Protein AF-0000000084752404 (afdb_homodimer)

pLDDT: mean 90.31, std 14.04, range [14.03, 98.56]

Solvent-accessible surface area (backbone atoms only — not comparable to full-atom values): 98018 Å² total; per-residue (Å²): 140,88,63,94,70,71,94,86,72,74,92,72,80,76,85,68,70,86,61,63,63,73,60,60,65,72,62,61,77,67,71,73,74,76,59,61,62,48,61,32,33,32,39,31,20,32,83,82,65,45,50,42,51,62,29,36,40,28,36,64,98,55,90,52,63,39,52,20,37,78,73,4,38,36,69,45,70,39,77,48,71,79,33,30,37,33,39,39,39,95,60,33,45,66,46,78,44,69,41,79,83,48,51,65,57,72,44,69,38,45,69,32,68,64,41,48,78,38,74,35,77,51,78,94,43,70,41,38,44,70,70,55,37,56,55,67,46,76,46,45,52,91,70,39,58,76,66,91,64,76,33,48,60,53,30,48,51,55,69,44,55,47,47,45,60,42,62,54,51,40,47,61,80,56,65,70,48,66,41,43,72,62,84,67,52,78,58,36,80,56,58,49,33,30,24,50,72,84,37,83,54,53,56,68,72,57,59,60,89,45,43,41,33,40,32,39,33,65,37,33,35,48,19,4,66,53,22,44,51,16,56,36,13,32,38,38,36,35,58,63,72,39,41,66,57,27,68,74,35,39,38,37,42,36,36,40,34,44,30,34,76,60,50,75,80,63,51,49,46,33,67,52,48,52,48,40,46,72,72,64,58,80,56,41,64,51,44,54,61,83,63,80,36,78,34,62,47,56,64,70,42,41,48,79,12,56,29,42,39,42,34,41,38,39,29,23,28,38,87,45,36,23,28,26,41,36,44,36,42,36,42,36,42,21,39,41,68,75,33,36,31,34,37,42,38,38,38,39,38,38,39,39,40,37,83,92,64,29,38,36,39,39,43,36,40,38,40,34,41,36,40,30,28,21,62,33,85,93,34,46,75,43,44,66,41,56,40,29,24,63,34,43,39,18,20,40,53,75,50,37,95,86,68,46,74,41,72,57,98,44,87,96,48,57,47,34,58,51,56,56,73,30,36,46,34,39,37,38,39,38,41,40,38,41,38,43,35,44,32,38,44,58,71,91,37,33,37,41,37,39,38,42,34,44,37,39,37,41,40,47,35,38,21,21,35,33,55,85,21,65,52,23,80,76,66,63,34,36,19,40,25,32,40,38,37,44,40,38,44,35,45,39,36,38,40,37,41,36,35,47,51,72,55,93,53,39,35,42,38,39,37,42,36,40,40,42,38,40,40,39,43,35,38,40,39,42,35,27,22,42,37,91,61,64,88,55,54,45,33,40,45,53,65,18,49,17,41,67,70,33,66,36,46,51,39,30,37,67,54,68,53,43,41,38,34,40,33,36,37,38,37,41,32,44,67,77,29,42,34,38,38,39,33,37,16,39,37,34,40,65,39,33,5,87,88,34,25,63,48,78,12,42,15,34,26,35,25,38,31,54,52,67,34,82,87,34,65,80,42,78,56,53,64,38,36,32,44,24,34,31,34,12,27,19,29,38,58,74,70,53,77,56,54,23,39,66,34,75,41,74,59,60,71,42,78,51,96,88,37,78,39,65,38,78,38,63,68,32,31,55,24,58,78,25,53,64,21,38,34,41,25,40,38,42,36,40,38,41,19,30,67,70,23,34,37,27,38,38,40,36,38,41,44,34,38,23,38,34,24,46,43,78,41,74,43,58,67,70,91,41,74,24,58,43,36,65,41,62,42,21,26,36,34,34,34,36,42,29,33,37,40,36,39,41,88,42,80,53,95,50,38,36,35,41,35,40,36,25,33,21,39,51,46,53,31,27,68,33,68,46,49,95,85,50,62,56,98,47,73,48,52,73,29,53,65,68,42,86,87,64,60,43,53,42,16,41,42,33,55,76,31,38,69,16,22,30,38,32,35,38,48,80,46,56,37,87,80,8,36,44,24,28,42,32,88,85,66,51,76,41,49,49,89,75,57,55,81,84,32,40,40,78,71,46,33,18,50,57,36,30,41,37,20,45,34,39,39,36,34,48,71,53,34,36,40,36,41,34,31,34,35,38,36,74,25,26,26,40,38,38,49,55,45,68,26,44,39,61,73,45,50,42,36,33,33,60,68,14,71,41,57,45,88,76,68,21,46,54,60,51,77,70,58,74,40,36,78,39,51,33,56,32,37,36,41,29,42,38,34,42,34,44,35,39,43,53,59,58,78,74,42,84,76,34,65,39,44,32,42,36,39,25,35,36,51,69,45,74,51,58,80,43,85,66,66,60,69,63,44,48,72,61,81,65,42,19,13,50,35,62,66,41,58,52,57,43,51,22,36,42,27,47,36,40,41,41,31,61,139,81,75,97,81,76,81,82,72,82,72,88,75,81,85,74,72,78,63,62,62,66,60,58,62,70,61,58,77,64,67,73,74,73,56,59,60,48,61,31,32,32,40,31,20,32,84,81,64,46,49,40,51,62,28,36,40,29,37,65,97,53,91,51,64,40,54,19,37,77,74,3,38,37,68,46,69,38,76,48,71,79,34,30,36,32,39,39,39,95,60,32,47,66,45,78,44,68,41,79,82,47,50,63,59,71,43,69,37,45,69,33,68,64,40,47,78,38,75,36,76,51,78,95,45,73,40,39,46,71,70,55,35,55,54,66,44,78,46,46,53,92,70,38,58,77,64,91,64,77,31,46,60,53,28,48,52,58,70,43,57,46,46,45,62,42,61,57,51,39,47,60,78,56,66,70,48,64,40,44,72,62,84,68,50,77,59,37,78,54,58,49,32,32,24,50,73,85,37,83,53,56,55,69,71,56,59,61,88,46,42,40,35,39,32,39,33,64,36,31,36,48,18,4,67,52,21,44,50,16,56,36,14,34,38,38,36,34,59,63,73,39,42,66,58,28,68,72,34,39,39,36,42,38,38,41,35,45,30,34,78,59,49,75,81,63,51,49,46,33,67,56,47,51,48,40,48,71,72,65,60,79,57,42,65,50,46,54,62,86,64,80,36,79,35,61,46,56,63,70,41,42,47,80,12,56,28,44,38,42,35,42,37,40,29,22,29,38,88,44,35,24,29,26,39,36,43,36,42,37,42,35,42,20,40,41,67,76,33,34,31,35,38,40,39,40,38,40,38,38,39,40,42,37,82,92,63,28,38,36,38,40,44,36,40,38,40,36,44,36,40,31,28,21,62,32,85,91,34,49,75,42,44,66,40,55,42,29,23,62,34,43,40,17,20,41,52,74,49,38,96,88,67,46,73,40,72,58,99,43,88,97,47,56,47,35,56,50,56,54,73,29,36,46,34,39,37,38,39,37,41,40,39,41,39,43,35,43,32,39,45,58,72,92,37,34,37,41,37,41,37,41,35,44,36,40,38,40,42,49,35,38,20,20,35,33,56,84,20,66,54,22,81,75,69,64,34,36,19,41,26,33,39,37,36,44,39,39,45,34,43,38,37,38,40,37,41,37,37,47,51,73,56,93,51,38,36,42,38,37,35,43,36,38,41,42,36,40,40,39,41,35,38,42,38,41,36,27,22,42,38,89,62,64,88,54,56,45,34,39,45,53,64,19,48,18,39,67,71,32,66,36,46,52,40,30,38,67,53,69,53,42,42,38,34,41,33,37,38,39,37,40,33,44,67,78,29,42,33,40,39,38,32,38,16,41,37,34,40,67,42,34,5,87,87,34,25,63,49,81,11,42,13,34,25,35,25,38,32,53,52,66,35,81,86,34,66,79,42,77,57,53,65,38,36,32,44,24,34,30,34,11,28,19,29,38,58,73,71,54,77,56,54,24,38,64,33,75,39,75,58,61,71,41,78,50,96,89,36,79,40,65,36,79,40,63,68,32,32,55,24,58,77,25,50,65,20,38,33,41,25,43,38,42,36,40,38,41,18,29,66,69,23,34,38,27,38,36,41,37,39,41,43,35,38,23,38,32,25,46,43,75,40,73,45,58,68,71,90,41,75,25,57,41,36,66,40,60,41,21,26,36,36,33,34,35,42,30,33,37,39,36,38,40,87,41,80,53,94,49,38,37,35,41,36,41,37,26,34,22,38,50,47,54,32,26,68,33,70,46,49,96,86,50,61,55,97,46,74,47,50,71,30,53,65,70,44,85,88,62,60,44,54,43,17,42,42,33,56,73,32,38,69,16,24,30,37,33,35,38,50,80,46,54,36,86,82,8,36,45,24,27,44,32,88,85,66,51,74,40,49,50,89,74,59,53,83,84,34,40,40,79,69,47,33,18,49,58,35,31,41,40,20,45,35,38,39,37,34,47,71,51,33,36,39,37,40,35,32,36,34,39,35,73,24,24,28,41,39,39,48,52,45,68,24,44,39,62,73,46,49,42,37,32,32,58,68,13,71,41,56,44,87,77,68,22,45,54,62,50,77,73,57,74,38,36,77,38,52,33,55,32,36,36,42,29,42,38,35,41,36,44,34,40,41,54,58,60,78,73,43,84,77,34,65,39,45,32,42,34,39,26,35,35,50,70,45,73,51,56,81,43,84,66,68,63,68,64,42,48,70,61,81,65,43,19,13,48,36,64,65,41,58,53,58,43,51,23,36,40,28,46,35,41,40,39,30,60

Structure (mmCIF, N/CA/C/O backbone):
data_AF-0000000084752404-model_v1
#
loop_
_entity.id
_entity.type
_entity.pdbx_description
1 polymer 'TonB-dependent receptor plug'
#
loop_
_atom_site.group_PDB
_atom_site.id
_atom_site.type_symbol
_atom_site.label_atom_id
_atom_site.label_alt_id
_atom_site.label_comp_id
_atom_site.label_asym_id
_atom_site.label_entity_id
_atom_site.label_seq_id
_atom_site.pdbx_PDB_ins_code
_atom_site.Cartn_x
_atom_site.Cartn_y
_atom_site.Cartn_z
_atom_site.occupancy
_atom_site.B_iso_or_equiv
_atom_site.auth_seq_id
_atom_site.auth_comp_id
_atom_site.auth_asym_id
_atom_site.auth_atom_id
_atom_site.pdbx_PDB_model_num
ATOM 1 N N . MET A 1 1 ? -19.438 -38 54.25 1 17.17 1 MET A N 1
ATOM 2 C CA . MET A 1 1 ? -19.406 -38.188 52.812 1 17.17 1 MET A CA 1
ATOM 3 C C . MET A 1 1 ? -20.812 -38.188 52.219 1 17.17 1 MET A C 1
ATOM 5 O O . MET A 1 1 ? -21.078 -37.531 51.219 1 17.17 1 MET A O 1
ATOM 9 N N . LYS A 1 2 ? -21.5 -39.406 52.344 1 16.88 2 LYS A N 1
ATOM 10 C CA . LYS A 1 2 ? -22.672 -40.094 51.812 1 16.88 2 LYS A CA 1
ATOM 11 C C . LYS A 1 2 ? -23.953 -39.344 52.094 1 16.88 2 LYS A C 1
ATOM 13 O O . LYS A 1 2 ? -24.906 -39.406 51.312 1 16.88 2 LYS A O 1
ATOM 18 N N . LEU A 1 3 ? -24.172 -38.719 53.219 1 14.03 3 LEU A N 1
ATOM 19 C CA . LEU A 1 3 ? -25.312 -38.875 54.156 1 14.03 3 LEU A CA 1
ATOM 20 C C . LEU A 1 3 ? -26.422 -37.875 53.781 1 14.03 3 LEU A C 1
ATOM 22 O O . LEU A 1 3 ? -27.594 -38.188 53.969 1 14.03 3 LEU A O 1
ATOM 26 N N . ALA A 1 4 ? -26.203 -36.656 53.531 1 18.47 4 ALA A N 1
ATOM 27 C CA . ALA A 1 4 ? -27.141 -35.75 54.188 1 18.47 4 ALA A CA 1
ATOM 28 C C . ALA A 1 4 ? -28.453 -35.656 53.438 1 18.47 4 ALA A C 1
ATOM 30 O O . ALA A 1 4 ? -28.641 -34.719 52.656 1 18.47 4 ALA A O 1
ATOM 31 N N . SER A 1 5 ? -29.062 -36.781 52.656 1 18.41 5 SER A N 1
ATOM 32 C CA . SER A 1 5 ? -30.375 -37.125 52.156 1 18.41 5 SER A CA 1
ATOM 33 C C . SER A 1 5 ? -31.422 -37.188 53.25 1 18.41 5 SER A C 1
ATOM 35 O O . SER A 1 5 ? -32.594 -37.531 53 1 18.41 5 SER A O 1
ATOM 37 N N . PHE A 1 6 ? -31.281 -37.094 54.438 1 16.55 6 PHE A N 1
ATOM 38 C CA . PHE A 1 6 ? -32.375 -37.844 55.094 1 16.55 6 PHE A CA 1
ATOM 39 C C . PHE A 1 6 ? -33.688 -37.125 54.875 1 16.55 6 PHE A C 1
ATOM 41 O O . PHE A 1 6 ? -34.719 -37.781 54.562 1 16.55 6 PHE A O 1
ATOM 48 N N . LEU A 1 7 ? -34.062 -35.875 55.219 1 17.47 7 LEU A N 1
ATOM 49 C CA . LEU A 1 7 ? -35.125 -35.781 56.25 1 17.47 7 LEU A CA 1
ATOM 50 C C . LEU A 1 7 ? -36.469 -35.469 55.594 1 17.47 7 LEU A C 1
ATOM 52 O O . LEU A 1 7 ? -37.375 -34.938 56.25 1 17.47 7 LEU A O 1
ATOM 56 N N . PHE A 1 8 ? -36.719 -35.531 54.062 1 18.8 8 PHE A N 1
ATOM 57 C CA . PHE A 1 8 ? -37.531 -34.938 53 1 18.8 8 PHE A CA 1
ATOM 58 C C . PHE A 1 8 ? -38.875 -35.625 52.906 1 18.8 8 PHE A C 1
ATOM 60 O O . PHE A 1 8 ? -39.5 -35.625 51.844 1 18.8 8 PHE A O 1
ATOM 67 N N . LYS A 1 9 ? -39.25 -36.5 53.844 1 19.27 9 LYS A N 1
ATOM 68 C CA . LYS A 1 9 ? -40.281 -37.531 53.75 1 19.27 9 LYS A CA 1
ATOM 69 C C . LYS A 1 9 ? -41.688 -36.906 53.719 1 19.27 9 LYS A C 1
ATOM 71 O O . LYS A 1 9 ? -42.5 -37.281 52.875 1 19.27 9 LYS A O 1
ATOM 76 N N . GLU A 1 10 ? -42.25 -36.406 54.812 1 17.89 10 GLU A N 1
ATOM 77 C CA . GLU A 1 10 ? -43.594 -36.906 55.156 1 17.89 10 GLU A CA 1
ATOM 78 C C . GLU A 1 10 ? -44.688 -36.094 54.469 1 17.89 10 GLU A C 1
ATOM 80 O O . GLU A 1 10 ? -45.688 -36.656 54 1 17.89 10 GLU A O 1
ATOM 85 N N . CYS A 1 11 ? -44.812 -34.781 54.656 1 19.19 11 CYS A N 1
ATOM 86 C CA . CYS A 1 11 ? -46.094 -34.219 55.125 1 19.19 11 CYS A CA 1
ATOM 87 C C . CYS A 1 11 ? -47.031 -33.969 53.969 1 19.19 11 CYS A C 1
ATOM 89 O O . CYS A 1 11 ? -46.906 -32.969 53.281 1 19.19 11 CYS A O 1
ATOM 91 N N . LEU A 1 12 ? -47.625 -35 53.219 1 20.86 12 LEU A N 1
ATOM 92 C CA . LEU A 1 12 ? -48.344 -35.062 51.938 1 20.86 12 LEU A CA 1
ATOM 93 C C . LEU A 1 12 ? -49.781 -34.562 52.094 1 20.86 12 LEU A C 1
ATOM 95 O O . LEU A 1 12 ? -50.562 -34.656 51.188 1 20.86 12 LEU A O 1
ATOM 99 N N . GLY A 1 13 ? -50.25 -34.094 53.375 1 21.38 13 GLY A N 1
ATOM 100 C CA . GLY A 1 13 ? -51.656 -34.438 53.5 1 21.38 13 GLY A CA 1
ATOM 101 C C . GLY A 1 13 ? -52.531 -33.656 52.562 1 21.38 13 GLY A C 1
ATOM 102 O O . GLY A 1 13 ? -52.125 -32.625 52 1 21.38 13 GLY A O 1
ATOM 103 N N . THR A 1 14 ? -53.844 -34.156 52.188 1 22.2 14 THR A N 1
ATOM 104 C CA . THR A 1 14 ? -54.875 -34.156 51.188 1 22.2 14 THR A CA 1
ATOM 105 C C . THR A 1 14 ? -55.719 -32.875 51.25 1 22.2 14 THR A C 1
ATOM 107 O O . THR A 1 14 ? -56.688 -32.719 50.5 1 22.2 14 THR A O 1
ATOM 110 N N . ASN A 1 15 ? -55.469 -31.953 52.188 1 21.36 15 ASN A N 1
ATOM 111 C CA . ASN A 1 15 ? -56.719 -31.281 52.531 1 21.36 15 ASN A CA 1
ATOM 112 C C . ASN A 1 15 ? -57.219 -30.391 51.375 1 21.36 15 ASN A C 1
ATOM 114 O O . ASN A 1 15 ? -56.5 -29.516 50.906 1 21.36 15 ASN A O 1
ATOM 118 N N . ARG A 1 16 ? -58.25 -30.812 50.594 1 22.48 16 ARG A N 1
ATOM 119 C CA . ARG A 1 16 ? -58.938 -30.484 49.344 1 22.48 16 ARG A CA 1
ATOM 120 C C . ARG A 1 16 ? -59.5 -29.078 49.375 1 22.48 16 ARG A C 1
ATOM 122 O O . ARG A 1 16 ? -59.531 -28.391 48.344 1 22.48 16 ARG A O 1
ATOM 129 N N . LEU A 1 17 ? -60.219 -28.875 50.562 1 25.25 17 LEU A N 1
ATOM 130 C CA . LEU A 1 17 ? -61.406 -28.031 50.531 1 25.25 17 LEU A CA 1
ATOM 131 C C . LEU A 1 17 ? -61.062 -26.594 50.156 1 25.25 17 LEU A C 1
ATOM 133 O O . LEU A 1 17 ? -61.812 -25.922 49.469 1 25.25 17 LEU A O 1
ATOM 137 N N . LYS A 1 18 ? -60 -26.078 50.906 1 26.14 18 LYS A N 1
ATOM 138 C CA . LYS A 1 18 ? -59.938 -24.641 51.125 1 26.14 18 LYS A CA 1
ATOM 139 C C . LYS A 1 18 ? -59.625 -23.875 49.844 1 26.14 18 LYS A C 1
ATOM 141 O O . LYS A 1 18 ? -58.5 -23.344 49.688 1 26.14 18 LYS A O 1
ATOM 146 N N . LYS A 1 19 ? -59.719 -24.641 48.688 1 27 19 LYS A N 1
ATOM 147 C CA . LYS A 1 19 ? -59.438 -24.188 47.312 1 27 19 LYS A CA 1
ATOM 148 C C . LYS A 1 19 ? -60.312 -23 46.938 1 27 19 LYS A C 1
ATOM 150 O O . LYS A 1 19 ? -59.875 -22.141 46.156 1 27 19 LYS A O 1
ATOM 155 N N . GLN A 1 20 ? -61.594 -23.234 47.469 1 27.11 20 GLN A N 1
ATOM 156 C CA . GLN A 1 20 ? -62.625 -22.531 46.688 1 27.11 20 GLN A CA 1
ATOM 157 C C . GLN A 1 20 ? -62.562 -21.016 46.938 1 27.11 20 GLN A C 1
ATOM 159 O O . GLN A 1 20 ? -62.781 -20.219 46.031 1 27.11 20 GLN A O 1
ATOM 164 N N . ILE A 1 21 ? -62.5 -20.766 48.281 1 28.75 21 ILE A N 1
ATOM 165 C CA . ILE A 1 21 ? -62.969 -19.453 48.688 1 28.75 21 ILE A CA 1
ATOM 166 C C . ILE A 1 21 ? -62 -18.375 48.188 1 28.75 21 ILE A C 1
ATOM 168 O O . ILE A 1 21 ? -62.469 -17.312 47.719 1 28.75 21 ILE A O 1
ATOM 172 N N . VAL A 1 22 ? -60.688 -18.688 48.344 1 27.5 22 VAL A N 1
ATOM 173 C CA . VAL A 1 22 ? -59.812 -17.531 48.312 1 27.5 22 VAL A CA 1
ATOM 174 C C . VAL A 1 22 ? -59.75 -16.969 46.875 1 27.5 22 VAL A C 1
ATOM 176 O O . VAL A 1 22 ? -59.125 -15.945 46.625 1 27.5 22 VAL A O 1
ATOM 179 N N . LEU A 1 23 ? -60.312 -17.781 45.938 1 28.56 23 LEU A N 1
ATOM 180 C CA . LEU A 1 23 ? -60.281 -17.344 44.531 1 28.56 23 LEU A CA 1
ATOM 181 C C . LEU A 1 23 ? -61.094 -16.047 44.375 1 28.56 23 LEU A C 1
ATOM 183 O O . LEU A 1 23 ? -60.781 -15.219 43.5 1 28.56 23 LEU A O 1
ATOM 187 N N . SER A 1 24 ? -62.219 -16.047 45.188 1 30.08 24 SER A N 1
ATOM 188 C CA . SER A 1 24 ? -63.219 -15.039 44.844 1 30.08 24 SER A CA 1
ATOM 189 C C . SER A 1 24 ? -62.688 -13.625 45.062 1 30.08 24 SER A C 1
ATOM 191 O O . SER A 1 24 ? -63.094 -12.68 44.375 1 30.08 24 SER A O 1
ATOM 193 N N . LEU A 1 25 ? -62.062 -13.523 46.25 1 27.53 25 LEU A N 1
ATOM 194 C CA . LEU A 1 25 ? -61.938 -12.141 46.719 1 27.53 25 LEU A CA 1
ATOM 195 C C . LEU A 1 25 ? -61 -11.359 45.781 1 27.53 25 LEU A C 1
ATOM 197 O O . LEU A 1 25 ? -61 -10.125 45.844 1 27.53 25 LEU A O 1
ATOM 201 N N . LEU A 1 26 ? -60 -12.062 45.25 1 26.83 26 LEU A N 1
ATOM 202 C CA . LEU A 1 26 ? -59 -11.195 44.656 1 26.83 26 LEU A CA 1
ATOM 203 C C . LEU A 1 26 ? -59.531 -10.531 43.406 1 26.83 26 LEU A C 1
ATOM 205 O O . LEU A 1 26 ? -58.812 -9.781 42.75 1 26.83 26 LEU A O 1
ATOM 209 N N . CYS A 1 27 ? -60.688 -11.008 42.938 1 29.86 27 CYS A N 1
ATOM 210 C CA . CYS A 1 27 ? -61.156 -10.461 41.656 1 29.86 27 CYS A CA 1
ATOM 211 C C . CYS A 1 27 ? -61.594 -9.016 41.812 1 29.86 27 CYS A C 1
ATOM 213 O O . CYS A 1 27 ? -62 -8.375 40.844 1 29.86 27 CYS A O 1
ATOM 215 N N . VAL A 1 28 ? -62.062 -8.664 43.031 1 31.11 28 VAL A N 1
ATOM 216 C CA . VAL A 1 28 ? -62.875 -7.457 43.031 1 31.11 28 VAL A CA 1
ATOM 217 C C . VAL A 1 28 ? -62.031 -6.266 42.594 1 31.11 28 VAL A C 1
ATOM 219 O O . VAL A 1 28 ? -62.531 -5.285 42.062 1 31.11 28 VAL A O 1
ATOM 222 N N . PHE A 1 29 ? -60.875 -6.117 43.188 1 29.05 29 PHE A N 1
ATOM 223 C CA . PHE A 1 29 ? -60.438 -4.727 43.219 1 29.05 29 PHE A CA 1
ATOM 224 C C . PHE A 1 29 ? -59.969 -4.27 41.844 1 29.05 29 PHE A C 1
ATOM 226 O O . PHE A 1 29 ? -58.875 -3.713 41.688 1 29.05 29 PHE A O 1
ATOM 233 N N . MET A 1 30 ? -60.188 -5.02 40.781 1 28.44 30 MET A N 1
ATOM 234 C CA . MET A 1 30 ? -59.75 -4.41 39.531 1 28.44 30 MET A CA 1
ATOM 235 C C . MET A 1 30 ? -60.594 -3.199 39.156 1 28.44 30 MET A C 1
ATOM 237 O O . MET A 1 30 ? -61.625 -3.338 38.531 1 28.44 30 MET A O 1
ATOM 241 N N . ALA A 1 31 ? -60.906 -2.301 40.125 1 29.84 31 ALA A N 1
ATOM 242 C CA . ALA A 1 31 ? -61.531 -1.075 39.656 1 29.84 31 ALA A CA 1
ATOM 243 C C . ALA A 1 31 ? -60.719 -0.464 38.5 1 29.84 31 ALA A C 1
ATOM 245 O O . ALA A 1 31 ? -59.531 -0.208 38.625 1 29.84 31 ALA A O 1
ATOM 246 N N . GLN A 1 32 ? -61.188 -0.738 37.281 1 30.66 32 GLN A N 1
ATOM 247 C CA . GLN A 1 32 ? -60.75 -0.097 36.031 1 30.66 32 GLN A CA 1
ATOM 248 C C . GLN A 1 32 ? -60.812 1.423 36.156 1 30.66 32 GLN A C 1
ATOM 250 O O . GLN A 1 32 ? -61.875 1.983 36.375 1 30.66 32 GLN A O 1
ATOM 255 N N . ALA A 1 33 ? -60.062 2.104 36.969 1 34.78 33 ALA A N 1
ATOM 256 C CA . ALA A 1 33 ? -59.938 3.541 36.719 1 34.78 33 ALA A CA 1
ATOM 257 C C . ALA A 1 33 ? -59.812 3.842 35.219 1 34.78 33 ALA A C 1
ATOM 259 O O . ALA A 1 33 ? -58.906 3.371 34.562 1 34.78 33 ALA A O 1
ATOM 260 N N . GLY A 1 34 ? -60.969 3.854 34.594 1 36.47 34 GLY A N 1
ATOM 261 C CA . GLY A 1 34 ? -61.031 4.414 33.25 1 36.47 34 GLY A CA 1
ATOM 262 C C . GLY A 1 34 ? -60.219 5.691 33.094 1 36.47 34 GLY A C 1
ATOM 263 O O . GLY A 1 34 ? -60.562 6.727 33.656 1 36.47 34 GLY A O 1
ATOM 264 N N . PHE A 1 35 ? -59 5.605 33.219 1 41.56 35 PHE A N 1
ATOM 265 C CA . PHE A 1 35 ? -58.156 6.723 32.781 1 41.56 35 PHE A CA 1
ATOM 266 C C . PHE A 1 35 ? -58.625 7.238 31.406 1 41.56 35 PHE A C 1
ATOM 268 O O . PHE A 1 35 ? -58.875 6.453 30.5 1 41.56 35 PHE A O 1
ATOM 275 N N . SER A 1 36 ? -59.438 8.242 31.359 1 52.06 36 SER A N 1
ATOM 276 C CA . SER A 1 36 ? -59.844 8.945 30.156 1 52.06 36 SER A CA 1
ATOM 277 C C . SER A 1 36 ? -58.656 9.227 29.25 1 52.06 36 SER A C 1
ATOM 279 O O . SER A 1 36 ? -57.75 9.977 29.625 1 52.06 36 SER A O 1
ATOM 281 N N . GLN A 1 37 ? -58.281 8.43 28.438 1 65.31 37 GLN A N 1
ATOM 282 C CA . GLN A 1 37 ? -57.312 8.586 27.344 1 65.31 37 GLN A CA 1
ATOM 283 C C . GLN A 1 37 ? -57.781 9.625 26.344 1 65.31 37 GLN A C 1
ATOM 285 O O . GLN A 1 37 ? -58.969 9.617 25.922 1 65.31 37 GLN A O 1
ATOM 290 N N . GLN A 1 38 ? -57.188 10.773 26.328 1 78.94 38 GLN A N 1
ATOM 291 C CA . GLN A 1 38 ? -57.5 11.797 25.328 1 78.94 38 GLN A CA 1
ATOM 292 C C . GLN A 1 38 ? -56.469 11.797 24.203 1 78.94 38 GLN A C 1
ATOM 294 O O . GLN A 1 38 ? -55.25 11.68 24.469 1 78.94 38 GLN A O 1
ATOM 299 N N . THR A 1 39 ? -56.938 11.852 23 1 84.56 39 THR A N 1
ATOM 300 C CA . THR A 1 39 ? -56.094 11.977 21.812 1 84.56 39 THR A CA 1
ATOM 301 C C . THR A 1 39 ? -55.781 13.445 21.531 1 84.56 39 THR A C 1
ATOM 303 O O . THR A 1 39 ? -56.688 14.273 21.438 1 84.56 39 THR A O 1
ATOM 306 N N . VAL A 1 40 ? -54.562 13.805 21.562 1 87.31 40 VAL A N 1
ATOM 307 C CA . VAL A 1 40 ? -54.094 15.141 21.234 1 87.31 40 VAL A CA 1
ATOM 308 C C . VAL A 1 40 ? -53.406 15.133 19.859 1 87.31 40 VAL A C 1
ATOM 310 O O . VAL A 1 40 ? -52.594 14.258 19.562 1 87.31 40 VAL A O 1
ATOM 313 N N . THR A 1 41 ? -53.875 16.047 18.984 1 87.81 41 THR A N 1
ATOM 314 C CA . THR A 1 41 ? -53.281 16.25 17.688 1 87.81 41 THR A CA 1
ATOM 315 C C . THR A 1 41 ? -52.719 17.672 17.562 1 87.81 41 THR A C 1
ATOM 317 O O . THR A 1 41 ? -53.062 18.547 18.359 1 87.81 41 THR A O 1
ATOM 320 N N . GLY A 1 42 ? -51.719 17.875 16.719 1 87.88 42 GLY A N 1
ATOM 321 C CA . GLY A 1 42 ? -51.156 19.203 16.469 1 87.88 42 GLY A CA 1
ATOM 322 C C . GLY A 1 42 ? -50.031 19.203 15.453 1 87.88 42 GLY A C 1
ATOM 323 O O . GLY A 1 42 ? -49.75 18.172 14.852 1 87.88 42 GLY A O 1
ATOM 324 N N . SER A 1 43 ? -49.625 20.438 15.164 1 87.81 43 SER A N 1
ATOM 325 C CA . SER A 1 43 ? -48.5 20.656 14.266 1 87.81 43 SER A CA 1
ATOM 326 C C . SER A 1 43 ? -47.344 21.312 14.992 1 87.81 43 SER A C 1
ATOM 328 O O . SER A 1 43 ? -47.531 22.109 15.906 1 87.81 43 SER A O 1
ATOM 330 N N . ILE A 1 44 ? -46.219 20.844 14.672 1 87.5 44 ILE A N 1
ATOM 331 C CA . ILE A 1 44 ? -45 21.406 15.219 1 87.5 44 ILE A CA 1
ATOM 332 C C . ILE A 1 44 ? -44.219 22.156 14.125 1 87.5 44 ILE A C 1
ATOM 334 O O . ILE A 1 44 ? -43.875 21.562 13.086 1 87.5 44 ILE A O 1
ATOM 338 N N . THR A 1 45 ? -44 23.391 14.359 1 81.56 45 THR A N 1
ATOM 339 C CA . THR A 1 45 ? -43.281 24.219 13.414 1 81.56 45 THR A CA 1
ATOM 340 C C . THR A 1 45 ? -42.125 24.953 14.109 1 81.56 45 THR A C 1
ATOM 342 O O . THR A 1 45 ? -42.062 24.984 15.344 1 81.56 45 THR A O 1
ATOM 345 N N . ASP A 1 46 ? -41.219 25.438 13.289 1 75.5 46 ASP A N 1
ATOM 346 C CA . ASP A 1 46 ? -40.219 26.359 13.828 1 75.5 46 ASP A CA 1
ATOM 347 C C . ASP A 1 46 ? -40.75 27.797 13.844 1 75.5 46 ASP A C 1
ATOM 349 O O . ASP A 1 46 ? -41.906 28.031 13.531 1 75.5 46 ASP A O 1
ATOM 353 N N . GLU A 1 47 ? -39.938 28.656 14.391 1 69 47 GLU A N 1
ATOM 354 C CA . GLU A 1 47 ? -40.375 30.047 14.531 1 69 47 GLU A CA 1
ATOM 355 C C . GLU A 1 47 ? -40.719 30.656 13.18 1 69 47 GLU A C 1
ATOM 357 O O . GLU A 1 47 ? -41.438 31.656 13.117 1 69 47 GLU A O 1
ATOM 362 N N . GLN A 1 48 ? -40.25 29.969 12.156 1 60.72 48 GLN A N 1
ATOM 363 C CA . GLN A 1 48 ? -40.531 30.469 10.812 1 60.72 48 GLN A CA 1
ATOM 364 C C . GLN A 1 48 ? -41.781 29.797 10.234 1 60.72 48 GLN A C 1
ATOM 366 O O . GLN A 1 48 ? -42.125 29.984 9.062 1 60.72 48 GLN A O 1
ATOM 371 N N . GLY A 1 49 ? -42.375 28.969 10.898 1 68.12 49 GLY A N 1
ATOM 372 C CA . GLY A 1 49 ? -43.594 28.297 10.461 1 68.12 49 GLY A CA 1
ATOM 373 C C . GLY A 1 49 ? -43.312 27.031 9.648 1 68.12 49 GLY A C 1
ATOM 374 O O . GLY A 1 49 ? -44.219 26.469 9.055 1 68.12 49 GLY A O 1
ATOM 375 N N . ILE A 1 50 ? -42.094 26.734 9.602 1 71.88 50 ILE A N 1
ATOM 376 C CA . ILE A 1 50 ? -41.719 25.531 8.859 1 71.88 50 ILE A CA 1
ATOM 377 C C . ILE A 1 50 ? -41.969 24.297 9.719 1 71.88 50 ILE A C 1
ATOM 379 O O . ILE A 1 50 ? -41.469 24.188 10.836 1 71.88 50 ILE A O 1
ATOM 383 N N . PRO A 1 51 ? -42.719 23.328 9.078 1 79 51 PRO A N 1
ATOM 384 C CA . PRO A 1 51 ? -42.969 22.109 9.852 1 79 51 PRO A CA 1
ATOM 385 C C . PRO A 1 51 ? -41.688 21.359 10.18 1 79 51 PRO A C 1
ATOM 387 O O . PRO A 1 51 ? -40.781 21.281 9.352 1 79 51 PRO A O 1
ATOM 390 N N . ILE A 1 52 ? -41.5 20.953 11.414 1 78.31 52 ILE A N 1
ATOM 391 C CA . ILE A 1 52 ? -40.344 20.156 11.859 1 78.31 52 ILE A CA 1
ATOM 392 C C . ILE A 1 52 ? -40.75 18.688 11.938 1 78.31 52 ILE A C 1
ATOM 394 O O . ILE A 1 52 ? -41.562 18.297 12.766 1 78.31 52 ILE A O 1
ATOM 398 N N . ALA A 1 53 ? -40.125 17.906 11.062 1 73.94 53 ALA A N 1
ATOM 399 C CA . ALA A 1 53 ? -40.344 16.469 11.07 1 73.94 53 ALA A CA 1
ATOM 400 C C . ALA A 1 53 ? -39.438 15.781 12.102 1 73.94 53 ALA A C 1
ATOM 402 O O . ALA A 1 53 ? -38.281 16.172 12.289 1 73.94 53 ALA A O 1
ATOM 403 N N . GLY A 1 54 ? -39.938 14.719 12.844 1 73.81 54 GLY A N 1
ATOM 404 C CA . GLY A 1 54 ? -39.156 13.859 13.719 1 73.81 54 GLY A CA 1
ATOM 405 C C . GLY A 1 54 ? -39.031 14.391 15.133 1 73.81 54 GLY A C 1
ATOM 406 O O . GLY A 1 54 ? -38.188 13.945 15.906 1 73.81 54 GLY A O 1
ATOM 407 N N . VAL A 1 55 ? -39.875 15.43 15.477 1 79.5 55 VAL A N 1
ATOM 408 C CA . VAL A 1 55 ? -39.906 15.938 16.844 1 79.5 55 VAL A CA 1
ATOM 409 C C . VAL A 1 55 ? -40.438 14.859 17.781 1 79.5 55 VAL A C 1
ATOM 411 O O . VAL A 1 55 ? -41.5 14.289 17.547 1 79.5 55 VAL A O 1
ATOM 414 N N . SER A 1 56 ? -39.688 14.578 18.75 1 83.06 56 SER A N 1
ATOM 415 C CA . SER A 1 56 ? -40.156 13.664 19.781 1 83.06 56 SER A CA 1
ATOM 416 C C . SER A 1 56 ? -41.25 14.312 20.641 1 83.06 56 SER A C 1
ATOM 418 O O . SER A 1 56 ? -41.031 15.367 21.234 1 83.06 56 SER A O 1
ATOM 420 N N . VAL A 1 57 ? -42.438 13.797 20.672 1 86.75 57 VAL A N 1
ATOM 421 C CA . VAL A 1 57 ? -43.531 14.203 21.531 1 86.75 57 VAL A CA 1
ATOM 422 C C . VAL A 1 57 ? -43.75 13.148 22.625 1 86.75 57 VAL A C 1
ATOM 424 O O . VAL A 1 57 ? -44.312 12.086 22.344 1 86.75 57 VAL A O 1
ATOM 427 N N . LEU A 1 58 ? -43.281 13.445 23.766 1 83.06 58 LEU A N 1
ATOM 428 C CA . LEU A 1 58 ? -43.344 12.5 24.875 1 83.06 58 LEU A CA 1
ATOM 429 C C . LEU A 1 58 ? -44.25 13 25.969 1 83.06 58 LEU A C 1
ATOM 431 O O . LEU A 1 58 ? -44.281 14.195 26.266 1 83.06 58 LEU A O 1
ATOM 435 N N . GLU A 1 59 ? -45.188 12.109 26.594 1 81 59 GLU A N 1
ATOM 436 C CA . GLU A 1 59 ? -45.906 12.406 27.828 1 81 59 GLU A CA 1
ATOM 437 C C . GLU A 1 59 ? -45 12.391 29.031 1 81 59 GLU A C 1
ATOM 439 O O . GLU A 1 59 ? -44.344 11.375 29.328 1 81 59 GLU A O 1
ATOM 444 N N . LYS A 1 60 ? -44.844 13.555 29.578 1 78.62 60 LYS A N 1
ATOM 445 C CA . LYS A 1 60 ? -43.906 13.742 30.688 1 78.62 60 LYS A CA 1
ATOM 446 C C . LYS A 1 60 ? -44.125 12.664 31.75 1 78.62 60 LYS A C 1
ATOM 448 O O . LYS A 1 60 ? -45.25 12.359 32.125 1 78.62 60 LYS A O 1
ATOM 453 N N . ASN A 1 61 ? -43.031 11.977 32.188 1 64.69 61 ASN A N 1
ATOM 454 C CA . ASN A 1 61 ? -42.969 10.984 33.281 1 64.69 61 ASN A CA 1
ATOM 455 C C . ASN A 1 61 ? -43.5 9.633 32.812 1 64.69 61 ASN A C 1
ATOM 457 O O . ASN A 1 61 ? -43.938 8.828 33.656 1 64.69 61 ASN A O 1
ATOM 461 N N . THR A 1 62 ? -43.844 9.445 31.531 1 70.38 62 THR A N 1
ATOM 462 C CA . THR A 1 62 ? -44.25 8.156 30.984 1 70.38 62 THR A CA 1
ATOM 463 C C . THR A 1 62 ? -43.375 7.773 29.797 1 70.38 62 THR A C 1
ATOM 465 O O . THR A 1 62 ? -42.5 8.547 29.391 1 70.38 62 THR A O 1
ATOM 468 N N . THR A 1 63 ? -43.469 6.523 29.391 1 69.25 63 THR A N 1
ATOM 469 C CA . THR A 1 63 ? -42.75 6.066 28.203 1 69.25 63 THR A CA 1
ATOM 470 C C . THR A 1 63 ? -43.656 6.227 26.969 1 69.25 63 THR A C 1
ATOM 472 O O . THR A 1 63 ? -43.281 5.773 25.875 1 69.25 63 THR A O 1
ATOM 475 N N . ASN A 1 64 ? -44.75 6.898 27.125 1 77.06 64 ASN A N 1
ATOM 476 C CA . ASN A 1 64 ? -45.656 7.141 26.031 1 77.06 64 ASN A CA 1
ATOM 477 C C . ASN A 1 64 ? -45.188 8.297 25.156 1 77.06 64 ASN A C 1
ATOM 479 O O . ASN A 1 64 ? -45 9.414 25.625 1 77.06 64 ASN A O 1
ATOM 483 N N . GLY A 1 65 ? -44.844 7.988 23.938 1 79.44 65 GLY A N 1
ATOM 484 C CA . GLY A 1 65 ? -44.344 9.031 23.062 1 79.44 65 GLY A CA 1
ATOM 485 C C . GLY A 1 65 ? -44.562 8.734 21.594 1 79.44 65 GLY A C 1
ATOM 486 O O . GLY A 1 65 ? -44.938 7.609 21.234 1 79.44 65 GLY A O 1
ATOM 487 N N . THR A 1 66 ? -44.625 9.805 20.766 1 81.44 66 THR A N 1
ATOM 488 C CA . THR A 1 66 ? -44.688 9.758 19.312 1 81.44 66 THR A CA 1
ATOM 489 C C . THR A 1 66 ? -43.688 10.75 18.703 1 81.44 66 THR A C 1
ATOM 491 O O . THR A 1 66 ? -43 11.477 19.422 1 81.44 66 THR A O 1
ATOM 494 N N . ALA A 1 67 ? -43.5 10.688 17.406 1 80.62 67 ALA A N 1
ATOM 495 C CA . ALA A 1 67 ? -42.719 11.656 16.656 1 80.62 67 ALA A CA 1
ATOM 496 C C . ALA A 1 67 ? -43.562 12.336 15.578 1 80.62 67 ALA A C 1
ATOM 498 O O . ALA A 1 67 ? -44.469 11.734 15.031 1 80.62 67 ALA A O 1
ATOM 499 N N . SER A 1 68 ? -43.25 13.594 15.359 1 81.62 68 SER A N 1
ATOM 500 C CA . SER A 1 68 ? -43.969 14.312 14.305 1 81.62 68 SER A CA 1
ATOM 501 C C . SER A 1 68 ? -43.625 13.758 12.93 1 81.62 68 SER A C 1
ATOM 503 O O . SER A 1 68 ? -42.531 13.203 12.734 1 81.62 68 SER A O 1
ATOM 505 N N . ASP A 1 69 ? -44.594 13.852 12.047 1 76.25 69 ASP A N 1
ATOM 506 C CA . ASP A 1 69 ? -44.375 13.391 10.68 1 76.25 69 ASP A CA 1
ATOM 507 C C . ASP A 1 69 ? -43.688 14.469 9.844 1 76.25 69 ASP A C 1
ATOM 509 O O . ASP A 1 69 ? -43.25 15.492 10.375 1 76.25 69 ASP A O 1
ATOM 513 N N . PHE A 1 70 ? -43.562 14.266 8.562 1 71.94 70 PHE A N 1
ATOM 514 C CA . PHE A 1 70 ? -42.812 15.133 7.656 1 71.94 70 PHE A CA 1
ATOM 515 C C . PHE A 1 70 ? -43.406 16.516 7.598 1 71.94 70 PHE A C 1
ATOM 517 O O . PHE A 1 70 ? -42.719 17.5 7.348 1 71.94 70 PHE A O 1
ATOM 524 N N . ASP A 1 71 ? -44.688 16.578 7.77 1 74.19 71 ASP A N 1
ATOM 525 C CA . ASP A 1 71 ? -45.406 17.859 7.73 1 74.19 71 ASP A CA 1
ATOM 526 C C . ASP A 1 71 ? -45.469 18.469 9.125 1 74.19 71 ASP A C 1
ATOM 528 O O . ASP A 1 71 ? -46.219 19.438 9.328 1 74.19 71 ASP A O 1
ATOM 532 N N . GLY A 1 72 ? -44.812 17.891 10.07 1 80.31 72 GLY A N 1
ATOM 533 C CA . GLY A 1 72 ? -44.781 18.391 11.43 1 80.31 72 GLY A CA 1
ATOM 534 C C . GLY A 1 72 ? -45.969 17.984 12.25 1 80.31 72 GLY A C 1
ATOM 535 O O . GLY A 1 72 ? -46.156 18.453 13.375 1 80.31 72 GLY A O 1
ATOM 536 N N . ASN A 1 73 ? -46.875 17.219 11.672 1 81.62 73 ASN A N 1
ATOM 537 C CA . ASN A 1 73 ? -48.062 16.812 12.406 1 81.62 73 ASN A CA 1
ATOM 538 C C . ASN A 1 73 ? -47.75 15.672 13.383 1 81.62 73 ASN A C 1
ATOM 540 O O . ASN A 1 73 ? -46.906 14.828 13.102 1 81.62 73 ASN A O 1
ATOM 544 N N . TYR A 1 74 ? -48.375 15.695 14.539 1 86.31 74 TYR A N 1
ATOM 545 C CA . TYR A 1 74 ? -48.25 14.602 15.5 1 86.31 74 TYR A CA 1
ATOM 546 C C . TYR A 1 74 ? -49.625 14.234 16.078 1 86.31 74 TYR A C 1
ATOM 548 O O . TYR A 1 74 ? -50.562 15.031 16.031 1 86.31 74 TYR A O 1
ATOM 556 N N . GLU A 1 75 ? -49.781 12.922 16.438 1 84.62 75 GLU A N 1
ATOM 557 C CA . GLU A 1 75 ? -50.938 12.398 17.188 1 84.62 75 GLU A CA 1
ATOM 558 C C . GLU A 1 75 ? -50.469 11.531 18.359 1 84.62 75 GLU A C 1
ATOM 560 O O . GLU A 1 75 ? -49.625 10.641 18.188 1 84.62 75 GLU A O 1
ATOM 565 N N . ILE A 1 76 ? -50.906 11.867 19.562 1 85.31 76 ILE A N 1
ATOM 566 C CA . ILE A 1 76 ? -50.562 11.086 20.734 1 85.31 76 ILE A CA 1
ATOM 567 C C . ILE A 1 76 ? -51.812 10.898 21.609 1 85.31 76 ILE A C 1
ATOM 569 O O . ILE A 1 76 ? -52.594 11.828 21.766 1 85.31 76 ILE A O 1
ATOM 573 N N . THR A 1 77 ? -52 9.672 22.078 1 82.88 77 THR A N 1
ATOM 574 C CA . THR A 1 77 ? -53.031 9.391 23.062 1 82.88 77 THR A CA 1
ATOM 575 C C . THR A 1 77 ? -52.469 9.359 24.469 1 82.88 77 THR A C 1
ATOM 577 O O . THR A 1 77 ? -51.625 8.492 24.781 1 82.88 77 THR A O 1
ATOM 580 N N . THR A 1 78 ? -52.781 10.305 25.297 1 81.69 78 THR A N 1
ATOM 581 C CA . THR A 1 78 ? -52.188 10.461 26.625 1 81.69 78 THR A CA 1
ATOM 582 C C . THR A 1 78 ? -52.719 9.391 27.578 1 81.69 78 THR A C 1
ATOM 584 O O . THR A 1 78 ? -53.875 8.938 27.438 1 81.69 78 THR A O 1
ATOM 587 N N . SER A 1 79 ? -51.906 8.984 28.484 1 78.81 79 SER A N 1
ATOM 588 C CA . SER A 1 79 ? -52.281 7.969 29.469 1 78.81 79 SER A CA 1
ATOM 589 C C . SER A 1 79 ? -52.875 8.594 30.719 1 78.81 79 SER A C 1
ATOM 591 O O . SER A 1 79 ? -53.594 7.922 31.469 1 78.81 79 SER A O 1
ATOM 593 N N . GLN A 1 80 ? -52.656 9.914 31.031 1 76.56 80 GLN A N 1
ATOM 594 C CA . GLN A 1 80 ? -53.125 10.602 32.25 1 76.56 80 GLN A CA 1
ATOM 595 C C . GLN A 1 80 ? -53.969 11.828 31.875 1 76.56 80 GLN A C 1
ATOM 597 O O . GLN A 1 80 ? -53.781 12.406 30.797 1 76.56 80 GLN A O 1
ATOM 602 N N . SER A 1 81 ? -54.938 12.156 32.625 1 73.38 81 SER A N 1
ATOM 603 C CA . SER A 1 81 ? -55.812 13.305 32.406 1 73.38 81 SER A CA 1
ATOM 604 C C . SER A 1 81 ? -55.062 14.617 32.5 1 73.38 81 SER A C 1
ATOM 606 O O . SER A 1 81 ? -55.344 15.586 31.812 1 73.38 81 SER A O 1
ATOM 608 N N . ASP A 1 82 ? -54.062 14.672 33.281 1 76.81 82 ASP A N 1
ATOM 609 C CA . ASP A 1 82 ? -53.25 15.867 33.469 1 76.81 82 ASP A CA 1
ATOM 610 C C . ASP A 1 82 ? -51.906 15.734 32.75 1 76.81 82 ASP A C 1
ATOM 612 O O . ASP A 1 82 ? -50.875 16.219 33.25 1 76.81 82 ASP A O 1
ATOM 616 N N . ALA A 1 83 ? -51.969 15.297 31.594 1 81.38 83 ALA A N 1
ATOM 617 C CA . ALA A 1 83 ? -50.719 14.977 30.875 1 81.38 83 ALA A CA 1
ATOM 618 C C . ALA A 1 83 ? -50 16.234 30.438 1 81.38 83 ALA A C 1
ATOM 620 O O . ALA A 1 83 ? -50.625 17.25 30.109 1 81.38 83 ALA A O 1
ATOM 621 N N . VAL A 1 84 ? -48.688 16.281 30.547 1 84.19 84 VAL A N 1
ATOM 622 C CA . VAL A 1 84 ? -47.781 17.281 29.969 1 84.19 84 VAL A CA 1
ATOM 623 C C . VAL A 1 84 ? -46.969 16.656 28.828 1 84.19 84 VAL A C 1
ATOM 625 O O . VAL A 1 84 ? -46.375 15.609 29 1 84.19 84 VAL A O 1
ATOM 628 N N . LEU A 1 85 ? -47.125 17.312 27.688 1 86.62 85 LEU A N 1
ATOM 629 C CA . LEU A 1 85 ? -46.344 16.859 26.531 1 86.62 85 LEU A CA 1
ATOM 630 C C . LEU A 1 85 ? -45 17.578 26.438 1 86.62 85 LEU A C 1
ATOM 632 O O . LEU A 1 85 ? -44.938 18.797 26.609 1 86.62 85 LEU A O 1
ATOM 636 N N . VAL A 1 86 ? -44 16.781 26.203 1 84.75 86 VAL A N 1
ATOM 637 C CA . VAL A 1 86 ? -42.656 17.312 25.984 1 84.75 86 VAL A CA 1
ATOM 638 C C . VAL A 1 86 ? -42.281 17.188 24.516 1 84.75 86 VAL A C 1
ATOM 640 O O . VAL A 1 86 ? -42.25 16.078 23.969 1 84.75 86 VAL A O 1
ATOM 643 N N . PHE A 1 87 ? -42 18.297 23.891 1 84.81 87 PHE A N 1
ATOM 644 C CA . PHE A 1 87 ? -41.562 18.375 22.5 1 84.81 87 PHE A CA 1
ATOM 645 C C . PHE A 1 87 ? -40.062 18.609 22.438 1 84.81 87 PHE A C 1
ATOM 647 O O . PHE A 1 87 ? -39.562 19.625 22.906 1 84.81 87 PHE A O 1
ATOM 654 N N . SER A 1 88 ? -39.344 17.672 21.875 1 80.56 88 SER A N 1
ATOM 655 C CA . SER A 1 88 ? -37.906 17.781 21.828 1 80.56 88 SER A CA 1
ATOM 656 C C . SER A 1 88 ? -37.344 17.422 20.438 1 80.56 88 SER A C 1
ATOM 658 O O . SER A 1 88 ? -37.875 16.5 19.797 1 80.56 88 SER A O 1
ATOM 660 N N . TYR A 1 89 ? -36.562 18.312 19.938 1 75.38 89 TYR A N 1
ATOM 661 C CA . TYR A 1 89 ? -35.906 18.094 18.672 1 75.38 89 TYR A CA 1
ATOM 662 C C . TYR A 1 89 ? -34.5 18.672 18.688 1 75.38 89 TYR A C 1
ATOM 664 O O . TYR A 1 89 ? -34.25 19.75 19.25 1 75.38 89 TYR A O 1
ATOM 672 N N . LEU A 1 90 ? -33.562 17.844 18.219 1 66.06 90 LEU A N 1
ATOM 673 C CA . LEU A 1 90 ? -32.188 18.297 18.172 1 66.06 90 LEU A CA 1
ATOM 674 C C . LEU A 1 90 ? -32.062 19.672 17.531 1 66.06 90 LEU A C 1
ATOM 676 O O . LEU A 1 90 ? -32.625 19.891 16.438 1 66.06 90 LEU A O 1
ATOM 680 N N . GLY A 1 91 ? -31.484 20.641 18.141 1 65.62 91 GLY A N 1
ATOM 681 C CA . GLY A 1 91 ? -31.297 22 17.641 1 65.62 91 GLY A CA 1
ATOM 682 C C . GLY A 1 91 ? -32.344 22.969 18.109 1 65.62 91 GLY A C 1
ATOM 683 O O . GLY A 1 91 ? -32.281 24.172 17.828 1 65.62 91 GLY A O 1
ATOM 684 N N . PHE A 1 92 ? -33.406 22.391 18.781 1 74.44 92 PHE A N 1
ATOM 685 C CA . PHE A 1 92 ? -34.5 23.25 19.266 1 74.44 92 PHE A CA 1
ATOM 686 C C . PHE A 1 92 ? -34.625 23.125 20.781 1 74.44 92 PHE A C 1
ATOM 688 O O . PHE A 1 92 ? -34.25 22.109 21.359 1 74.44 92 PHE A O 1
ATOM 695 N N . LEU A 1 93 ? -35.031 24.188 21.328 1 71.44 93 LEU A N 1
ATOM 696 C CA . LEU A 1 93 ? -35.344 24.172 22.75 1 71.44 93 LEU A CA 1
ATOM 697 C C . LEU A 1 93 ? -36.594 23.328 23.031 1 71.44 93 LEU A C 1
ATOM 699 O O . LEU A 1 93 ? -37.625 23.484 22.359 1 71.44 93 LEU A O 1
ATOM 703 N N . SER A 1 94 ? -36.375 22.312 23.922 1 76.88 94 SER A N 1
ATOM 704 C CA . SER A 1 94 ? -37.531 21.5 24.281 1 76.88 94 SER A CA 1
ATOM 705 C C . SER A 1 94 ? -38.625 22.328 24.922 1 76.88 94 SER A C 1
ATOM 707 O O . SER A 1 94 ? -38.344 23.312 25.625 1 76.88 94 SER A O 1
ATOM 709 N N . GLN A 1 95 ? -39.906 22.047 24.594 1 81.44 95 GLN A N 1
ATOM 710 C CA . GLN A 1 95 ? -41.062 22.719 25.172 1 81.44 95 GLN A CA 1
ATOM 711 C C . GLN A 1 95 ? -41.969 21.734 25.875 1 81.44 95 GLN A C 1
ATOM 713 O O . GLN A 1 95 ? -42.219 20.641 25.359 1 81.44 95 GLN A O 1
ATOM 718 N N . GLU A 1 96 ? -42.312 22.031 27.141 1 80.88 96 GLU A N 1
ATOM 719 C CA . GLU A 1 96 ? -43.312 21.266 27.875 1 80.88 96 GLU A CA 1
ATOM 720 C C . GLU A 1 96 ? -44.656 21.969 27.844 1 80.88 96 GLU A C 1
ATOM 722 O O . GLU A 1 96 ? -44.781 23.125 28.281 1 80.88 96 GLU A O 1
ATOM 727 N N . ILE A 1 97 ? -45.656 21.328 27.312 1 86.12 97 ILE A N 1
ATOM 728 C CA . ILE A 1 97 ? -46.969 21.922 27.203 1 86.12 97 ILE A CA 1
ATOM 729 C C . ILE A 1 97 ? -48 21.031 27.906 1 86.12 97 ILE A C 1
ATOM 731 O O . ILE A 1 97 ? -48.188 19.875 27.547 1 86.12 97 ILE A O 1
ATOM 735 N N . PRO A 1 98 ? -48.656 21.484 28.969 1 81.81 98 PRO A N 1
ATOM 736 C CA . PRO A 1 98 ? -49.75 20.719 29.562 1 81.81 98 PRO A CA 1
ATOM 737 C C . PRO A 1 98 ? -50.938 20.516 28.625 1 81.81 98 PRO A C 1
ATOM 739 O O . PRO A 1 98 ? -51.312 21.453 27.922 1 81.81 98 PRO A O 1
ATOM 742 N N . VAL A 1 99 ? -51.5 19.391 28.5 1 85.44 99 VAL A N 1
ATOM 743 C CA . VAL A 1 99 ? -52.594 19.062 27.609 1 85.44 99 VAL A CA 1
ATOM 744 C C . VAL A 1 99 ? -53.875 19.719 28.109 1 85.44 99 VAL A C 1
ATOM 746 O O . VAL A 1 99 ? -54.656 20.266 27.312 1 85.44 99 VAL A O 1
ATOM 749 N N . GLN A 1 100 ? -54.062 19.969 29.406 1 78.62 100 GLN A N 1
ATOM 750 C CA . GLN A 1 100 ? -55.188 20.625 30.078 1 78.62 100 GLN A CA 1
ATOM 751 C C . GLN A 1 100 ? -56.469 20.5 29.266 1 78.62 100 GLN A C 1
ATOM 753 O O . GLN A 1 100 ? -57.188 21.484 29.047 1 78.62 100 GLN A O 1
ATOM 758 N N . GLY A 1 101 ? -56.906 19.25 28.734 1 76.62 101 GLY A N 1
ATOM 759 C CA . GLY A 1 101 ? -58.156 18.969 28.047 1 76.62 101 GLY A CA 1
ATOM 760 C C . GLY A 1 101 ? -58.156 19.422 26.594 1 76.62 101 GLY A C 1
ATOM 761 O O . GLY A 1 101 ? -59.188 19.328 25.922 1 76.62 101 GLY A O 1
ATOM 762 N N . LYS A 1 102 ? -57.062 19.891 26.062 1 81.44 102 LYS A N 1
ATOM 763 C CA . LYS A 1 102 ? -57 20.328 24.672 1 81.44 102 LYS A CA 1
ATOM 764 C C . LYS A 1 102 ? -56.844 19.141 23.734 1 81.44 102 LYS A C 1
ATOM 766 O O . LYS A 1 102 ? -56.031 18.234 23.984 1 81.44 102 LYS A O 1
ATOM 771 N N . SER A 1 103 ? -57.625 19.219 22.719 1 83.19 103 SER A N 1
ATOM 772 C CA . SER A 1 103 ? -57.562 18.156 21.734 1 83.19 103 SER A CA 1
ATOM 773 C C . SER A 1 103 ? -56.562 18.5 20.641 1 83.19 103 SER A C 1
ATOM 775 O O . SER A 1 103 ? -56.094 17.625 19.891 1 83.19 103 SER A O 1
ATOM 777 N N . THR A 1 104 ? -56.188 19.781 20.484 1 84.06 104 THR A N 1
ATOM 778 C CA . THR A 1 104 ? -55.219 20.219 19.516 1 84.06 104 THR A CA 1
ATOM 779 C C . THR A 1 104 ? -54.188 21.141 20.156 1 84.06 104 THR A C 1
ATOM 781 O O . THR A 1 104 ? -54.562 22.141 20.797 1 84.06 104 THR A O 1
ATOM 784 N N . ILE A 1 105 ? -52.906 20.797 20.094 1 87.44 105 ILE A N 1
ATOM 785 C CA . ILE A 1 105 ? -51.812 21.625 20.594 1 87.44 105 ILE A CA 1
ATOM 786 C C . ILE A 1 105 ? -50.812 21.859 19.469 1 87.44 105 ILE A C 1
ATOM 788 O O . ILE A 1 105 ? -50.094 20.938 19.078 1 87.44 105 ILE A O 1
ATOM 792 N N . ASN A 1 106 ? -50.781 23.094 18.906 1 85.44 106 ASN A N 1
ATOM 793 C CA . ASN A 1 106 ? -49.75 23.5 17.969 1 85.44 106 ASN A CA 1
ATOM 794 C C . ASN A 1 106 ? -48.531 24.109 18.703 1 85.44 106 ASN A C 1
ATOM 796 O O . ASN A 1 106 ? -48.719 24.906 19.625 1 85.44 106 ASN A O 1
ATOM 800 N N . VAL A 1 107 ? -47.375 23.609 18.328 1 86.19 107 VAL A N 1
ATOM 801 C CA . VAL A 1 107 ? -46.156 24.031 19.047 1 86.19 107 VAL A CA 1
ATOM 802 C C . VAL A 1 107 ? -45.188 24.688 18.062 1 86.19 107 VAL A C 1
ATOM 804 O O . VAL A 1 107 ? -45 24.188 16.953 1 86.19 107 VAL A O 1
ATOM 807 N N . VAL A 1 108 ? -44.688 25.812 18.406 1 82.81 108 VAL A N 1
ATOM 808 C CA . VAL A 1 108 ? -43.562 26.453 17.719 1 82.81 108 VAL A CA 1
ATOM 809 C C . VAL A 1 108 ? -42.281 26.25 18.516 1 82.81 108 VAL A C 1
ATOM 811 O O . VAL A 1 108 ? -42.156 26.719 19.656 1 82.81 108 VAL A O 1
ATOM 814 N N . LEU A 1 109 ? -41.375 25.5 17.953 1 80.12 109 LEU A N 1
ATOM 815 C CA . LEU A 1 109 ? -40.094 25.266 18.641 1 80.12 109 LEU A CA 1
ATOM 816 C C . LEU A 1 109 ? -39.094 26.344 18.281 1 80.12 109 LEU A C 1
ATOM 818 O O . LEU A 1 109 ? -39 26.75 17.125 1 80.12 109 LEU A O 1
ATOM 822 N N . LYS A 1 110 ? -38.5 26.812 19.328 1 73.75 110 LYS A N 1
ATOM 823 C CA . LYS A 1 110 ? -37.438 27.812 19.141 1 73.75 110 LYS A CA 1
ATOM 824 C C . LYS A 1 110 ? -36.094 27.141 18.969 1 73.75 110 LYS A C 1
ATOM 826 O O . LYS A 1 110 ? -35.781 26.156 19.641 1 73.75 110 LYS A O 1
ATOM 831 N N . GLU A 1 111 ? -35.25 27.656 18.078 1 69.44 111 GLU A N 1
ATOM 832 C CA . GLU A 1 111 ? -33.906 27.125 17.844 1 69.44 111 GLU A CA 1
ATOM 833 C C . GLU A 1 111 ? -33.031 27.328 19.078 1 69.44 111 GLU A C 1
ATOM 835 O O . GLU A 1 111 ? -33.062 28.359 19.734 1 69.44 111 GLU A O 1
ATOM 840 N N . ASP A 1 112 ? -32.406 26.266 19.5 1 66.94 112 ASP A N 1
ATOM 841 C CA . ASP A 1 112 ? -31.406 26.359 20.547 1 66.94 112 ASP A CA 1
ATOM 842 C C . ASP A 1 112 ? -30.094 26.938 20.016 1 66.94 112 ASP A C 1
ATOM 844 O O . ASP A 1 112 ? -29.234 26.203 19.531 1 66.94 112 ASP A O 1
ATOM 848 N N . LEU A 1 113 ? -29.938 28.172 20.156 1 60.06 113 LEU A N 1
ATOM 849 C CA . LEU A 1 113 ? -28.781 28.875 19.594 1 60.06 113 LEU A CA 1
ATOM 850 C C . LEU A 1 113 ? -27.516 28.5 20.359 1 60.06 113 LEU A C 1
ATOM 852 O O . LEU A 1 113 ? -26.406 28.688 19.859 1 60.06 113 LEU A O 1
ATOM 856 N N . GLN A 1 114 ? -27.719 28 21.547 1 61.81 114 GLN A N 1
ATOM 857 C CA . GLN A 1 114 ? -26.547 27.625 22.344 1 61.81 114 GLN A CA 1
ATOM 858 C C . GLN A 1 114 ? -26.219 26.141 22.172 1 61.81 114 GLN A C 1
ATOM 860 O O . GLN A 1 114 ? -25.172 25.672 22.594 1 61.81 114 GLN A O 1
ATOM 865 N N . GLN A 1 115 ? -26.906 25.547 21.5 1 67.12 115 GLN A N 1
ATOM 866 C CA . GLN A 1 115 ? -26.766 24.125 21.188 1 67.12 115 GLN A CA 1
ATOM 867 C C . GLN A 1 115 ? -26.422 23.312 22.438 1 67.12 115 GLN A C 1
ATOM 869 O O . GLN A 1 115 ? -25.5 22.484 22.406 1 67.12 115 GLN A O 1
ATOM 874 N N . LEU A 1 116 ? -26.984 23.562 23.562 1 69.88 116 LEU A N 1
ATOM 875 C CA . LEU A 1 116 ? -26.672 22.953 24.844 1 69.88 116 LEU A CA 1
ATOM 876 C C . LEU A 1 116 ? -27 21.453 24.812 1 69.88 116 LEU A C 1
ATOM 878 O O . LEU A 1 116 ? -26.438 20.672 25.594 1 69.88 116 LEU A O 1
ATOM 882 N N . SER A 1 117 ? -27.812 21.062 23.922 1 71.75 117 SER A N 1
ATOM 883 C CA . SER A 1 117 ? -28.203 19.656 23.828 1 71.75 117 SER A CA 1
ATOM 884 C C . SER A 1 117 ? -27.375 18.906 22.797 1 71.75 117 SER A C 1
ATOM 886 O O . SER A 1 117 ? -27.5 17.688 22.656 1 71.75 117 SER A O 1
ATOM 888 N N . GLU A 1 118 ? -26.547 19.656 22.266 1 78.12 118 GLU A N 1
ATOM 889 C CA . GLU A 1 118 ? -25.703 19.016 21.25 1 78.12 118 GLU A CA 1
ATOM 890 C C . GLU A 1 118 ? -24.703 18.062 21.906 1 78.12 118 GLU A C 1
ATOM 892 O O . GLU A 1 118 ? -24.234 18.312 23.016 1 78.12 118 GLU A O 1
ATOM 897 N N . VAL A 1 119 ? -24.484 17.078 21.188 1 80 119 VAL A N 1
ATOM 898 C CA . VAL A 1 119 ? -23.547 16.062 21.688 1 80 119 VAL A CA 1
ATOM 899 C C . VAL A 1 119 ? -22.125 16.422 21.281 1 80 119 VAL A C 1
ATOM 901 O O . VAL A 1 119 ? -21.859 16.734 20.109 1 80 119 VAL A O 1
ATOM 904 N N . VAL A 1 120 ? -21.344 16.453 22.219 1 86.69 120 VAL A N 1
ATOM 905 C CA . VAL A 1 120 ? -19.922 16.719 22.016 1 86.69 120 VAL A CA 1
ATOM 906 C C . VAL A 1 120 ? -19.109 15.445 22.234 1 86.69 120 VAL A C 1
ATOM 908 O O . VAL A 1 120 ? -19.422 14.641 23.109 1 86.69 120 VAL A O 1
ATOM 911 N N . VAL A 1 121 ? -18.141 15.336 21.391 1 85.06 121 VAL A N 1
ATOM 912 C CA . VAL A 1 121 ? -17.281 14.164 21.531 1 85.06 121 VAL A CA 1
ATOM 913 C C . VAL A 1 121 ? -16.188 14.445 22.562 1 85.06 121 VAL A C 1
ATOM 915 O O . VAL A 1 121 ? -15.508 15.477 22.484 1 85.06 121 VAL A O 1
ATOM 918 N N . ILE A 1 122 ? -16.031 13.594 23.484 1 86.38 122 ILE A N 1
ATOM 919 C CA . ILE A 1 122 ? -14.977 13.664 24.484 1 86.38 122 ILE A CA 1
ATOM 920 C C . ILE A 1 122 ? -14.125 12.398 24.438 1 86.38 122 ILE A C 1
ATOM 922 O O . ILE A 1 122 ? -14.18 11.648 23.453 1 86.38 122 ILE A O 1
ATOM 926 N N . GLY A 1 123 ? -13.289 12.258 25.359 1 85.44 123 GLY A N 1
ATOM 927 C CA . GLY A 1 123 ? -12.43 11.078 25.344 1 85.44 123 GLY A CA 1
ATOM 928 C C . GLY A 1 123 ? -13.195 9.781 25.453 1 85.44 123 GLY A C 1
ATOM 929 O O . GLY A 1 123 ? -13.758 9.477 26.516 1 85.44 123 GLY A O 1
ATOM 930 N N . TYR A 1 124 ? -13.164 9.062 24.453 1 88.31 124 TYR A N 1
ATOM 931 C CA . TYR A 1 124 ? -13.742 7.727 24.375 1 88.31 124 TYR A CA 1
ATOM 932 C C . TYR A 1 124 ? -15.234 7.758 24.656 1 88.31 124 TYR A C 1
ATOM 934 O O . TYR A 1 124 ? -15.766 6.852 25.312 1 88.31 124 TYR A O 1
ATOM 942 N N . GLY A 1 125 ? -15.805 8.906 24.312 1 85.56 125 GLY A N 1
ATOM 943 C CA . GLY A 1 125 ? -17.25 8.992 24.5 1 85.56 125 GLY A CA 1
ATOM 944 C C . GLY A 1 125 ? -17.828 10.312 24.047 1 85.56 125 GLY A C 1
ATOM 945 O O . GLY A 1 125 ? -17.172 11.086 23.344 1 85.56 125 GLY A O 1
ATOM 946 N N . THR A 1 126 ? -19.125 10.43 24.359 1 86.88 126 THR A N 1
ATOM 947 C CA . THR A 1 126 ? -19.844 11.664 24.047 1 86.88 126 THR A CA 1
ATOM 948 C C . THR A 1 126 ? -20.594 12.188 25.266 1 86.88 126 THR A C 1
ATOM 950 O O . THR A 1 126 ? -20.859 11.43 26.203 1 86.88 126 THR A O 1
ATOM 953 N N . GLN A 1 127 ? -20.812 13.461 25.25 1 88.5 127 GLN A N 1
ATOM 954 C CA . GLN A 1 127 ? -21.594 14.133 26.297 1 88.5 127 GLN A CA 1
ATOM 955 C C . GLN A 1 127 ? -22.391 15.297 25.703 1 88.5 127 GLN A C 1
ATOM 957 O O . GLN A 1 127 ? -22.016 15.859 24.672 1 88.5 127 GLN A O 1
ATOM 962 N N . LYS A 1 128 ? -23.422 15.531 26.406 1 88.25 128 LYS A N 1
ATOM 963 C CA . LYS A 1 128 ? -24.125 16.781 26.078 1 88.25 128 LYS A CA 1
ATOM 964 C C . LYS A 1 128 ? -23.266 17.984 26.422 1 88.25 128 LYS A C 1
ATOM 966 O O . LYS A 1 128 ? -22.594 18 27.453 1 88.25 128 LYS A O 1
ATOM 971 N N . ARG A 1 129 ? -23.375 18.906 25.656 1 88.88 129 ARG A N 1
ATOM 972 C CA . ARG A 1 129 ? -22.578 20.125 25.844 1 88.88 129 ARG A CA 1
ATOM 973 C C . ARG A 1 129 ? -22.828 20.719 27.219 1 88.88 129 ARG A C 1
ATOM 975 O O . ARG A 1 129 ? -21.891 21.188 27.875 1 88.88 129 ARG A O 1
ATOM 982 N N . ALA A 1 130 ? -24.047 20.75 27.625 1 88.56 130 ALA A N 1
ATOM 983 C CA . ALA A 1 130 ? -24.406 21.328 28.922 1 88.56 130 ALA A CA 1
ATOM 984 C C . ALA A 1 130 ? -23.703 20.578 30.062 1 88.56 130 ALA A C 1
ATOM 986 O O . ALA A 1 130 ? -23.438 21.156 31.125 1 88.56 130 ALA A O 1
ATOM 987 N N . ASP A 1 131 ? -23.344 19.391 29.859 1 91 131 ASP A N 1
ATOM 988 C CA . ASP A 1 131 ? -22.812 18.547 30.922 1 91 131 ASP A CA 1
ATOM 989 C C . ASP A 1 131 ? -21.281 18.531 30.906 1 91 131 ASP A C 1
ATOM 991 O O . ASP A 1 131 ? -20.656 17.953 31.781 1 91 131 ASP A O 1
ATOM 995 N N . VAL A 1 132 ? -20.75 19.109 29.922 1 92.19 132 VAL A N 1
ATOM 996 C CA . VAL A 1 132 ? -19.297 19.094 29.797 1 92.19 132 VAL A CA 1
ATOM 997 C C . VAL A 1 132 ? -18.672 20.031 30.828 1 92.19 132 VAL A C 1
ATOM 999 O O . VAL A 1 132 ? -19.047 21.203 30.906 1 92.19 132 VAL A O 1
ATOM 1002 N N . THR A 1 133 ? -17.688 19.547 31.531 1 93.31 133 THR A N 1
ATOM 1003 C CA . THR A 1 133 ? -17.078 20.359 32.594 1 93.31 133 THR A CA 1
ATOM 1004 C C . THR A 1 133 ? -15.672 20.797 32.188 1 93.31 133 THR A C 1
ATOM 1006 O O . THR A 1 133 ? -15.055 21.609 32.844 1 93.31 133 THR A O 1
ATOM 1009 N N . SER A 1 134 ? -15.156 20.266 31.109 1 91.44 134 SER A N 1
ATOM 1010 C CA . SER A 1 134 ? -13.836 20.625 30.609 1 91.44 134 SER A CA 1
ATOM 1011 C C . SER A 1 134 ? -13.938 21.641 29.484 1 91.44 134 SER A C 1
ATOM 1013 O O . SER A 1 134 ? -15.039 21.984 29.047 1 91.44 134 SER A O 1
ATOM 1015 N N . SER A 1 135 ? -12.797 22.125 29.109 1 91.31 135 SER A N 1
ATOM 1016 C CA . SER A 1 135 ? -12.758 23.078 28 1 91.31 135 SER A CA 1
ATOM 1017 C C . SER A 1 135 ? -12.711 22.359 26.656 1 91.31 135 SER A C 1
ATOM 1019 O O . SER A 1 135 ? -11.664 21.828 26.266 1 91.31 135 SER A O 1
ATOM 1021 N N . VAL A 1 136 ? -13.789 22.422 25.953 1 90.12 136 VAL A N 1
ATOM 1022 C CA . VAL A 1 136 ? -13.914 21.766 24.656 1 90.12 136 VAL A CA 1
ATOM 1023 C C . VAL A 1 136 ? -14.555 22.734 23.656 1 90.12 136 VAL A C 1
ATOM 1025 O O . VAL A 1 136 ? -15.531 23.406 23.984 1 90.12 136 VAL A O 1
ATOM 1028 N N . ALA A 1 137 ? -13.93 22.844 22.516 1 92.56 137 ALA A N 1
ATOM 1029 C CA . ALA A 1 137 ? -14.508 23.641 21.438 1 92.56 137 ALA A CA 1
ATOM 1030 C C . ALA A 1 137 ? -14.961 22.734 20.281 1 92.56 137 ALA A C 1
ATOM 1032 O O . ALA A 1 137 ? -14.281 21.766 19.953 1 92.56 137 ALA A O 1
ATOM 1033 N N . THR A 1 138 ? -16.078 23.031 19.734 1 92.56 138 THR A N 1
ATOM 1034 C CA . THR A 1 138 ? -16.625 22.281 18.594 1 92.56 138 THR A CA 1
ATOM 1035 C C . THR A 1 138 ? -16.859 23.203 17.406 1 92.56 138 THR A C 1
ATOM 1037 O O . THR A 1 138 ? -17.453 24.266 17.562 1 92.56 138 THR A O 1
ATOM 1040 N N . VAL A 1 139 ? -16.391 22.812 16.266 1 94.75 139 VAL A N 1
ATOM 1041 C CA . VAL A 1 139 ? -16.672 23.516 15.016 1 94.75 139 VAL A CA 1
ATOM 1042 C C . VAL A 1 139 ? -17.328 22.562 14.023 1 94.75 139 VAL A C 1
ATOM 1044 O O . VAL A 1 139 ? -16.797 21.484 13.727 1 94.75 139 VAL A O 1
ATOM 1047 N N . LYS A 1 140 ? -18.438 23.031 13.484 1 93.56 140 LYS A N 1
ATOM 1048 C CA . LYS A 1 140 ? -19.172 22.234 12.523 1 93.56 140 LYS A CA 1
ATOM 1049 C C . LYS A 1 140 ? -18.859 22.656 11.094 1 93.56 140 LYS A C 1
ATOM 1051 O O . LYS A 1 140 ? -18.328 23.75 10.867 1 93.56 140 LYS A O 1
ATOM 1056 N N . SER A 1 141 ? -19.234 21.828 10.203 1 93.12 141 SER A N 1
ATOM 1057 C CA . SER A 1 141 ? -18.875 22 8.797 1 93.12 141 SER A CA 1
ATOM 1058 C C . SER A 1 141 ? -19.453 23.297 8.242 1 93.12 141 SER A C 1
ATOM 1060 O O . SER A 1 141 ? -18.844 23.922 7.375 1 93.12 141 SER A O 1
ATOM 1062 N N . GLU A 1 142 ? -20.594 23.734 8.734 1 88.06 142 GLU A N 1
ATOM 1063 C CA . GLU A 1 142 ? -21.203 24.969 8.25 1 88.06 142 GLU A CA 1
ATOM 1064 C C . GLU A 1 142 ? -20.344 26.172 8.578 1 88.06 142 GLU A C 1
ATOM 1066 O O . GLU A 1 142 ? -20.422 27.203 7.902 1 88.06 142 GLU A O 1
ATOM 1071 N N . ASP A 1 143 ? -19.5 26 9.547 1 91.75 143 ASP A N 1
ATOM 1072 C CA . ASP A 1 143 ? -18.672 27.125 9.992 1 91.75 143 ASP A CA 1
ATOM 1073 C C . ASP A 1 143 ? -17.234 26.984 9.5 1 91.75 143 ASP A C 1
ATOM 1075 O O . ASP A 1 143 ? -16.391 27.812 9.82 1 91.75 143 ASP A O 1
ATOM 1079 N N . PHE A 1 144 ? -16.953 26.016 8.703 1 94.88 144 PHE A N 1
ATOM 1080 C CA . PHE A 1 144 ? -15.602 25.781 8.219 1 94.88 144 PHE A CA 1
ATOM 1081 C C . PHE A 1 144 ? -15.172 26.875 7.254 1 94.88 144 PHE A C 1
ATOM 1083 O O . PHE A 1 144 ? -16 27.438 6.527 1 94.88 144 PHE A O 1
ATOM 1090 N N . VAL A 1 145 ? -13.875 27.109 7.262 1 92.69 145 VAL A N 1
ATOM 1091 C CA . VAL A 1 145 ? -13.281 27.922 6.203 1 92.69 145 VAL A CA 1
ATOM 1092 C C . VAL A 1 145 ? -13.453 27.219 4.859 1 92.69 145 VAL A C 1
ATOM 1094 O O . VAL A 1 145 ? -13.227 26.016 4.754 1 92.69 145 VAL A O 1
ATOM 1097 N N . GLN A 1 146 ? -13.82 28.016 3.879 1 90.75 146 GLN A N 1
ATOM 1098 C CA . GLN A 1 146 ? -14.109 27.422 2.58 1 90.75 146 GLN A CA 1
ATOM 1099 C C . GLN A 1 146 ? -12.992 27.719 1.578 1 90.75 146 GLN A C 1
ATOM 1101 O O . GLN A 1 146 ? -12.242 28.688 1.745 1 90.75 146 GLN A O 1
ATOM 1106 N N . GLY A 1 147 ? -12.938 26.828 0.573 1 89.94 147 GLY A N 1
ATOM 1107 C CA . GLY A 1 147 ? -11.945 26.969 -0.483 1 89.94 147 GLY A CA 1
ATOM 1108 C C . GLY A 1 147 ? -10.883 25.891 -0.46 1 89.94 147 GLY A C 1
ATOM 1109 O O . GLY A 1 147 ? -11.133 24.781 -0.007 1 89.94 147 GLY A O 1
ATOM 1110 N N . ASN A 1 148 ? -9.758 26.281 -1.09 1 89.44 148 ASN A N 1
ATOM 1111 C CA . ASN A 1 148 ? -8.664 25.328 -1.213 1 89.44 148 ASN A CA 1
ATOM 1112 C C . ASN A 1 148 ? -7.809 25.281 0.05 1 89.44 148 ASN A C 1
ATOM 1114 O O . ASN A 1 148 ? -6.645 25.688 0.029 1 89.44 148 ASN A O 1
ATOM 1118 N N . VAL A 1 149 ? -8.352 24.656 1.039 1 91.75 149 VAL A N 1
ATOM 1119 C CA . VAL A 1 149 ? -7.648 24.578 2.314 1 91.75 149 VAL A CA 1
ATOM 1120 C C . VAL A 1 149 ? -6.621 23.453 2.273 1 91.75 149 VAL A C 1
ATOM 1122 O O . VAL A 1 149 ? -6.793 22.469 1.54 1 91.75 149 VAL A O 1
ATOM 1125 N N . LYS A 1 150 ? -5.609 23.531 3.102 1 90.94 150 LYS A N 1
ATOM 1126 C CA . LYS A 1 150 ? -4.5 22.578 3.117 1 90.94 150 LYS A CA 1
ATOM 1127 C C . LYS A 1 150 ? -4.898 21.281 3.816 1 90.94 150 LYS A C 1
ATOM 1129 O O . LYS A 1 150 ? -4.5 20.203 3.389 1 90.94 150 LYS A O 1
ATOM 1134 N N . ASP A 1 151 ? -5.488 21.406 4.977 1 94.75 151 ASP A N 1
ATOM 1135 C CA . ASP A 1 151 ? -5.809 20.234 5.793 1 94.75 151 ASP A CA 1
ATOM 1136 C C . ASP A 1 151 ? -6.926 20.562 6.789 1 94.75 151 ASP A C 1
ATOM 1138 O O . ASP A 1 151 ? -7.574 21.609 6.684 1 94.75 151 ASP A O 1
ATOM 1142 N N . ALA A 1 152 ? -7.18 19.703 7.738 1 95.62 152 ALA A N 1
ATOM 1143 C CA . ALA A 1 152 ? -8.297 19.828 8.672 1 95.62 152 ALA A CA 1
ATOM 1144 C C . ALA A 1 152 ? -8.117 21.031 9.586 1 95.62 152 ALA A C 1
ATOM 1146 O O . ALA A 1 152 ? -9.102 21.688 9.961 1 95.62 152 ALA A O 1
ATOM 1147 N N . ALA A 1 153 ? -6.93 21.297 9.883 1 95.31 153 ALA A N 1
ATOM 1148 C CA . ALA A 1 153 ? -6.691 22.406 10.805 1 95.31 153 ALA A CA 1
ATOM 1149 C C . ALA A 1 153 ? -7.07 23.75 10.156 1 95.31 153 ALA A C 1
ATOM 1151 O O . ALA A 1 153 ? -7.598 24.641 10.828 1 95.31 153 ALA A O 1
ATOM 1152 N N . GLN A 1 154 ? -6.832 23.875 8.938 1 95.19 154 GLN A N 1
ATOM 1153 C CA . GLN A 1 154 ? -7.152 25.125 8.266 1 95.19 154 GLN A CA 1
ATOM 1154 C C . GLN A 1 154 ? -8.664 25.344 8.195 1 95.19 154 GLN A C 1
ATOM 1156 O O . GLN A 1 154 ? -9.125 26.469 8.039 1 95.19 154 GLN A O 1
ATOM 1161 N N . LEU A 1 155 ? -9.414 24.344 8.312 1 96.06 155 LEU A N 1
ATOM 1162 C CA . LEU A 1 155 ? -10.875 24.453 8.32 1 96.06 155 LEU A CA 1
ATOM 1163 C C . LEU A 1 155 ? -11.352 25.266 9.523 1 96.06 155 LEU A C 1
ATOM 1165 O O . LEU A 1 155 ? -12.398 25.906 9.461 1 96.06 155 LEU A O 1
ATOM 1169 N N . ILE A 1 156 ? -10.594 25.219 10.57 1 95.75 156 ILE A N 1
ATOM 1170 C CA . ILE A 1 156 ? -11.07 25.859 11.797 1 95.75 156 ILE A CA 1
ATOM 1171 C C . ILE A 1 156 ? -10.133 27 12.172 1 95.75 156 ILE A C 1
ATOM 1173 O O . ILE A 1 156 ? -10.047 27.391 13.344 1 95.75 156 ILE A O 1
ATOM 1177 N N . GLN A 1 157 ? -9.43 27.438 11.273 1 95.12 157 GLN A N 1
ATOM 1178 C CA . GLN A 1 157 ? -8.516 28.547 11.508 1 95.12 157 GLN A CA 1
ATOM 1179 C C . GLN A 1 157 ? -9.266 29.766 12.031 1 95.12 157 GLN A C 1
ATOM 1181 O O . GLN A 1 157 ? -10.172 30.281 11.367 1 95.12 157 GLN A O 1
ATOM 1186 N N . GLY A 1 158 ? -8.961 30.219 13.242 1 94.25 158 GLY A N 1
ATOM 1187 C CA . GLY A 1 158 ? -9.555 31.391 13.844 1 94.25 158 GLY A CA 1
ATOM 1188 C C . GLY A 1 158 ? -10.875 31.109 14.531 1 94.25 158 GLY A C 1
ATOM 1189 O O . GLY A 1 158 ? -11.586 32.031 14.938 1 94.25 158 GLY A O 1
ATOM 1190 N N . LYS A 1 159 ? -11.203 29.875 14.688 1 95.56 159 LYS A N 1
ATOM 1191 C CA . LYS A 1 159 ? -12.523 29.562 15.219 1 95.56 159 LYS A CA 1
ATOM 1192 C C . LYS A 1 159 ? -12.422 29.062 16.656 1 95.56 159 LYS A C 1
ATOM 1194 O O . LYS A 1 159 ? -13.422 29.031 17.375 1 95.56 159 LYS A O 1
ATOM 1199 N N . VAL A 1 160 ? -11.297 28.719 17.094 1 95.38 160 VAL A N 1
ATOM 1200 C CA . VAL A 1 160 ? -11.094 28.156 18.438 1 95.38 160 VAL A CA 1
ATOM 1201 C C . VAL A 1 160 ? -10.141 29.047 19.234 1 95.38 160 VAL A C 1
ATOM 1203 O O . VAL A 1 160 ? -8.992 29.234 18.844 1 95.38 160 VAL A O 1
ATOM 1206 N N . ALA A 1 161 ? -10.609 29.5 20.312 1 95.19 161 ALA A N 1
ATOM 1207 C CA . ALA A 1 161 ? -9.75 30.312 21.172 1 95.19 161 ALA A CA 1
ATOM 1208 C C . ALA A 1 161 ? -8.617 29.484 21.766 1 95.19 161 ALA A C 1
ATOM 1210 O O . ALA A 1 161 ? -8.844 28.391 22.266 1 95.19 161 ALA A O 1
ATOM 1211 N N . GLY A 1 162 ? -7.445 30.016 21.609 1 93.44 162 GLY A N 1
ATOM 1212 C CA . GLY A 1 162 ? -6.293 29.344 22.188 1 93.44 162 GLY A CA 1
ATOM 1213 C C . GLY A 1 162 ? -5.574 28.453 21.203 1 93.44 162 GLY A C 1
ATOM 1214 O O . GLY A 1 162 ? -4.457 27.984 21.469 1 93.44 162 GLY A O 1
ATOM 1215 N N . LEU A 1 163 ? -6.207 28.188 20.125 1 94.12 163 LEU A N 1
ATOM 1216 C CA . LEU A 1 163 ? -5.598 27.375 19.078 1 94.12 163 LEU A CA 1
ATOM 1217 C C . LEU A 1 163 ? -5.078 28.25 17.953 1 94.12 163 LEU A C 1
ATOM 1219 O O . LEU A 1 163 ? -5.859 28.906 17.266 1 94.12 163 LEU A O 1
ATOM 1223 N N . SER A 1 164 ? -3.82 28.156 17.812 1 92.19 164 SER A N 1
ATOM 1224 C CA . SER A 1 164 ? -3.229 28.875 16.688 1 92.19 164 SER A CA 1
ATOM 1225 C C . SER A 1 164 ? -2.965 27.953 15.516 1 92.19 164 SER A C 1
ATOM 1227 O O . SER A 1 164 ? -2.316 26.922 15.664 1 92.19 164 SER A O 1
ATOM 1229 N N . VAL A 1 165 ? -3.523 28.281 14.359 1 93.06 165 VAL A N 1
ATOM 1230 C CA . VAL A 1 165 ? -3.289 27.578 13.109 1 93.06 165 VAL A CA 1
ATOM 1231 C C . VAL A 1 165 ? -2.615 28.5 12.102 1 93.06 165 VAL A C 1
ATOM 1233 O O . VAL A 1 165 ? -3.18 29.531 11.727 1 93.06 165 VAL A O 1
ATOM 1236 N N . SER A 1 166 ? -1.433 28.141 11.719 1 89.81 166 SER A N 1
ATOM 1237 C CA . SER A 1 166 ? -0.698 28.969 10.766 1 89.81 166 SER A CA 1
ATOM 1238 C C . SER A 1 166 ? -0.251 28.156 9.555 1 89.81 166 SER A C 1
ATOM 1240 O O . SER A 1 166 ? -0.11 26.938 9.641 1 89.81 166 SER A O 1
ATOM 1242 N N . ALA A 1 167 ? -0.155 28.797 8.477 1 87.69 167 ALA A N 1
ATOM 1243 C CA . ALA A 1 167 ? 0.385 28.219 7.246 1 87.69 167 ALA A CA 1
ATOM 1244 C C . ALA A 1 167 ? 1.561 29.047 6.73 1 87.69 167 ALA A C 1
ATOM 1246 O O . ALA A 1 167 ? 1.444 29.734 5.715 1 87.69 167 ALA A O 1
ATOM 1247 N N . PRO A 1 168 ? 2.709 28.781 7.254 1 85 168 PRO A N 1
ATOM 1248 C CA . PRO A 1 168 ? 3.83 29.672 6.945 1 85 168 PRO A CA 1
ATOM 1249 C C . PRO A 1 168 ? 4.438 29.406 5.57 1 85 168 PRO A C 1
ATOM 1251 O O . PRO A 1 168 ? 5.285 30.156 5.102 1 85 168 PRO A O 1
ATOM 1254 N N . SER A 1 169 ? 4.035 28.344 4.938 1 88.88 169 SER A N 1
ATOM 1255 C CA . SER A 1 169 ? 4.605 28 3.637 1 88.88 169 SER A CA 1
ATOM 1256 C C . SER A 1 169 ? 3.518 27.859 2.576 1 88.88 169 SER A C 1
ATOM 1258 O O . SER A 1 169 ? 2.438 27.328 2.854 1 88.88 169 SER A O 1
ATOM 1260 N N . GLY A 1 170 ? 3.854 28.297 1.405 1 90.88 170 GLY A N 1
ATOM 1261 C CA . GLY A 1 170 ? 2.947 28.125 0.282 1 90.88 170 GLY A CA 1
ATOM 1262 C C . GLY A 1 170 ? 3.158 26.812 -0.456 1 90.88 170 GLY A C 1
ATOM 1263 O O . GLY A 1 170 ? 2.477 26.531 -1.444 1 90.88 170 GLY A O 1
ATOM 1264 N N . ASP A 1 171 ? 4.082 25.984 -0.027 1 93.5 171 ASP A N 1
ATOM 1265 C CA . ASP A 1 171 ? 4.379 24.688 -0.655 1 93.5 171 ASP A CA 1
ATOM 1266 C C . ASP A 1 171 ? 3.158 23.781 -0.627 1 93.5 171 ASP A C 1
ATOM 1268 O O . ASP A 1 171 ? 2.615 23.484 0.442 1 93.5 171 ASP A O 1
ATOM 1272 N N . PRO A 1 172 ? 2.797 23.281 -1.772 1 94.44 172 PRO A N 1
ATOM 1273 C CA . PRO A 1 172 ? 1.571 22.469 -1.83 1 94.44 172 PRO A CA 1
ATOM 1274 C C . PRO A 1 172 ? 1.687 21.172 -1.054 1 94.44 172 PRO A C 1
ATOM 1276 O O . PRO A 1 172 ? 0.675 20.516 -0.779 1 94.44 172 PRO A O 1
ATOM 1279 N N . THR A 1 173 ? 2.852 20.719 -0.738 1 94.31 173 THR A N 1
ATOM 1280 C CA . THR A 1 173 ? 3.021 19.453 -0.036 1 94.31 173 THR A CA 1
ATOM 1281 C C . THR A 1 173 ? 3.07 19.672 1.473 1 94.31 173 THR A C 1
ATOM 1283 O O . THR A 1 173 ? 3.055 18.719 2.246 1 94.31 173 THR A O 1
ATOM 1286 N N . GLU A 1 174 ? 3.195 20.875 1.929 1 91.19 174 GLU A N 1
ATOM 1287 C CA . GLU A 1 174 ? 3.293 21.172 3.355 1 91.19 174 GLU A CA 1
ATOM 1288 C C . GLU A 1 174 ? 1.915 21.438 3.959 1 91.19 174 GLU A C 1
ATOM 1290 O O . GLU A 1 174 ? 1.037 22 3.299 1 91.19 174 GLU A O 1
ATOM 1295 N N . GLY A 1 175 ? 1.746 21.141 5.215 1 90.44 175 GLY A N 1
ATOM 1296 C CA . GLY A 1 175 ? 0.513 21.391 5.945 1 90.44 175 GLY A CA 1
ATOM 1297 C C . GLY A 1 175 ? 0.592 22.578 6.871 1 90.44 175 GLY A C 1
ATOM 1298 O O . GLY A 1 175 ? 1.5 23.406 6.746 1 90.44 175 GLY A O 1
ATOM 1299 N N . THR A 1 176 ? -0.387 22.641 7.75 1 91.81 176 THR A N 1
ATOM 1300 C CA . THR A 1 176 ? -0.45 23.734 8.711 1 91.81 176 THR A CA 1
ATOM 1301 C C . THR A 1 176 ? 0.359 23.406 9.961 1 91.81 176 THR A C 1
ATOM 1303 O O . THR A 1 176 ? 0.702 22.25 10.195 1 91.81 176 THR A O 1
ATOM 1306 N N . GLN A 1 177 ? 0.737 24.469 10.648 1 90.75 177 GLN A N 1
ATOM 1307 C CA . GLN A 1 177 ? 1.31 24.359 11.992 1 90.75 177 GLN A CA 1
ATOM 1308 C C . GLN A 1 177 ? 0.278 24.719 13.062 1 90.75 177 GLN A C 1
ATOM 1310 O O . GLN A 1 177 ? -0.425 25.719 12.945 1 90.75 177 GLN A O 1
ATOM 1315 N N . ILE A 1 178 ? 0.203 23.859 14.07 1 91.88 178 ILE A N 1
ATOM 1316 C CA . ILE A 1 178 ? -0.793 24.078 15.109 1 91.88 178 ILE A CA 1
ATOM 1317 C C . ILE A 1 178 ? -0.105 24.172 16.469 1 91.88 178 ILE A C 1
ATOM 1319 O O . ILE A 1 178 ? 0.863 23.453 16.734 1 91.88 178 ILE A O 1
ATOM 1323 N N . ASN A 1 179 ? -0.575 25.047 17.266 1 90.44 179 ASN A N 1
ATOM 1324 C CA . ASN A 1 179 ? -0.133 25.219 18.641 1 90.44 179 ASN A CA 1
ATOM 1325 C C . ASN A 1 179 ? -1.301 25.547 19.562 1 90.44 179 ASN A C 1
ATOM 1327 O O . ASN A 1 179 ? -2.043 26.5 19.328 1 90.44 179 ASN A O 1
ATOM 1331 N N . LEU A 1 180 ? -1.412 24.75 20.531 1 93.44 180 LEU A N 1
ATOM 1332 C CA . LEU A 1 180 ? -2.465 24.969 21.516 1 93.44 180 LEU A CA 1
ATOM 1333 C C . LEU A 1 180 ? -1.872 25.359 22.875 1 93.44 180 LEU A C 1
ATOM 1335 O O . LEU A 1 180 ? -1.135 24.578 23.469 1 93.44 180 LEU A O 1
ATOM 1339 N N . ARG A 1 181 ? -2.186 26.547 23.359 1 93.5 181 ARG A N 1
ATOM 1340 C CA . ARG A 1 181 ? -1.847 27.062 24.688 1 93.5 181 ARG A CA 1
ATOM 1341 C C . ARG A 1 181 ? -0.339 27.016 24.922 1 93.5 181 ARG A C 1
ATOM 1343 O O . ARG A 1 181 ? 0.122 26.609 25.984 1 93.5 181 ARG A O 1
ATOM 1350 N N . GLY A 1 182 ? 0.448 27.25 23.859 1 89.62 182 GLY A N 1
ATOM 1351 C CA . GLY A 1 182 ? 1.879 27.484 23.969 1 89.62 182 GLY A CA 1
ATOM 1352 C C . GLY A 1 182 ? 2.705 26.219 23.875 1 89.62 182 GLY A C 1
ATOM 1353 O O . GLY A 1 182 ? 2.158 25.125 23.703 1 89.62 182 GLY A O 1
ATOM 1354 N N . THR A 1 183 ? 4.012 26.359 24.016 1 89.19 183 THR A N 1
ATOM 1355 C CA . THR A 1 183 ? 4.965 25.25 23.922 1 89.19 183 THR A CA 1
ATOM 1356 C C . THR A 1 183 ? 5.117 24.562 25.281 1 89.19 183 THR A C 1
ATOM 1358 O O . THR A 1 183 ? 5.445 25.203 26.281 1 89.19 183 THR A O 1
ATOM 1361 N N . SER A 1 184 ? 5.008 23.266 25.234 1 88.06 184 SER A N 1
ATOM 1362 C CA . SER A 1 184 ? 4.941 22.547 26.516 1 88.06 184 SER A CA 1
ATOM 1363 C C . SER A 1 184 ? 6.242 21.797 26.797 1 88.06 184 SER A C 1
ATOM 1365 O O . SER A 1 184 ? 6.461 21.328 27.922 1 88.06 184 SER A O 1
ATOM 1367 N N . SER A 1 185 ? 7.105 21.703 25.812 1 89.44 185 SER A N 1
ATOM 1368 C CA . SER A 1 185 ? 8.305 20.906 26 1 89.44 185 SER A CA 1
ATOM 1369 C C . SER A 1 185 ? 9.469 21.453 25.172 1 89.44 185 SER A C 1
ATOM 1371 O O . SER A 1 185 ? 9.266 22.219 24.234 1 89.44 185 SER A O 1
ATOM 1373 N N . ILE A 1 186 ? 10.594 20.969 25.562 1 86.69 186 ILE A N 1
ATOM 1374 C CA . ILE A 1 186 ? 11.789 21.406 24.859 1 86.69 186 ILE A CA 1
ATOM 1375 C C . ILE A 1 186 ? 12.133 20.406 23.75 1 86.69 186 ILE A C 1
ATOM 1377 O O . ILE A 1 186 ? 12.32 20.797 22.594 1 86.69 186 ILE A O 1
ATOM 1381 N N . LEU A 1 187 ? 12.234 19.188 24.094 1 80.25 187 LEU A N 1
ATOM 1382 C CA . LEU A 1 187 ? 12.641 18.156 23.141 1 80.25 187 LEU A CA 1
ATOM 1383 C C . LEU A 1 187 ? 11.453 17.297 22.734 1 80.25 187 LEU A C 1
ATOM 1385 O O . LEU A 1 187 ? 11.492 16.609 21.703 1 80.25 187 LEU A O 1
ATOM 1389 N N . GLY A 1 188 ? 10.469 17.391 23.5 1 75.62 188 GLY A N 1
ATOM 1390 C CA . GLY A 1 188 ? 9.328 16.531 23.219 1 75.62 188 GLY A CA 1
ATOM 1391 C C . GLY A 1 188 ? 8.43 17.078 22.125 1 75.62 188 GLY A C 1
ATOM 1392 O O . GLY A 1 188 ? 8.555 18.234 21.734 1 75.62 188 GLY A O 1
ATOM 1393 N N . GLY A 1 189 ? 7.602 16.172 21.688 1 76.31 189 GLY A N 1
ATOM 1394 C CA . GLY A 1 189 ? 6.633 16.609 20.688 1 76.31 189 GLY A CA 1
ATOM 1395 C C . GLY A 1 189 ? 5.613 17.594 21.234 1 76.31 189 GLY A C 1
ATOM 1396 O O . GLY A 1 189 ? 5.18 17.469 22.375 1 76.31 189 GLY A O 1
ATOM 1397 N N . THR A 1 190 ? 5.246 18.547 20.438 1 81.31 190 THR A N 1
ATOM 1398 C CA . THR A 1 190 ? 4.344 19.594 20.906 1 81.31 190 THR A CA 1
ATOM 1399 C C . THR A 1 190 ? 3.061 19.609 20.078 1 81.31 190 THR A C 1
ATOM 1401 O O . THR A 1 190 ? 2.23 20.516 20.219 1 81.31 190 THR A O 1
ATOM 1404 N N . ASN A 1 191 ? 2.906 18.609 19.266 1 87.06 191 ASN A N 1
ATOM 1405 C CA . ASN A 1 191 ? 1.695 18.562 18.453 1 87.06 191 ASN A CA 1
ATOM 1406 C C . ASN A 1 191 ? 0.54 17.906 19.203 1 87.06 191 ASN A C 1
ATOM 1408 O O . ASN A 1 191 ? 0.744 16.938 19.938 1 87.06 191 ASN A O 1
ATOM 1412 N N . PRO A 1 192 ? -0.644 18.375 18.953 1 92.44 192 PRO A N 1
ATOM 1413 C CA . PRO A 1 192 ? -1.806 17.703 19.531 1 92.44 192 PRO A CA 1
ATOM 1414 C C . PRO A 1 192 ? -2.043 16.328 18.922 1 92.44 192 PRO A C 1
ATOM 1416 O O . PRO A 1 192 ? -1.588 16.047 17.812 1 92.44 192 PRO A O 1
ATOM 1419 N N . LEU A 1 193 ? -2.695 15.523 19.734 1 94 193 LEU A N 1
ATOM 1420 C CA . LEU A 1 193 ? -3.162 14.25 19.219 1 94 193 LEU A CA 1
ATOM 1421 C C . LEU A 1 193 ? -4.316 14.453 18.234 1 94 193 LEU A C 1
ATOM 1423 O O . LEU A 1 193 ? -5.262 15.188 18.531 1 94 193 LEU A O 1
ATOM 1427 N N . VAL A 1 194 ? -4.234 13.867 17.109 1 96.38 194 VAL A N 1
ATOM 1428 C CA . VAL A 1 194 ? -5.324 13.922 16.141 1 96.38 194 VAL A CA 1
ATOM 1429 C C . VAL A 1 194 ? -6.02 12.562 16.062 1 96.38 194 VAL A C 1
ATOM 1431 O O . VAL A 1 194 ? -5.371 11.539 15.828 1 96.38 194 VAL A O 1
ATOM 1434 N N . LEU A 1 195 ? -7.227 12.617 16.297 1 96.69 195 LEU A N 1
ATOM 1435 C CA . LEU A 1 195 ? -8.055 11.422 16.156 1 96.69 195 LEU A CA 1
ATOM 1436 C C . LEU A 1 195 ? -9.047 11.578 15.008 1 96.69 195 LEU A C 1
ATOM 1438 O O . LEU A 1 195 ? -9.695 12.609 14.875 1 96.69 195 LEU A O 1
ATOM 1442 N N . VAL A 1 196 ? -9.117 10.656 14.211 1 96.94 196 VAL A N 1
ATOM 1443 C CA . VAL A 1 196 ? -10.125 10.602 13.156 1 96.94 196 VAL A CA 1
ATOM 1444 C C . VAL A 1 196 ? -11.109 9.469 13.438 1 96.94 196 VAL A C 1
ATOM 1446 O O . VAL A 1 196 ? -10.773 8.289 13.273 1 96.94 196 VAL A O 1
ATOM 1449 N N . ASP A 1 197 ? -12.25 9.828 13.812 1 95 197 ASP A N 1
ATOM 1450 C CA . ASP A 1 197 ? -13.289 8.883 14.219 1 95 197 ASP A CA 1
ATOM 1451 C C . ASP A 1 197 ? -12.789 7.961 15.32 1 95 197 ASP A C 1
ATOM 1453 O O . ASP A 1 197 ? -12.961 6.742 15.25 1 95 197 ASP A O 1
ATOM 1457 N N . GLY A 1 198 ? -12.062 8.531 16.219 1 93.25 198 GLY A N 1
ATOM 1458 C CA . GLY A 1 198 ? -11.656 7.82 17.422 1 93.25 198 GLY A CA 1
ATOM 1459 C C . GLY A 1 198 ? -10.328 7.102 17.266 1 93.25 198 GLY A C 1
ATOM 1460 O O . GLY A 1 198 ? -9.805 6.531 18.234 1 93.25 198 GLY A O 1
ATOM 1461 N N . VAL A 1 199 ? -9.734 7.164 16.094 1 95.06 199 VAL A N 1
ATOM 1462 C CA . VAL A 1 199 ? -8.469 6.488 15.82 1 95.06 199 VAL A CA 1
ATOM 1463 C C . VAL A 1 199 ? -7.379 7.523 15.547 1 95.06 199 VAL A C 1
ATOM 1465 O O . VAL A 1 199 ? -7.598 8.484 14.812 1 95.06 199 VAL A O 1
ATOM 1468 N N . PRO A 1 200 ? -6.16 7.301 16.125 1 95.19 200 PRO A N 1
ATOM 1469 C CA . PRO A 1 200 ? -5.082 8.258 15.859 1 95.19 200 PRO A CA 1
ATOM 1470 C C . PRO A 1 200 ? -4.781 8.406 14.375 1 95.19 200 PRO A C 1
ATOM 1472 O O . PRO A 1 200 ? -4.734 7.41 13.648 1 95.19 200 PRO A O 1
ATOM 1475 N N . GLY A 1 201 ? -4.672 9.602 13.953 1 94.94 201 GLY A N 1
ATOM 1476 C CA . GLY A 1 201 ? -4.352 9.953 12.586 1 94.94 201 GLY A CA 1
ATOM 1477 C C . GLY A 1 201 ? -3.639 11.289 12.469 1 94.94 201 GLY A C 1
ATOM 1478 O O . GLY A 1 201 ? -2.846 11.656 13.336 1 94.94 201 GLY A O 1
ATOM 1479 N N . SER A 1 202 ? -3.768 11.891 11.336 1 95.5 202 SER A N 1
ATOM 1480 C CA . SER A 1 202 ? -3.199 13.203 11.062 1 95.5 202 SER A CA 1
ATOM 1481 C C . SER A 1 202 ? -4.25 14.156 10.484 1 95.5 202 SER A C 1
ATOM 1483 O O . SER A 1 202 ? -5.395 13.758 10.258 1 95.5 202 SER A O 1
ATOM 1485 N N . LEU A 1 203 ? -3.836 15.312 10.258 1 95.88 203 LEU A N 1
ATOM 1486 C CA . LEU A 1 203 ? -4.73 16.328 9.727 1 95.88 203 LEU A CA 1
ATOM 1487 C C . LEU A 1 203 ? -5.062 16.062 8.266 1 95.88 203 LEU A C 1
ATOM 1489 O O . LEU A 1 203 ? -6.004 16.641 7.719 1 95.88 203 LEU A O 1
ATOM 1493 N N . ASN A 1 204 ? -4.328 15.141 7.684 1 94.56 204 ASN A N 1
ATOM 1494 C CA . ASN A 1 204 ? -4.516 14.852 6.266 1 94.56 204 ASN A CA 1
ATOM 1495 C C . ASN A 1 204 ? -5.035 13.438 6.047 1 94.56 204 ASN A C 1
ATOM 1497 O O . ASN A 1 204 ? -5.047 12.945 4.918 1 94.56 204 ASN A O 1
ATOM 1501 N N . THR A 1 205 ? -5.473 12.797 7.09 1 94.62 205 THR A N 1
ATOM 1502 C CA . THR A 1 205 ? -5.934 11.422 6.977 1 94.62 205 THR A CA 1
ATOM 1503 C C . THR A 1 205 ? -7.168 11.336 6.086 1 94.62 205 THR A C 1
ATOM 1505 O O . THR A 1 205 ? -7.312 10.391 5.309 1 94.62 205 THR A O 1
ATOM 1508 N N . VAL A 1 206 ? -8.039 12.359 6.23 1 93.44 206 VAL A N 1
ATOM 1509 C CA . VAL A 1 206 ? -9.25 12.398 5.414 1 93.44 206 VAL A CA 1
ATOM 1510 C C . VAL A 1 206 ? -9.32 13.734 4.668 1 93.44 206 VAL A C 1
ATOM 1512 O O . VAL A 1 206 ? -8.656 14.703 5.047 1 93.44 206 VAL A O 1
ATOM 1515 N N . ALA A 1 207 ? -10.102 13.703 3.703 1 96 207 ALA A N 1
ATOM 1516 C CA . ALA A 1 207 ? -10.32 14.938 2.949 1 96 207 ALA A CA 1
ATOM 1517 C C . ALA A 1 207 ? -11.109 15.945 3.771 1 96 207 ALA A C 1
ATOM 1519 O O . ALA A 1 207 ? -12.039 15.578 4.492 1 96 207 ALA A O 1
ATOM 1520 N N . PRO A 1 208 ? -10.727 17.156 3.654 1 96.38 208 PRO A N 1
ATOM 1521 C CA . PRO A 1 208 ? -11.469 18.188 4.379 1 96.38 208 PRO A CA 1
ATOM 1522 C C . PRO A 1 208 ? -12.969 18.156 4.082 1 96.38 208 PRO A C 1
ATOM 1524 O O . PRO A 1 208 ? -13.781 18.391 4.977 1 96.38 208 PRO A O 1
ATOM 1527 N N . GLU A 1 209 ? -13.383 17.812 2.893 1 95.81 209 GLU A N 1
ATOM 1528 C CA . GLU A 1 209 ? -14.781 17.797 2.463 1 95.81 209 GLU A CA 1
ATOM 1529 C C . GLU A 1 209 ? -15.562 16.688 3.15 1 95.81 209 GLU A C 1
ATOM 1531 O O . GLU A 1 209 ? -16.797 16.719 3.209 1 95.81 209 GLU A O 1
ATOM 1536 N N . ASP A 1 210 ? -14.859 15.758 3.725 1 96.44 210 ASP A N 1
ATOM 1537 C CA . ASP A 1 210 ? -15.492 14.617 4.379 1 96.44 210 ASP A CA 1
ATOM 1538 C C . ASP A 1 210 ? -15.766 14.914 5.855 1 96.44 210 ASP A C 1
ATOM 1540 O O . ASP A 1 210 ? -16.422 14.133 6.539 1 96.44 210 ASP A O 1
ATOM 1544 N N . ILE A 1 211 ? -15.328 15.961 6.312 1 97.19 211 ILE A N 1
ATOM 1545 C CA . ILE A 1 211 ? -15.367 16.234 7.746 1 97.19 211 ILE A CA 1
ATOM 1546 C C . ILE A 1 211 ? -16.703 16.859 8.117 1 97.19 211 ILE A C 1
ATOM 1548 O O . ILE A 1 211 ? -17.156 17.797 7.457 1 97.19 211 ILE A O 1
ATOM 1552 N N . GLU A 1 212 ? -17.312 16.344 9.133 1 96.12 212 GLU A N 1
ATOM 1553 C CA . GLU A 1 212 ? -18.562 16.859 9.672 1 96.12 212 GLU A CA 1
ATOM 1554 C C . GLU A 1 212 ? -18.328 17.891 10.766 1 96.12 212 GLU A C 1
ATOM 1556 O O . GLU A 1 212 ? -19.078 18.859 10.883 1 96.12 212 GLU A O 1
ATOM 1561 N N . SER A 1 213 ? -17.438 17.562 11.617 1 95.5 213 SER A N 1
ATOM 1562 C CA . SER A 1 213 ? -17.125 18.453 12.727 1 95.5 213 SER A CA 1
ATOM 1563 C C . SER A 1 213 ? -15.734 18.203 13.281 1 95.5 213 SER A C 1
ATOM 1565 O O . SER A 1 213 ? -15.133 17.156 13.008 1 95.5 213 SER A O 1
ATOM 1567 N N . ILE A 1 214 ? -15.211 19.109 13.93 1 96.38 214 ILE A N 1
ATOM 1568 C CA . ILE A 1 214 ? -13.938 19.016 14.633 1 96.38 214 ILE A CA 1
ATOM 1569 C C . ILE A 1 214 ? -14.102 19.484 16.078 1 96.38 214 ILE A C 1
ATOM 1571 O O . ILE A 1 214 ? -14.625 20.578 16.328 1 96.38 214 ILE A O 1
ATOM 1575 N N . ASP A 1 215 ? -13.719 18.656 17.031 1 95.62 215 ASP A N 1
ATOM 1576 C CA . ASP A 1 215 ? -13.695 19 18.438 1 95.62 215 ASP A CA 1
ATOM 1577 C C . ASP A 1 215 ? -12.266 19.141 18.953 1 95.62 215 ASP A C 1
ATOM 1579 O O . ASP A 1 215 ? -11.414 18.297 18.688 1 95.62 215 ASP A O 1
ATOM 1583 N N . VAL A 1 216 ? -12.055 20.172 19.656 1 95.56 216 VAL A N 1
ATOM 1584 C CA . VAL A 1 216 ? -10.734 20.422 20.219 1 95.56 216 VAL A CA 1
ATOM 1585 C C . VAL A 1 216 ? -10.812 20.375 21.75 1 95.56 216 VAL A C 1
ATOM 1587 O O . VAL A 1 216 ? -11.477 21.203 22.375 1 95.56 216 VAL A O 1
ATOM 1590 N N . LEU A 1 217 ? -10.172 19.406 22.328 1 94.88 217 LEU A N 1
ATOM 1591 C CA . LEU A 1 217 ? -10.023 19.312 23.781 1 94.88 217 LEU A CA 1
ATOM 1592 C C . LEU A 1 217 ? -8.781 20.062 24.25 1 94.88 217 LEU A C 1
ATOM 1594 O O . LEU A 1 217 ? -7.66 19.734 23.859 1 94.88 217 LEU A O 1
ATOM 1598 N N . LYS A 1 218 ? -8.898 21 25.234 1 92.19 218 LYS A N 1
ATOM 1599 C CA . LYS A 1 218 ? -7.816 21.953 25.5 1 92.19 218 LYS A CA 1
ATOM 1600 C C . LYS A 1 218 ? -7.191 21.688 26.859 1 92.19 218 LYS A C 1
ATOM 1602 O O . LYS A 1 218 ? -5.98 21.844 27.031 1 92.19 218 LYS A O 1
ATOM 1607 N N . ASP A 1 219 ? -8.031 21.422 27.781 1 90 219 ASP A N 1
ATOM 1608 C CA . ASP A 1 219 ? -7.449 21.438 29.109 1 90 219 ASP A CA 1
ATOM 1609 C C . ASP A 1 219 ? -7.07 20.031 29.562 1 90 219 ASP A C 1
ATOM 1611 O O . ASP A 1 219 ? -7.496 19.047 28.969 1 90 219 ASP A O 1
ATOM 1615 N N . GLY A 1 220 ? -6.344 19.953 30.641 1 87.56 220 GLY A N 1
ATOM 1616 C CA . GLY A 1 220 ? -5.766 18.719 31.156 1 87.56 220 GLY A CA 1
ATOM 1617 C C . GLY A 1 220 ? -6.805 17.719 31.625 1 87.56 220 GLY A C 1
ATOM 1618 O O . GLY A 1 220 ? -6.625 16.5 31.5 1 87.56 220 GLY A O 1
ATOM 1619 N N . SER A 1 221 ? -7.797 18.219 32.188 1 86.88 221 SER A N 1
ATOM 1620 C CA . SER A 1 221 ? -8.828 17.312 32.656 1 86.88 221 SER A CA 1
ATOM 1621 C C . SER A 1 221 ? -9.5 16.562 31.516 1 86.88 221 SER A C 1
ATOM 1623 O O . SER A 1 221 ? -9.883 15.398 31.656 1 86.88 221 SER A O 1
ATOM 1625 N N . ALA A 1 222 ? -9.602 17.172 30.438 1 82.44 222 ALA A N 1
ATOM 1626 C CA . ALA A 1 222 ? -10.227 16.578 29.25 1 82.44 222 ALA A CA 1
ATOM 1627 C C . ALA A 1 222 ? -9.273 15.594 28.562 1 82.44 222 ALA A C 1
ATOM 1629 O O . ALA A 1 222 ? -9.719 14.633 27.938 1 82.44 222 ALA A O 1
ATOM 1630 N N . THR A 1 223 ? -7.996 15.891 28.594 1 87 223 THR A N 1
ATOM 1631 C CA . THR A 1 223 ? -7.059 15.164 27.75 1 87 223 THR A CA 1
ATOM 1632 C C . THR A 1 223 ? -6.309 14.109 28.547 1 87 223 THR A C 1
ATOM 1634 O O . THR A 1 223 ? -5.664 13.227 27.969 1 87 223 THR A O 1
ATOM 1637 N N . ALA A 1 224 ? -6.426 14.164 29.844 1 86.81 224 ALA A N 1
ATOM 1638 C CA . ALA A 1 224 ? -5.695 13.234 30.703 1 86.81 224 ALA A CA 1
ATOM 1639 C C . ALA A 1 224 ? -6.035 11.781 30.344 1 86.81 224 ALA A C 1
ATOM 1641 O O . ALA A 1 224 ? -5.184 10.898 30.469 1 86.81 224 ALA A O 1
ATOM 1642 N N . ILE A 1 225 ? -7.137 11.641 29.875 1 90.75 225 ILE A N 1
ATOM 1643 C CA . ILE A 1 225 ? -7.59 10.289 29.562 1 90.75 225 ILE A CA 1
ATOM 1644 C C . ILE A 1 225 ? -6.805 9.75 28.375 1 90.75 225 ILE A C 1
ATOM 1646 O O . ILE A 1 225 ? -6.816 8.547 28.094 1 90.75 225 ILE A O 1
ATOM 1650 N N . TYR A 1 226 ? -6.18 10.602 27.734 1 91.62 226 TYR A N 1
ATOM 1651 C CA . TYR A 1 226 ? -5.355 10.188 26.609 1 91.62 226 TYR A CA 1
ATOM 1652 C C . TYR A 1 226 ? -3.887 10.094 27.016 1 91.62 226 TYR A C 1
ATOM 1654 O O . TYR A 1 226 ? -3.031 9.766 26.188 1 91.62 226 TYR A O 1
ATOM 1662 N N . GLY A 1 227 ? -3.631 10.492 28.156 1 91.38 227 GLY A N 1
ATOM 1663 C CA . GLY A 1 227 ? -2.289 10.336 28.688 1 91.38 227 GLY A CA 1
ATOM 1664 C C . GLY A 1 227 ? -1.265 11.219 28.016 1 91.38 227 GLY A C 1
ATOM 1665 O O . GLY A 1 227 ? -1.443 12.438 27.938 1 91.38 227 GLY A O 1
ATOM 1666 N N . THR A 1 228 ? -0.212 10.516 27.516 1 87.19 228 THR A N 1
ATOM 1667 C CA . THR A 1 228 ? 0.928 11.227 26.953 1 87.19 228 THR A CA 1
ATOM 1668 C C . THR A 1 228 ? 0.56 11.859 25.609 1 87.19 228 THR A C 1
ATOM 1670 O O . THR A 1 228 ? 1.117 12.891 25.234 1 87.19 228 THR A O 1
ATOM 1673 N N . ARG A 1 229 ? -0.302 11.336 24.984 1 87 229 ARG A N 1
ATOM 1674 C CA . ARG A 1 229 ? -0.654 11.844 23.672 1 87 229 ARG A CA 1
ATOM 1675 C C . ARG A 1 229 ? -1.567 13.062 23.766 1 87 229 ARG A C 1
ATOM 1677 O O . ARG A 1 229 ? -1.685 13.836 22.828 1 87 229 ARG A O 1
ATOM 1684 N N . GLY A 1 230 ? -2.146 13.234 24.859 1 89.81 230 GLY A N 1
ATOM 1685 C CA . GLY A 1 230 ? -3.088 14.328 25.047 1 89.81 230 GLY A CA 1
ATOM 1686 C C . GLY A 1 230 ? -2.459 15.562 25.672 1 89.81 230 GLY A C 1
ATOM 1687 O O . GLY A 1 230 ? -3.143 16.562 25.906 1 89.81 230 GLY A O 1
ATOM 1688 N N . THR A 1 231 ? -1.246 15.539 25.875 1 89.62 231 THR A N 1
ATOM 1689 C CA . THR A 1 231 ? -0.574 16.594 26.625 1 89.62 231 THR A CA 1
ATOM 1690 C C . THR A 1 231 ? -0.724 17.938 25.906 1 89.62 231 THR A C 1
ATOM 1692 O O . THR A 1 231 ? -0.919 18.969 26.547 1 89.62 231 THR A O 1
ATOM 1695 N N . ASN A 1 232 ? -0.657 17.922 24.656 1 91.31 232 ASN A N 1
ATOM 1696 C CA . ASN A 1 232 ? -0.713 19.141 23.875 1 91.31 232 ASN A CA 1
ATOM 1697 C C . ASN A 1 232 ? -2.107 19.391 23.297 1 91.31 232 ASN A C 1
ATOM 1699 O O . ASN A 1 232 ? -2.27 20.141 22.344 1 91.31 232 ASN A O 1
ATOM 1703 N N . GLY A 1 233 ? -3.076 18.703 23.812 1 93.25 233 GLY A N 1
ATOM 1704 C CA . GLY A 1 233 ? -4.438 18.797 23.312 1 93.25 233 GLY A CA 1
ATOM 1705 C C . GLY A 1 233 ? -4.824 17.672 22.391 1 93.25 233 GLY A C 1
ATOM 1706 O O . GLY A 1 233 ? -3.967 16.891 21.953 1 93.25 233 GLY A O 1
ATOM 1707 N N . VAL A 1 234 ? -6.102 17.562 22.203 1 95.31 234 VAL A N 1
ATOM 1708 C CA . VAL A 1 234 ? -6.613 16.531 21.312 1 95.31 234 VAL A CA 1
ATOM 1709 C C . VAL A 1 234 ? -7.562 17.141 20.281 1 95.31 234 VAL A C 1
ATOM 1711 O O . VAL A 1 234 ? -8.453 17.922 20.641 1 95.31 234 VAL A O 1
ATOM 1714 N N . ILE A 1 235 ? -7.348 16.859 19.062 1 96.62 235 ILE A N 1
ATOM 1715 C CA . ILE A 1 235 ? -8.242 17.234 17.969 1 96.62 235 ILE A CA 1
ATOM 1716 C C . ILE A 1 235 ? -8.984 16.016 17.453 1 96.62 235 ILE A C 1
ATOM 1718 O O . ILE A 1 235 ? -8.375 15.07 16.953 1 96.62 235 ILE A O 1
ATOM 1722 N N . ILE A 1 236 ? -10.211 16.078 17.562 1 96.69 236 ILE A N 1
ATOM 1723 C CA . ILE A 1 236 ? -11.039 14.953 17.125 1 96.69 236 ILE A CA 1
ATOM 1724 C C . ILE A 1 236 ? -11.773 15.328 15.844 1 96.69 236 ILE A C 1
ATOM 1726 O O . ILE A 1 236 ? -12.602 16.25 15.836 1 96.69 236 ILE A O 1
ATOM 1730 N N . ILE A 1 237 ? -11.5 14.656 14.859 1 97.25 237 ILE A N 1
ATOM 1731 C CA . ILE A 1 237 ? -12.164 14.82 13.57 1 97.25 237 ILE A CA 1
ATOM 1732 C C . ILE A 1 237 ? -13.258 13.766 13.406 1 97.25 237 ILE A C 1
ATOM 1734 O O . ILE A 1 237 ? -12.992 12.562 13.492 1 97.25 237 ILE A O 1
ATOM 1738 N N . THR A 1 238 ? -14.398 14.242 13.25 1 95.88 238 THR A N 1
ATOM 1739 C CA . THR A 1 238 ? -15.531 13.375 12.953 1 95.88 238 THR A CA 1
ATOM 1740 C C . THR A 1 238 ? -15.93 13.492 11.484 1 95.88 238 THR A C 1
ATOM 1742 O O . THR A 1 238 ? -16.188 14.594 10.992 1 95.88 238 THR A O 1
ATOM 1745 N N . THR A 1 239 ? -16.031 12.43 10.828 1 96.62 239 THR A N 1
ATOM 1746 C CA . THR A 1 239 ? -16.359 12.453 9.414 1 96.62 239 THR A CA 1
ATOM 1747 C C . THR A 1 239 ? -17.859 12.289 9.211 1 96.62 239 THR A C 1
ATOM 1749 O O . THR A 1 239 ? -18.578 11.844 10.109 1 96.62 239 THR A O 1
ATOM 1752 N N . LYS A 1 240 ? -18.297 12.758 8.086 1 94.94 240 LYS A N 1
ATOM 1753 C CA . LYS A 1 240 ? -19.688 12.578 7.695 1 94.94 240 LYS A CA 1
ATOM 1754 C C . LYS A 1 240 ? -20.047 11.102 7.609 1 94.94 240 LYS A C 1
ATOM 1756 O O . LYS A 1 240 ? -19.281 10.297 7.078 1 94.94 240 LYS A O 1
ATOM 1761 N N . LYS A 1 241 ? -21.266 10.766 8.188 1 91.5 241 LYS A N 1
ATOM 1762 C CA . LYS A 1 241 ? -21.703 9.367 8.219 1 91.5 241 LYS A CA 1
ATOM 1763 C C . LYS A 1 241 ? -23.172 9.234 7.824 1 91.5 241 LYS A C 1
ATOM 1765 O O . LYS A 1 241 ? -23.953 10.18 7.992 1 91.5 241 LYS A O 1
ATOM 1770 N N . GLY A 1 242 ? -23.438 8.086 7.328 1 86.75 242 GLY A N 1
ATOM 1771 C CA . GLY A 1 242 ? -24.844 7.754 7.141 1 86.75 242 GLY A CA 1
ATOM 1772 C C . GLY A 1 242 ? -25.547 7.379 8.43 1 86.75 242 GLY A C 1
ATOM 1773 O O . GLY A 1 242 ? -24.906 6.984 9.406 1 86.75 242 GLY A O 1
ATOM 1774 N N . THR A 1 243 ? -26.891 7.578 8.367 1 82.94 243 THR A N 1
ATOM 1775 C CA . THR A 1 243 ? -27.703 7.191 9.516 1 82.94 243 THR A CA 1
ATOM 1776 C C . THR A 1 243 ? -28.734 6.141 9.109 1 82.94 243 THR A C 1
ATOM 1778 O O . THR A 1 243 ? -28.938 5.895 7.922 1 82.94 243 THR A O 1
ATOM 1781 N N . ASN A 1 244 ? -29.219 5.516 10.117 1 80 244 ASN A N 1
ATOM 1782 C CA . ASN A 1 244 ? -30.266 4.543 9.828 1 80 244 ASN A CA 1
ATOM 1783 C C . ASN A 1 244 ? -31.453 5.184 9.109 1 80 244 ASN A C 1
ATOM 1785 O O . ASN A 1 244 ? -31.844 6.305 9.438 1 80 244 ASN A O 1
ATOM 1789 N N . ASP A 1 245 ? -31.891 4.492 8.141 1 75.69 245 ASP A N 1
ATOM 1790 C CA . ASP A 1 245 ? -33.062 4.852 7.34 1 75.69 245 ASP A CA 1
ATOM 1791 C C . ASP A 1 245 ? -32.812 6.137 6.551 1 75.69 245 ASP A C 1
ATOM 1793 O O . ASP A 1 245 ? -33.75 6.824 6.156 1 75.69 245 ASP A O 1
ATOM 1797 N N . MET A 1 246 ? -31.609 6.457 6.477 1 80.75 246 MET A N 1
ATOM 1798 C CA . MET A 1 246 ? -31.266 7.609 5.648 1 80.75 246 MET A CA 1
ATOM 1799 C C . MET A 1 246 ? -31.469 7.293 4.168 1 80.75 246 MET A C 1
ATOM 1801 O O . MET A 1 246 ? -31.031 6.254 3.682 1 80.75 246 MET A O 1
ATOM 1805 N N . LYS A 1 247 ? -32.125 8.273 3.562 1 77.38 247 LYS A N 1
ATOM 1806 C CA . LYS A 1 247 ? -32.25 8.141 2.113 1 77.38 247 LYS A CA 1
ATOM 1807 C C . LYS A 1 247 ? -30.906 8.273 1.425 1 77.38 247 LYS A C 1
ATOM 1809 O O . LYS A 1 247 ? -30.078 9.094 1.822 1 77.38 247 LYS A O 1
ATOM 1814 N N . SER A 1 248 ? -30.766 7.539 0.421 1 82.62 248 SER A N 1
ATOM 1815 C CA . SER A 1 248 ? -29.531 7.617 -0.329 1 82.62 248 SER A CA 1
ATOM 1816 C C . SER A 1 248 ? -29.281 9.031 -0.85 1 82.62 248 SER A C 1
ATOM 1818 O O . SER A 1 248 ? -30.125 9.602 -1.537 1 82.62 248 SER A O 1
ATOM 1820 N N . THR A 1 249 ? -28.172 9.547 -0.509 1 86.31 249 THR A N 1
ATOM 1821 C CA . THR A 1 249 ? -27.812 10.93 -0.833 1 86.31 249 THR A CA 1
ATOM 1822 C C . THR A 1 249 ? -26.406 11 -1.386 1 86.31 249 THR A C 1
ATOM 1824 O O . THR A 1 249 ? -25.5 10.336 -0.872 1 86.31 249 THR A O 1
ATOM 1827 N N . ILE A 1 250 ? -26.281 11.75 -2.467 1 90.44 250 ILE A N 1
ATOM 1828 C CA . ILE A 1 250 ? -24.953 11.992 -3.035 1 90.44 250 ILE A CA 1
ATOM 1829 C C . ILE A 1 250 ? -24.625 13.484 -2.936 1 90.44 250 ILE A C 1
ATOM 1831 O O . ILE A 1 250 ? -25.422 14.336 -3.338 1 90.44 250 ILE A O 1
ATOM 1835 N N . GLU A 1 251 ? -23.531 13.734 -2.408 1 94.75 251 GLU A N 1
ATOM 1836 C CA . GLU A 1 251 ? -23.016 15.102 -2.297 1 94.75 251 GLU A CA 1
ATOM 1837 C C . GLU A 1 251 ? -21.766 15.289 -3.143 1 94.75 251 GLU A C 1
ATOM 1839 O O . GLU A 1 251 ? -20.797 14.523 -3.018 1 94.75 251 GLU A O 1
ATOM 1844 N N . TYR A 1 252 ? -21.812 16.266 -3.998 1 95.12 252 TYR A N 1
ATOM 1845 C CA . TYR A 1 252 ? -20.656 16.625 -4.809 1 95.12 252 TYR A CA 1
ATOM 1846 C C . TYR A 1 252 ? -20.125 18 -4.41 1 95.12 252 TYR A C 1
ATOM 1848 O O . TYR A 1 252 ? -20.859 18.984 -4.387 1 95.12 252 TYR A O 1
ATOM 1856 N N . ASN A 1 253 ? -18.859 18.047 -4.113 1 97.12 253 ASN A N 1
ATOM 1857 C CA . ASN A 1 253 ? -18.125 19.297 -3.895 1 97.12 253 ASN A CA 1
ATOM 1858 C C . ASN A 1 253 ? -16.969 19.438 -4.883 1 97.12 253 ASN A C 1
ATOM 1860 O O . ASN A 1 253 ? -15.992 18.672 -4.824 1 97.12 253 ASN A O 1
ATOM 1864 N N . GLY A 1 254 ? -17.031 20.344 -5.805 1 97.25 254 GLY A N 1
ATOM 1865 C CA . GLY A 1 254 ? -15.984 20.609 -6.781 1 97.25 254 GLY A CA 1
ATOM 1866 C C . GLY A 1 254 ? -15.578 22.062 -6.859 1 97.25 254 GLY A C 1
ATOM 1867 O O . GLY A 1 254 ? -16.438 22.953 -6.762 1 97.25 254 GLY A O 1
ATOM 1868 N N . TYR A 1 255 ? -14.25 22.281 -6.996 1 97.69 255 TYR A N 1
ATOM 1869 C CA . TYR A 1 255 ? -13.844 23.672 -7.16 1 97.69 255 TYR A CA 1
ATOM 1870 C C . TYR A 1 255 ? -12.508 23.766 -7.895 1 97.69 255 TYR A C 1
ATOM 1872 O O . TYR A 1 255 ? -11.734 22.797 -7.918 1 97.69 255 TYR A O 1
ATOM 1880 N N . ALA A 1 256 ? -12.242 24.891 -8.523 1 98.12 256 ALA A N 1
ATOM 1881 C CA . ALA A 1 256 ? -11 25.281 -9.188 1 98.12 256 ALA A CA 1
ATOM 1882 C C . ALA A 1 256 ? -10.406 26.531 -8.539 1 98.12 256 ALA A C 1
ATOM 1884 O O . ALA A 1 256 ? -11.141 27.422 -8.117 1 98.12 256 ALA A O 1
ATOM 1885 N N . SER A 1 257 ? -9.086 26.516 -8.453 1 98.19 257 SER A N 1
ATOM 1886 C CA . SER A 1 257 ? -8.422 27.625 -7.766 1 98.19 257 SER A CA 1
ATOM 1887 C C . SER A 1 257 ? -7.219 28.125 -8.555 1 98.19 257 SER A C 1
ATOM 1889 O O . SER A 1 257 ? -6.605 27.375 -9.312 1 98.19 257 SER A O 1
ATOM 1891 N N . LEU A 1 258 ? -6.934 29.344 -8.391 1 98.19 258 LEU A N 1
ATOM 1892 C CA . LEU A 1 258 ? -5.734 30 -8.898 1 98.19 258 LEU A CA 1
ATOM 1893 C C . LEU A 1 258 ? -4.934 30.625 -7.77 1 98.19 258 LEU A C 1
ATOM 1895 O O . LEU A 1 258 ? -5.457 31.469 -7.031 1 98.19 258 LEU A O 1
ATOM 1899 N N . SER A 1 259 ? -3.676 30.234 -7.645 1 97.25 259 SER A N 1
ATOM 1900 C CA . SER A 1 259 ? -2.803 30.75 -6.598 1 97.25 259 SER A CA 1
ATOM 1901 C C . SER A 1 259 ? -1.634 31.531 -7.188 1 97.25 259 SER A C 1
ATOM 1903 O O . SER A 1 259 ? -1.061 31.125 -8.203 1 97.25 259 SER A O 1
ATOM 1905 N N . THR A 1 260 ? -1.338 32.594 -6.547 1 96.31 260 THR A N 1
ATOM 1906 C CA . THR A 1 260 ? -0.211 33.438 -6.93 1 96.31 260 THR A CA 1
ATOM 1907 C C . THR A 1 260 ? 0.599 33.875 -5.703 1 96.31 260 THR A C 1
ATOM 1909 O O . THR A 1 260 ? 0.162 33.656 -4.57 1 96.31 260 THR A O 1
ATOM 1912 N N . ILE A 1 261 ? 1.823 34.344 -5.953 1 94.81 261 ILE A N 1
ATOM 1913 C CA . ILE A 1 261 ? 2.615 34.875 -4.848 1 94.81 261 ILE A CA 1
ATOM 1914 C C . ILE A 1 261 ? 1.887 36.031 -4.207 1 94.81 261 ILE A C 1
ATOM 1916 O O . ILE A 1 261 ? 1.489 36.969 -4.898 1 94.81 261 ILE A O 1
ATOM 1920 N N . ALA A 1 262 ? 1.732 36 -2.936 1 93.88 262 ALA A N 1
ATOM 1921 C CA . ALA A 1 262 ? 0.98 37.062 -2.24 1 93.88 262 ALA A CA 1
ATOM 1922 C C . ALA A 1 262 ? 1.771 38.375 -2.189 1 93.88 262 ALA A C 1
ATOM 1924 O O . ALA A 1 262 ? 1.203 39.438 -2.34 1 93.88 262 ALA A O 1
ATOM 1925 N N . ASN A 1 263 ? 3.033 38.188 -1.816 1 92.62 263 ASN A N 1
ATOM 1926 C CA . ASN A 1 263 ? 3.943 39.344 -1.711 1 92.62 263 ASN A CA 1
ATOM 1927 C C . ASN A 1 263 ? 5.379 38.938 -2.047 1 92.62 263 ASN A C 1
ATOM 1929 O O . ASN A 1 263 ? 5.812 37.844 -1.715 1 92.62 263 ASN A O 1
ATOM 1933 N N . ARG A 1 264 ? 6.082 39.906 -2.713 1 92.69 264 ARG A N 1
ATOM 1934 C CA . ARG A 1 264 ? 7.48 39.688 -3.076 1 92.69 264 ARG A CA 1
ATOM 1935 C C . ARG A 1 264 ? 8.375 40.781 -2.467 1 92.69 264 ARG A C 1
ATOM 1937 O O . ARG A 1 264 ? 7.941 41.906 -2.27 1 92.69 264 ARG A O 1
ATOM 1944 N N . MET A 1 265 ? 9.594 40.344 -2.18 1 92.94 265 MET A N 1
ATOM 1945 C CA . MET A 1 265 ? 10.578 41.375 -1.775 1 92.94 265 MET A CA 1
ATOM 1946 C C . MET A 1 265 ? 11.039 42.188 -2.973 1 92.94 265 MET A C 1
ATOM 1948 O O . MET A 1 265 ? 11.109 41.688 -4.094 1 92.94 265 MET A O 1
ATOM 1952 N N . ASN A 1 266 ? 11.414 43.406 -2.715 1 95.31 266 ASN A N 1
ATOM 1953 C CA . ASN A 1 266 ? 11.805 44.312 -3.795 1 95.31 266 ASN A CA 1
ATOM 1954 C C . ASN A 1 266 ? 13.312 44.312 -3.988 1 95.31 266 ASN A C 1
ATOM 1956 O O . ASN A 1 266 ? 13.992 45.219 -3.494 1 95.31 266 ASN A O 1
ATOM 1960 N N . PHE A 1 267 ? 13.789 43.5 -4.77 1 97.62 267 PHE A N 1
ATOM 1961 C CA . PHE A 1 267 ? 15.195 43.5 -5.16 1 97.62 267 PHE A CA 1
ATOM 1962 C C . PHE A 1 267 ? 15.422 44.406 -6.363 1 97.62 267 PHE A C 1
ATOM 1964 O O . PHE A 1 267 ? 14.477 44.75 -7.078 1 97.62 267 PHE A O 1
ATOM 1971 N N . LEU A 1 268 ? 16.703 44.781 -6.574 1 97.75 268 LEU A N 1
ATOM 1972 C CA . LEU A 1 268 ? 17 45.625 -7.723 1 97.75 268 LEU A CA 1
ATOM 1973 C C . LEU A 1 268 ? 16.703 44.875 -9.031 1 97.75 268 LEU A C 1
ATOM 1975 O O . LEU A 1 268 ? 17.125 43.75 -9.211 1 97.75 268 LEU A O 1
ATOM 1979 N N . ASP A 1 269 ? 15.93 45.531 -9.852 1 97.69 269 ASP A N 1
ATOM 1980 C CA . ASP A 1 269 ? 15.82 45.031 -11.211 1 97.69 269 ASP A CA 1
ATOM 1981 C C . ASP A 1 269 ? 16.969 45.531 -12.078 1 97.69 269 ASP A C 1
ATOM 1983 O O . ASP A 1 269 ? 17.875 46.188 -11.586 1 97.69 269 ASP A O 1
ATOM 1987 N N . ALA A 1 270 ? 16.969 45.156 -13.297 1 98.19 270 ALA A N 1
ATOM 1988 C CA . ALA A 1 270 ? 18.062 45.5 -14.18 1 98.19 270 ALA A CA 1
ATOM 1989 C C . ALA A 1 270 ? 18.203 47 -14.305 1 98.19 270 ALA A C 1
ATOM 1991 O O . ALA A 1 270 ? 19.312 47.531 -14.273 1 98.19 270 ALA A O 1
ATOM 1992 N N . GLY A 1 271 ? 17.141 47.688 -14.477 1 98 271 GLY A N 1
ATOM 1993 C CA . GLY A 1 271 ? 17.141 49.125 -14.586 1 98 271 GLY A CA 1
ATOM 1994 C C . GLY A 1 271 ? 17.656 49.812 -13.336 1 98 271 GLY A C 1
ATOM 1995 O O . GLY A 1 271 ? 18.453 50.75 -13.414 1 98 271 GLY A O 1
ATOM 1996 N N . GLU A 1 272 ? 17.234 49.375 -12.25 1 97.81 272 GLU A N 1
ATOM 1997 C CA . GLU A 1 272 ? 17.656 49.969 -10.977 1 97.81 272 GLU A CA 1
ATOM 1998 C C . GLU A 1 272 ? 19.141 49.719 -10.719 1 97.81 272 GLU A C 1
ATOM 2000 O O . GLU A 1 272 ? 19.828 50.594 -10.188 1 97.81 272 GLU A O 1
ATOM 2005 N N . LEU A 1 273 ? 19.578 48.562 -11.031 1 97.75 273 LEU A N 1
ATOM 2006 C CA . LEU A 1 273 ? 21 48.281 -10.867 1 97.75 273 LEU A CA 1
ATOM 2007 C C . LEU A 1 273 ? 21.828 49.188 -11.758 1 97.75 273 LEU A C 1
ATOM 2009 O O . LEU A 1 273 ? 22.859 49.719 -11.32 1 97.75 273 LEU A O 1
ATOM 2013 N N . ARG A 1 274 ? 21.422 49.406 -13.008 1 97.88 274 ARG A N 1
ATOM 2014 C CA . ARG A 1 274 ? 22.094 50.312 -13.93 1 97.88 274 ARG A CA 1
ATOM 2015 C C . ARG A 1 274 ? 22.094 51.75 -13.383 1 97.88 274 ARG A C 1
ATOM 2017 O O . ARG A 1 274 ? 23.094 52.469 -13.516 1 97.88 274 ARG A O 1
ATOM 2024 N N . GLN A 1 275 ? 20.969 52.031 -12.805 1 97.56 275 GLN A N 1
ATOM 2025 C CA . GLN A 1 275 ? 20.891 53.344 -12.195 1 97.56 275 GLN A CA 1
ATOM 2026 C C . GLN A 1 275 ? 21.906 53.5 -11.07 1 97.56 275 GLN A C 1
ATOM 2028 O O . GLN A 1 275 ? 22.516 54.562 -10.914 1 97.56 275 GLN A O 1
ATOM 2033 N N . LYS A 1 276 ? 22.031 52.5 -10.336 1 96.69 276 LYS A N 1
ATOM 2034 C CA . LYS A 1 276 ? 23.016 52.531 -9.258 1 96.69 276 LYS A CA 1
ATOM 2035 C C . LYS A 1 276 ? 24.438 52.656 -9.805 1 96.69 276 LYS A C 1
ATOM 2037 O O . LYS A 1 276 ? 25.281 53.312 -9.227 1 96.69 276 LYS A O 1
ATOM 2042 N N . PHE A 1 277 ? 24.75 52 -10.914 1 95.88 277 PHE A N 1
ATOM 2043 C CA . PHE A 1 277 ? 26.031 52.188 -11.594 1 95.88 277 PHE A CA 1
ATOM 2044 C C . PHE A 1 277 ? 26.25 53.625 -12 1 95.88 277 PHE A C 1
ATOM 2046 O O . PHE A 1 277 ? 27.312 54.188 -11.789 1 95.88 277 PHE A O 1
ATOM 2053 N N . GLU A 1 278 ? 25.25 54.188 -12.453 1 96.25 278 GLU A N 1
ATOM 2054 C CA . GLU A 1 278 ? 25.312 55.562 -12.93 1 96.25 278 GLU A CA 1
ATOM 2055 C C . GLU A 1 278 ? 25.531 56.562 -11.773 1 96.25 278 GLU A C 1
ATOM 2057 O O . GLU A 1 278 ? 26.172 57.594 -11.945 1 96.25 278 GLU A O 1
ATOM 2062 N N . GLU A 1 279 ? 24.984 56.156 -10.68 1 95.31 279 GLU A N 1
ATOM 2063 C CA . GLU A 1 279 ? 25.125 57 -9.492 1 95.31 279 GLU A CA 1
ATOM 2064 C C . GLU A 1 279 ? 26.531 56.875 -8.898 1 95.31 279 GLU A C 1
ATOM 2066 O O . GLU A 1 279 ? 26.891 57.625 -7.992 1 95.31 279 GLU A O 1
ATOM 2071 N N . GLY A 1 280 ? 27.297 55.969 -9.336 1 92.5 280 GLY A N 1
ATOM 2072 C CA . GLY A 1 280 ? 28.688 55.875 -8.922 1 92.5 280 GLY A CA 1
ATOM 2073 C C . GLY A 1 280 ? 28.969 54.75 -7.953 1 92.5 280 GLY A C 1
ATOM 2074 O O . GLY A 1 280 ? 30.094 54.625 -7.465 1 92.5 280 GLY A O 1
ATOM 2075 N N . TYR A 1 281 ? 27.891 53.938 -7.711 1 93.06 281 TYR A N 1
ATOM 2076 C CA . TYR A 1 281 ? 28.125 52.781 -6.824 1 93.06 281 TYR A CA 1
ATOM 2077 C C . TYR A 1 281 ? 29 51.75 -7.496 1 93.06 281 TYR A C 1
ATOM 2079 O O . TYR A 1 281 ? 28.875 51.5 -8.703 1 93.06 281 TYR A O 1
ATOM 2087 N N . THR A 1 282 ? 29.953 51.125 -6.656 1 90.75 282 THR A N 1
ATOM 2088 C CA . THR A 1 282 ? 30.75 50 -7.098 1 90.75 282 THR A CA 1
ATOM 2089 C C . THR A 1 282 ? 30.359 48.719 -6.352 1 90.75 282 THR A C 1
ATOM 2091 O O . THR A 1 282 ? 30.062 48.781 -5.152 1 90.75 282 THR A O 1
ATOM 2094 N N . PHE A 1 283 ? 30.328 47.688 -7.117 1 92.69 283 PHE A N 1
ATOM 2095 C CA . PHE A 1 283 ? 29.875 46.438 -6.543 1 92.69 283 PHE A CA 1
ATOM 2096 C C . PHE A 1 283 ? 30.922 45.344 -6.73 1 92.69 283 PHE A C 1
ATOM 2098 O O . PHE A 1 283 ? 31.859 45.5 -7.52 1 92.69 283 PHE A O 1
ATOM 2105 N N . ASN A 1 284 ? 30.734 44.281 -5.906 1 88.88 284 ASN A N 1
ATOM 2106 C CA . ASN A 1 284 ? 31.547 43.062 -6.035 1 88.88 284 ASN A CA 1
ATOM 2107 C C . ASN A 1 284 ? 30.656 41.844 -6.262 1 88.88 284 ASN A C 1
ATOM 2109 O O . ASN A 1 284 ? 29.438 41.938 -6.188 1 88.88 284 ASN A O 1
ATOM 2113 N N . GLY A 1 285 ? 31.328 40.781 -6.641 1 94.12 285 GLY A N 1
ATOM 2114 C CA . GLY A 1 285 ? 30.625 39.531 -6.746 1 94.12 285 GLY A CA 1
ATOM 2115 C C . GLY A 1 285 ? 29.656 39.469 -7.91 1 94.12 285 GLY A C 1
ATOM 2116 O O . GLY A 1 285 ? 30.031 39.75 -9.055 1 94.12 285 GLY A O 1
ATOM 2117 N N . ALA A 1 286 ? 28.391 39.312 -7.625 1 95.38 286 ALA A N 1
ATOM 2118 C CA . ALA A 1 286 ? 27.359 39.094 -8.633 1 95.38 286 ALA A CA 1
ATOM 2119 C C . ALA A 1 286 ? 27.156 40.344 -9.484 1 95.38 286 ALA A C 1
ATOM 2121 O O . ALA A 1 286 ? 27 40.25 -10.703 1 95.38 286 ALA A O 1
ATOM 2122 N N . ASN A 1 287 ? 27.203 41.5 -8.859 1 95.81 287 ASN A N 1
ATOM 2123 C CA . ASN A 1 287 ? 26.828 42.75 -9.523 1 95.81 287 ASN A CA 1
ATOM 2124 C C . ASN A 1 287 ? 28.062 43.531 -10.016 1 95.81 287 ASN A C 1
ATOM 2126 O O . ASN A 1 287 ? 28.031 44.75 -10.156 1 95.81 287 ASN A O 1
ATOM 2130 N N . LEU A 1 288 ? 29.156 42.844 -10.273 1 94.19 288 LEU A N 1
ATOM 2131 C CA . LEU A 1 288 ? 30.438 43.438 -10.609 1 94.19 288 LEU A CA 1
ATOM 2132 C C . LEU A 1 288 ? 30.328 44.281 -11.859 1 94.19 288 LEU A C 1
ATOM 2134 O O . LEU A 1 288 ? 31.078 45.281 -12.016 1 94.19 288 LEU A O 1
ATOM 2138 N N . GLN A 1 289 ? 29.453 43.969 -12.758 1 94.94 289 GLN A N 1
ATOM 2139 C CA . GLN A 1 289 ? 29.266 44.719 -13.992 1 94.94 289 GLN A CA 1
ATOM 2140 C C . GLN A 1 289 ? 27.875 44.469 -14.57 1 94.94 289 GLN A C 1
ATOM 2142 O O . GLN A 1 289 ? 27.094 43.688 -14.031 1 94.94 289 GLN A O 1
ATOM 2147 N N . ASP A 1 290 ? 27.484 45.375 -15.461 1 96.94 290 ASP A N 1
ATOM 2148 C CA . ASP A 1 290 ? 26.266 45.156 -16.25 1 96.94 290 ASP A CA 1
ATOM 2149 C C . ASP A 1 290 ? 26.484 44.125 -17.328 1 96.94 290 ASP A C 1
ATOM 2151 O O . ASP A 1 290 ? 27.328 44.281 -18.219 1 96.94 290 ASP A O 1
ATOM 2155 N N . PHE A 1 291 ? 25.734 43.094 -17.328 1 97.25 291 PHE A N 1
ATOM 2156 C CA . PHE A 1 291 ? 25.953 42 -18.25 1 97.25 291 PHE A CA 1
ATOM 2157 C C . PHE A 1 291 ? 25.016 42.094 -19.453 1 97.25 291 PHE A C 1
ATOM 2159 O O . PHE A 1 291 ? 24.938 41.156 -20.25 1 97.25 291 PHE A O 1
ATOM 2166 N N . GLY A 1 292 ? 24.203 43.094 -19.484 1 96.94 292 GLY A N 1
ATOM 2167 C CA . GLY A 1 292 ? 23.547 43.5 -20.719 1 96.94 292 GLY A CA 1
ATOM 2168 C C . GLY A 1 292 ? 22.109 43.031 -20.812 1 96.94 292 GLY A C 1
ATOM 2169 O O . GLY A 1 292 ? 21.312 43.562 -21.578 1 96.94 292 GLY A O 1
ATOM 2170 N N . ALA A 1 293 ? 21.688 42.031 -20.062 1 97.94 293 ALA A N 1
ATOM 2171 C CA . ALA A 1 293 ? 20.328 41.5 -20.141 1 97.94 293 ALA A CA 1
ATOM 2172 C C . ALA A 1 293 ? 19.406 42.156 -19.125 1 97.94 293 ALA A C 1
ATOM 2174 O O . ALA A 1 293 ? 19.828 43.062 -18.391 1 97.94 293 ALA A O 1
ATOM 2175 N N . ASN A 1 294 ? 18.125 41.969 -19.203 1 98.25 294 ASN A N 1
ATOM 2176 C CA . ASN A 1 294 ? 17.062 42.312 -18.25 1 98.25 294 ASN A CA 1
ATOM 2177 C C . ASN A 1 294 ? 16.281 41.062 -17.844 1 98.25 294 ASN A C 1
ATOM 2179 O O . ASN A 1 294 ? 15.305 40.688 -18.516 1 98.25 294 ASN A O 1
ATOM 2183 N N . THR A 1 295 ? 16.672 40.562 -16.75 1 98.25 295 THR A N 1
ATOM 2184 C CA . THR A 1 295 ? 16.094 39.281 -16.359 1 98.25 295 THR A CA 1
ATOM 2185 C C . THR A 1 295 ? 15.414 39.406 -14.992 1 98.25 295 THR A C 1
ATOM 2187 O O . THR A 1 295 ? 16.047 39.75 -14.008 1 98.25 295 THR A O 1
ATOM 2190 N N . ASP A 1 296 ? 14.117 39.094 -14.914 1 98 296 ASP A N 1
ATOM 2191 C CA . ASP A 1 296 ? 13.445 38.844 -13.648 1 98 296 ASP A CA 1
ATOM 2192 C C . ASP A 1 296 ? 13.539 37.375 -13.25 1 98 296 ASP A C 1
ATOM 2194 O O . ASP A 1 296 ? 12.656 36.594 -13.602 1 98 296 ASP A O 1
ATOM 2198 N N . TRP A 1 297 ? 14.469 37.125 -12.484 1 97.94 297 TRP A N 1
ATOM 2199 C CA . TRP A 1 297 ? 14.805 35.75 -12.172 1 97.94 297 TRP A CA 1
ATOM 2200 C C . TRP A 1 297 ? 13.664 35.062 -11.422 1 97.94 297 TRP A C 1
ATOM 2202 O O . TRP A 1 297 ? 13.453 33.844 -11.547 1 97.94 297 TRP A O 1
ATOM 2212 N N . VAL A 1 298 ? 12.945 35.75 -10.562 1 97 298 VAL A N 1
ATOM 2213 C CA . VAL A 1 298 ? 11.828 35.188 -9.836 1 97 298 VAL A CA 1
ATOM 2214 C C . VAL A 1 298 ? 10.719 34.781 -10.812 1 97 298 VAL A C 1
ATOM 2216 O O . VAL A 1 298 ? 10.109 33.719 -10.672 1 97 298 VAL A O 1
ATOM 2219 N N . ASP A 1 299 ? 10.492 35.594 -11.711 1 97 299 ASP A N 1
ATOM 2220 C CA . ASP A 1 299 ? 9.484 35.312 -12.719 1 97 299 ASP A CA 1
ATOM 2221 C C . ASP A 1 299 ? 9.875 34.094 -13.547 1 97 299 ASP A C 1
ATOM 2223 O O . ASP A 1 299 ? 9.008 33.344 -14.039 1 97 299 ASP A O 1
ATOM 2227 N N . GLN A 1 300 ? 11.156 33.906 -13.766 1 97.62 300 GLN A N 1
ATOM 2228 C CA . GLN A 1 300 ? 11.641 32.812 -14.586 1 97.62 300 GLN A CA 1
ATOM 2229 C C . GLN A 1 300 ? 11.352 31.469 -13.914 1 97.62 300 GLN A C 1
ATOM 2231 O O . GLN A 1 300 ? 11.297 30.438 -14.578 1 97.62 300 GLN A O 1
ATOM 2236 N N . ILE A 1 301 ? 11.148 31.469 -12.602 1 97.31 301 ILE A N 1
ATOM 2237 C CA . ILE A 1 301 ? 11.016 30.188 -11.914 1 97.31 301 ILE A CA 1
ATOM 2238 C C . ILE A 1 301 ? 9.602 30.047 -11.359 1 97.31 301 ILE A C 1
ATOM 2240 O O . ILE A 1 301 ? 9.297 29.047 -10.695 1 97.31 301 ILE A O 1
ATOM 2244 N N . THR A 1 302 ? 8.742 30.984 -11.539 1 96.75 302 THR A N 1
ATOM 2245 C CA . THR A 1 302 ? 7.41 30.938 -10.945 1 96.75 302 THR A CA 1
ATOM 2246 C C . THR A 1 302 ? 6.34 30.844 -12.031 1 96.75 302 THR A C 1
ATOM 2248 O O . THR A 1 302 ? 6.633 31.016 -13.219 1 96.75 302 THR A O 1
ATOM 2251 N N . ARG A 1 303 ? 5.098 30.516 -11.594 1 96.81 303 ARG A N 1
ATOM 2252 C CA . ARG A 1 303 ? 3.906 30.422 -12.43 1 96.81 303 ARG A CA 1
ATOM 2253 C C . ARG A 1 303 ? 2.65 30.75 -11.633 1 96.81 303 ARG A C 1
ATOM 2255 O O . ARG A 1 303 ? 2.691 30.812 -10.398 1 96.81 303 ARG A O 1
ATOM 2262 N N . ASP A 1 304 ? 1.585 31.078 -12.375 1 96.69 304 ASP A N 1
ATOM 2263 C CA . ASP A 1 304 ? 0.266 31.031 -11.75 1 96.69 304 ASP A CA 1
ATOM 2264 C C . ASP A 1 304 ? -0.221 29.594 -11.586 1 96.69 304 ASP A C 1
ATOM 2266 O O . ASP A 1 304 ? -0.395 28.875 -12.578 1 96.69 304 ASP A O 1
ATOM 2270 N N . ALA A 1 305 ? -0.445 29.25 -10.406 1 97.44 305 ALA A N 1
ATOM 2271 C CA . ALA A 1 305 ? -0.668 27.844 -10.102 1 97.44 305 ALA A CA 1
ATOM 2272 C C . ALA A 1 305 ? -2.148 27.484 -10.195 1 97.44 305 ALA A C 1
ATOM 2274 O O . ALA A 1 305 ? -2.971 28.031 -9.445 1 97.44 305 ALA A O 1
ATOM 2275 N N . PHE A 1 306 ? -2.5 26.625 -11.023 1 97.62 306 PHE A N 1
ATOM 2276 C CA . PHE A 1 306 ? -3.865 26.125 -11.188 1 97.62 306 PHE A CA 1
ATOM 2277 C C . PHE A 1 306 ? -4.07 24.844 -10.406 1 97.62 306 PHE A C 1
ATOM 2279 O O . PHE A 1 306 ? -3.236 23.938 -10.469 1 97.62 306 PHE A O 1
ATOM 2286 N N . SER A 1 307 ? -5.211 24.828 -9.664 1 97.56 307 SER A N 1
ATOM 2287 C CA . SER A 1 307 ? -5.539 23.641 -8.891 1 97.56 307 SER A CA 1
ATOM 2288 C C . SER A 1 307 ? -7.004 23.25 -9.07 1 97.56 307 SER A C 1
ATOM 2290 O O . SER A 1 307 ? -7.848 24.109 -9.359 1 97.56 307 SER A O 1
ATOM 2292 N N . GLN A 1 308 ? -7.277 21.984 -8.906 1 98 308 GLN A N 1
ATOM 2293 C CA . GLN A 1 308 ? -8.648 21.484 -8.945 1 98 308 GLN A CA 1
ATOM 2294 C C . GLN A 1 308 ? -8.859 20.391 -7.891 1 98 308 GLN A C 1
ATOM 2296 O O . GLN A 1 308 ? -7.961 19.594 -7.629 1 98 308 GLN A O 1
ATOM 2301 N N . VAL A 1 309 ? -10.094 20.375 -7.305 1 97.88 309 VAL A N 1
ATOM 2302 C CA . VAL A 1 309 ? -10.477 19.375 -6.309 1 97.88 309 VAL A CA 1
ATOM 2303 C C . VAL A 1 309 ? -11.875 18.859 -6.609 1 97.88 309 VAL A C 1
ATOM 2305 O O . VAL A 1 309 ? -12.773 19.625 -6.965 1 97.88 309 VAL A O 1
ATOM 2308 N N . HIS A 1 310 ? -12.086 17.625 -6.586 1 97.38 310 HIS A N 1
ATOM 2309 C CA . HIS A 1 310 ? -13.367 16.953 -6.738 1 97.38 310 HIS A CA 1
ATOM 2310 C C . HIS A 1 310 ? -13.602 15.953 -5.602 1 97.38 310 HIS A C 1
ATOM 2312 O O . HIS A 1 310 ? -12.758 15.102 -5.332 1 97.38 310 HIS A O 1
ATOM 2318 N N . ASN A 1 311 ? -14.719 16.094 -4.93 1 97.19 311 ASN A N 1
ATOM 2319 C CA . ASN A 1 311 ? -15.102 15.195 -3.842 1 97.19 311 ASN A CA 1
ATOM 2320 C C . ASN A 1 311 ? -16.516 14.656 -4.031 1 97.19 311 ASN A C 1
ATOM 2322 O O . ASN A 1 311 ? -17.453 15.43 -4.25 1 97.19 311 ASN A O 1
ATOM 2326 N N . LEU A 1 312 ? -16.688 13.422 -3.971 1 94.81 312 LEU A N 1
ATOM 2327 C CA . LEU A 1 312 ? -17.984 12.734 -4.055 1 94.81 312 LEU A CA 1
ATOM 2328 C C . LEU A 1 312 ? -18.234 11.898 -2.807 1 94.81 312 LEU A C 1
ATOM 2330 O O . LEU A 1 312 ? -17.406 11.047 -2.447 1 94.81 312 LEU A O 1
ATOM 2334 N N . ILE A 1 313 ? -19.406 12.148 -2.137 1 95.25 313 ILE A N 1
ATOM 2335 C CA . ILE A 1 313 ? -19.766 11.375 -0.951 1 95.25 313 ILE A CA 1
ATOM 2336 C C . ILE A 1 313 ? -21.141 10.742 -1.152 1 95.25 313 ILE A C 1
ATOM 2338 O O . ILE A 1 313 ? -22.094 11.422 -1.507 1 95.25 313 ILE A O 1
ATOM 2342 N N . PHE A 1 314 ? -21.266 9.531 -0.891 1 90.31 314 PHE A N 1
ATOM 2343 C CA . PHE A 1 314 ? -22.516 8.797 -0.848 1 90.31 314 PHE A CA 1
ATOM 2344 C C . PHE A 1 314 ? -22.859 8.383 0.581 1 90.31 314 PHE A C 1
ATOM 2346 O O . PHE A 1 314 ? -22 7.867 1.303 1 90.31 314 PHE A O 1
ATOM 2353 N N . ARG A 1 315 ? -24.109 8.57 1.005 1 90.75 315 ARG A N 1
ATOM 2354 C CA . ARG A 1 315 ? -24.625 8.125 2.293 1 90.75 315 ARG A CA 1
ATOM 2355 C C . ARG A 1 315 ? -26.016 7.523 2.143 1 90.75 315 ARG A C 1
ATOM 2357 O O . ARG A 1 315 ? -26.828 8.016 1.355 1 90.75 315 ARG A O 1
ATOM 2364 N N . GLY A 1 316 ? -26.172 6.449 2.906 1 83.38 316 GLY A N 1
ATOM 2365 C CA . GLY A 1 316 ? -27.469 5.797 2.908 1 83.38 316 GLY A CA 1
ATOM 2366 C C . GLY A 1 316 ? -27.547 4.613 3.854 1 83.38 316 GLY A C 1
ATOM 2367 O O . GLY A 1 316 ? -26.531 4.164 4.375 1 83.38 316 GLY A O 1
ATOM 2368 N N . GLY A 1 317 ? -28.828 4.273 4.172 1 81 317 GLY A N 1
ATOM 2369 C CA . GLY A 1 317 ? -28.969 3.133 5.062 1 81 317 GLY A CA 1
ATOM 2370 C C . GLY A 1 317 ? -30.422 2.711 5.266 1 81 317 GLY A C 1
ATOM 2371 O O . GLY A 1 317 ? -31.344 3.391 4.812 1 81 317 GLY A O 1
ATOM 2372 N N . ASN A 1 318 ? -30.594 1.543 5.863 1 81.31 318 ASN A N 1
ATOM 2373 C CA . ASN A 1 318 ? -31.891 1.062 6.332 1 81.31 318 ASN A CA 1
ATOM 2374 C C . ASN A 1 318 ? -31.953 1.028 7.855 1 81.31 318 ASN A C 1
ATOM 2376 O O . ASN A 1 318 ? -31.234 1.764 8.531 1 81.31 318 ASN A O 1
ATOM 2380 N N . SER A 1 319 ? -32.812 0.205 8.352 1 79.31 319 SER A N 1
ATOM 2381 C CA . SER A 1 319 ? -33.062 0.264 9.789 1 79.31 319 SER A CA 1
ATOM 2382 C C . SER A 1 319 ? -31.922 -0.36 10.578 1 79.31 319 SER A C 1
ATOM 2384 O O . SER A 1 319 ? -31.734 -0.069 11.766 1 79.31 319 SER A O 1
ATOM 2386 N N . THR A 1 320 ? -31.109 -1.189 9.953 1 82.94 320 THR A N 1
ATOM 2387 C CA . THR A 1 320 ? -30.094 -1.893 10.734 1 82.94 320 THR A CA 1
ATOM 2388 C C . THR A 1 320 ? -28.703 -1.608 10.188 1 82.94 320 THR A C 1
ATOM 2390 O O . THR A 1 320 ? -27.703 -1.84 10.867 1 82.94 320 THR A O 1
ATOM 2393 N N . SER A 1 321 ? -28.703 -1.199 8.93 1 85 321 SER A N 1
ATOM 2394 C CA . SER A 1 321 ? -27.391 -0.995 8.305 1 85 321 SER A CA 1
ATOM 2395 C C . SER A 1 321 ? -27.312 0.373 7.637 1 85 321 SER A C 1
ATOM 2397 O O . SER A 1 321 ? -28.297 0.847 7.059 1 85 321 SER A O 1
ATOM 2399 N N . ASN A 1 322 ? -26.219 1.021 7.672 1 87.12 322 ASN A N 1
ATOM 2400 C CA . ASN A 1 322 ? -25.953 2.248 6.934 1 87.12 322 ASN A CA 1
ATOM 2401 C C . ASN A 1 322 ? -24.5 2.318 6.473 1 87.12 322 ASN A C 1
ATOM 2403 O O . ASN A 1 322 ? -23.656 1.565 6.961 1 87.12 322 ASN A O 1
ATOM 2407 N N . MET A 1 323 ? -24.266 3.193 5.484 1 86.5 323 MET A N 1
ATOM 2408 C CA . MET A 1 323 ? -22.922 3.234 4.918 1 86.5 323 MET A CA 1
ATOM 2409 C C . MET A 1 323 ? -22.594 4.637 4.418 1 86.5 323 MET A C 1
ATOM 2411 O O . MET A 1 323 ? -23.484 5.434 4.141 1 86.5 323 MET A O 1
ATOM 2415 N N . THR A 1 324 ? -21.344 4.902 4.316 1 92.75 324 THR A N 1
ATOM 2416 C CA . THR A 1 324 ? -20.75 6.09 3.701 1 92.75 324 THR A CA 1
ATOM 2417 C C . THR A 1 324 ? -19.578 5.707 2.807 1 92.75 324 THR A C 1
ATOM 2419 O O . THR A 1 324 ? -18.766 4.867 3.176 1 92.75 324 THR A O 1
ATOM 2422 N N . ALA A 1 325 ? -19.562 6.211 1.629 1 90.38 325 ALA A N 1
ATOM 2423 C CA . ALA A 1 325 ? -18.438 6.074 0.703 1 90.38 325 ALA A CA 1
ATOM 2424 C C . ALA A 1 325 ? -18.047 7.43 0.128 1 90.38 325 ALA A C 1
ATOM 2426 O O . ALA A 1 325 ? -18.906 8.234 -0.246 1 90.38 325 ALA A O 1
ATOM 2427 N N . SER A 1 326 ? -16.766 7.684 0.081 1 95.06 326 SER A N 1
ATOM 2428 C CA . SER A 1 326 ? -16.297 8.969 -0.418 1 95.06 326 SER A CA 1
ATOM 2429 C C . SER A 1 326 ? -15.07 8.805 -1.311 1 95.06 326 SER A C 1
ATOM 2431 O O . SER A 1 326 ? -14.227 7.949 -1.059 1 95.06 326 SER A O 1
ATOM 2433 N N . LEU A 1 327 ? -15.008 9.609 -2.404 1 93.56 327 LEU A N 1
ATOM 2434 C CA . LEU A 1 327 ? -13.867 9.734 -3.309 1 93.56 327 LEU A CA 1
ATOM 2435 C C . LEU A 1 327 ? -13.414 11.18 -3.426 1 93.56 327 LEU A C 1
ATOM 2437 O O . LEU A 1 327 ? -14.227 12.07 -3.697 1 93.56 327 LEU A O 1
ATOM 2441 N N . ASN A 1 328 ? -12.133 11.359 -3.213 1 97.19 328 ASN A N 1
ATOM 2442 C CA . ASN A 1 328 ? -11.57 12.703 -3.311 1 97.19 328 ASN A CA 1
ATOM 2443 C C . ASN A 1 328 ? -10.359 12.734 -4.238 1 97.19 328 ASN A C 1
ATOM 2445 O O . ASN A 1 328 ? -9.484 11.867 -4.156 1 97.19 328 ASN A O 1
ATOM 2449 N N . TYR A 1 329 ? -10.383 13.633 -5.188 1 96.12 329 TYR A N 1
ATOM 2450 C CA . TYR A 1 329 ? -9.25 13.898 -6.07 1 96.12 329 TYR A CA 1
ATOM 2451 C C . TYR A 1 329 ? -8.766 15.336 -5.93 1 96.12 329 TYR A C 1
ATOM 2453 O O . TYR A 1 329 ? -9.555 16.281 -6.082 1 96.12 329 TYR A O 1
ATOM 2461 N N . ARG A 1 330 ? -7.43 15.477 -5.691 1 97.62 330 ARG A N 1
ATOM 2462 C CA . ARG A 1 330 ? -6.793 16.781 -5.594 1 97.62 330 ARG A CA 1
ATOM 2463 C C . ARG A 1 330 ? -5.594 16.875 -6.531 1 97.62 330 ARG A C 1
ATOM 2465 O O . ARG A 1 330 ? -4.68 16.047 -6.469 1 97.62 330 ARG A O 1
ATOM 2472 N N . ASP A 1 331 ? -5.594 17.828 -7.379 1 97.88 331 ASP A N 1
ATOM 2473 C CA . ASP A 1 331 ? -4.465 18.203 -8.227 1 97.88 331 ASP A CA 1
ATOM 2474 C C . ASP A 1 331 ? -4.062 19.656 -7.984 1 97.88 331 ASP A C 1
ATOM 2476 O O . ASP A 1 331 ? -4.656 20.578 -8.555 1 97.88 331 ASP A O 1
ATOM 2480 N N . ILE A 1 332 ? -2.939 19.797 -7.23 1 97.5 332 ILE A N 1
ATOM 2481 C CA . ILE A 1 332 ? -2.551 21.125 -6.75 1 97.5 332 ILE A CA 1
ATOM 2482 C C . ILE A 1 332 ? -1.192 21.5 -7.332 1 97.5 332 ILE A C 1
ATOM 2484 O O . ILE A 1 332 ? -0.17 20.906 -6.988 1 97.5 332 ILE A O 1
ATOM 2488 N N . GLU A 1 333 ? -1.229 22.547 -8.086 1 96.62 333 GLU A N 1
ATOM 2489 C CA . GLU A 1 333 ? 0.021 23.109 -8.594 1 96.62 333 GLU A CA 1
ATOM 2490 C C . GLU A 1 333 ? 0.618 24.094 -7.602 1 96.62 333 GLU A C 1
ATOM 2492 O O . GLU A 1 333 ? -0.113 24.828 -6.918 1 96.62 333 GLU A O 1
ATOM 2497 N N . GLY A 1 334 ? 1.953 24.062 -7.5 1 96.25 334 GLY A N 1
ATOM 2498 C CA . GLY A 1 334 ? 2.637 25.109 -6.75 1 96.25 334 GLY A CA 1
ATOM 2499 C C . GLY A 1 334 ? 3.025 26.297 -7.602 1 96.25 334 GLY A C 1
ATOM 2500 O O . GLY A 1 334 ? 2.953 26.234 -8.836 1 96.25 334 GLY A O 1
ATOM 2501 N N . ILE A 1 335 ? 3.389 27.359 -7.004 1 96.25 335 ILE A N 1
ATOM 2502 C CA . ILE A 1 335 ? 3.699 28.594 -7.727 1 96.25 335 ILE A CA 1
ATOM 2503 C C . ILE A 1 335 ? 5.07 28.469 -8.383 1 96.25 335 ILE A C 1
ATOM 2505 O O . ILE A 1 335 ? 5.375 29.188 -9.336 1 96.25 335 ILE A O 1
ATOM 2509 N N . PHE A 1 336 ? 5.918 27.656 -7.848 1 96.69 336 PHE A N 1
ATOM 2510 C CA . PHE A 1 336 ? 7.195 27.406 -8.508 1 96.69 336 PHE A CA 1
ATOM 2511 C C . PHE A 1 336 ? 7.039 26.344 -9.594 1 96.69 336 PHE A C 1
ATOM 2513 O O . PHE A 1 336 ? 6.309 25.375 -9.414 1 96.69 336 PHE A O 1
ATOM 2520 N N . GLN A 1 337 ? 7.828 26.531 -10.602 1 96 337 GLN A N 1
ATOM 2521 C CA . GLN A 1 337 ? 7.801 25.562 -11.688 1 96 337 GLN A CA 1
ATOM 2522 C C . GLN A 1 337 ? 8.18 24.172 -11.188 1 96 337 GLN A C 1
ATOM 2524 O O . GLN A 1 337 ? 9.078 24.016 -10.359 1 96 337 GLN A O 1
ATOM 2529 N N . LYS A 1 338 ? 7.422 23.156 -11.602 1 95.25 338 LYS A N 1
ATOM 2530 C CA . LYS A 1 338 ? 7.594 21.734 -11.344 1 95.25 338 LYS A CA 1
ATOM 2531 C C . LYS A 1 338 ? 7.227 21.375 -9.906 1 95.25 338 LYS A C 1
ATOM 2533 O O . LYS A 1 338 ? 7.434 20.25 -9.469 1 95.25 338 LYS A O 1
ATOM 2538 N N . SER A 1 339 ? 6.734 22.344 -9.141 1 94.88 339 SER A N 1
ATOM 2539 C CA . SER A 1 339 ? 6.168 22 -7.844 1 94.88 339 SER A CA 1
ATOM 2540 C C . SER A 1 339 ? 4.699 21.609 -7.969 1 94.88 339 SER A C 1
ATOM 2542 O O . SER A 1 339 ? 3.928 22.266 -8.656 1 94.88 339 SER A O 1
ATOM 2544 N N . ASP A 1 340 ? 4.309 20.5 -7.371 1 96.38 340 ASP A N 1
ATOM 2545 C CA . ASP A 1 340 ? 2.934 20.016 -7.469 1 96.38 340 ASP A CA 1
ATOM 2546 C C . ASP A 1 340 ? 2.621 19.031 -6.355 1 96.38 340 ASP A C 1
ATOM 2548 O O . ASP A 1 340 ? 3.488 18.703 -5.543 1 96.38 340 ASP A O 1
ATOM 2552 N N . ASN A 1 341 ? 1.359 18.625 -6.223 1 97 341 ASN A N 1
ATOM 2553 C CA . ASN A 1 341 ? 0.858 17.625 -5.289 1 97 341 ASN A CA 1
ATOM 2554 C C . ASN A 1 341 ? -0.442 17 -5.781 1 97 341 ASN A C 1
ATOM 2556 O O . ASN A 1 341 ? -1.499 17.625 -5.734 1 97 341 ASN A O 1
ATOM 2560 N N . LYS A 1 342 ? -0.399 15.828 -6.176 1 97.25 342 LYS A N 1
ATOM 2561 C CA . LYS A 1 342 ? -1.582 15.086 -6.598 1 97.25 342 LYS A CA 1
ATOM 2562 C C . LYS A 1 342 ? -1.94 14 -5.582 1 97.25 342 LYS A C 1
ATOM 2564 O O . LYS A 1 342 ? -1.074 13.242 -5.148 1 97.25 342 LYS A O 1
ATOM 2569 N N . LYS A 1 343 ? -3.193 13.953 -5.223 1 96.5 343 LYS A N 1
ATOM 2570 C CA . LYS A 1 343 ? -3.59 12.992 -4.195 1 96.5 343 LYS A CA 1
ATOM 2571 C C . LYS A 1 343 ? -4.965 12.398 -4.5 1 96.5 343 LYS A C 1
ATOM 2573 O O . LYS A 1 343 ? -5.879 13.117 -4.902 1 96.5 343 LYS A O 1
ATOM 2578 N N . HIS A 1 344 ? -5.141 11.156 -4.43 1 94.75 344 HIS A N 1
ATOM 2579 C CA . HIS A 1 344 ? -6.395 10.414 -4.438 1 94.75 344 HIS A CA 1
ATOM 2580 C C . HIS A 1 344 ? -6.695 9.828 -3.061 1 94.75 344 HIS A C 1
ATOM 2582 O O . HIS A 1 344 ? -5.816 9.242 -2.422 1 94.75 344 HIS A O 1
ATOM 2588 N N . THR A 1 345 ? -7.883 10.016 -2.555 1 95.38 345 THR A N 1
ATOM 2589 C CA . THR A 1 345 ? -8.297 9.445 -1.277 1 95.38 345 THR A CA 1
ATOM 2590 C C . THR A 1 345 ? -9.648 8.758 -1.406 1 95.38 345 THR A C 1
ATOM 2592 O O . THR A 1 345 ? -10.586 9.312 -1.988 1 95.38 345 THR A O 1
ATOM 2595 N N . ALA A 1 346 ? -9.789 7.613 -0.922 1 93.12 346 ALA A N 1
ATOM 2596 C CA . ALA A 1 346 ? -11.039 6.855 -0.843 1 93.12 346 ALA A CA 1
ATOM 2597 C C . ALA A 1 346 ? -11.344 6.457 0.597 1 93.12 346 ALA A C 1
ATOM 2599 O O . ALA A 1 346 ? -10.445 6.102 1.356 1 93.12 346 ALA A O 1
ATOM 2600 N N . ARG A 1 347 ? -12.555 6.535 0.969 1 94.25 347 ARG A N 1
ATOM 2601 C CA . ARG A 1 347 ? -13 6.176 2.312 1 94.25 347 ARG A CA 1
ATOM 2602 C C . ARG A 1 347 ? -14.328 5.441 2.273 1 94.25 347 ARG A C 1
ATOM 2604 O O . ARG A 1 347 ? -15.25 5.852 1.567 1 94.25 347 ARG A O 1
ATOM 2611 N N . VAL A 1 348 ? -14.477 4.387 3.029 1 90.56 348 VAL A N 1
ATOM 2612 C CA . VAL A 1 348 ? -15.711 3.629 3.188 1 90.56 348 VAL A CA 1
ATOM 2613 C C . VAL A 1 348 ? -15.945 3.322 4.664 1 90.56 348 VAL A C 1
ATOM 2615 O O . VAL A 1 348 ? -15.008 2.992 5.391 1 90.56 348 VAL A O 1
ATOM 2618 N N . SER A 1 349 ? -17.109 3.479 5.094 1 91.94 349 SER A N 1
ATOM 2619 C CA . SER A 1 349 ? -17.547 3.117 6.438 1 91.94 349 SER A CA 1
ATOM 2620 C C . SER A 1 349 ? -18.906 2.436 6.414 1 91.94 349 SER A C 1
ATOM 2622 O O . SER A 1 349 ? -19.859 2.973 5.855 1 91.94 349 SER A O 1
ATOM 2624 N N . VAL A 1 350 ? -19.016 1.297 7.062 1 87.75 350 VAL A N 1
ATOM 2625 C CA . VAL A 1 350 ? -20.25 0.523 7.109 1 87.75 350 VAL A CA 1
ATOM 2626 C C . VAL A 1 350 ? -20.625 0.216 8.562 1 87.75 350 VAL A C 1
ATOM 2628 O O . VAL A 1 350 ? -19.766 -0.245 9.336 1 87.75 350 VAL A O 1
ATOM 2631 N N . ASN A 1 351 ? -21.875 0.414 8.867 1 90.44 351 ASN A N 1
ATOM 2632 C CA . ASN A 1 351 ? -22.406 0.085 10.18 1 90.44 351 ASN A CA 1
ATOM 2633 C C . ASN A 1 351 ? -23.547 -0.926 10.078 1 90.44 351 ASN A C 1
ATOM 2635 O O . ASN A 1 351 ? -24.375 -0.853 9.164 1 90.44 351 ASN A O 1
ATOM 2639 N N . HIS A 1 352 ? -23.562 -1.839 11.055 1 86.44 352 HIS A N 1
ATOM 2640 C CA . HIS A 1 352 ? -24.625 -2.838 11.094 1 86.44 352 HIS A CA 1
ATOM 2641 C C . HIS A 1 352 ? -25 -3.188 12.523 1 86.44 352 HIS A C 1
ATOM 2643 O O . HIS A 1 352 ? -24.125 -3.303 13.391 1 86.44 352 HIS A O 1
ATOM 2649 N N . ALA A 1 353 ? -26.25 -3.299 12.703 1 89.62 353 ALA A N 1
ATOM 2650 C CA . ALA A 1 353 ? -26.766 -3.691 14.016 1 89.62 353 ALA A CA 1
ATOM 2651 C C . ALA A 1 353 ? -27.562 -4.992 13.922 1 89.62 353 ALA A C 1
ATOM 2653 O O . ALA A 1 353 ? -28.297 -5.215 12.953 1 89.62 353 ALA A O 1
ATOM 2654 N N . MET A 1 354 ? -27.312 -5.816 14.914 1 85.56 354 MET A N 1
ATOM 2655 C CA . MET A 1 354 ? -28.031 -7.09 14.992 1 85.56 354 MET A CA 1
ATOM 2656 C C . MET A 1 354 ? -28.594 -7.316 16.391 1 85.56 354 MET A C 1
ATOM 2658 O O . MET A 1 354 ? -28.25 -6.582 17.328 1 85.56 354 MET A O 1
ATOM 2662 N N . PHE A 1 355 ? -29.469 -8.445 16.547 1 87.25 355 PHE A N 1
ATOM 2663 C CA . PHE A 1 355 ? -30.078 -8.859 17.812 1 87.25 355 PHE A CA 1
ATOM 2664 C C . PHE A 1 355 ? -30.797 -7.688 18.469 1 87.25 355 PHE A C 1
ATOM 2666 O O . PHE A 1 355 ? -30.516 -7.352 19.625 1 87.25 355 PHE A O 1
ATOM 2673 N N . ASP A 1 356 ? -31.734 -7.102 17.719 1 85.38 356 ASP A N 1
ATOM 2674 C CA . ASP A 1 356 ? -32.531 -5.953 18.172 1 85.38 356 ASP A CA 1
ATOM 2675 C C . ASP A 1 356 ? -31.609 -4.777 18.531 1 85.38 356 ASP A C 1
ATOM 2677 O O . ASP A 1 356 ? -31.75 -4.191 19.594 1 85.38 356 ASP A O 1
ATOM 2681 N N . ASN A 1 357 ? -30.516 -4.609 17.719 1 87.56 357 ASN A N 1
ATOM 2682 C CA . ASN A 1 357 ? -29.594 -3.484 17.781 1 87.56 357 ASN A CA 1
ATOM 2683 C C . ASN A 1 357 ? -28.672 -3.582 19 1 87.56 357 ASN A C 1
ATOM 2685 O O . ASN A 1 357 ? -28.141 -2.572 19.453 1 87.56 357 ASN A O 1
ATOM 2689 N N . ARG A 1 358 ? -28.531 -4.758 19.562 1 91.44 358 ARG A N 1
ATOM 2690 C CA . ARG A 1 358 ? -27.672 -4.918 20.734 1 91.44 358 ARG A CA 1
ATOM 2691 C C . ARG A 1 358 ? -26.219 -5.148 20.312 1 91.44 358 ARG A C 1
ATOM 2693 O O . ARG A 1 358 ? -25.297 -4.785 21.031 1 91.44 358 ARG A O 1
ATOM 2700 N N . LEU A 1 359 ? -26.078 -5.82 19.25 1 93.06 359 LEU A N 1
ATOM 2701 C CA . LEU A 1 359 ? -24.734 -6.008 18.703 1 93.06 359 LEU A CA 1
ATOM 2702 C C . LEU A 1 359 ? -24.5 -5.09 17.5 1 93.06 359 LEU A C 1
ATOM 2704 O O . LEU A 1 359 ? -25.219 -5.168 16.5 1 93.06 359 LEU A O 1
ATOM 2708 N N . LYS A 1 360 ? -23.562 -4.219 17.578 1 93.81 360 LYS A N 1
ATOM 2709 C CA . LYS A 1 360 ? -23.234 -3.262 16.531 1 93.81 360 LYS A CA 1
ATOM 2710 C C . LYS A 1 360 ? -21.812 -3.455 16.016 1 93.81 360 LYS A C 1
ATOM 2712 O O . LYS A 1 360 ? -20.875 -3.607 16.812 1 93.81 360 LYS A O 1
ATOM 2717 N N . ALA A 1 361 ? -21.703 -3.498 14.734 1 91.44 361 ALA A N 1
ATOM 2718 C CA . ALA A 1 361 ? -20.391 -3.641 14.094 1 91.44 361 ALA A CA 1
ATOM 2719 C C . ALA A 1 361 ? -20.125 -2.475 13.148 1 91.44 361 ALA A C 1
ATOM 2721 O O . ALA A 1 361 ? -21.031 -1.957 12.5 1 91.44 361 ALA A O 1
ATOM 2722 N N . ASN A 1 362 ? -18.891 -2.008 13.078 1 92.62 362 ASN A N 1
ATOM 2723 C CA . ASN A 1 362 ? -18.438 -0.994 12.141 1 92.62 362 ASN A CA 1
ATOM 2724 C C . ASN A 1 362 ? -17.156 -1.437 11.422 1 92.62 362 ASN A C 1
ATOM 2726 O O . ASN A 1 362 ? -16.234 -1.947 12.047 1 92.62 362 ASN A O 1
ATOM 2730 N N . VAL A 1 363 ? -17.188 -1.326 10.164 1 89.62 363 VAL A N 1
ATOM 2731 C CA . VAL A 1 363 ? -16 -1.563 9.344 1 89.62 363 VAL A CA 1
ATOM 2732 C C . VAL A 1 363 ? -15.656 -0.3 8.562 1 89.62 363 VAL A C 1
ATOM 2734 O O . VAL A 1 363 ? -16.516 0.268 7.875 1 89.62 363 VAL A O 1
ATOM 2737 N N . GLY A 1 364 ? -14.414 0.154 8.68 1 92.19 364 GLY A N 1
ATOM 2738 C CA . GLY A 1 364 ? -13.938 1.33 7.965 1 92.19 364 GLY A CA 1
ATOM 2739 C C . GLY A 1 364 ? -12.641 1.092 7.215 1 92.19 364 GLY A C 1
ATOM 2740 O O . GLY A 1 364 ? -11.766 0.371 7.691 1 92.19 364 GLY A O 1
ATOM 2741 N N . VAL A 1 365 ? -12.547 1.732 6.035 1 92.31 365 VAL A N 1
ATOM 2742 C CA . VAL A 1 365 ? -11.336 1.679 5.223 1 92.31 365 VAL A CA 1
ATOM 2743 C C . VAL A 1 365 ? -11.008 3.074 4.699 1 92.31 365 VAL A C 1
ATOM 2745 O O . VAL A 1 365 ? -11.891 3.795 4.227 1 92.31 365 VAL A O 1
ATOM 2748 N N . ILE A 1 366 ? -9.75 3.439 4.758 1 95.44 366 ILE A N 1
ATOM 2749 C CA . ILE A 1 366 ? -9.242 4.66 4.145 1 95.44 366 ILE A CA 1
ATOM 2750 C C . ILE A 1 366 ? -8.008 4.344 3.301 1 95.44 366 ILE A C 1
ATOM 2752 O O . ILE A 1 366 ? -7.051 3.744 3.793 1 95.44 366 ILE A O 1
ATOM 2756 N N . LEU A 1 367 ? -8.031 4.773 2.066 1 94.12 367 LEU A N 1
ATOM 2757 C CA . LEU A 1 367 ? -6.926 4.617 1.13 1 94.12 367 LEU A CA 1
ATOM 2758 C C . LEU A 1 367 ? -6.512 5.965 0.549 1 94.12 367 LEU A C 1
ATOM 2760 O O . LEU A 1 367 ? -7.363 6.805 0.25 1 94.12 367 LEU A O 1
ATOM 2764 N N . SER A 1 368 ? -5.219 6.098 0.382 1 95.94 368 SER A N 1
ATOM 2765 C CA . SER A 1 368 ? -4.781 7.289 -0.336 1 95.94 368 SER A CA 1
ATOM 2766 C C . SER A 1 368 ? -3.49 7.031 -1.105 1 95.94 368 SER A C 1
ATOM 2768 O O . SER A 1 368 ? -2.688 6.184 -0.71 1 95.94 368 SER A O 1
ATOM 2770 N N . GLU A 1 369 ? -3.318 7.68 -2.172 1 95.75 369 GLU A N 1
ATOM 2771 C CA . GLU A 1 369 ? -2.096 7.738 -2.967 1 95.75 369 GLU A CA 1
ATOM 2772 C C . GLU A 1 369 ? -1.729 9.18 -3.316 1 95.75 369 GLU A C 1
ATOM 2774 O O . GLU A 1 369 ? -2.557 9.922 -3.846 1 95.75 369 GLU A O 1
ATOM 2779 N N . GLN A 1 370 ? -0.54 9.523 -2.988 1 97 370 GLN A N 1
ATOM 2780 C CA . GLN A 1 370 ? -0.023 10.867 -3.227 1 97 370 GLN A CA 1
ATOM 2781 C C . GLN A 1 370 ? 1.23 10.828 -4.098 1 97 370 GLN A C 1
ATOM 2783 O O . GLN A 1 370 ? 2.133 10.023 -3.859 1 97 370 GLN A O 1
ATOM 2788 N N . THR A 1 371 ? 1.274 11.672 -5.094 1 96.81 371 THR A N 1
ATOM 2789 C CA . THR A 1 371 ? 2.451 11.828 -5.941 1 96.81 371 THR A CA 1
ATOM 2790 C C . THR A 1 371 ? 2.826 13.305 -6.082 1 96.81 371 THR A C 1
ATOM 2792 O O . THR A 1 371 ? 1.952 14.156 -6.234 1 96.81 371 THR A O 1
ATOM 2795 N N . TYR A 1 372 ? 4.094 13.609 -6.012 1 97.38 372 TYR A N 1
ATOM 2796 C CA . TYR A 1 372 ? 4.562 14.969 -6.27 1 97.38 372 TYR A CA 1
ATOM 2797 C C . TYR A 1 372 ? 5.98 14.961 -6.824 1 97.38 372 TYR A C 1
ATOM 2799 O O . TYR A 1 372 ? 6.723 13.992 -6.629 1 97.38 372 TYR A O 1
ATOM 2807 N N . ASN A 1 373 ? 6.305 16 -7.508 1 97.06 373 ASN A N 1
ATOM 2808 C CA . ASN A 1 373 ? 7.637 16.156 -8.086 1 97.06 373 ASN A CA 1
ATOM 2809 C C . ASN A 1 373 ? 8.672 16.5 -7.02 1 97.06 373 ASN A C 1
ATOM 2811 O O . ASN A 1 373 ? 8.367 17.172 -6.039 1 97.06 373 ASN A O 1
ATOM 2815 N N . ALA A 1 374 ? 9.914 16 -7.293 1 95 374 ALA A N 1
ATOM 2816 C CA . ALA A 1 374 ? 11.008 16.266 -6.367 1 95 374 ALA A CA 1
ATOM 2817 C C . ALA A 1 374 ? 12.086 17.125 -7.02 1 95 374 ALA A C 1
ATOM 2819 O O . ALA A 1 374 ? 12.711 16.719 -7.996 1 95 374 ALA A O 1
ATOM 2820 N N . LEU A 1 375 ? 12.312 18.266 -6.41 1 94.5 375 LEU A N 1
ATOM 2821 C CA . LEU A 1 375 ? 13.398 19.125 -6.852 1 94.5 375 LEU A CA 1
ATOM 2822 C C . LEU A 1 375 ? 14.586 19.031 -5.898 1 94.5 375 LEU A C 1
ATOM 2824 O O . LEU A 1 375 ? 15.594 19.719 -6.094 1 94.5 375 LEU A O 1
ATOM 2828 N N . GLY A 1 376 ? 14.43 18.234 -4.891 1 91.69 376 GLY A N 1
ATOM 2829 C CA . GLY A 1 376 ? 15.453 17.734 -3.99 1 91.69 376 GLY A CA 1
ATOM 2830 C C . GLY A 1 376 ? 15.297 16.266 -3.662 1 91.69 376 GLY A C 1
ATOM 2831 O O . GLY A 1 376 ? 14.203 15.703 -3.783 1 91.69 376 GLY A O 1
ATOM 2832 N N . ASP A 1 377 ? 16.375 15.656 -3.307 1 90.75 377 ASP A N 1
ATOM 2833 C CA . ASP A 1 377 ? 16.312 14.234 -3.002 1 90.75 377 ASP A CA 1
ATOM 2834 C C . ASP A 1 377 ? 15.336 13.961 -1.852 1 90.75 377 ASP A C 1
ATOM 2836 O O . ASP A 1 377 ? 15.648 14.258 -0.694 1 90.75 377 ASP A O 1
ATOM 2840 N N . GLY A 1 378 ? 14.219 13.445 -2.162 1 87 378 GLY A N 1
ATOM 2841 C CA . GLY A 1 378 ? 13.203 13.078 -1.188 1 87 378 GLY A CA 1
ATOM 2842 C C . GLY A 1 378 ? 12.305 14.234 -0.793 1 87 378 GLY A C 1
ATOM 2843 O O . GLY A 1 378 ? 11.422 14.086 0.051 1 87 378 GLY A O 1
ATOM 2844 N N . VAL A 1 379 ? 12.523 15.406 -1.408 1 87.75 379 VAL A N 1
ATOM 2845 C CA . VAL A 1 379 ? 11.719 16.562 -1.029 1 87.75 379 VAL A CA 1
ATOM 2846 C C . VAL A 1 379 ? 11.109 17.203 -2.275 1 87.75 379 VAL A C 1
ATOM 2848 O O . VAL A 1 379 ? 11.664 17.094 -3.371 1 87.75 379 VAL A O 1
ATOM 2851 N N . SER A 1 380 ? 9.992 17.891 -2.074 1 88.94 380 SER A N 1
ATOM 2852 C CA . SER A 1 380 ? 9.242 18.469 -3.182 1 88.94 380 SER A CA 1
ATOM 2853 C C . SER A 1 380 ? 9.984 19.672 -3.777 1 88.94 380 SER A C 1
ATOM 2855 O O . SER A 1 380 ? 10.398 19.625 -4.938 1 88.94 380 SER A O 1
ATOM 2857 N N . PHE A 1 381 ? 10.195 20.734 -2.926 1 89.94 381 PHE A N 1
ATOM 2858 C CA . PHE A 1 381 ? 10.844 21.953 -3.418 1 89.94 381 PHE A CA 1
ATOM 2859 C C . PHE A 1 381 ? 12.141 22.219 -2.664 1 89.94 381 PHE A C 1
ATOM 2861 O O . PHE A 1 381 ? 12.203 22.047 -1.445 1 89.94 381 PHE A O 1
ATOM 2868 N N . ASN A 1 382 ? 13.133 22.547 -3.408 1 92.12 382 ASN A N 1
ATOM 2869 C CA . ASN A 1 382 ? 14.414 22.969 -2.846 1 92.12 382 ASN A CA 1
ATOM 2870 C C . ASN A 1 382 ? 14.477 24.484 -2.658 1 92.12 382 ASN A C 1
ATOM 2872 O O . ASN A 1 382 ? 14.609 25.219 -3.629 1 92.12 382 ASN A O 1
ATOM 2876 N N . PRO A 1 383 ? 14.508 24.891 -1.455 1 91.69 383 PRO A N 1
ATOM 2877 C CA . PRO A 1 383 ? 14.5 26.328 -1.189 1 91.69 383 PRO A CA 1
ATOM 2878 C C . PRO A 1 383 ? 15.734 27.047 -1.731 1 91.69 383 PRO A C 1
ATOM 2880 O O . PRO A 1 383 ? 15.711 28.266 -1.941 1 91.69 383 PRO A O 1
ATOM 2883 N N . TYR A 1 384 ? 16.734 26.344 -1.984 1 94.19 384 TYR A N 1
ATOM 2884 C CA . TYR A 1 384 ? 17.953 26.906 -2.562 1 94.19 384 TYR A CA 1
ATOM 2885 C C . TYR A 1 384 ? 17.672 27.531 -3.922 1 94.19 384 TYR A C 1
ATOM 2887 O O . TYR A 1 384 ? 18.297 28.531 -4.301 1 94.19 384 TYR A O 1
ATOM 2895 N N . ILE A 1 385 ? 16.703 27.078 -4.594 1 96.25 385 ILE A N 1
ATOM 2896 C CA . ILE A 1 385 ? 16.328 27.594 -5.91 1 96.25 385 ILE A CA 1
ATOM 2897 C C . ILE A 1 385 ? 15.797 29.016 -5.785 1 96.25 385 ILE A C 1
ATOM 2899 O O . ILE A 1 385 ? 16.172 29.891 -6.562 1 96.25 385 ILE A O 1
ATOM 2903 N N . TYR A 1 386 ? 14.969 29.297 -4.918 1 95.69 386 TYR A N 1
ATOM 2904 C CA . TYR A 1 386 ? 14.43 30.625 -4.684 1 95.69 386 TYR A CA 1
ATOM 2905 C C . TYR A 1 386 ? 15.531 31.609 -4.301 1 95.69 386 TYR A C 1
ATOM 2907 O O . TYR A 1 386 ? 15.57 32.719 -4.801 1 95.69 386 TYR A O 1
ATOM 2915 N N . ARG A 1 387 ? 16.375 31.141 -3.447 1 96.31 387 ARG A N 1
ATOM 2916 C CA . ARG A 1 387 ? 17.516 31.984 -3.059 1 96.31 387 ARG A CA 1
ATOM 2917 C C . ARG A 1 387 ? 18.312 32.406 -4.277 1 96.31 387 ARG A C 1
ATOM 2919 O O . ARG A 1 387 ? 18.672 33.594 -4.402 1 96.31 387 ARG A O 1
ATOM 2926 N N . GLN A 1 388 ? 18.594 31.453 -5.078 1 97.12 388 GLN A N 1
ATOM 2927 C CA . GLN A 1 388 ? 19.391 31.75 -6.273 1 97.12 388 GLN A CA 1
ATOM 2928 C C . GLN A 1 388 ? 18.688 32.781 -7.148 1 97.12 388 GLN A C 1
ATOM 2930 O O . GLN A 1 388 ? 19.344 33.625 -7.777 1 97.12 388 GLN A O 1
ATOM 2935 N N . ALA A 1 389 ? 17.422 32.75 -7.172 1 97.62 389 ALA A N 1
ATOM 2936 C CA . ALA A 1 389 ? 16.672 33.688 -8.008 1 97.62 389 ALA A CA 1
ATOM 2937 C C . ALA A 1 389 ? 16.75 35.125 -7.449 1 97.62 389 ALA A C 1
ATOM 2939 O O . ALA A 1 389 ? 16.906 36.062 -8.203 1 97.62 389 ALA A O 1
ATOM 2940 N N . ILE A 1 390 ? 16.719 35.281 -6.207 1 96.31 390 ILE A N 1
ATOM 2941 C CA . ILE A 1 390 ? 16.625 36.625 -5.633 1 96.31 390 ILE A CA 1
ATOM 2942 C C . ILE A 1 390 ? 18 37.281 -5.578 1 96.31 390 ILE A C 1
ATOM 2944 O O . ILE A 1 390 ? 18.125 38.5 -5.68 1 96.31 390 ILE A O 1
ATOM 2948 N N . ILE A 1 391 ? 19.031 36.469 -5.469 1 96.94 391 ILE A N 1
ATOM 2949 C CA . ILE A 1 391 ? 20.359 37.062 -5.254 1 96.94 391 ILE A CA 1
ATOM 2950 C C . ILE A 1 391 ? 21.047 37.281 -6.598 1 96.94 391 ILE A C 1
ATOM 2952 O O . ILE A 1 391 ? 22.094 37.906 -6.668 1 96.94 391 ILE A O 1
ATOM 2956 N N . ARG A 1 392 ? 20.484 36.812 -7.609 1 97.75 392 ARG A N 1
ATOM 2957 C CA . ARG A 1 392 ? 21.188 36.812 -8.883 1 97.75 392 ARG A CA 1
ATOM 2958 C C . ARG A 1 392 ? 21.109 38.156 -9.555 1 97.75 392 ARG A C 1
ATOM 2960 O O . ARG A 1 392 ? 20.094 38.844 -9.477 1 97.75 392 ARG A O 1
ATOM 2967 N N . ASN A 1 393 ? 22.203 38.5 -10.297 1 98.19 393 ASN A N 1
ATOM 2968 C CA . ASN A 1 393 ? 22.281 39.75 -11.047 1 98.19 393 ASN A CA 1
ATOM 2969 C C . ASN A 1 393 ? 21.219 39.844 -12.133 1 98.19 393 ASN A C 1
ATOM 2971 O O . ASN A 1 393 ? 21.188 39 -13.039 1 98.19 393 ASN A O 1
ATOM 2975 N N . PRO A 1 394 ? 20.344 40.844 -12.078 1 98.31 394 PRO A N 1
ATOM 2976 C CA . PRO A 1 394 ? 19.203 40.906 -13.008 1 98.31 394 PRO A CA 1
ATOM 2977 C C . PRO A 1 394 ? 19.625 41.312 -14.414 1 98.31 394 PRO A C 1
ATOM 2979 O O . PRO A 1 394 ? 18.797 41.312 -15.336 1 98.31 394 PRO A O 1
ATOM 2982 N N . THR A 1 395 ? 20.938 41.625 -14.594 1 98.31 395 THR A N 1
ATOM 2983 C CA . THR A 1 395 ? 21.406 42 -15.93 1 98.31 395 THR A CA 1
ATOM 2984 C C . THR A 1 395 ? 22.062 40.781 -16.609 1 98.31 395 THR A C 1
ATOM 2986 O O . THR A 1 395 ? 22.594 40.906 -17.719 1 98.31 395 THR A O 1
ATOM 2989 N N . GLU A 1 396 ? 22.016 39.656 -15.945 1 98.19 396 GLU A N 1
ATOM 2990 C CA . GLU A 1 396 ? 22.531 38.438 -16.547 1 98.19 396 GLU A CA 1
ATOM 2991 C C . GLU A 1 396 ? 21.453 37.719 -17.359 1 98.19 396 GLU A C 1
ATOM 2993 O O . GLU A 1 396 ? 20.281 37.719 -16.969 1 98.19 396 GLU A O 1
ATOM 2998 N N . PRO A 1 397 ? 21.844 37.094 -18.469 1 98 397 PRO A N 1
ATOM 2999 C CA . PRO A 1 397 ? 20.875 36.281 -19.203 1 98 397 PRO A CA 1
ATOM 3000 C C . PRO A 1 397 ? 20.672 34.906 -18.609 1 98 397 PRO A C 1
ATOM 3002 O O . PRO A 1 397 ? 21.5 34.438 -17.812 1 98 397 PRO A O 1
ATOM 3005 N N . VAL A 1 398 ? 19.609 34.281 -19 1 98.19 398 VAL A N 1
ATOM 3006 C CA . VAL A 1 398 ? 19.328 32.938 -18.5 1 98.19 398 VAL A CA 1
ATOM 3007 C C . VAL A 1 398 ? 20.25 31.938 -19.188 1 98.19 398 VAL A C 1
ATOM 3009 O O . VAL A 1 398 ? 20.734 31 -18.562 1 98.19 398 VAL A O 1
ATOM 3012 N N . TYR A 1 399 ? 20.516 32.219 -20.484 1 97.69 399 TYR A N 1
ATOM 3013 C CA . TYR A 1 399 ? 21.328 31.328 -21.312 1 97.69 399 TYR A CA 1
ATOM 3014 C C . TYR A 1 399 ? 22.516 32.062 -21.922 1 97.69 399 TYR A C 1
ATOM 3016 O O . TYR A 1 399 ? 22.453 33.281 -22.125 1 97.69 399 TYR A O 1
ATOM 3024 N N . ASN A 1 400 ? 23.531 31.188 -22.156 1 97.19 400 ASN A N 1
ATOM 3025 C CA . ASN A 1 400 ? 24.578 31.656 -23.062 1 97.19 400 ASN A CA 1
ATOM 3026 C C . ASN A 1 400 ? 24.094 31.672 -24.516 1 97.19 400 ASN A C 1
ATOM 3028 O O . ASN A 1 400 ? 23.031 31.156 -24.828 1 97.19 400 ASN A O 1
ATOM 3032 N N . GLU A 1 401 ? 24.906 32.344 -25.312 1 95.69 401 GLU A N 1
ATOM 3033 C CA . GLU A 1 401 ? 24.547 32.438 -26.734 1 95.69 401 GLU A CA 1
ATOM 3034 C C . GLU A 1 401 ? 24.469 31.031 -27.359 1 95.69 401 GLU A C 1
ATOM 3036 O O . GLU A 1 401 ? 23.656 30.812 -28.266 1 95.69 401 GLU A O 1
ATOM 3041 N N . ASP A 1 402 ? 25.203 30.094 -26.844 1 95.56 402 ASP A N 1
ATOM 3042 C CA . ASP A 1 402 ? 25.25 28.75 -27.406 1 95.56 402 ASP A CA 1
ATOM 3043 C C . ASP A 1 402 ? 24.125 27.875 -26.859 1 95.56 402 ASP A C 1
ATOM 3045 O O . ASP A 1 402 ? 24.031 26.688 -27.188 1 95.56 402 ASP A O 1
ATOM 3049 N N . GLY A 1 403 ? 23.328 28.391 -25.984 1 94.88 403 GLY A N 1
ATOM 3050 C CA . GLY A 1 403 ? 22.172 27.672 -25.469 1 94.88 403 GLY A CA 1
ATOM 3051 C C . GLY A 1 403 ? 22.422 27.016 -24.125 1 94.88 403 GLY A C 1
ATOM 3052 O O . GLY A 1 403 ? 21.516 26.469 -23.5 1 94.88 403 GLY A O 1
ATOM 3053 N N . SER A 1 404 ? 23.672 26.969 -23.719 1 95.88 404 SER A N 1
ATOM 3054 C CA . SER A 1 404 ? 23.984 26.438 -22.406 1 95.88 404 SER A CA 1
ATOM 3055 C C . SER A 1 404 ? 23.578 27.422 -21.297 1 95.88 404 SER A C 1
ATOM 3057 O O . SER A 1 404 ? 23.281 28.578 -21.578 1 95.88 404 SER A O 1
ATOM 3059 N N . TRP A 1 405 ? 23.609 26.984 -20.172 1 97.38 405 TRP A N 1
ATOM 3060 C CA . TRP A 1 405 ? 23.188 27.812 -19.047 1 97.38 405 TRP A CA 1
ATOM 3061 C C . TRP A 1 405 ? 24.234 28.859 -18.719 1 97.38 405 TRP A C 1
ATOM 3063 O O . TRP A 1 405 ? 25.438 28.594 -18.766 1 97.38 405 TRP A O 1
ATOM 3073 N N . TYR A 1 406 ? 23.797 30.062 -18.453 1 97.25 406 TYR A N 1
ATOM 3074 C CA . TYR A 1 406 ? 24.703 31.125 -18.031 1 97.25 406 TYR A CA 1
ATOM 3075 C C . TYR A 1 406 ? 25.109 30.922 -16.562 1 97.25 406 TYR A C 1
ATOM 3077 O O . TYR A 1 406 ? 24.281 31.125 -15.664 1 97.25 406 TYR A O 1
ATOM 3085 N N . GLU A 1 407 ? 26.328 30.531 -16.312 1 96 407 GLU A N 1
ATOM 3086 C CA . GLU A 1 407 ? 26.859 30.312 -14.977 1 96 407 GLU A CA 1
ATOM 3087 C C . GLU A 1 407 ? 28.141 31.125 -14.758 1 96 407 GLU A C 1
ATOM 3089 O O . GLU A 1 407 ? 28.922 31.328 -15.68 1 96 407 GLU A O 1
ATOM 3094 N N . ARG A 1 408 ? 28.203 31.609 -13.562 1 94.12 408 ARG A N 1
ATOM 3095 C CA . ARG A 1 408 ? 29.422 32.312 -13.18 1 94.12 408 ARG A CA 1
ATOM 3096 C C . ARG A 1 408 ? 30.016 31.734 -11.898 1 94.12 408 ARG A C 1
ATOM 3098 O O . ARG A 1 408 ? 29.297 31.172 -11.078 1 94.12 408 ARG A O 1
ATOM 3105 N N . ASP A 1 409 ? 31.312 31.875 -11.781 1 91.12 409 ASP A N 1
ATOM 3106 C CA . ASP A 1 409 ? 32.031 31.359 -10.617 1 91.12 409 ASP A CA 1
ATOM 3107 C C . ASP A 1 409 ? 31.984 32.344 -9.469 1 91.12 409 ASP A C 1
ATOM 3109 O O . ASP A 1 409 ? 33 33 -9.164 1 91.12 409 ASP A O 1
ATOM 3113 N N . VAL A 1 410 ? 30.906 32.562 -8.969 1 92.75 410 VAL A N 1
ATOM 3114 C CA . VAL A 1 410 ? 30.672 33.344 -7.762 1 92.75 410 VAL A CA 1
ATOM 3115 C C . VAL A 1 410 ? 30.266 32.406 -6.617 1 92.75 410 VAL A C 1
ATOM 3117 O O . VAL A 1 410 ? 29.672 31.359 -6.848 1 92.75 410 VAL A O 1
ATOM 3120 N N . TYR A 1 411 ? 30.672 32.719 -5.473 1 90.69 411 TYR A N 1
ATOM 3121 C CA . TYR A 1 411 ? 30.406 31.891 -4.301 1 90.69 411 TYR A CA 1
ATOM 3122 C C . TYR A 1 411 ? 28.906 31.656 -4.117 1 90.69 411 TYR A C 1
ATOM 3124 O O . TYR A 1 411 ? 28.141 32.625 -4.047 1 90.69 411 TYR A O 1
ATOM 3132 N N . PHE A 1 412 ? 28.469 30.344 -4.035 1 91.31 412 PHE A N 1
ATOM 3133 C CA . PHE A 1 412 ? 27.078 29.953 -3.848 1 91.31 412 PHE A CA 1
ATOM 3134 C C . PHE A 1 412 ? 26.172 30.703 -4.82 1 91.31 412 PHE A C 1
ATOM 3136 O O . PHE A 1 412 ? 25.203 31.328 -4.406 1 91.31 412 PHE A O 1
ATOM 3143 N N . TYR A 1 413 ? 26.484 30.594 -6.016 1 95.5 413 TYR A N 1
ATOM 3144 C CA . TYR A 1 413 ? 25.844 31.344 -7.09 1 95.5 413 TYR A CA 1
ATOM 3145 C C . TYR A 1 413 ? 25.594 30.469 -8.305 1 95.5 413 TYR A C 1
ATOM 3147 O O . TYR A 1 413 ? 26.516 30.188 -9.078 1 95.5 413 TYR A O 1
ATOM 3155 N N . ASP A 1 414 ? 24.312 30.016 -8.383 1 96.5 414 ASP A N 1
ATOM 3156 C CA . ASP A 1 414 ? 23.938 29.078 -9.438 1 96.5 414 ASP A CA 1
ATOM 3157 C C . ASP A 1 414 ? 22.719 29.562 -10.203 1 96.5 414 ASP A C 1
ATOM 3159 O O . ASP A 1 414 ? 21.906 30.344 -9.672 1 96.5 414 ASP A O 1
ATOM 3163 N N . ASN A 1 415 ? 22.594 29.172 -11.484 1 97.94 415 ASN A N 1
ATOM 3164 C CA . ASN A 1 415 ? 21.422 29.484 -12.289 1 97.94 415 ASN A CA 1
ATOM 3165 C C . ASN A 1 415 ? 20.172 28.781 -11.773 1 97.94 415 ASN A C 1
ATOM 3167 O O . ASN A 1 415 ? 20.078 27.547 -11.867 1 97.94 415 ASN A O 1
ATOM 3171 N N . PRO A 1 416 ? 19.188 29.531 -11.281 1 97.44 416 PRO A N 1
ATOM 3172 C CA . PRO A 1 416 ? 18.016 28.875 -10.68 1 97.44 416 PRO A CA 1
ATOM 3173 C C . PRO A 1 416 ? 17.172 28.125 -11.695 1 97.44 416 PRO A C 1
ATOM 3175 O O . PRO A 1 416 ? 16.562 27.109 -11.367 1 97.44 416 PRO A O 1
ATOM 3178 N N . VAL A 1 417 ? 17.062 28.594 -12.875 1 98.19 417 VAL A N 1
ATOM 3179 C CA . VAL A 1 417 ? 16.297 27.938 -13.922 1 98.19 417 VAL A CA 1
ATOM 3180 C C . VAL A 1 417 ? 16.953 26.594 -14.266 1 98.19 417 VAL A C 1
ATOM 3182 O O . VAL A 1 417 ? 16.266 25.578 -14.445 1 98.19 417 VAL A O 1
ATOM 3185 N N . ALA A 1 418 ? 18.266 26.609 -14.328 1 97.44 418 ALA A N 1
ATOM 3186 C CA . ALA A 1 418 ? 19 25.375 -14.594 1 97.44 418 ALA A CA 1
ATOM 3187 C C . ALA A 1 418 ? 18.734 24.344 -13.5 1 97.44 418 ALA A C 1
ATOM 3189 O O . ALA A 1 418 ? 18.625 23.141 -13.781 1 97.44 418 ALA A O 1
ATOM 3190 N N . TYR A 1 419 ? 18.719 24.812 -12.336 1 95.25 419 TYR A N 1
ATOM 3191 C CA . TYR A 1 419 ? 18.453 23.906 -11.227 1 95.25 419 TYR A CA 1
ATOM 3192 C C . TYR A 1 419 ? 17.141 23.172 -11.414 1 95.25 419 TYR A C 1
ATOM 3194 O O . TYR A 1 419 ? 17.047 21.984 -11.125 1 95.25 419 TYR A O 1
ATOM 3202 N N . ILE A 1 420 ? 16.125 23.859 -11.836 1 96.81 420 ILE A N 1
ATOM 3203 C CA . ILE A 1 420 ? 14.789 23.281 -12.008 1 96.81 420 ILE A CA 1
ATOM 3204 C C . ILE A 1 420 ? 14.789 22.344 -13.211 1 96.81 420 ILE A C 1
ATOM 3206 O O . ILE A 1 420 ? 14.344 21.203 -13.109 1 96.81 420 ILE A O 1
ATOM 3210 N N . GLU A 1 421 ? 15.336 22.797 -14.289 1 97.12 421 GLU A N 1
ATOM 3211 C CA . GLU A 1 421 ? 15.227 22.078 -15.547 1 97.12 421 GLU A CA 1
ATOM 3212 C C . GLU A 1 421 ? 16.141 20.859 -15.57 1 97.12 421 GLU A C 1
ATOM 3214 O O . GLU A 1 421 ? 15.844 19.859 -16.25 1 97.12 421 GLU A O 1
ATOM 3219 N N . GLU A 1 422 ? 17.281 20.875 -14.797 1 97.62 422 GLU A N 1
ATOM 3220 C CA . GLU A 1 422 ? 18.25 19.797 -14.82 1 97.62 422 GLU A CA 1
ATOM 3221 C C . GLU A 1 422 ? 18.047 18.844 -13.656 1 97.62 422 GLU A C 1
ATOM 3223 O O . GLU A 1 422 ? 18.969 18.109 -13.273 1 97.62 422 GLU A O 1
ATOM 3228 N N . THR A 1 423 ? 16.906 18.922 -13.039 1 96.94 423 THR A N 1
ATOM 3229 C CA . THR A 1 423 ? 16.516 18 -11.969 1 96.94 423 THR A CA 1
ATOM 3230 C C . THR A 1 423 ? 15.25 17.234 -12.336 1 96.94 423 THR A C 1
ATOM 3232 O O . THR A 1 423 ? 14.266 17.844 -12.766 1 96.94 423 THR A O 1
ATOM 3235 N N . ILE A 1 424 ? 15.297 15.977 -12.211 1 97.06 424 ILE A N 1
ATOM 3236 C CA . ILE A 1 424 ? 14.164 15.094 -12.453 1 97.06 424 ILE A CA 1
ATOM 3237 C C . ILE A 1 424 ? 13.898 14.242 -11.219 1 97.06 424 ILE A C 1
ATOM 3239 O O . ILE A 1 424 ? 14.828 13.664 -10.648 1 97.06 424 ILE A O 1
ATOM 3243 N N . GLY A 1 425 ? 12.664 14.227 -10.773 1 96.62 425 GLY A N 1
ATOM 3244 C CA . GLY A 1 425 ? 12.367 13.391 -9.617 1 96.62 425 GLY A CA 1
ATOM 3245 C C . GLY A 1 425 ? 10.875 13.227 -9.375 1 96.62 425 GLY A C 1
ATOM 3246 O O . GLY A 1 425 ? 10.07 14.039 -9.852 1 96.62 425 GLY A O 1
ATOM 3247 N N . GLN A 1 426 ? 10.539 12.172 -8.617 1 96.88 426 GLN A N 1
ATOM 3248 C CA . GLN A 1 426 ? 9.156 11.914 -8.219 1 96.88 426 GLN A CA 1
ATOM 3249 C C . GLN A 1 426 ? 9.102 11.102 -6.93 1 96.88 426 GLN A C 1
ATOM 3251 O O . GLN A 1 426 ? 9.891 10.172 -6.738 1 96.88 426 GLN A O 1
ATOM 3256 N N . ASN A 1 427 ? 8.18 11.5 -6.09 1 97.56 427 ASN A N 1
ATOM 3257 C CA . ASN A 1 427 ? 7.848 10.742 -4.891 1 97.56 427 ASN A CA 1
ATOM 3258 C C . ASN A 1 427 ? 6.406 10.242 -4.926 1 97.56 427 ASN A C 1
ATOM 3260 O O . ASN A 1 427 ? 5.492 10.984 -5.293 1 97.56 427 ASN A O 1
ATOM 3264 N N . ARG A 1 428 ? 6.184 9 -4.57 1 96.75 428 ARG A N 1
ATOM 3265 C CA . ARG A 1 428 ? 4.852 8.422 -4.441 1 96.75 428 ARG A CA 1
ATOM 3266 C C . ARG A 1 428 ? 4.645 7.828 -3.053 1 96.75 428 ARG A C 1
ATOM 3268 O O . ARG A 1 428 ? 5.484 7.074 -2.561 1 96.75 428 ARG A O 1
ATOM 3275 N N . TYR A 1 429 ? 3.52 8.156 -2.453 1 96.5 429 TYR A N 1
ATOM 3276 C CA . TYR A 1 429 ? 3.143 7.645 -1.142 1 96.5 429 TYR A CA 1
ATOM 3277 C C . TYR A 1 429 ? 1.796 6.938 -1.201 1 96.5 429 TYR A C 1
ATOM 3279 O O . TYR A 1 429 ? 0.875 7.395 -1.881 1 96.5 429 TYR A O 1
ATOM 3287 N N . ARG A 1 430 ? 1.678 5.797 -0.51 1 96.06 430 ARG A N 1
ATOM 3288 C CA . ARG A 1 430 ? 0.418 5.074 -0.355 1 96.06 430 ARG A CA 1
ATOM 3289 C C . ARG A 1 430 ? 0.115 4.812 1.116 1 96.06 430 ARG A C 1
ATOM 3291 O O . ARG A 1 430 ? 0.986 4.363 1.863 1 96.06 430 ARG A O 1
ATOM 3298 N N . ASN A 1 431 ? -1.098 5.125 1.456 1 96.12 431 ASN A N 1
ATOM 3299 C CA . ASN A 1 431 ? -1.554 4.891 2.822 1 96.12 431 ASN A CA 1
ATOM 3300 C C . ASN A 1 431 ? -2.801 4.012 2.854 1 96.12 431 ASN A C 1
ATOM 3302 O O . ASN A 1 431 ? -3.693 4.16 2.018 1 96.12 431 ASN A O 1
ATOM 3306 N N . THR A 1 432 ? -2.807 3.088 3.775 1 93.69 432 THR A N 1
ATOM 3307 C CA . THR A 1 432 ? -3.951 2.217 4.02 1 93.69 432 THR A CA 1
ATOM 3308 C C . THR A 1 432 ? -4.301 2.188 5.508 1 93.69 432 THR A C 1
ATOM 3310 O O . THR A 1 432 ? -3.41 2.09 6.355 1 93.69 432 THR A O 1
ATOM 3313 N N . ARG A 1 433 ? -5.512 2.289 5.797 1 94.81 433 ARG A N 1
ATOM 3314 C CA . ARG A 1 433 ? -6.02 2.121 7.156 1 94.81 433 ARG A CA 1
ATOM 3315 C C . ARG A 1 433 ? -7.258 1.232 7.172 1 94.81 433 ARG A C 1
ATOM 3317 O O . ARG A 1 433 ? -8.18 1.435 6.383 1 94.81 433 ARG A O 1
ATOM 3324 N N . PHE A 1 434 ? -7.289 0.251 8.023 1 92.25 434 PHE A N 1
ATOM 3325 C CA . PHE A 1 434 ? -8.422 -0.634 8.258 1 92.25 434 PHE A CA 1
ATOM 3326 C C . PHE A 1 434 ? -8.891 -0.55 9.703 1 92.25 434 PHE A C 1
ATOM 3328 O O . PHE A 1 434 ? -8.086 -0.727 10.625 1 92.25 434 PHE A O 1
ATOM 3335 N N . ASP A 1 435 ? -10.148 -0.274 9.844 1 94.62 435 ASP A N 1
ATOM 3336 C CA . ASP A 1 435 ? -10.758 -0.221 11.164 1 94.62 435 ASP A CA 1
ATOM 3337 C C . ASP A 1 435 ? -11.852 -1.278 11.305 1 94.62 435 ASP A C 1
ATOM 3339 O O . ASP A 1 435 ? -12.664 -1.465 10.398 1 94.62 435 ASP A O 1
ATOM 3343 N N . PHE A 1 436 ? -11.93 -1.968 12.484 1 92.38 436 PHE A N 1
ATOM 3344 C CA . PHE A 1 436 ? -13 -2.889 12.844 1 92.38 436 PHE A CA 1
ATOM 3345 C C . PHE A 1 436 ? -13.406 -2.701 14.297 1 92.38 436 PHE A C 1
ATOM 3347 O O . PHE A 1 436 ? -12.562 -2.725 15.195 1 92.38 436 PHE A O 1
ATOM 3354 N N . SER A 1 437 ? -14.664 -2.488 14.508 1 95.12 437 SER A N 1
ATOM 3355 C CA . SER A 1 437 ? -15.148 -2.375 15.883 1 95.12 437 SER A CA 1
ATOM 3356 C C . SER A 1 437 ? -16.406 -3.209 16.094 1 95.12 437 SER A C 1
ATOM 3358 O O . SER A 1 437 ? -17.219 -3.355 15.172 1 95.12 437 SER A O 1
ATOM 3360 N N . LEU A 1 438 ? -16.578 -3.797 17.281 1 94 438 LEU A N 1
ATOM 3361 C CA . LEU A 1 438 ? -17.734 -4.559 17.75 1 94 438 LEU A CA 1
ATOM 3362 C C . LEU A 1 438 ? -18.188 -4.07 19.125 1 94 438 LEU A C 1
ATOM 3364 O O . LEU A 1 438 ? -17.359 -3.926 20.031 1 94 438 LEU A O 1
ATOM 3368 N N . SER A 1 439 ? -19.422 -3.803 19.219 1 96 439 SER A N 1
ATOM 3369 C CA . SER A 1 439 ? -20 -3.391 20.5 1 96 439 SER A CA 1
ATOM 3370 C C . SER A 1 439 ? -21.234 -4.223 20.844 1 96 439 SER A C 1
ATOM 3372 O O . SER A 1 439 ? -22.031 -4.555 19.969 1 96 439 SER A O 1
ATOM 3374 N N . TYR A 1 440 ? -21.391 -4.543 22.078 1 96.12 440 TYR A N 1
ATOM 3375 C CA . TYR A 1 440 ? -22.531 -5.312 22.547 1 96.12 440 TYR A CA 1
ATOM 3376 C C . TYR A 1 440 ? -23.156 -4.664 23.781 1 96.12 440 TYR A C 1
ATOM 3378 O O . TYR A 1 440 ? -22.453 -4.367 24.75 1 96.12 440 TYR A O 1
ATOM 3386 N N . ASP A 1 441 ? -24.406 -4.473 23.734 1 95.75 441 ASP A N 1
ATOM 3387 C CA . ASP A 1 441 ? -25.156 -3.926 24.859 1 95.75 441 ASP A CA 1
ATOM 3388 C C . ASP A 1 441 ? -25.672 -5.039 25.766 1 95.75 441 ASP A C 1
ATOM 3390 O O . ASP A 1 441 ? -26.562 -5.805 25.359 1 95.75 441 ASP A O 1
ATOM 3394 N N . PHE A 1 442 ? -25.125 -5.105 26.922 1 95.12 442 PHE A N 1
ATOM 3395 C CA . PHE A 1 442 ? -25.641 -6.012 27.938 1 95.12 442 PHE A CA 1
ATOM 3396 C C . PHE A 1 442 ? -26.75 -5.344 28.75 1 95.12 442 PHE A C 1
ATOM 3398 O O . PHE A 1 442 ? -26.469 -4.602 29.703 1 95.12 442 PHE A O 1
ATOM 3405 N N . GLY A 1 443 ? -27.906 -5.676 28.391 1 92.56 443 GLY A N 1
ATOM 3406 C CA . GLY A 1 443 ? -29 -4.941 29 1 92.56 443 GLY A CA 1
ATOM 3407 C C . GLY A 1 443 ? -29.062 -3.49 28.562 1 92.56 443 GLY A C 1
ATOM 3408 O O . GLY A 1 443 ? -28.719 -3.166 27.422 1 92.56 443 GLY A O 1
ATOM 3409 N N . ASP A 1 444 ? -29.562 -2.633 29.359 1 90.62 444 ASP A N 1
ATOM 3410 C CA . ASP A 1 444 ? -29.797 -1.25 28.938 1 90.62 444 ASP A CA 1
ATOM 3411 C C . ASP A 1 444 ? -28.688 -0.334 29.469 1 90.62 444 ASP A C 1
ATOM 3413 O O . ASP A 1 444 ? -28.578 0.824 29.062 1 90.62 444 ASP A O 1
ATOM 3417 N N . HIS A 1 445 ? -27.781 -0.876 30.266 1 94.94 445 HIS A N 1
ATOM 3418 C CA . HIS A 1 445 ? -26.922 0.057 30.969 1 94.94 445 HIS A CA 1
ATOM 3419 C C . HIS A 1 445 ? -25.438 -0.229 30.688 1 94.94 445 HIS A C 1
ATOM 3421 O O . HIS A 1 445 ? -24.578 0.588 31.016 1 94.94 445 HIS A O 1
ATOM 3427 N N . VAL A 1 446 ? -25.094 -1.35 30.203 1 97.19 446 VAL A N 1
ATOM 3428 C CA . VAL A 1 446 ? -23.703 -1.72 30.047 1 97.19 446 VAL A CA 1
ATOM 3429 C C . VAL A 1 446 ? -23.391 -1.994 28.562 1 97.19 446 VAL A C 1
ATOM 3431 O O . VAL A 1 446 ? -24.094 -2.775 27.922 1 97.19 446 VAL A O 1
ATOM 3434 N N . THR A 1 447 ? -22.375 -1.374 28.062 1 96.94 447 THR A N 1
ATOM 3435 C CA . THR A 1 447 ? -21.922 -1.6 26.688 1 96.94 447 THR A CA 1
ATOM 3436 C C . THR A 1 447 ? -20.453 -2.004 26.672 1 96.94 447 THR A C 1
ATOM 3438 O O . THR A 1 447 ? -19.609 -1.327 27.266 1 96.94 447 THR A O 1
ATOM 3441 N N . VAL A 1 448 ? -20.125 -3.09 26.062 1 97.56 448 VAL A N 1
ATOM 3442 C CA . VAL A 1 448 ? -18.75 -3.527 25.844 1 97.56 448 VAL A CA 1
ATOM 3443 C C . VAL A 1 448 ? -18.359 -3.295 24.391 1 97.56 448 VAL A C 1
ATOM 3445 O O . VAL A 1 448 ? -19.109 -3.639 23.469 1 97.56 448 VAL A O 1
ATOM 3448 N N . LYS A 1 449 ? -17.188 -2.701 24.141 1 96.94 449 LYS A N 1
ATOM 3449 C CA . LYS A 1 449 ? -16.766 -2.377 22.781 1 96.94 449 LYS A CA 1
ATOM 3450 C C . LYS A 1 449 ? -15.312 -2.746 22.547 1 96.94 449 LYS A C 1
ATOM 3452 O O . LYS A 1 449 ? -14.461 -2.521 23.422 1 96.94 449 LYS A O 1
ATOM 3457 N N . GLY A 1 450 ? -15.031 -3.391 21.484 1 96.81 450 GLY A N 1
ATOM 3458 C CA . GLY A 1 450 ? -13.688 -3.633 20.984 1 96.81 450 GLY A CA 1
ATOM 3459 C C . GLY A 1 450 ? -13.414 -2.951 19.656 1 96.81 450 GLY A C 1
ATOM 3460 O O . GLY A 1 450 ? -14.289 -2.895 18.781 1 96.81 450 GLY A O 1
ATOM 3461 N N . LEU A 1 451 ? -12.195 -2.338 19.5 1 96.94 451 LEU A N 1
ATOM 3462 C CA . LEU A 1 451 ? -11.773 -1.672 18.281 1 96.94 451 LEU A CA 1
ATOM 3463 C C . LEU A 1 451 ? -10.352 -2.09 17.906 1 96.94 451 LEU A C 1
ATOM 3465 O O . LEU A 1 451 ? -9.461 -2.129 18.75 1 96.94 451 LEU A O 1
ATOM 3469 N N . TYR A 1 452 ? -10.148 -2.453 16.703 1 95.94 452 TYR A N 1
ATOM 3470 C CA . TYR A 1 452 ? -8.836 -2.76 16.156 1 95.94 452 TYR A CA 1
ATOM 3471 C C . TYR A 1 452 ? -8.594 -1.991 14.859 1 95.94 452 TYR A C 1
ATOM 3473 O O . TYR A 1 452 ? -9.469 -1.918 14 1 95.94 452 TYR A O 1
ATOM 3481 N N . THR A 1 453 ? -7.406 -1.344 14.766 1 97.06 453 THR A N 1
ATOM 3482 C CA . THR A 1 453 ? -7 -0.615 13.57 1 97.06 453 THR A CA 1
ATOM 3483 C C . THR A 1 453 ? -5.613 -1.057 13.109 1 97.06 453 THR A C 1
ATOM 3485 O O . THR A 1 453 ? -4.688 -1.143 13.922 1 97.06 453 THR A O 1
ATOM 3488 N N . ARG A 1 454 ? -5.414 -1.291 11.852 1 95.06 454 ARG A N 1
ATOM 3489 C CA . ARG A 1 454 ? -4.113 -1.514 11.234 1 95.06 454 ARG A CA 1
ATOM 3490 C C . ARG A 1 454 ? -3.82 -0.453 10.172 1 95.06 454 ARG A C 1
ATOM 3492 O O . ARG A 1 454 ? -4.656 -0.186 9.312 1 95.06 454 ARG A O 1
ATOM 3499 N N . LYS A 1 455 ? -2.641 0.065 10.258 1 95.94 455 LYS A N 1
ATOM 3500 C CA . LYS A 1 455 ? -2.188 1.083 9.312 1 95.94 455 LYS A CA 1
ATOM 3501 C C . LYS A 1 455 ? -0.964 0.607 8.539 1 95.94 455 LYS A C 1
ATOM 3503 O O . LYS A 1 455 ? -0.079 -0.042 9.094 1 95.94 455 LYS A O 1
ATOM 3508 N N . GLY A 1 456 ? -0.95 0.917 7.246 1 95.06 456 GLY A N 1
ATOM 3509 C CA . GLY A 1 456 ? 0.191 0.66 6.383 1 95.06 456 GLY A CA 1
ATOM 3510 C C . GLY A 1 456 ? 0.55 1.842 5.5 1 95.06 456 GLY A C 1
ATOM 3511 O O . GLY A 1 456 ? -0.322 2.434 4.863 1 95.06 456 GLY A O 1
ATOM 3512 N N . ASN A 1 457 ? 1.82 2.225 5.527 1 95.81 457 ASN A N 1
ATOM 3513 C CA . ASN A 1 457 ? 2.332 3.268 4.645 1 95.81 457 ASN A CA 1
ATOM 3514 C C . ASN A 1 457 ? 3.541 2.785 3.848 1 95.81 457 ASN A C 1
ATOM 3516 O O . ASN A 1 457 ? 4.43 2.133 4.398 1 95.81 457 ASN A O 1
ATOM 3520 N N . SER A 1 458 ? 3.492 3.006 2.57 1 96.81 458 SER A N 1
ATOM 3521 C CA . SER A 1 458 ? 4.621 2.715 1.692 1 96.81 458 SER A CA 1
ATOM 3522 C C . SER A 1 458 ? 4.949 3.906 0.8 1 96.81 458 SER A C 1
ATOM 3524 O O . SER A 1 458 ? 4.086 4.742 0.529 1 96.81 458 SER A O 1
ATOM 3526 N N . ASN A 1 459 ? 6.195 3.957 0.403 1 96.88 459 ASN A N 1
ATOM 3527 C CA . ASN A 1 459 ? 6.57 4.973 -0.575 1 96.88 459 ASN A CA 1
ATOM 3528 C C . ASN A 1 459 ? 7.707 4.496 -1.475 1 96.88 459 ASN A C 1
ATOM 3530 O O . ASN A 1 459 ? 8.344 3.482 -1.188 1 96.88 459 ASN A O 1
ATOM 3534 N N . ILE A 1 460 ? 7.855 5.137 -2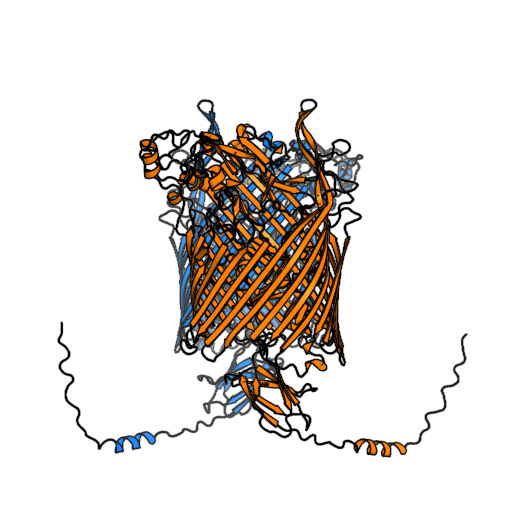.582 1 97.75 460 ILE A N 1
ATOM 3535 C CA . ILE A 1 460 ? 8.992 4.973 -3.482 1 97.75 460 ILE A CA 1
ATOM 3536 C C . ILE A 1 460 ? 9.406 6.332 -4.043 1 97.75 460 ILE A C 1
ATOM 3538 O O . ILE A 1 460 ? 8.555 7.113 -4.48 1 97.75 460 ILE A O 1
ATOM 3542 N N . ARG A 1 461 ? 10.727 6.559 -3.969 1 98.06 461 ARG A N 1
ATOM 3543 C CA . ARG A 1 461 ? 11.242 7.867 -4.352 1 98.06 461 ARG A CA 1
ATOM 3544 C C . ARG A 1 461 ? 12.352 7.738 -5.391 1 98.06 461 ARG A C 1
ATOM 3546 O O . ARG A 1 461 ? 13.133 6.785 -5.355 1 98.06 461 ARG A O 1
ATOM 3553 N N . GLY A 1 462 ? 12.398 8.766 -6.297 1 98.25 462 GLY A N 1
ATOM 3554 C CA . GLY A 1 462 ? 13.445 8.883 -7.301 1 98.25 462 GLY A CA 1
ATOM 3555 C C . GLY A 1 462 ? 13.891 10.312 -7.535 1 98.25 462 GLY A C 1
ATOM 3556 O O . GLY A 1 462 ? 13.078 11.242 -7.492 1 98.25 462 GLY A O 1
ATOM 3557 N N . PHE A 1 463 ? 15.227 10.469 -7.766 1 97.81 463 PHE A N 1
ATOM 3558 C CA . PHE A 1 463 ? 15.844 11.781 -7.945 1 97.81 463 PHE A CA 1
ATOM 3559 C C . PHE A 1 463 ? 17.062 11.688 -8.844 1 97.81 463 PHE A C 1
ATOM 3561 O O . PHE A 1 463 ? 17.859 10.75 -8.719 1 97.81 463 PHE A O 1
ATOM 3568 N N . TYR A 1 464 ? 17.109 12.641 -9.789 1 98.25 464 TYR A N 1
ATOM 3569 C CA . TYR A 1 464 ? 18.234 12.633 -10.727 1 98.25 464 TYR A CA 1
ATOM 3570 C C . TYR A 1 464 ? 18.656 14.055 -11.07 1 98.25 464 TYR A C 1
ATOM 3572 O O . TYR A 1 464 ? 17.828 14.922 -11.336 1 98.25 464 TYR A O 1
ATOM 3580 N N . GLN A 1 465 ? 19.891 14.328 -11 1 98.12 465 GLN A N 1
ATOM 3581 C CA . GLN A 1 465 ? 20.531 15.531 -11.539 1 98.12 465 GLN A CA 1
ATOM 3582 C C . GLN A 1 465 ? 21.312 15.211 -12.805 1 98.12 465 GLN A C 1
ATOM 3584 O O . GLN A 1 465 ? 22.234 14.391 -12.781 1 98.12 465 GLN A O 1
ATOM 3589 N N . THR A 1 466 ? 20.984 15.953 -13.867 1 98.06 466 THR A N 1
ATOM 3590 C CA . THR A 1 466 ? 21.578 15.625 -15.156 1 98.06 466 THR A CA 1
ATOM 3591 C C . THR A 1 466 ? 23.047 16.016 -15.195 1 98.06 466 THR A C 1
ATOM 3593 O O . THR A 1 466 ? 23.562 16.641 -14.258 1 98.06 466 THR A O 1
ATOM 3596 N N . LYS A 1 467 ? 23.703 15.664 -16.219 1 97.06 467 LYS A N 1
ATOM 3597 C CA . LYS A 1 467 ? 25.125 15.984 -16.406 1 97.06 467 LYS A CA 1
ATOM 3598 C C . LYS A 1 467 ? 25.328 17.484 -16.625 1 97.06 467 LYS A C 1
ATOM 3600 O O . LYS A 1 467 ? 26.406 18 -16.375 1 97.06 467 LYS A O 1
ATOM 3605 N N . ASP A 1 468 ? 24.25 18.188 -17.016 1 96.94 468 ASP A N 1
ATOM 3606 C CA . ASP A 1 468 ? 24.312 19.625 -17.25 1 96.94 468 ASP A CA 1
ATOM 3607 C C . ASP A 1 468 ? 24.016 20.391 -15.969 1 96.94 468 ASP A C 1
ATOM 3609 O O . ASP A 1 468 ? 24.109 21.625 -15.938 1 96.94 468 ASP A O 1
ATOM 3613 N N . HIS A 1 469 ? 23.703 19.656 -14.953 1 96.62 469 HIS A N 1
ATOM 3614 C CA . HIS A 1 469 ? 23.5 20.297 -13.656 1 96.62 469 HIS A CA 1
ATOM 3615 C C . HIS A 1 469 ? 24.812 20.875 -13.125 1 96.62 469 HIS A C 1
ATOM 3617 O O . HIS A 1 469 ? 25.875 20.328 -13.359 1 96.62 469 HIS A O 1
ATOM 3623 N N . VAL A 1 470 ? 24.703 21.906 -12.359 1 95.44 470 VAL A N 1
ATOM 3624 C CA . VAL A 1 470 ? 25.875 22.625 -11.867 1 95.44 470 VAL A CA 1
ATOM 3625 C C . VAL A 1 470 ? 26.688 21.734 -10.945 1 95.44 470 VAL A C 1
ATOM 3627 O O . VAL A 1 470 ? 27.891 21.938 -10.773 1 95.44 470 VAL A O 1
ATOM 3630 N N . SER A 1 471 ? 26.094 20.688 -10.391 1 94.31 471 SER A N 1
ATOM 3631 C CA . SER A 1 471 ? 26.828 19.75 -9.531 1 94.31 471 SER A CA 1
ATOM 3632 C C . SER A 1 471 ? 27.953 19.062 -10.289 1 94.31 471 SER A C 1
ATOM 3634 O O . SER A 1 471 ? 28.922 18.609 -9.688 1 94.31 471 SER A O 1
ATOM 3636 N N . THR A 1 472 ? 27.812 18.938 -11.57 1 95.12 472 THR A N 1
ATOM 3637 C CA . THR A 1 472 ? 28.859 18.344 -12.398 1 95.12 472 THR A CA 1
ATOM 3638 C C . THR A 1 472 ? 30.109 19.234 -12.422 1 95.12 472 THR A C 1
ATOM 3640 O O . THR A 1 472 ? 31.219 18.766 -12.203 1 95.12 472 THR A O 1
ATOM 3643 N N . THR A 1 473 ? 29.922 20.5 -12.641 1 91.94 473 THR A N 1
ATOM 3644 C CA . THR A 1 473 ? 31.047 21.422 -12.742 1 91.94 473 THR A CA 1
ATOM 3645 C C . THR A 1 473 ? 31.609 21.734 -11.359 1 91.94 473 THR A C 1
ATOM 3647 O O . THR A 1 473 ? 32.844 21.875 -11.203 1 91.94 473 THR A O 1
ATOM 3650 N N . LYS A 1 474 ? 30.844 21.781 -10.398 1 92.38 474 LYS A N 1
ATOM 3651 C CA . LYS A 1 474 ? 31.281 22.219 -9.086 1 92.38 474 LYS A CA 1
ATOM 3652 C C . LYS A 1 474 ? 31.75 21.031 -8.242 1 92.38 474 LYS A C 1
ATOM 3654 O O . LYS A 1 474 ? 32.688 21.156 -7.441 1 92.38 474 LYS A O 1
ATOM 3659 N N . ASN A 1 475 ? 31.062 19.906 -8.367 1 91.38 475 ASN A N 1
ATOM 3660 C CA . ASN A 1 475 ? 31.359 18.781 -7.48 1 91.38 475 ASN A CA 1
ATOM 3661 C C . ASN A 1 475 ? 31.797 17.547 -8.266 1 91.38 475 ASN A C 1
ATOM 3663 O O . ASN A 1 475 ? 32.031 16.484 -7.68 1 91.38 475 ASN A O 1
ATOM 3667 N N . GLY A 1 476 ? 31.844 17.609 -9.539 1 93.56 476 GLY A N 1
ATOM 3668 C CA . GLY A 1 476 ? 32.281 16.484 -10.359 1 93.56 476 GLY A CA 1
ATOM 3669 C C . GLY A 1 476 ? 31.297 15.328 -10.352 1 93.56 476 GLY A C 1
ATOM 3670 O O . GLY A 1 476 ? 31.688 14.164 -10.469 1 93.56 476 GLY A O 1
ATOM 3671 N N . GLN A 1 477 ? 30.078 15.594 -10.203 1 95.31 477 GLN A N 1
ATOM 3672 C CA . GLN A 1 477 ? 29.094 14.523 -10.062 1 95.31 477 GLN A CA 1
ATOM 3673 C C . GLN A 1 477 ? 28.906 13.781 -11.375 1 95.31 477 GLN A C 1
ATOM 3675 O O . GLN A 1 477 ? 28.719 12.562 -11.391 1 95.31 477 GLN A O 1
ATOM 3680 N N . GLU A 1 478 ? 28.797 14.516 -12.586 1 95.69 478 GLU A N 1
ATOM 3681 C CA . GLU A 1 478 ? 28.578 13.938 -13.906 1 95.69 478 GLU A CA 1
ATOM 3682 C C . GLU A 1 478 ? 27.328 13.062 -13.922 1 95.69 478 GLU A C 1
ATOM 3684 O O . GLU A 1 478 ? 27.375 11.914 -14.367 1 95.69 478 GLU A O 1
ATOM 3689 N N . GLY A 1 479 ? 26.297 13.578 -13.375 1 97.19 479 GLY A N 1
ATOM 3690 C CA . GLY A 1 479 ? 25.062 12.852 -13.148 1 97.19 479 GLY A CA 1
ATOM 3691 C C . GLY A 1 479 ? 24.953 12.273 -11.742 1 97.19 479 GLY A C 1
ATOM 3692 O O . GLY A 1 479 ? 25.938 11.773 -11.195 1 97.19 479 GLY A O 1
ATOM 3693 N N . PHE A 1 480 ? 23.844 12.492 -11.102 1 97.81 480 PHE A N 1
ATOM 3694 C CA . PHE A 1 480 ? 23.609 11.969 -9.758 1 97.81 480 PHE A CA 1
ATOM 3695 C C . PHE A 1 480 ? 22.219 11.367 -9.648 1 97.81 480 PHE A C 1
ATOM 3697 O O . PHE A 1 480 ? 21.219 12.023 -9.984 1 97.81 480 PHE A O 1
ATOM 3704 N N . ALA A 1 481 ? 22.125 10.125 -9.172 1 98.44 481 ALA A N 1
ATOM 3705 C CA . ALA A 1 481 ? 20.844 9.453 -9.023 1 98.44 481 ALA A CA 1
ATOM 3706 C C . ALA A 1 481 ? 20.641 8.961 -7.594 1 98.44 481 ALA A C 1
ATOM 3708 O O . ALA A 1 481 ? 21.594 8.555 -6.93 1 98.44 481 ALA A O 1
ATOM 3709 N N . SER A 1 482 ? 19.438 9.047 -7.156 1 98.5 482 SER A N 1
ATOM 3710 C CA . SER A 1 482 ? 19.031 8.555 -5.84 1 98.5 482 SER A CA 1
ATOM 3711 C C . SER A 1 482 ? 17.703 7.82 -5.906 1 98.5 482 SER A C 1
ATOM 3713 O O . SER A 1 482 ? 16.797 8.242 -6.621 1 98.5 482 SER A O 1
ATOM 3715 N N . ARG A 1 483 ? 17.609 6.672 -5.262 1 98.44 483 ARG A N 1
ATOM 3716 C CA . ARG A 1 483 ? 16.375 5.949 -5.004 1 98.44 483 ARG A CA 1
ATOM 3717 C C . ARG A 1 483 ? 16.188 5.676 -3.514 1 98.44 483 ARG A C 1
ATOM 3719 O O . ARG A 1 483 ? 17.172 5.43 -2.805 1 98.44 483 ARG A O 1
ATOM 3726 N N . GLY A 1 484 ? 14.953 5.699 -3.062 1 98.25 484 GLY A N 1
ATOM 3727 C CA . GLY A 1 484 ? 14.664 5.422 -1.664 1 98.25 484 GLY A CA 1
ATOM 3728 C C . GLY A 1 484 ? 13.258 4.902 -1.435 1 98.25 484 GLY A C 1
ATOM 3729 O O . GLY A 1 484 ? 12.375 5.094 -2.273 1 98.25 484 GLY A O 1
ATOM 3730 N N . THR A 1 485 ? 13.117 4.23 -0.286 1 98.25 485 THR A N 1
ATOM 3731 C CA . THR A 1 485 ? 11.805 3.723 0.108 1 98.25 485 THR A CA 1
ATOM 3732 C C . THR A 1 485 ? 11.703 3.605 1.626 1 98.25 485 THR A C 1
ATOM 3734 O O . THR A 1 485 ? 12.711 3.371 2.303 1 98.25 485 THR A O 1
ATOM 3737 N N . ASP A 1 486 ? 10.539 3.812 2.109 1 97.44 486 ASP A N 1
ATOM 3738 C CA . ASP A 1 486 ? 10.18 3.615 3.512 1 97.44 486 ASP A CA 1
ATOM 3739 C C . ASP A 1 486 ? 8.883 2.818 3.639 1 97.44 486 ASP A C 1
ATOM 3741 O O . ASP A 1 486 ? 8.047 2.838 2.734 1 97.44 486 ASP A O 1
ATOM 3745 N N . ASP A 1 487 ? 8.797 2.094 4.77 1 97.75 487 ASP A N 1
ATOM 3746 C CA . ASP A 1 487 ? 7.598 1.324 5.078 1 97.75 487 ASP A CA 1
ATOM 3747 C C . ASP A 1 487 ? 7.211 1.47 6.551 1 97.75 487 ASP A C 1
ATOM 3749 O O . ASP A 1 487 ? 8.086 1.542 7.422 1 97.75 487 ASP A O 1
ATOM 3753 N N . TYR A 1 488 ? 5.965 1.55 6.781 1 97.38 488 TYR A N 1
ATOM 3754 C CA . TYR A 1 488 ? 5.426 1.68 8.133 1 97.38 488 TYR A CA 1
ATOM 3755 C C . TYR A 1 488 ? 4.27 0.711 8.352 1 97.38 488 TYR A C 1
ATOM 3757 O O . TYR A 1 488 ? 3.434 0.52 7.465 1 97.38 488 TYR A O 1
ATOM 3765 N N . VAL A 1 489 ? 4.27 0.061 9.508 1 96.62 489 VAL A N 1
ATOM 3766 C CA . VAL A 1 489 ? 3.137 -0.727 9.984 1 96.62 489 VAL A CA 1
ATOM 3767 C C . VAL A 1 489 ? 2.752 -0.281 11.391 1 96.62 489 VAL A C 1
ATOM 3769 O O . VAL A 1 489 ? 3.598 -0.237 12.289 1 96.62 489 VAL A O 1
ATOM 3772 N N . GLY A 1 490 ? 1.503 0.019 11.602 1 97.31 490 GLY A N 1
ATOM 3773 C CA . GLY A 1 490 ? 0.976 0.384 12.906 1 97.31 490 GLY A CA 1
ATOM 3774 C C . GLY A 1 490 ? -0.245 -0.425 13.305 1 97.31 490 GLY A C 1
ATOM 3775 O O . GLY A 1 490 ? -1.15 -0.63 12.492 1 97.31 490 GLY A O 1
ATOM 3776 N N . ASN A 1 491 ? -0.258 -0.908 14.523 1 96.75 491 ASN A N 1
ATOM 3777 C CA . ASN A 1 491 ? -1.401 -1.598 15.117 1 96.75 491 ASN A CA 1
ATOM 3778 C C . ASN A 1 491 ? -1.972 -0.824 16.297 1 96.75 491 ASN A C 1
ATOM 3780 O O . ASN A 1 491 ? -1.222 -0.325 17.141 1 96.75 491 ASN A O 1
ATOM 3784 N N . TYR A 1 492 ? -3.209 -0.691 16.281 1 97.06 492 TYR A N 1
ATOM 3785 C CA . TYR A 1 492 ? -3.92 -0.002 17.344 1 97.06 492 TYR A CA 1
ATOM 3786 C C . TYR A 1 492 ? -5.109 -0.823 17.828 1 97.06 492 TYR A C 1
ATOM 3788 O O . TYR A 1 492 ? -5.957 -1.231 17.031 1 97.06 492 TYR A O 1
ATOM 3796 N N . GLY A 1 493 ? -5.227 -1.105 19.156 1 97.12 493 GLY A N 1
ATOM 3797 C CA . GLY A 1 493 ? -6.32 -1.837 19.766 1 97.12 493 GLY A CA 1
ATOM 3798 C C . GLY A 1 493 ? -6.902 -1.134 20.984 1 97.12 493 GLY A C 1
ATOM 3799 O O . GLY A 1 493 ? -6.164 -0.527 21.766 1 97.12 493 GLY A O 1
ATOM 3800 N N . GLN A 1 494 ? -8.227 -1.222 21.109 1 97.38 494 GLN A N 1
ATOM 3801 C CA . GLN A 1 494 ? -8.938 -0.621 22.234 1 97.38 494 GLN A CA 1
ATOM 3802 C C . GLN A 1 494 ? -10.055 -1.53 22.734 1 97.38 494 GLN A C 1
ATOM 3804 O O . GLN A 1 494 ? -10.781 -2.117 21.922 1 97.38 494 GLN A O 1
ATOM 3809 N N . PHE A 1 495 ? -10.164 -1.716 24 1 97.62 495 PHE A N 1
ATOM 3810 C CA . PHE A 1 495 ? -11.25 -2.434 24.656 1 97.62 495 PHE A CA 1
ATOM 3811 C C . PHE A 1 495 ? -11.867 -1.586 25.766 1 97.62 495 PHE A C 1
ATOM 3813 O O . PHE A 1 495 ? -11.164 -1.115 26.656 1 97.62 495 PHE A O 1
ATOM 3820 N N . THR A 1 496 ? -13.172 -1.42 25.719 1 97.56 496 THR A N 1
ATOM 3821 C CA . THR A 1 496 ? -13.805 -0.576 26.719 1 97.56 496 THR A CA 1
ATOM 3822 C C . THR A 1 496 ? -15.078 -1.232 27.25 1 97.56 496 THR A C 1
ATOM 3824 O O . THR A 1 496 ? -15.734 -1.992 26.547 1 97.56 496 THR A O 1
ATOM 3827 N N . VAL A 1 497 ? -15.414 -0.923 28.453 1 97.81 497 VAL A N 1
ATOM 3828 C CA . VAL A 1 497 ? -16.672 -1.234 29.125 1 97.81 497 VAL A CA 1
ATOM 3829 C C . VAL A 1 497 ? -17.297 0.048 29.656 1 97.81 497 VAL A C 1
ATOM 3831 O O . VAL A 1 497 ? -16.703 0.747 30.484 1 97.81 497 VAL A O 1
ATOM 3834 N N . ASP A 1 498 ? -18.484 0.293 29.203 1 96.56 498 ASP A N 1
ATOM 3835 C CA . ASP A 1 498 ? -19.188 1.517 29.578 1 96.56 498 ASP A CA 1
ATOM 3836 C C . ASP A 1 498 ? -20.438 1.204 30.391 1 96.56 498 ASP A C 1
ATOM 3838 O O . ASP A 1 498 ? -21.188 0.287 30.062 1 96.56 498 ASP A O 1
ATOM 3842 N N . TYR A 1 499 ? -20.594 1.939 31.406 1 96.75 499 TYR A N 1
ATOM 3843 C CA . TYR A 1 499 ? -21.797 1.899 32.219 1 96.75 499 TYR A CA 1
ATOM 3844 C C . TYR A 1 499 ? -22.516 3.244 32.219 1 96.75 499 TYR A C 1
ATOM 3846 O O . TYR A 1 499 ? -21.891 4.289 32.438 1 96.75 499 TYR A O 1
ATOM 3854 N N . ASP A 1 500 ? -23.797 3.275 31.953 1 95 500 ASP A N 1
ATOM 3855 C CA . ASP A 1 500 ? -24.625 4.473 31.938 1 95 500 ASP A CA 1
ATOM 3856 C C . ASP A 1 500 ? -25.969 4.211 32.625 1 95 500 ASP A C 1
ATOM 3858 O O . ASP A 1 500 ? -26.703 3.311 32.219 1 95 500 ASP A O 1
ATOM 3862 N N . ASN A 1 501 ? -26.281 5.008 33.562 1 94.19 501 ASN A N 1
ATOM 3863 C CA . ASN A 1 501 ? -27.531 4.828 34.281 1 94.19 501 ASN A CA 1
ATOM 3864 C C . ASN A 1 501 ? -28.031 6.145 34.875 1 94.19 501 ASN A C 1
ATOM 3866 O O . ASN A 1 501 ? -27.234 7.023 35.219 1 94.19 501 ASN A O 1
ATOM 3870 N N . SER A 1 502 ? -29.297 6.305 34.906 1 92.75 502 SER A N 1
ATOM 3871 C CA . SER A 1 502 ? -29.953 7.438 35.531 1 92.75 502 SER A CA 1
ATOM 3872 C C . SER A 1 502 ? -31.016 6.969 36.531 1 92.75 502 SER A C 1
ATOM 3874 O O . SER A 1 502 ? -31.859 6.125 36.188 1 92.75 502 SER A O 1
ATOM 3876 N N . PHE A 1 503 ? -31.016 7.492 37.75 1 92.56 503 PHE A N 1
ATOM 3877 C CA . PHE A 1 503 ? -32 7.156 38.781 1 92.56 503 PHE A CA 1
ATOM 3878 C C . PHE A 1 503 ? -32.312 8.359 39.656 1 92.56 503 PHE A C 1
ATOM 3880 O O . PHE A 1 503 ? -31.391 8.93 40.25 1 92.56 503 PHE A O 1
ATOM 3887 N N . GLY A 1 504 ? -33.531 8.711 39.781 1 92.69 504 GLY A N 1
ATOM 3888 C CA . GLY A 1 504 ? -33.906 9.938 40.469 1 92.69 504 GLY A CA 1
ATOM 3889 C C . GLY A 1 504 ? -33.281 11.172 39.844 1 92.69 504 GLY A C 1
ATOM 3890 O O . GLY A 1 504 ? -33.438 11.438 38.656 1 92.69 504 GLY A O 1
ATOM 3891 N N . LYS A 1 505 ? -32.5 11.82 40.719 1 94.19 505 LYS A N 1
ATOM 3892 C CA . LYS A 1 505 ? -31.844 13.039 40.281 1 94.19 505 LYS A CA 1
ATOM 3893 C C . LYS A 1 505 ? -30.391 12.75 39.875 1 94.19 505 LYS A C 1
ATOM 3895 O O . LYS A 1 505 ? -29.641 13.672 39.531 1 94.19 505 LYS A O 1
ATOM 3900 N N . HIS A 1 506 ? -30.062 11.461 39.938 1 95.94 506 HIS A N 1
ATOM 3901 C CA . HIS A 1 506 ? -28.672 11.078 39.719 1 95.94 506 HIS A CA 1
ATOM 3902 C C . HIS A 1 506 ? -28.469 10.508 38.312 1 95.94 506 HIS A C 1
ATOM 3904 O O . HIS A 1 506 ? -29.266 9.68 37.875 1 95.94 506 HIS A O 1
ATOM 3910 N N . LYS A 1 507 ? -27.516 10.969 37.594 1 95.38 507 LYS A N 1
ATOM 3911 C CA . LYS A 1 507 ? -27.031 10.359 36.375 1 95.38 507 LYS A CA 1
ATOM 3912 C C . LYS A 1 507 ? -25.547 10.008 36.469 1 95.38 507 LYS A C 1
ATOM 3914 O O . LYS A 1 507 ? -24.719 10.859 36.812 1 95.38 507 LYS A O 1
ATOM 3919 N N . VAL A 1 508 ? -25.203 8.773 36.219 1 96.25 508 VAL A N 1
ATOM 3920 C CA . VAL A 1 508 ? -23.844 8.305 36.406 1 96.25 508 VAL A CA 1
ATOM 3921 C C . VAL A 1 508 ? -23.391 7.547 35.156 1 96.25 508 VAL A C 1
ATOM 3923 O O . VAL A 1 508 ? -24.156 6.754 34.594 1 96.25 508 VAL A O 1
ATOM 3926 N N . THR A 1 509 ? -22.234 7.898 34.719 1 95.62 509 THR A N 1
ATOM 3927 C CA . THR A 1 509 ? -21.578 7.094 33.688 1 95.62 509 THR A CA 1
ATOM 3928 C C . THR A 1 509 ? -20.203 6.633 34.156 1 95.62 509 THR A C 1
ATOM 3930 O O . THR A 1 509 ? -19.516 7.344 34.875 1 95.62 509 THR A O 1
ATOM 3933 N N . GLY A 1 510 ? -19.797 5.402 33.781 1 96.38 510 GLY A N 1
ATOM 3934 C CA . GLY A 1 510 ? -18.484 4.828 34.062 1 96.38 510 GLY A CA 1
ATOM 3935 C C . GLY A 1 510 ? -17.875 4.129 32.875 1 96.38 510 GLY A C 1
ATOM 3936 O O . GLY A 1 510 ? -18.578 3.461 32.094 1 96.38 510 GLY A O 1
ATOM 3937 N N . LEU A 1 511 ? -16.562 4.383 32.719 1 97 511 LEU A N 1
ATOM 3938 C CA . LEU A 1 511 ? -15.836 3.76 31.625 1 97 511 LEU A CA 1
ATOM 3939 C C . LEU A 1 511 ? -14.523 3.15 32.125 1 97 511 LEU A C 1
ATOM 3941 O O . LEU A 1 511 ? -13.797 3.773 32.875 1 97 511 LEU A O 1
ATOM 3945 N N . VAL A 1 512 ? -14.266 1.917 31.797 1 97.69 512 VAL A N 1
ATOM 3946 C CA . VAL A 1 512 ? -12.969 1.276 31.938 1 97.69 512 VAL A CA 1
ATOM 3947 C C . VAL A 1 512 ? -12.461 0.8 30.578 1 97.69 512 VAL A C 1
ATOM 3949 O O . VAL A 1 512 ? -13.242 0.294 29.766 1 97.69 512 VAL A O 1
ATOM 3952 N N . GLY A 1 513 ? -11.141 1.058 30.344 1 97.56 513 GLY A N 1
ATOM 3953 C CA . GLY A 1 513 ? -10.664 0.689 29.016 1 97.56 513 GLY A CA 1
ATOM 3954 C C . GLY A 1 513 ? -9.203 0.282 29.016 1 97.56 513 GLY A C 1
ATOM 3955 O O . GLY A 1 513 ? -8.484 0.491 30 1 97.56 513 GLY A O 1
ATOM 3956 N N . TYR A 1 514 ? -8.812 -0.38 27.984 1 97.69 514 TYR A N 1
ATOM 3957 C CA . TYR A 1 514 ? -7.457 -0.815 27.641 1 97.69 514 TYR A CA 1
ATOM 3958 C C . TYR A 1 514 ? -7.074 -0.362 26.25 1 97.69 514 TYR A C 1
ATOM 3960 O O . TYR A 1 514 ? -7.883 -0.434 25.312 1 97.69 514 TYR A O 1
ATOM 3968 N N . ASN A 1 515 ? -5.828 0.193 26.156 1 96.94 515 ASN A N 1
ATOM 3969 C CA . ASN A 1 515 ? -5.305 0.63 24.859 1 96.94 515 ASN A CA 1
ATOM 3970 C C . ASN A 1 515 ? -3.971 -0.04 24.547 1 96.94 515 ASN A C 1
ATOM 3972 O O . ASN A 1 515 ? -3.123 -0.198 25.422 1 96.94 515 ASN A O 1
ATOM 3976 N N . TYR A 1 516 ? -3.816 -0.53 23.328 1 97.5 516 TYR A N 1
ATOM 3977 C CA . TYR A 1 516 ? -2.574 -1.097 22.812 1 97.5 516 TYR A CA 1
ATOM 3978 C C . TYR A 1 516 ? -2.172 -0.426 21.5 1 97.5 516 TYR A C 1
ATOM 3980 O O . TYR A 1 516 ? -2.979 -0.322 20.578 1 97.5 516 TYR A O 1
ATOM 3988 N N . GLU A 1 517 ? -0.87 -0.031 21.375 1 96.62 517 GLU A N 1
ATOM 3989 C CA . GLU A 1 517 ? -0.361 0.559 20.141 1 96.62 517 GLU A CA 1
ATOM 3990 C C . GLU A 1 517 ? 1.096 0.171 19.906 1 96.62 517 GLU A C 1
ATOM 3992 O O . GLU A 1 517 ? 1.916 0.228 20.828 1 96.62 517 GLU A O 1
ATOM 3997 N N . ASP A 1 518 ? 1.439 -0.26 18.766 1 97.25 518 ASP A N 1
ATOM 3998 C CA . ASP A 1 518 ? 2.83 -0.45 18.359 1 97.25 518 ASP A CA 1
ATOM 3999 C C . ASP A 1 518 ? 3.064 0.069 16.938 1 97.25 518 ASP A C 1
ATOM 4001 O O . ASP A 1 518 ? 2.145 0.097 16.125 1 97.25 518 ASP A O 1
ATOM 4005 N N . ASN A 1 519 ? 4.234 0.535 16.688 1 96.56 519 ASN A N 1
ATOM 4006 C CA . ASN A 1 519 ? 4.664 1.113 15.414 1 96.56 519 ASN A CA 1
ATOM 4007 C C . ASN A 1 519 ? 6.004 0.542 14.961 1 96.56 519 ASN A C 1
ATOM 4009 O O . ASN A 1 519 ? 6.922 0.383 15.766 1 96.56 519 ASN A O 1
ATOM 4013 N N . THR A 1 520 ? 6.086 0.192 13.68 1 97.5 520 THR A N 1
ATOM 4014 C CA . THR A 1 520 ? 7.34 -0.274 13.102 1 97.5 520 THR A CA 1
ATOM 4015 C C . THR A 1 520 ? 7.66 0.492 11.82 1 97.5 520 THR A C 1
ATOM 4017 O O . THR A 1 520 ? 6.828 0.579 10.922 1 97.5 520 THR A O 1
ATOM 4020 N N . ASN A 1 521 ? 8.883 1.013 11.789 1 97.5 521 ASN A N 1
ATOM 4021 C CA . ASN A 1 521 ? 9.398 1.706 10.617 1 97.5 521 ASN A CA 1
ATOM 4022 C C . ASN A 1 521 ? 10.625 1.001 10.047 1 97.5 521 ASN A C 1
ATOM 4024 O O . ASN A 1 521 ? 11.469 0.509 10.797 1 97.5 521 ASN A O 1
ATOM 4028 N N . GLU A 1 522 ? 10.695 0.923 8.758 1 97.94 522 GLU A N 1
ATOM 4029 C CA . GLU A 1 522 ? 11.891 0.427 8.086 1 97.94 522 GLU A CA 1
ATOM 4030 C C . GLU A 1 522 ? 12.062 1.073 6.715 1 97.94 522 GLU A C 1
ATOM 4032 O O . GLU A 1 522 ? 11.133 1.686 6.191 1 97.94 522 GLU A O 1
ATOM 4037 N N . GLY A 1 523 ? 13.242 1.051 6.199 1 98 523 GLY A N 1
ATOM 4038 C CA . GLY A 1 523 ? 13.5 1.62 4.887 1 98 523 GLY A CA 1
ATOM 4039 C C . GLY A 1 523 ? 14.945 1.445 4.438 1 98 523 GLY A C 1
ATOM 4040 O O . GLY A 1 523 ? 15.773 0.921 5.184 1 98 523 GLY A O 1
ATOM 4041 N N . PHE A 1 524 ? 15.211 1.748 3.174 1 98.44 524 PHE A N 1
ATOM 4042 C CA . PHE A 1 524 ? 16.562 1.757 2.639 1 98.44 524 PHE A CA 1
ATOM 4043 C C . PHE A 1 524 ? 16.672 2.686 1.435 1 98.44 524 PHE A C 1
ATOM 4045 O O . PHE A 1 524 ? 15.648 3.15 0.915 1 98.44 524 PHE A O 1
ATOM 4052 N N . TRP A 1 525 ? 17.812 3.076 1.081 1 98.25 525 TRP A N 1
ATOM 4053 C CA . TRP A 1 525 ? 18.109 3.957 -0.046 1 98.25 525 TRP A CA 1
ATOM 4054 C C . TRP A 1 525 ? 19.453 3.615 -0.677 1 98.25 525 TRP A C 1
ATOM 4056 O O . TRP A 1 525 ? 20.266 2.91 -0.076 1 98.25 525 TRP A O 1
ATOM 4066 N N . ALA A 1 526 ? 19.641 4.066 -1.898 1 98.44 526 ALA A N 1
ATOM 4067 C CA . ALA A 1 526 ? 20.906 3.928 -2.629 1 98.44 526 ALA A CA 1
ATOM 4068 C C . ALA A 1 526 ? 21.141 5.121 -3.551 1 98.44 526 ALA A C 1
ATOM 4070 O O . ALA A 1 526 ? 20.188 5.672 -4.117 1 98.44 526 ALA A O 1
ATOM 4071 N N . THR A 1 527 ? 22.375 5.574 -3.68 1 98.19 527 THR A N 1
ATOM 4072 C CA . THR A 1 527 ? 22.781 6.656 -4.574 1 98.19 527 THR A CA 1
ATOM 4073 C C . THR A 1 527 ? 23.984 6.238 -5.414 1 98.19 527 THR A C 1
ATOM 4075 O O . THR A 1 527 ? 24.766 5.379 -5 1 98.19 527 THR A O 1
ATOM 4078 N N . ASN A 1 528 ? 24.047 6.777 -6.59 1 97.75 528 ASN A N 1
ATOM 4079 C CA . ASN A 1 528 ? 25.203 6.598 -7.477 1 97.75 528 ASN A CA 1
ATOM 4080 C C . ASN A 1 528 ? 25.453 7.84 -8.32 1 97.75 528 ASN A C 1
ATOM 4082 O O . ASN A 1 528 ? 24.672 8.797 -8.281 1 97.75 528 ASN A O 1
ATOM 4086 N N . ARG A 1 529 ? 26.641 7.922 -9.008 1 97.38 529 ARG A N 1
ATOM 4087 C CA . ARG A 1 529 ? 27.031 9.078 -9.805 1 97.38 529 ARG A CA 1
ATOM 4088 C C . ARG A 1 529 ? 27.906 8.664 -10.984 1 97.38 529 ARG A C 1
ATOM 4090 O O . ARG A 1 529 ? 28.156 7.473 -11.188 1 97.38 529 ARG A O 1
ATOM 4097 N N . ARG A 1 530 ? 28.266 9.688 -11.82 1 94.69 530 ARG A N 1
ATOM 4098 C CA . ARG A 1 530 ? 29.109 9.484 -12.992 1 94.69 530 ARG A CA 1
ATOM 4099 C C . ARG A 1 530 ? 28.453 8.531 -13.984 1 94.69 530 ARG A C 1
ATOM 4101 O O . ARG A 1 530 ? 29.062 7.527 -14.375 1 94.69 530 ARG A O 1
ATOM 4108 N N . PHE A 1 531 ? 27.391 8.906 -14.438 1 94.69 531 PHE A N 1
ATOM 4109 C CA . P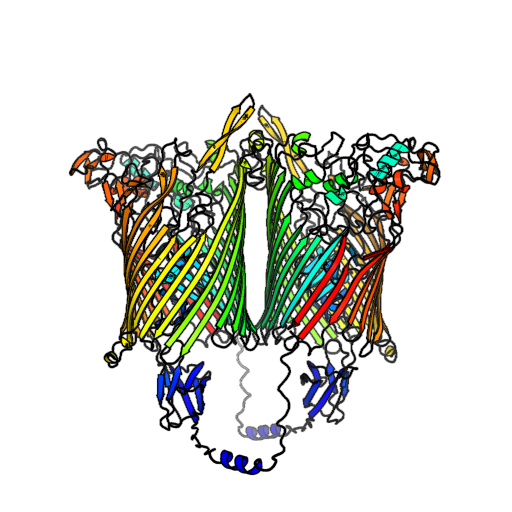HE A 1 531 ? 26.641 8.102 -15.391 1 94.69 531 PHE A CA 1
ATOM 4110 C C . PHE A 1 531 ? 27.125 8.352 -16.812 1 94.69 531 PHE A C 1
ATOM 4112 O O . PHE A 1 531 ? 27.5 9.469 -17.156 1 94.69 531 PHE A O 1
ATOM 4119 N N . PRO A 1 532 ? 27.016 7.371 -17.578 1 92.12 532 PRO A N 1
ATOM 4120 C CA . PRO A 1 532 ? 27.453 7.57 -18.953 1 92.12 532 PRO A CA 1
ATOM 4121 C C . PRO A 1 532 ? 26.453 8.375 -19.781 1 92.12 532 PRO A C 1
ATOM 4123 O O . PRO A 1 532 ? 26.828 8.953 -20.812 1 92.12 532 PRO A O 1
ATOM 4126 N N . THR A 1 533 ? 25.172 8.406 -19.406 1 93.81 533 THR A N 1
ATOM 4127 C CA . THR A 1 533 ? 24.109 9.125 -20.094 1 93.81 533 THR A CA 1
ATOM 4128 C C . THR A 1 533 ? 23.031 9.594 -19.125 1 93.81 533 THR A C 1
ATOM 4130 O O . THR A 1 533 ? 22.906 9.047 -18.031 1 93.81 533 THR A O 1
ATOM 4133 N N . ASP A 1 534 ? 22.312 10.625 -19.547 1 96.5 534 ASP A N 1
ATOM 4134 C CA . ASP A 1 534 ? 21.172 11.078 -18.766 1 96.5 534 ASP A CA 1
ATOM 4135 C C . ASP A 1 534 ? 19.922 10.289 -19.125 1 96.5 534 ASP A C 1
ATOM 4137 O O . ASP A 1 534 ? 18.875 10.43 -18.469 1 96.5 534 ASP A O 1
ATOM 4141 N N . GLY A 1 535 ? 19.984 9.484 -20.078 1 94.81 535 GLY A N 1
ATOM 4142 C CA . GLY A 1 535 ? 18.812 8.875 -20.688 1 94.81 535 GLY A CA 1
ATOM 4143 C C . GLY A 1 535 ? 18.031 7.992 -19.734 1 94.81 535 GLY A C 1
ATOM 4144 O O . GLY A 1 535 ? 16.812 7.871 -19.844 1 94.81 535 GLY A O 1
ATOM 4145 N N . PHE A 1 536 ? 18.719 7.41 -18.703 1 94.81 536 PHE A N 1
ATOM 4146 C CA . PHE A 1 536 ? 18.047 6.484 -17.797 1 94.81 536 PHE A CA 1
ATOM 4147 C C . PHE A 1 536 ? 17.594 7.207 -16.531 1 94.81 536 PHE A C 1
ATOM 4149 O O . PHE A 1 536 ? 16.828 6.648 -15.734 1 94.81 536 PHE A O 1
ATOM 4156 N N . THR A 1 537 ? 18.094 8.359 -16.312 1 96.94 537 THR A N 1
ATOM 4157 C CA . THR A 1 537 ? 17.797 9.102 -15.086 1 96.94 537 THR A CA 1
ATOM 4158 C C . THR A 1 537 ? 18.109 8.258 -13.852 1 96.94 537 THR A C 1
ATOM 4160 O O . THR A 1 537 ? 19.25 7.824 -13.656 1 96.94 537 THR A O 1
ATOM 4163 N N . TYR A 1 538 ? 17.125 8.07 -12.984 1 98.19 538 TYR A N 1
ATOM 4164 C CA . TYR A 1 538 ? 17.375 7.285 -11.781 1 98.19 538 TYR A CA 1
ATOM 4165 C C . TYR A 1 538 ? 16.891 5.852 -11.953 1 98.19 538 TYR A C 1
ATOM 4167 O O . TYR A 1 538 ? 16.766 5.109 -10.977 1 98.19 538 TYR A O 1
ATOM 4175 N N . ASN A 1 539 ? 16.656 5.375 -13.133 1 97.75 539 ASN A N 1
ATOM 4176 C CA . ASN A 1 539 ? 16.047 4.07 -13.383 1 97.75 539 ASN A CA 1
ATOM 4177 C C . ASN A 1 539 ? 17.094 3.053 -13.852 1 97.75 539 ASN A C 1
ATOM 4179 O O . ASN A 1 539 ? 16.734 2.018 -14.414 1 97.75 539 ASN A O 1
ATOM 4183 N N . ASN A 1 540 ? 18.328 3.273 -13.688 1 96.62 540 ASN A N 1
ATOM 4184 C CA . ASN A 1 540 ? 19.453 2.363 -13.891 1 96.62 540 ASN A CA 1
ATOM 4185 C C . ASN A 1 540 ? 20.641 2.74 -13.016 1 96.62 540 ASN A C 1
ATOM 4187 O O . ASN A 1 540 ? 21.734 3.012 -13.523 1 96.62 540 ASN A O 1
ATOM 4191 N N . LEU A 1 541 ? 20.516 2.596 -11.805 1 96.56 541 LEU A N 1
ATOM 4192 C CA . LEU A 1 541 ? 21.469 3.033 -10.797 1 96.56 541 LEU A CA 1
ATOM 4193 C C . LEU A 1 541 ? 22.812 2.338 -10.977 1 96.56 541 LEU A C 1
ATOM 4195 O O . LEU A 1 541 ? 23.859 2.934 -10.734 1 96.56 541 LEU A O 1
ATOM 4199 N N . GLY A 1 542 ? 22.766 1.104 -11.375 1 93.81 542 GLY A N 1
ATOM 4200 C CA . GLY A 1 542 ? 23.969 0.292 -11.469 1 93.81 542 GLY A CA 1
ATOM 4201 C C . GLY A 1 542 ? 24.906 0.737 -12.57 1 93.81 542 GLY A C 1
ATOM 4202 O O . GLY A 1 542 ? 26.078 0.345 -12.594 1 93.81 542 GLY A O 1
ATOM 4203 N N . SER A 1 543 ? 24.422 1.588 -13.422 1 92.69 543 SER A N 1
ATOM 4204 C CA . SER A 1 543 ? 25.234 2.006 -14.555 1 92.69 543 SER A CA 1
ATOM 4205 C C . SER A 1 543 ? 26.219 3.102 -14.148 1 92.69 543 SER A C 1
ATOM 4207 O O . SER A 1 543 ? 27.156 3.406 -14.891 1 92.69 543 SER A O 1
ATOM 4209 N N . GLY A 1 544 ? 26.016 3.713 -12.992 1 94.06 544 GLY A N 1
ATOM 4210 C CA . GLY A 1 544 ? 26.938 4.73 -12.523 1 94.06 544 GLY A CA 1
ATOM 4211 C C . GLY A 1 544 ? 28.281 4.172 -12.109 1 94.06 544 GLY A C 1
ATOM 4212 O O . GLY A 1 544 ? 28.359 3.109 -11.492 1 94.06 544 GLY A O 1
ATOM 4213 N N . GLN A 1 545 ? 29.297 4.879 -12.383 1 92.5 545 GLN A N 1
ATOM 4214 C CA . GLN A 1 545 ? 30.656 4.43 -12.109 1 92.5 545 GLN A CA 1
ATOM 4215 C C . GLN A 1 545 ? 31.016 4.629 -10.633 1 92.5 545 GLN A C 1
ATOM 4217 O O . GLN A 1 545 ? 32 4.066 -10.148 1 92.5 545 GLN A O 1
ATOM 4222 N N . GLY A 1 546 ? 30.203 5.422 -9.922 1 93.5 546 GLY A N 1
ATOM 4223 C CA . GLY A 1 546 ? 30.453 5.672 -8.516 1 93.5 546 GLY A CA 1
ATOM 4224 C C . GLY A 1 546 ? 30.516 4.406 -7.68 1 93.5 546 GLY A C 1
ATOM 4225 O O . GLY A 1 546 ? 31.25 4.34 -6.691 1 93.5 546 GLY A O 1
ATOM 4226 N N . LEU A 1 547 ? 29.781 3.436 -8.031 1 91 547 LEU A N 1
ATOM 4227 C CA . LEU A 1 547 ? 29.75 2.174 -7.301 1 91 547 LEU A CA 1
ATOM 4228 C C . LEU A 1 547 ? 31.109 1.483 -7.352 1 91 547 LEU A C 1
ATOM 4230 O O . LEU A 1 547 ? 31.656 1.086 -6.316 1 91 547 LEU A O 1
ATOM 4234 N N . GLN A 1 548 ? 31.641 1.381 -8.508 1 87.31 548 GLN A N 1
ATOM 4235 C CA . GLN A 1 548 ? 32.938 0.704 -8.695 1 87.31 548 GLN A CA 1
ATOM 4236 C C . GLN A 1 548 ? 34.062 1.479 -8.031 1 87.31 548 GLN A C 1
ATOM 4238 O O . GLN A 1 548 ? 35.031 0.887 -7.578 1 87.31 548 GLN A O 1
ATOM 4243 N N . LEU A 1 549 ? 33.875 2.803 -7.988 1 89.81 549 LEU A N 1
ATOM 4244 C CA . LEU A 1 549 ? 34.906 3.66 -7.453 1 89.81 549 LEU A CA 1
ATOM 4245 C C . LEU A 1 549 ? 34.75 3.838 -5.945 1 89.81 549 LEU A C 1
ATOM 4247 O O . LEU A 1 549 ? 35.562 4.52 -5.309 1 89.81 549 LEU A O 1
ATOM 4251 N N . GLY A 1 550 ? 33.719 3.229 -5.359 1 89.44 550 GLY A N 1
ATOM 4252 C CA . GLY A 1 550 ? 33.469 3.383 -3.938 1 89.44 550 GLY A CA 1
ATOM 4253 C C . GLY A 1 550 ? 32.875 4.73 -3.58 1 89.44 550 GLY A C 1
ATOM 4254 O O . GLY A 1 550 ? 33 5.199 -2.449 1 89.44 550 GLY A O 1
ATOM 4255 N N . GLU A 1 551 ? 32.25 5.445 -4.535 1 93.12 551 GLU A N 1
ATOM 4256 C CA . GLU A 1 551 ? 31.703 6.781 -4.324 1 93.12 551 GLU A CA 1
ATOM 4257 C C . GLU A 1 551 ? 30.172 6.75 -4.203 1 93.12 551 GLU A C 1
ATOM 4259 O O . GLU A 1 551 ? 29.547 7.785 -3.994 1 93.12 551 GLU A O 1
ATOM 4264 N N . ALA A 1 552 ? 29.625 5.547 -4.363 1 95.69 552 ALA A N 1
ATOM 4265 C CA . ALA A 1 552 ? 28.188 5.406 -4.223 1 95.69 552 ALA A CA 1
ATOM 4266 C C . ALA A 1 552 ? 27.766 5.395 -2.756 1 95.69 552 ALA A C 1
ATOM 4268 O O . ALA A 1 552 ? 28.625 5.395 -1.864 1 95.69 552 ALA A O 1
ATOM 4269 N N . GLY A 1 553 ? 26.5 5.512 -2.508 1 95.88 553 GLY A N 1
ATOM 4270 C CA . GLY A 1 553 ? 25.953 5.473 -1.157 1 95.88 553 GLY A CA 1
ATOM 4271 C C . GLY A 1 553 ? 24.797 4.504 -1.002 1 95.88 553 GLY A C 1
ATOM 4272 O O . GLY A 1 553 ? 24.094 4.211 -1.97 1 95.88 553 GLY A O 1
ATOM 4273 N N . MET A 1 554 ? 24.719 3.988 0.213 1 97.12 554 MET A N 1
ATOM 4274 C CA . MET A 1 554 ? 23.547 3.178 0.551 1 97.12 554 MET A CA 1
ATOM 4275 C C . MET A 1 554 ? 23.312 3.16 2.059 1 97.12 554 MET A C 1
ATOM 4277 O O . MET A 1 554 ? 24.25 3.379 2.838 1 97.12 554 MET A O 1
ATOM 4281 N N . GLY A 1 555 ? 22.078 2.906 2.426 1 97 555 GLY A N 1
ATOM 4282 C CA . GLY A 1 555 ? 21.688 2.801 3.826 1 97 555 GLY A CA 1
ATOM 4283 C C . GLY A 1 555 ? 20.375 2.094 4.035 1 97 555 GLY A C 1
ATOM 4284 O O . GLY A 1 555 ? 19.594 1.934 3.092 1 97 555 GLY A O 1
ATOM 4285 N N . SER A 1 556 ? 20.203 1.514 5.25 1 98.06 556 SER A N 1
ATOM 4286 C CA . SER A 1 556 ? 18.938 0.93 5.672 1 98.06 556 SER A CA 1
ATOM 4287 C C . SER A 1 556 ? 18.734 1.079 7.172 1 98.06 556 SER A C 1
ATOM 4289 O O . SER A 1 556 ? 19.656 1.429 7.902 1 98.06 556 SER A O 1
ATOM 4291 N N . TYR A 1 557 ? 17.516 0.893 7.605 1 97.44 557 TYR A N 1
ATOM 4292 C CA . TYR A 1 557 ? 17.203 1.045 9.023 1 97.44 557 TYR A CA 1
ATOM 4293 C C . TYR A 1 557 ? 15.922 0.291 9.383 1 97.44 557 TYR A C 1
ATOM 4295 O O . TYR A 1 557 ? 15.125 -0.043 8.5 1 97.44 557 TYR A O 1
ATOM 4303 N N . LYS A 1 558 ? 15.781 -0.029 10.672 1 96.94 558 LYS A N 1
ATOM 4304 C CA . LYS A 1 558 ? 14.539 -0.53 11.25 1 96.94 558 LYS A CA 1
ATOM 4305 C C . LYS A 1 558 ? 14.43 -0.14 12.727 1 96.94 558 LYS A C 1
ATOM 4307 O O . LYS A 1 558 ? 15.414 -0.189 13.461 1 96.94 558 LYS A O 1
ATOM 4312 N N . ASN A 1 559 ? 13.281 0.295 13.18 1 96.38 559 ASN A N 1
ATOM 4313 C CA . ASN A 1 559 ? 13.016 0.615 14.578 1 96.38 559 ASN A CA 1
ATOM 4314 C C . ASN A 1 559 ? 11.547 0.429 14.922 1 96.38 559 ASN A C 1
ATOM 4316 O O . ASN A 1 559 ? 10.695 0.344 14.031 1 96.38 559 ASN A O 1
ATOM 4320 N N . SER A 1 560 ? 11.258 0.278 16.156 1 96.25 560 SER A N 1
ATOM 4321 C CA . SER A 1 560 ? 9.891 0.054 16.609 1 96.25 560 SER A CA 1
ATOM 4322 C C . SER A 1 560 ? 9.68 0.64 18.016 1 96.25 560 SER A C 1
ATOM 4324 O O . SER A 1 560 ? 10.641 0.884 18.734 1 96.25 560 SER A O 1
ATOM 4326 N N . ASP A 1 561 ? 8.461 1.007 18.344 1 95.88 561 ASP A N 1
ATOM 4327 C CA . ASP A 1 561 ? 8.062 1.445 19.672 1 95.88 561 ASP A CA 1
ATOM 4328 C C . ASP A 1 561 ? 6.676 0.915 20.031 1 95.88 561 ASP A C 1
ATOM 4330 O O . ASP A 1 561 ? 5.922 0.487 19.156 1 95.88 561 ASP A O 1
ATOM 4334 N N . LYS A 1 562 ? 6.348 0.895 21.375 1 96.12 562 LYS A N 1
ATOM 4335 C CA . LYS A 1 562 ? 5.098 0.345 21.891 1 96.12 562 LYS A CA 1
ATOM 4336 C C . LYS A 1 562 ? 4.547 1.202 23.016 1 96.12 562 LYS A C 1
ATOM 4338 O O . LYS A 1 562 ? 5.305 1.695 23.859 1 96.12 562 LYS A O 1
ATOM 4343 N N . LEU A 1 563 ? 3.279 1.429 23.016 1 96.25 563 LEU A N 1
ATOM 4344 C CA . LEU A 1 563 ? 2.537 2.148 24.031 1 96.25 563 LEU A CA 1
ATOM 4345 C C . LEU A 1 563 ? 1.309 1.358 24.469 1 96.25 563 LEU A C 1
ATOM 4347 O O . LEU A 1 563 ? 0.473 0.994 23.641 1 96.25 563 LEU A O 1
ATOM 4351 N N . ILE A 1 564 ? 1.176 1.105 25.812 1 96.94 564 ILE A N 1
ATOM 4352 C CA . ILE A 1 564 ? 0.047 0.377 26.375 1 96.94 564 ILE A CA 1
ATOM 4353 C C . ILE A 1 564 ? -0.565 1.184 27.516 1 96.94 564 ILE A C 1
ATOM 4355 O O . ILE A 1 564 ? 0.14 1.913 28.219 1 96.94 564 ILE A O 1
ATOM 4359 N N . ALA A 1 565 ? -1.921 1.058 27.703 1 97.62 565 ALA A N 1
ATOM 4360 C CA . ALA A 1 565 ? -2.521 1.871 28.75 1 97.62 565 ALA A CA 1
ATOM 4361 C C . ALA A 1 565 ? -3.789 1.218 29.297 1 97.62 565 ALA A C 1
ATOM 4363 O O . ALA A 1 565 ? -4.48 0.494 28.578 1 97.62 565 ALA A O 1
ATOM 4364 N N . PHE A 1 566 ? -4.016 1.444 30.516 1 98 566 PHE A N 1
ATOM 4365 C CA . PHE A 1 566 ? -5.289 1.229 31.203 1 98 566 PHE A CA 1
ATOM 4366 C C . PHE A 1 566 ? -5.902 2.555 31.625 1 98 566 PHE A C 1
ATOM 4368 O O . PHE A 1 566 ? -5.195 3.453 32.094 1 98 566 PHE A O 1
ATOM 4375 N N . PHE A 1 567 ? -7.172 2.711 31.406 1 97.31 567 PHE A N 1
ATOM 4376 C CA . PHE A 1 567 ? -7.754 3.996 31.766 1 97.31 567 PHE A CA 1
ATOM 4377 C C . PHE A 1 567 ? -9.188 3.818 32.25 1 97.31 567 PHE A C 1
ATOM 4379 O O . PHE A 1 567 ? -9.812 2.789 32 1 97.31 567 PHE A O 1
ATOM 4386 N N . SER A 1 568 ? -9.68 4.809 32.938 1 97.5 568 SER A N 1
ATOM 4387 C CA . SER A 1 568 ? -11.031 4.848 33.5 1 97.5 568 SER A CA 1
ATOM 4388 C C . SER A 1 568 ? -11.539 6.277 33.625 1 97.5 568 SER A C 1
ATOM 4390 O O . SER A 1 568 ? -10.75 7.219 33.719 1 97.5 568 SER A O 1
ATOM 4392 N N . ARG A 1 569 ? -12.867 6.441 33.531 1 97.06 569 ARG A N 1
ATOM 4393 C CA . ARG A 1 569 ? -13.531 7.734 33.688 1 97.06 569 ARG A CA 1
ATOM 4394 C C . ARG A 1 569 ? -14.875 7.582 34.375 1 97.06 569 ARG A C 1
ATOM 4396 O O . ARG A 1 569 ? -15.625 6.641 34.094 1 97.06 569 ARG A O 1
ATOM 4403 N N . VAL A 1 570 ? -15.188 8.477 35.188 1 96.94 570 VAL A N 1
ATOM 4404 C CA . VAL A 1 570 ? -16.484 8.547 35.844 1 96.94 570 VAL A CA 1
ATOM 4405 C C . VAL A 1 570 ? -17.078 9.953 35.688 1 96.94 570 VAL A C 1
ATOM 4407 O O . VAL A 1 570 ? -16.359 10.945 35.875 1 96.94 570 VAL A O 1
ATOM 4410 N N . THR A 1 571 ? -18.266 10 35.281 1 96.06 571 THR A N 1
ATOM 4411 C CA . THR A 1 571 ? -19 11.266 35.281 1 96.06 571 THR A CA 1
ATOM 4412 C C . THR A 1 571 ? -20.234 11.18 36.188 1 96.06 571 THR A C 1
ATOM 4414 O O . THR A 1 571 ? -20.859 10.125 36.281 1 96.06 571 THR A O 1
ATOM 4417 N N . TYR A 1 572 ? -20.547 12.234 36.812 1 96.69 572 TYR A N 1
ATOM 4418 C CA . TYR A 1 572 ? -21.672 12.328 37.75 1 96.69 572 TYR A CA 1
ATOM 4419 C C . TYR A 1 572 ? -22.422 13.641 37.562 1 96.69 572 TYR A C 1
ATOM 4421 O O . TYR A 1 572 ? -21.812 14.711 37.531 1 96.69 572 TYR A O 1
ATOM 4429 N N . ASN A 1 573 ? -23.719 13.555 37.406 1 96.94 573 ASN A N 1
ATOM 4430 C CA . ASN A 1 573 ? -24.625 14.695 37.281 1 96.94 573 ASN A CA 1
ATOM 4431 C C . ASN A 1 573 ? -25.734 14.617 38.312 1 96.94 573 ASN A C 1
ATOM 4433 O O . ASN A 1 573 ? -26.547 13.68 38.312 1 96.94 573 ASN A O 1
ATOM 4437 N N . TYR A 1 574 ? -25.797 15.57 39.156 1 97.12 574 TYR A N 1
ATOM 4438 C CA . TYR A 1 574 ? -26.875 15.633 40.125 1 97.12 574 TYR A CA 1
ATOM 4439 C C . TYR A 1 574 ? -27.859 16.734 39.781 1 97.12 574 TYR A C 1
ATOM 4441 O O . TYR A 1 574 ? -27.531 17.922 39.906 1 97.12 574 TYR A O 1
ATOM 4449 N N . ASP A 1 575 ? -29.031 16.391 39.375 1 95 575 ASP A N 1
ATOM 4450 C CA . ASP A 1 575 ? -30.188 17.266 39.156 1 95 575 ASP A CA 1
ATOM 4451 C C . ASP A 1 575 ? -29.906 18.281 38.062 1 95 575 ASP A C 1
ATOM 4453 O O . ASP A 1 575 ? -30.359 19.422 38.156 1 95 575 ASP A O 1
ATOM 4457 N N . ASP A 1 576 ? -28.984 17.984 37.188 1 91.69 576 ASP A N 1
ATOM 4458 C CA . ASP A 1 576 ? -28.578 18.875 36.094 1 91.69 576 ASP A CA 1
ATOM 4459 C C . ASP A 1 576 ? -28 20.188 36.656 1 91.69 576 ASP A C 1
ATOM 4461 O O . ASP A 1 576 ? -28.172 21.234 36.031 1 91.69 576 ASP A O 1
ATOM 4465 N N . ARG A 1 577 ? -27.422 20.188 37.844 1 94.62 577 ARG A N 1
ATOM 4466 C CA . ARG A 1 577 ? -26.891 21.359 38.5 1 94.62 577 ARG A CA 1
ATOM 4467 C C . ARG A 1 577 ? -25.422 21.188 38.844 1 94.62 577 ARG A C 1
ATOM 4469 O O . ARG A 1 577 ? -24.594 22.062 38.562 1 94.62 577 ARG A O 1
ATOM 4476 N N . TYR A 1 578 ? -25.109 20.047 39.438 1 97.44 578 TYR A N 1
ATOM 4477 C CA . TYR A 1 578 ? -23.75 19.75 39.875 1 97.44 578 TYR A CA 1
ATOM 4478 C C . TYR A 1 578 ? -23.141 18.625 39.031 1 97.44 578 TYR A C 1
ATOM 4480 O O . TYR A 1 578 ? -23.688 17.516 39 1 97.44 578 TYR A O 1
ATOM 4488 N N . LEU A 1 579 ? -22.109 18.984 38.5 1 97.62 579 LEU A N 1
ATOM 4489 C CA . LEU A 1 579 ? -21.484 18.078 37.562 1 97.62 579 LEU A CA 1
ATOM 4490 C C . LEU A 1 579 ? -20.078 17.703 38.031 1 97.62 579 LEU A C 1
ATOM 4492 O O . LEU A 1 579 ? -19.344 18.547 38.562 1 97.62 579 LEU A O 1
ATOM 4496 N N . LEU A 1 580 ? -19.641 16.438 37.75 1 97.31 580 LEU A N 1
ATOM 4497 C CA . LEU A 1 580 ? -18.312 15.945 38.094 1 97.31 580 LEU A CA 1
ATOM 4498 C C . LEU A 1 580 ? -17.812 14.992 37 1 97.31 580 LEU A C 1
ATOM 4500 O O . LEU A 1 580 ? -18.562 14.156 36.5 1 97.31 580 LEU A O 1
ATOM 4504 N N . MET A 1 581 ? -16.578 15.133 36.625 1 96.62 581 MET A N 1
ATOM 4505 C CA . MET A 1 581 ? -15.875 14.172 35.781 1 96.62 581 MET A CA 1
ATOM 4506 C C . MET A 1 581 ? -14.508 13.836 36.375 1 96.62 581 MET A C 1
ATOM 4508 O O . MET A 1 581 ? -13.758 14.734 36.781 1 96.62 581 MET A O 1
ATOM 4512 N N . ALA A 1 582 ? -14.172 12.594 36.531 1 97.06 582 ALA A N 1
ATOM 4513 C CA . ALA A 1 582 ? -12.875 12.125 36.969 1 97.06 582 ALA A CA 1
ATOM 4514 C C . ALA A 1 582 ? -12.344 11.008 36.094 1 97.06 582 ALA A C 1
ATOM 4516 O O . ALA A 1 582 ? -13.109 10.164 35.625 1 97.06 582 ALA A O 1
ATOM 4517 N N . SER A 1 583 ? -11.055 11.094 35.812 1 96.62 583 SER A N 1
ATOM 4518 C CA . SER A 1 583 ? -10.438 10.062 35 1 96.62 583 SER A CA 1
ATOM 4519 C C . SER A 1 583 ? -9.031 9.727 35.469 1 96.62 583 SER A C 1
ATOM 4521 O O . SER A 1 583 ? -8.406 10.523 36.188 1 96.62 583 SER A O 1
ATOM 4523 N N . LEU A 1 584 ? -8.586 8.562 35.156 1 97.62 584 LEU A N 1
ATOM 4524 C CA . LEU A 1 584 ? -7.234 8.086 35.438 1 97.62 584 LEU A CA 1
ATOM 4525 C C . LEU A 1 584 ? -6.719 7.199 34.312 1 97.62 584 LEU A C 1
ATOM 4527 O O . LEU A 1 584 ? -7.426 6.297 33.844 1 97.62 584 LEU A O 1
ATOM 4531 N N . ARG A 1 585 ? -5.531 7.496 33.812 1 97.5 585 ARG A N 1
ATOM 4532 C CA . ARG A 1 585 ? -4.867 6.66 32.812 1 97.5 585 ARG A CA 1
ATOM 4533 C C . ARG A 1 585 ? -3.492 6.219 33.312 1 97.5 585 ARG A C 1
ATOM 4535 O O . ARG A 1 585 ? -2.688 7.043 33.75 1 97.5 585 ARG A O 1
ATOM 4542 N N . ARG A 1 586 ? -3.242 4.957 33.312 1 97.5 586 ARG A N 1
ATOM 4543 C CA . ARG A 1 586 ? -1.919 4.371 33.5 1 97.5 586 ARG A CA 1
ATOM 4544 C C . ARG A 1 586 ? -1.334 3.898 32.188 1 97.5 586 ARG A C 1
ATOM 4546 O O . ARG A 1 586 ? -1.909 3.033 31.516 1 97.5 586 ARG A O 1
ATOM 4553 N N . GLU A 1 587 ? -0.194 4.453 31.859 1 96.81 587 GLU A N 1
ATOM 4554 C CA . GLU A 1 587 ? 0.35 4.219 30.531 1 96.81 587 GLU A CA 1
ATOM 4555 C C . GLU A 1 587 ? 1.802 3.752 30.594 1 96.81 587 GLU A C 1
ATOM 4557 O O . GLU A 1 587 ? 2.576 4.242 31.422 1 96.81 587 GLU A O 1
ATOM 4562 N N . GLY A 1 588 ? 2.096 2.768 29.734 1 96.62 588 GLY A N 1
ATOM 4563 C CA . GLY A 1 588 ? 3.451 2.254 29.625 1 96.62 588 GLY A CA 1
ATOM 4564 C C . GLY A 1 588 ? 4.059 2.469 28.25 1 96.62 588 GLY A C 1
ATOM 4565 O O . GLY A 1 588 ? 3.391 2.268 27.234 1 96.62 588 GLY A O 1
ATOM 4566 N N . SER A 1 589 ? 5.363 2.926 28.234 1 95.69 589 SER A N 1
ATOM 4567 C CA . SER A 1 589 ? 6.098 3.16 27 1 95.69 589 SER A CA 1
ATOM 4568 C C . SER A 1 589 ? 7.398 2.361 26.969 1 95.69 589 SER A C 1
ATOM 4570 O O . SER A 1 589 ? 8.07 2.225 27.984 1 95.69 589 SER A O 1
ATOM 4572 N N . SER A 1 590 ? 7.758 1.88 25.766 1 95.12 590 SER A N 1
ATOM 4573 C CA . SER A 1 590 ? 9 1.139 25.594 1 95.12 590 SER A CA 1
ATOM 4574 C C . SER A 1 590 ? 10.203 2.076 25.562 1 95.12 590 SER A C 1
ATOM 4576 O O . SER A 1 590 ? 11.352 1.625 25.594 1 95.12 590 SER A O 1
ATOM 4578 N N . ARG A 1 591 ? 10.094 3.348 25.531 1 92.5 591 ARG A N 1
ATOM 4579 C CA . ARG A 1 591 ? 11.172 4.301 25.281 1 92.5 591 ARG A CA 1
ATOM 4580 C C . ARG A 1 591 ? 11.898 4.66 26.578 1 92.5 591 ARG A C 1
ATOM 4582 O O . ARG A 1 591 ? 12.992 5.223 26.547 1 92.5 591 ARG A O 1
ATOM 4589 N N . PHE A 1 592 ? 11.297 4.309 27.672 1 94.31 592 PHE A N 1
ATOM 4590 C CA . PHE A 1 592 ? 11.828 4.77 28.938 1 94.31 592 PHE A CA 1
ATOM 4591 C C . PHE A 1 592 ? 12.617 3.662 29.625 1 94.31 592 PHE A C 1
ATOM 4593 O O . PHE A 1 592 ? 12.641 2.523 29.156 1 94.31 592 PHE A O 1
ATOM 4600 N N . GLY A 1 593 ? 13.312 4.125 30.703 1 93.56 593 GLY A N 1
ATOM 4601 C CA . GLY A 1 593 ? 14.094 3.178 31.484 1 93.56 593 GLY A CA 1
ATOM 4602 C C . GLY A 1 593 ? 13.25 2.084 32.125 1 93.56 593 GLY A C 1
ATOM 4603 O O . GLY A 1 593 ? 12.055 2.27 32.344 1 93.56 593 GLY A O 1
ATOM 4604 N N . GLU A 1 594 ? 13.828 1.005 32.375 1 90.81 594 GLU A N 1
ATOM 4605 C CA . GLU A 1 594 ? 13.164 -0.217 32.812 1 90.81 594 GLU A CA 1
ATOM 4606 C C . GLU A 1 594 ? 12.273 0.045 34.031 1 90.81 594 GLU A C 1
ATOM 4608 O O . GLU A 1 594 ? 11.172 -0.502 34.125 1 90.81 594 GLU A O 1
ATOM 4613 N N . ASP A 1 595 ? 12.688 0.933 34.906 1 91.88 595 ASP A N 1
ATOM 4614 C CA . ASP A 1 595 ? 11.938 1.156 36.156 1 91.88 595 ASP A CA 1
ATOM 4615 C C . ASP A 1 595 ? 10.945 2.309 35.969 1 91.88 595 ASP A C 1
ATOM 4617 O O . ASP A 1 595 ? 10.18 2.609 36.906 1 91.88 595 ASP A O 1
ATOM 4621 N N . TYR A 1 596 ? 10.945 2.982 34.906 1 93.94 596 TYR A N 1
ATOM 4622 C CA . TYR A 1 596 ? 10.133 4.18 34.719 1 93.94 596 TYR A CA 1
ATOM 4623 C C . TYR A 1 596 ? 9.266 4.074 33.5 1 93.94 596 TYR A C 1
ATOM 4625 O O . TYR A 1 596 ? 8.883 5.09 32.906 1 93.94 596 TYR A O 1
ATOM 4633 N N . LYS A 1 597 ? 8.984 2.916 33.094 1 95 597 LYS A N 1
ATOM 4634 C CA . LYS A 1 597 ? 8.227 2.715 31.859 1 95 597 LYS A CA 1
ATOM 4635 C C . LYS A 1 597 ? 6.754 3.078 32.062 1 95 597 LYS A C 1
ATOM 4637 O O . LYS A 1 597 ? 6.055 3.391 31.094 1 95 597 LYS A O 1
ATOM 4642 N N . TRP A 1 598 ? 6.27 3.041 33.281 1 96 598 TRP A N 1
ATOM 4643 C CA . TRP A 1 598 ? 4.848 3.254 33.531 1 96 598 TRP A CA 1
ATOM 4644 C C . TRP A 1 598 ? 4.605 4.594 34.219 1 96 598 TRP A C 1
ATOM 4646 O O . TRP A 1 598 ? 5.383 5.004 35.094 1 96 598 TRP A O 1
ATOM 4656 N N . GLY A 1 599 ? 3.586 5.363 33.812 1 94.94 599 GLY A N 1
ATOM 4657 C CA . GLY A 1 599 ? 3.154 6.609 34.406 1 94.94 599 GLY A CA 1
ATOM 4658 C C . GLY A 1 599 ? 1.662 6.656 34.688 1 94.94 599 GLY A C 1
ATOM 4659 O O . GLY A 1 599 ? 0.889 5.934 34.062 1 94.94 599 GLY A O 1
ATOM 4660 N N . ASN A 1 600 ? 1.27 7.465 35.656 1 96.19 600 ASN A N 1
ATOM 4661 C CA . ASN A 1 600 ? -0.128 7.707 36 1 96.19 600 ASN A CA 1
ATOM 4662 C C . ASN A 1 600 ? -0.544 9.141 35.656 1 96.19 600 ASN A C 1
ATOM 4664 O O . ASN A 1 600 ? 0.177 10.086 36 1 96.19 600 ASN A O 1
ATOM 4668 N N . PHE A 1 601 ? -1.671 9.281 35.156 1 96.75 601 PHE A N 1
ATOM 4669 C CA . PHE A 1 601 ? -2.135 10.578 34.656 1 96.75 601 PHE A CA 1
ATOM 4670 C C . PHE A 1 601 ? -3.588 10.812 35.062 1 96.75 601 PHE A C 1
ATOM 4672 O O . PHE A 1 601 ? -4.504 10.531 34.281 1 96.75 601 PHE A O 1
ATOM 4679 N N . PRO A 1 602 ? -3.84 11.414 36.125 1 97.12 602 PRO A N 1
ATOM 4680 C CA . PRO A 1 602 ? -5.195 11.688 36.625 1 97.12 602 PRO A CA 1
ATOM 4681 C C . PRO A 1 602 ? -5.758 13 36.094 1 97.12 602 PRO A C 1
ATOM 4683 O O . PRO A 1 602 ? -4.992 13.898 35.719 1 97.12 602 PRO A O 1
ATOM 4686 N N . GLY A 1 603 ? -7.02 13.133 36.031 1 96.88 603 GLY A N 1
ATOM 4687 C CA . GLY A 1 603 ? -7.762 14.344 35.719 1 96.88 603 GLY A CA 1
ATOM 4688 C C . GLY A 1 603 ? -9.086 14.438 36.438 1 96.88 603 GLY A C 1
ATOM 4689 O O . GLY A 1 603 ? -9.766 13.43 36.625 1 96.88 603 GLY A O 1
ATOM 4690 N N . VAL A 1 604 ? -9.453 15.633 36.875 1 97.5 604 VAL A N 1
ATOM 4691 C CA . VAL A 1 604 ? -10.734 15.867 37.562 1 97.5 604 VAL A CA 1
ATOM 4692 C C . VAL A 1 604 ? -11.281 17.234 37.156 1 97.5 604 VAL A C 1
ATOM 4694 O O . VAL A 1 604 ? -10.523 18.188 36.969 1 97.5 604 VAL A O 1
ATOM 4697 N N . SER A 1 605 ? -12.531 17.328 36.969 1 97.25 605 SER A N 1
ATOM 4698 C CA . SER A 1 605 ? -13.203 18.609 36.719 1 97.25 605 SER A CA 1
ATOM 4699 C C . SER A 1 605 ? -14.586 18.641 37.344 1 97.25 605 SER A C 1
ATOM 4701 O O . SER A 1 605 ? -15.266 17.625 37.438 1 97.25 605 SER A O 1
ATOM 4703 N N . VAL A 1 606 ? -15.039 19.797 37.781 1 97.69 606 VAL A N 1
ATOM 4704 C CA . VAL A 1 606 ? -16.344 20.016 38.406 1 97.69 606 VAL A CA 1
ATOM 4705 C C . VAL A 1 606 ? -17.047 21.188 37.719 1 97.69 606 VAL A C 1
ATOM 4707 O O . VAL A 1 606 ? -16.391 22.094 37.219 1 97.69 606 VAL A O 1
ATOM 4710 N N . GLY A 1 607 ? -18.297 21.062 37.625 1 97.38 607 GLY A N 1
ATOM 4711 C CA . GLY A 1 607 ? -19.125 22.109 37.062 1 97.38 607 GLY A CA 1
ATOM 4712 C C . GLY A 1 607 ? -20.375 22.406 37.875 1 97.38 607 GLY A C 1
ATOM 4713 O O . GLY A 1 607 ? -20.938 21.516 38.5 1 97.38 607 GLY A O 1
ATOM 4714 N N . TRP A 1 608 ? -20.766 23.688 37.875 1 97.94 608 TRP A N 1
ATOM 4715 C CA . TRP A 1 608 ? -21.953 24.188 38.562 1 97.94 608 TRP A CA 1
ATOM 4716 C C . TRP A 1 608 ? -22.812 25.016 37.594 1 97.94 608 TRP A C 1
ATOM 4718 O O . TRP A 1 608 ? -22.406 26.094 37.188 1 97.94 608 TRP A O 1
ATOM 4728 N N . ARG A 1 609 ? -23.938 24.453 37.312 1 96.38 609 ARG A N 1
ATOM 4729 C CA . ARG A 1 609 ? -24.891 25.203 36.5 1 96.38 609 ARG A CA 1
ATOM 4730 C C . ARG A 1 609 ? -25.766 26.109 37.375 1 96.38 609 ARG A C 1
ATOM 4732 O O . ARG A 1 609 ? -26.859 25.719 37.781 1 96.38 609 ARG A O 1
ATOM 4739 N N . VAL A 1 610 ? -25.438 27.281 37.438 1 95.88 610 VAL A N 1
ATOM 4740 C CA . VAL A 1 610 ? -26.031 28.25 38.344 1 95.88 610 VAL A CA 1
ATOM 4741 C C . VAL A 1 610 ? -27.453 28.594 37.875 1 95.88 610 VAL A C 1
ATOM 4743 O O . VAL A 1 610 ? -28.344 28.812 38.719 1 95.88 610 VAL A O 1
ATOM 4746 N N . ASN A 1 611 ? -27.641 28.641 36.656 1 91.06 611 ASN A N 1
ATOM 4747 C CA . ASN A 1 611 ? -28.938 29.031 36.094 1 91.06 611 ASN A CA 1
ATOM 4748 C C . ASN A 1 611 ? -30.016 28 36.406 1 91.06 611 ASN A C 1
ATOM 4750 O O . ASN A 1 611 ? -31.203 28.266 36.25 1 91.06 611 ASN A O 1
ATOM 4754 N N . GLN A 1 612 ? -29.625 26.844 36.812 1 90.25 612 GLN A N 1
ATOM 4755 C CA . GLN A 1 612 ? -30.578 25.781 37.156 1 90.25 612 GLN A CA 1
ATOM 4756 C C . GLN A 1 612 ? -30.984 25.828 38.625 1 90.25 612 GLN A C 1
ATOM 4758 O O . GLN A 1 612 ? -31.859 25.078 39.031 1 90.25 612 GLN A O 1
ATOM 4763 N N . GLU A 1 613 ? -30.438 26.719 39.344 1 94.12 613 GLU A N 1
ATOM 4764 C CA . GLU A 1 613 ? -30.797 26.875 40.75 1 94.12 613 GLU A CA 1
ATOM 4765 C C . GLU A 1 613 ? -32.156 27.531 40.906 1 94.12 613 GLU A C 1
ATOM 4767 O O . GLU A 1 613 ? -32.594 28.312 40.062 1 94.12 613 GLU A O 1
ATOM 4772 N N . SER A 1 614 ? -32.688 27.328 42.125 1 91.31 614 SER A N 1
ATOM 4773 C CA . SER A 1 614 ? -34.031 27.859 42.406 1 91.31 614 SER A CA 1
ATOM 4774 C C . SER A 1 614 ? -34 29.391 42.469 1 91.31 614 SER A C 1
ATOM 4776 O O . SER A 1 614 ? -34.938 30.047 42.031 1 91.31 614 SER A O 1
ATOM 4778 N N . PHE A 1 615 ? -33 29.906 42.844 1 92.81 615 PHE A N 1
ATOM 4779 C CA . PHE A 1 615 ? -32.938 31.344 43 1 92.81 615 PHE A CA 1
ATOM 4780 C C . PHE A 1 615 ? -32.75 32.031 41.656 1 92.81 615 PHE A C 1
ATOM 4782 O O . PHE A 1 615 ? -32.938 33.25 41.562 1 92.81 615 PHE A O 1
ATOM 4789 N N . ALA A 1 616 ? -32.375 31.297 40.688 1 91.31 616 ALA A N 1
ATOM 4790 C CA . ALA A 1 616 ? -32.125 31.875 39.375 1 91.31 616 ALA A CA 1
ATOM 4791 C C . ALA A 1 616 ? -33.312 31.625 38.438 1 91.31 616 ALA A C 1
ATOM 4793 O O . ALA A 1 616 ? -33.25 32 37.25 1 91.31 616 ALA A O 1
ATOM 4794 N N . GLU A 1 617 ? -34.281 31.078 38.906 1 84.69 617 GLU A N 1
ATOM 4795 C CA . GLU A 1 617 ? -35.406 30.672 38.094 1 84.69 617 GLU A CA 1
ATOM 4796 C C . GLU A 1 617 ? -36.062 31.891 37.438 1 84.69 617 GLU A C 1
ATOM 4798 O O . GLU A 1 617 ? -36.625 31.781 36.312 1 84.69 617 GLU A O 1
ATOM 4803 N N . ASN A 1 618 ? -35.938 33.062 38.031 1 85.69 618 ASN A N 1
ATOM 4804 C CA . ASN A 1 618 ? -36.625 34.219 37.469 1 85.69 618 ASN A CA 1
ATOM 4805 C C . ASN A 1 618 ? -35.688 35.094 36.656 1 85.69 618 ASN A C 1
ATOM 4807 O O . ASN A 1 618 ? -36.031 36.188 36.219 1 85.69 618 ASN A O 1
ATOM 4811 N N . TRP A 1 619 ? -34.469 34.594 36.469 1 90.44 619 TRP A N 1
ATOM 4812 C CA . TRP A 1 619 ? -33.531 35.344 35.625 1 90.44 619 TRP A CA 1
ATOM 4813 C C . TRP A 1 619 ? -33.781 35.062 34.156 1 90.44 619 TRP A C 1
ATOM 4815 O O . TRP A 1 619 ? -32.969 34.438 33.469 1 90.44 619 TRP A O 1
ATOM 4825 N N . ASP A 1 620 ? -34.812 35.594 33.562 1 82.5 620 ASP A N 1
ATOM 4826 C CA . ASP A 1 620 ? -35.281 35.281 32.219 1 82.5 620 ASP A CA 1
ATOM 4827 C C . ASP A 1 620 ? -34.25 35.75 31.172 1 82.5 620 ASP A C 1
ATOM 4829 O O . ASP A 1 620 ? -34.219 35.219 30.062 1 82.5 620 ASP A O 1
ATOM 4833 N N . TRP A 1 621 ? -33.375 36.656 31.531 1 85.31 621 TRP A N 1
ATOM 4834 C CA . TRP A 1 621 ? -32.406 37.188 30.594 1 85.31 621 TRP A CA 1
ATOM 4835 C C . TRP A 1 621 ? -31.203 36.25 30.5 1 85.31 621 TRP A C 1
ATOM 4837 O O . TRP A 1 621 ? -30.406 36.344 29.547 1 85.31 621 TRP A O 1
ATOM 4847 N N . LEU A 1 622 ? -31.156 35.344 31.422 1 88.5 622 LEU A N 1
ATOM 4848 C CA . LEU A 1 622 ? -30.016 34.406 31.516 1 88.5 622 LEU A CA 1
ATOM 4849 C C . LEU A 1 622 ? -30.391 33.031 31.031 1 88.5 622 LEU A C 1
ATOM 4851 O O . LEU A 1 622 ? -31.281 32.375 31.625 1 88.5 622 LEU A O 1
ATOM 4855 N N . SER A 1 623 ? -29.797 32.625 29.938 1 86.25 623 SER A N 1
ATOM 4856 C CA . SER A 1 623 ? -30.125 31.312 29.391 1 86.25 623 SER A CA 1
ATOM 4857 C C . SER A 1 623 ? -29.172 30.25 29.891 1 86.25 623 SER A C 1
ATOM 4859 O O . SER A 1 623 ? -29.516 29.062 29.922 1 86.25 623 SER A O 1
ATOM 4861 N N . ASN A 1 624 ? -27.969 30.641 30.172 1 91.06 624 ASN A N 1
ATOM 4862 C CA . ASN A 1 624 ? -26.984 29.703 30.672 1 91.06 624 ASN A CA 1
ATOM 4863 C C . ASN A 1 624 ? -25.938 30.406 31.531 1 91.06 624 ASN A C 1
ATOM 4865 O O . ASN A 1 624 ? -25.516 31.516 31.234 1 91.06 624 ASN A O 1
ATOM 4869 N N . LEU A 1 625 ? -25.578 29.844 32.562 1 95.19 625 LEU A N 1
ATOM 4870 C CA . LEU A 1 625 ? -24.453 30.266 33.406 1 95.19 625 LEU A CA 1
ATOM 4871 C C . LEU A 1 625 ? -23.844 29.062 34.125 1 95.19 625 LEU A C 1
ATOM 4873 O O . LEU A 1 625 ? -24.422 28.531 35.062 1 95.19 625 LEU A O 1
ATOM 4877 N N . LYS A 1 626 ? -22.719 28.688 33.688 1 96.5 626 LYS A N 1
ATOM 4878 C CA . LYS A 1 626 ? -22.047 27.516 34.219 1 96.5 626 LYS A CA 1
ATOM 4879 C C . LYS A 1 626 ? -20.609 27.859 34.625 1 96.5 626 LYS A C 1
ATOM 4881 O O . LYS A 1 626 ? -19.844 28.375 33.844 1 96.5 626 LYS A O 1
ATOM 4886 N N . LEU A 1 627 ? -20.297 27.594 35.844 1 97.5 627 LEU A N 1
ATOM 4887 C CA . LEU A 1 627 ? -18.938 27.688 36.344 1 97.5 627 LEU A CA 1
ATOM 4888 C C . LEU A 1 627 ? -18.266 26.312 36.344 1 97.5 627 LEU A C 1
ATOM 4890 O O . LEU A 1 627 ? -18.875 25.328 36.75 1 97.5 627 LEU A O 1
ATOM 4894 N N . ARG A 1 628 ? -17.094 26.281 35.781 1 96.62 628 ARG A N 1
ATOM 4895 C CA . ARG A 1 628 ? -16.375 25.016 35.781 1 96.62 628 ARG A CA 1
ATOM 4896 C C . ARG A 1 628 ? -14.922 25.188 36.156 1 96.62 628 ARG A C 1
ATOM 4898 O O . ARG A 1 628 ? -14.32 26.234 35.906 1 96.62 628 ARG A O 1
ATOM 4905 N N . THR A 1 629 ? -14.32 24.25 36.75 1 97 629 THR A N 1
ATOM 4906 C CA . THR A 1 629 ? -12.898 24.188 37.062 1 97 629 THR A CA 1
ATOM 4907 C C . THR A 1 629 ? -12.367 22.766 36.938 1 97 629 THR A C 1
ATOM 4909 O O . THR A 1 629 ? -13.117 21.797 37.062 1 97 629 THR A O 1
ATOM 4912 N N . GLY A 1 630 ? -11.102 22.703 36.562 1 96.25 630 GLY A N 1
ATOM 4913 C CA . GLY A 1 630 ? -10.508 21.375 36.344 1 96.25 630 GLY A CA 1
ATOM 4914 C C . GLY A 1 630 ? -9.016 21.344 36.594 1 96.25 630 GLY A C 1
ATOM 4915 O O . GLY A 1 630 ? -8.352 22.391 36.562 1 96.25 630 GLY A O 1
ATOM 4916 N N . PHE A 1 631 ? -8.562 20.156 36.844 1 97.06 631 PHE A N 1
ATOM 4917 C CA . PHE A 1 631 ? -7.148 19.875 37.031 1 97.06 631 PHE A CA 1
ATOM 4918 C C . PHE A 1 631 ? -6.781 18.531 36.438 1 97.06 631 PHE A C 1
ATOM 4920 O O . PHE A 1 631 ? -7.551 17.562 36.5 1 97.06 631 PHE A O 1
ATOM 4927 N N . GLY A 1 632 ? -5.645 18.516 35.781 1 96.38 632 GLY A N 1
ATOM 4928 C CA . GLY A 1 632 ? -5.199 17.266 35.188 1 96.38 632 GLY A CA 1
ATOM 4929 C C . GLY A 1 632 ? -3.691 17.172 35.031 1 96.38 632 GLY A C 1
ATOM 4930 O O . GLY A 1 632 ? -3.016 18.203 34.906 1 96.38 632 GLY A O 1
ATOM 4931 N N . VAL A 1 633 ? -3.195 15.938 35.062 1 96.44 633 VAL A N 1
ATOM 4932 C CA . VAL A 1 633 ? -1.791 15.633 34.812 1 96.44 633 VAL A CA 1
ATOM 4933 C C . VAL A 1 633 ? -1.664 14.773 33.562 1 96.44 633 VAL A C 1
ATOM 4935 O O . VAL A 1 633 ? -2.371 13.773 33.406 1 96.44 633 VAL A O 1
ATOM 4938 N N . THR A 1 634 ? -0.841 15.195 32.688 1 94.06 634 THR A N 1
ATOM 4939 C CA . THR A 1 634 ? -0.539 14.414 31.469 1 94.06 634 THR A CA 1
ATOM 4940 C C . THR A 1 634 ? 0.966 14.211 31.328 1 94.06 634 THR A C 1
ATOM 4942 O O . THR A 1 634 ? 1.755 14.828 32.031 1 94.06 634 THR A O 1
ATOM 4945 N N . GLY A 1 635 ? 1.296 13.258 30.484 1 90.94 635 GLY A N 1
ATOM 4946 C CA . GLY A 1 635 ? 2.701 12.969 30.25 1 90.94 635 GLY A CA 1
ATOM 4947 C C . GLY A 1 635 ? 3.143 13.273 28.828 1 90.94 635 GLY A C 1
ATOM 4948 O O . GLY A 1 635 ? 2.307 13.469 27.938 1 90.94 635 GLY A O 1
ATOM 4949 N N . ILE A 1 636 ? 4.441 13.383 28.672 1 89 636 ILE A N 1
ATOM 4950 C CA . ILE A 1 636 ? 5.035 13.469 27.344 1 89 636 ILE A CA 1
ATOM 4951 C C . ILE A 1 636 ? 6.059 12.352 27.172 1 89 636 ILE A C 1
ATOM 4953 O O . ILE A 1 636 ? 6.914 12.133 28.031 1 89 636 ILE A O 1
ATOM 4957 N N . ASN A 1 637 ? 5.934 11.688 26.078 1 88.69 637 ASN A N 1
ATOM 4958 C CA . ASN A 1 637 ? 6.836 10.586 25.75 1 88.69 637 ASN A CA 1
ATOM 4959 C C . ASN A 1 637 ? 8.195 11.094 25.266 1 88.69 637 ASN A C 1
ATOM 4961 O O . ASN A 1 637 ? 8.32 12.25 24.875 1 88.69 637 ASN A O 1
ATOM 4965 N N . ALA A 1 638 ? 9.125 10.188 25.344 1 84.12 638 ALA A N 1
ATOM 4966 C CA . ALA A 1 638 ? 10.438 10.555 24.812 1 84.12 638 ALA A CA 1
ATOM 4967 C C . ALA A 1 638 ? 10.391 10.734 23.297 1 84.12 638 ALA A C 1
ATOM 4969 O O . ALA A 1 638 ? 9.688 10 22.609 1 84.12 638 ALA A O 1
ATOM 4970 N N . GLY A 1 639 ? 11.133 11.625 22.812 1 79.5 639 GLY A N 1
ATOM 4971 C CA . GLY A 1 639 ? 11.086 11.984 21.406 1 79.5 639 GLY A CA 1
ATOM 4972 C C . GLY A 1 639 ? 11.719 10.938 20.516 1 79.5 639 GLY A C 1
ATOM 4973 O O . GLY A 1 639 ? 11.398 10.867 19.312 1 79.5 639 GLY A O 1
ATOM 4974 N N . SER A 1 640 ? 12.594 10.164 21.031 1 86.75 640 SER A N 1
ATOM 4975 C CA . SER A 1 640 ? 13.281 9.172 20.203 1 86.75 640 SER A CA 1
ATOM 4976 C C . SER A 1 640 ? 13.312 7.812 20.891 1 86.75 640 SER A C 1
ATOM 4978 O O . SER A 1 640 ? 13.211 7.727 22.109 1 86.75 640 SER A O 1
ATOM 4980 N N . ASN A 1 641 ? 13.523 6.832 20.062 1 90.69 641 ASN A N 1
ATOM 4981 C CA . ASN A 1 641 ? 13.602 5.465 20.578 1 90.69 641 ASN A CA 1
ATOM 4982 C C . ASN A 1 641 ? 14.961 5.18 21.203 1 90.69 641 ASN A C 1
ATOM 4984 O O . ASN A 1 641 ? 15.969 5.766 20.812 1 90.69 641 ASN A O 1
ATOM 4988 N N . TYR A 1 642 ? 14.984 4.379 22.297 1 92.12 642 TYR A N 1
ATOM 4989 C CA . TYR A 1 642 ? 16.156 3.682 22.828 1 92.12 642 TYR A CA 1
ATOM 4990 C C . TYR A 1 642 ? 17.047 4.633 23.609 1 92.12 642 TYR A C 1
ATOM 4992 O O . TYR A 1 642 ? 18.203 4.332 23.875 1 92.12 642 TYR A O 1
ATOM 5000 N N . GLN A 1 643 ? 16.594 5.77 23.953 1 89.62 643 GLN A N 1
ATOM 5001 C CA . GLN A 1 643 ? 17.375 6.773 24.656 1 89.62 643 GLN A CA 1
ATOM 5002 C C . GLN A 1 643 ? 17.797 6.277 26.047 1 89.62 643 GLN A C 1
ATOM 5004 O O . GLN A 1 643 ? 18.75 6.777 26.625 1 89.62 643 GLN A O 1
ATOM 5009 N N . SER A 1 644 ? 17.078 5.332 26.625 1 92.88 644 SER A N 1
ATOM 5010 C CA . SER A 1 644 ? 17.391 4.816 27.953 1 92.88 644 SER A CA 1
ATOM 5011 C C . SER A 1 644 ? 18.547 3.822 27.906 1 92.88 644 SER A C 1
ATOM 5013 O O . SER A 1 644 ? 19.109 3.467 28.938 1 92.88 644 SER A O 1
ATOM 5015 N N . LEU A 1 645 ? 18.922 3.447 26.75 1 93.19 645 LEU A N 1
ATOM 5016 C CA . LEU A 1 645 ? 19.938 2.416 26.578 1 93.19 645 LEU A CA 1
ATOM 5017 C C . LEU A 1 645 ? 21.25 3.02 26.062 1 93.19 645 LEU A C 1
ATOM 5019 O O . LEU A 1 645 ? 21.234 4.066 25.422 1 93.19 645 LEU A O 1
ATOM 5023 N N . SER A 1 646 ? 22.328 2.355 26.422 1 93.19 646 SER A N 1
ATOM 5024 C CA . SER A 1 646 ? 23.594 2.727 25.812 1 93.19 646 SER A CA 1
ATOM 5025 C C . SER A 1 646 ? 23.641 2.326 24.344 1 93.19 646 SER A C 1
ATOM 5027 O O . SER A 1 646 ? 23.016 1.334 23.953 1 93.19 646 SER A O 1
ATOM 5029 N N . GLY A 1 647 ? 24.25 3.211 23.656 1 92.5 647 GLY A N 1
ATOM 5030 C CA . GLY A 1 647 ? 24.344 2.928 22.234 1 92.5 647 GLY A CA 1
ATOM 5031 C C . GLY A 1 647 ? 25.766 2.871 21.719 1 92.5 647 GLY A C 1
ATOM 5032 O O . GLY A 1 647 ? 26.625 3.639 22.172 1 92.5 647 GLY A O 1
ATOM 5033 N N . LEU A 1 648 ? 26.031 1.901 20.844 1 92.44 648 LEU A N 1
ATOM 5034 C CA . LEU A 1 648 ? 27.281 1.818 20.078 1 92.44 648 LEU A CA 1
ATOM 5035 C C . LEU A 1 648 ? 27 1.88 18.578 1 92.44 648 LEU A C 1
ATOM 5037 O O . LEU A 1 648 ? 25.938 1.454 18.125 1 92.44 648 LEU A O 1
ATOM 5041 N N . THR A 1 649 ? 27.938 2.527 17.859 1 89.56 649 THR A N 1
ATOM 5042 C CA . THR A 1 649 ? 27.828 2.566 16.406 1 89.56 649 THR A CA 1
ATOM 5043 C C . THR A 1 649 ? 29.188 2.396 15.742 1 89.56 649 THR A C 1
ATOM 5045 O O . THR A 1 649 ? 30.219 2.482 16.422 1 89.56 649 THR A O 1
ATOM 5048 N N . TYR A 1 650 ? 29.141 2.006 14.547 1 87.5 650 TYR A N 1
ATOM 5049 C CA . TYR A 1 650 ? 30.391 1.881 13.812 1 87.5 650 TYR A CA 1
ATOM 5050 C C . TYR A 1 650 ? 30.734 3.188 13.109 1 87.5 650 TYR A C 1
ATOM 5052 O O . TYR A 1 650 ? 29.922 3.75 12.383 1 87.5 650 TYR A O 1
ATOM 5060 N N . GLY A 1 651 ? 31.906 3.629 13.375 1 83.31 651 GLY A N 1
ATOM 5061 C CA . GLY A 1 651 ? 32.406 4.863 12.797 1 83.31 651 GLY A CA 1
ATOM 5062 C C . GLY A 1 651 ? 33.406 4.637 11.656 1 83.31 651 GLY A C 1
ATOM 5063 O O . GLY A 1 651 ? 33.156 3.777 10.805 1 83.31 651 GLY A O 1
ATOM 5064 N N . ASP A 1 652 ? 34.531 5.328 11.609 1 82.56 652 ASP A N 1
ATOM 5065 C CA . ASP A 1 652 ? 35.5 5.332 10.523 1 82.56 652 ASP A CA 1
ATOM 5066 C C . ASP A 1 652 ? 36.406 4.094 10.586 1 82.56 652 ASP A C 1
ATOM 5068 O O . ASP A 1 652 ? 36.469 3.41 11.609 1 82.56 652 ASP A O 1
ATOM 5072 N N . TYR A 1 653 ? 37 3.846 9.445 1 84.19 653 TYR A N 1
ATOM 5073 C CA . TYR A 1 653 ? 37.938 2.742 9.367 1 84.19 653 TYR A CA 1
ATOM 5074 C C . TYR A 1 653 ? 39.281 3.137 9.961 1 84.19 653 TYR A C 1
ATOM 5076 O O . TYR A 1 653 ? 39.688 4.297 9.883 1 84.19 653 TYR A O 1
ATOM 5084 N N . PHE A 1 654 ? 39.938 2.205 10.664 1 85.62 654 PHE A N 1
ATOM 5085 C CA . PHE A 1 654 ? 41.312 2.357 11.133 1 85.62 654 PHE A CA 1
ATOM 5086 C C . PHE A 1 654 ? 42.125 1.109 10.828 1 85.62 654 PHE A C 1
ATOM 5088 O O . PHE A 1 654 ? 41.562 0.026 10.633 1 85.62 654 PHE A O 1
ATOM 5095 N N . LEU A 1 655 ? 43.312 1.29 10.633 1 88.25 655 LEU A N 1
ATOM 5096 C CA . LEU A 1 655 ? 44.188 0.188 10.305 1 88.25 655 LEU A CA 1
ATOM 5097 C C . LEU A 1 655 ? 44.562 -0.609 11.555 1 88.25 655 LEU A C 1
ATOM 5099 O O . LEU A 1 655 ? 45.031 -0.044 12.539 1 88.25 655 LEU A O 1
ATOM 5103 N N . ASN A 1 656 ? 44.094 -1.821 11.633 1 87.25 656 ASN A N 1
ATOM 5104 C CA . ASN A 1 656 ? 44.469 -2.744 12.703 1 87.25 656 ASN A CA 1
ATOM 5105 C C . ASN A 1 656 ? 45.156 -3.988 12.156 1 87.25 656 ASN A C 1
ATOM 5107 O O . ASN A 1 656 ? 44.531 -4.789 11.453 1 87.25 656 ASN A O 1
ATOM 5111 N N . ASN A 1 657 ? 46.312 -4.191 12.562 1 89.44 657 ASN A N 1
ATOM 5112 C CA . ASN A 1 657 ? 47.094 -5.328 12.094 1 89.44 657 ASN A CA 1
ATOM 5113 C C . ASN A 1 657 ? 47.031 -5.477 10.578 1 89.44 657 ASN A C 1
ATOM 5115 O O . ASN A 1 657 ? 46.781 -6.57 10.07 1 89.44 657 ASN A O 1
ATOM 5119 N N . GLY A 1 658 ? 47.094 -4.359 9.867 1 83.25 658 GLY A N 1
ATOM 5120 C CA . GLY A 1 658 ? 47.156 -4.359 8.414 1 83.25 658 GLY A CA 1
ATOM 5121 C C . GLY A 1 658 ? 45.781 -4.449 7.762 1 83.25 658 GLY A C 1
ATOM 5122 O O . GLY A 1 658 ? 45.688 -4.484 6.535 1 83.25 658 GLY A O 1
ATOM 5123 N N . GLN A 1 659 ? 44.812 -4.57 8.594 1 80.94 659 GLN A N 1
ATOM 5124 C CA . GLN A 1 659 ? 43.438 -4.633 8.047 1 80.94 659 GLN A CA 1
ATOM 5125 C C . GLN A 1 659 ? 42.625 -3.412 8.453 1 80.94 659 GLN A C 1
ATOM 5127 O O . GLN A 1 659 ? 42.75 -2.934 9.586 1 80.94 659 GLN A O 1
ATOM 5132 N N . TRP A 1 660 ? 41.969 -2.816 7.492 1 81.56 660 TRP A N 1
ATOM 5133 C CA . TRP A 1 660 ? 41.062 -1.726 7.801 1 81.56 660 TRP A CA 1
ATOM 5134 C C . TRP A 1 660 ? 39.812 -2.25 8.484 1 81.56 660 TRP A C 1
ATOM 5136 O O . TRP A 1 660 ? 39.062 -3.074 7.926 1 81.56 660 TRP A O 1
ATOM 5146 N N . VAL A 1 661 ? 39.719 -1.888 9.695 1 84.5 661 VAL A N 1
ATOM 5147 C CA . VAL A 1 661 ? 38.531 -2.311 10.453 1 84.5 661 VAL A CA 1
ATOM 5148 C C . VAL A 1 661 ? 37.75 -1.085 10.922 1 84.5 661 VAL A C 1
ATOM 5150 O O . VAL A 1 661 ? 38.344 -0.008 11.102 1 84.5 661 VAL A O 1
ATOM 5153 N N . ARG A 1 662 ? 36.469 -1.177 10.969 1 85.12 662 ARG A N 1
ATOM 5154 C CA . ARG A 1 662 ? 35.625 -0.071 11.438 1 85.12 662 ARG A CA 1
ATOM 5155 C C . ARG A 1 662 ? 35.719 0.066 12.953 1 85.12 662 ARG A C 1
ATOM 5157 O O . ARG A 1 662 ? 35.719 -0.935 13.672 1 85.12 662 ARG A O 1
ATOM 5164 N N . GLN A 1 663 ? 35.812 1.248 13.352 1 88.19 663 GLN A N 1
ATOM 5165 C CA . GLN A 1 663 ? 35.844 1.513 14.789 1 88.19 663 GLN A CA 1
ATOM 5166 C C . GLN A 1 663 ? 34.438 1.442 15.391 1 88.19 663 GLN A C 1
ATOM 5168 O O . GLN A 1 663 ? 33.469 1.901 14.781 1 88.19 663 GLN A O 1
ATOM 5173 N N . LEU A 1 664 ? 34.312 0.689 16.453 1 90 664 LEU A N 1
ATOM 5174 C CA . LEU A 1 664 ? 33.094 0.72 17.266 1 90 664 LEU A CA 1
ATOM 5175 C C . LEU A 1 664 ? 33.156 1.825 18.312 1 90 664 LEU A C 1
ATOM 5177 O O . LEU A 1 664 ? 34.062 1.818 19.172 1 90 664 LEU A O 1
ATOM 5181 N N . ILE A 1 665 ? 32.281 2.82 18.188 1 91.69 665 ILE A N 1
ATOM 5182 C CA . ILE A 1 665 ? 32.344 3.986 19.062 1 91.69 665 ILE A CA 1
ATOM 5183 C C . ILE A 1 665 ? 31.016 4.176 19.781 1 91.69 665 ILE A C 1
ATOM 5185 O O . ILE A 1 665 ? 29.969 3.762 19.281 1 91.69 665 ILE A O 1
ATOM 5189 N N . PRO A 1 666 ? 31.094 4.766 21.031 1 93.12 666 PRO A N 1
ATOM 5190 C CA . PRO A 1 666 ? 29.828 5.098 21.703 1 93.12 666 PRO A CA 1
ATOM 5191 C C . PRO A 1 666 ? 29.016 6.133 20.938 1 93.12 666 PRO A C 1
ATOM 5193 O O . PRO A 1 666 ? 29.578 7.07 20.375 1 93.12 666 PRO A O 1
ATOM 5196 N N . SER A 1 667 ? 27.766 5.941 20.938 1 92 667 SER A N 1
ATOM 5197 C CA . SER A 1 667 ? 26.891 6.875 20.234 1 92 667 SER A CA 1
ATOM 5198 C C . SER A 1 667 ? 25.812 7.43 21.156 1 92 667 SER A C 1
ATOM 5200 O O . SER A 1 667 ? 25.156 8.414 20.828 1 92 667 SER A O 1
ATOM 5202 N N . ARG A 1 668 ? 25.625 6.855 22.328 1 93.06 668 ARG A N 1
ATOM 5203 C CA . ARG A 1 668 ? 24.594 7.312 23.25 1 93.06 668 ARG A CA 1
ATOM 5204 C C . ARG A 1 668 ? 24.875 6.832 24.672 1 93.06 668 ARG A C 1
ATOM 5206 O O . ARG A 1 668 ? 25.281 5.68 24.875 1 93.06 668 ARG A O 1
ATOM 5213 N N . ASN A 1 669 ? 24.672 7.715 25.656 1 94.06 669 ASN A N 1
ATOM 5214 C CA . ASN A 1 669 ? 24.766 7.32 27.062 1 94.06 669 ASN A CA 1
ATOM 5215 C C . ASN A 1 669 ? 23.469 6.703 27.562 1 94.06 669 ASN A C 1
ATOM 5217 O O . ASN A 1 669 ? 22.375 7.168 27.203 1 94.06 669 ASN A O 1
ATOM 5221 N N . ALA A 1 670 ? 23.609 5.645 28.281 1 93.12 670 ALA A N 1
ATOM 5222 C CA . ALA A 1 670 ? 22.438 5.07 28.922 1 93.12 670 ALA A CA 1
ATOM 5223 C C . ALA A 1 670 ? 21.922 5.965 30.047 1 93.12 670 ALA A C 1
ATOM 5225 O O . ALA A 1 670 ? 22.719 6.551 30.781 1 93.12 670 ALA A O 1
ATOM 5226 N N . ASN A 1 671 ? 20.703 6.148 30.141 1 92.88 671 ASN A N 1
ATOM 5227 C CA . ASN A 1 671 ? 20.031 6.777 31.266 1 92.88 671 ASN A CA 1
ATOM 5228 C C . ASN A 1 671 ? 18.859 5.93 31.766 1 92.88 671 ASN A C 1
ATOM 5230 O O . ASN A 1 671 ? 17.719 6.105 31.328 1 92.88 671 ASN A O 1
ATOM 5234 N N . THR A 1 672 ? 19.094 5.133 32.656 1 92.38 672 THR A N 1
ATOM 5235 C CA . THR A 1 672 ? 18.094 4.207 33.188 1 92.38 672 THR A CA 1
ATOM 5236 C C . THR A 1 672 ? 17 4.957 33.938 1 92.38 672 THR A C 1
ATOM 5238 O O . THR A 1 672 ? 15.938 4.402 34.219 1 92.38 672 THR A O 1
ATOM 5241 N N . ASN A 1 673 ? 17.266 6.211 34.25 1 91.88 673 ASN A N 1
ATOM 5242 C CA . ASN A 1 673 ? 16.297 7.004 35 1 91.88 673 ASN A CA 1
ATOM 5243 C C . ASN A 1 673 ? 15.414 7.84 34.062 1 91.88 673 ASN A C 1
ATOM 5245 O O . ASN A 1 673 ? 14.641 8.68 34.531 1 91.88 673 ASN A O 1
ATOM 5249 N N . LEU A 1 674 ? 15.625 7.613 32.844 1 92.81 674 LEU A N 1
ATOM 5250 C CA . LEU A 1 674 ? 14.797 8.344 31.875 1 92.81 674 LEU A CA 1
ATOM 5251 C C . LEU A 1 674 ? 13.312 8.07 32.125 1 92.81 674 LEU A C 1
ATOM 5253 O O . LEU A 1 674 ? 12.898 6.91 32.188 1 92.81 674 LEU A O 1
ATOM 5257 N N . ARG A 1 675 ? 12.578 9.109 32.25 1 92.75 675 ARG A N 1
ATOM 5258 C CA . ARG A 1 675 ? 11.172 8.953 32.594 1 92.75 675 ARG A CA 1
ATOM 5259 C C . ARG A 1 675 ? 10.312 10.008 31.891 1 92.75 675 ARG A C 1
ATOM 5261 O O . ARG A 1 675 ? 10.82 10.781 31.078 1 92.75 675 ARG A O 1
ATOM 5268 N N . TRP A 1 676 ? 9.023 9.992 32.188 1 92.12 676 TRP A N 1
ATOM 5269 C CA . TRP A 1 676 ? 8.039 10.859 31.562 1 92.12 676 TRP A CA 1
ATOM 5270 C C . TRP A 1 676 ? 8.242 12.312 31.969 1 92.12 676 TRP A C 1
ATOM 5272 O O . TRP A 1 676 ? 8.562 12.594 33.125 1 92.12 676 TRP A O 1
ATOM 5282 N N . GLU A 1 677 ? 8.031 13.234 30.906 1 93.25 677 GLU A N 1
ATOM 5283 C CA . GLU A 1 677 ? 7.688 14.594 31.312 1 93.25 677 GLU A CA 1
ATOM 5284 C C . GLU A 1 677 ? 6.273 14.664 31.891 1 93.25 677 GLU A C 1
ATOM 5286 O O . GLU A 1 677 ? 5.371 13.977 31.406 1 93.25 677 GLU A O 1
ATOM 5291 N N . LYS A 1 678 ? 6.098 15.461 32.844 1 93.94 678 LYS A N 1
ATOM 5292 C CA . LYS A 1 678 ? 4.781 15.578 33.469 1 93.94 678 LYS A CA 1
ATOM 5293 C C . LYS A 1 678 ? 4.258 17.016 33.375 1 93.94 678 LYS A C 1
ATOM 5295 O O . LYS A 1 678 ? 4.906 17.953 33.844 1 93.94 678 LYS A O 1
ATOM 5300 N N . LYS A 1 679 ? 3.117 17.156 32.844 1 95 679 LYS A N 1
ATOM 5301 C CA . LYS A 1 679 ? 2.479 18.469 32.75 1 95 679 LYS A CA 1
ATOM 5302 C C . LYS A 1 679 ? 1.268 18.547 33.688 1 95 679 LYS A C 1
ATOM 5304 O O . LYS A 1 679 ? 0.334 17.75 33.562 1 95 679 LYS A O 1
ATOM 5309 N N . GLU A 1 680 ? 1.27 19.453 34.562 1 96.44 680 GLU A N 1
ATOM 5310 C CA . GLU A 1 680 ? 0.147 19.781 35.438 1 96.44 680 GLU A CA 1
ATOM 5311 C C . GLU A 1 680 ? -0.599 21.016 34.938 1 96.44 680 GLU A C 1
ATOM 5313 O O . GLU A 1 680 ? 0.009 22.062 34.688 1 96.44 680 GLU A O 1
ATOM 5318 N N . GLU A 1 681 ? -1.899 20.859 34.844 1 96.81 681 GLU A N 1
ATOM 5319 C CA . GLU A 1 681 ? -2.668 21.969 34.281 1 96.81 681 GLU A CA 1
ATOM 5320 C C . GLU A 1 681 ? -3.914 22.25 35.125 1 96.81 681 GLU A C 1
ATOM 5322 O O . GLU A 1 681 ? -4.688 21.328 35.406 1 96.81 681 GLU A O 1
ATOM 5327 N N . PHE A 1 682 ? -4.043 23.469 35.531 1 97.12 682 PHE A N 1
ATOM 5328 C CA . PHE A 1 682 ? -5.238 24 36.188 1 97.12 682 PHE A CA 1
ATOM 5329 C C . PHE A 1 682 ? -6.031 24.875 35.219 1 97.12 682 PHE A C 1
ATOM 5331 O O . PHE A 1 682 ? -5.453 25.656 34.438 1 97.12 682 PHE A O 1
ATOM 5338 N N . ASN A 1 683 ? -7.367 24.703 35.25 1 97.69 683 ASN A N 1
ATOM 5339 C CA . ASN A 1 683 ? -8.234 25.5 34.375 1 97.69 683 ASN A CA 1
ATOM 5340 C C . ASN A 1 683 ? -9.469 26 35.125 1 97.69 683 ASN A C 1
ATOM 5342 O O . ASN A 1 683 ? -10.078 25.25 35.906 1 97.69 683 ASN A O 1
ATOM 5346 N N . LEU A 1 684 ? -9.812 27.266 34.969 1 97.75 684 LEU A N 1
ATOM 5347 C CA . LEU A 1 684 ? -11.047 27.891 35.438 1 97.75 684 LEU A CA 1
ATOM 5348 C C . LEU A 1 684 ? -11.828 28.484 34.25 1 97.75 684 LEU A C 1
ATOM 5350 O O . LEU A 1 684 ? -11.289 29.266 33.469 1 97.75 684 LEU A O 1
ATOM 5354 N N . GLY A 1 685 ? -13.094 28.078 34.219 1 97.19 685 GLY A N 1
ATOM 5355 C CA . GLY A 1 685 ? -13.883 28.516 33.062 1 97.19 685 GLY A CA 1
ATOM 5356 C C . GLY A 1 685 ? -15.266 29 33.469 1 97.19 685 GLY A C 1
ATOM 5357 O O . GLY A 1 685 ? -15.828 28.562 34.469 1 97.19 685 GLY A O 1
ATOM 5358 N N . LEU A 1 686 ? -15.805 29.859 32.656 1 97.31 686 LEU A N 1
ATOM 5359 C CA . LEU A 1 686 ? -17.156 30.391 32.75 1 97.31 686 LEU A CA 1
ATOM 5360 C C . LEU A 1 686 ? -17.859 30.328 31.391 1 97.31 686 LEU A C 1
ATOM 5362 O O . LEU A 1 686 ? -17.375 30.875 30.406 1 97.31 686 LEU A O 1
ATOM 5366 N N . ASP A 1 687 ? -18.953 29.625 31.422 1 96.19 687 ASP A N 1
ATOM 5367 C CA . ASP A 1 687 ? -19.828 29.609 30.25 1 96.19 687 ASP A CA 1
ATOM 5368 C C . ASP A 1 687 ? -21.094 30.422 30.5 1 96.19 687 ASP A C 1
ATOM 5370 O O . ASP A 1 687 ? -21.703 30.328 31.562 1 96.19 687 ASP A O 1
ATOM 5374 N N . PHE A 1 688 ? -21.469 31.203 29.469 1 95.19 688 PHE A N 1
ATOM 5375 C CA . PHE A 1 688 ? -22.641 32.031 29.688 1 95.19 688 PHE A CA 1
ATOM 5376 C C . PHE A 1 688 ? -23.453 32.156 28.406 1 95.19 688 PHE A C 1
ATOM 5378 O O . PHE A 1 688 ? -22.953 31.906 27.312 1 95.19 688 PHE A O 1
ATOM 5385 N N . GLY A 1 689 ? -24.656 32.469 28.547 1 94.19 689 GLY A N 1
ATOM 5386 C CA . GLY A 1 689 ? -25.609 32.781 27.5 1 94.19 689 GLY A CA 1
ATOM 5387 C C . GLY A 1 689 ? -26.688 33.75 27.953 1 94.19 689 GLY A C 1
ATOM 5388 O O . GLY A 1 689 ? -27.266 33.594 29.031 1 94.19 689 GLY A O 1
ATOM 5389 N N . VAL A 1 690 ? -26.891 34.812 27.125 1 92.75 690 VAL A N 1
ATOM 5390 C CA . VAL A 1 690 ? -27.891 35.812 27.484 1 92.75 690 VAL A CA 1
ATOM 5391 C C . VAL A 1 690 ? -28.797 36.094 26.297 1 92.75 690 VAL A C 1
ATOM 5393 O O . VAL A 1 690 ? -28.469 35.75 25.156 1 92.75 690 VAL A O 1
ATOM 5396 N N . LEU A 1 691 ? -29.969 36.594 26.516 1 89.62 691 LEU A N 1
ATOM 5397 C CA . LEU A 1 691 ? -30.953 36.938 25.516 1 89.62 691 LEU A CA 1
ATOM 5398 C C . LEU A 1 691 ? -31.297 35.75 24.625 1 89.62 691 LEU A C 1
ATOM 5400 O O . LEU A 1 691 ? -31.172 35.844 23.406 1 89.62 691 LEU A O 1
ATOM 5404 N N . ASP A 1 692 ? -31.594 34.688 25.281 1 83 692 ASP A N 1
ATOM 5405 C CA . ASP A 1 692 ? -31.984 33.438 24.641 1 83 692 ASP A CA 1
ATOM 5406 C C . ASP A 1 692 ? -30.859 32.844 23.781 1 83 692 ASP A C 1
ATOM 5408 O O . ASP A 1 692 ? -31.109 32.375 22.688 1 83 692 ASP A O 1
ATOM 5412 N N . GLY A 1 693 ? -29.625 33.156 24.266 1 86.44 693 GLY A N 1
ATOM 5413 C CA . GLY A 1 693 ? -28.469 32.562 23.609 1 86.44 693 GLY A CA 1
ATOM 5414 C C . GLY A 1 693 ? -27.969 33.375 22.438 1 86.44 693 GLY A C 1
ATOM 5415 O O . GLY A 1 693 ? -27.016 33 21.766 1 86.44 693 GLY A O 1
ATOM 5416 N N . ARG A 1 694 ? -28.516 34.5 22.062 1 90.06 694 ARG A N 1
ATOM 5417 C CA . ARG A 1 694 ? -28.047 35.375 20.969 1 90.06 694 ARG A CA 1
ATOM 5418 C C . ARG A 1 694 ? -26.641 35.875 21.25 1 90.06 694 ARG A C 1
ATOM 5420 O O . ARG A 1 694 ? -25.891 36.188 20.312 1 90.06 694 ARG A O 1
ATOM 5427 N N . ILE A 1 695 ? -26.422 36 22.5 1 94.31 695 ILE A N 1
ATOM 5428 C CA . ILE A 1 695 ? -25.062 36.25 22.953 1 94.31 695 ILE A CA 1
ATOM 5429 C C . ILE A 1 695 ? -24.594 35.156 23.875 1 94.31 695 ILE A C 1
ATOM 5431 O O . ILE A 1 695 ? -25.203 34.906 24.922 1 94.31 695 ILE A O 1
ATOM 5435 N N . ASN A 1 696 ? -23.656 34.438 23.516 1 93.88 696 ASN A N 1
ATOM 5436 C CA . ASN A 1 696 ? -23.109 33.406 24.359 1 93.88 696 ASN A CA 1
ATOM 5437 C C . ASN A 1 696 ? -21.594 33.281 24.188 1 93.88 696 ASN A C 1
ATOM 5439 O O . ASN A 1 696 ? -21.016 33.844 23.25 1 93.88 696 ASN A O 1
ATOM 5443 N N . GLY A 1 697 ? -20.969 32.688 25.125 1 94.25 697 GLY A N 1
ATOM 5444 C CA . GLY A 1 697 ? -19.516 32.594 25.062 1 94.25 697 GLY A CA 1
ATOM 5445 C C . GLY A 1 697 ? -18.922 31.875 26.266 1 94.25 697 GLY A C 1
ATOM 5446 O O . GLY A 1 697 ? -19.641 31.25 27.047 1 94.25 697 GLY A O 1
ATOM 5447 N N . SER A 1 698 ? -17.625 31.859 26.188 1 95.5 698 SER A N 1
ATOM 5448 C CA . SER A 1 698 ? -16.859 31.25 27.266 1 95.5 698 SER A CA 1
ATOM 5449 C C . SER A 1 698 ? -15.594 32.031 27.578 1 95.5 698 SER A C 1
ATOM 5451 O O . SER A 1 698 ? -15 32.656 26.672 1 95.5 698 SER A O 1
ATOM 5453 N N . VAL A 1 699 ? -15.242 32.031 28.812 1 97.25 699 VAL A N 1
ATOM 5454 C CA . VAL A 1 699 ? -13.984 32.625 29.281 1 97.25 699 VAL A CA 1
ATOM 5455 C C . VAL A 1 699 ? -13.211 31.578 30.094 1 97.25 699 VAL A C 1
ATOM 5457 O O . VAL A 1 699 ? -13.758 30.953 31.016 1 97.25 699 VAL A O 1
ATOM 5460 N N . ASP A 1 700 ? -11.969 31.375 29.734 1 97.75 700 ASP A N 1
ATOM 5461 C CA . ASP A 1 700 ? -11.141 30.406 30.438 1 97.75 700 ASP A CA 1
ATOM 5462 C C . ASP A 1 700 ? -9.82 31.016 30.875 1 97.75 700 ASP A C 1
ATOM 5464 O O . ASP A 1 700 ? -9.227 31.828 30.156 1 97.75 700 ASP A O 1
ATOM 5468 N N . TYR A 1 701 ? -9.438 30.688 32.031 1 97.75 701 TYR A N 1
ATOM 5469 C CA . TYR A 1 701 ? -8.086 30.922 32.531 1 97.75 701 TYR A CA 1
ATOM 5470 C C . TYR A 1 701 ? -7.355 29.609 32.781 1 97.75 701 TYR A C 1
ATOM 5472 O O . TYR A 1 701 ? -7.934 28.656 33.312 1 97.75 701 TYR A O 1
ATOM 5480 N N . TYR A 1 702 ? -6.117 29.531 32.344 1 97.12 702 TYR A N 1
ATOM 5481 C CA . TYR A 1 702 ? -5.371 28.297 32.594 1 97.12 702 TYR A CA 1
ATOM 5482 C C . TYR A 1 702 ? -3.971 28.594 33.094 1 97.12 702 TYR A C 1
ATOM 5484 O O . TYR A 1 702 ? -3.426 29.672 32.844 1 97.12 702 TYR A O 1
ATOM 5492 N N . ASN A 1 703 ? -3.422 27.625 33.812 1 97.12 703 ASN A N 1
ATOM 5493 C CA . ASN A 1 703 ? -2.049 27.562 34.281 1 97.12 703 ASN A CA 1
ATOM 5494 C C . ASN A 1 703 ? -1.466 26.156 34.125 1 97.12 703 ASN A C 1
ATOM 5496 O O . ASN A 1 703 ? -1.925 25.219 34.781 1 97.12 703 ASN A O 1
ATOM 5500 N N . ARG A 1 704 ? -0.465 26.125 33.312 1 95.38 704 ARG A N 1
ATOM 5501 C CA . ARG A 1 704 ? 0.149 24.828 33.031 1 95.38 704 ARG A CA 1
ATOM 5502 C C . ARG A 1 704 ? 1.635 24.844 33.375 1 95.38 704 ARG A C 1
ATOM 5504 O O . ARG A 1 704 ? 2.346 25.797 33.062 1 95.38 704 ARG A O 1
ATOM 5511 N N . THR A 1 705 ? 2.098 23.75 33.969 1 96.12 705 THR A N 1
ATOM 5512 C CA . THR A 1 705 ? 3.51 23.594 34.281 1 96.12 705 THR A CA 1
ATOM 5513 C C . THR A 1 705 ? 3.998 22.203 33.906 1 96.12 705 THR A C 1
ATOM 5515 O O . THR A 1 705 ? 3.475 21.203 34.375 1 96.12 705 THR A O 1
ATOM 5518 N N . THR A 1 706 ? 4.961 22.172 33.031 1 95.12 706 THR A N 1
ATOM 5519 C CA . THR A 1 706 ? 5.617 20.906 32.688 1 95.12 706 THR A CA 1
ATOM 5520 C C . THR A 1 706 ? 6.859 20.688 33.562 1 95.12 706 THR A C 1
ATOM 5522 O O . THR A 1 706 ? 7.789 21.5 33.531 1 95.12 706 THR A O 1
ATOM 5525 N N . LYS A 1 707 ? 6.816 19.594 34.188 1 94.75 707 LYS A N 1
ATOM 5526 C CA . LYS A 1 707 ? 7.949 19.219 35.031 1 94.75 707 LYS A CA 1
ATOM 5527 C C . LYS A 1 707 ? 8.742 18.078 34.406 1 94.75 707 LYS A C 1
ATOM 5529 O O . LYS A 1 707 ? 8.195 17.281 33.625 1 94.75 707 LYS A O 1
ATOM 5534 N N . ASP A 1 708 ? 10.047 18 34.688 1 92.62 708 ASP A N 1
ATOM 5535 C CA . ASP A 1 708 ? 10.953 16.938 34.219 1 92.62 708 ASP A CA 1
ATOM 5536 C C . ASP A 1 708 ? 11.047 16.922 32.688 1 92.62 708 ASP A C 1
ATOM 5538 O O . ASP A 1 708 ? 11.039 15.844 32.094 1 92.62 708 ASP A O 1
ATOM 5542 N N . ALA A 1 709 ? 11.039 18.078 32.156 1 92.25 709 ALA A N 1
ATOM 5543 C CA . ALA A 1 709 ? 11.18 18.141 30.703 1 92.25 709 ALA A CA 1
ATOM 5544 C C . ALA A 1 709 ? 12.539 17.594 30.266 1 92.25 709 ALA A C 1
ATOM 5546 O O . ALA A 1 709 ? 13.555 17.828 30.922 1 92.25 709 ALA A O 1
ATOM 5547 N N . LEU A 1 710 ? 12.531 16.891 29.188 1 91.06 710 LEU A N 1
ATOM 5548 C CA . LEU A 1 710 ? 13.742 16.25 28.688 1 91.06 710 LEU A CA 1
ATOM 5549 C C . LEU A 1 710 ? 14.594 17.234 27.906 1 91.06 710 LEU A C 1
ATOM 5551 O O . LEU A 1 710 ? 14.055 18.078 27.172 1 91.06 710 LEU A O 1
ATOM 5555 N N . PHE A 1 711 ? 15.836 17.047 28.047 1 88.88 711 PHE A N 1
ATOM 5556 C CA . PHE A 1 711 ? 16.828 17.781 27.266 1 88.88 711 PHE A CA 1
ATOM 5557 C C . PHE A 1 711 ? 18.125 17 27.156 1 88.88 711 PHE A C 1
ATOM 5559 O O . PHE A 1 711 ? 18.359 16.062 27.922 1 88.88 711 PHE A O 1
ATOM 5566 N N . ASN A 1 712 ? 18.875 17.312 26.125 1 89.56 712 ASN A N 1
ATOM 5567 C CA . ASN A 1 712 ? 20.203 16.734 26 1 89.56 712 ASN A CA 1
ATOM 5568 C C . ASN A 1 712 ? 21.25 17.594 26.703 1 89.56 712 ASN A C 1
ATOM 5570 O O . ASN A 1 712 ? 21.531 18.719 26.281 1 89.56 712 ASN A O 1
ATOM 5574 N N . TYR A 1 713 ? 21.875 17.062 27.656 1 89.38 713 TYR A N 1
ATOM 5575 C CA . TYR A 1 713 ? 22.859 17.781 28.453 1 89.38 713 TYR A CA 1
ATOM 5576 C C . TYR A 1 713 ? 24.281 17.359 28.094 1 89.38 713 TYR A C 1
ATOM 5578 O O . TYR A 1 713 ? 24.531 16.172 27.859 1 89.38 713 TYR A O 1
ATOM 5586 N N . SER A 1 714 ? 25.125 18.344 27.922 1 88.94 714 SER A N 1
ATOM 5587 C CA . SER A 1 714 ? 26.547 18.031 27.734 1 88.94 714 SER A CA 1
ATOM 5588 C C . SER A 1 714 ? 27.141 17.469 29.016 1 88.94 714 SER A C 1
ATOM 5590 O O . SER A 1 714 ? 26.938 18.016 30.109 1 88.94 714 SER A O 1
ATOM 5592 N N . VAL A 1 715 ? 27.859 16.391 28.922 1 89.44 715 VAL A N 1
ATOM 5593 C CA . VAL A 1 715 ? 28.5 15.75 30.062 1 89.44 715 VAL A CA 1
ATOM 5594 C C . VAL A 1 715 ? 29.953 15.453 29.734 1 89.44 715 VAL A C 1
ATOM 5596 O O . VAL A 1 715 ? 30.328 15.297 28.578 1 89.44 715 VAL A O 1
ATOM 5599 N N . PRO A 1 716 ? 30.719 15.453 30.719 1 88.75 716 PRO A N 1
ATOM 5600 C CA . PRO A 1 716 ? 32.156 15.18 30.469 1 88.75 716 PRO A CA 1
ATOM 5601 C C . PRO A 1 716 ? 32.406 13.734 30.062 1 88.75 716 PRO A C 1
ATOM 5603 O O . PRO A 1 716 ? 31.703 12.82 30.531 1 88.75 716 PRO A O 1
ATOM 5606 N N . THR A 1 717 ? 33.188 13.469 29.25 1 91.31 717 THR A N 1
ATOM 5607 C CA . THR A 1 717 ? 33.719 12.164 28.859 1 91.31 717 THR A CA 1
ATOM 5608 C C . THR A 1 717 ? 35.188 12.047 29.219 1 91.31 717 THR A C 1
ATOM 5610 O O . THR A 1 717 ? 36.031 12.664 28.578 1 91.31 717 THR A O 1
ATOM 5613 N N . PRO A 1 718 ? 35.625 11.148 30.266 1 87.38 718 PRO A N 1
ATOM 5614 C CA . PRO A 1 718 ? 34.844 10.312 31.172 1 87.38 718 PRO A CA 1
ATOM 5615 C C . PRO A 1 718 ? 34.125 11.125 32.25 1 87.38 718 PRO A C 1
ATOM 5617 O O . PRO A 1 718 ? 34.375 12.328 32.406 1 87.38 718 PRO A O 1
ATOM 5620 N N . PRO A 1 719 ? 33.25 10.547 33.062 1 89.75 719 PRO A N 1
ATOM 5621 C CA . PRO A 1 719 ? 32.938 9.117 33.125 1 89.75 719 PRO A CA 1
ATOM 5622 C C . PRO A 1 719 ? 31.906 8.695 32.094 1 89.75 719 PRO A C 1
ATOM 5624 O O . PRO A 1 719 ? 31.656 7.5 31.906 1 89.75 719 PRO A O 1
ATOM 5627 N N . TYR A 1 720 ? 31.234 9.594 31.438 1 92.38 720 TYR A N 1
ATOM 5628 C CA . TYR A 1 720 ? 30.281 9.219 30.406 1 92.38 720 TYR A CA 1
ATOM 5629 C C . TYR A 1 720 ? 31.016 8.789 29.141 1 92.38 720 TYR A C 1
ATOM 5631 O O . TYR A 1 720 ? 32.188 9.125 28.938 1 92.38 720 TYR A O 1
ATOM 5639 N N . PHE A 1 721 ? 30.344 8.055 28.375 1 93.12 721 PHE A N 1
ATOM 5640 C CA . PHE A 1 721 ? 30.969 7.504 27.172 1 93.12 721 PHE A CA 1
ATOM 5641 C C . PHE A 1 721 ? 30.688 8.383 25.953 1 93.12 721 PHE A C 1
ATOM 5643 O O . PHE A 1 721 ? 31.359 8.273 24.938 1 93.12 721 PHE A O 1
ATOM 5650 N N . PHE A 1 722 ? 29.75 9.156 26.047 1 92.81 722 PHE A N 1
ATOM 5651 C CA . PHE A 1 722 ? 29.312 10.062 25 1 92.81 722 PHE A CA 1
ATOM 5652 C C . PHE A 1 722 ? 29.094 11.469 25.547 1 92.81 722 PHE A C 1
ATOM 5654 O O . PHE A 1 722 ? 28.75 11.633 26.719 1 92.81 722 PHE A O 1
ATOM 5661 N N . GLY A 1 723 ? 29.25 12.469 24.734 1 91.19 723 GLY A N 1
ATOM 5662 C CA . GLY A 1 723 ? 29.344 13.844 25.188 1 91.19 723 GLY A CA 1
ATOM 5663 C C . GLY A 1 723 ? 28 14.438 25.562 1 91.19 723 GLY A C 1
ATOM 5664 O O . GLY A 1 723 ? 27.922 15.57 26.047 1 91.19 723 GLY A O 1
ATOM 5665 N N . THR A 1 724 ? 26.922 13.727 25.297 1 91.94 724 THR A N 1
ATOM 5666 C CA . THR A 1 724 ? 25.594 14.219 25.688 1 91.94 724 THR A CA 1
ATOM 5667 C C . THR A 1 724 ? 24.781 13.102 26.328 1 91.94 724 THR A C 1
ATOM 5669 O O . THR A 1 724 ? 25.062 11.922 26.141 1 91.94 724 THR A O 1
ATOM 5672 N N . ILE A 1 725 ? 23.828 13.445 27.125 1 91.19 725 ILE A N 1
ATOM 5673 C CA . ILE A 1 725 ? 22.906 12.492 27.734 1 91.19 725 ILE A CA 1
ATOM 5674 C C . ILE A 1 725 ? 21.5 13.109 27.828 1 91.19 725 ILE A C 1
ATOM 5676 O O . ILE A 1 725 ? 21.359 14.297 28.125 1 91.19 725 ILE A O 1
ATOM 5680 N N . ALA A 1 726 ? 20.531 12.375 27.453 1 90.5 726 ALA A N 1
ATOM 5681 C CA . ALA A 1 726 ? 19.156 12.812 27.641 1 90.5 726 ALA A CA 1
ATOM 5682 C C . ALA A 1 726 ? 18.734 12.68 29.094 1 90.5 726 ALA A C 1
ATOM 5684 O O . ALA A 1 726 ? 18.859 11.602 29.688 1 90.5 726 ALA A O 1
ATOM 5685 N N . ALA A 1 727 ? 18.203 13.734 29.688 1 91.25 727 ALA A N 1
ATOM 5686 C CA . ALA A 1 727 ? 17.844 13.688 31.094 1 91.25 727 ALA A CA 1
ATOM 5687 C C . ALA A 1 727 ? 16.641 14.562 31.391 1 91.25 727 ALA A C 1
ATOM 5689 O O . ALA A 1 727 ? 16.375 15.531 30.672 1 91.25 727 ALA A O 1
ATOM 5690 N N . ASN A 1 728 ? 15.898 14.133 32.438 1 91.94 728 ASN A N 1
ATOM 5691 C CA . ASN A 1 728 ? 14.727 14.867 32.906 1 91.94 728 ASN A CA 1
ATOM 5692 C C . ASN A 1 728 ? 15.125 15.977 33.875 1 91.94 728 ASN A C 1
ATOM 5694 O O . ASN A 1 728 ? 15.367 15.727 35.062 1 91.94 728 ASN A O 1
ATOM 5698 N N . VAL A 1 729 ? 15.07 17.266 33.438 1 89.69 729 VAL A N 1
ATOM 5699 C CA . VAL A 1 729 ? 15.594 18.281 34.344 1 89.69 729 VAL A CA 1
ATOM 5700 C C . VAL A 1 729 ? 14.742 19.547 34.25 1 89.69 729 VAL A C 1
ATOM 5702 O O . VAL A 1 729 ? 14.328 20.094 35.25 1 89.69 729 VAL A O 1
ATOM 5705 N N . ALA A 1 730 ? 14.297 19.953 33.094 1 91.56 730 ALA A N 1
ATOM 5706 C CA . ALA A 1 730 ? 13.781 21.297 32.844 1 91.56 730 ALA A CA 1
ATOM 5707 C C . ALA A 1 730 ? 12.328 21.422 33.281 1 91.56 730 ALA A C 1
ATOM 5709 O O . ALA A 1 730 ? 11.625 20.422 33.406 1 91.56 730 ALA A O 1
ATOM 5710 N N . GLN A 1 731 ? 12.008 22.625 33.562 1 94.88 731 GLN A N 1
ATOM 5711 C CA . GLN A 1 731 ? 10.633 22.953 33.906 1 94.88 731 GLN A CA 1
ATOM 5712 C C . GLN A 1 731 ? 10.148 24.156 33.094 1 94.88 731 GLN A C 1
ATOM 5714 O O . GLN A 1 731 ? 10.867 25.141 32.938 1 94.88 731 GLN A O 1
ATOM 5719 N N . ILE A 1 732 ? 8.922 24.078 32.562 1 95.38 732 ILE A N 1
ATOM 5720 C CA . ILE A 1 732 ? 8.344 25.094 31.719 1 95.38 732 ILE A CA 1
ATOM 5721 C C . ILE A 1 732 ? 6.934 25.438 32.188 1 95.38 732 ILE A C 1
ATOM 5723 O O . ILE A 1 732 ? 6.168 24.547 32.562 1 95.38 732 ILE A O 1
ATOM 5727 N N . LYS A 1 733 ? 6.625 26.688 32.094 1 96.69 733 LYS A N 1
ATOM 5728 C CA . LYS A 1 733 ? 5.316 27.141 32.562 1 96.69 733 LYS A CA 1
ATOM 5729 C C . LYS A 1 733 ? 4.613 27.953 31.469 1 96.69 733 LYS A C 1
ATOM 5731 O O . LYS A 1 733 ? 5.25 28.75 30.766 1 96.69 733 LYS A O 1
ATOM 5736 N N . ASN A 1 734 ? 3.316 27.766 31.219 1 96.25 734 ASN A N 1
ATOM 5737 C CA . ASN A 1 734 ? 2.43 28.547 30.359 1 96.25 734 ASN A CA 1
ATOM 5738 C C . ASN A 1 734 ? 1.174 29 31.109 1 96.25 734 ASN A C 1
ATOM 5740 O O . ASN A 1 734 ? 0.533 28.188 31.781 1 96.25 734 ASN A O 1
ATOM 5744 N N . THR A 1 735 ? 0.813 30.219 30.984 1 97.25 735 THR A N 1
ATOM 5745 C CA . THR A 1 735 ? -0.407 30.781 31.562 1 97.25 735 THR A CA 1
ATOM 5746 C C . THR A 1 735 ? -1.114 31.688 30.562 1 97.25 735 THR A C 1
ATOM 5748 O O . THR A 1 735 ? -0.466 32.312 29.734 1 97.25 735 THR A O 1
ATOM 5751 N N . GLY A 1 736 ? -2.443 31.688 30.625 1 97.44 736 GLY A N 1
ATOM 5752 C CA . GLY A 1 736 ? -3.143 32.562 29.688 1 97.44 736 GLY A CA 1
ATOM 5753 C C . GLY A 1 736 ? -4.641 32.594 29.938 1 97.44 736 GLY A C 1
ATOM 5754 O O . GLY A 1 736 ? -5.148 31.969 30.859 1 97.44 736 GLY A O 1
ATOM 5755 N N . VAL A 1 737 ? -5.301 33.469 29.188 1 98.06 737 VAL A N 1
ATOM 5756 C CA . VAL A 1 737 ? -6.746 33.656 29.188 1 98.06 737 VAL A CA 1
ATOM 5757 C C . VAL A 1 737 ? -7.301 33.469 27.781 1 98.06 737 VAL A C 1
ATOM 5759 O O . VAL A 1 737 ? -6.645 33.844 26.797 1 98.06 737 VAL A O 1
ATOM 5762 N N . GLU A 1 738 ? -8.492 32.938 27.75 1 98.12 738 GLU A N 1
ATOM 5763 C CA . GLU A 1 738 ? -9.18 32.719 26.484 1 98.12 738 GLU A CA 1
ATOM 5764 C C . GLU A 1 738 ? -10.609 33.25 26.531 1 98.12 738 GLU A C 1
ATOM 5766 O O . GLU A 1 738 ? -11.336 33.031 27.5 1 98.12 738 GLU A O 1
ATOM 5771 N N . PHE A 1 739 ? -10.938 33.938 25.469 1 97.44 739 PHE A N 1
ATOM 5772 C CA . PHE A 1 739 ? -12.281 34.5 25.312 1 97.44 739 PHE A CA 1
ATOM 5773 C C . PHE A 1 739 ? -12.914 34.031 24.016 1 97.44 739 PHE A C 1
ATOM 5775 O O . PHE A 1 739 ? -12.305 34.125 22.953 1 97.44 739 PHE A O 1
ATOM 5782 N N . LEU A 1 740 ? -14.039 33.469 24.109 1 96.81 740 LEU A N 1
ATOM 5783 C CA . LEU A 1 740 ? -14.875 33.156 22.969 1 96.81 740 LEU A CA 1
ATOM 5784 C C . LEU A 1 740 ? -16.234 33.812 23.078 1 96.81 740 LEU A C 1
ATOM 5786 O O . LEU A 1 740 ? -16.906 33.719 24.109 1 96.81 740 LEU A O 1
ATOM 5790 N N . LEU A 1 741 ? -16.672 34.531 22.031 1 96.12 741 LEU A N 1
ATOM 5791 C CA . LEU A 1 741 ? -17.953 35.219 22.031 1 96.12 741 LEU A CA 1
ATOM 5792 C C . LEU A 1 741 ? -18.703 35 20.719 1 96.12 741 LEU A C 1
ATOM 5794 O O . LEU A 1 741 ? -18.141 35.188 19.641 1 96.12 741 LEU A O 1
ATOM 5798 N N . ASN A 1 742 ? -19.828 34.531 20.859 1 94.88 742 ASN A N 1
ATOM 5799 C CA . ASN A 1 742 ? -20.734 34.406 19.734 1 94.88 742 ASN A CA 1
ATOM 5800 C C . ASN A 1 742 ? -21.906 35.375 19.828 1 94.88 742 ASN A C 1
ATOM 5802 O O . ASN A 1 742 ? -22.531 35.469 20.891 1 94.88 742 ASN A O 1
ATOM 5806 N N . VAL A 1 743 ? -22.188 36.031 18.766 1 95.56 743 VAL A N 1
ATOM 5807 C CA . VAL A 1 743 ? -23.266 37.031 18.766 1 95.56 743 VAL A CA 1
ATOM 5808 C C . VAL A 1 743 ? -24.125 36.844 17.516 1 95.56 743 VAL A C 1
ATOM 5810 O O . VAL A 1 743 ? -23.609 36.656 16.422 1 95.56 743 VAL A O 1
ATOM 5813 N N . THR A 1 744 ? -25.375 36.844 17.75 1 93.81 744 THR A N 1
ATOM 5814 C CA . THR A 1 744 ? -26.328 36.906 16.656 1 93.81 744 THR A CA 1
ATOM 5815 C C . THR A 1 744 ? -27.156 38.188 16.719 1 93.81 744 THR A C 1
ATOM 5817 O O . THR A 1 744 ? -28.281 38.188 17.234 1 93.81 744 THR A O 1
ATOM 5820 N N . PRO A 1 745 ? -26.672 39.188 16.125 1 92.12 745 PRO A N 1
ATOM 5821 C CA . PRO A 1 745 ? -27.344 40.5 16.219 1 92.12 745 PRO A CA 1
ATOM 5822 C C . PRO A 1 745 ? -28.703 40.5 15.508 1 92.12 745 PRO A C 1
ATOM 5824 O O . PRO A 1 745 ? -29.641 41.125 15.977 1 92.12 745 PRO A O 1
ATOM 5827 N N . PHE A 1 746 ? -28.766 39.844 14.359 1 91.44 746 PHE A N 1
ATOM 5828 C CA . PHE A 1 746 ? -29.984 39.812 13.57 1 91.44 746 PHE A CA 1
ATOM 5829 C C . PHE A 1 746 ? -30.375 38.375 13.219 1 91.44 746 PHE A C 1
ATOM 5831 O O . PHE A 1 746 ? -29.516 37.594 12.797 1 91.44 746 PHE A O 1
ATOM 5838 N N . GLN A 1 747 ? -31.609 38.031 13.414 1 89.62 747 GLN A N 1
ATOM 5839 C CA . GLN A 1 747 ? -32.188 36.75 13.016 1 89.62 747 GLN A CA 1
ATOM 5840 C C . GLN A 1 747 ? -33.656 36.906 12.578 1 89.62 747 GLN A C 1
ATOM 5842 O O . GLN A 1 747 ? -34.562 36.906 13.414 1 89.62 747 GLN A O 1
ATOM 5847 N N . THR A 1 748 ? -33.75 37.062 11.336 1 89.06 748 THR A N 1
ATOM 5848 C CA . THR A 1 748 ? -35.094 37.125 10.75 1 89.06 748 THR A CA 1
ATOM 5849 C C . THR A 1 748 ? -35.312 36.031 9.703 1 89.06 748 THR A C 1
ATOM 5851 O O . THR A 1 748 ? -34.406 35.219 9.477 1 89.06 748 THR A O 1
ATOM 5854 N N . ASP A 1 749 ? -36.438 36.062 9.109 1 82.38 749 ASP A N 1
ATOM 5855 C CA . ASP A 1 749 ? -36.781 35.031 8.125 1 82.38 749 ASP A CA 1
ATOM 5856 C C . ASP A 1 749 ? -35.875 35.156 6.895 1 82.38 749 ASP A C 1
ATOM 5858 O O . ASP A 1 749 ? -35.469 34.125 6.301 1 82.38 749 ASP A O 1
ATOM 5862 N N . ASN A 1 750 ? -35.531 36.281 6.578 1 90 750 ASN A N 1
ATOM 5863 C CA . ASN A 1 750 ? -34.812 36.469 5.324 1 90 750 ASN A CA 1
ATOM 5864 C C . ASN A 1 750 ? -33.375 36.938 5.57 1 90 750 ASN A C 1
ATOM 5866 O O . ASN A 1 750 ? -32.594 37.031 4.637 1 90 750 ASN A O 1
ATOM 5870 N N . PHE A 1 751 ? -33.094 37.312 6.781 1 93.44 751 PHE A N 1
ATOM 5871 C CA . PHE A 1 751 ? -31.766 37.875 7.062 1 93.44 751 PHE A CA 1
ATOM 5872 C C . PHE A 1 751 ? -31.234 37.344 8.383 1 93.44 751 PHE A C 1
ATOM 5874 O O . PHE A 1 751 ? -31.906 37.406 9.414 1 93.44 751 PHE A O 1
ATOM 5881 N N . GLU A 1 752 ? -30.047 36.781 8.344 1 93.56 752 GLU A N 1
ATOM 5882 C CA . GLU A 1 752 ? -29.359 36.281 9.531 1 93.56 752 GLU A CA 1
ATOM 5883 C C . GLU A 1 752 ? -27.891 36.719 9.547 1 93.56 752 GLU A C 1
ATOM 5885 O O . GLU A 1 752 ? -27.203 36.656 8.516 1 93.56 752 GLU A O 1
ATOM 5890 N N . TRP A 1 753 ? -27.469 37.281 10.641 1 96 753 TRP A N 1
ATOM 5891 C CA . TRP A 1 753 ? -26.062 37.656 10.852 1 96 753 TRP A CA 1
ATOM 5892 C C . TRP A 1 753 ? -25.531 37 12.133 1 96 753 TRP A C 1
ATOM 5894 O O . TRP A 1 753 ? -26.047 37.25 13.219 1 96 753 TRP A O 1
ATOM 5904 N N . THR A 1 754 ? -24.547 36.156 11.961 1 94.5 754 THR A N 1
ATOM 5905 C CA . THR A 1 754 ? -23.859 35.562 13.102 1 94.5 754 THR A CA 1
ATOM 5906 C C . THR A 1 754 ? -22.391 36 13.133 1 94.5 754 THR A C 1
ATOM 5908 O O . THR A 1 754 ? -21.75 36.062 12.086 1 94.5 754 THR A O 1
ATOM 5911 N N . ALA A 1 755 ? -21.891 36.25 14.297 1 95.56 755 ALA A N 1
ATOM 5912 C CA . ALA A 1 755 ? -20.5 36.688 14.484 1 95.56 755 ALA A CA 1
ATOM 5913 C C . ALA A 1 755 ? -19.828 35.875 15.586 1 95.56 755 ALA A C 1
ATOM 5915 O O . ALA A 1 755 ? -20.438 35.562 16.609 1 95.56 755 ALA A O 1
ATOM 5916 N N . ASN A 1 756 ? -18.641 35.469 15.312 1 95.62 756 ASN A N 1
ATOM 5917 C CA . ASN A 1 756 ? -17.797 34.75 16.25 1 95.62 756 ASN A CA 1
ATOM 5918 C C . ASN A 1 756 ? -16.484 35.5 16.5 1 95.62 756 ASN A C 1
ATOM 5920 O O . ASN A 1 756 ? -15.75 35.812 15.562 1 95.62 756 ASN A O 1
ATOM 5924 N N . LEU A 1 757 ? -16.203 35.75 17.75 1 97.06 757 LEU A N 1
ATOM 5925 C CA . LEU A 1 757 ? -14.992 36.469 18.141 1 97.06 757 LEU A CA 1
ATOM 5926 C C . LEU A 1 757 ? -14.164 35.625 19.109 1 97.06 757 LEU A C 1
ATOM 5928 O O . LEU A 1 757 ? -14.703 35.094 20.078 1 97.06 757 LEU A O 1
ATOM 5932 N N . THR A 1 758 ? -12.898 35.531 18.844 1 97.5 758 THR A N 1
ATOM 5933 C CA . THR A 1 758 ? -11.992 34.875 19.766 1 97.5 758 THR A CA 1
ATOM 5934 C C . THR A 1 758 ? -10.844 35.812 20.156 1 97.5 758 THR A C 1
ATOM 5936 O O . THR A 1 758 ? -10.414 36.625 19.344 1 97.5 758 THR A O 1
ATOM 5939 N N . TYR A 1 759 ? -10.414 35.688 21.328 1 97.88 759 TYR A N 1
ATOM 5940 C CA . TYR A 1 759 ? -9.242 36.375 21.875 1 97.88 759 TYR A CA 1
ATOM 5941 C C . TYR A 1 759 ? -8.516 35.469 22.875 1 97.88 759 TYR A C 1
ATOM 5943 O O . TYR A 1 759 ? -9.141 34.875 23.75 1 97.88 759 TYR A O 1
ATOM 5951 N N . SER A 1 760 ? -7.234 35.375 22.75 1 97.81 760 SER A N 1
ATOM 5952 C CA . SER A 1 760 ? -6.473 34.531 23.672 1 97.81 760 SER A CA 1
ATOM 5953 C C . SER A 1 760 ? -5.094 35.125 23.938 1 97.81 760 SER A C 1
ATOM 5955 O O . SER A 1 760 ? -4.504 35.781 23.062 1 97.81 760 SER A O 1
ATOM 5957 N N . THR A 1 761 ? -4.586 34.844 25.109 1 97.56 761 THR A N 1
ATOM 5958 C CA . THR A 1 761 ? -3.238 35.219 25.516 1 97.56 761 THR A CA 1
ATOM 5959 C C . THR A 1 761 ? -2.471 34.031 26.078 1 97.56 761 THR A C 1
ATOM 5961 O O . THR A 1 761 ? -3.072 33.062 26.547 1 97.56 761 THR A O 1
ATOM 5964 N N . ASN A 1 762 ? -1.179 34.094 25.953 1 96.25 762 ASN A N 1
ATOM 5965 C CA . ASN A 1 762 ? -0.308 33.094 26.578 1 96.25 762 ASN A CA 1
ATOM 5966 C C . ASN A 1 762 ? 1.02 33.719 27.016 1 96.25 762 ASN A C 1
ATOM 5968 O O . ASN A 1 762 ? 1.634 34.469 26.266 1 96.25 762 ASN A O 1
ATOM 5972 N N . THR A 1 763 ? 1.389 33.406 28.188 1 95.75 763 THR A N 1
ATOM 5973 C CA . THR A 1 763 ? 2.705 33.75 28.719 1 95.75 763 THR A CA 1
ATOM 5974 C C . THR A 1 763 ? 3.504 32.5 29.047 1 95.75 763 THR A C 1
ATOM 5976 O O . THR A 1 763 ? 3.037 31.625 29.797 1 95.75 763 THR A O 1
ATOM 5979 N N . ASN A 1 764 ? 4.633 32.5 28.516 1 94.56 764 ASN A N 1
ATOM 5980 C CA . ASN A 1 764 ? 5.527 31.344 28.672 1 94.56 764 ASN A CA 1
ATOM 5981 C C . ASN A 1 764 ? 6.738 31.703 29.531 1 94.56 764 ASN A C 1
ATOM 5983 O O . ASN A 1 764 ? 7.207 32.844 29.5 1 94.56 764 ASN A O 1
ATOM 5987 N N . GLU A 1 765 ? 7.227 30.672 30.297 1 96.06 765 GLU A N 1
ATOM 5988 C CA . GLU A 1 765 ? 8.414 30.891 31.125 1 96.06 765 GLU A CA 1
ATOM 5989 C C . GLU A 1 765 ? 9.188 29.594 31.328 1 96.06 765 GLU A C 1
ATOM 5991 O O . GLU A 1 765 ? 8.609 28.562 31.688 1 96.06 765 GLU A O 1
ATOM 5996 N N . ILE A 1 766 ? 10.516 29.734 31.188 1 96 766 ILE A N 1
ATOM 5997 C CA . ILE A 1 766 ? 11.406 28.656 31.609 1 96 766 ILE A CA 1
ATOM 5998 C C . ILE A 1 766 ? 11.695 28.781 33.094 1 96 766 ILE A C 1
ATOM 6000 O O . ILE A 1 766 ? 12.438 29.672 33.531 1 96 766 ILE A O 1
ATOM 6004 N N . MET A 1 767 ? 11.242 27.828 33.844 1 95.75 767 MET A N 1
ATOM 6005 C CA . MET A 1 767 ? 11.398 27.906 35.281 1 95.75 767 MET A CA 1
ATOM 6006 C C . MET A 1 767 ? 12.773 27.406 35.719 1 95.75 767 MET A C 1
ATOM 6008 O O . MET A 1 767 ? 13.398 27.984 36.594 1 95.75 767 MET A O 1
ATOM 6012 N N . SER A 1 768 ? 13.211 26.344 35.094 1 94.31 768 SER A N 1
ATOM 6013 C CA . SER A 1 768 ? 14.523 25.781 35.438 1 94.31 768 SER A CA 1
ATOM 6014 C C . SER A 1 768 ? 15.07 24.953 34.281 1 94.31 768 SER A C 1
ATOM 6016 O O . SER A 1 768 ? 14.312 24.359 33.5 1 94.31 768 SER A O 1
ATOM 6018 N N . LEU A 1 769 ? 16.438 24.953 34.188 1 94 769 LEU A N 1
ATOM 6019 C CA . LEU A 1 769 ? 17.141 24.172 33.188 1 94 769 LEU A CA 1
ATOM 6020 C C . LEU A 1 769 ? 18.141 23.203 33.844 1 94 769 LEU A C 1
ATOM 6022 O O . LEU A 1 769 ? 18.812 22.453 33.125 1 94 769 LEU A O 1
ATOM 6026 N N . SER A 1 770 ? 18.234 23.297 35.125 1 91.12 770 SER A N 1
ATOM 6027 C CA . SER A 1 770 ? 19.203 22.484 35.844 1 91.12 770 SER A CA 1
ATOM 6028 C C . SER A 1 770 ? 18.594 21.875 37.094 1 91.12 770 SER A C 1
ATOM 6030 O O . SER A 1 770 ? 17.578 22.359 37.594 1 91.12 770 SER A O 1
ATOM 6032 N N . ASN A 1 771 ? 19.141 20.75 37.469 1 87 771 ASN A N 1
ATOM 6033 C CA . ASN A 1 771 ? 18.844 20.156 38.75 1 87 771 ASN A CA 1
ATOM 6034 C C . ASN A 1 771 ? 20.109 19.656 39.438 1 87 771 ASN A C 1
ATOM 6036 O O . ASN A 1 771 ? 21.219 20.047 39.094 1 87 771 ASN A O 1
ATOM 6040 N N . ASP A 1 772 ? 19.938 18.906 40.5 1 83.38 772 ASP A N 1
ATOM 6041 C CA . ASP A 1 772 ? 21.062 18.484 41.312 1 83.38 772 ASP A CA 1
ATOM 6042 C C . ASP A 1 772 ? 21.984 17.547 40.531 1 83.38 772 ASP A C 1
ATOM 6044 O O . ASP A 1 772 ? 23.188 17.516 40.781 1 83.38 772 ASP A O 1
ATOM 6048 N N . GLU A 1 773 ? 21.484 16.891 39.625 1 82.69 773 GLU A N 1
ATOM 6049 C CA . GLU A 1 773 ? 22.234 15.859 38.906 1 82.69 773 GLU A CA 1
ATOM 6050 C C . GLU A 1 773 ? 22.828 16.406 37.625 1 82.69 773 GLU A C 1
ATOM 6052 O O . GLU A 1 773 ? 23.922 16.016 37.219 1 82.69 773 GLU A O 1
ATOM 6057 N N . PHE A 1 774 ? 22.156 17.203 36.906 1 86 774 PHE A N 1
ATOM 6058 C CA . PHE A 1 774 ? 22.578 17.734 35.625 1 86 774 PHE A CA 1
ATOM 6059 C C . PHE A 1 774 ? 22.453 19.25 35.594 1 86 774 PHE A C 1
ATOM 6061 O O . PHE A 1 774 ? 21.391 19.797 35.844 1 86 774 PHE A O 1
ATOM 6068 N N . GLN A 1 775 ? 23.609 19.844 35.281 1 82.38 775 GLN A N 1
ATOM 6069 C CA . GLN A 1 775 ? 23.656 21.297 35.281 1 82.38 775 GLN A CA 1
ATOM 6070 C C . GLN A 1 775 ? 24.234 21.797 33.969 1 82.38 775 GLN A C 1
ATOM 6072 O O . GLN A 1 775 ? 25.156 21.203 33.406 1 82.38 775 GLN A O 1
ATOM 6077 N N . LEU A 1 776 ? 23.594 22.781 33.5 1 81.06 776 LEU A N 1
ATOM 6078 C CA . LEU A 1 776 ? 24.203 23.516 32.406 1 81.06 776 LEU A CA 1
ATOM 6079 C C . LEU A 1 776 ? 25.312 24.422 32.906 1 81.06 776 LEU A C 1
ATOM 6081 O O . LEU A 1 776 ? 25.297 24.859 34.062 1 81.06 776 LEU A O 1
ATOM 6085 N N . THR A 1 777 ? 26.266 24.641 32.094 1 78.94 777 THR A N 1
ATOM 6086 C CA . THR A 1 777 ? 27.328 25.562 32.438 1 78.94 777 THR A CA 1
ATOM 6087 C C . THR A 1 777 ? 26.766 26.953 32.75 1 78.94 777 THR A C 1
ATOM 6089 O O . THR A 1 777 ? 27.266 27.656 33.625 1 78.94 777 THR A O 1
ATOM 6092 N N . ASN A 1 778 ? 25.781 27.234 31.953 1 85.56 778 ASN A N 1
ATOM 6093 C CA . ASN A 1 778 ? 25.078 28.5 32.094 1 85.56 778 ASN A CA 1
ATOM 6094 C C . ASN A 1 778 ? 23.594 28.297 32.344 1 85.56 778 ASN A C 1
ATOM 6096 O O . ASN A 1 778 ? 23.078 27.188 32.188 1 85.56 778 ASN A O 1
ATOM 6100 N N . ASP A 1 779 ? 23.031 29.359 32.812 1 90.31 779 ASP A N 1
ATOM 6101 C CA . ASP A 1 779 ? 21.594 29.281 33.031 1 90.31 779 ASP A CA 1
ATOM 6102 C C . ASP A 1 779 ? 20.828 29.484 31.734 1 90.31 779 ASP A C 1
ATOM 6104 O O . ASP A 1 779 ? 19.656 29.859 31.75 1 90.31 779 ASP A O 1
ATOM 6108 N N . PHE A 1 780 ? 21.562 29.391 30.688 1 93.81 780 PHE A N 1
ATOM 6109 C CA . PHE A 1 780 ? 20.953 29.562 29.375 1 93.81 780 PHE A CA 1
ATOM 6110 C C . PHE A 1 780 ? 21.656 28.703 28.344 1 93.81 780 PHE A C 1
ATOM 6112 O O . PHE A 1 780 ? 22.734 28.156 28.594 1 93.81 780 PHE A O 1
ATOM 6119 N N . PHE A 1 781 ? 21 28.391 27.281 1 92.25 781 PHE A N 1
ATOM 6120 C CA . PHE A 1 781 ? 21.609 27.891 26.062 1 92.25 781 PHE A CA 1
ATOM 6121 C C . PHE A 1 781 ? 21.062 28.625 24.844 1 92.25 781 PHE A C 1
ATOM 6123 O O . PHE A 1 781 ? 19.984 29.219 24.906 1 92.25 781 PHE A O 1
ATOM 6130 N N . ASP A 1 782 ? 21.781 28.672 23.766 1 94.62 782 ASP A N 1
ATOM 6131 C CA . ASP A 1 782 ? 21.406 29.406 22.562 1 94.62 782 ASP A CA 1
ATOM 6132 C C . ASP A 1 782 ? 20.75 28.469 21.531 1 94.62 782 ASP A C 1
ATOM 6134 O O . ASP A 1 782 ? 21.016 27.266 21.531 1 94.62 782 ASP A O 1
ATOM 6138 N N . GLU A 1 783 ? 19.859 29 20.844 1 94.5 783 GLU A N 1
ATOM 6139 C CA . GLU A 1 783 ? 19.141 28.281 19.797 1 94.5 783 GLU A CA 1
ATOM 6140 C C . GLU A 1 783 ? 19 29.156 18.547 1 94.5 783 GLU A C 1
ATOM 6142 O O . GLU A 1 783 ? 19.234 30.359 18.594 1 94.5 783 GLU A O 1
ATOM 6147 N N . GLY A 1 784 ? 18.578 28.5 17.516 1 95.44 784 GLY A N 1
ATOM 6148 C CA . GLY A 1 784 ? 18.484 29.234 16.25 1 95.44 784 GLY A CA 1
ATOM 6149 C C . GLY A 1 784 ? 19.844 29.547 15.633 1 95.44 784 GLY A C 1
ATOM 6150 O O . GLY A 1 784 ? 20.859 29.531 16.328 1 95.44 784 GLY A O 1
ATOM 6151 N N . TYR A 1 785 ? 19.781 29.859 14.367 1 96.38 785 TYR A N 1
ATOM 6152 C CA . TYR A 1 785 ? 21.016 30.109 13.648 1 96.38 785 TYR A CA 1
ATOM 6153 C C . TYR A 1 785 ? 20.781 30.969 12.414 1 96.38 785 TYR A C 1
ATOM 6155 O O . TYR A 1 785 ? 19.812 30.75 11.68 1 96.38 785 TYR A O 1
ATOM 6163 N N . THR A 1 786 ? 21.594 31.906 12.219 1 96.06 786 THR A N 1
ATOM 6164 C CA . THR A 1 786 ? 21.406 32.812 11.109 1 96.06 786 THR A CA 1
ATOM 6165 C C . THR A 1 786 ? 21.875 32.188 9.797 1 96.06 786 THR A C 1
ATOM 6167 O O . THR A 1 786 ? 21.391 32.562 8.719 1 96.06 786 THR A O 1
ATOM 6170 N N . GLY A 1 787 ? 22.797 31.266 9.938 1 92.94 787 GLY A N 1
ATOM 6171 C CA . GLY A 1 787 ? 23.453 30.766 8.742 1 92.94 787 GLY A CA 1
ATOM 6172 C C . GLY A 1 787 ? 24.609 31.625 8.273 1 92.94 787 GLY A C 1
ATOM 6173 O O . GLY A 1 787 ? 24.906 32.656 8.891 1 92.94 787 GLY A O 1
ATOM 6174 N N . GLU A 1 788 ? 25.266 31.297 7.199 1 90.94 788 GLU A N 1
ATOM 6175 C CA . GLU A 1 788 ? 26.375 32.031 6.629 1 90.94 788 GLU A CA 1
ATOM 6176 C C . GLU A 1 788 ? 25.891 33.281 5.895 1 90.94 788 GLU A C 1
ATOM 6178 O O . GLU A 1 788 ? 24.875 33.25 5.203 1 90.94 788 GLU A O 1
ATOM 6183 N N . PRO A 1 789 ? 26.734 34.312 6.039 1 92.69 789 PRO A N 1
ATOM 6184 C CA . PRO A 1 789 ? 28.062 34.469 6.621 1 92.69 789 PRO A CA 1
ATOM 6185 C C . PRO A 1 789 ? 28.016 34.969 8.062 1 92.69 789 PRO A C 1
ATOM 6187 O O . PRO A 1 789 ? 29.062 35.094 8.711 1 92.69 789 PRO A O 1
ATOM 6190 N N . ILE A 1 790 ? 26.922 35.344 8.578 1 94.06 790 ILE A N 1
ATOM 6191 C CA . ILE A 1 790 ? 26.812 35.938 9.914 1 94.06 790 ILE A CA 1
ATOM 6192 C C . ILE A 1 790 ? 27.172 34.875 10.961 1 94.06 790 ILE A C 1
ATOM 6194 O O . ILE A 1 790 ? 28 35.094 11.836 1 94.06 790 ILE A O 1
ATOM 6198 N N . GLN A 1 791 ? 26.578 33.625 10.867 1 93.62 791 GLN A N 1
ATOM 6199 C CA . GLN A 1 791 ? 26.891 32.406 11.609 1 93.62 791 GLN A CA 1
ATOM 6200 C C . GLN A 1 791 ? 26.828 32.656 13.117 1 93.62 791 GLN A C 1
ATOM 6202 O O . GLN A 1 791 ? 27.812 32.438 13.828 1 93.62 791 GLN A O 1
ATOM 6207 N N . ILE A 1 792 ? 25.75 32.938 13.586 1 95.81 792 ILE A N 1
ATOM 6208 C CA . ILE A 1 792 ? 25.547 33.156 15.008 1 95.81 792 ILE A CA 1
ATOM 6209 C C . ILE A 1 792 ? 24.156 32.656 15.414 1 95.81 792 ILE A C 1
ATOM 6211 O O . ILE A 1 792 ? 23.266 32.562 14.57 1 95.81 792 ILE A O 1
ATOM 6215 N N . SER A 1 793 ? 23.969 32.312 16.703 1 97.5 793 SER A N 1
ATOM 6216 C CA . SER A 1 793 ? 22.656 31.953 17.219 1 97.5 793 SER A CA 1
ATOM 6217 C C . SER A 1 793 ? 21.734 33.156 17.312 1 97.5 793 SER A C 1
ATOM 6219 O O . SER A 1 793 ? 22.188 34.281 17.609 1 97.5 793 SER A O 1
ATOM 6221 N N . THR A 1 794 ? 20.469 32.938 17.125 1 98.19 794 THR A N 1
ATOM 6222 C CA . THR A 1 794 ? 19.516 34.062 17.094 1 98.19 794 THR A CA 1
ATOM 6223 C C . THR A 1 794 ? 18.766 34.156 18.406 1 98.19 794 THR A C 1
ATOM 6225 O O . THR A 1 794 ? 18.25 35.25 18.75 1 98.19 794 THR A O 1
ATOM 6228 N N . HIS A 1 795 ? 18.703 33.062 19.094 1 98.19 795 HIS A N 1
ATOM 6229 C CA . HIS A 1 795 ? 17.859 33.031 20.297 1 98.19 795 HIS A CA 1
ATOM 6230 C C . HIS A 1 795 ? 18.656 32.562 21.5 1 98.19 795 HIS A C 1
ATOM 6232 O O . HIS A 1 795 ? 19.688 31.906 21.359 1 98.19 795 HIS A O 1
ATOM 6238 N N . ARG A 1 796 ? 18.188 32.969 22.688 1 96.75 796 ARG A N 1
ATOM 6239 C CA . ARG A 1 796 ? 18.672 32.438 23.969 1 96.75 796 ARG A CA 1
ATOM 6240 C C . ARG A 1 796 ? 17.516 31.938 24.828 1 96.75 796 ARG A C 1
ATOM 6242 O O . ARG A 1 796 ? 16.531 32.656 25.047 1 96.75 796 ARG A O 1
ATOM 6249 N N . VAL A 1 797 ? 17.609 30.75 25.188 1 95.56 797 VAL A N 1
ATOM 6250 C CA . VAL A 1 797 ? 16.703 30.156 26.156 1 95.56 797 VAL A CA 1
ATOM 6251 C C . VAL A 1 797 ? 17.297 30.234 27.547 1 95.56 797 VAL A C 1
ATOM 6253 O O . VAL A 1 797 ? 18.359 29.641 27.812 1 95.56 797 VAL A O 1
ATOM 6256 N N . GLN A 1 798 ? 16.562 30.953 28.453 1 95.88 798 GLN A N 1
ATOM 6257 C CA . GLN A 1 798 ? 17.156 31.266 29.75 1 95.88 798 GLN A CA 1
ATOM 6258 C C . GLN A 1 798 ? 16.141 31.078 30.875 1 95.88 798 GLN A C 1
ATOM 6260 O O . GLN A 1 798 ? 14.953 31.359 30.688 1 95.88 798 GLN A O 1
ATOM 6265 N N . GLU A 1 799 ? 16.672 30.594 32.031 1 95.25 799 GLU A N 1
ATOM 6266 C CA . GLU A 1 799 ? 15.812 30.469 33.219 1 95.25 799 GLU A CA 1
ATOM 6267 C C . GLU A 1 799 ? 15.203 31.812 33.594 1 95.25 799 GLU A C 1
ATOM 6269 O O . GLU A 1 799 ? 15.891 32.812 33.625 1 95.25 799 GLU A O 1
ATOM 6274 N N . GLY A 1 800 ? 13.938 31.719 33.812 1 96 800 GLY A N 1
ATOM 6275 C CA . GLY A 1 800 ? 13.219 32.906 34.219 1 96 800 GLY A CA 1
ATOM 6276 C C . GLY A 1 800 ? 12.695 33.719 33.031 1 96 800 GLY A C 1
ATOM 6277 O O . GLY A 1 800 ? 12.023 34.75 33.25 1 96 800 GLY A O 1
ATOM 6278 N N . GLN A 1 801 ? 12.961 33.344 31.875 1 96.44 801 GLN A N 1
ATOM 6279 C CA . GLN A 1 801 ? 12.562 34.094 30.672 1 96.44 801 GLN A CA 1
ATOM 6280 C C . GLN A 1 801 ? 11.664 33.25 29.781 1 96.44 801 GLN A C 1
ATOM 6282 O O . GLN A 1 801 ? 11.656 32 29.891 1 96.44 801 GLN A O 1
ATOM 6287 N N . PRO A 1 802 ? 10.945 33.938 28.938 1 95.94 802 PRO A N 1
ATOM 6288 C CA . PRO A 1 802 ? 10.117 33.156 28.016 1 95.94 802 PRO A CA 1
ATOM 6289 C C . PRO A 1 802 ? 10.922 32.562 26.859 1 95.94 802 PRO A C 1
ATOM 6291 O O . PRO A 1 802 ? 11.977 33.094 26.5 1 95.94 802 PRO A O 1
ATOM 6294 N N . ILE A 1 803 ? 10.422 31.5 26.297 1 94.75 803 ILE A N 1
ATOM 6295 C CA . ILE A 1 803 ? 10.945 30.953 25.047 1 94.75 803 ILE A CA 1
ATOM 6296 C C . ILE A 1 803 ? 10.719 31.953 23.906 1 94.75 803 ILE A C 1
ATOM 6298 O O . ILE A 1 803 ? 9.672 32.594 23.844 1 94.75 803 ILE A O 1
ATOM 6302 N N . GLY A 1 804 ? 11.727 32.031 23.016 1 96.19 804 GLY A N 1
ATOM 6303 C CA . GLY A 1 804 ? 11.539 32.812 21.812 1 96.19 804 GLY A CA 1
ATOM 6304 C C . GLY A 1 804 ? 12.258 34.156 21.875 1 96.19 804 GLY A C 1
ATOM 6305 O O . GLY A 1 804 ? 12.172 34.938 20.938 1 96.19 804 GLY A O 1
ATOM 6306 N N . ASN A 1 805 ? 13.016 34.406 22.938 1 97.81 805 ASN A N 1
ATOM 6307 C CA . ASN A 1 805 ? 13.734 35.688 23.047 1 97.81 805 ASN A CA 1
ATOM 6308 C C . ASN A 1 805 ? 14.852 35.781 22 1 97.81 805 ASN A C 1
ATOM 6310 O O . ASN A 1 805 ? 15.766 34.938 21.984 1 97.81 805 ASN A O 1
ATOM 6314 N N . PHE A 1 806 ? 14.727 36.812 21.219 1 98.5 806 PHE A N 1
ATOM 6315 C CA . PHE A 1 806 ? 15.852 37.156 20.359 1 98.5 806 PHE A CA 1
ATOM 6316 C C . PHE A 1 806 ? 17.016 37.719 21.172 1 98.5 806 PHE A C 1
ATOM 6318 O O . PHE A 1 806 ? 16.812 38.594 22.016 1 98.5 806 PHE A O 1
ATOM 6325 N N . TYR A 1 807 ? 18.156 37.219 20.922 1 98.38 807 TYR A N 1
ATOM 6326 C CA . TYR A 1 807 ? 19.359 37.625 21.656 1 98.38 807 TYR A CA 1
ATOM 6327 C C . TYR A 1 807 ? 20.453 38.094 20.688 1 98.38 807 TYR A C 1
ATOM 6329 O O . TYR A 1 807 ? 21.047 37.25 19.984 1 98.38 807 TYR A O 1
ATOM 6337 N N . GLY A 1 808 ? 20.703 39.375 20.672 1 98.06 808 GLY A N 1
ATOM 6338 C CA . GLY A 1 808 ? 21.641 39.969 19.719 1 98.06 808 GLY A CA 1
ATOM 6339 C C . GLY A 1 808 ? 22.109 41.344 20.109 1 98.06 808 GLY A C 1
ATOM 6340 O O . GLY A 1 808 ? 21.969 41.75 21.266 1 98.06 808 GLY A O 1
ATOM 6341 N N . LEU A 1 809 ? 22.766 42.062 19.141 1 98.25 809 LEU A N 1
ATOM 6342 C CA . LEU A 1 809 ? 23.297 43.375 19.391 1 98.25 809 LEU A CA 1
ATOM 6343 C C . LEU A 1 809 ? 22.203 44.438 19.188 1 98.25 809 LEU A C 1
ATOM 6345 O O . LEU A 1 809 ? 21.469 44.406 18.188 1 98.25 809 LEU A O 1
ATOM 6349 N N . LYS A 1 810 ? 22.109 45.312 20.125 1 98.5 810 LYS A N 1
ATOM 6350 C CA . LYS A 1 810 ? 21.125 46.375 20.016 1 98.5 810 LYS A CA 1
ATOM 6351 C C . LYS A 1 810 ? 21.719 47.594 19.281 1 98.5 810 LYS A C 1
ATOM 6353 O O . LYS A 1 810 ? 22.594 48.281 19.812 1 98.5 810 LYS A O 1
ATOM 6358 N N . SER A 1 811 ? 21.234 47.812 18.109 1 98.38 811 SER A N 1
ATOM 6359 C CA . SER A 1 811 ? 21.656 48.969 17.328 1 98.38 811 SER A CA 1
ATOM 6360 C C . SER A 1 811 ? 20.734 50.156 17.562 1 98.38 811 SER A C 1
ATOM 6362 O O . SER A 1 811 ? 19.5 50.031 17.516 1 98.38 811 SER A O 1
ATOM 6364 N N . VAL A 1 812 ? 21.312 51.375 17.828 1 97.69 812 VAL A N 1
ATOM 6365 C CA . VAL A 1 812 ? 20.484 52.531 18.109 1 97.69 812 VAL A CA 1
ATOM 6366 C C . VAL A 1 812 ? 20.812 53.656 17.125 1 97.69 812 VAL A C 1
ATOM 6368 O O . VAL A 1 812 ? 20.094 54.656 17.031 1 97.69 812 VAL A O 1
ATOM 6371 N N . ASP A 1 813 ? 21.891 53.531 16.406 1 97.56 813 ASP A N 1
ATOM 6372 C CA . ASP A 1 813 ? 22.344 54.531 15.477 1 97.56 813 ASP A CA 1
ATOM 6373 C C . ASP A 1 813 ? 23.359 53.969 14.492 1 97.56 813 ASP A C 1
ATOM 6375 O O . ASP A 1 813 ? 23.594 52.75 14.477 1 97.56 813 ASP A O 1
ATOM 6379 N N . ILE A 1 814 ? 23.828 54.781 13.617 1 98 814 ILE A N 1
ATOM 6380 C CA . ILE A 1 814 ? 24.875 54.469 12.656 1 98 814 ILE A CA 1
ATOM 6381 C C . ILE A 1 814 ? 25.891 55.594 12.594 1 98 814 ILE A C 1
ATOM 6383 O O . ILE A 1 814 ? 25.531 56.781 12.766 1 98 814 ILE A O 1
ATOM 6387 N N . THR A 1 815 ? 27.156 55.281 12.383 1 97.44 815 THR A N 1
ATOM 6388 C CA . THR A 1 815 ? 28.172 56.344 12.234 1 97.44 815 THR A CA 1
ATOM 6389 C C . THR A 1 815 ? 28.062 57 10.867 1 97.44 815 THR A C 1
ATOM 6391 O O . THR A 1 815 ? 27.359 56.5 9.977 1 97.44 815 THR A O 1
ATOM 6394 N N . ASP A 1 816 ? 28.797 58.062 10.781 1 95.62 816 ASP A N 1
ATOM 6395 C CA . ASP A 1 816 ? 28.766 58.812 9.523 1 95.62 816 ASP A CA 1
ATOM 6396 C C . ASP A 1 816 ? 29.359 58 8.391 1 95.62 816 ASP A C 1
ATOM 6398 O O . ASP A 1 816 ? 29.016 58.188 7.223 1 95.62 816 ASP A O 1
ATOM 6402 N N . ASP A 1 817 ? 30.234 57.062 8.766 1 94.94 817 ASP A N 1
ATOM 6403 C CA . ASP A 1 817 ? 30.875 56.219 7.746 1 94.94 817 ASP A CA 1
ATOM 6404 C C . ASP A 1 817 ? 30.109 54.938 7.531 1 94.94 817 ASP A C 1
ATOM 6406 O O . ASP A 1 817 ? 30.578 54.031 6.836 1 94.94 817 ASP A O 1
ATOM 6410 N N . GLY A 1 818 ? 28.969 54.75 8.172 1 97 818 GLY A N 1
ATOM 6411 C CA . GLY A 1 818 ? 28.047 53.688 7.848 1 97 818 GLY A CA 1
ATOM 6412 C C . GLY A 1 818 ? 28.234 52.469 8.727 1 97 818 GLY A C 1
ATOM 6413 O O . GLY A 1 818 ? 27.969 51.344 8.297 1 97 818 GLY A O 1
ATOM 6414 N N . ILE A 1 819 ? 28.797 52.562 9.93 1 98 819 ILE A N 1
ATOM 6415 C CA . ILE A 1 819 ? 28.984 51.469 10.867 1 98 819 ILE A CA 1
ATOM 6416 C C . ILE A 1 819 ? 27.906 51.531 11.953 1 98 819 ILE A C 1
ATOM 6418 O O . ILE A 1 819 ? 27.641 52.594 12.516 1 98 819 ILE A O 1
ATOM 6422 N N . TRP A 1 820 ? 27.328 50.375 12.258 1 98.25 820 TRP A N 1
ATOM 6423 C CA . TRP A 1 820 ? 26.312 50.344 13.297 1 98.25 820 TRP A CA 1
ATOM 6424 C C . TRP A 1 820 ? 26.859 50.875 14.625 1 98.25 820 TRP A C 1
ATOM 6426 O O . TRP A 1 820 ? 28 50.594 14.977 1 98.25 820 TRP A O 1
ATOM 6436 N N . VAL A 1 821 ? 26.016 51.594 15.328 1 98.38 821 VAL A N 1
ATOM 6437 C CA . VAL A 1 821 ? 26.328 51.969 16.703 1 98.38 821 VAL A CA 1
ATOM 6438 C C . VAL A 1 821 ? 25.531 51.062 17.672 1 98.38 821 VAL A C 1
ATOM 6440 O O . VAL A 1 821 ? 24.312 51.031 17.609 1 98.38 821 VAL A O 1
ATOM 6443 N N . ILE A 1 822 ? 26.297 50.375 18.531 1 98.44 822 ILE A N 1
ATOM 6444 C CA . ILE A 1 822 ? 25.719 49.375 19.406 1 98.44 822 ILE A CA 1
ATOM 6445 C C . ILE A 1 822 ? 25.578 49.969 20.828 1 98.44 822 ILE A C 1
ATOM 6447 O O . ILE A 1 822 ? 26.516 50.562 21.344 1 98.44 822 ILE A O 1
ATOM 6451 N N . GLU A 1 823 ? 24.375 49.812 21.359 1 98.25 823 GLU A N 1
ATOM 6452 C CA . GLU A 1 823 ? 24.172 50.094 22.781 1 98.25 823 GLU A CA 1
ATOM 6453 C C . GLU A 1 823 ? 24.453 48.875 23.641 1 98.25 823 GLU A C 1
ATOM 6455 O O . GLU A 1 823 ? 23.734 47.875 23.562 1 98.25 823 GLU A O 1
ATOM 6460 N N . ARG A 1 824 ? 25.422 48.906 24.422 1 96.88 824 ARG A N 1
ATOM 6461 C CA . ARG A 1 824 ? 25.781 47.812 25.328 1 96.88 824 ARG A CA 1
ATOM 6462 C C . ARG A 1 824 ? 24.797 47.719 26.484 1 96.88 824 ARG A C 1
ATOM 6464 O O . ARG A 1 824 ? 24.016 48.656 26.719 1 96.88 824 ARG A O 1
ATOM 6471 N N . PRO A 1 825 ? 24.844 46.656 27.188 1 95.25 825 PRO A N 1
ATOM 6472 C CA . PRO A 1 825 ? 23.938 46.531 28.328 1 95.25 825 PRO A CA 1
ATOM 6473 C C . PRO A 1 825 ? 24.141 47.594 29.391 1 95.25 825 PRO A C 1
ATOM 6475 O O . PRO A 1 825 ? 23.188 47.969 30.094 1 95.25 825 PRO A O 1
ATOM 6478 N N . ASP A 1 826 ? 25.281 48.219 29.422 1 94.62 826 ASP A N 1
ATOM 6479 C CA . ASP A 1 826 ? 25.562 49.25 30.406 1 94.62 826 ASP A CA 1
ATOM 6480 C C . ASP A 1 826 ? 25.172 50.656 29.906 1 94.62 826 ASP A C 1
ATOM 6482 O O . ASP A 1 826 ? 25.328 51.625 30.609 1 94.62 826 ASP A O 1
ATOM 6486 N N . GLY A 1 827 ? 24.719 50.75 28.703 1 95.06 827 GLY A N 1
ATOM 6487 C CA . GLY A 1 827 ? 24.219 52 28.172 1 95.06 827 GLY A CA 1
ATOM 6488 C C . GLY A 1 827 ? 25.234 52.719 27.297 1 95.06 827 GLY A C 1
ATOM 6489 O O . GLY A 1 827 ? 24.906 53.688 26.609 1 95.06 827 GLY A O 1
ATOM 6490 N N . SER A 1 828 ? 26.484 52.25 27.312 1 96.94 828 SER A N 1
ATOM 6491 C CA . SER A 1 828 ? 27.516 52.875 26.5 1 96.94 828 SER A CA 1
ATOM 6492 C C . SER A 1 828 ? 27.328 52.562 25.016 1 96.94 828 SER A C 1
ATOM 6494 O O . SER A 1 828 ? 26.781 51.531 24.656 1 96.94 828 SER A O 1
ATOM 6496 N N . LEU A 1 829 ? 27.719 53.5 24.219 1 97.81 829 LEU A N 1
ATOM 6497 C CA . LEU A 1 829 ? 27.609 53.344 22.766 1 97.81 829 LEU A CA 1
ATOM 6498 C C . LEU A 1 829 ? 28.969 53.094 22.141 1 97.81 829 LEU A C 1
ATOM 6500 O O . LEU A 1 829 ? 29.938 53.781 22.438 1 97.81 829 LEU A O 1
ATOM 6504 N N . VAL A 1 830 ? 29.078 52.031 21.375 1 97.56 830 VAL A N 1
ATOM 6505 C CA . VAL A 1 830 ? 30.297 51.719 20.656 1 97.56 830 VAL A CA 1
ATOM 6506 C C . VAL A 1 830 ? 29.984 51.375 19.219 1 97.56 830 VAL A C 1
ATOM 6508 O O . VAL A 1 830 ? 28.875 50.906 18.906 1 97.56 830 VAL A O 1
ATOM 6511 N N . PRO A 1 831 ? 30.922 51.656 18.297 1 97.44 831 PRO A N 1
ATOM 6512 C CA . PRO A 1 831 ? 30.719 51.094 16.953 1 97.44 831 PRO A CA 1
ATOM 6513 C C . PRO A 1 831 ? 30.688 49.562 16.953 1 97.44 831 PRO A C 1
ATOM 6515 O O . PRO A 1 831 ? 31.312 48.938 17.781 1 97.44 831 PRO A O 1
ATOM 6518 N N . ALA A 1 832 ? 29.969 49.031 16.062 1 97.69 832 ALA A N 1
ATOM 6519 C CA . ALA A 1 832 ? 29.797 47.562 15.984 1 97.69 832 ALA A CA 1
ATOM 6520 C C . ALA A 1 832 ? 31.141 46.875 15.859 1 97.69 832 ALA A C 1
ATOM 6522 O O . ALA A 1 832 ? 31.297 45.719 16.297 1 97.69 832 ALA A O 1
ATOM 6523 N N . THR A 1 833 ? 32.156 47.5 15.375 1 96.38 833 THR A N 1
ATOM 6524 C CA . THR A 1 833 ? 33.469 46.906 15.188 1 96.38 833 THR A CA 1
ATOM 6525 C C . THR A 1 833 ? 34.125 46.625 16.531 1 96.38 833 THR A C 1
ATOM 6527 O O . THR A 1 833 ? 35.062 45.844 16.625 1 96.38 833 THR A O 1
ATOM 6530 N N . GLU A 1 834 ? 33.656 47.281 17.531 1 95.88 834 GLU A N 1
ATOM 6531 C CA . GLU A 1 834 ? 34.219 47.125 18.859 1 95.88 834 GLU A CA 1
ATOM 6532 C C . GLU A 1 834 ? 33.281 46.312 19.75 1 95.88 834 GLU A C 1
ATOM 6534 O O . GLU A 1 834 ? 33.625 46 20.891 1 95.88 834 GLU A O 1
ATOM 6539 N N . ALA A 1 835 ? 32.188 45.969 19.234 1 95.69 835 ALA A N 1
ATOM 6540 C CA . ALA A 1 835 ? 31.25 45.188 20 1 95.69 835 ALA A CA 1
ATOM 6541 C C . ALA A 1 835 ? 31.656 43.719 20.047 1 95.69 835 ALA A C 1
ATOM 6543 O O . ALA A 1 835 ? 32.281 43.219 19.094 1 95.69 835 ALA A O 1
ATOM 6544 N N . THR A 1 836 ? 31.297 43.031 21.141 1 94.38 836 THR A N 1
ATOM 6545 C CA . THR A 1 836 ? 31.578 41.625 21.312 1 94.38 836 THR A CA 1
ATOM 6546 C C . THR A 1 836 ? 30.312 40.844 21.625 1 94.38 836 THR A C 1
ATOM 6548 O O . THR A 1 836 ? 29.234 41.438 21.766 1 94.38 836 THR A O 1
ATOM 6551 N N . ASN A 1 837 ? 30.453 39.562 21.672 1 92.88 837 ASN A N 1
ATOM 6552 C CA . ASN A 1 837 ? 29.312 38.688 21.969 1 92.88 837 ASN A CA 1
ATOM 6553 C C . ASN A 1 837 ? 28.734 39 23.344 1 92.88 837 ASN A C 1
ATOM 6555 O O . ASN A 1 837 ? 27.562 38.75 23.594 1 92.88 837 ASN A O 1
ATOM 6559 N N . ASP A 1 838 ? 29.547 39.531 24.203 1 93.5 838 ASP A N 1
ATOM 6560 C CA . ASP A 1 838 ? 29.094 39.844 25.562 1 93.5 838 ASP A CA 1
ATOM 6561 C C . ASP A 1 838 ? 28.172 41.062 25.562 1 93.5 838 ASP A C 1
ATOM 6563 O O . ASP A 1 838 ? 27.484 41.312 26.562 1 93.5 838 ASP A O 1
ATOM 6567 N N . ASP A 1 839 ? 28.141 41.75 24.422 1 97.12 839 ASP A N 1
ATOM 6568 C CA . ASP A 1 839 ? 27.312 42.969 24.344 1 97.12 839 ASP A CA 1
ATOM 6569 C C . ASP A 1 839 ? 25.906 42.625 23.875 1 97.12 839 ASP A C 1
ATOM 6571 O O . ASP A 1 839 ? 25.031 43.5 23.812 1 97.12 839 ASP A O 1
ATOM 6575 N N . ARG A 1 840 ? 25.641 41.375 23.578 1 97.69 840 ARG A N 1
ATOM 6576 C CA . ARG A 1 840 ? 24.312 40.969 23.141 1 97.69 840 ARG A CA 1
ATOM 6577 C C . ARG A 1 840 ? 23.297 41.062 24.266 1 97.69 840 ARG A C 1
ATOM 6579 O O . ARG A 1 840 ? 23.656 40.938 25.438 1 97.69 840 ARG A O 1
ATOM 6586 N N . GLN A 1 841 ? 22.078 41.281 23.938 1 97.25 841 GLN A N 1
ATOM 6587 C CA . GLN A 1 841 ? 20.984 41.406 24.891 1 97.25 841 GLN A CA 1
ATOM 6588 C C . GLN A 1 841 ? 19.656 41 24.25 1 97.25 841 GLN A C 1
ATOM 6590 O O . GLN A 1 841 ? 19.594 40.719 23.047 1 97.25 841 GLN A O 1
ATOM 6595 N N . VAL A 1 842 ? 18.641 40.906 25.078 1 97.94 842 VAL A N 1
ATOM 6596 C CA . VAL A 1 842 ? 17.328 40.531 24.578 1 97.94 842 VAL A CA 1
ATOM 6597 C C . VAL A 1 842 ? 16.766 41.688 23.719 1 97.94 842 VAL A C 1
ATOM 6599 O O . VAL A 1 842 ? 16.703 42.812 24.172 1 97.94 842 VAL A O 1
ATOM 6602 N N . LEU A 1 843 ? 16.344 41.375 22.516 1 98.25 843 LEU A N 1
ATOM 6603 C CA . LEU A 1 843 ? 15.906 42.375 21.562 1 98.25 843 LEU A CA 1
ATOM 6604 C C . LEU A 1 843 ? 14.391 42.344 21.375 1 98.25 843 LEU A C 1
ATOM 6606 O O . LEU A 1 843 ? 13.797 43.281 20.844 1 98.25 843 LEU A O 1
ATOM 6610 N N . GLY A 1 844 ? 13.781 41.344 21.797 1 97.5 844 GLY A N 1
ATOM 6611 C CA . GLY A 1 844 ? 12.359 41.062 21.609 1 97.5 844 GLY A CA 1
ATOM 6612 C C . GLY A 1 844 ? 12.023 39.594 21.734 1 97.5 844 GLY A C 1
ATOM 6613 O O . GLY A 1 844 ? 12.867 38.781 22.141 1 97.5 844 GLY A O 1
ATOM 6614 N N . ASN A 1 845 ? 10.75 39.25 21.406 1 97.88 845 ASN A N 1
ATOM 6615 C CA . ASN A 1 845 ? 10.289 37.844 21.5 1 97.88 845 ASN A CA 1
ATOM 6616 C C . ASN A 1 845 ? 9.508 37.438 20.25 1 97.88 845 ASN A C 1
ATOM 6618 O O . ASN A 1 845 ? 8.68 38.188 19.75 1 97.88 845 ASN A O 1
ATOM 6622 N N . GLY A 1 846 ? 9.805 36.219 19.812 1 97.06 846 GLY A N 1
ATOM 6623 C CA . GLY A 1 846 ? 9.266 35.781 18.531 1 97.06 846 GLY A CA 1
ATOM 6624 C C . GLY A 1 846 ? 7.914 35.094 18.656 1 97.06 846 GLY A C 1
ATOM 6625 O O . GLY A 1 846 ? 7.312 34.719 17.656 1 97.06 846 GLY A O 1
ATOM 6626 N N . LEU A 1 847 ? 7.359 34.969 19.828 1 95.31 847 LEU A N 1
ATOM 6627 C CA . LEU A 1 847 ? 6.059 34.344 20.047 1 95.31 847 LEU A CA 1
ATOM 6628 C C . LEU A 1 847 ? 5.004 35.406 20.375 1 95.31 847 LEU A C 1
ATOM 6630 O O . LEU A 1 847 ? 5.168 36.188 21.312 1 95.31 847 LEU A O 1
ATOM 6634 N N . PRO A 1 848 ? 3.92 35.344 19.641 1 95.75 848 PRO A N 1
ATOM 6635 C CA . PRO A 1 848 ? 2.859 36.312 19.953 1 95.75 848 PRO A CA 1
ATOM 6636 C C . PRO A 1 848 ? 2.299 36.125 21.359 1 95.75 848 PRO A C 1
ATOM 6638 O O . PRO A 1 848 ? 2.131 35 21.828 1 95.75 848 PRO A O 1
ATOM 6641 N N . LYS A 1 849 ? 1.927 37.25 21.953 1 95.81 849 LYS A N 1
ATOM 6642 C CA . LYS A 1 849 ? 1.328 37.188 23.281 1 95.81 849 LYS A CA 1
ATOM 6643 C C . LYS A 1 849 ? -0.187 37.031 23.203 1 95.81 849 LYS A C 1
ATOM 6645 O O . LYS A 1 849 ? -0.819 36.562 24.156 1 95.81 849 LYS A O 1
ATOM 6650 N N . ALA A 1 850 ? -0.646 37.5 22.031 1 96.94 850 ALA A N 1
ATOM 6651 C CA . ALA A 1 850 ? -2.096 37.406 21.906 1 96.94 850 ALA A CA 1
ATOM 6652 C C . ALA A 1 850 ? -2.492 37.062 20.469 1 96.94 850 ALA A C 1
ATOM 6654 O O . ALA A 1 850 ? -1.794 37.438 19.516 1 96.94 850 ALA A O 1
ATOM 6655 N N . TYR A 1 851 ? -3.561 36.375 20.344 1 97.06 851 TYR A N 1
ATOM 6656 C CA . TYR A 1 851 ? -4.23 36.094 19.078 1 97.06 851 TYR A CA 1
ATOM 6657 C C . TYR A 1 851 ? -5.691 36.5 19.125 1 97.06 851 TYR A C 1
ATOM 6659 O O . TYR A 1 851 ? -6.324 36.469 20.188 1 97.06 851 TYR A O 1
ATOM 6667 N N . TYR A 1 852 ? -6.219 36.969 18.031 1 97.5 852 TYR A N 1
ATOM 6668 C CA . TYR A 1 852 ? -7.629 37.344 17.969 1 97.5 852 TYR A CA 1
ATOM 6669 C C . TYR A 1 852 ? -8.211 37.031 16.594 1 97.5 852 TYR A C 1
ATOM 6671 O O . TYR A 1 852 ? -7.469 36.938 15.609 1 97.5 852 TYR A O 1
ATOM 6679 N N . SER A 1 853 ? -9.453 36.844 16.547 1 97.94 853 SER A N 1
ATOM 6680 C CA . SER A 1 853 ? -10.156 36.594 15.289 1 97.94 853 SER A CA 1
ATOM 6681 C C . SER A 1 853 ? -11.578 37.156 15.336 1 97.94 853 SER A C 1
ATOM 6683 O O . SER A 1 853 ? -12.141 37.344 16.422 1 97.94 853 SER A O 1
ATOM 6685 N N . TRP A 1 854 ? -12.094 37.438 14.203 1 97.88 854 TRP A N 1
ATOM 6686 C CA . TRP A 1 854 ? -13.453 37.938 14.008 1 97.88 854 TRP A CA 1
ATOM 6687 C C . TRP A 1 854 ? -14.07 37.312 12.75 1 97.88 854 TRP A C 1
ATOM 6689 O O . TRP A 1 854 ? -13.719 37.719 11.633 1 97.88 854 TRP A O 1
ATOM 6699 N N . ASN A 1 855 ? -15 36.469 12.945 1 97.06 855 ASN A N 1
ATOM 6700 C CA . ASN A 1 855 ? -15.633 35.75 11.844 1 97.06 855 ASN A CA 1
ATOM 6701 C C . ASN A 1 855 ? -17.109 36.125 11.711 1 97.06 855 ASN A C 1
ATOM 6703 O O . ASN A 1 855 ? -17.859 36.094 12.695 1 97.06 855 ASN A O 1
ATOM 6707 N N . ASN A 1 856 ? -17.516 36.5 10.531 1 97.06 856 ASN A N 1
ATOM 6708 C CA . ASN A 1 856 ? -18.891 36.906 10.266 1 97.06 856 ASN A CA 1
ATOM 6709 C C . ASN A 1 856 ? -19.531 36.062 9.172 1 97.06 856 ASN A C 1
ATOM 6711 O O . ASN A 1 856 ? -18.891 35.75 8.164 1 97.06 856 ASN A O 1
ATOM 6715 N N . THR A 1 857 ? -20.688 35.688 9.422 1 96.19 857 THR A N 1
ATOM 6716 C CA . THR A 1 857 ? -21.516 35 8.422 1 96.19 857 THR A CA 1
ATOM 6717 C C . THR A 1 857 ? -22.859 35.75 8.266 1 96.19 857 THR A C 1
ATOM 6719 O O . THR A 1 857 ? -23.594 35.906 9.234 1 96.19 857 THR A O 1
ATOM 6722 N N . VAL A 1 858 ? -23.141 36.156 7.07 1 97.19 858 VAL A N 1
ATOM 6723 C CA . VAL A 1 858 ? -24.391 36.844 6.746 1 97.19 858 VAL A CA 1
ATOM 6724 C C . VAL A 1 858 ? -25.172 36.062 5.699 1 97.19 858 VAL A C 1
ATOM 6726 O O . VAL A 1 858 ? -24.609 35.625 4.684 1 97.19 858 VAL A O 1
ATOM 6729 N N . ARG A 1 859 ? -26.359 35.844 6.031 1 95.81 859 ARG A N 1
ATOM 6730 C CA . ARG A 1 859 ? -27.266 35.156 5.09 1 95.81 859 ARG A CA 1
ATOM 6731 C C . ARG A 1 859 ? -28.453 36.062 4.742 1 95.81 859 ARG A C 1
ATOM 6733 O O . ARG A 1 859 ? -29.109 36.594 5.637 1 95.81 859 ARG A O 1
ATOM 6740 N N . TYR A 1 860 ? -28.688 36.25 3.547 1 96.56 860 TYR A N 1
ATOM 6741 C CA . TYR A 1 860 ? -29.844 36.969 3.039 1 96.56 860 TYR A CA 1
ATOM 6742 C C . TYR A 1 860 ? -30.547 36.188 1.954 1 96.56 860 TYR A C 1
ATOM 6744 O O . TYR A 1 860 ? -30.078 36.094 0.819 1 96.56 860 TYR A O 1
ATOM 6752 N N . LYS A 1 861 ? -31.641 35.562 2.266 1 93.5 861 LYS A N 1
ATOM 6753 C CA . LYS A 1 861 ? -32.375 34.688 1.373 1 93.5 861 LYS A CA 1
ATOM 6754 C C . LYS A 1 861 ? -31.469 33.562 0.852 1 93.5 861 LYS A C 1
ATOM 6756 O O . LYS A 1 861 ? -30.859 32.844 1.637 1 93.5 861 LYS A O 1
ATOM 6761 N N . ASN A 1 862 ? -31.219 33.688 -0.504 1 94 862 ASN A N 1
ATOM 6762 C CA . ASN A 1 862 ? -30.438 32.594 -1.09 1 94 862 ASN A CA 1
ATOM 6763 C C . ASN A 1 862 ? -28.953 32.938 -1.16 1 94 862 ASN A C 1
ATOM 6765 O O . ASN A 1 862 ? -28.141 32.156 -1.64 1 94 862 ASN A O 1
ATOM 6769 N N . TRP A 1 863 ? -28.547 34.094 -0.619 1 97.25 863 TRP A N 1
ATOM 6770 C CA . TRP A 1 863 ? -27.156 34.531 -0.619 1 97.25 863 TRP A CA 1
ATOM 6771 C C . TRP A 1 863 ? -26.531 34.312 0.753 1 97.25 863 TRP A C 1
ATOM 6773 O O . TRP A 1 863 ? -27.188 34.469 1.78 1 97.25 863 TRP A O 1
ATOM 6783 N N . ASP A 1 864 ? -25.328 33.969 0.762 1 96.19 864 ASP A N 1
ATOM 6784 C CA . ASP A 1 864 ? -24.578 33.938 2.01 1 96.19 864 ASP A CA 1
ATOM 6785 C C . ASP A 1 864 ? -23.188 34.531 1.827 1 96.19 864 ASP A C 1
ATOM 6787 O O . ASP A 1 864 ? -22.594 34.406 0.756 1 96.19 864 ASP A O 1
ATOM 6791 N N . LEU A 1 865 ? -22.688 35.219 2.781 1 97.75 865 LEU A N 1
ATOM 6792 C CA . LEU A 1 865 ? -21.359 35.875 2.811 1 97.75 865 LEU A CA 1
ATOM 6793 C C . LEU A 1 865 ? -20.625 35.531 4.105 1 97.75 865 LEU A C 1
ATOM 6795 O O . LEU A 1 865 ? -21.172 35.719 5.195 1 97.75 865 LEU A O 1
ATOM 6799 N N . MET A 1 866 ? -19.484 35 3.949 1 97.56 866 MET A N 1
ATOM 6800 C CA . MET A 1 866 ? -18.625 34.719 5.094 1 97.56 866 MET A CA 1
ATOM 6801 C C . MET A 1 866 ? -17.328 35.5 5.016 1 97.56 866 MET A C 1
ATOM 6803 O O . MET A 1 866 ? -16.672 35.5 3.975 1 97.56 866 MET A O 1
ATOM 6807 N N . VAL A 1 867 ? -16.953 36.156 6.062 1 97.62 867 VAL A N 1
ATOM 6808 C CA . VAL A 1 867 ? -15.719 36.906 6.168 1 97.62 867 VAL A CA 1
ATOM 6809 C C . VAL A 1 867 ? -14.961 36.5 7.434 1 97.62 867 VAL A C 1
ATOM 6811 O O . VAL A 1 867 ? -15.484 36.656 8.539 1 97.62 867 VAL A O 1
ATOM 6814 N N . ASN A 1 868 ? -13.781 36.094 7.297 1 97.19 868 ASN A N 1
ATOM 6815 C CA . ASN A 1 868 ? -12.938 35.656 8.414 1 97.19 868 ASN A CA 1
ATOM 6816 C C . ASN A 1 868 ? -11.711 36.562 8.555 1 97.19 868 ASN A C 1
ATOM 6818 O O . ASN A 1 868 ? -10.898 36.656 7.633 1 97.19 868 ASN A O 1
ATOM 6822 N N . LEU A 1 869 ? -11.594 37.125 9.68 1 97.62 869 LEU A N 1
ATOM 6823 C CA . LEU A 1 869 ? -10.445 37.969 10.031 1 97.62 869 LEU A CA 1
ATOM 6824 C C . LEU A 1 869 ? -9.672 37.344 11.195 1 97.62 869 LEU A C 1
ATOM 6826 O O . LEU A 1 869 ? -10.266 36.812 12.125 1 97.62 869 LEU A O 1
ATOM 6830 N N . ARG A 1 870 ? -8.328 37.5 11.133 1 96.56 870 ARG A N 1
ATOM 6831 C CA . ARG A 1 870 ? -7.492 37 12.227 1 96.56 870 ARG A CA 1
ATOM 6832 C C . ARG A 1 870 ? -6.238 37.875 12.383 1 96.56 870 ARG A C 1
ATOM 6834 O O . ARG A 1 870 ? -5.812 38.531 11.438 1 96.56 870 ARG A O 1
ATOM 6841 N N . GLY A 1 871 ? -5.68 37.781 13.586 1 96.69 871 GLY A N 1
ATOM 6842 C CA . GLY A 1 871 ? -4.457 38.531 13.82 1 96.69 871 GLY A CA 1
ATOM 6843 C C . GLY A 1 871 ? -3.686 38.062 15.039 1 96.69 871 GLY A C 1
ATOM 6844 O O . GLY A 1 871 ? -4.141 37.188 15.758 1 96.69 871 GLY A O 1
ATOM 6845 N N . ALA A 1 872 ? -2.5 38.562 15.203 1 96.88 872 ALA A N 1
ATOM 6846 C CA . ALA A 1 872 ? -1.605 38.344 16.328 1 96.88 872 ALA A CA 1
ATOM 6847 C C . ALA A 1 872 ? -0.965 39.656 16.797 1 96.88 872 ALA A C 1
ATOM 6849 O O . ALA A 1 872 ? -0.722 40.562 15.992 1 96.88 872 ALA A O 1
ATOM 6850 N N . LEU A 1 873 ? -0.722 39.719 18.172 1 97.31 873 LEU A N 1
ATOM 6851 C CA . LEU A 1 873 ? -0.236 40.969 18.734 1 97.31 873 LEU A CA 1
ATOM 6852 C C . LEU A 1 873 ? 0.973 40.719 19.625 1 97.31 873 LEU A C 1
ATOM 6854 O O . LEU A 1 873 ? 1.122 39.656 20.203 1 97.31 873 LEU A O 1
ATOM 6858 N N . ASP A 1 874 ? 1.813 41.75 19.688 1 96.81 874 ASP A N 1
ATOM 6859 C CA . ASP A 1 874 ? 2.859 41.938 20.688 1 96.81 874 ASP A CA 1
ATOM 6860 C C . ASP A 1 874 ? 3.941 40.875 20.547 1 96.81 874 ASP A C 1
ATOM 6862 O O . ASP A 1 874 ? 4.242 40.156 21.516 1 96.81 874 ASP A O 1
ATOM 6866 N N . TYR A 1 875 ? 4.57 40.75 19.453 1 97.06 875 TYR A N 1
ATOM 6867 C CA . TYR A 1 875 ? 5.719 39.875 19.188 1 97.06 875 TYR A CA 1
ATOM 6868 C C . TYR A 1 875 ? 6.613 40.5 18.109 1 97.06 875 TYR A C 1
ATOM 6870 O O . TYR A 1 875 ? 6.277 41.531 17.531 1 97.06 875 TYR A O 1
ATOM 6878 N N . GLN A 1 876 ? 7.734 39.906 17.922 1 98.25 876 GLN A N 1
ATOM 6879 C CA . GLN A 1 876 ? 8.688 40.438 16.938 1 98.25 876 GLN A CA 1
ATOM 6880 C C . GLN A 1 876 ? 9.117 39.344 15.961 1 98.25 876 GLN A C 1
ATOM 6882 O O . GLN A 1 876 ? 8.922 38.156 16.219 1 98.25 876 GLN A O 1
ATOM 6887 N N . ILE A 1 877 ? 9.609 39.781 14.82 1 98.31 877 ILE A N 1
ATOM 6888 C CA . ILE A 1 877 ? 10.102 38.938 13.75 1 98.31 877 ILE A CA 1
ATOM 6889 C C . ILE A 1 877 ? 11.508 39.344 13.352 1 98.31 877 ILE A C 1
ATOM 6891 O O . ILE A 1 877 ? 11.781 40.531 13.195 1 98.31 877 ILE A O 1
ATOM 6895 N N . LEU A 1 878 ? 12.391 38.375 13.344 1 98.44 878 LEU A N 1
ATOM 6896 C CA . LEU A 1 878 ? 13.688 38.656 12.734 1 98.44 878 LEU A CA 1
ATOM 6897 C C . LEU A 1 878 ? 13.609 38.5 11.219 1 98.44 878 LEU A C 1
ATOM 6899 O O . LEU A 1 878 ? 13.445 37.406 10.703 1 98.44 878 LEU A O 1
ATOM 6903 N N . ASN A 1 879 ? 13.727 39.594 10.57 1 98 879 ASN A N 1
ATOM 6904 C CA . ASN A 1 879 ? 13.641 39.625 9.117 1 98 879 ASN A CA 1
ATOM 6905 C C . ASN A 1 879 ? 14.961 39.219 8.461 1 98 879 ASN A C 1
ATOM 6907 O O . ASN A 1 879 ? 15.789 40.094 8.156 1 98 879 ASN A O 1
ATOM 6911 N N . PHE A 1 880 ? 15.062 38.031 8.109 1 97.62 880 PHE A N 1
ATOM 6912 C CA . PHE A 1 880 ? 16.297 37.5 7.535 1 97.62 880 PHE A CA 1
ATOM 6913 C C . PHE A 1 880 ? 16.578 38.125 6.184 1 97.62 880 PHE A C 1
ATOM 6915 O O . PHE A 1 880 ? 17.734 38.375 5.848 1 97.62 880 PHE A O 1
ATOM 6922 N N . SER A 1 881 ? 15.594 38.406 5.438 1 96.31 881 SER A N 1
ATOM 6923 C CA . SER A 1 881 ? 15.797 39 4.117 1 96.31 881 SER A CA 1
ATOM 6924 C C . SER A 1 881 ? 16.469 40.375 4.215 1 96.31 881 SER A C 1
ATOM 6926 O O . SER A 1 881 ? 17.438 40.625 3.492 1 96.31 881 SER A O 1
ATOM 6928 N N . ARG A 1 882 ? 16.016 41.219 5.031 1 97.31 882 ARG A N 1
ATOM 6929 C CA . ARG A 1 882 ? 16.625 42.531 5.211 1 97.31 882 ARG A CA 1
ATOM 6930 C C . ARG A 1 882 ? 18.016 42.406 5.844 1 97.31 882 ARG A C 1
ATOM 6932 O O . ARG A 1 882 ? 18.953 43.094 5.453 1 97.31 882 ARG A O 1
ATOM 6939 N N . MET A 1 883 ? 18.094 41.469 6.777 1 97.75 883 MET A N 1
ATOM 6940 C CA . MET A 1 883 ? 19.375 41.281 7.465 1 97.75 883 MET A CA 1
ATOM 6941 C C . MET A 1 883 ? 20.469 40.875 6.477 1 97.75 883 MET A C 1
ATOM 6943 O O . MET A 1 883 ? 21.609 41.344 6.598 1 97.75 883 MET A O 1
ATOM 6947 N N . PHE A 1 884 ? 20.109 40.156 5.516 1 97.12 884 PHE A N 1
ATOM 6948 C CA . PHE A 1 884 ? 21.109 39.594 4.613 1 97.12 884 PHE A CA 1
ATOM 6949 C C . PHE A 1 884 ? 21.25 40.469 3.359 1 97.12 884 PHE A C 1
ATOM 6951 O O . PHE A 1 884 ? 22.328 40.562 2.781 1 97.12 884 PHE A O 1
ATOM 6958 N N . TYR A 1 885 ? 20.156 41.125 2.912 1 97.25 885 TYR A N 1
ATOM 6959 C CA . TYR A 1 885 ? 20.203 41.656 1.559 1 97.25 885 TYR A CA 1
ATOM 6960 C C . TYR A 1 885 ? 20 43.188 1.569 1 97.25 885 TYR A C 1
ATOM 6962 O O . TYR A 1 885 ? 20.094 43.844 0.526 1 97.25 885 TYR A O 1
ATOM 6970 N N . GLU A 1 886 ? 19.672 43.75 2.717 1 97.25 886 GLU A N 1
ATOM 6971 C CA . GLU A 1 886 ? 19.578 45.188 2.834 1 97.25 886 GLU A CA 1
ATOM 6972 C C . GLU A 1 886 ? 20.922 45.812 3.205 1 97.25 886 GLU A C 1
ATOM 6974 O O . GLU A 1 886 ? 21.016 46.625 4.133 1 97.25 886 GLU A O 1
ATOM 6979 N N . ASN A 1 887 ? 21.922 45.344 2.57 1 96.06 887 ASN A N 1
ATOM 6980 C CA . ASN A 1 887 ? 23.312 45.781 2.715 1 96.06 887 ASN A CA 1
ATOM 6981 C C . ASN A 1 887 ? 24 45.938 1.358 1 96.06 887 ASN A C 1
ATOM 6983 O O . ASN A 1 887 ? 24.219 44.969 0.644 1 96.06 887 ASN A O 1
ATOM 6987 N N . PRO A 1 888 ? 24.375 47.219 1.039 1 94.5 888 PRO A N 1
ATOM 6988 C CA . PRO A 1 888 ? 24.922 47.469 -0.295 1 94.5 888 PRO A CA 1
ATOM 6989 C C . PRO A 1 888 ? 26.297 46.844 -0.496 1 94.5 888 PRO A C 1
ATOM 6991 O O . PRO A 1 888 ? 26.781 46.75 -1.627 1 94.5 888 PRO A O 1
ATOM 6994 N N . THR A 1 889 ? 26.938 46.375 0.553 1 92.81 889 THR A N 1
ATOM 6995 C CA . THR A 1 889 ? 28.312 45.938 0.472 1 92.81 889 THR A CA 1
ATOM 6996 C C . THR A 1 889 ? 28.406 44.438 0.133 1 92.81 889 THR A C 1
ATOM 6998 O O . THR A 1 889 ? 29.484 43.906 -0.065 1 92.81 889 THR A O 1
ATOM 7001 N N . ILE A 1 890 ? 27.312 43.719 0.04 1 95.06 890 ILE A N 1
ATOM 7002 C CA . ILE A 1 890 ? 27.359 42.281 -0.153 1 95.06 890 ILE A CA 1
ATOM 7003 C C . ILE A 1 890 ? 27.688 41.969 -1.611 1 95.06 890 ILE A C 1
ATOM 7005 O O . ILE A 1 890 ? 27.656 42.844 -2.467 1 95.06 890 ILE A O 1
ATOM 7009 N N . SER A 1 891 ? 27.953 40.688 -1.85 1 94.69 891 SER A N 1
ATOM 7010 C CA . SER A 1 891 ? 28.469 40.281 -3.154 1 94.69 891 SER A CA 1
ATOM 7011 C C . SER A 1 891 ? 27.344 39.781 -4.062 1 94.69 891 SER A C 1
ATOM 7013 O O . SER A 1 891 ? 27.594 39.062 -5.039 1 94.69 891 SER A O 1
ATOM 7015 N N . TYR A 1 892 ? 26.109 40.062 -3.723 1 97.19 892 TYR A N 1
ATOM 7016 C CA . TYR A 1 892 ? 24.938 39.594 -4.461 1 97.19 892 TYR A CA 1
ATOM 7017 C C . TYR A 1 892 ? 24.016 40.75 -4.797 1 97.19 892 TYR A C 1
ATOM 7019 O O . TYR A 1 892 ? 24.328 41.906 -4.504 1 97.19 892 TYR A O 1
ATOM 7027 N N . ASN A 1 893 ? 22.938 40.438 -5.551 1 96.69 893 ASN A N 1
ATOM 7028 C CA . ASN A 1 893 ? 21.906 41.438 -5.691 1 96.69 893 ASN A CA 1
ATOM 7029 C C . ASN A 1 893 ? 21.312 41.844 -4.34 1 96.69 893 ASN A C 1
ATOM 7031 O O . ASN A 1 893 ? 21.438 41.094 -3.365 1 96.69 893 ASN A O 1
ATOM 7035 N N . THR A 1 894 ? 20.797 43.062 -4.312 1 97.19 894 THR A N 1
ATOM 7036 C CA . THR A 1 894 ? 20.359 43.594 -3.025 1 97.19 894 THR A CA 1
ATOM 7037 C C . THR A 1 894 ? 18.922 44.094 -3.113 1 97.19 894 THR A C 1
ATOM 7039 O O . THR A 1 894 ? 18.391 44.281 -4.211 1 97.19 894 THR A O 1
ATOM 7042 N N . LEU A 1 895 ? 18.344 44.25 -1.981 1 97.69 895 LEU A N 1
ATOM 7043 C CA . LEU A 1 895 ? 17.078 44.969 -1.892 1 97.69 895 LEU A CA 1
ATOM 7044 C C . LEU A 1 895 ? 17.266 46.438 -2.307 1 97.69 895 LEU A C 1
ATOM 7046 O O . LEU A 1 895 ? 18.344 47 -2.115 1 97.69 895 LEU A O 1
ATOM 7050 N N . ASP A 1 896 ? 16.25 47 -2.875 1 96.56 896 ASP A N 1
ATOM 7051 C CA . ASP A 1 896 ? 16.344 48.406 -3.244 1 96.56 896 ASP A CA 1
ATOM 7052 C C . ASP A 1 896 ? 16.5 49.312 -2.008 1 96.56 896 ASP A C 1
ATOM 7054 O O . ASP A 1 896 ? 17.109 50.375 -2.07 1 96.56 896 ASP A O 1
ATOM 7058 N N . SER A 1 897 ? 16.062 48.812 -0.872 1 97 897 SER A N 1
ATOM 7059 C CA . SER A 1 897 ? 16.109 49.562 0.381 1 97 897 SER A CA 1
ATOM 7060 C C . SER A 1 897 ? 17.516 49.562 0.962 1 97 897 SER A C 1
ATOM 7062 O O . SER A 1 897 ? 17.797 50.25 1.945 1 97 897 SER A O 1
ATOM 7064 N N . ALA A 1 898 ? 18.391 48.812 0.357 1 97.44 898 ALA A N 1
ATOM 7065 C CA . ALA A 1 898 ? 19.766 48.75 0.838 1 97.44 898 ALA A CA 1
ATOM 7066 C C . ALA A 1 898 ? 20.469 50.094 0.732 1 97.44 898 ALA A C 1
ATOM 7068 O O . ALA A 1 898 ? 21.469 50.344 1.405 1 97.44 898 ALA A O 1
ATOM 7069 N N . TYR A 1 899 ? 20 51 -0.056 1 96.81 899 TYR A N 1
ATOM 7070 C CA . TYR A 1 899 ? 20.656 52.281 -0.351 1 96.81 899 TYR A CA 1
ATOM 7071 C C . TYR A 1 899 ? 19.969 53.438 0.371 1 96.81 899 TYR A C 1
ATOM 7073 O O . TYR A 1 899 ? 20.344 54.594 0.192 1 96.81 899 TYR A O 1
ATOM 7081 N N . ASP A 1 900 ? 19.031 53.062 1.171 1 96.5 900 ASP A N 1
ATOM 7082 C CA . ASP A 1 900 ? 18.359 54.062 2 1 96.5 900 ASP A CA 1
ATOM 7083 C C . ASP A 1 900 ? 19.234 54.469 3.191 1 96.5 900 ASP A C 1
ATOM 7085 O O . ASP A 1 900 ? 20.078 53.688 3.633 1 96.5 900 ASP A O 1
ATOM 7089 N N . MET A 1 901 ? 18.984 55.656 3.691 1 96.44 901 MET A N 1
ATOM 7090 C CA . MET A 1 901 ? 19.688 56.094 4.891 1 96.44 901 MET A CA 1
ATOM 7091 C C . MET A 1 901 ? 19.172 55.344 6.125 1 96.44 901 MET A C 1
ATOM 7093 O O . MET A 1 901 ? 17.969 55.281 6.359 1 96.44 901 MET A O 1
ATOM 7097 N N . VAL A 1 902 ? 20.078 54.812 6.805 1 97.56 902 VAL A N 1
ATOM 7098 C CA . VAL A 1 902 ? 19.766 54.156 8.07 1 97.56 902 VAL A CA 1
ATOM 7099 C C . VAL A 1 902 ? 19.734 55.188 9.195 1 97.56 902 VAL A C 1
ATOM 7101 O O . VAL A 1 902 ? 20.625 56.031 9.305 1 97.56 902 VAL A O 1
ATOM 7104 N N . TYR A 1 903 ? 18.734 55.188 9.961 1 96.62 903 TYR A N 1
ATOM 7105 C CA . TYR A 1 903 ? 18.516 56.188 11.016 1 96.62 903 TYR A CA 1
ATOM 7106 C C . TYR A 1 903 ? 18.562 57.594 10.453 1 96.62 903 TYR A C 1
ATOM 7108 O O . TYR A 1 903 ? 18.953 58.531 11.156 1 96.62 903 TYR A O 1
ATOM 7116 N N . GLY A 1 904 ? 18.359 57.719 9.219 1 95.44 904 GLY A N 1
ATOM 7117 C CA . GLY A 1 904 ? 18.359 59 8.57 1 95.44 904 GLY A CA 1
ATOM 7118 C C . GLY A 1 904 ? 19.75 59.625 8.492 1 95.44 904 GLY A C 1
ATOM 7119 O O . GLY A 1 904 ? 19.875 60.844 8.266 1 95.44 904 GLY A O 1
ATOM 7120 N N . LYS A 1 905 ? 20.75 58.844 8.539 1 96.75 905 LYS A N 1
ATOM 7121 C CA . LYS A 1 905 ? 22.078 59.438 8.68 1 96.75 905 LYS A CA 1
ATOM 7122 C C . LYS A 1 905 ? 23 58.969 7.543 1 96.75 905 LYS A C 1
ATOM 7124 O O . LYS A 1 905 ? 23.516 59.812 6.793 1 96.75 905 LYS A O 1
ATOM 7129 N N . ALA A 1 906 ? 23.172 57.656 7.457 1 96.81 906 ALA A N 1
ATOM 7130 C CA . ALA A 1 906 ? 24.125 57.188 6.465 1 96.81 906 ALA A CA 1
ATOM 7131 C C . ALA A 1 906 ? 23.625 55.875 5.828 1 96.81 906 ALA A C 1
ATOM 7133 O O . ALA A 1 906 ? 22.766 55.188 6.379 1 96.81 906 ALA A O 1
ATOM 7134 N N . VAL A 1 907 ? 24.172 55.656 4.66 1 96.5 907 VAL A N 1
ATOM 7135 C CA . VAL A 1 907 ? 23.984 54.344 4.039 1 96.5 907 VAL A CA 1
ATOM 7136 C C . VAL A 1 907 ? 24.891 53.312 4.711 1 96.5 907 VAL A C 1
ATOM 7138 O O . VAL A 1 907 ? 26.047 53.625 5.027 1 96.5 907 VAL A O 1
ATOM 7141 N N . LEU A 1 908 ? 24.344 52.188 4.922 1 97.25 908 LEU A N 1
ATOM 7142 C CA . LEU A 1 908 ? 25.062 51.125 5.645 1 97.25 908 LEU A CA 1
ATOM 7143 C C . LEU A 1 908 ? 26.312 50.719 4.891 1 97.25 908 LEU A C 1
ATOM 7145 O O . LEU A 1 908 ? 26.266 50.469 3.688 1 97.25 908 LEU A O 1
ATOM 7149 N N . GLN A 1 909 ? 27.5 50.625 5.574 1 95.5 909 GLN A N 1
ATOM 7150 C CA . GLN A 1 909 ? 28.766 50.188 5 1 95.5 909 GLN A CA 1
ATOM 7151 C C . GLN A 1 909 ? 29.438 49.125 5.879 1 95.5 909 GLN A C 1
ATOM 7153 O O . GLN A 1 909 ? 30.578 48.719 5.621 1 95.5 909 GLN A O 1
ATOM 7158 N N . ASP A 1 910 ? 28.719 48.625 6.832 1 96 910 ASP A N 1
ATOM 7159 C CA . ASP A 1 910 ? 29.203 47.625 7.758 1 96 910 ASP A CA 1
ATOM 7160 C C . ASP A 1 910 ? 29.031 46.219 7.176 1 96 910 ASP A C 1
ATOM 7162 O O . ASP A 1 910 ? 28.359 46.031 6.16 1 96 910 ASP A O 1
ATOM 7166 N N . VAL A 1 911 ? 29.719 45.219 7.789 1 95.19 911 VAL A N 1
ATOM 7167 C CA . VAL A 1 911 ? 29.5 43.844 7.406 1 95.19 911 VAL A CA 1
ATOM 7168 C C . VAL A 1 911 ? 28.094 43.406 7.824 1 95.19 911 VAL A C 1
ATOM 7170 O O . VAL A 1 911 ? 27.438 44.094 8.609 1 95.19 911 VAL A O 1
ATOM 7173 N N . GLN A 1 912 ? 27.656 42.344 7.258 1 96.25 912 GLN A N 1
ATOM 7174 C CA . GLN A 1 912 ? 26.359 41.812 7.672 1 96.25 912 GLN A CA 1
ATOM 7175 C C . GLN A 1 912 ? 26.375 41.406 9.141 1 96.25 912 GLN A C 1
ATOM 7177 O O . GLN A 1 912 ? 27.25 40.625 9.562 1 96.25 912 GLN A O 1
ATOM 7182 N N . ARG A 1 913 ? 25.406 41.875 9.906 1 96.5 913 ARG A N 1
ATOM 7183 C CA . ARG A 1 913 ? 25.344 41.594 11.336 1 96.5 913 ARG A CA 1
ATOM 7184 C C . ARG A 1 913 ? 23.906 41.375 11.781 1 96.5 913 ARG A C 1
ATOM 7186 O O . ARG A 1 913 ? 22.969 41.938 11.219 1 96.5 913 ARG A O 1
ATOM 7193 N N . PHE A 1 914 ? 23.859 40.562 12.703 1 97.81 914 PHE A N 1
ATOM 7194 C CA . PHE A 1 914 ? 22.594 40.438 13.414 1 97.81 914 PHE A CA 1
ATOM 7195 C C . PHE A 1 914 ? 22.453 41.531 14.477 1 97.81 914 PHE A C 1
ATOM 7197 O O . PHE A 1 914 ? 23.125 41.469 15.508 1 97.81 914 PHE A O 1
ATOM 7204 N N . VAL A 1 915 ? 21.625 42.531 14.195 1 98.12 915 VAL A N 1
ATOM 7205 C CA . VAL A 1 915 ? 21.375 43.625 15.117 1 98.12 915 VAL A CA 1
ATOM 7206 C C . VAL A 1 915 ? 19.875 43.844 15.273 1 98.12 915 VAL A C 1
ATOM 7208 O O . VAL A 1 915 ? 19.078 43.344 14.477 1 98.12 915 VAL A O 1
ATOM 7211 N N . SER A 1 916 ? 19.453 44.625 16.25 1 98.31 916 SER A N 1
ATOM 7212 C CA . SER A 1 916 ? 18.047 44.844 16.594 1 98.31 916 SER A CA 1
ATOM 7213 C C . SER A 1 916 ? 17.297 45.562 15.484 1 98.31 916 SER A C 1
ATOM 7215 O O . SER A 1 916 ? 16.062 45.531 15.438 1 98.31 916 SER A O 1
ATOM 7217 N N . TYR A 1 917 ? 18.031 46.25 14.594 1 98 917 TYR A N 1
ATOM 7218 C CA . TYR A 1 917 ? 17.438 46.969 13.477 1 98 917 TYR A CA 1
ATOM 7219 C C . TYR A 1 917 ? 16.562 46.031 12.633 1 98 917 TYR A C 1
ATOM 7221 O O . TYR A 1 917 ? 15.547 46.469 12.07 1 98 917 TYR A O 1
ATOM 7229 N N . TYR A 1 918 ? 16.891 44.844 12.594 1 98.25 918 TYR A N 1
ATOM 7230 C CA . TYR A 1 918 ? 16.203 43.875 11.734 1 98.25 918 TYR A CA 1
ATOM 7231 C C . TYR A 1 918 ? 15.164 43.094 12.516 1 98.25 918 TYR A C 1
ATOM 7233 O O . TYR A 1 918 ? 14.5 42.219 11.969 1 98.25 918 TYR A O 1
ATOM 7241 N N . VAL A 1 919 ? 15.07 43.219 13.812 1 98.56 919 VAL A N 1
ATOM 7242 C CA . VAL A 1 919 ? 13.992 42.688 14.633 1 98.56 919 VAL A CA 1
ATOM 7243 C C . VAL A 1 919 ? 12.805 43.625 14.617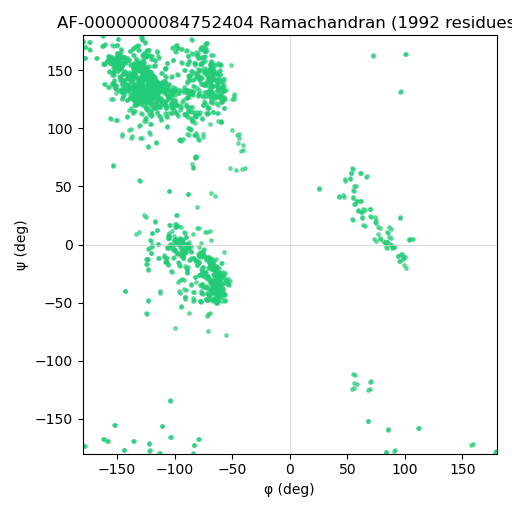 1 98.56 919 VAL A C 1
ATOM 7245 O O . VAL A 1 919 ? 12.867 44.719 15.203 1 98.56 919 VAL A O 1
ATOM 7248 N N . GLU A 1 920 ? 11.742 43.156 13.961 1 98.38 920 GLU A N 1
ATOM 7249 C CA . GLU A 1 920 ? 10.633 44.062 13.672 1 98.38 920 GLU A CA 1
ATOM 7250 C C . GLU A 1 920 ? 9.359 43.594 14.375 1 98.38 920 GLU A C 1
ATOM 7252 O O . GLU A 1 920 ? 9.219 42.438 14.719 1 98.38 920 GLU A O 1
ATOM 7257 N N . ASP A 1 921 ? 8.477 44.562 14.555 1 97.81 921 ASP A N 1
ATOM 7258 C CA . ASP A 1 921 ? 7.176 44.188 15.109 1 97.81 921 ASP A CA 1
ATOM 7259 C C . ASP A 1 921 ? 6.395 43.312 14.148 1 97.81 921 ASP A C 1
ATOM 7261 O O . ASP A 1 921 ? 6.332 43.562 12.945 1 97.81 921 ASP A O 1
ATOM 7265 N N . GLY A 1 922 ? 5.797 42.281 14.75 1 97.81 922 GLY A N 1
ATOM 7266 C CA . GLY A 1 922 ? 5.121 41.312 13.914 1 97.81 922 GLY A CA 1
ATOM 7267 C C . GLY A 1 922 ? 3.611 41.438 13.961 1 97.81 922 GLY A C 1
ATOM 7268 O O . GLY A 1 922 ? 2.904 40.625 13.352 1 97.81 922 GLY A O 1
ATOM 7269 N N . ASP A 1 923 ? 2.994 42.406 14.562 1 98.06 923 ASP A N 1
ATOM 7270 C CA . ASP A 1 923 ? 1.547 42.562 14.688 1 98.06 923 ASP A CA 1
ATOM 7271 C C . ASP A 1 923 ? 0.882 42.625 13.312 1 98.06 923 ASP A C 1
ATOM 7273 O O . ASP A 1 923 ? 1.407 43.219 12.383 1 98.06 923 ASP A O 1
ATOM 7277 N N . PHE A 1 924 ? -0.285 41.938 13.227 1 97.12 924 PHE A N 1
ATOM 7278 C CA . PHE A 1 924 ? -0.968 42 11.938 1 97.12 924 PHE A CA 1
ATOM 7279 C C . PHE A 1 924 ? -2.453 41.719 12.102 1 97.12 924 PHE A C 1
ATOM 7281 O O . PHE A 1 924 ? -2.881 41.188 13.141 1 97.12 924 PHE A O 1
ATOM 7288 N N . LEU A 1 925 ? -3.227 42.125 11.141 1 97.69 925 LEU A N 1
ATOM 7289 C CA . LEU A 1 925 ? -4.598 41.719 10.852 1 97.69 925 LEU A CA 1
ATOM 7290 C C . LEU A 1 925 ? -4.727 41.188 9.422 1 97.69 925 LEU A C 1
ATOM 7292 O O . LEU A 1 925 ? -4.367 41.906 8.477 1 97.69 925 LEU A O 1
ATOM 7296 N N . LYS A 1 926 ? -5.188 40 9.312 1 96.44 926 LYS A N 1
ATOM 7297 C CA . LYS A 1 926 ? -5.344 39.375 8 1 96.44 926 LYS A CA 1
ATOM 7298 C C . LYS A 1 926 ? -6.82 39.219 7.645 1 96.44 926 LYS A C 1
ATOM 7300 O O . LYS A 1 926 ? -7.637 38.844 8.5 1 96.44 926 LYS A O 1
ATOM 7305 N N . ILE A 1 927 ? -7.137 39.594 6.406 1 96.94 927 ILE A N 1
ATOM 7306 C CA . ILE A 1 927 ? -8.367 39.094 5.809 1 96.94 927 ILE A CA 1
ATOM 7307 C C . ILE A 1 927 ? -8.133 37.719 5.215 1 96.94 927 ILE A C 1
ATOM 7309 O O . ILE A 1 927 ? -7.777 37.594 4.039 1 96.94 927 ILE A O 1
ATOM 7313 N N . ASP A 1 928 ? -8.406 36.812 5.953 1 94.12 928 ASP A N 1
ATOM 7314 C CA . ASP A 1 928 ? -7.977 35.469 5.691 1 94.12 928 ASP A CA 1
ATOM 7315 C C . ASP A 1 928 ? -8.852 34.812 4.629 1 94.12 928 ASP A C 1
ATOM 7317 O O . ASP A 1 928 ? -8.352 34.094 3.75 1 94.12 928 ASP A O 1
ATOM 7321 N N . ASN A 1 929 ? -10.148 34.906 4.781 1 96.44 929 ASN A N 1
ATOM 7322 C CA . ASN A 1 929 ? -11.062 34.25 3.869 1 96.44 929 ASN A CA 1
ATOM 7323 C C . ASN A 1 929 ? -12.344 35.031 3.658 1 96.44 929 ASN A C 1
ATOM 7325 O O . ASN A 1 929 ? -12.906 35.594 4.613 1 96.44 929 ASN A O 1
ATOM 7329 N N . VAL A 1 930 ? -12.719 35.188 2.465 1 98.06 930 VAL A N 1
ATOM 7330 C CA . VAL A 1 930 ? -14.008 35.75 2.076 1 98.06 930 VAL A CA 1
ATOM 7331 C C . VAL A 1 930 ? -14.695 34.812 1.086 1 98.06 930 VAL A C 1
ATOM 7333 O O . VAL A 1 930 ? -14.117 34.438 0.063 1 98.06 930 VAL A O 1
ATOM 7336 N N . THR A 1 931 ? -15.867 34.438 1.405 1 98.06 931 THR A N 1
ATOM 7337 C CA . THR A 1 931 ? -16.609 33.531 0.54 1 98.06 931 THR A CA 1
ATOM 7338 C C . THR A 1 931 ? -18.016 34.062 0.27 1 98.06 931 THR A C 1
ATOM 7340 O O . THR A 1 931 ? -18.75 34.375 1.204 1 98.06 931 THR A O 1
ATOM 7343 N N . LEU A 1 932 ? -18.359 34.188 -0.941 1 98.25 932 LEU A N 1
ATOM 7344 C CA . LEU A 1 932 ? -19.703 34.562 -1.387 1 98.25 932 LEU A CA 1
ATOM 7345 C C . LEU A 1 932 ? -20.391 33.406 -2.076 1 98.25 932 LEU A C 1
ATOM 7347 O O . LEU A 1 932 ? -19.844 32.812 -3.02 1 98.25 932 LEU A O 1
ATOM 7351 N N . GLY A 1 933 ? -21.578 33.094 -1.539 1 97.69 933 GLY A N 1
ATOM 7352 C CA . GLY A 1 933 ? -22.281 31.953 -2.107 1 97.69 933 GLY A CA 1
ATOM 7353 C C . GLY A 1 933 ? -23.734 32.281 -2.457 1 97.69 933 GLY A C 1
ATOM 7354 O O . GLY A 1 933 ? -24.312 33.188 -1.899 1 97.69 933 GLY A O 1
ATOM 7355 N N . TYR A 1 934 ? -24.234 31.5 -3.369 1 97.5 934 TYR A N 1
ATOM 7356 C CA . TYR A 1 934 ? -25.641 31.531 -3.777 1 97.5 934 TYR A CA 1
ATOM 7357 C C . TYR A 1 934 ? -26.203 30.125 -3.883 1 97.5 934 TYR A C 1
ATOM 7359 O O . TYR A 1 934 ? -25.688 29.297 -4.621 1 97.5 934 TYR A O 1
ATOM 7367 N N . THR A 1 935 ? -27.25 29.922 -3.16 1 95.94 935 THR A N 1
ATOM 7368 C CA . THR A 1 935 ? -27.922 28.641 -3.209 1 95.94 935 THR A CA 1
ATOM 7369 C C . THR A 1 935 ? -29.188 28.719 -4.062 1 95.94 935 THR A C 1
ATOM 7371 O O . THR A 1 935 ? -30.109 29.484 -3.752 1 95.94 935 THR A O 1
ATOM 7374 N N . LEU A 1 936 ? -29.312 27.906 -4.992 1 94.56 936 LEU A N 1
ATOM 7375 C CA . LEU A 1 936 ? -30.5 27.891 -5.844 1 94.56 936 LEU A CA 1
ATOM 7376 C C . LEU A 1 936 ? -31.734 27.453 -5.055 1 94.56 936 LEU A C 1
ATOM 7378 O O . LEU A 1 936 ? -31.641 26.594 -4.176 1 94.56 936 LEU A O 1
ATOM 7382 N N . PRO A 1 937 ? -32.875 27.984 -5.418 1 91.56 937 PRO A N 1
ATOM 7383 C CA . PRO A 1 937 ? -34.094 27.516 -4.754 1 91.56 937 PRO A CA 1
ATOM 7384 C C . PRO A 1 937 ? -34.344 26.031 -4.961 1 91.56 937 PRO A C 1
ATOM 7386 O O . PRO A 1 937 ? -33.969 25.469 -5.992 1 91.56 937 PRO A O 1
ATOM 7389 N N . LYS A 1 938 ? -34.906 25.422 -3.996 1 83.19 938 LYS A N 1
ATOM 7390 C CA . LYS A 1 938 ? -35.094 23.984 -3.967 1 83.19 938 LYS A CA 1
ATOM 7391 C C . LYS A 1 938 ? -35.812 23.5 -5.234 1 83.19 938 LYS A C 1
ATOM 7393 O O . LYS A 1 938 ? -35.594 22.375 -5.688 1 83.19 938 LYS A O 1
ATOM 7398 N N . ASP A 1 939 ? -36.688 24.312 -5.871 1 83.75 939 ASP A N 1
ATOM 7399 C CA . ASP A 1 939 ? -37.5 23.859 -7.008 1 83.75 939 ASP A CA 1
ATOM 7400 C C . ASP A 1 939 ? -36.781 24.188 -8.328 1 83.75 939 ASP A C 1
ATOM 7402 O O . ASP A 1 939 ? -37.312 23.844 -9.398 1 83.75 939 ASP A O 1
ATOM 7406 N N . ALA A 1 940 ? -35.656 24.703 -8.195 1 86.38 940 ALA A N 1
ATOM 7407 C CA . ALA A 1 940 ? -34.969 25.094 -9.422 1 86.38 940 ALA A CA 1
ATOM 7408 C C . ALA A 1 940 ? -34.5 23.875 -10.219 1 86.38 940 ALA A C 1
ATOM 7410 O O . ALA A 1 940 ? -34.562 23.875 -11.445 1 86.38 940 ALA A O 1
ATOM 7411 N N . ILE A 1 941 ? -34 22.984 -9.484 1 87.94 941 ILE A N 1
ATOM 7412 C CA . ILE A 1 941 ? -33.562 21.719 -10.094 1 87.94 941 ILE A CA 1
ATOM 7413 C C . ILE A 1 941 ? -34.344 20.562 -9.445 1 87.94 941 ILE A C 1
ATOM 7415 O O . ILE A 1 941 ? -34.094 20.25 -8.273 1 87.94 941 ILE A O 1
ATOM 7419 N N . LYS A 1 942 ? -35.188 19.875 -10.086 1 81.94 942 LYS A N 1
ATOM 7420 C CA . LYS A 1 942 ? -36.156 18.922 -9.547 1 81.94 942 LYS A CA 1
ATOM 7421 C C . LYS A 1 942 ? -35.438 17.766 -8.836 1 81.94 942 LYS A C 1
ATOM 7423 O O . LYS A 1 942 ? -35.938 17.266 -7.82 1 81.94 942 LYS A O 1
ATOM 7428 N N . PHE A 1 943 ? -34.375 17.297 -9.32 1 79.5 943 PHE A N 1
ATOM 7429 C CA . PHE A 1 943 ? -33.75 16.125 -8.719 1 79.5 943 PHE A CA 1
ATOM 7430 C C . PHE A 1 943 ? -32.719 16.516 -7.688 1 79.5 943 PHE A C 1
ATOM 7432 O O . PHE A 1 943 ? -32.156 15.664 -7.004 1 79.5 943 PHE A O 1
ATOM 7439 N N . ALA A 1 944 ? -32.625 17.828 -7.539 1 85.56 944 ALA A N 1
ATOM 7440 C CA . ALA A 1 944 ? -31.578 18.312 -6.637 1 85.56 944 ALA A CA 1
ATOM 7441 C C . ALA A 1 944 ? -32.156 18.688 -5.277 1 85.56 944 ALA A C 1
ATOM 7443 O O . ALA A 1 944 ? -33.25 19.25 -5.195 1 85.56 944 ALA A O 1
ATOM 7444 N N . GLN A 1 945 ? -31.5 18.203 -4.285 1 84.62 945 GLN A N 1
ATOM 7445 C CA . GLN A 1 945 ? -31.859 18.672 -2.951 1 84.62 945 GLN A CA 1
ATOM 7446 C C . GLN A 1 945 ? -31.297 20.062 -2.693 1 84.62 945 GLN A C 1
ATOM 7448 O O . GLN A 1 945 ? -31.938 20.891 -2.045 1 84.62 945 GLN A O 1
ATOM 7453 N N . SER A 1 946 ? -30.109 20.234 -3.107 1 91.56 946 SER A N 1
ATOM 7454 C CA . SER A 1 946 ? -29.469 21.547 -2.941 1 91.56 946 SER A CA 1
ATOM 7455 C C . SER A 1 946 ? -28.406 21.781 -4.016 1 91.56 946 SER A C 1
ATOM 7457 O O . SER A 1 946 ? -27.75 20.844 -4.461 1 91.56 946 SER A O 1
ATOM 7459 N N . PHE A 1 947 ? -28.328 22.969 -4.492 1 94.81 947 PHE A N 1
ATOM 7460 C CA . PHE A 1 947 ? -27.312 23.406 -5.43 1 94.81 947 PHE A CA 1
ATOM 7461 C C . PHE A 1 947 ? -26.766 24.781 -5.043 1 94.81 947 PHE A C 1
ATOM 7463 O O . PHE A 1 947 ? -27.5 25.781 -5.105 1 94.81 947 PHE A O 1
ATOM 7470 N N . ARG A 1 948 ? -25.531 24.859 -4.664 1 96.44 948 ARG A N 1
ATOM 7471 C CA . ARG A 1 948 ? -24.891 26.094 -4.23 1 96.44 948 ARG A CA 1
ATOM 7472 C C . ARG A 1 948 ? -23.656 26.391 -5.07 1 96.44 948 ARG A C 1
ATOM 7474 O O . ARG A 1 948 ? -22.828 25.5 -5.32 1 96.44 948 ARG A O 1
ATOM 7481 N N . ILE A 1 949 ? -23.516 27.594 -5.598 1 97.12 949 ILE A N 1
ATOM 7482 C CA . ILE A 1 949 ? -22.328 28.094 -6.266 1 97.12 949 ILE A CA 1
ATOM 7483 C C . ILE A 1 949 ? -21.656 29.156 -5.395 1 97.12 949 ILE A C 1
ATOM 7485 O O . ILE A 1 949 ? -22.344 29.969 -4.766 1 97.12 949 ILE A O 1
ATOM 7489 N N . TYR A 1 950 ? -20.312 29.109 -5.391 1 97.69 950 TYR A N 1
ATOM 7490 C CA . TYR A 1 950 ? -19.688 30.109 -4.527 1 97.69 950 TYR A CA 1
ATOM 7491 C C . TYR A 1 950 ? -18.328 30.516 -5.07 1 97.69 950 TYR A C 1
ATOM 7493 O O . TYR A 1 950 ? -17.734 29.812 -5.879 1 97.69 950 TYR A O 1
ATOM 7501 N N . ALA A 1 951 ? -17.844 31.656 -4.66 1 98.25 951 ALA A N 1
ATOM 7502 C CA . ALA A 1 951 ? -16.5 32.188 -4.867 1 98.25 951 ALA A CA 1
ATOM 7503 C C . ALA A 1 951 ? -15.82 32.5 -3.535 1 98.25 951 ALA A C 1
ATOM 7505 O O . ALA A 1 951 ? -16.453 32.969 -2.6 1 98.25 951 ALA A O 1
ATOM 7506 N N . SER A 1 952 ? -14.562 32.094 -3.467 1 97.81 952 SER A N 1
ATOM 7507 C CA . SER A 1 952 ? -13.844 32.281 -2.211 1 97.81 952 SER A CA 1
ATOM 7508 C C . SER A 1 952 ? -12.43 32.812 -2.449 1 97.81 952 SER A C 1
ATOM 7510 O O . SER A 1 952 ? -11.805 32.469 -3.459 1 97.81 952 SER A O 1
ATOM 7512 N N . GLY A 1 953 ? -11.945 33.625 -1.554 1 97.25 953 GLY A N 1
ATOM 7513 C CA . GLY A 1 953 ? -10.57 34.125 -1.51 1 97.25 953 GLY A CA 1
ATOM 7514 C C . GLY A 1 953 ? -9.859 33.781 -0.211 1 97.25 953 GLY A C 1
ATOM 7515 O O . GLY A 1 953 ? -10.445 33.906 0.869 1 97.25 953 GLY A O 1
ATOM 7516 N N . LEU A 1 954 ? -8.664 33.25 -0.375 1 95.81 954 LEU A N 1
ATOM 7517 C CA . LEU A 1 954 ? -7.848 32.906 0.782 1 95.81 954 LEU A CA 1
ATOM 7518 C C . LEU A 1 954 ? -6.586 33.75 0.827 1 95.81 954 LEU A C 1
ATOM 7520 O O . LEU A 1 954 ? -5.895 33.906 -0.184 1 95.81 954 LEU A O 1
ATOM 7524 N N . ASN A 1 955 ? -6.242 34.219 2.053 1 94.69 955 ASN A N 1
ATOM 7525 C CA . ASN A 1 955 ? -5.086 35.094 2.26 1 94.69 955 ASN A CA 1
ATOM 7526 C C . ASN A 1 955 ? -5.133 36.312 1.353 1 94.69 955 ASN A C 1
ATOM 7528 O O . ASN A 1 955 ? -4.191 36.594 0.604 1 94.69 955 ASN A O 1
ATOM 7532 N N . LEU A 1 956 ? -6.16 37.125 1.519 1 95.75 956 LEU A N 1
ATOM 7533 C CA . LEU A 1 956 ? -6.492 38.156 0.566 1 95.75 956 LEU A CA 1
ATOM 7534 C C . LEU A 1 956 ? -5.656 39.406 0.827 1 95.75 956 LEU A C 1
ATOM 7536 O O . LEU A 1 956 ? -5.152 40.031 -0.111 1 95.75 956 LEU A O 1
ATOM 7540 N N . ALA A 1 957 ? -5.66 39.781 2.145 1 95.56 957 ALA A N 1
ATOM 7541 C CA . ALA A 1 957 ? -4.918 40.969 2.498 1 95.56 957 ALA A CA 1
ATOM 7542 C C . ALA A 1 957 ? -4.395 40.906 3.93 1 95.56 957 ALA A C 1
ATOM 7544 O O . ALA A 1 957 ? -4.996 40.25 4.781 1 95.56 957 ALA A O 1
ATOM 7545 N N . THR A 1 958 ? -3.311 41.594 4.145 1 96.5 958 THR A N 1
ATOM 7546 C CA . THR A 1 958 ? -2.697 41.656 5.469 1 96.5 958 THR A CA 1
ATOM 7547 C C . THR A 1 958 ? -2.359 43.094 5.844 1 96.5 958 THR A C 1
ATOM 7549 O O . THR A 1 958 ? -1.654 43.781 5.105 1 96.5 958 THR A O 1
ATOM 7552 N N . ILE A 1 959 ? -2.885 43.531 6.906 1 97.81 959 ILE A N 1
ATOM 7553 C CA . ILE A 1 959 ? -2.521 44.844 7.477 1 97.81 959 ILE A CA 1
ATOM 7554 C C . ILE A 1 959 ? -1.442 44.656 8.539 1 97.81 959 ILE A C 1
ATOM 7556 O O . ILE A 1 959 ? -1.688 44.031 9.578 1 97.81 959 ILE A O 1
ATOM 7560 N N . THR A 1 960 ? -0.302 45.156 8.359 1 97.75 960 THR A N 1
ATOM 7561 C CA . THR A 1 960 ? 0.826 44.938 9.258 1 97.75 960 THR A CA 1
ATOM 7562 C C . THR A 1 960 ? 1.89 46.031 9.055 1 97.75 960 THR A C 1
ATOM 7564 O O . THR A 1 960 ? 1.903 46.688 8.031 1 97.75 960 THR A O 1
ATOM 7567 N N . GLY A 1 961 ? 2.689 46.281 10.055 1 96.62 961 GLY A N 1
ATOM 7568 C CA . GLY A 1 961 ? 3.859 47.156 9.945 1 96.62 961 GLY A CA 1
ATOM 7569 C C . GLY A 1 961 ? 5.125 46.375 9.602 1 96.62 961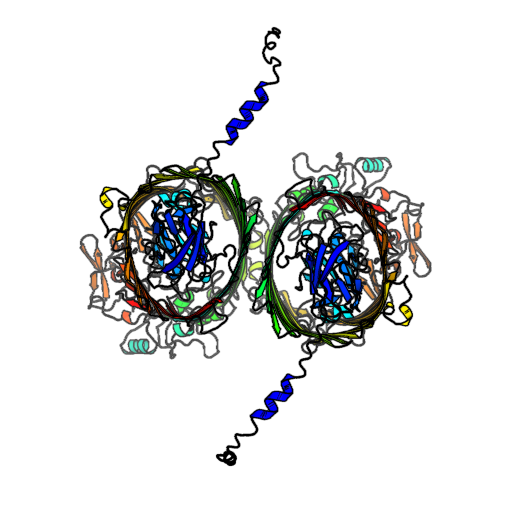 GLY A C 1
ATOM 7570 O O . GLY A 1 961 ? 6.195 46.969 9.445 1 96.62 961 GLY A O 1
ATOM 7571 N N . TYR A 1 962 ? 5.086 45.094 9.531 1 97.38 962 TYR A N 1
ATOM 7572 C CA . TYR A 1 962 ? 6.23 44.25 9.195 1 97.38 962 TYR A CA 1
ATOM 7573 C C . TYR A 1 962 ? 6.672 44.469 7.754 1 97.38 962 TYR A C 1
ATOM 7575 O O . TYR A 1 962 ? 5.84 44.531 6.848 1 97.38 962 TYR A O 1
ATOM 7583 N N . LYS A 1 963 ? 7.918 44.562 7.543 1 96.31 963 LYS A N 1
ATOM 7584 C CA . LYS A 1 963 ? 8.438 44.969 6.238 1 96.31 963 LYS A CA 1
ATOM 7585 C C . LYS A 1 963 ? 8.734 43.75 5.363 1 96.31 963 LYS A C 1
ATOM 7587 O O . LYS A 1 963 ? 9.016 43.875 4.172 1 96.31 963 LYS A O 1
ATOM 7592 N N . GLY A 1 964 ? 8.672 42.594 5.941 1 94.44 964 GLY A N 1
ATOM 7593 C CA . GLY A 1 964 ? 8.875 41.375 5.148 1 94.44 964 GLY A CA 1
ATOM 7594 C C . GLY A 1 964 ? 7.641 40.969 4.359 1 94.44 964 GLY A C 1
ATOM 7595 O O . GLY A 1 964 ? 6.73 41.781 4.16 1 94.44 964 GLY A O 1
ATOM 7596 N N . ILE A 1 965 ? 7.684 39.75 3.84 1 91.75 965 ILE A N 1
ATOM 7597 C CA . ILE A 1 965 ? 6.641 39.344 2.908 1 91.75 965 ILE A CA 1
ATOM 7598 C C . ILE A 1 965 ? 5.371 39 3.678 1 91.75 965 ILE A C 1
ATOM 7600 O O . ILE A 1 965 ? 4.262 39.219 3.184 1 91.75 965 ILE A O 1
ATOM 7604 N N . ASP A 1 966 ? 5.484 38.344 4.82 1 94.75 966 ASP A N 1
ATOM 7605 C CA . ASP A 1 966 ? 4.34 37.875 5.602 1 94.75 966 ASP A CA 1
ATOM 7606 C C . ASP A 1 966 ? 4.695 37.75 7.078 1 94.75 966 ASP A C 1
ATOM 7608 O O . ASP A 1 966 ? 5.645 37.031 7.43 1 94.75 966 ASP A O 1
ATOM 7612 N N . PRO A 1 967 ? 3.965 38.375 7.887 1 95.69 967 PRO A N 1
ATOM 7613 C CA . PRO A 1 967 ? 4.277 38.281 9.32 1 95.69 967 PRO A CA 1
ATOM 7614 C C . PRO A 1 967 ? 3.91 36.938 9.922 1 95.69 967 PRO A C 1
ATOM 7616 O O . PRO A 1 967 ? 4.285 36.625 11.062 1 95.69 967 PRO A O 1
ATOM 7619 N N . GLU A 1 968 ? 3.219 36.125 9.219 1 93.12 968 GLU A N 1
ATOM 7620 C CA . GLU A 1 968 ? 2.943 34.781 9.68 1 93.12 968 GLU A CA 1
ATOM 7621 C C . GLU A 1 968 ? 4.141 33.875 9.438 1 93.12 968 GLU A C 1
ATOM 7623 O O . GLU A 1 968 ? 4.199 33.156 8.422 1 93.12 968 GLU A O 1
ATOM 7628 N N . VAL A 1 969 ? 5 33.812 10.43 1 93.69 969 VAL A N 1
ATOM 7629 C CA . VAL A 1 969 ? 6.254 33.062 10.328 1 93.69 969 VAL A CA 1
ATOM 7630 C C . VAL A 1 969 ? 6.223 31.875 11.273 1 93.69 969 VAL A C 1
ATOM 7632 O O . VAL A 1 969 ? 5.188 31.562 11.875 1 93.69 969 VAL A O 1
ATOM 7635 N N . ASN A 1 970 ? 7.297 31.125 11.281 1 91.25 970 ASN A N 1
ATOM 7636 C CA . ASN A 1 970 ? 7.383 29.938 12.133 1 91.25 970 ASN A CA 1
ATOM 7637 C C . ASN A 1 970 ? 7.129 30.281 13.594 1 91.25 970 ASN A C 1
ATOM 7639 O O . ASN A 1 970 ? 7.703 31.234 14.125 1 91.25 970 ASN A O 1
ATOM 7643 N N . ARG A 1 971 ? 6.305 29.484 14.188 1 89.12 971 ARG A N 1
ATOM 7644 C CA . ARG A 1 971 ? 5.961 29.734 15.586 1 89.12 971 ARG A CA 1
ATOM 7645 C C . ARG A 1 971 ? 6.32 28.531 16.453 1 89.12 971 ARG A C 1
ATOM 7647 O O . ARG A 1 971 ? 6.082 28.547 17.672 1 89.12 971 ARG A O 1
ATOM 7654 N N . ASN A 1 972 ? 6.902 27.578 15.883 1 86.44 972 ASN A N 1
ATOM 7655 C CA . ASN A 1 972 ? 7.203 26.344 16.609 1 86.44 972 ASN A CA 1
ATOM 7656 C C . ASN A 1 972 ? 8.664 26.281 17.031 1 86.44 972 ASN A C 1
ATOM 7658 O O . ASN A 1 972 ? 9.5 27.016 16.484 1 86.44 972 ASN A O 1
ATOM 7662 N N . GLY A 1 973 ? 8.906 25.5 17.984 1 87.69 973 GLY A N 1
ATOM 7663 C CA . GLY A 1 973 ? 10.266 25.234 18.406 1 87.69 973 GLY A CA 1
ATOM 7664 C C . GLY A 1 973 ? 10.805 26.25 19.391 1 87.69 973 GLY A C 1
ATOM 7665 O O . GLY A 1 973 ? 10.031 26.922 20.078 1 87.69 973 GLY A O 1
ATOM 7666 N N . LEU A 1 974 ? 12.148 26.281 19.438 1 92.88 974 LEU A N 1
ATOM 7667 C CA . LEU A 1 974 ? 12.82 27.125 20.422 1 92.88 974 LEU A CA 1
ATOM 7668 C C . LEU A 1 974 ? 13.352 28.406 19.781 1 92.88 974 LEU A C 1
ATOM 7670 O O . LEU A 1 974 ? 13.914 29.25 20.469 1 92.88 974 LEU A O 1
ATOM 7674 N N . SER A 1 975 ? 13.133 28.484 18.531 1 95.38 975 SER A N 1
ATOM 7675 C CA . SER A 1 975 ? 13.562 29.688 17.828 1 95.38 975 SER A CA 1
ATOM 7676 C C . SER A 1 975 ? 12.445 30.266 16.969 1 95.38 975 SER A C 1
ATOM 7678 O O . SER A 1 975 ? 12.633 30.516 15.773 1 95.38 975 SER A O 1
ATOM 7680 N N . PRO A 1 976 ? 11.375 30.516 17.516 1 94.38 976 PRO A N 1
ATOM 7681 C CA . PRO A 1 976 ? 10.266 31.094 16.75 1 94.38 976 PRO A CA 1
ATOM 7682 C C . PRO A 1 976 ? 10.539 32.531 16.297 1 94.38 976 PRO A C 1
ATOM 7684 O O . PRO A 1 976 ? 11.383 33.219 16.875 1 94.38 976 PRO A O 1
ATOM 7687 N N . GLY A 1 977 ? 9.836 32.906 15.227 1 95.88 977 GLY A N 1
ATOM 7688 C CA . GLY A 1 977 ? 9.898 34.281 14.781 1 95.88 977 GLY A CA 1
ATOM 7689 C C . GLY A 1 977 ? 10.938 34.531 13.695 1 95.88 977 GLY A C 1
ATOM 7690 O O . GLY A 1 977 ? 10.992 35.594 13.102 1 95.88 977 GLY A O 1
ATOM 7691 N N . ASN A 1 978 ? 11.758 33.531 13.461 1 96.81 978 ASN A N 1
ATOM 7692 C CA . ASN A 1 978 ? 12.688 33.656 12.344 1 96.81 978 ASN A CA 1
ATOM 7693 C C . ASN A 1 978 ? 11.961 33.562 11 1 96.81 978 ASN A C 1
ATOM 7695 O O . ASN A 1 978 ? 11.305 32.594 10.703 1 96.81 978 ASN A O 1
ATOM 7699 N N . ASP A 1 979 ? 12.055 34.625 10.305 1 95.88 979 ASP A N 1
ATOM 7700 C CA . ASP A 1 979 ? 11.539 34.594 8.938 1 95.88 979 ASP A CA 1
ATOM 7701 C C . ASP A 1 979 ? 12.641 34.281 7.938 1 95.88 979 ASP A C 1
ATOM 7703 O O . ASP A 1 979 ? 13.195 35.156 7.297 1 95.88 979 ASP A O 1
ATOM 7707 N N . GLU A 1 980 ? 12.773 33.062 7.695 1 93.56 980 GLU A N 1
ATOM 7708 C CA . GLU A 1 980 ? 13.891 32.562 6.891 1 93.56 980 GLU A CA 1
ATOM 7709 C C . GLU A 1 980 ? 13.844 33.125 5.477 1 93.56 980 GLU A C 1
ATOM 7711 O O . GLU A 1 980 ? 12.773 33.25 4.883 1 93.56 980 GLU A O 1
ATOM 7716 N N . ARG A 1 981 ? 15 33.406 4.973 1 92.62 981 ARG A N 1
ATOM 7717 C CA . ARG A 1 981 ? 15.109 34.125 3.715 1 92.62 981 ARG A CA 1
ATOM 7718 C C . ARG A 1 981 ? 14.805 33.219 2.525 1 92.62 981 ARG A C 1
ATOM 7720 O O . ARG A 1 981 ? 14.5 33.719 1.434 1 92.62 981 ARG A O 1
ATOM 7727 N N . ASP A 1 982 ? 14.883 31.891 2.633 1 92.19 982 ASP A N 1
ATOM 7728 C CA . ASP A 1 982 ? 14.719 30.984 1.496 1 92.19 982 ASP A CA 1
ATOM 7729 C C . ASP A 1 982 ? 13.352 30.297 1.538 1 92.19 982 ASP A C 1
ATOM 7731 O O . ASP A 1 982 ? 13.094 29.375 0.755 1 92.19 982 ASP A O 1
ATOM 7735 N N . LYS A 1 983 ? 12.578 30.672 2.361 1 89.81 983 LYS A N 1
ATOM 7736 C CA . LYS A 1 983 ? 11.312 29.984 2.562 1 89.81 983 LYS A CA 1
ATOM 7737 C C . LYS A 1 983 ? 10.406 30.109 1.336 1 89.81 983 LYS A C 1
ATOM 7739 O O . LYS A 1 983 ? 10.438 31.125 0.642 1 89.81 983 LYS A O 1
ATOM 7744 N N . TYR A 1 984 ? 9.602 29.109 1.054 1 92.94 984 TYR A N 1
ATOM 7745 C CA . TYR A 1 984 ? 8.562 29.188 0.031 1 92.94 984 TYR A CA 1
ATOM 7746 C C . TYR A 1 984 ? 7.574 30.297 0.338 1 92.94 984 TYR A C 1
ATOM 7748 O O . TYR A 1 984 ? 6.957 30.312 1.405 1 92.94 984 TYR A O 1
ATOM 7756 N N . PRO A 1 985 ? 7.387 31.219 -0.516 1 93.44 985 PRO A N 1
ATOM 7757 C CA . PRO A 1 985 ? 6.543 32.375 -0.204 1 93.44 985 PRO A CA 1
ATOM 7758 C C . PRO A 1 985 ? 5.082 32 0.009 1 93.44 985 PRO A C 1
ATOM 7760 O O . PRO A 1 985 ? 4.613 30.984 -0.53 1 93.44 985 PRO A O 1
ATOM 7763 N N . SER A 1 986 ? 4.445 32.844 0.775 1 93.19 986 SER A N 1
ATOM 7764 C CA . SER A 1 986 ? 3.014 32.656 0.974 1 93.19 986 SER A CA 1
ATOM 7765 C C . SER A 1 986 ? 2.236 32.938 -0.309 1 93.19 986 SER A C 1
ATOM 7767 O O . SER A 1 986 ? 2.688 33.719 -1.157 1 93.19 986 SER A O 1
ATOM 7769 N N . THR A 1 987 ? 1.09 32.344 -0.385 1 95.38 987 THR A N 1
ATOM 7770 C CA . THR A 1 987 ? 0.314 32.469 -1.614 1 95.38 987 THR A CA 1
ATOM 7771 C C . THR A 1 987 ? -1.058 33.062 -1.329 1 95.38 987 THR A C 1
ATOM 7773 O O . THR A 1 987 ? -1.528 33.031 -0.19 1 95.38 987 THR A O 1
ATOM 7776 N N . ARG A 1 988 ? -1.604 33.688 -2.305 1 96.38 988 ARG A N 1
ATOM 7777 C CA . ARG A 1 988 ? -3 34.125 -2.369 1 96.38 988 ARG A CA 1
ATOM 7778 C C . ARG A 1 988 ? -3.781 33.281 -3.365 1 96.38 988 ARG A C 1
ATOM 7780 O O . ARG A 1 988 ? -3.316 33.031 -4.48 1 96.38 988 ARG A O 1
ATOM 7787 N N . THR A 1 989 ? -4.953 32.844 -2.912 1 97.25 989 THR A N 1
ATOM 7788 C CA . THR A 1 989 ? -5.676 31.891 -3.74 1 97.25 989 THR A CA 1
ATOM 7789 C C . THR A 1 989 ? -7.109 32.344 -3.977 1 97.25 989 THR A C 1
ATOM 7791 O O . THR A 1 989 ? -7.789 32.781 -3.045 1 97.25 989 THR A O 1
ATOM 7794 N N . PHE A 1 990 ? -7.59 32.281 -5.184 1 98.25 990 PHE A N 1
ATOM 7795 C CA . PHE A 1 990 ? -8.977 32.5 -5.566 1 98.25 990 PHE A CA 1
ATOM 7796 C C . PHE A 1 990 ? -9.625 31.203 -6.051 1 98.25 990 PHE A C 1
ATOM 7798 O O . PHE A 1 990 ? -9.023 30.453 -6.836 1 98.25 990 PHE A O 1
ATOM 7805 N N . THR A 1 991 ? -10.852 30.984 -5.551 1 98.31 991 THR A N 1
ATOM 7806 C CA . THR A 1 991 ? -11.5 29.703 -5.824 1 98.31 991 THR A CA 1
ATOM 7807 C C . THR A 1 991 ? -12.922 29.922 -6.336 1 98.31 991 THR A C 1
ATOM 7809 O O . THR A 1 991 ? -13.641 30.797 -5.852 1 98.31 991 THR A O 1
ATOM 7812 N N . LEU A 1 992 ? -13.32 29.156 -7.32 1 98.31 992 LEU A N 1
ATOM 7813 C CA . LEU A 1 992 ? -14.695 28.984 -7.762 1 98.31 992 LEU A CA 1
ATOM 7814 C C . LEU A 1 992 ? -15.172 27.547 -7.535 1 98.31 992 LEU A C 1
ATOM 7816 O O . LEU A 1 992 ? -14.516 26.594 -7.977 1 98.31 992 LEU A O 1
ATOM 7820 N N . GLY A 1 993 ? -16.344 27.484 -6.758 1 97.75 993 GLY A N 1
ATOM 7821 C CA . GLY A 1 993 ? -16.734 26.125 -6.398 1 97.75 993 GLY A CA 1
ATOM 7822 C C . GLY A 1 993 ? -18.234 25.891 -6.504 1 97.75 993 GLY A C 1
ATOM 7823 O O . GLY A 1 993 ? -19 26.844 -6.637 1 97.75 993 GLY A O 1
ATOM 7824 N N . ILE A 1 994 ? -18.594 24.578 -6.465 1 96.88 994 ILE A N 1
ATOM 7825 C CA . ILE A 1 994 ? -19.969 24.094 -6.523 1 96.88 994 ILE A CA 1
ATOM 7826 C C . ILE A 1 994 ? -20.203 23.047 -5.438 1 96.88 994 ILE A C 1
ATOM 7828 O O . ILE A 1 994 ? -19.344 22.172 -5.211 1 96.88 994 ILE A O 1
ATOM 7832 N N . ASN A 1 995 ? -21.328 23.188 -4.73 1 95.88 995 ASN A N 1
ATOM 7833 C CA . ASN A 1 995 ? -21.875 22.141 -3.863 1 95.88 995 ASN A CA 1
ATOM 7834 C C . ASN A 1 995 ? -23.219 21.625 -4.383 1 95.88 995 ASN A C 1
ATOM 7836 O O . ASN A 1 995 ? -24.188 22.375 -4.438 1 95.88 995 ASN A O 1
ATOM 7840 N N . PHE A 1 996 ? -23.203 20.391 -4.672 1 95 996 PHE A N 1
ATOM 7841 C CA . PHE A 1 996 ? -24.375 19.797 -5.277 1 95 996 PHE A CA 1
ATOM 7842 C C . PHE A 1 996 ? -24.797 18.547 -4.523 1 95 996 PHE A C 1
ATOM 7844 O O . PHE A 1 996 ? -24.016 17.609 -4.371 1 95 996 PHE A O 1
ATOM 7851 N N . THR A 1 997 ? -26.016 18.531 -3.992 1 91.88 997 THR A N 1
ATOM 7852 C CA . THR A 1 997 ? -26.562 17.375 -3.299 1 91.88 997 THR A CA 1
ATOM 7853 C C . THR A 1 997 ? -27.812 16.859 -4.004 1 91.88 997 THR A C 1
ATOM 7855 O O . THR A 1 997 ? -28.703 17.641 -4.359 1 91.88 997 THR A O 1
ATOM 7858 N N . PHE A 1 998 ? -28.047 15.688 -4.07 1 87.69 998 PHE A N 1
ATOM 7859 C CA . PHE A 1 998 ? -29.203 15.125 -4.738 1 87.69 998 PHE A CA 1
ATOM 7860 C C . PHE A 1 998 ? -29.469 13.695 -4.273 1 87.69 998 PHE A C 1
ATOM 7862 O O . PHE A 1 998 ? -28.547 13.023 -3.787 1 87.69 998 PHE A O 1
ATOM 7869 N N . MET B 1 1 ? -38.125 36.219 -56.625 1 15.57 1 MET B N 1
ATOM 7870 C CA . MET B 1 1 ? -38.125 35.094 -55.719 1 15.57 1 MET B CA 1
ATOM 7871 C C . MET B 1 1 ? -39.094 35.344 -54.562 1 15.57 1 MET B C 1
ATOM 7873 O O . MET B 1 1 ? -39.188 34.531 -53.625 1 15.57 1 MET B O 1
ATOM 7877 N N . LYS B 1 2 ? -39.469 36.5 -54.406 1 16.7 2 LYS B N 1
ATOM 7878 C CA . LYS B 1 2 ? -40.094 37.25 -53.312 1 16.7 2 LYS B CA 1
ATOM 7879 C C . LYS B 1 2 ? -41.375 36.594 -52.844 1 16.7 2 LYS B C 1
ATOM 7881 O O . LYS B 1 2 ? -41.594 36.406 -51.656 1 16.7 2 LYS B O 1
ATOM 7886 N N . LEU B 1 3 ? -42.594 36.719 -53.562 1 15 3 LEU B N 1
ATOM 7887 C CA . LEU B 1 3 ? -43.781 37.438 -53.156 1 15 3 LEU B CA 1
ATOM 7888 C C . LEU B 1 3 ? -44.812 36.469 -52.594 1 15 3 LEU B C 1
ATOM 7890 O O . LEU B 1 3 ? -45.406 36.719 -51.531 1 15 3 LEU B O 1
ATOM 7894 N N . ALA B 1 4 ? -45.562 35.531 -53.375 1 20.22 4 ALA B N 1
ATOM 7895 C CA . ALA B 1 4 ? -46.969 35.781 -53.688 1 20.22 4 ALA B CA 1
ATOM 7896 C C . ALA B 1 4 ? -47.875 35.125 -52.656 1 20.22 4 ALA B C 1
ATOM 7898 O O . ALA B 1 4 ? -47.844 33.906 -52.5 1 20.22 4 ALA B O 1
ATOM 7899 N N . SER B 1 5 ? -48.375 35.75 -51.406 1 18.95 5 SER B N 1
ATOM 7900 C CA . SER B 1 5 ? -48.906 35.812 -50.031 1 18.95 5 SER B CA 1
ATOM 7901 C C . SER B 1 5 ? -50.281 35.188 -49.938 1 18.95 5 SER B C 1
ATOM 7903 O O . SER B 1 5 ? -50.906 35.219 -48.875 1 18.95 5 SER B O 1
ATOM 7905 N N . PHE B 1 6 ? -51 34.875 -51.031 1 17.25 6 PHE B N 1
ATOM 7906 C CA . PHE B 1 6 ? -52.406 35.25 -51.188 1 17.25 6 PHE B CA 1
ATOM 7907 C C . PHE B 1 6 ? -53.312 34.281 -50.469 1 17.25 6 PHE B C 1
ATOM 7909 O O . PHE B 1 6 ? -54.406 34.625 -50.031 1 17.25 6 PHE B O 1
ATOM 7916 N N . LEU B 1 7 ? -53.062 32.875 -50.281 1 16.34 7 LEU B N 1
ATOM 7917 C CA . LEU B 1 7 ? -54.156 31.953 -50.562 1 16.34 7 LEU B CA 1
ATOM 7918 C C . LEU B 1 7 ? -54.969 31.656 -49.344 1 16.34 7 LEU B C 1
ATOM 7920 O O . LEU B 1 7 ? -55.938 30.875 -49.406 1 16.34 7 LEU B O 1
ATOM 7924 N N . PHE B 1 8 ? -54.688 32.031 -48 1 19 8 PHE B N 1
ATOM 7925 C CA . PHE B 1 8 ? -54.969 31.156 -46.906 1 19 8 PHE B CA 1
ATOM 7926 C C . PHE B 1 8 ? -56.406 31.344 -46.406 1 19 8 PHE B C 1
ATOM 7928 O O . PHE B 1 8 ? -56.75 30.922 -45.312 1 19 8 PHE B O 1
ATOM 7935 N N . LYS B 1 9 ? -57.188 32.219 -47.062 1 19.84 9 LYS B N 1
ATOM 7936 C CA . LYS B 1 9 ? -58.188 32.938 -46.312 1 19.84 9 LYS B CA 1
ATOM 7937 C C . LYS B 1 9 ? -59.312 31.984 -45.875 1 19.84 9 LYS B C 1
ATOM 7939 O O . LYS B 1 9 ? -59.875 32.156 -44.781 1 19.84 9 LYS B O 1
ATOM 7944 N N . GLU B 1 10 ? -59.906 31.141 -46.625 1 19.55 10 GLU B N 1
ATOM 7945 C CA . GLU B 1 10 ? -61.375 31.266 -46.656 1 19.55 10 GLU B CA 1
ATOM 7946 C C . GLU B 1 10 ? -62.031 30.438 -45.562 1 19.55 10 GLU B C 1
ATOM 7948 O O . GLU B 1 10 ? -63.219 30.547 -45.344 1 19.55 10 GLU B O 1
ATOM 7953 N N . CYS B 1 11 ? -61.531 29.375 -44.938 1 18.83 11 CYS B N 1
ATOM 7954 C CA . CYS B 1 11 ? -62.312 28.188 -44.594 1 18.83 11 CYS B CA 1
ATOM 7955 C C . CYS B 1 11 ? -63.031 28.406 -43.281 1 18.83 11 CYS B C 1
ATOM 7957 O O . CYS B 1 11 ? -63.938 27.641 -42.938 1 18.83 11 CYS B O 1
ATOM 7959 N N . LEU B 1 12 ? -62.594 28.891 -42.156 1 23.12 12 LEU B N 1
ATOM 7960 C CA . LEU B 1 12 ? -63.281 28.469 -40.938 1 23.12 12 LEU B CA 1
ATOM 7961 C C . LEU B 1 12 ? -64.562 29.281 -40.719 1 23.12 12 LEU B C 1
ATOM 7963 O O . LEU B 1 12 ? -64.438 30.484 -40.438 1 23.12 12 LEU B O 1
ATOM 7967 N N . GLY B 1 13 ? -65.625 29.062 -41.406 1 21.42 13 GLY B N 1
ATOM 7968 C CA . GLY B 1 13 ? -67 29.484 -41.188 1 21.42 13 GLY B CA 1
ATOM 7969 C C . GLY B 1 13 ? -67.5 29.172 -39.812 1 21.42 13 GLY B C 1
ATOM 7970 O O . GLY B 1 13 ? -66.938 28.359 -39.094 1 21.42 13 GLY B O 1
ATOM 7971 N N . THR B 1 14 ? -68.562 29.906 -39.156 1 23.08 14 THR B N 1
ATOM 7972 C CA . THR B 1 14 ? -69.125 30.375 -37.906 1 23.08 14 THR B CA 1
ATOM 7973 C C . THR B 1 14 ? -69.812 29.234 -37.156 1 23.08 14 THR B C 1
ATOM 7975 O O . THR B 1 14 ? -70 29.297 -35.938 1 23.08 14 THR B O 1
ATOM 7978 N N . ASN B 1 15 ? -70.5 28.25 -37.812 1 22.95 15 ASN B N 1
ATOM 7979 C CA . ASN B 1 15 ? -71.812 27.891 -37.312 1 22.95 15 ASN B CA 1
ATOM 7980 C C . ASN B 1 15 ? -71.688 27.094 -36 1 22.95 15 ASN B C 1
ATOM 7982 O O . ASN B 1 15 ? -70.812 26.203 -35.875 1 22.95 15 ASN B O 1
ATOM 7986 N N . ARG B 1 16 ? -72.25 27.516 -34.812 1 24.08 16 ARG B N 1
ATOM 7987 C CA . ARG B 1 16 ? -72.25 27.328 -33.375 1 24.08 16 ARG B CA 1
ATOM 7988 C C . ARG B 1 16 ? -72.688 25.922 -33 1 24.08 16 ARG B C 1
ATOM 7990 O O . ARG B 1 16 ? -72.25 25.375 -31.969 1 24.08 16 ARG B O 1
ATOM 7997 N N . LEU B 1 17 ? -73.812 25.547 -33.688 1 26.06 17 LEU B N 1
ATOM 7998 C CA . LEU B 1 17 ? -74.75 24.594 -33.125 1 26.06 17 LEU B CA 1
ATOM 7999 C C . LEU B 1 17 ? -74.062 23.234 -32.906 1 26.06 17 LEU B C 1
ATOM 8001 O O . LEU B 1 17 ? -74.438 22.516 -31.969 1 26.06 17 LEU B O 1
ATOM 8005 N N . LYS B 1 18 ? -73.375 22.781 -33.938 1 26.73 18 LYS B N 1
ATOM 8006 C CA . LYS B 1 18 ? -73.125 21.375 -34.219 1 26.73 18 LYS B CA 1
ATOM 8007 C C . LYS B 1 18 ? -72.188 20.75 -33.188 1 26.73 18 LYS B C 1
ATOM 8009 O O . LYS B 1 18 ? -71.625 19.703 -33.406 1 26.73 18 LYS B O 1
ATOM 8014 N N . LYS B 1 19 ? -71.812 21.594 -32.125 1 27.12 19 LYS B N 1
ATOM 8015 C CA . LYS B 1 19 ? -70.938 21.328 -31.031 1 27.12 19 LYS B CA 1
ATOM 8016 C C . LYS B 1 19 ? -71.438 20.172 -30.172 1 27.12 19 LYS B C 1
ATOM 8018 O O . LYS B 1 19 ? -70.625 19.438 -29.594 1 27.12 19 LYS B O 1
ATOM 8023 N N . GLN B 1 20 ? -72.75 20.297 -30.062 1 27.78 20 GLN B N 1
ATOM 8024 C CA . GLN B 1 20 ? -73.312 19.578 -28.922 1 27.78 20 GLN B CA 1
ATOM 8025 C C . GLN B 1 20 ? -73.25 18.078 -29.125 1 27.78 20 GLN B C 1
ATOM 8027 O O . GLN B 1 20 ? -73.062 17.312 -28.172 1 27.78 20 GLN B O 1
ATOM 8032 N N . ILE B 1 21 ? -73.625 17.766 -30.391 1 28.48 21 ILE B N 1
ATOM 8033 C CA . ILE B 1 21 ? -74 16.375 -30.625 1 28.48 21 ILE B CA 1
ATOM 8034 C C . ILE B 1 21 ? -72.812 15.461 -30.469 1 28.48 21 ILE B C 1
ATOM 8036 O O . ILE B 1 21 ? -72.938 14.352 -29.953 1 28.48 21 ILE B O 1
ATOM 8040 N N . VAL B 1 22 ? -71.688 15.977 -31.031 1 28.12 22 VAL B N 1
ATOM 8041 C CA . VAL B 1 22 ? -70.625 14.977 -31.266 1 28.12 22 VAL B CA 1
ATOM 8042 C C . VAL B 1 22 ? -70.062 14.539 -29.922 1 28.12 22 VAL B C 1
ATOM 8044 O O . VAL B 1 22 ? -69.188 13.617 -29.875 1 28.12 22 VAL B O 1
ATOM 8047 N N . LEU B 1 23 ? -70.312 15.391 -28.875 1 28.94 23 LEU B N 1
ATOM 8048 C CA . LEU B 1 23 ? -69.75 15.039 -27.547 1 28.94 23 LEU B CA 1
ATOM 8049 C C . LEU B 1 23 ? -70.375 13.711 -27.078 1 28.94 23 LEU B C 1
ATOM 8051 O O . LEU B 1 23 ? -69.688 12.938 -26.406 1 28.94 23 LEU B O 1
ATOM 8055 N N . SER B 1 24 ? -71.688 13.617 -27.391 1 29.88 24 SER B N 1
ATOM 8056 C CA . SER B 1 24 ? -72.438 12.547 -26.75 1 29.88 24 SER B CA 1
ATOM 8057 C C . SER B 1 24 ? -71.938 11.172 -27.172 1 29.88 24 SER B C 1
ATOM 8059 O O . SER B 1 24 ? -72.062 10.195 -26.438 1 29.88 24 SER B O 1
ATOM 8061 N N . LEU B 1 25 ? -71.75 11.156 -28.516 1 27.72 25 LEU B N 1
ATOM 8062 C CA . LEU B 1 25 ? -71.625 9.789 -29 1 27.72 25 LEU B CA 1
ATOM 8063 C C . LEU B 1 25 ? -70.375 9.109 -28.453 1 27.72 25 LEU B C 1
ATOM 8065 O O . LEU B 1 25 ? -70.188 7.895 -28.609 1 27.72 25 LEU B O 1
ATOM 8069 N N . LEU B 1 26 ? -69.375 9.945 -28.25 1 27.36 26 LEU B N 1
ATOM 8070 C CA . LEU B 1 26 ? -68.125 9.203 -27.953 1 27.36 26 LEU B CA 1
ATOM 8071 C C . LEU B 1 26 ? -68.25 8.484 -26.609 1 27.36 26 LEU B C 1
ATOM 8073 O O . LEU B 1 26 ? -67.312 7.789 -26.203 1 27.36 26 LEU B O 1
ATOM 8077 N N . CYS B 1 27 ? -69.25 8.945 -25.797 1 29.86 27 CYS B N 1
ATOM 8078 C CA . CYS B 1 27 ? -69.25 8.344 -24.469 1 29.86 27 CYS B CA 1
ATOM 8079 C C . CYS B 1 27 ? -69.688 6.879 -24.531 1 29.86 27 CYS B C 1
ATOM 8081 O O . CYS B 1 27 ? -69.75 6.195 -23.516 1 29.86 27 CYS B O 1
ATOM 8083 N N . VAL B 1 28 ? -70.5 6.574 -25.578 1 30.95 28 VAL B N 1
ATOM 8084 C CA . VAL B 1 28 ? -71.188 5.328 -25.344 1 30.95 28 VAL B CA 1
ATOM 8085 C C . VAL B 1 28 ? -70.25 4.164 -25.266 1 30.95 28 VAL B C 1
ATOM 8087 O O . VAL B 1 28 ? -70.5 3.135 -24.656 1 30.95 28 VAL B O 1
ATOM 8090 N N . PHE B 1 29 ? -69.312 4.117 -26.266 1 29.03 29 PHE B N 1
ATOM 8091 C CA . PHE B 1 29 ? -68.875 2.744 -26.422 1 29.03 29 PHE B CA 1
ATOM 8092 C C . PHE B 1 29 ? -68 2.32 -25.25 1 29.03 29 PHE B C 1
ATOM 8094 O O . PHE B 1 29 ? -66.812 2.096 -25.422 1 29.03 29 PHE B O 1
ATOM 8101 N N . MET B 1 30 ? -67.938 3.1 -24.203 1 28.98 30 MET B N 1
ATOM 8102 C CA . MET B 1 30 ? -67.125 2.502 -23.141 1 28.98 30 MET B CA 1
ATOM 8103 C C . MET B 1 30 ? -67.812 1.226 -22.625 1 28.98 30 MET B C 1
ATOM 8105 O O . MET B 1 30 ? -68.625 1.275 -21.719 1 28.98 30 MET B O 1
ATOM 8109 N N . ALA B 1 31 ? -68.375 0.394 -23.516 1 29.92 31 ALA B N 1
ATOM 8110 C CA . ALA B 1 31 ? -68.75 -0.874 -22.938 1 29.92 31 ALA B CA 1
ATOM 8111 C C . ALA B 1 31 ? -67.688 -1.474 -22.062 1 29.92 31 ALA B C 1
ATOM 8113 O O . ALA B 1 31 ? -66.562 -1.656 -22.516 1 29.92 31 ALA B O 1
ATOM 8114 N N . GLN B 1 32 ? -67.812 -1.198 -20.766 1 30.48 32 GLN B N 1
ATOM 8115 C CA . GLN B 1 32 ? -67.062 -1.862 -19.719 1 30.48 32 GLN B CA 1
ATOM 8116 C C . GLN B 1 32 ? -67.062 -3.377 -19.891 1 30.48 32 GLN B C 1
ATOM 8118 O O . GLN B 1 32 ? -68.125 -3.998 -19.859 1 30.48 32 GLN B O 1
ATOM 8123 N N . ALA B 1 33 ? -66.5 -3.957 -20.922 1 34.56 33 ALA B N 1
ATOM 8124 C CA . ALA B 1 33 ? -66.312 -5.391 -20.781 1 34.56 33 ALA B CA 1
ATOM 8125 C C . ALA B 1 33 ? -65.812 -5.727 -19.375 1 34.56 33 ALA B C 1
ATOM 8127 O O . ALA B 1 33 ? -64.75 -5.227 -18.938 1 34.56 33 ALA B O 1
ATOM 8128 N N . GLY B 1 34 ? -66.75 -5.758 -18.484 1 36.28 34 GLY B N 1
ATOM 8129 C CA . GLY B 1 34 ? -66.438 -6.371 -17.203 1 36.28 34 GLY B CA 1
ATOM 8130 C C . GLY B 1 34 ? -65.562 -7.605 -17.328 1 36.28 34 GLY B C 1
ATOM 8131 O O . GLY B 1 34 ? -66 -8.641 -17.828 1 36.28 34 GLY B O 1
ATOM 8132 N N . PHE B 1 35 ? -64.438 -7.41 -17.734 1 41.19 35 PHE B N 1
ATOM 8133 C CA . PHE B 1 35 ? -63.469 -8.5 -17.562 1 41.19 35 PHE B CA 1
ATOM 8134 C C . PHE B 1 35 ? -63.594 -9.102 -16.172 1 41.19 35 PHE B C 1
ATOM 8136 O O . PHE B 1 35 ? -63.625 -8.367 -15.172 1 41.19 35 PHE B O 1
ATOM 8143 N N . SER B 1 36 ? -64.375 -10.094 -15.984 1 51.66 36 SER B N 1
ATOM 8144 C CA . SER B 1 36 ? -64.438 -10.875 -14.758 1 51.66 36 SER B CA 1
ATOM 8145 C C . SER B 1 36 ? -63.062 -11.141 -14.18 1 51.66 36 SER B C 1
ATOM 8147 O O . SER B 1 36 ? -62.281 -11.852 -14.789 1 51.66 36 SER B O 1
ATOM 8149 N N . GLN B 1 37 ? -62.562 -10.328 -13.469 1 65 37 GLN B N 1
ATOM 8150 C CA . GLN B 1 37 ? -61.375 -10.508 -12.641 1 65 37 GLN B CA 1
ATOM 8151 C C . GLN B 1 37 ? -61.562 -11.625 -11.617 1 65 37 GLN B C 1
ATOM 8153 O O . GLN B 1 37 ? -62.594 -11.68 -10.945 1 65 37 GLN B O 1
ATOM 8158 N N . GLN B 1 38 ? -60.969 -12.727 -11.82 1 78.62 38 GLN B N 1
ATOM 8159 C CA . GLN B 1 38 ? -61 -13.812 -10.852 1 78.62 38 GLN B CA 1
ATOM 8160 C C . GLN B 1 38 ? -59.719 -13.844 -10.008 1 78.62 38 GLN B C 1
ATOM 8162 O O . GLN B 1 38 ? -58.625 -13.672 -10.531 1 78.62 38 GLN B O 1
ATOM 8167 N N . THR B 1 39 ? -59.906 -13.961 -8.734 1 84.44 39 THR B N 1
ATOM 8168 C CA . THR B 1 39 ? -58.781 -14.133 -7.809 1 84.44 39 THR B CA 1
ATOM 8169 C C . THR B 1 39 ? -58.375 -15.602 -7.703 1 84.44 39 THR B C 1
ATOM 8171 O O . THR B 1 39 ? -59.25 -16.469 -7.453 1 84.44 39 THR B O 1
ATOM 8174 N N . VAL B 1 40 ? -57.219 -15.914 -8.055 1 87.31 40 VAL B N 1
ATOM 8175 C CA . VAL B 1 40 ? -56.656 -17.266 -7.938 1 87.31 40 VAL B CA 1
ATOM 8176 C C . VAL B 1 40 ? -55.688 -17.312 -6.754 1 87.31 40 VAL B C 1
ATOM 8178 O O . VAL B 1 40 ? -54.844 -16.438 -6.602 1 87.31 40 VAL B O 1
ATOM 8181 N N . THR B 1 41 ? -55.938 -18.297 -5.871 1 87.75 41 THR B N 1
ATOM 8182 C CA . THR B 1 41 ? -55.031 -18.562 -4.758 1 87.75 41 THR B CA 1
ATOM 8183 C C . THR B 1 41 ? -54.438 -19.969 -4.883 1 87.75 41 THR B C 1
ATOM 8185 O O . THR B 1 41 ? -54.938 -20.797 -5.633 1 87.75 41 THR B O 1
ATOM 8188 N N . GLY B 1 42 ? -53.281 -20.172 -4.309 1 87.88 42 GLY B N 1
ATOM 8189 C CA . GLY B 1 42 ? -52.656 -21.5 -4.285 1 87.88 42 GLY B CA 1
ATOM 8190 C C . GLY B 1 42 ? -51.312 -21.531 -3.557 1 87.88 42 GLY B C 1
ATOM 8191 O O . GLY B 1 42 ? -50.906 -20.516 -2.982 1 87.88 42 GLY B O 1
ATOM 8192 N N . SER B 1 43 ? -50.844 -22.75 -3.465 1 87.81 43 SER B N 1
ATOM 8193 C CA . SER B 1 43 ? -49.531 -22.984 -2.869 1 87.81 43 SER B CA 1
ATOM 8194 C C . SER B 1 43 ? -48.531 -23.562 -3.891 1 87.81 43 SER B C 1
ATOM 8196 O O . SER B 1 43 ? -48.938 -24.297 -4.789 1 87.81 43 SER B O 1
ATOM 8198 N N . ILE B 1 44 ? -47.406 -23.078 -3.799 1 87.38 44 ILE B N 1
ATOM 8199 C CA . ILE B 1 44 ? -46.312 -23.562 -4.652 1 87.38 44 ILE B CA 1
ATOM 8200 C C . ILE B 1 44 ? -45.312 -24.344 -3.816 1 87.38 44 ILE B C 1
ATOM 8202 O O . ILE B 1 44 ? -44.75 -23.828 -2.85 1 87.38 44 ILE B O 1
ATOM 8206 N N . THR B 1 45 ? -45.156 -25.562 -4.184 1 81.56 45 THR B N 1
ATOM 8207 C CA . THR B 1 45 ? -44.188 -26.422 -3.488 1 81.56 45 THR B CA 1
ATOM 8208 C C . THR B 1 45 ? -43.219 -27.062 -4.477 1 81.56 45 THR B C 1
ATOM 8210 O O . THR B 1 45 ? -43.438 -27.016 -5.688 1 81.56 45 THR B O 1
ATOM 8213 N N . ASP B 1 46 ? -42.156 -27.578 -3.91 1 75.62 46 ASP B N 1
ATOM 8214 C CA . ASP B 1 46 ? -41.281 -28.422 -4.727 1 75.62 46 ASP B CA 1
ATOM 8215 C C . ASP B 1 46 ? -41.781 -29.859 -4.727 1 75.62 46 ASP B C 1
ATOM 8217 O O . ASP B 1 46 ? -42.844 -30.172 -4.168 1 75.62 46 ASP B O 1
ATOM 8221 N N . GLU B 1 47 ? -41.094 -30.688 -5.5 1 69.12 47 GLU B N 1
ATOM 8222 C CA . GLU B 1 47 ? -41.531 -32.062 -5.645 1 69.12 47 GLU B CA 1
ATOM 8223 C C . GLU B 1 47 ? -41.562 -32.781 -4.297 1 69.12 47 GLU B C 1
ATOM 8225 O O . GLU B 1 47 ? -42.219 -33.812 -4.141 1 69.12 47 GLU B O 1
ATOM 8230 N N . GLN B 1 48 ? -40.875 -32.125 -3.359 1 61.28 48 GLN B N 1
ATOM 8231 C CA . GLN B 1 48 ? -40.844 -32.719 -2.027 1 61.28 48 GLN B CA 1
ATOM 8232 C C . GLN B 1 48 ? -41.938 -32.125 -1.135 1 61.28 48 GLN B C 1
ATOM 8234 O O . GLN B 1 48 ? -42 -32.406 0.064 1 61.28 48 GLN B O 1
ATOM 8239 N N . GLY B 1 49 ? -42.688 -31.297 -1.585 1 68.88 49 GLY B N 1
ATOM 8240 C CA . GLY B 1 49 ? -43.781 -30.688 -0.839 1 68.88 49 GLY B CA 1
ATOM 8241 C C . GLY B 1 49 ? -43.344 -29.484 -0.028 1 68.88 49 GLY B C 1
ATOM 8242 O O . GLY B 1 49 ? -44.094 -28.969 0.798 1 68.88 49 GLY B O 1
ATOM 8243 N N . ILE B 1 50 ? -42.156 -29.141 -0.231 1 72 50 ILE B N 1
ATOM 8244 C CA . ILE B 1 50 ? -41.625 -27.969 0.49 1 72 50 ILE B CA 1
ATOM 8245 C C . ILE B 1 50 ? -42.094 -26.688 -0.201 1 72 50 ILE B C 1
ATOM 8247 O O . ILE B 1 50 ? -41.875 -26.516 -1.398 1 72 50 ILE B O 1
ATOM 8251 N N . PRO B 1 51 ? -42.688 -25.797 0.646 1 79.12 51 PRO B N 1
ATOM 8252 C CA . PRO B 1 51 ? -43.125 -24.547 0.035 1 79.12 51 PRO B CA 1
ATOM 8253 C C . PRO B 1 51 ? -41.969 -23.719 -0.524 1 79.12 51 PRO B C 1
ATOM 8255 O O . PRO B 1 51 ? -40.875 -23.656 0.084 1 79.12 51 PRO B O 1
ATOM 8258 N N . ILE B 1 52 ? -42.062 -23.219 -1.731 1 78.31 52 ILE B N 1
ATOM 8259 C CA . ILE B 1 52 ? -41.062 -22.375 -2.371 1 78.31 52 ILE B CA 1
ATOM 8260 C C . ILE B 1 52 ? -41.469 -20.906 -2.256 1 78.31 52 ILE B C 1
ATOM 8262 O O . ILE B 1 52 ? -42.5 -20.5 -2.844 1 78.31 52 ILE B O 1
ATOM 8266 N N . ALA B 1 53 ? -40.688 -20.172 -1.493 1 73.62 53 ALA B N 1
ATOM 8267 C CA . ALA B 1 53 ? -40.938 -18.734 -1.354 1 73.62 53 ALA B CA 1
ATOM 8268 C C . ALA B 1 53 ? -40.312 -17.953 -2.508 1 73.62 53 ALA B C 1
ATOM 8270 O O . ALA B 1 53 ? -39.219 -18.297 -2.98 1 73.62 53 ALA B O 1
ATOM 8271 N N . GLY B 1 54 ? -40.969 -16.859 -3.045 1 73.69 54 GLY B N 1
ATOM 8272 C CA . GLY B 1 54 ? -40.438 -15.914 -4.016 1 73.69 54 GLY B CA 1
ATOM 8273 C C . GLY B 1 54 ? -40.625 -16.359 -5.449 1 73.69 54 GLY B C 1
ATOM 8274 O O . GLY B 1 54 ? -40 -15.836 -6.363 1 73.69 54 GLY B O 1
ATOM 8275 N N . VAL B 1 55 ? -41.531 -17.406 -5.652 1 79.25 55 VAL B N 1
ATOM 8276 C CA . VAL B 1 55 ? -41.844 -17.812 -7.016 1 79.25 55 VAL B CA 1
ATOM 8277 C C . VAL B 1 55 ? -42.594 -16.703 -7.727 1 79.25 55 VAL B C 1
ATOM 8279 O O . VAL B 1 55 ? -43.594 -16.188 -7.211 1 79.25 55 VAL B O 1
ATOM 8282 N N . SER B 1 56 ? -42.094 -16.359 -8.812 1 82.94 56 SER B N 1
ATOM 8283 C CA . SER B 1 56 ? -42.812 -15.391 -9.641 1 82.94 56 SER B CA 1
ATOM 8284 C C . SER B 1 56 ? -44.062 -16.016 -10.273 1 82.94 56 SER B C 1
ATOM 8286 O O . SER B 1 56 ? -43.969 -17.016 -10.984 1 82.94 56 SER B O 1
ATOM 8288 N N . VAL B 1 57 ? -45.219 -15.539 -9.977 1 86.44 57 VAL B N 1
ATOM 8289 C CA . VAL B 1 57 ? -46.469 -15.922 -10.602 1 86.44 57 VAL B CA 1
ATOM 8290 C C . VAL B 1 57 ? -46.969 -14.805 -11.523 1 86.44 57 VAL B C 1
ATOM 8292 O O . VAL B 1 57 ? -47.469 -13.781 -11.055 1 86.44 57 VAL B O 1
ATOM 8295 N N . LEU B 1 58 ? -46.75 -15.008 -12.766 1 82.44 58 LEU B N 1
ATOM 8296 C CA . LEU B 1 58 ? -47.094 -13.992 -13.758 1 82.44 58 LEU B CA 1
ATOM 8297 C C . LEU B 1 58 ? -48.25 -14.461 -14.641 1 82.44 58 LEU B C 1
ATOM 8299 O O . LEU B 1 58 ? -48.312 -15.633 -15.016 1 82.44 58 LEU B O 1
ATOM 8303 N N . GLU B 1 59 ? -49.312 -13.562 -14.961 1 80.75 59 GLU B N 1
ATOM 8304 C CA . GLU B 1 59 ? -50.312 -13.805 -16 1 80.75 59 GLU B CA 1
ATOM 8305 C C . GLU B 1 59 ? -49.688 -13.68 -17.391 1 80.75 59 GLU B C 1
ATOM 8307 O O . GLU B 1 59 ? -49.156 -12.633 -17.75 1 80.75 59 GLU B O 1
ATOM 8312 N N . LYS B 1 60 ? -49.656 -14.797 -18.031 1 78.12 60 LYS B N 1
ATOM 8313 C CA . LYS B 1 60 ? -49.031 -14.883 -19.328 1 78.12 60 LYS B CA 1
ATOM 8314 C C . LYS B 1 60 ? -49.5 -13.75 -20.25 1 78.12 60 LYS B C 1
ATOM 8316 O O . LYS B 1 60 ? -50.688 -13.453 -20.312 1 78.12 60 LYS B O 1
ATOM 8321 N N . ASN B 1 61 ? -48.531 -12.984 -20.875 1 63.94 61 ASN B N 1
ATOM 8322 C CA . ASN B 1 61 ? -48.719 -11.922 -21.859 1 63.94 61 ASN B CA 1
ATOM 8323 C C . ASN B 1 61 ? -49.188 -10.625 -21.203 1 63.94 61 ASN B C 1
ATOM 8325 O O . ASN B 1 61 ? -49.781 -9.773 -21.844 1 63.94 61 ASN B O 1
ATOM 8329 N N . THR B 1 62 ? -49.188 -10.547 -19.875 1 69.44 62 THR B N 1
ATOM 8330 C CA . THR B 1 62 ? -49.469 -9.312 -19.141 1 69.44 62 THR B CA 1
ATOM 8331 C C . THR B 1 62 ? -48.344 -8.977 -18.172 1 69.44 62 THR B C 1
ATOM 8333 O O . THR B 1 62 ? -47.406 -9.758 -18.016 1 69.44 62 THR B O 1
ATOM 8336 N N . THR B 1 63 ? -48.375 -7.766 -17.672 1 68.5 63 THR B N 1
ATOM 8337 C CA . THR B 1 63 ? -47.406 -7.367 -16.641 1 68.5 63 THR B CA 1
ATOM 8338 C C . THR B 1 63 ? -47.969 -7.633 -15.242 1 68.5 63 THR B C 1
ATOM 8340 O O . THR B 1 63 ? -47.375 -7.242 -14.242 1 68.5 63 THR B O 1
ATOM 8343 N N . ASN B 1 64 ? -49.062 -8.32 -15.203 1 76.81 64 ASN B N 1
ATOM 8344 C CA . ASN B 1 64 ? -49.719 -8.664 -13.938 1 76.81 64 ASN B CA 1
ATOM 8345 C C . ASN B 1 64 ? -49.031 -9.859 -13.273 1 76.81 64 ASN B C 1
ATOM 8347 O O . ASN B 1 64 ? -48.938 -10.938 -13.859 1 76.81 64 ASN B O 1
ATOM 8351 N N . GLY B 1 65 ? -48.406 -9.633 -12.18 1 79.06 65 GLY B N 1
ATOM 8352 C CA . GLY B 1 65 ? -47.719 -10.719 -11.516 1 79.06 65 GLY B CA 1
ATOM 8353 C C . GLY B 1 65 ? -47.594 -10.516 -10.016 1 79.06 65 GLY B C 1
ATOM 8354 O O . GLY B 1 65 ? -47.875 -9.422 -9.508 1 79.06 65 GLY B O 1
ATOM 8355 N N . THR B 1 66 ? -47.438 -11.641 -9.297 1 81.31 66 THR B N 1
ATOM 8356 C CA . THR B 1 66 ? -47.156 -11.688 -7.867 1 81.31 66 THR B CA 1
ATOM 8357 C C . THR B 1 66 ? -46.062 -12.688 -7.57 1 81.31 66 THR B C 1
ATOM 8359 O O . THR B 1 66 ? -45.531 -13.344 -8.477 1 81.31 66 THR B O 1
ATOM 8362 N N . ALA B 1 67 ? -45.562 -12.695 -6.348 1 80.38 67 ALA B N 1
ATOM 8363 C CA . ALA B 1 67 ? -44.594 -13.68 -5.875 1 80.38 67 ALA B CA 1
ATOM 8364 C C . ALA B 1 67 ? -45.156 -14.461 -4.684 1 80.38 67 ALA B C 1
ATOM 8366 O O . ALA B 1 67 ? -45.938 -13.93 -3.896 1 80.38 67 ALA B O 1
ATOM 8367 N N . SER B 1 68 ? -44.812 -15.727 -4.633 1 81.31 68 SER B N 1
ATOM 8368 C CA . SER B 1 68 ? -45.25 -16.531 -3.496 1 81.31 68 SER B CA 1
ATOM 8369 C C . SER B 1 68 ? -44.594 -16.062 -2.201 1 81.31 68 SER B C 1
ATOM 8371 O O . SER B 1 68 ? -43.5 -15.484 -2.221 1 81.31 68 SER B O 1
ATOM 8373 N N . ASP B 1 69 ? -45.344 -16.234 -1.139 1 76 69 ASP B N 1
ATOM 8374 C CA . ASP B 1 69 ? -44.812 -15.852 0.172 1 76 69 ASP B CA 1
ATOM 8375 C C . ASP B 1 69 ? -43.938 -16.953 0.749 1 76 69 ASP B C 1
ATOM 8377 O O . ASP B 1 69 ? -43.625 -17.922 0.064 1 76 69 ASP B O 1
ATOM 8381 N N . PHE B 1 70 ? -43.5 -16.828 1.98 1 71.5 70 PHE B N 1
ATOM 8382 C CA . PHE B 1 70 ? -42.562 -17.719 2.625 1 71.5 70 PHE B CA 1
ATOM 8383 C C . PHE B 1 70 ? -43.125 -19.141 2.736 1 71.5 70 PHE B C 1
ATOM 8385 O O . PHE B 1 70 ? -42.375 -20.109 2.756 1 71.5 70 PHE B O 1
ATOM 8392 N N . ASP B 1 71 ? -44.406 -19.219 2.852 1 74.31 71 ASP B N 1
ATOM 8393 C CA . ASP B 1 71 ? -45.062 -20.516 2.959 1 74.31 71 ASP B CA 1
ATOM 8394 C C . ASP B 1 71 ? -45.438 -21.047 1.584 1 74.31 71 ASP B C 1
ATOM 8396 O O . ASP B 1 71 ? -46.188 -22.031 1.481 1 74.31 71 ASP B O 1
ATOM 8400 N N . GLY B 1 72 ? -45.031 -20.391 0.564 1 80 72 GLY B N 1
ATOM 8401 C CA . GLY B 1 72 ? -45.281 -20.797 -0.804 1 80 72 GLY B CA 1
ATOM 8402 C C . GLY B 1 72 ? -46.656 -20.375 -1.296 1 80 72 GLY B C 1
ATOM 8403 O O . GLY B 1 72 ? -47.094 -20.781 -2.379 1 80 72 GLY B O 1
ATOM 8404 N N . ASN B 1 73 ? -47.406 -19.688 -0.479 1 81.5 73 ASN B N 1
ATOM 8405 C CA . ASN B 1 73 ? -48.719 -19.266 -0.888 1 81.5 73 ASN B CA 1
ATOM 8406 C C . ASN B 1 73 ? -48.688 -18.062 -1.817 1 81.5 73 ASN B C 1
ATOM 8408 O O . ASN B 1 73 ? -47.812 -17.203 -1.678 1 81.5 73 ASN B O 1
ATOM 8412 N N . TYR B 1 74 ? -49.531 -18.031 -2.805 1 86.12 74 TYR B N 1
ATOM 8413 C CA . TYR B 1 74 ? -49.656 -16.875 -3.686 1 86.12 74 TYR B CA 1
ATOM 8414 C C . TYR B 1 74 ? -51.125 -16.516 -3.908 1 86.12 74 TYR B C 1
ATOM 8416 O O . TYR B 1 74 ? -52.031 -17.344 -3.699 1 86.12 74 TYR B O 1
ATOM 8424 N N . GLU B 1 75 ? -51.406 -15.195 -4.117 1 84.62 75 GLU B N 1
ATOM 8425 C CA . GLU B 1 75 ? -52.688 -14.656 -4.547 1 84.62 75 GLU B CA 1
ATOM 8426 C C . GLU B 1 75 ? -52.531 -13.703 -5.727 1 84.62 75 GLU B C 1
ATOM 8428 O O . GLU B 1 75 ? -51.719 -12.797 -5.688 1 84.62 75 GLU B O 1
ATOM 8433 N N . ILE B 1 76 ? -53.219 -13.984 -6.797 1 85.19 76 ILE B N 1
ATOM 8434 C CA . ILE B 1 76 ? -53.188 -13.109 -7.969 1 85.19 76 ILE B CA 1
ATOM 8435 C C . ILE B 1 76 ? -54.594 -12.906 -8.516 1 85.19 76 ILE B C 1
ATOM 8437 O O . ILE B 1 76 ? -55.375 -13.852 -8.555 1 85.19 76 ILE B O 1
ATOM 8441 N N . THR B 1 77 ? -54.906 -11.664 -8.828 1 82.62 77 THR B N 1
ATOM 8442 C CA . THR B 1 77 ? -56.156 -11.359 -9.523 1 82.62 77 THR B CA 1
ATOM 8443 C C . THR B 1 77 ? -55.906 -11.211 -11.023 1 82.62 77 THR B C 1
ATOM 8445 O O . THR B 1 77 ? -55.219 -10.297 -11.453 1 82.62 77 THR B O 1
ATOM 8448 N N . THR B 1 78 ? -56.406 -12.117 -11.812 1 81.62 78 THR B N 1
ATOM 8449 C CA . THR B 1 78 ? -56.156 -12.156 -13.25 1 81.62 78 THR B CA 1
ATOM 8450 C C . THR B 1 78 ? -56.906 -11.047 -13.969 1 81.62 78 THR B C 1
ATOM 8452 O O . THR B 1 78 ? -57.969 -10.648 -13.539 1 81.62 78 THR B O 1
ATOM 8455 N N . SER B 1 79 ? -56.312 -10.562 -14.992 1 78.75 79 SER B N 1
ATOM 8456 C CA . SER B 1 79 ? -56.906 -9.492 -15.789 1 78.75 79 SER B CA 1
ATOM 8457 C C . SER B 1 79 ? -57.781 -10.055 -16.906 1 78.75 79 SER B C 1
ATOM 8459 O O . SER B 1 79 ? -58.656 -9.359 -17.438 1 78.75 79 SER B O 1
ATOM 8461 N N . GLN B 1 80 ? -57.625 -11.359 -17.375 1 76.38 80 GLN B N 1
ATOM 8462 C CA . GLN B 1 80 ? -58.375 -11.977 -18.469 1 76.38 80 GLN B CA 1
ATOM 8463 C C . GLN B 1 80 ? -59.062 -13.242 -18.016 1 76.38 80 GLN B C 1
ATOM 8465 O O . GLN B 1 80 ? -58.656 -13.891 -17.062 1 76.38 80 GLN B O 1
ATOM 8470 N N . SER B 1 81 ? -60.219 -13.562 -18.531 1 73.5 81 SER B N 1
ATOM 8471 C CA . SER B 1 81 ? -60.969 -14.75 -18.188 1 73.5 81 SER B CA 1
ATOM 8472 C C . SER B 1 81 ? -60.25 -16.031 -18.562 1 73.5 81 SER B C 1
ATOM 8474 O O . SER B 1 81 ? -60.344 -17.047 -17.891 1 73.5 81 SER B O 1
ATOM 8476 N N . ASP B 1 82 ? -59.469 -16.016 -19.547 1 76.69 82 ASP B N 1
ATOM 8477 C CA . ASP B 1 82 ? -58.688 -17.172 -20 1 76.69 82 ASP B CA 1
ATOM 8478 C C . ASP B 1 82 ? -57.219 -17.031 -19.625 1 76.69 82 ASP B C 1
ATOM 8480 O O . ASP B 1 82 ? -56.344 -17.438 -20.391 1 76.69 82 ASP B O 1
ATOM 8484 N N . ALA B 1 83 ? -57.031 -16.672 -18.453 1 81.31 83 ALA B N 1
ATOM 8485 C CA . ALA B 1 83 ? -55.656 -16.359 -18.016 1 81.31 83 ALA B CA 1
ATOM 8486 C C . ALA B 1 83 ? -54.812 -17.625 -17.859 1 81.31 83 ALA B C 1
ATOM 8488 O O . ALA B 1 83 ? -55.344 -18.672 -17.453 1 81.31 83 ALA B O 1
ATOM 8489 N N . VAL B 1 84 ? -53.562 -17.609 -18.281 1 84.06 84 VAL B N 1
ATOM 8490 C CA . VAL B 1 84 ? -52.531 -18.609 -18 1 84.06 84 VAL B CA 1
ATOM 8491 C C . VAL B 1 84 ? -51.5 -18.047 -17.031 1 84.06 84 VAL B C 1
ATOM 8493 O O . VAL B 1 84 ? -50.969 -16.953 -17.266 1 84.06 84 VAL B O 1
ATOM 8496 N N . LEU B 1 85 ? -51.375 -18.766 -15.953 1 86.38 85 LEU B N 1
ATOM 8497 C CA . LEU B 1 85 ? -50.344 -18.344 -14.984 1 86.38 85 LEU B CA 1
ATOM 8498 C C . LEU B 1 85 ? -49.031 -19.031 -15.25 1 86.38 85 LEU B C 1
ATOM 8500 O O . LEU B 1 85 ? -48.969 -20.234 -15.508 1 86.38 85 LEU B O 1
ATOM 8504 N N . VAL B 1 86 ? -48 -18.219 -15.195 1 84.38 86 VAL B N 1
ATOM 8505 C CA . VAL B 1 86 ? -46.625 -18.719 -15.328 1 84.38 86 VAL B CA 1
ATOM 8506 C C . VAL B 1 86 ? -45.906 -18.672 -13.977 1 84.38 86 VAL B C 1
ATOM 8508 O O . VAL B 1 86 ? -45.781 -17.594 -13.383 1 84.38 86 VAL B O 1
ATOM 8511 N N . PHE B 1 87 ? -45.5 -19.812 -13.531 1 84.75 87 PHE B N 1
ATOM 8512 C CA . PHE B 1 87 ? -44.75 -19.969 -12.297 1 84.75 87 PHE B CA 1
ATOM 8513 C C . PHE B 1 87 ? -43.25 -20.141 -12.586 1 84.75 87 PHE B C 1
ATOM 8515 O O . PHE B 1 87 ? -42.844 -21.125 -13.227 1 84.75 87 PHE B O 1
ATOM 8522 N N . SER B 1 88 ? -42.438 -19.219 -12.156 1 80.25 88 SER B N 1
ATOM 8523 C CA . SER B 1 88 ? -41.031 -19.281 -12.453 1 80.25 88 SER B CA 1
ATOM 8524 C C . SER B 1 88 ? -40.188 -18.984 -11.211 1 80.25 88 SER B C 1
ATOM 8526 O O . SER B 1 88 ? -40.531 -18.125 -10.406 1 80.25 88 SER B O 1
ATOM 8528 N N . TYR B 1 89 ? -39.281 -19.875 -10.977 1 75 89 TYR B N 1
ATOM 8529 C CA . TYR B 1 89 ? -38.344 -19.703 -9.883 1 75 89 TYR B CA 1
ATOM 8530 C C . TYR B 1 89 ? -36.969 -20.234 -10.273 1 75 89 TYR B C 1
ATOM 8532 O O . TYR B 1 89 ? -36.844 -21.266 -10.93 1 75 89 TYR B O 1
ATOM 8540 N N . LEU B 1 90 ? -35.969 -19.406 -9.977 1 65.88 90 LEU B N 1
ATOM 8541 C CA . LEU B 1 90 ? -34.625 -19.812 -10.289 1 65.88 90 LEU B CA 1
ATOM 8542 C C . LEU B 1 90 ? -34.312 -21.219 -9.766 1 65.88 90 LEU B C 1
ATOM 8544 O O . LEU B 1 90 ? -34.594 -21.516 -8.594 1 65.88 90 LEU B O 1
ATOM 8548 N N . GLY B 1 91 ? -33.875 -22.141 -10.562 1 65.31 91 GLY B N 1
ATOM 8549 C CA . GLY B 1 91 ? -33.531 -23.5 -10.203 1 65.31 91 GLY B CA 1
ATOM 8550 C C . GLY B 1 91 ? -34.656 -24.484 -10.477 1 65.31 91 GLY B C 1
ATOM 8551 O O . GLY B 1 91 ? -34.5 -25.703 -10.297 1 65.31 91 GLY B O 1
ATOM 8552 N N . PHE B 1 92 ? -35.844 -23.922 -10.844 1 74.44 92 PHE B N 1
ATOM 8553 C CA . PHE B 1 92 ? -37 -24.781 -11.117 1 74.44 92 PHE B CA 1
ATOM 8554 C C . PHE B 1 92 ? -37.5 -24.594 -12.539 1 74.44 92 PHE B C 1
ATOM 8556 O O . PHE B 1 92 ? -37.281 -23.531 -13.141 1 74.44 92 PHE B O 1
ATOM 8563 N N . LEU B 1 93 ? -38 -25.641 -13.031 1 71.31 93 LEU B N 1
ATOM 8564 C CA . LEU B 1 93 ? -38.625 -25.562 -14.344 1 71.31 93 LEU B CA 1
ATOM 8565 C C . LEU B 1 93 ? -39.906 -24.734 -14.273 1 71.31 93 LEU B C 1
ATOM 8567 O O . LEU B 1 93 ? -40.75 -24.953 -13.406 1 71.31 93 LEU B O 1
ATOM 8571 N N . SER B 1 94 ? -39.969 -23.672 -15.125 1 76.94 94 SER B N 1
ATOM 8572 C CA . SER B 1 94 ? -41.156 -22.859 -15.164 1 76.94 94 SER B CA 1
ATOM 8573 C C . SER B 1 94 ? -42.375 -23.688 -15.586 1 76.94 94 SER B C 1
ATOM 8575 O O . SER B 1 94 ? -42.25 -24.609 -16.391 1 76.94 94 SER B O 1
ATOM 8577 N N . GLN B 1 95 ? -43.531 -23.453 -14.945 1 81.56 95 GLN B N 1
ATOM 8578 C CA . GLN B 1 95 ? -44.781 -24.125 -15.281 1 81.56 95 GLN B CA 1
ATOM 8579 C C . GLN B 1 95 ? -45.844 -23.125 -15.688 1 81.56 95 GLN B C 1
ATOM 8581 O O . GLN B 1 95 ? -46 -22.078 -15.047 1 81.56 95 GLN B O 1
ATOM 8586 N N . GLU B 1 96 ? -46.469 -23.359 -16.875 1 80.88 96 GLU B N 1
ATOM 8587 C CA . GLU B 1 96 ? -47.625 -22.594 -17.281 1 80.88 96 GLU B CA 1
ATOM 8588 C C . GLU B 1 96 ? -48.938 -23.344 -16.984 1 80.88 96 GLU B C 1
ATOM 8590 O O . GLU B 1 96 ? -49.125 -24.453 -17.469 1 80.88 96 GLU B O 1
ATOM 8595 N N . ILE B 1 97 ? -49.781 -22.75 -16.203 1 85.88 97 ILE B N 1
ATOM 8596 C CA . ILE B 1 97 ? -51.031 -23.406 -15.828 1 85.88 97 ILE B CA 1
ATOM 8597 C C . ILE B 1 97 ? -52.219 -22.5 -16.203 1 85.88 97 ILE B C 1
ATOM 8599 O O . ILE B 1 97 ? -52.312 -21.375 -15.734 1 85.88 97 ILE B O 1
ATOM 8603 N N . PRO B 1 98 ? -53.094 -22.922 -17.125 1 81.31 98 PRO B N 1
ATOM 8604 C CA . PRO B 1 98 ? -54.281 -22.141 -17.391 1 81.31 98 PRO B CA 1
ATOM 8605 C C . PRO B 1 98 ? -55.219 -22.031 -16.188 1 81.31 98 PRO B C 1
ATOM 8607 O O . PRO B 1 98 ? -55.438 -23.031 -15.492 1 81.31 98 PRO B O 1
ATOM 8610 N N . VAL B 1 99 ? -55.781 -20.953 -15.859 1 85.19 99 VAL B N 1
ATOM 8611 C CA . VAL B 1 99 ? -56.656 -20.719 -14.711 1 85.19 99 VAL B CA 1
ATOM 8612 C C . VAL B 1 99 ? -58 -21.391 -14.938 1 85.19 99 VAL B C 1
ATOM 8614 O O . VAL B 1 99 ? -58.562 -22 -14.031 1 85.19 99 VAL B O 1
ATOM 8617 N N . GLN B 1 100 ? -58.469 -21.547 -16.172 1 78.38 100 GLN B N 1
ATOM 8618 C CA . GLN B 1 100 ? -59.719 -22.203 -16.625 1 78.38 100 GLN B CA 1
ATOM 8619 C C . GLN B 1 100 ? -60.781 -22.172 -15.523 1 78.38 100 GLN B C 1
ATOM 8621 O O . GLN B 1 100 ? -61.375 -23.203 -15.219 1 78.38 100 GLN B O 1
ATOM 8626 N N . GLY B 1 101 ? -61.062 -20.984 -14.82 1 76.56 101 GLY B N 1
ATOM 8627 C CA . GLY B 1 101 ? -62.125 -20.781 -13.852 1 76.56 101 GLY B CA 1
ATOM 8628 C C . GLY B 1 101 ? -61.781 -21.312 -12.477 1 76.56 101 GLY B C 1
ATOM 8629 O O . GLY B 1 101 ? -62.625 -21.312 -11.57 1 76.56 101 GLY B O 1
ATOM 8630 N N . LYS B 1 102 ? -60.625 -21.812 -12.25 1 81.44 102 LYS B N 1
ATOM 8631 C CA . LYS B 1 102 ? -60.219 -22.328 -10.945 1 81.44 102 LYS B CA 1
ATOM 8632 C C . LYS B 1 102 ? -59.844 -21.188 -9.992 1 81.44 102 LYS B C 1
ATOM 8634 O O . LYS B 1 102 ? -59.156 -20.25 -10.375 1 81.44 102 LYS B O 1
ATOM 8639 N N . SER B 1 103 ? -60.406 -21.344 -8.844 1 83.25 103 SER B N 1
ATOM 8640 C CA . SER B 1 103 ? -60.094 -20.344 -7.828 1 83.25 103 SER B CA 1
ATOM 8641 C C . SER B 1 103 ? -58.844 -20.719 -7.027 1 83.25 103 SER B C 1
ATOM 8643 O O . SER B 1 103 ? -58.281 -19.875 -6.348 1 83.25 103 SER B O 1
ATOM 8645 N N . THR B 1 104 ? -58.469 -21.984 -7.047 1 84.12 104 THR B N 1
ATOM 8646 C CA . THR B 1 104 ? -57.281 -22.453 -6.363 1 84.12 104 THR B CA 1
ATOM 8647 C C . THR B 1 104 ? -56.406 -23.297 -7.297 1 84.12 104 THR B C 1
ATOM 8649 O O . THR B 1 104 ? -56.906 -24.266 -7.895 1 84.12 104 THR B O 1
ATOM 8652 N N . ILE B 1 105 ? -55.156 -22.922 -7.492 1 87.31 105 ILE B N 1
ATOM 8653 C CA . ILE B 1 105 ? -54.219 -23.672 -8.281 1 87.31 105 ILE B CA 1
ATOM 8654 C C . ILE B 1 105 ? -52.938 -23.938 -7.449 1 87.31 105 ILE B C 1
ATOM 8656 O O . ILE B 1 105 ? -52.188 -23.016 -7.164 1 87.31 105 ILE B O 1
ATOM 8660 N N . ASN B 1 106 ? -52.781 -25.203 -7.008 1 85.38 106 ASN B N 1
ATOM 8661 C CA . ASN B 1 106 ? -51.531 -25.641 -6.371 1 85.38 106 ASN B CA 1
ATOM 8662 C C . ASN B 1 106 ? -50.531 -26.172 -7.395 1 85.38 106 ASN B C 1
ATOM 8664 O O . ASN B 1 106 ? -50.906 -26.906 -8.305 1 85.38 106 ASN B O 1
ATOM 8668 N N . VAL B 1 107 ? -49.312 -25.641 -7.266 1 86.19 107 VAL B N 1
ATOM 8669 C CA . VAL B 1 107 ? -48.281 -25.984 -8.266 1 86.19 107 VAL B CA 1
ATOM 8670 C C . VAL B 1 107 ? -47.094 -26.656 -7.586 1 86.19 107 VAL B C 1
ATOM 8672 O O . VAL B 1 107 ? -46.656 -26.234 -6.512 1 86.19 107 VAL B O 1
ATOM 8675 N N . VAL B 1 108 ? -46.656 -27.734 -8.109 1 82.81 108 VAL B N 1
ATOM 8676 C CA . VAL B 1 108 ? -45.406 -28.375 -7.742 1 82.81 108 VAL B CA 1
ATOM 8677 C C . VAL B 1 108 ? -44.344 -28.094 -8.797 1 82.81 108 VAL B C 1
ATOM 8679 O O . VAL B 1 108 ? -44.5 -28.484 -9.961 1 82.81 108 VAL B O 1
ATOM 8682 N N . LEU B 1 109 ? -43.344 -27.344 -8.406 1 80 109 LEU B N 1
ATOM 8683 C CA . LEU B 1 109 ? -42.281 -27.031 -9.344 1 80 109 LEU B CA 1
ATOM 8684 C C . LEU B 1 109 ? -41.188 -28.078 -9.289 1 80 109 LEU B C 1
ATOM 8686 O O . LEU B 1 109 ? -40.812 -28.547 -8.203 1 80 109 LEU B O 1
ATOM 8690 N N . LYS B 1 110 ? -40.844 -28.469 -10.461 1 73.56 110 LYS B N 1
ATOM 8691 C CA . LYS B 1 110 ? -39.75 -29.438 -10.57 1 73.56 110 LYS B CA 1
ATOM 8692 C C . LYS B 1 110 ? -38.406 -28.734 -10.672 1 73.56 110 LYS B C 1
ATOM 8694 O O . LYS B 1 110 ? -38.281 -27.703 -11.336 1 73.56 110 LYS B O 1
ATOM 8699 N N . GLU B 1 111 ? -37.375 -29.234 -10 1 69.31 111 GLU B N 1
ATOM 8700 C CA . GLU B 1 111 ? -36.031 -28.672 -10.055 1 69.31 111 GLU B CA 1
ATOM 8701 C C . GLU B 1 111 ? -35.438 -28.797 -11.453 1 69.31 111 GLU B C 1
ATOM 8703 O O . GLU B 1 111 ? -35.594 -29.812 -12.125 1 69.31 111 GLU B O 1
ATOM 8708 N N . ASP B 1 112 ? -34.969 -27.719 -11.961 1 66.88 112 ASP B N 1
ATOM 8709 C CA . ASP B 1 112 ? -34.219 -27.734 -13.219 1 66.88 112 ASP B CA 1
ATOM 8710 C C . ASP B 1 112 ? -32.812 -28.266 -13.016 1 66.88 112 ASP B C 1
ATOM 8712 O O . ASP B 1 112 ? -31.891 -27.484 -12.734 1 66.88 112 ASP B O 1
ATOM 8716 N N . LEU B 1 113 ? -32.625 -29.484 -13.195 1 60.25 113 LEU B N 1
ATOM 8717 C CA . LEU B 1 113 ? -31.344 -30.125 -12.945 1 60.25 113 LEU B CA 1
ATOM 8718 C C . LEU B 1 113 ? -30.312 -29.703 -13.984 1 60.25 113 LEU B C 1
ATOM 8720 O O . LEU B 1 113 ? -29.094 -29.828 -13.758 1 60.25 113 LEU B O 1
ATOM 8724 N N . GLN B 1 114 ? -30.797 -29.203 -15.07 1 61.94 114 GLN B N 1
ATOM 8725 C CA . GLN B 1 114 ? -29.875 -28.766 -16.109 1 61.94 114 GLN B CA 1
ATOM 8726 C C . GLN B 1 114 ? -29.578 -27.281 -16.016 1 61.94 114 GLN B C 1
ATOM 8728 O O . GLN B 1 114 ? -28.672 -26.766 -16.672 1 61.94 114 GLN B O 1
ATOM 8733 N N . GLN B 1 115 ? -30.109 -26.703 -15.203 1 67.06 115 GLN B N 1
ATOM 8734 C CA . GLN B 1 115 ? -29.969 -25.281 -14.93 1 67.06 115 GLN B CA 1
ATOM 8735 C C . GLN B 1 115 ? -29.969 -24.469 -16.219 1 67.06 115 GLN B C 1
ATOM 8737 O O . GLN B 1 115 ? -29.109 -23.594 -16.406 1 67.06 115 GLN B O 1
ATOM 8742 N N . LEU B 1 116 ? -30.781 -24.75 -17.172 1 69.88 116 LEU B N 1
ATOM 8743 C CA . LEU B 1 116 ? -30.797 -24.125 -18.484 1 69.88 116 LEU B CA 1
ATOM 8744 C C . LEU B 1 116 ? -31.188 -22.656 -18.391 1 69.88 116 LEU B C 1
ATOM 8746 O O . LEU B 1 116 ? -30.859 -21.859 -19.266 1 69.88 116 LEU B O 1
ATOM 8750 N N . SER B 1 117 ? -31.781 -22.297 -17.328 1 71.62 117 SER B N 1
ATOM 8751 C CA . SER B 1 117 ? -32.219 -20.906 -17.141 1 71.62 117 SER B CA 1
ATOM 8752 C C . SER B 1 117 ? -31.203 -20.109 -16.328 1 71.62 117 SER B C 1
ATOM 8754 O O . SER B 1 117 ? -31.344 -18.906 -16.156 1 71.62 117 SER B O 1
ATOM 8756 N N . GLU B 1 118 ? -30.219 -20.828 -16.016 1 78.44 118 GLU B N 1
ATOM 8757 C CA . GLU B 1 118 ? -29.188 -20.141 -15.234 1 78.44 118 GLU B CA 1
ATOM 8758 C C . GLU B 1 118 ? -28.406 -19.141 -16.109 1 78.44 118 GLU B C 1
ATOM 8760 O O . GLU B 1 118 ? -28.219 -19.375 -17.297 1 78.44 118 GLU B O 1
ATOM 8765 N N . VAL B 1 119 ? -28.078 -18.141 -15.453 1 80.12 119 VAL B N 1
ATOM 8766 C CA . VAL B 1 119 ? -27.344 -17.078 -16.156 1 80.12 119 VAL B CA 1
ATOM 8767 C C . VAL B 1 119 ? -25.844 -17.375 -16.094 1 80.12 119 VAL B C 1
ATOM 8769 O O . VAL B 1 119 ? -25.297 -17.656 -15.023 1 80.12 119 VAL B O 1
ATOM 8772 N N . VAL B 1 120 ? -25.297 -17.375 -17.203 1 86.75 120 VAL B N 1
ATOM 8773 C CA . VAL B 1 120 ? -23.859 -17.594 -17.344 1 86.75 120 VAL B CA 1
ATOM 8774 C C . VAL B 1 120 ? -23.172 -16.281 -17.75 1 86.75 120 VAL B C 1
ATOM 8776 O O . VAL B 1 120 ? -23.734 -15.5 -18.516 1 86.75 120 VAL B O 1
ATOM 8779 N N . VAL B 1 121 ? -22.062 -16.109 -17.156 1 84.81 121 VAL B N 1
ATOM 8780 C CA . VAL B 1 121 ? -21.312 -14.906 -17.484 1 84.81 121 VAL B CA 1
ATOM 8781 C C . VAL B 1 121 ? -20.469 -15.148 -18.75 1 84.81 121 VAL B C 1
ATOM 8783 O O . VAL B 1 121 ? -19.75 -16.141 -18.828 1 84.81 121 VAL B O 1
ATOM 8786 N N . ILE B 1 122 ? -20.578 -14.289 -19.688 1 86.19 122 ILE B N 1
ATOM 8787 C CA . ILE B 1 122 ? -19.781 -14.32 -20.906 1 86.19 122 ILE B CA 1
ATOM 8788 C C . ILE B 1 122 ? -19.016 -13.016 -21.047 1 86.19 122 ILE B C 1
ATOM 8790 O O . ILE B 1 122 ? -18.875 -12.258 -20.094 1 86.19 122 ILE B O 1
ATOM 8794 N N . GLY B 1 123 ? -18.422 -12.844 -22.156 1 85.38 123 GLY B N 1
ATOM 8795 C CA . GLY B 1 123 ? -17.641 -11.633 -22.328 1 85.38 123 GLY B CA 1
ATOM 8796 C C . GLY B 1 123 ? -18.469 -10.367 -22.266 1 85.38 123 GLY B C 1
ATOM 8797 O O . GLY B 1 123 ? -19.281 -10.102 -23.156 1 85.38 123 GLY B O 1
ATOM 8798 N N . TYR B 1 124 ? -18.234 -9.648 -21.297 1 88.06 124 TYR B N 1
ATOM 8799 C CA . TYR B 1 124 ? -18.844 -8.336 -21.078 1 88.06 124 TYR B CA 1
ATOM 8800 C C . TYR B 1 124 ? -20.359 -8.438 -21 1 88.06 124 TYR B C 1
ATOM 8802 O O . TYR B 1 124 ? -21.062 -7.57 -21.516 1 88.06 124 TYR B O 1
ATOM 8810 N N . GLY B 1 125 ? -20.766 -9.609 -20.516 1 85.62 125 GLY B N 1
ATOM 8811 C CA . GLY B 1 125 ? -22.203 -9.766 -20.375 1 85.62 125 GLY B CA 1
ATOM 8812 C C . GLY B 1 125 ? -22.609 -11.109 -19.781 1 85.62 125 GLY B C 1
ATOM 8813 O O . GLY B 1 125 ? -21.766 -11.844 -19.266 1 85.62 125 GLY B O 1
ATOM 8814 N N . THR B 1 126 ? -23.938 -11.281 -19.797 1 86.88 126 THR B N 1
ATOM 8815 C CA . THR B 1 126 ? -24.5 -12.547 -19.328 1 86.88 126 THR B CA 1
ATOM 8816 C C . THR B 1 126 ? -25.484 -13.109 -20.328 1 86.88 126 THR B C 1
ATOM 8818 O O . THR B 1 126 ? -26 -12.383 -21.188 1 86.88 126 THR B O 1
ATOM 8821 N N . GLN B 1 127 ? -25.641 -14.391 -20.266 1 88.5 127 GLN B N 1
ATOM 8822 C CA . GLN B 1 127 ? -26.609 -15.109 -21.094 1 88.5 127 GLN B CA 1
ATOM 8823 C C . GLN B 1 127 ? -27.203 -16.297 -20.328 1 88.5 127 GLN B C 1
ATOM 8825 O O . GLN B 1 127 ? -26.578 -16.828 -19.422 1 88.5 127 GLN B O 1
ATOM 8830 N N . LYS B 1 128 ? -28.359 -16.594 -20.766 1 88.25 128 LYS B N 1
ATOM 8831 C CA . LYS B 1 128 ? -28.891 -17.859 -20.281 1 88.25 128 LYS B CA 1
ATOM 8832 C C . LYS B 1 128 ? -28.094 -19.031 -20.828 1 88.25 128 LYS B C 1
ATOM 8834 O O . LYS B 1 128 ? -27.688 -19.031 -22 1 88.25 128 LYS B O 1
ATOM 8839 N N . ARG B 1 129 ? -27.969 -19.969 -20.062 1 88.88 129 ARG B N 1
ATOM 8840 C CA . ARG B 1 129 ? -27.203 -21.141 -20.438 1 88.88 129 ARG B CA 1
ATOM 8841 C C . ARG B 1 129 ? -27.734 -21.766 -21.719 1 88.88 129 ARG B C 1
ATOM 8843 O O . ARG B 1 129 ? -26.953 -22.203 -22.562 1 88.88 129 ARG B O 1
ATOM 8850 N N . ALA B 1 130 ? -29.016 -21.844 -21.828 1 88.62 130 ALA B N 1
ATOM 8851 C CA . ALA B 1 130 ? -29.641 -22.453 -23 1 88.62 130 ALA B CA 1
ATOM 8852 C C . ALA B 1 130 ? -29.266 -21.688 -24.266 1 88.62 130 ALA B C 1
ATOM 8854 O O . ALA B 1 130 ? -29.234 -22.266 -25.359 1 88.62 130 ALA B O 1
ATOM 8855 N N . ASP B 1 131 ? -28.906 -20.469 -24.141 1 91.06 131 ASP B N 1
ATOM 8856 C CA . ASP B 1 131 ? -28.688 -19.625 -25.312 1 91.06 131 ASP B CA 1
ATOM 8857 C C . ASP B 1 131 ? -27.203 -19.531 -25.641 1 91.06 131 ASP B C 1
ATOM 8859 O O . ASP B 1 131 ? -26.812 -18.922 -26.656 1 91.06 131 ASP B O 1
ATOM 8863 N N . VAL B 1 132 ? -26.422 -20.078 -24.844 1 92.38 132 VAL B N 1
ATOM 8864 C CA . VAL B 1 132 ? -24.984 -20 -25.062 1 92.38 132 VAL B CA 1
ATOM 8865 C C . VAL B 1 132 ? -24.578 -20.922 -26.203 1 92.38 132 VAL B C 1
ATOM 8867 O O . VAL B 1 132 ? -24.922 -22.109 -26.203 1 92.38 132 VAL B O 1
ATOM 8870 N N . THR B 1 133 ? -23.812 -20.391 -27.125 1 93.5 133 THR B N 1
ATOM 8871 C CA . THR B 1 133 ? -23.438 -21.172 -28.297 1 93.5 133 THR B CA 1
ATOM 8872 C C . THR B 1 133 ? -21.953 -21.547 -28.234 1 93.5 133 THR B C 1
ATOM 8874 O O . THR B 1 133 ? -21.469 -22.344 -29.047 1 93.5 133 THR B O 1
ATOM 8877 N N . SER B 1 134 ? -21.219 -20.984 -27.328 1 91.62 134 SER B N 1
ATOM 8878 C CA . SER B 1 134 ? -19.812 -21.281 -27.141 1 91.62 134 SER B CA 1
ATOM 8879 C C . SER B 1 134 ? -19.594 -22.297 -26.016 1 91.62 134 SER B C 1
ATOM 8881 O O . SER B 1 134 ? -20.547 -22.703 -25.344 1 91.62 134 SER B O 1
ATOM 8883 N N . SER B 1 135 ? -18.375 -22.719 -25.922 1 91.25 135 SER B N 1
ATOM 8884 C CA . SER B 1 135 ? -18.031 -23.672 -24.875 1 91.25 135 SER B CA 1
ATOM 8885 C C . SER B 1 135 ? -17.703 -22.938 -23.562 1 91.25 135 SER B C 1
ATOM 8887 O O . SER B 1 135 ? -16.625 -22.359 -23.438 1 91.25 135 SER B O 1
ATOM 8889 N N . VAL B 1 136 ? -18.578 -23.047 -22.641 1 90.19 136 VAL B N 1
ATOM 8890 C CA . VAL B 1 136 ? -18.422 -22.391 -21.344 1 90.19 136 VAL B CA 1
ATOM 8891 C C . VAL B 1 136 ? -18.766 -23.375 -20.219 1 90.19 136 VAL B C 1
ATOM 8893 O O . VAL B 1 136 ? -19.766 -24.094 -20.312 1 90.19 136 VAL B O 1
ATOM 8896 N N . ALA B 1 137 ? -17.891 -23.438 -19.266 1 92.56 137 ALA B N 1
ATOM 8897 C CA . ALA B 1 137 ? -18.156 -24.25 -18.078 1 92.56 137 ALA B CA 1
ATOM 8898 C C . ALA B 1 137 ? -18.359 -23.359 -16.844 1 92.56 137 ALA B C 1
ATOM 8900 O O . ALA B 1 137 ? -17.672 -22.359 -16.672 1 92.56 137 ALA B O 1
ATOM 8901 N N . THR B 1 138 ? -19.312 -23.703 -16.047 1 92.56 138 THR B N 1
ATOM 8902 C CA . THR B 1 138 ? -19.609 -22.969 -14.812 1 92.56 138 THR B CA 1
ATOM 8903 C C . THR B 1 138 ? -19.516 -23.891 -13.602 1 92.56 138 THR B C 1
ATOM 8905 O O . THR B 1 138 ? -20.078 -24.984 -13.602 1 92.56 138 THR B O 1
ATOM 8908 N N . VAL B 1 139 ? -18.797 -23.453 -12.602 1 94.75 139 VAL B N 1
ATOM 8909 C CA . VAL B 1 139 ? -18.734 -24.156 -11.328 1 94.75 139 VAL B CA 1
ATOM 8910 C C . VAL B 1 139 ? -19.188 -23.234 -10.203 1 94.75 139 VAL B C 1
ATOM 8912 O O . VAL B 1 139 ? -18.641 -22.141 -10.039 1 94.75 139 VAL B O 1
ATOM 8915 N N . LYS B 1 140 ? -20.109 -23.75 -9.414 1 93.5 140 LYS B N 1
ATOM 8916 C CA . LYS B 1 140 ? -20.641 -22.969 -8.305 1 93.5 140 LYS B CA 1
ATOM 8917 C C . LYS B 1 140 ? -19.969 -23.375 -6.988 1 93.5 140 LYS B C 1
ATOM 8919 O O . LYS B 1 140 ? -19.359 -24.438 -6.895 1 93.5 140 LYS B O 1
ATOM 8924 N N . SER B 1 141 ? -20.172 -22.562 -6.035 1 93.06 141 SER B N 1
ATOM 8925 C CA . SER B 1 141 ? -19.484 -22.719 -4.762 1 93.06 141 SER B CA 1
ATOM 8926 C C . SER B 1 141 ? -19.844 -24.031 -4.09 1 93.06 141 SER B C 1
ATOM 8928 O O . SER B 1 141 ? -19.016 -24.625 -3.391 1 93.06 141 SER B O 1
ATOM 8930 N N . GLU B 1 142 ? -21.047 -24.516 -4.301 1 87.94 142 GLU B N 1
ATOM 8931 C CA . GLU B 1 142 ? -21.469 -25.766 -3.686 1 87.94 142 GLU B CA 1
ATOM 8932 C C . GLU B 1 142 ? -20.656 -26.938 -4.207 1 87.94 142 GLU B C 1
ATOM 8934 O O . GLU B 1 142 ? -20.547 -27.969 -3.535 1 87.94 142 GLU B O 1
ATOM 8939 N N . ASP B 1 143 ? -20.062 -26.734 -5.348 1 91.69 143 ASP B N 1
ATOM 8940 C CA . ASP B 1 143 ? -19.328 -27.828 -5.977 1 91.69 143 ASP B CA 1
ATOM 8941 C C . ASP B 1 143 ? -17.828 -27.609 -5.836 1 91.69 143 ASP B C 1
ATOM 8943 O O . ASP B 1 143 ? -17.031 -28.406 -6.344 1 91.69 143 ASP B O 1
ATOM 8947 N N . PHE B 1 144 ? -17.406 -26.625 -5.125 1 94.81 144 PHE B N 1
ATOM 8948 C CA . PHE B 1 144 ? -15.984 -26.328 -4.977 1 94.81 144 PHE B CA 1
ATOM 8949 C C . PHE B 1 144 ? -15.289 -27.391 -4.141 1 94.81 144 PHE B C 1
ATOM 8951 O O . PHE B 1 144 ? -15.891 -27.969 -3.234 1 94.81 144 PHE B O 1
ATOM 8958 N N . VAL B 1 145 ? -14.016 -27.562 -4.461 1 92.62 145 VAL B N 1
ATOM 8959 C CA . VAL B 1 145 ? -13.148 -28.328 -3.574 1 92.62 145 VAL B CA 1
ATOM 8960 C C . VAL B 1 145 ? -13.031 -27.625 -2.227 1 92.62 145 VAL B C 1
ATOM 8962 O O . VAL B 1 145 ? -12.828 -26.406 -2.174 1 92.62 145 VAL B O 1
ATOM 8965 N N . GLN B 1 146 ? -13.125 -28.438 -1.187 1 90.81 146 GLN B N 1
ATOM 8966 C CA . GLN B 1 146 ? -13.125 -27.844 0.145 1 90.81 146 GLN B CA 1
ATOM 8967 C C . GLN B 1 146 ? -11.797 -28.094 0.857 1 90.81 146 GLN B C 1
ATOM 8969 O O . GLN B 1 146 ? -11.062 -29.031 0.519 1 90.81 146 GLN B O 1
ATOM 8974 N N . GLY B 1 147 ? -11.539 -27.188 1.812 1 89.81 147 GLY B N 1
ATOM 8975 C CA . GLY B 1 147 ? -10.32 -27.281 2.604 1 89.81 147 GLY B CA 1
ATOM 8976 C C . GLY B 1 147 ? -9.344 -26.156 2.336 1 89.81 147 GLY B C 1
ATOM 8977 O O . GLY B 1 147 ? -9.742 -25.047 1.968 1 89.81 147 GLY B O 1
ATOM 8978 N N . ASN B 1 148 ? -8.086 -26.484 2.68 1 89.75 148 ASN B N 1
ATOM 8979 C CA . ASN B 1 148 ? -7.031 -25.484 2.545 1 89.75 148 ASN B CA 1
ATOM 8980 C C . ASN B 1 148 ? -6.504 -25.422 1.115 1 89.75 148 ASN B C 1
ATOM 8982 O O . ASN B 1 148 ? -5.352 -25.766 0.858 1 89.75 148 ASN B O 1
ATOM 8986 N N . VAL B 1 149 ? -7.305 -24.812 0.283 1 91.81 149 VAL B N 1
ATOM 8987 C CA . VAL B 1 149 ? -6.93 -24.719 -1.123 1 91.81 149 VAL B CA 1
ATOM 8988 C C . VAL B 1 149 ? -5.973 -23.547 -1.321 1 91.81 149 VAL B C 1
ATOM 8990 O O . VAL B 1 149 ? -6.008 -22.578 -0.564 1 91.81 149 VAL B O 1
ATOM 8993 N N . LYS B 1 150 ? -5.18 -23.594 -2.367 1 91.12 150 LYS B N 1
ATOM 8994 C CA . LYS B 1 150 ? -4.148 -22.594 -2.643 1 91.12 150 LYS B CA 1
ATOM 8995 C C . LYS B 1 150 ? -4.758 -21.312 -3.223 1 91.12 150 LYS B C 1
ATOM 8997 O O . LYS B 1 150 ? -4.328 -20.203 -2.887 1 91.12 150 LYS B O 1
ATOM 9002 N N . ASP B 1 151 ? -5.609 -21.484 -4.211 1 94.75 151 ASP B N 1
ATOM 9003 C CA . ASP B 1 151 ? -6.172 -20.328 -4.926 1 94.75 151 ASP B CA 1
ATOM 9004 C C . ASP B 1 151 ? -7.473 -20.719 -5.633 1 94.75 151 ASP B C 1
ATOM 9006 O O . ASP B 1 151 ? -8.031 -21.781 -5.383 1 94.75 151 ASP B O 1
ATOM 9010 N N . ALA B 1 152 ? -7.984 -19.875 -6.484 1 95.62 152 ALA B N 1
ATOM 9011 C CA . ALA B 1 152 ? -9.281 -20.047 -7.129 1 95.62 152 ALA B CA 1
ATOM 9012 C C . ALA B 1 152 ? -9.273 -21.266 -8.055 1 95.62 152 ALA B C 1
ATOM 9014 O O . ALA B 1 152 ? -10.281 -21.953 -8.195 1 95.62 152 ALA B O 1
ATOM 9015 N N . ALA B 1 153 ? -8.172 -21.469 -8.633 1 95.25 153 ALA B N 1
ATOM 9016 C CA . ALA B 1 153 ? -8.109 -22.578 -9.578 1 95.25 153 ALA B CA 1
ATOM 9017 C C . ALA B 1 153 ? -8.266 -23.922 -8.867 1 95.25 153 ALA B C 1
ATOM 9019 O O . ALA B 1 153 ? -8.891 -24.844 -9.391 1 95.25 153 ALA B O 1
ATOM 9020 N N . GLN B 1 154 ? -7.734 -24.031 -7.746 1 95.19 154 GLN B N 1
ATOM 9021 C CA . GLN B 1 154 ? -7.824 -25.281 -7.02 1 95.19 154 GLN B CA 1
ATOM 9022 C C . GLN B 1 154 ? -9.266 -25.578 -6.59 1 95.19 154 GLN B C 1
ATOM 9024 O O . GLN B 1 154 ? -9.617 -26.719 -6.328 1 95.19 154 GLN B O 1
ATOM 9029 N N . LEU B 1 155 ? -10.07 -24.609 -6.527 1 96.06 155 LEU B N 1
ATOM 9030 C CA . LEU B 1 155 ? -11.484 -24.781 -6.191 1 96.06 155 LEU B CA 1
ATOM 9031 C C . LEU B 1 155 ? -12.195 -25.625 -7.242 1 96.06 155 LEU B C 1
ATOM 9033 O O . LEU B 1 155 ? -13.156 -26.328 -6.934 1 96.06 155 LEU B O 1
ATOM 9037 N N . ILE B 1 156 ? -11.703 -25.562 -8.438 1 95.62 156 ILE B N 1
ATOM 9038 C CA . ILE B 1 156 ? -12.43 -26.234 -9.516 1 95.62 156 ILE B CA 1
ATOM 9039 C C . ILE B 1 156 ? -11.555 -27.344 -10.109 1 95.62 156 ILE B C 1
ATOM 9041 O O . ILE B 1 156 ? -11.734 -27.719 -11.266 1 95.62 156 ILE B O 1
ATOM 9045 N N . GLN B 1 157 ? -10.633 -27.734 -9.398 1 95.12 157 GLN B N 1
ATOM 9046 C CA . GLN B 1 157 ? -9.758 -28.797 -9.852 1 95.12 157 GLN B CA 1
ATOM 9047 C C . GLN B 1 157 ? -10.547 -30.062 -10.18 1 95.12 157 GLN B C 1
ATOM 9049 O O . GLN B 1 157 ? -11.242 -30.609 -9.32 1 95.12 157 GLN B O 1
ATOM 9054 N N . GLY B 1 158 ? -10.516 -30.5 -11.438 1 94.38 158 GLY B N 1
ATOM 9055 C CA . GLY B 1 158 ? -11.18 -31.719 -11.891 1 94.38 158 GLY B CA 1
ATOM 9056 C C . GLY B 1 158 ? -12.641 -31.5 -12.25 1 94.38 158 GLY B C 1
ATOM 9057 O O . GLY B 1 158 ? -13.375 -32.469 -12.484 1 94.38 158 GLY B O 1
ATOM 9058 N N . LYS B 1 159 ? -13.047 -30.281 -12.312 1 95.62 159 LYS B N 1
ATOM 9059 C CA . LYS B 1 159 ? -14.469 -30.031 -12.523 1 95.62 159 LYS B CA 1
ATOM 9060 C C . LYS B 1 159 ? -14.742 -29.547 -13.938 1 95.62 159 LYS B C 1
ATOM 9062 O O . LYS B 1 159 ? -15.883 -29.562 -14.406 1 95.62 159 LYS B O 1
ATOM 9067 N N . VAL B 1 160 ? -13.766 -29.156 -14.633 1 95.31 160 VAL B N 1
ATOM 9068 C CA . VAL B 1 160 ? -13.922 -28.594 -15.969 1 95.31 160 VAL B CA 1
ATOM 9069 C C . VAL B 1 160 ? -13.141 -29.438 -16.969 1 95.31 160 VAL B C 1
ATOM 9071 O O . VAL B 1 160 ? -11.922 -29.578 -16.875 1 95.31 160 VAL B O 1
ATOM 9074 N N . ALA B 1 161 ? -13.828 -29.938 -17.922 1 95.25 161 ALA B N 1
ATOM 9075 C CA . ALA B 1 161 ? -13.156 -30.719 -18.953 1 95.25 161 ALA B CA 1
ATOM 9076 C C . ALA B 1 161 ? -12.242 -29.844 -19.797 1 95.25 161 ALA B C 1
ATOM 9078 O O . ALA B 1 161 ? -12.625 -28.75 -20.219 1 95.25 161 ALA B O 1
ATOM 9079 N N . GLY B 1 162 ? -11.047 -30.312 -19.938 1 93.5 162 GLY B N 1
ATOM 9080 C CA . GLY B 1 162 ? -10.102 -29.594 -20.766 1 93.5 162 GLY B CA 1
ATOM 9081 C C . GLY B 1 162 ? -9.203 -28.656 -19.984 1 93.5 162 GLY B C 1
ATOM 9082 O O . GLY B 1 162 ? -8.211 -28.156 -20.5 1 93.5 162 GLY B O 1
ATOM 9083 N N . LEU B 1 163 ? -9.578 -28.422 -18.781 1 94.06 163 LEU B N 1
ATOM 9084 C CA . LEU B 1 163 ? -8.781 -27.578 -17.922 1 94.06 163 LEU B CA 1
ATOM 9085 C C . LEU B 1 163 ? -7.965 -28.406 -16.938 1 94.06 163 LEU B C 1
ATOM 9087 O O . LEU B 1 163 ? -8.531 -29.109 -16.094 1 94.06 163 LEU B O 1
ATOM 9091 N N . SER B 1 164 ? -6.711 -28.25 -17.109 1 92.12 164 SER B N 1
ATOM 9092 C CA . SER B 1 164 ? -5.836 -28.938 -16.156 1 92.12 164 SER B CA 1
ATOM 9093 C C . SER B 1 164 ? -5.348 -27.984 -15.07 1 92.12 164 SER B C 1
ATOM 9095 O O . SER B 1 164 ? -4.805 -26.922 -15.367 1 92.12 164 SER B O 1
ATOM 9097 N N . VAL B 1 165 ? -5.602 -28.344 -13.82 1 93.12 165 VAL B N 1
ATOM 9098 C CA . VAL B 1 165 ? -5.109 -27.609 -12.664 1 93.12 165 VAL B CA 1
ATOM 9099 C C . VAL B 1 165 ? -4.176 -28.5 -11.844 1 93.12 165 VAL B C 1
ATOM 9101 O O . VAL B 1 165 ? -4.59 -29.562 -11.344 1 93.12 165 VAL B O 1
ATOM 9104 N N . SER B 1 166 ? -2.953 -28.078 -11.742 1 89.94 166 SER B N 1
ATOM 9105 C CA . SER B 1 166 ? -1.977 -28.859 -10.992 1 89.94 166 SER B CA 1
ATOM 9106 C C . SER B 1 166 ? -1.297 -28.016 -9.922 1 89.94 166 SER B C 1
ATOM 9108 O O . SER B 1 166 ? -1.245 -26.781 -10.031 1 89.94 166 SER B O 1
ATOM 9110 N N . ALA B 1 167 ? -0.917 -28.656 -8.891 1 87.62 167 ALA B N 1
ATOM 9111 C CA . ALA B 1 167 ? -0.128 -28.047 -7.824 1 87.62 167 ALA B CA 1
ATOM 9112 C C . ALA B 1 167 ? 1.173 -28.812 -7.598 1 87.62 167 ALA B C 1
ATOM 9114 O O . ALA B 1 167 ? 1.333 -29.484 -6.582 1 87.62 167 ALA B O 1
ATOM 9115 N N . PRO B 1 168 ? 2.156 -28.484 -8.383 1 85 168 PRO B N 1
ATOM 9116 C CA . PRO B 1 168 ? 3.355 -29.328 -8.344 1 85 168 PRO B CA 1
ATOM 9117 C C . PRO B 1 168 ? 4.258 -29.016 -7.152 1 85 168 PRO B C 1
ATOM 9119 O O . PRO B 1 168 ? 5.234 -29.734 -6.91 1 85 168 PRO B O 1
ATOM 9122 N N . SER B 1 169 ? 3.967 -27.969 -6.441 1 88.94 169 SER B N 1
ATOM 9123 C CA . SER B 1 169 ? 4.812 -27.594 -5.316 1 88.94 169 SER B CA 1
ATOM 9124 C C . SER B 1 169 ? 4.004 -27.484 -4.027 1 88.94 169 SER B C 1
ATOM 9126 O O . SER B 1 169 ? 2.867 -27.016 -4.035 1 88.94 169 SER B O 1
ATOM 9128 N N . GLY B 1 170 ? 4.625 -27.906 -2.979 1 90.88 170 GLY B N 1
ATOM 9129 C CA . GLY B 1 170 ? 4.004 -27.766 -1.671 1 90.88 170 GLY B CA 1
ATOM 9130 C C . GLY B 1 170 ? 4.324 -26.438 -1.003 1 90.88 170 GLY B C 1
ATOM 9131 O O . GLY B 1 170 ? 3.883 -26.188 0.119 1 90.88 170 GLY B O 1
ATOM 9132 N N . ASP B 1 171 ? 5.082 -25.578 -1.637 1 93.56 171 ASP B N 1
ATOM 9133 C CA . ASP B 1 171 ? 5.461 -24.281 -1.098 1 93.56 171 ASP B CA 1
ATOM 9134 C C . ASP B 1 171 ? 4.23 -23.406 -0.833 1 93.56 171 ASP B C 1
ATOM 9136 O O . ASP B 1 171 ? 3.432 -23.172 -1.74 1 93.56 171 ASP B O 1
ATOM 9140 N N . PRO B 1 172 ? 4.121 -22.922 0.368 1 94.5 172 PRO B N 1
ATOM 9141 C CA . PRO B 1 172 ? 2.912 -22.172 0.716 1 94.5 172 PRO B CA 1
ATOM 9142 C C . PRO B 1 172 ? 2.781 -20.859 -0.063 1 94.5 172 PRO B C 1
ATOM 9144 O O . PRO B 1 172 ? 1.704 -20.266 -0.09 1 94.5 172 PRO B O 1
ATOM 9147 N N . THR B 1 173 ? 3.816 -20.375 -0.639 1 94.38 173 THR B N 1
ATOM 9148 C CA . THR B 1 173 ? 3.76 -19.109 -1.357 1 94.38 173 THR B CA 1
ATOM 9149 C C . THR B 1 173 ? 3.459 -19.344 -2.836 1 94.38 173 THR B C 1
ATOM 9151 O O . THR B 1 173 ? 3.223 -18.391 -3.582 1 94.38 173 THR B O 1
ATOM 9154 N N . GLU B 1 174 ? 3.518 -20.531 -3.307 1 91.25 174 GLU B N 1
ATOM 9155 C CA . GLU B 1 174 ? 3.291 -20.844 -4.715 1 91.25 174 GLU B CA 1
ATOM 9156 C C . GLU B 1 174 ? 1.823 -21.172 -4.98 1 91.25 174 GLU B C 1
ATOM 9158 O O . GLU B 1 174 ? 1.153 -21.766 -4.137 1 91.25 174 GLU B O 1
ATOM 9163 N N . GLY B 1 175 ? 1.341 -20.891 -6.156 1 90.44 175 GLY B N 1
ATOM 9164 C CA . GLY B 1 175 ? -0.018 -21.188 -6.578 1 90.44 175 GLY B CA 1
ATOM 9165 C C . GLY B 1 175 ? -0.107 -22.391 -7.496 1 90.44 175 GLY B C 1
ATOM 9166 O O . GLY B 1 175 ? 0.842 -23.172 -7.598 1 90.44 175 GLY B O 1
ATOM 9167 N N . THR B 1 176 ? -1.258 -22.5 -8.117 1 91.81 176 THR B N 1
ATOM 9168 C CA . THR B 1 176 ? -1.497 -23.609 -9.039 1 91.81 176 THR B CA 1
ATOM 9169 C C . THR B 1 176 ? -1.025 -23.25 -10.445 1 91.81 176 THR B C 1
ATOM 9171 O O . THR B 1 176 ? -0.799 -22.078 -10.75 1 91.81 176 THR B O 1
ATOM 9174 N N . GLN B 1 177 ? -0.77 -24.312 -11.211 1 90.69 177 GLN B N 1
ATOM 9175 C CA . GLN B 1 177 ? -0.536 -24.188 -12.641 1 90.69 177 GLN B CA 1
ATOM 9176 C C . GLN B 1 177 ? -1.774 -24.594 -13.438 1 90.69 177 GLN B C 1
ATOM 9178 O O . GLN B 1 177 ? -2.387 -25.625 -13.156 1 90.69 177 GLN B O 1
ATOM 9183 N N . ILE B 1 178 ? -2.123 -23.75 -14.398 1 91.81 178 ILE B N 1
ATOM 9184 C CA . ILE B 1 178 ? -3.328 -24.016 -15.172 1 91.81 178 ILE B CA 1
ATOM 9185 C C . ILE B 1 178 ? -2.98 -24.094 -16.656 1 91.81 178 ILE B C 1
ATOM 9187 O O . ILE B 1 178 ? -2.139 -23.328 -17.141 1 91.81 178 ILE B O 1
ATOM 9191 N N . ASN B 1 179 ? -3.584 -25 -17.312 1 90.38 179 ASN B N 1
ATOM 9192 C CA . ASN B 1 179 ? -3.477 -25.156 -18.766 1 90.38 179 ASN B CA 1
ATOM 9193 C C . ASN B 1 179 ? -4.812 -25.547 -19.391 1 90.38 179 ASN B C 1
ATOM 9195 O O . ASN B 1 179 ? -5.43 -26.531 -18.984 1 90.38 179 ASN B O 1
ATOM 9199 N N . LEU B 1 180 ? -5.184 -24.766 -20.297 1 93.38 180 LEU B N 1
ATOM 9200 C CA . LEU B 1 180 ? -6.43 -25.047 -21 1 93.38 180 LEU B CA 1
ATOM 9201 C C . LEU B 1 180 ? -6.156 -25.422 -22.453 1 93.38 180 LEU B C 1
ATOM 9203 O O . LEU B 1 180 ? -5.621 -24.625 -23.219 1 93.38 180 LEU B O 1
ATOM 9207 N N . ARG B 1 181 ? -6.523 -26.625 -22.859 1 93.44 181 ARG B N 1
ATOM 9208 C CA . ARG B 1 181 ? -6.484 -27.141 -24.234 1 93.44 181 ARG B CA 1
ATOM 9209 C C . ARG B 1 181 ? -5.078 -27.031 -24.812 1 93.44 181 ARG B C 1
ATOM 9211 O O . ARG B 1 181 ? -4.902 -26.609 -25.953 1 93.44 181 ARG B O 1
ATOM 9218 N N . GLY B 1 182 ? -4.047 -27.219 -23.969 1 89.56 182 GLY B N 1
ATOM 9219 C CA . GLY B 1 182 ? -2.674 -27.391 -24.422 1 89.56 182 GLY B CA 1
ATOM 9220 C C . GLY B 1 182 ? -1.908 -26.078 -24.516 1 89.56 182 GLY B C 1
ATOM 9221 O O . GLY B 1 182 ? -2.449 -25.016 -24.219 1 89.56 182 GLY B O 1
ATOM 9222 N N . THR B 1 183 ? -0.667 -26.156 -24.984 1 89.12 183 THR B N 1
ATOM 9223 C CA . THR B 1 183 ? 0.23 -25.016 -25.109 1 89.12 183 THR B CA 1
ATOM 9224 C C . THR B 1 183 ? 0.031 -24.328 -26.453 1 89.12 183 THR B C 1
ATOM 9226 O O . THR B 1 183 ? 0.153 -24.953 -27.5 1 89.12 183 THR B O 1
ATOM 9229 N N . SER B 1 184 ? -0.138 -23.031 -26.391 1 88.06 184 SER B N 1
ATOM 9230 C CA . SER B 1 184 ? -0.534 -22.328 -27.609 1 88.06 184 SER B CA 1
ATOM 9231 C C . SER B 1 184 ? 0.624 -21.531 -28.188 1 88.06 184 SER B C 1
ATOM 9233 O O . SER B 1 184 ? 0.551 -21.047 -29.328 1 88.06 184 SER B O 1
ATOM 9235 N N . SER B 1 185 ? 1.698 -21.391 -27.438 1 89.56 185 SER B N 1
ATOM 9236 C CA . SER B 1 185 ? 2.785 -20.531 -27.906 1 89.56 185 SER B CA 1
ATOM 9237 C C . SER B 1 185 ? 4.133 -21.016 -27.375 1 89.56 185 SER B C 1
ATOM 9239 O O . SER B 1 185 ? 4.191 -21.797 -26.422 1 89.56 185 SER B O 1
ATOM 9241 N N . ILE B 1 186 ? 5.105 -20.484 -28.016 1 86.75 186 ILE B N 1
ATOM 9242 C CA . ILE B 1 186 ? 6.457 -20.859 -27.609 1 86.75 186 ILE B CA 1
ATOM 9243 C C . ILE B 1 186 ? 7 -19.844 -26.609 1 86.75 186 ILE B C 1
ATOM 9245 O O . ILE B 1 186 ? 7.473 -20.203 -25.531 1 86.75 186 ILE B O 1
ATOM 9249 N N . LEU B 1 187 ? 6.965 -18.609 -26.969 1 80.69 187 LEU B N 1
ATOM 9250 C CA . LEU B 1 187 ? 7.531 -17.562 -26.141 1 80.69 187 LEU B CA 1
ATOM 9251 C C . LEU B 1 187 ? 6.434 -16.75 -25.469 1 80.69 187 LEU B C 1
ATOM 9253 O O . LEU B 1 187 ? 6.684 -16.062 -24.484 1 80.69 187 LEU B O 1
ATOM 9257 N N . GLY B 1 188 ? 5.293 -16.875 -25.984 1 76.06 188 GLY B N 1
ATOM 9258 C CA . GLY B 1 188 ? 4.207 -16.078 -25.438 1 76.06 188 GLY B CA 1
ATOM 9259 C C . GLY B 1 188 ? 3.623 -16.656 -24.172 1 76.06 188 GLY B C 1
ATOM 9260 O O . GLY B 1 188 ? 3.879 -17.812 -23.828 1 76.06 188 GLY B O 1
ATOM 9261 N N . GLY B 1 189 ? 2.893 -15.797 -23.547 1 76.69 189 GLY B N 1
ATOM 9262 C CA . GLY B 1 189 ? 2.209 -16.266 -22.344 1 76.69 189 GLY B CA 1
ATOM 9263 C C . GLY B 1 189 ? 1.139 -17.297 -22.625 1 76.69 189 GLY B C 1
ATOM 9264 O O . GLY B 1 189 ? 0.442 -17.219 -23.641 1 76.69 189 GLY B O 1
ATOM 9265 N N . THR B 1 190 ? 1.015 -18.25 -21.766 1 81.5 190 THR B N 1
ATOM 9266 C CA . THR B 1 190 ? 0.075 -19.344 -22.016 1 81.5 190 THR B CA 1
ATOM 9267 C C . THR B 1 190 ? -0.975 -19.406 -20.906 1 81.5 190 THR B C 1
ATOM 9269 O O . THR B 1 190 ? -1.775 -20.344 -20.859 1 81.5 190 THR B O 1
ATOM 9272 N N . ASN B 1 191 ? -0.975 -18.406 -20.094 1 87.12 191 ASN B N 1
ATOM 9273 C CA . ASN B 1 191 ? -1.958 -18.422 -19.016 1 87.12 191 ASN B CA 1
ATOM 9274 C C . ASN B 1 191 ? -3.287 -17.812 -19.453 1 87.12 191 ASN B C 1
ATOM 9276 O O . ASN B 1 191 ? -3.309 -16.844 -20.219 1 87.12 191 ASN B O 1
ATOM 9280 N N . PRO B 1 192 ? -4.359 -18.344 -18.938 1 92.38 192 PRO B N 1
ATOM 9281 C CA . PRO B 1 192 ? -5.652 -17.719 -19.234 1 92.38 192 PRO B CA 1
ATOM 9282 C C . PRO B 1 192 ? -5.805 -16.344 -18.562 1 92.38 192 PRO B C 1
ATOM 9284 O O . PRO B 1 192 ? -5.113 -16.047 -17.594 1 92.38 192 PRO B O 1
ATOM 9287 N N . LEU B 1 193 ? -6.66 -15.594 -19.203 1 94 193 LEU B N 1
ATOM 9288 C CA . LEU B 1 193 ? -7.051 -14.336 -18.578 1 94 193 LEU B CA 1
ATOM 9289 C C . LEU B 1 193 ? -7.93 -14.586 -17.359 1 94 193 LEU B C 1
ATOM 9291 O O . LEU B 1 193 ? -8.883 -15.359 -17.422 1 94 193 LEU B O 1
ATOM 9295 N N . VAL B 1 194 ? -7.602 -13.984 -16.281 1 96.31 194 VAL B N 1
ATOM 9296 C CA . VAL B 1 194 ? -8.422 -14.078 -15.078 1 96.31 194 VAL B CA 1
ATOM 9297 C C . VAL B 1 194 ? -9.141 -12.75 -14.844 1 96.31 194 VAL B C 1
ATOM 9299 O O . VAL B 1 194 ? -8.508 -11.695 -14.766 1 96.31 194 VAL B O 1
ATOM 9302 N N . LEU B 1 195 ? -10.375 -12.852 -14.773 1 96.62 195 LEU B N 1
ATOM 9303 C CA . LEU B 1 195 ? -11.203 -11.703 -14.438 1 96.62 195 LEU B CA 1
ATOM 9304 C C . LEU B 1 195 ? -11.883 -11.891 -13.086 1 96.62 195 LEU B C 1
ATOM 9306 O O . LEU B 1 195 ? -12.445 -12.953 -12.812 1 96.62 195 LEU B O 1
ATOM 9310 N N . VAL B 1 196 ? -11.805 -10.969 -12.297 1 96.94 196 VAL B N 1
ATOM 9311 C CA . VAL B 1 196 ? -12.531 -10.945 -11.031 1 96.94 196 VAL B CA 1
ATOM 9312 C C . VAL B 1 196 ? -13.602 -9.859 -11.07 1 96.94 196 VAL B C 1
ATOM 9314 O O . VAL B 1 196 ? -13.289 -8.672 -10.992 1 96.94 196 VAL B O 1
ATOM 9317 N N . ASP B 1 197 ? -14.789 -10.281 -11.172 1 95 197 ASP B N 1
ATOM 9318 C CA . ASP B 1 197 ? -15.93 -9.391 -11.312 1 95 197 ASP B CA 1
ATOM 9319 C C . ASP B 1 197 ? -15.742 -8.453 -12.508 1 95 197 ASP B C 1
ATOM 9321 O O . ASP B 1 197 ? -15.953 -7.242 -12.391 1 95 197 ASP B O 1
ATOM 9325 N N . GLY B 1 198 ? -15.234 -9 -13.555 1 93.19 198 GLY B N 1
ATOM 9326 C CA . GLY B 1 198 ? -15.148 -8.281 -14.82 1 93.19 198 GLY B CA 1
ATOM 9327 C C . GLY B 1 198 ? -13.859 -7.504 -14.984 1 93.19 198 GLY B C 1
ATOM 9328 O O . GLY B 1 198 ? -13.609 -6.922 -16.031 1 93.19 198 GLY B O 1
ATOM 9329 N N . VAL B 1 199 ? -13.008 -7.531 -13.977 1 95 199 VAL B N 1
ATOM 9330 C CA . VAL B 1 199 ? -11.75 -6.793 -14 1 95 199 VAL B CA 1
ATOM 9331 C C . VAL B 1 199 ? -10.578 -7.773 -14 1 95 199 VAL B C 1
ATOM 9333 O O . VAL B 1 199 ? -10.578 -8.742 -13.234 1 95 199 VAL B O 1
ATOM 9336 N N . PRO B 1 200 ? -9.539 -7.5 -14.852 1 95.19 200 PRO B N 1
ATOM 9337 C CA . PRO B 1 200 ? -8.383 -8.398 -14.852 1 95.19 200 PRO B CA 1
ATOM 9338 C C . PRO B 1 200 ? -7.734 -8.523 -13.477 1 95.19 200 PRO B C 1
ATOM 9340 O O . PRO B 1 200 ? -7.57 -7.523 -12.781 1 95.19 200 PRO B O 1
ATOM 9343 N N . GLY B 1 201 ? -7.469 -9.719 -13.109 1 94.94 201 GLY B N 1
ATOM 9344 C CA . GLY B 1 201 ? -6.816 -10.047 -11.852 1 94.94 201 GLY B CA 1
ATOM 9345 C C . GLY B 1 201 ? -6.043 -11.352 -11.906 1 94.94 201 GLY B C 1
ATOM 9346 O O . GLY B 1 201 ? -5.465 -11.695 -12.938 1 94.94 201 GLY B O 1
ATOM 9347 N N . SER B 1 202 ? -5.871 -11.938 -10.766 1 95.5 202 SER B N 1
ATOM 9348 C CA . SER B 1 202 ? -5.195 -13.227 -10.641 1 95.5 202 SER B CA 1
ATOM 9349 C C . SER B 1 202 ? -6.035 -14.211 -9.836 1 95.5 202 SER B C 1
ATOM 9351 O O . SER B 1 202 ? -7.113 -13.867 -9.352 1 95.5 202 SER B O 1
ATOM 9353 N N . LEU B 1 203 ? -5.527 -15.352 -9.719 1 95.94 203 LEU B N 1
ATOM 9354 C CA . LEU B 1 203 ? -6.223 -16.406 -8.992 1 95.94 203 LEU B CA 1
ATOM 9355 C C . LEU B 1 203 ? -6.207 -16.141 -7.492 1 95.94 203 LEU B C 1
ATOM 9357 O O . LEU B 1 203 ? -6.961 -16.766 -6.738 1 95.94 203 LEU B O 1
ATOM 9361 N N . ASN B 1 204 ? -5.406 -15.195 -7.098 1 94.62 204 ASN B N 1
ATOM 9362 C CA . ASN B 1 204 ? -5.262 -14.906 -5.676 1 94.62 204 ASN B CA 1
ATOM 9363 C C . ASN B 1 204 ? -5.781 -13.508 -5.332 1 94.62 204 ASN B C 1
ATOM 9365 O O . ASN B 1 204 ? -5.547 -13.008 -4.23 1 94.62 204 ASN B O 1
ATOM 9369 N N . THR B 1 205 ? -6.48 -12.898 -6.246 1 94.62 205 THR B N 1
ATOM 9370 C CA . THR B 1 205 ? -6.961 -11.539 -6.02 1 94.62 205 THR B CA 1
ATOM 9371 C C . THR B 1 205 ? -7.953 -11.508 -4.859 1 94.62 205 THR B C 1
ATOM 9373 O O . THR B 1 205 ? -7.953 -10.562 -4.066 1 94.62 205 THR B O 1
ATOM 9376 N N . VAL B 1 206 ? -8.781 -12.562 -4.797 1 93.44 206 VAL B N 1
ATOM 9377 C CA . VAL B 1 206 ? -9.758 -12.656 -3.721 1 93.44 206 VAL B CA 1
ATOM 9378 C C . VAL B 1 206 ? -9.594 -13.984 -2.982 1 93.44 206 VAL B C 1
ATOM 9380 O O . VAL B 1 206 ? -8.992 -14.922 -3.514 1 93.44 206 VAL B O 1
ATOM 9383 N N . ALA B 1 207 ? -10.125 -13.977 -1.862 1 96 207 ALA B N 1
ATOM 9384 C CA . ALA B 1 207 ? -10.109 -15.211 -1.083 1 96 207 ALA B CA 1
ATOM 9385 C C . ALA B 1 207 ? -11.023 -16.266 -1.697 1 96 207 ALA B C 1
ATOM 9387 O O . ALA B 1 207 ? -12.117 -15.938 -2.174 1 96 207 ALA B O 1
ATOM 9388 N N . PRO B 1 208 ? -10.57 -17.453 -1.675 1 96.31 208 PRO B N 1
ATOM 9389 C CA . PRO B 1 208 ? -11.414 -18.516 -2.209 1 96.31 208 PRO B CA 1
ATOM 9390 C C . PRO B 1 208 ? -12.797 -18.562 -1.564 1 96.31 208 PRO B C 1
ATOM 9392 O O . PRO B 1 208 ? -13.789 -18.844 -2.24 1 96.31 208 PRO B O 1
ATOM 9395 N N . GLU B 1 209 ? -12.945 -18.219 -0.314 1 95.69 209 GLU B N 1
ATOM 9396 C CA . GLU B 1 209 ? -14.195 -18.266 0.434 1 95.69 209 GLU B CA 1
ATOM 9397 C C . GLU B 1 209 ? -15.164 -17.188 -0.046 1 95.69 209 GLU B C 1
ATOM 9399 O O . GLU B 1 209 ? -16.375 -17.297 0.188 1 95.69 209 GLU B O 1
ATOM 9404 N N . ASP B 1 210 ? -14.664 -16.234 -0.767 1 96.38 210 ASP B N 1
ATOM 9405 C CA . ASP B 1 210 ? -15.492 -15.141 -1.249 1 96.38 210 ASP B CA 1
ATOM 9406 C C . ASP B 1 210 ? -16.094 -15.461 -2.619 1 96.38 210 ASP B C 1
ATOM 9408 O O . ASP B 1 210 ? -16.922 -14.711 -3.127 1 96.38 210 ASP B O 1
ATOM 9412 N N . ILE B 1 211 ? -15.719 -16.484 -3.172 1 97.12 211 ILE B N 1
ATOM 9413 C CA . ILE B 1 211 ? -16.078 -16.766 -4.559 1 97.12 211 ILE B CA 1
ATOM 9414 C C . ILE B 1 211 ? -17.438 -17.469 -4.602 1 97.12 211 ILE B C 1
ATOM 9416 O O . ILE B 1 211 ? -17.688 -18.406 -3.855 1 97.12 211 ILE B O 1
ATOM 9420 N N . GLU B 1 212 ? -18.297 -16.984 -5.453 1 96.06 212 GLU B N 1
ATOM 9421 C CA . GLU B 1 212 ? -19.625 -17.547 -5.676 1 96.06 212 GLU B CA 1
ATOM 9422 C C . GLU B 1 212 ? -19.594 -18.578 -6.801 1 96.06 212 GLU B C 1
ATOM 9424 O O . GLU B 1 212 ? -20.312 -19.578 -6.738 1 96.06 212 GLU B O 1
ATOM 9429 N N . SER B 1 213 ? -18.938 -18.219 -7.832 1 95.44 213 SER B N 1
ATOM 9430 C CA . SER B 1 213 ? -18.875 -19.109 -8.984 1 95.44 213 SER B CA 1
ATOM 9431 C C . SER B 1 213 ? -17.656 -18.797 -9.852 1 95.44 213 SER B C 1
ATOM 9433 O O . SER B 1 213 ? -17.062 -17.719 -9.734 1 95.44 213 SER B O 1
ATOM 9435 N N . ILE B 1 214 ? -17.266 -19.688 -10.609 1 96.38 214 ILE B N 1
ATOM 9436 C CA . ILE B 1 214 ? -16.188 -19.562 -11.594 1 96.38 214 ILE B CA 1
ATOM 9437 C C . ILE B 1 214 ? -16.688 -20.031 -12.961 1 96.38 214 ILE B C 1
ATOM 9439 O O . ILE B 1 214 ? -17.203 -21.156 -13.086 1 96.38 214 ILE B O 1
ATOM 9443 N N . ASP B 1 215 ? -16.578 -19.188 -13.969 1 95.62 215 ASP B N 1
ATOM 9444 C CA . ASP B 1 215 ? -16.875 -19.547 -15.352 1 95.62 215 ASP B CA 1
ATOM 9445 C C . ASP B 1 215 ? -15.594 -19.641 -16.188 1 95.62 215 ASP B C 1
ATOM 9447 O O . ASP B 1 215 ? -14.742 -18.75 -16.125 1 95.62 215 ASP B O 1
ATOM 9451 N N . VAL B 1 216 ? -15.508 -20.672 -16.922 1 95.56 216 VAL B N 1
ATOM 9452 C CA . VAL B 1 216 ? -14.352 -20.875 -17.797 1 95.56 216 VAL B CA 1
ATOM 9453 C C . VAL B 1 216 ? -14.789 -20.844 -19.25 1 95.56 216 VAL B C 1
ATOM 9455 O O . VAL B 1 216 ? -15.547 -21.703 -19.703 1 95.56 216 VAL B O 1
ATOM 9458 N N . LEU B 1 217 ? -14.344 -19.828 -19.969 1 94.75 217 LEU B N 1
ATOM 9459 C CA . LEU B 1 217 ? -14.555 -19.75 -21.406 1 94.75 217 LEU B CA 1
ATOM 9460 C C . LEU B 1 217 ? -13.422 -20.438 -22.156 1 94.75 217 LEU B C 1
ATOM 9462 O O . LEU B 1 217 ? -12.258 -20.047 -22.047 1 94.75 217 LEU B O 1
ATOM 9466 N N . LYS B 1 218 ? -13.727 -21.406 -23.094 1 92.19 218 LYS B N 1
ATOM 9467 C CA . LYS B 1 218 ? -12.695 -22.297 -23.609 1 92.19 218 LYS B CA 1
ATOM 9468 C C . LYS B 1 218 ? -12.422 -22.031 -25.078 1 92.19 218 LYS B C 1
ATOM 9470 O O . LYS B 1 218 ? -11.281 -22.125 -25.531 1 92.19 218 LYS B O 1
ATOM 9475 N N . ASP B 1 219 ? -13.469 -21.797 -25.766 1 89.81 219 ASP B N 1
ATOM 9476 C CA . ASP B 1 219 ? -13.219 -21.797 -27.203 1 89.81 219 ASP B CA 1
ATOM 9477 C C . ASP B 1 219 ? -13.031 -20.375 -27.734 1 89.81 219 ASP B C 1
ATOM 9479 O O . ASP B 1 219 ? -13.352 -19.406 -27.031 1 89.81 219 ASP B O 1
ATOM 9483 N N . GLY B 1 220 ? -12.586 -20.266 -28.953 1 87.25 220 GLY B N 1
ATOM 9484 C CA . GLY B 1 220 ? -12.203 -19.016 -29.562 1 87.25 220 GLY B CA 1
ATOM 9485 C C . GLY B 1 220 ? -13.367 -18.078 -29.797 1 87.25 220 GLY B C 1
ATOM 9486 O O . GLY B 1 220 ? -13.219 -16.859 -29.703 1 87.25 220 GLY B O 1
ATOM 9487 N N . SER B 1 221 ? -14.438 -18.625 -30.078 1 86.44 221 SER B N 1
ATOM 9488 C CA . SER B 1 221 ? -15.594 -17.766 -30.312 1 86.44 221 SER B CA 1
ATOM 9489 C C . SER B 1 221 ? -16.016 -17.047 -29.031 1 86.44 221 SER B C 1
ATOM 9491 O O . SER B 1 221 ? -16.469 -15.898 -29.078 1 86.44 221 SER B O 1
ATOM 9493 N N . ALA B 1 222 ? -15.828 -17.656 -27.953 1 82.19 222 ALA B N 1
ATOM 9494 C CA . ALA B 1 222 ? -16.172 -17.078 -26.656 1 82.19 222 ALA B CA 1
ATOM 9495 C C . ALA B 1 222 ? -15.141 -16.047 -26.219 1 82.19 222 ALA B C 1
ATOM 9497 O O . ALA B 1 222 ? -15.469 -15.086 -25.516 1 82.19 222 ALA B O 1
ATOM 9498 N N . THR B 1 223 ? -13.883 -16.281 -26.547 1 86.44 223 THR B N 1
ATOM 9499 C CA . THR B 1 223 ? -12.805 -15.508 -25.953 1 86.44 223 THR B CA 1
ATOM 9500 C C . THR B 1 223 ? -12.312 -14.422 -26.906 1 86.44 223 THR B C 1
ATOM 9502 O O . THR B 1 223 ? -11.594 -13.508 -26.5 1 86.44 223 THR B O 1
ATOM 9505 N N . ALA B 1 224 ? -12.734 -14.484 -28.125 1 86.69 224 ALA B N 1
ATOM 9506 C CA . ALA B 1 224 ? -12.273 -13.531 -29.125 1 86.69 224 ALA B CA 1
ATOM 9507 C C . ALA B 1 224 ? -12.586 -12.094 -28.703 1 86.69 224 ALA B C 1
ATOM 9509 O O . ALA B 1 224 ? -11.828 -11.172 -29.016 1 86.69 224 ALA B O 1
ATOM 9510 N N . ILE B 1 225 ? -13.547 -12 -27.984 1 90.44 225 ILE B N 1
ATOM 9511 C CA . ILE B 1 225 ? -13.969 -10.664 -27.562 1 90.44 225 ILE B CA 1
ATOM 9512 C C . ILE B 1 225 ? -12.953 -10.086 -26.594 1 90.44 225 ILE B C 1
ATOM 9514 O O . ILE B 1 225 ? -12.961 -8.883 -26.312 1 90.44 225 ILE B O 1
ATOM 9518 N N . TYR B 1 226 ? -12.156 -10.914 -26.125 1 91.31 226 TYR B N 1
ATOM 9519 C CA . TYR B 1 226 ? -11.109 -10.445 -25.234 1 91.31 226 TYR B CA 1
ATOM 9520 C C . TYR B 1 226 ? -9.789 -10.297 -25.969 1 91.31 226 TYR B C 1
ATOM 9522 O O . TYR B 1 226 ? -8.773 -9.922 -25.359 1 91.31 226 TYR B O 1
ATOM 9530 N N . GLY B 1 227 ? -9.805 -10.68 -27.141 1 91.12 227 GLY B N 1
ATOM 9531 C CA . GLY B 1 227 ? -8.633 -10.469 -27.984 1 91.12 227 GLY B CA 1
ATOM 9532 C C . GLY B 1 227 ? -7.441 -11.305 -27.562 1 91.12 227 GLY B C 1
ATOM 9533 O O . GLY B 1 227 ? -7.539 -12.523 -27.469 1 91.12 227 GLY B O 1
ATOM 9534 N N . THR B 1 228 ? -6.332 -10.547 -27.328 1 86.94 228 THR B N 1
ATOM 9535 C CA . THR B 1 228 ? -5.059 -11.203 -27.047 1 86.94 228 THR B CA 1
ATOM 9536 C C . THR B 1 228 ? -5.066 -11.836 -25.656 1 86.94 228 THR B C 1
ATOM 9538 O O . THR B 1 228 ? -4.387 -12.836 -25.422 1 86.94 228 THR B O 1
ATOM 9541 N N . ARG B 1 229 ? -5.77 -11.352 -24.844 1 86.81 229 ARG B N 1
ATOM 9542 C CA . ARG B 1 229 ? -5.77 -11.867 -23.484 1 86.81 229 ARG B CA 1
ATOM 9543 C C . ARG B 1 229 ? -6.629 -13.117 -23.375 1 86.81 229 ARG B C 1
ATOM 9545 O O . ARG B 1 229 ? -6.484 -13.898 -22.422 1 86.81 229 ARG B O 1
ATOM 9552 N N . GLY B 1 230 ? -7.445 -13.32 -24.297 1 89.56 230 GLY B N 1
ATOM 9553 C CA . GLY B 1 230 ? -8.352 -14.461 -24.25 1 89.56 230 GLY B CA 1
ATOM 9554 C C . GLY B 1 230 ? -7.836 -15.672 -25.016 1 89.56 230 GLY B C 1
ATOM 9555 O O . GLY B 1 230 ? -8.508 -16.703 -25.094 1 89.56 230 GLY B O 1
ATOM 9556 N N . THR B 1 231 ? -6.719 -15.586 -25.5 1 89.5 231 THR B N 1
ATOM 9557 C CA . THR B 1 231 ? -6.195 -16.625 -26.391 1 89.5 231 THR B CA 1
ATOM 9558 C C . THR B 1 231 ? -6.105 -17.953 -25.672 1 89.5 231 THR B C 1
ATOM 9560 O O . THR B 1 231 ? -6.395 -19 -26.25 1 89.5 231 THR B O 1
ATOM 9563 N N . ASN B 1 232 ? -5.742 -17.938 -24.469 1 91.31 232 ASN B N 1
ATOM 9564 C CA . ASN B 1 232 ? -5.551 -19.156 -23.703 1 91.31 232 ASN B CA 1
ATOM 9565 C C . ASN B 1 232 ? -6.762 -19.469 -22.812 1 91.31 232 ASN B C 1
ATOM 9567 O O . ASN B 1 232 ? -6.656 -20.234 -21.859 1 91.31 232 ASN B O 1
ATOM 9571 N N . GLY B 1 233 ? -7.848 -18.828 -23.078 1 93.25 233 GLY B N 1
ATOM 9572 C CA . GLY B 1 233 ? -9.047 -18.984 -22.266 1 93.25 233 GLY B CA 1
ATOM 9573 C C . GLY B 1 233 ? -9.258 -17.859 -21.281 1 93.25 233 GLY B C 1
ATOM 9574 O O . GLY B 1 233 ? -8.359 -17.047 -21.047 1 93.25 233 GLY B O 1
ATOM 9575 N N . VAL B 1 234 ? -10.453 -17.812 -20.797 1 95.31 234 VAL B N 1
ATOM 9576 C CA . VAL B 1 234 ? -10.781 -16.797 -19.797 1 95.31 234 VAL B CA 1
ATOM 9577 C C . VAL B 1 234 ? -11.438 -17.453 -18.578 1 95.31 234 VAL B C 1
ATOM 9579 O O . VAL B 1 234 ? -12.344 -18.266 -18.719 1 95.31 234 VAL B O 1
ATOM 9582 N N . ILE B 1 235 ? -10.945 -17.125 -17.438 1 96.62 235 ILE B N 1
ATOM 9583 C CA . ILE B 1 235 ? -11.539 -17.531 -16.172 1 96.62 235 ILE B CA 1
ATOM 9584 C C . ILE B 1 235 ? -12.203 -16.344 -15.5 1 96.62 235 ILE B C 1
ATOM 9586 O O . ILE B 1 235 ? -11.523 -15.367 -15.156 1 96.62 235 ILE B O 1
ATOM 9590 N N . ILE B 1 236 ? -13.422 -16.469 -15.312 1 96.62 236 ILE B N 1
ATOM 9591 C CA . ILE B 1 236 ? -14.172 -15.383 -14.688 1 96.62 236 ILE B CA 1
ATOM 9592 C C . ILE B 1 236 ? -14.562 -15.773 -13.266 1 96.62 236 ILE B C 1
ATOM 9594 O O . ILE B 1 236 ? -15.32 -16.719 -13.062 1 96.62 236 ILE B O 1
ATOM 9598 N N . ILE B 1 237 ? -14.094 -15.07 -12.375 1 97.25 237 ILE B N 1
ATOM 9599 C CA . ILE B 1 237 ? -14.422 -15.258 -10.969 1 97.25 237 ILE B CA 1
ATOM 9600 C C . ILE B 1 237 ? -15.492 -14.25 -10.555 1 97.25 237 ILE B C 1
ATOM 9602 O O . ILE B 1 237 ? -15.312 -13.039 -10.688 1 97.25 237 ILE B O 1
ATOM 9606 N N . THR B 1 238 ? -16.547 -14.781 -10.133 1 95.88 238 THR B N 1
ATOM 9607 C CA . THR B 1 238 ? -17.609 -13.961 -9.57 1 95.88 238 THR B CA 1
ATOM 9608 C C . THR B 1 238 ? -17.656 -14.086 -8.047 1 95.88 238 THR B C 1
ATOM 9610 O O . THR B 1 238 ? -17.719 -15.188 -7.512 1 95.88 238 THR B O 1
ATOM 9613 N N . THR B 1 239 ? -17.641 -13.023 -7.383 1 96.62 239 THR B N 1
ATOM 9614 C CA . THR B 1 239 ? -17.625 -13.047 -5.926 1 96.62 239 THR B CA 1
ATOM 9615 C C . THR B 1 239 ? -19.031 -12.961 -5.371 1 96.62 239 THR B C 1
ATOM 9617 O O . THR B 1 239 ? -19.969 -12.547 -6.074 1 96.62 239 THR B O 1
ATOM 9620 N N . LYS B 1 240 ? -19.172 -13.445 -4.18 1 94.81 240 LYS B N 1
ATOM 9621 C CA . LYS B 1 240 ? -20.438 -13.32 -3.471 1 94.81 240 LYS B CA 1
ATOM 9622 C C . LYS B 1 240 ? -20.828 -11.859 -3.295 1 94.81 240 LYS B C 1
ATOM 9624 O O . LYS B 1 240 ? -20 -11.023 -2.959 1 94.81 240 LYS B O 1
ATOM 9629 N N . LYS B 1 241 ? -22.172 -11.586 -3.568 1 91.5 241 LYS B N 1
ATOM 9630 C CA . LYS B 1 241 ? -22.656 -10.211 -3.492 1 91.5 241 LYS B CA 1
ATOM 9631 C C . LYS B 1 241 ? -23.984 -10.141 -2.766 1 91.5 241 LYS B C 1
ATOM 9633 O O . LYS B 1 241 ? -24.75 -11.117 -2.75 1 91.5 241 LYS B O 1
ATOM 9638 N N . GLY B 1 242 ? -24.188 -9.008 -2.209 1 86.62 242 GLY B N 1
ATOM 9639 C CA . GLY B 1 242 ? -25.531 -8.734 -1.693 1 86.62 242 GLY B CA 1
ATOM 9640 C C . GLY B 1 242 ? -26.531 -8.398 -2.779 1 86.62 242 GLY B C 1
ATOM 9641 O O . GLY B 1 242 ? -26.141 -7.98 -3.877 1 86.62 242 GLY B O 1
ATOM 9642 N N . THR B 1 243 ? -27.797 -8.656 -2.404 1 83 243 THR B N 1
ATOM 9643 C CA . THR B 1 243 ? -28.875 -8.312 -3.324 1 83 243 THR B CA 1
ATOM 9644 C C . THR B 1 243 ? -29.828 -7.309 -2.689 1 83 243 THR B C 1
ATOM 9646 O O . THR B 1 243 ? -29.766 -7.062 -1.482 1 83 243 THR B O 1
ATOM 9649 N N . ASN B 1 244 ? -30.562 -6.719 -3.561 1 79.69 244 ASN B N 1
ATOM 9650 C CA . ASN B 1 244 ? -31.562 -5.793 -3.031 1 79.69 244 ASN B CA 1
ATOM 9651 C C . ASN B 1 244 ? -32.5 -6.48 -2.055 1 79.69 244 ASN B C 1
ATOM 9653 O O . ASN B 1 244 ? -32.938 -7.621 -2.285 1 79.69 244 ASN B O 1
ATOM 9657 N N . ASP B 1 245 ? -32.75 -5.801 -0.996 1 75.5 245 ASP B N 1
ATOM 9658 C CA . ASP B 1 245 ? -33.656 -6.207 0.055 1 75.5 245 ASP B CA 1
ATOM 9659 C C . ASP B 1 245 ? -33.188 -7.477 0.753 1 75.5 245 ASP B C 1
ATOM 9661 O O . ASP B 1 245 ? -33.969 -8.203 1.354 1 75.5 245 ASP B O 1
ATOM 9665 N N . MET B 1 246 ? -31.984 -7.746 0.542 1 80.75 246 MET B N 1
ATOM 9666 C CA . MET B 1 246 ? -31.406 -8.875 1.262 1 80.75 246 MET B CA 1
ATOM 9667 C C . MET B 1 246 ? -31.281 -8.562 2.75 1 80.75 246 MET B C 1
ATOM 9669 O O . MET B 1 246 ? -30.781 -7.5 3.125 1 80.75 246 MET B O 1
ATOM 9673 N N . LYS B 1 247 ? -31.719 -9.562 3.486 1 77.19 247 LYS B N 1
ATOM 9674 C CA . LYS B 1 247 ? -31.516 -9.438 4.926 1 77.19 247 LYS B CA 1
ATOM 9675 C C . LYS B 1 247 ? -30.031 -9.492 5.281 1 77.19 247 LYS B C 1
ATOM 9677 O O . LYS B 1 247 ? -29.281 -10.281 4.695 1 77.19 247 LYS B O 1
ATOM 9682 N N . SER B 1 248 ? -29.703 -8.75 6.227 1 82.5 248 SER B N 1
ATOM 9683 C CA . SER B 1 248 ? -28.312 -8.758 6.664 1 82.5 248 SER B CA 1
ATOM 9684 C C . SER B 1 248 ? -27.875 -10.156 7.105 1 82.5 248 SER B C 1
ATOM 9686 O O . SER B 1 248 ? -28.516 -10.766 7.973 1 82.5 248 SER B O 1
ATOM 9688 N N . THR B 1 249 ? -26.875 -10.625 6.516 1 86.31 249 THR B N 1
ATOM 9689 C CA . THR B 1 249 ? -26.391 -11.977 6.738 1 86.31 249 THR B CA 1
ATOM 9690 C C . THR B 1 249 ? -24.875 -11.984 6.938 1 86.31 249 THR B C 1
ATOM 9692 O O . THR B 1 249 ? -24.141 -11.289 6.223 1 86.31 249 THR B O 1
ATOM 9695 N N . ILE B 1 250 ? -24.469 -12.719 7.965 1 90.44 250 ILE B N 1
ATOM 9696 C CA . ILE B 1 250 ? -23.031 -12.898 8.203 1 90.44 250 ILE B CA 1
ATOM 9697 C C . ILE B 1 250 ? -22.672 -14.375 8.023 1 90.44 250 ILE B C 1
ATOM 9699 O O . ILE B 1 250 ? -23.297 -15.25 8.609 1 90.44 250 ILE B O 1
ATOM 9703 N N . GLU B 1 251 ? -21.719 -14.578 7.254 1 94.69 251 GLU B N 1
ATOM 9704 C CA . GLU B 1 251 ? -21.188 -15.922 7.023 1 94.69 251 GLU B CA 1
ATOM 9705 C C . GLU B 1 251 ? -19.766 -16.047 7.547 1 94.69 251 GLU B C 1
ATOM 9707 O O . GLU B 1 251 ? -18.891 -15.234 7.203 1 94.69 251 GLU B O 1
ATOM 9712 N N . TYR B 1 252 ? -19.562 -17.016 8.383 1 95.12 252 TYR B N 1
ATOM 9713 C CA . TYR B 1 252 ? -18.234 -17.328 8.891 1 95.12 252 TYR B CA 1
ATOM 9714 C C . TYR B 1 252 ? -17.734 -18.672 8.375 1 95.12 252 TYR B C 1
ATOM 9716 O O . TYR B 1 252 ? -18.422 -19.688 8.523 1 95.12 252 TYR B O 1
ATOM 9724 N N . ASN B 1 253 ? -16.594 -18.672 7.789 1 97.12 253 ASN B N 1
ATOM 9725 C CA . ASN B 1 253 ? -15.859 -19.875 7.395 1 97.12 253 ASN B CA 1
ATOM 9726 C C . ASN B 1 253 ? -14.5 -19.953 8.086 1 97.12 253 ASN B C 1
ATOM 9728 O O . ASN B 1 253 ? -13.609 -19.156 7.812 1 97.12 253 ASN B O 1
ATOM 9732 N N . GLY B 1 254 ? -14.305 -20.875 8.984 1 97.31 254 GLY B N 1
ATOM 9733 C CA . GLY B 1 254 ? -13.047 -21.062 9.688 1 97.31 254 GLY B CA 1
ATOM 9734 C C . GLY B 1 254 ? -12.57 -22.516 9.664 1 97.31 254 GLY B C 1
ATOM 9735 O O . GLY B 1 254 ? -13.375 -23.438 9.758 1 97.31 254 GLY B O 1
ATOM 9736 N N . TYR B 1 255 ? -11.234 -22.672 9.484 1 97.69 255 TYR B N 1
ATOM 9737 C CA . TYR B 1 255 ? -10.734 -24.031 9.539 1 97.69 255 TYR B CA 1
ATOM 9738 C C . TYR B 1 255 ? -9.258 -24.062 9.938 1 97.69 255 TYR B C 1
ATOM 9740 O O . TYR B 1 255 ? -8.555 -23.062 9.781 1 97.69 255 TYR B O 1
ATOM 9748 N N . ALA B 1 256 ? -8.805 -25.156 10.477 1 98.12 256 ALA B N 1
ATOM 9749 C CA . ALA B 1 256 ? -7.426 -25.5 10.828 1 98.12 256 ALA B CA 1
ATOM 9750 C C . ALA B 1 256 ? -6.945 -26.719 10.047 1 98.12 256 ALA B C 1
ATOM 9752 O O . ALA B 1 256 ? -7.711 -27.656 9.82 1 98.12 256 ALA B O 1
ATOM 9753 N N . SER B 1 257 ? -5.684 -26.641 9.664 1 98.19 257 SER B N 1
ATOM 9754 C CA . SER B 1 257 ? -5.148 -27.719 8.828 1 98.19 257 SER B CA 1
ATOM 9755 C C . SER B 1 257 ? -3.771 -28.156 9.312 1 98.19 257 SER B C 1
ATOM 9757 O O . SER B 1 257 ? -3.035 -27.375 9.906 1 98.19 257 SER B O 1
ATOM 9759 N N . LEU B 1 258 ? -3.477 -29.359 9.086 1 98.19 258 LEU B N 1
ATOM 9760 C CA . LEU B 1 258 ? -2.162 -29.953 9.305 1 98.19 258 LEU B CA 1
ATOM 9761 C C . LEU B 1 258 ? -1.623 -30.562 8.008 1 98.19 258 LEU B C 1
ATOM 9763 O O . LEU B 1 258 ? -2.264 -31.422 7.41 1 98.19 258 LEU B O 1
ATOM 9767 N N . SER B 1 259 ? -0.446 -30.094 7.59 1 97.31 259 SER B N 1
ATOM 9768 C CA . SER B 1 259 ? 0.178 -30.594 6.363 1 97.31 259 SER B CA 1
ATOM 9769 C C . SER B 1 259 ? 1.486 -31.312 6.664 1 97.31 259 SER B C 1
ATOM 9771 O O . SER B 1 259 ? 2.262 -30.875 7.52 1 97.31 259 SER B O 1
ATOM 9773 N N . THR B 1 260 ? 1.67 -32.375 5.973 1 96.31 260 THR B N 1
ATOM 9774 C CA . THR B 1 260 ? 2.891 -33.156 6.074 1 96.31 260 THR B CA 1
ATOM 9775 C C . THR B 1 260 ? 3.406 -33.562 4.691 1 96.31 260 THR B C 1
ATOM 9777 O O . THR B 1 260 ? 2.707 -33.375 3.691 1 96.31 260 THR B O 1
ATOM 9780 N N . ILE B 1 261 ? 4.672 -33.969 4.648 1 94.88 261 ILE B N 1
ATOM 9781 C CA . ILE B 1 261 ? 5.203 -34.469 3.385 1 94.88 261 ILE B CA 1
ATOM 9782 C C . ILE B 1 261 ? 4.402 -35.688 2.934 1 94.88 261 ILE B C 1
ATOM 9784 O O . ILE B 1 261 ? 4.219 -36.625 3.697 1 94.88 261 ILE B O 1
ATOM 9788 N N . ALA B 1 262 ? 3.943 -35.688 1.737 1 93.94 262 ALA B N 1
ATOM 9789 C CA . ALA B 1 262 ? 3.1 -36.75 1.238 1 93.94 262 ALA B CA 1
ATOM 9790 C C . ALA B 1 262 ? 3.916 -38.031 0.998 1 93.94 262 ALA B C 1
ATOM 9792 O O . ALA B 1 262 ? 3.451 -39.125 1.28 1 93.94 262 ALA B O 1
ATOM 9793 N N . ASN B 1 263 ? 5.047 -37.812 0.332 1 92.62 263 ASN B N 1
ATOM 9794 C CA . ASN B 1 263 ? 5.957 -38.906 0.012 1 92.62 263 ASN B CA 1
ATOM 9795 C C . ASN B 1 263 ? 7.41 -38.438 -0 1 92.62 263 ASN B C 1
ATOM 9797 O O . ASN B 1 263 ? 7.699 -37.312 -0.405 1 92.62 263 ASN B O 1
ATOM 9801 N N . ARG B 1 264 ? 8.312 -39.375 0.46 1 92.56 264 ARG B N 1
ATOM 9802 C CA . ARG B 1 264 ? 9.742 -39.094 0.474 1 92.56 264 ARG B CA 1
ATOM 9803 C C . ARG B 1 264 ? 10.508 -40.125 -0.334 1 92.56 264 ARG B C 1
ATOM 9805 O O . ARG B 1 264 ? 10.094 -41.281 -0.42 1 92.56 264 ARG B O 1
ATOM 9812 N N . MET B 1 265 ? 11.602 -39.656 -0.906 1 92.81 265 MET B N 1
ATOM 9813 C CA . MET B 1 265 ? 12.508 -40.625 -1.527 1 92.81 265 MET B CA 1
ATOM 9814 C C . MET B 1 265 ? 13.273 -41.438 -0.469 1 92.81 265 MET B C 1
ATOM 9816 O O . MET B 1 265 ? 13.594 -40.906 0.597 1 92.81 265 MET B O 1
ATOM 9820 N N . ASN B 1 266 ? 13.633 -42.625 -0.8 1 95.31 266 ASN B N 1
ATOM 9821 C CA . ASN B 1 266 ? 14.305 -43.5 0.164 1 95.31 266 ASN B CA 1
ATOM 9822 C C . ASN B 1 266 ? 15.82 -43.438 -0.007 1 95.31 266 ASN B C 1
ATOM 9824 O O . ASN B 1 266 ? 16.406 -44.312 -0.638 1 95.31 266 ASN B O 1
ATOM 9828 N N . PHE B 1 267 ? 16.422 -42.594 0.639 1 97.62 267 PHE B N 1
ATOM 9829 C CA . PHE B 1 267 ? 17.875 -42.531 0.687 1 97.62 267 PHE B CA 1
ATOM 9830 C C . PHE B 1 267 ? 18.422 -43.406 1.8 1 97.62 267 PHE B C 1
ATOM 9832 O O . PHE B 1 267 ? 17.688 -43.781 2.719 1 97.62 267 PHE B O 1
ATOM 9839 N N . LEU B 1 268 ? 19.734 -43.719 1.697 1 97.81 268 LEU B N 1
ATOM 9840 C CA . LEU B 1 268 ? 20.344 -44.531 2.738 1 97.81 268 LEU B CA 1
ATOM 9841 C C . LEU B 1 268 ? 20.328 -43.812 4.078 1 97.81 268 LEU B C 1
ATOM 9843 O O . LEU B 1 268 ? 20.719 -42.656 4.164 1 97.81 268 LEU B O 1
ATOM 9847 N N . ASP B 1 269 ? 19.797 -44.5 5.07 1 97.69 269 ASP B N 1
ATOM 9848 C CA . ASP B 1 269 ? 19.984 -43.969 6.418 1 97.69 269 ASP B CA 1
ATOM 9849 C C . ASP B 1 269 ? 21.328 -44.406 6.992 1 97.69 269 ASP B C 1
ATOM 9851 O O . ASP B 1 269 ? 22.125 -45.062 6.297 1 97.69 269 ASP B O 1
ATOM 9855 N N . ALA B 1 270 ? 21.594 -44 8.164 1 98.25 270 ALA B N 1
ATOM 9856 C CA . ALA B 1 270 ? 22.891 -44.312 8.766 1 98.25 270 ALA B CA 1
ATOM 9857 C C . ALA B 1 270 ? 23.125 -45.812 8.852 1 98.25 270 ALA B C 1
ATOM 9859 O O . ALA B 1 270 ? 24.219 -46.312 8.555 1 98.25 270 ALA B O 1
ATOM 9860 N N . GLY B 1 271 ? 22.156 -46.531 9.281 1 98.06 271 GLY B N 1
ATOM 9861 C CA . GLY B 1 271 ? 22.266 -47.969 9.383 1 98.06 271 GLY B CA 1
ATOM 9862 C C . GLY B 1 271 ? 22.5 -48.656 8.047 1 98.06 271 GLY B C 1
ATOM 9863 O O . GLY B 1 271 ? 23.344 -49.531 7.934 1 98.06 271 GLY B O 1
ATOM 9864 N N . GLU B 1 272 ? 21.812 -48.25 7.09 1 97.88 272 GLU B N 1
ATOM 9865 C CA . GLU B 1 272 ? 21.938 -48.844 5.758 1 97.88 272 GLU B CA 1
ATOM 9866 C C . GLU B 1 272 ? 23.312 -48.531 5.156 1 97.88 272 GLU B C 1
ATOM 9868 O O . GLU B 1 272 ? 23.891 -49.375 4.473 1 97.88 272 GLU B O 1
ATOM 9873 N N . LEU B 1 273 ? 23.75 -47.344 5.359 1 97.75 273 LEU B N 1
ATOM 9874 C CA . LEU B 1 273 ? 25.078 -47 4.863 1 97.75 273 LEU B CA 1
ATOM 9875 C C . LEU B 1 273 ? 26.156 -47.875 5.527 1 97.75 273 LEU B C 1
ATOM 9877 O O . LEU B 1 273 ? 27.062 -48.375 4.859 1 97.75 273 LEU B O 1
ATOM 9881 N N . ARG B 1 274 ? 26.031 -48.062 6.848 1 97.88 274 ARG B N 1
ATOM 9882 C CA . ARG B 1 274 ? 26.953 -48.938 7.57 1 97.88 274 ARG B CA 1
ATOM 9883 C C . ARG B 1 274 ? 26.891 -50.375 7.043 1 97.88 274 ARG B C 1
ATOM 9885 O O . ARG B 1 274 ? 27.922 -51.031 6.934 1 97.88 274 ARG B O 1
ATOM 9892 N N . GLN B 1 275 ? 25.688 -50.719 6.746 1 97.62 275 GLN B N 1
ATOM 9893 C CA . GLN B 1 275 ? 25.516 -52.062 6.172 1 97.62 275 GLN B CA 1
ATOM 9894 C C . GLN B 1 275 ? 26.25 -52.156 4.836 1 97.62 275 GLN B C 1
ATOM 9896 O O . GLN B 1 275 ? 26.844 -53.188 4.543 1 97.62 275 GLN B O 1
ATOM 9901 N N . LYS B 1 276 ? 26.156 -51.156 4.098 1 96.75 276 LYS B N 1
ATOM 9902 C CA . LYS B 1 276 ? 26.859 -51.188 2.818 1 96.75 276 LYS B CA 1
ATOM 9903 C C . LYS B 1 276 ? 28.375 -51.219 3.02 1 96.75 276 LYS B C 1
ATOM 9905 O O . LYS B 1 276 ? 29.094 -51.875 2.26 1 96.75 276 LYS B O 1
ATOM 9910 N N . PHE B 1 277 ? 28.906 -50.562 4.023 1 95.88 277 PHE B N 1
ATOM 9911 C CA . PHE B 1 277 ? 30.328 -50.656 4.379 1 95.88 277 PHE B CA 1
ATOM 9912 C C . PHE B 1 277 ? 30.688 -52.094 4.727 1 95.88 277 PHE B C 1
ATOM 9914 O O . PHE B 1 277 ? 31.703 -52.625 4.27 1 95.88 277 PHE B O 1
ATOM 9921 N N . GLU B 1 278 ? 29.844 -52.719 5.41 1 96.25 278 GLU B N 1
ATOM 9922 C CA . GLU B 1 278 ? 30.078 -54.094 5.855 1 96.25 278 GLU B CA 1
ATOM 9923 C C . GLU B 1 278 ? 30.062 -55.062 4.68 1 96.25 278 GLU B C 1
ATOM 9925 O O . GLU B 1 278 ? 30.766 -56.062 4.691 1 96.25 278 GLU B O 1
ATOM 9930 N N . GLU B 1 279 ? 29.266 -54.688 3.74 1 95.31 279 GLU B N 1
ATOM 9931 C CA . GLU B 1 279 ? 29.156 -55.531 2.557 1 95.31 279 GLU B CA 1
ATOM 9932 C C . GLU B 1 279 ? 30.375 -55.344 1.646 1 95.31 279 GLU B C 1
ATOM 9934 O O . GLU B 1 279 ? 30.531 -56.094 0.677 1 95.31 279 GLU B O 1
ATOM 9939 N N . GLY B 1 280 ? 31.172 -54.406 1.889 1 92.44 280 GLY B N 1
ATOM 9940 C CA . GLY B 1 280 ? 32.406 -54.281 1.161 1 92.44 280 GLY B CA 1
ATOM 9941 C C . GLY B 1 280 ? 32.406 -53.125 0.152 1 92.44 280 GLY B C 1
ATOM 9942 O O . GLY B 1 280 ? 33.375 -52.938 -0.588 1 92.44 280 GLY B O 1
ATOM 9943 N N . TYR B 1 281 ? 31.281 -52.344 0.184 1 93.12 281 TYR B N 1
ATOM 9944 C CA . TYR B 1 281 ? 31.25 -51.219 -0.732 1 93.12 281 TYR B CA 1
ATOM 9945 C C . TYR B 1 281 ? 32.219 -50.125 -0.286 1 93.12 281 TYR B C 1
ATOM 9947 O O . TYR B 1 281 ? 32.375 -49.875 0.912 1 93.12 281 TYR B O 1
ATOM 9955 N N . THR B 1 282 ? 32.906 -49.469 -1.326 1 90.88 282 THR B N 1
ATOM 9956 C CA . THR B 1 282 ? 33.75 -48.312 -1.088 1 90.88 282 THR B CA 1
ATOM 9957 C C . THR B 1 282 ? 33.125 -47.062 -1.724 1 90.88 282 THR B C 1
ATOM 9959 O O . THR B 1 282 ? 32.562 -47.125 -2.818 1 90.88 282 THR B O 1
ATOM 9962 N N . PHE B 1 283 ? 33.219 -46.031 -0.981 1 92.75 283 PHE B N 1
ATOM 9963 C CA . PHE B 1 283 ? 32.594 -44.781 -1.437 1 92.75 283 PHE B CA 1
ATOM 9964 C C . PHE B 1 283 ? 33.594 -43.656 -1.502 1 92.75 283 PHE B C 1
ATOM 9966 O O . PHE B 1 283 ? 34.688 -43.75 -0.95 1 92.75 283 PHE B O 1
ATOM 9973 N N . ASN B 1 284 ? 33.188 -42.594 -2.256 1 89 284 ASN B N 1
ATOM 9974 C CA . ASN B 1 284 ? 33.938 -41.344 -2.318 1 89 284 ASN B CA 1
ATOM 9975 C C . ASN B 1 284 ? 33.094 -40.156 -1.885 1 89 284 ASN B C 1
ATOM 9977 O O . ASN B 1 284 ? 31.875 -40.312 -1.671 1 89 284 ASN B O 1
ATOM 9981 N N . GLY B 1 285 ? 33.781 -39.094 -1.68 1 94.25 285 GLY B N 1
ATOM 9982 C CA . GLY B 1 285 ? 33.062 -37.844 -1.405 1 94.25 285 GLY B CA 1
ATOM 9983 C C . GLY B 1 285 ? 32.375 -37.844 -0.044 1 94.25 285 GLY B C 1
ATOM 9984 O O . GLY B 1 285 ? 33.031 -38.062 0.976 1 94.25 285 GLY B O 1
ATOM 9985 N N . ALA B 1 286 ? 31.078 -37.719 -0.029 1 95.38 286 ALA B N 1
ATOM 9986 C CA . ALA B 1 286 ? 30.297 -37.562 1.193 1 95.38 286 ALA B CA 1
ATOM 9987 C C . ALA B 1 286 ? 30.375 -38.812 2.07 1 95.38 286 ALA B C 1
ATOM 9989 O O . ALA B 1 286 ? 30.516 -38.688 3.291 1 95.38 286 ALA B O 1
ATOM 9990 N N . ASN B 1 287 ? 30.328 -39.969 1.457 1 95.81 287 ASN B N 1
ATOM 9991 C CA . ASN B 1 287 ? 30.188 -41.25 2.188 1 95.81 287 ASN B CA 1
ATOM 9992 C C . ASN B 1 287 ? 31.531 -41.938 2.373 1 95.81 287 ASN B C 1
ATOM 9994 O O . ASN B 1 287 ? 31.594 -43.156 2.514 1 95.81 287 ASN B O 1
ATOM 9998 N N . LEU B 1 288 ? 32.625 -41.219 2.375 1 94.25 288 LEU B N 1
ATOM 9999 C CA . LEU B 1 288 ? 33.969 -41.75 2.393 1 94.25 288 LEU B CA 1
ATOM 10000 C C . LEU B 1 288 ? 34.219 -42.594 3.633 1 94.25 288 LEU B C 1
ATOM 10002 O O . LEU B 1 288 ? 35 -43.531 3.604 1 94.25 288 LEU B O 1
ATOM 10006 N N . GLN B 1 289 ? 33.562 -42.281 4.703 1 95 289 GLN B N 1
ATOM 10007 C CA . GLN B 1 289 ? 33.688 -43.031 5.949 1 95 289 GLN B CA 1
ATOM 10008 C C . GLN B 1 289 ? 32.469 -42.844 6.84 1 95 289 GLN B C 1
ATOM 10010 O O . GLN B 1 289 ? 31.547 -42.094 6.504 1 95 289 GLN B O 1
ATOM 10015 N N . ASP B 1 290 ? 32.344 -43.781 7.801 1 96.94 290 ASP B N 1
ATOM 10016 C CA . ASP B 1 290 ? 31.328 -43.594 8.852 1 96.94 290 ASP B CA 1
ATOM 10017 C C . ASP B 1 290 ? 31.75 -42.531 9.852 1 96.94 290 ASP B C 1
ATOM 10019 O O . ASP B 1 290 ? 32.781 -42.656 10.508 1 96.94 290 ASP B O 1
ATOM 10023 N N . PHE B 1 291 ? 30.984 -41.562 10.031 1 97.25 291 PHE B N 1
ATOM 10024 C CA . PHE B 1 291 ? 31.359 -40.438 10.867 1 97.25 291 PHE B CA 1
ATOM 10025 C C . PHE B 1 291 ? 30.734 -40.531 12.25 1 97.25 291 PHE B C 1
ATOM 10027 O O . PHE B 1 291 ? 30.797 -39.594 13.047 1 97.25 291 PHE B O 1
ATOM 10034 N N . GLY B 1 292 ? 30 -41.594 12.484 1 96.94 292 GLY B N 1
ATOM 10035 C CA . GLY B 1 292 ? 29.672 -42.031 13.836 1 96.94 292 GLY B CA 1
ATOM 10036 C C . GLY B 1 292 ? 28.266 -41.594 14.266 1 96.94 292 GLY B C 1
ATOM 10037 O O . GLY B 1 292 ? 27.703 -42.188 15.203 1 96.94 292 GLY B O 1
ATOM 10038 N N . ALA B 1 293 ? 27.641 -40.656 13.641 1 98 293 ALA B N 1
ATOM 10039 C CA . ALA B 1 293 ? 26.328 -40.156 14.039 1 98 293 ALA B CA 1
ATOM 10040 C C . ALA B 1 293 ? 25.219 -40.875 13.273 1 98 293 ALA B C 1
ATOM 10042 O O . ALA B 1 293 ? 25.484 -41.75 12.453 1 98 293 ALA B O 1
ATOM 10043 N N . ASN B 1 294 ? 23.984 -40.75 13.641 1 98.25 294 ASN B N 1
ATOM 10044 C CA . ASN B 1 294 ? 22.734 -41.125 12.969 1 98.25 294 ASN B CA 1
ATOM 10045 C C . ASN B 1 294 ? 21.828 -39.938 12.758 1 98.25 294 ASN B C 1
ATOM 10047 O O . ASN B 1 294 ? 21.031 -39.594 13.641 1 98.25 294 ASN B O 1
ATOM 10051 N N . THR B 1 295 ? 21.938 -39.406 11.617 1 98.25 295 THR B N 1
ATOM 10052 C CA . THR B 1 295 ? 21.219 -38.156 11.367 1 98.25 295 THR B CA 1
ATOM 10053 C C . THR B 1 295 ? 20.25 -38.312 10.203 1 98.25 295 THR B C 1
ATOM 10055 O O . THR B 1 295 ? 20.641 -38.656 9.094 1 98.25 295 THR B O 1
ATOM 10058 N N . ASP B 1 296 ? 18.953 -38.094 10.43 1 97.94 296 ASP B N 1
ATOM 10059 C CA . ASP B 1 296 ? 17.984 -37.875 9.352 1 97.94 296 ASP B CA 1
ATOM 10060 C C . ASP B 1 296 ? 17.906 -36.406 8.953 1 97.94 296 ASP B C 1
ATOM 10062 O O . ASP B 1 296 ? 17.109 -35.656 9.508 1 97.94 296 ASP B O 1
ATOM 10066 N N . TRP B 1 297 ? 18.641 -36.125 7.988 1 97.94 297 TRP B N 1
ATOM 10067 C CA . TRP B 1 297 ? 18.812 -34.719 7.609 1 97.94 297 TRP B CA 1
ATOM 10068 C C . TRP B 1 297 ? 17.5 -34.125 7.145 1 97.94 297 TRP B C 1
ATOM 10070 O O . TRP B 1 297 ? 17.281 -32.906 7.324 1 97.94 297 TRP B O 1
ATOM 10080 N N . VAL B 1 298 ? 16.641 -34.844 6.488 1 97 298 VAL B N 1
ATOM 10081 C CA . VAL B 1 298 ? 15.352 -34.312 6.043 1 97 298 VAL B CA 1
ATOM 10082 C C . VAL B 1 298 ? 14.484 -33.969 7.254 1 97 298 VAL B C 1
ATOM 10084 O O . VAL B 1 298 ? 13.812 -32.938 7.27 1 97 298 VAL B O 1
ATOM 10087 N N . ASP B 1 299 ? 14.516 -34.781 8.18 1 97 299 ASP B N 1
ATOM 10088 C CA . ASP B 1 299 ? 13.758 -34.531 9.406 1 97 299 ASP B CA 1
ATOM 10089 C C . ASP B 1 299 ? 14.273 -33.281 10.117 1 97 299 ASP B C 1
ATOM 10091 O O . ASP B 1 299 ? 13.508 -32.594 10.789 1 97 299 ASP B O 1
ATOM 10095 N N . GLN B 1 300 ? 15.57 -33.062 10.031 1 97.62 300 GLN B N 1
ATOM 10096 C CA . GLN B 1 300 ? 16.188 -31.938 10.711 1 97.62 300 GLN B CA 1
ATOM 10097 C C . GLN B 1 300 ? 15.68 -30.609 10.133 1 97.62 300 GLN B C 1
ATOM 10099 O O . GLN B 1 300 ? 15.734 -29.578 10.805 1 97.62 300 GLN B O 1
ATOM 10104 N N . ILE B 1 301 ? 15.172 -30.641 8.906 1 97.31 301 ILE B N 1
ATOM 10105 C CA . ILE B 1 301 ? 14.828 -29.375 8.266 1 97.31 301 ILE B CA 1
ATOM 10106 C C . ILE B 1 301 ? 13.312 -29.297 8.062 1 97.31 301 ILE B C 1
ATOM 10108 O O . ILE B 1 301 ? 12.812 -28.328 7.477 1 97.31 301 ILE B O 1
ATOM 10112 N N . THR B 1 302 ? 12.57 -30.266 8.445 1 96.75 302 THR B N 1
ATOM 10113 C CA . THR B 1 302 ? 11.133 -30.297 8.188 1 96.75 302 THR B CA 1
ATOM 10114 C C . THR B 1 302 ? 10.344 -30.234 9.492 1 96.75 302 THR B C 1
ATOM 10116 O O . THR B 1 302 ? 10.914 -30.391 10.57 1 96.75 302 THR B O 1
ATOM 10119 N N . ARG B 1 303 ? 9.023 -29.953 9.359 1 96.88 303 ARG B N 1
ATOM 10120 C CA . ARG B 1 303 ? 8.062 -29.938 10.453 1 96.88 303 ARG B CA 1
ATOM 10121 C C . ARG B 1 303 ? 6.668 -30.312 9.969 1 96.88 303 ARG B C 1
ATOM 10123 O O . ARG B 1 303 ? 6.422 -30.375 8.758 1 96.88 303 ARG B O 1
ATOM 10130 N N . ASP B 1 304 ? 5.816 -30.688 10.938 1 96.69 304 ASP B N 1
ATOM 10131 C CA . ASP B 1 304 ? 4.387 -30.703 10.641 1 96.69 304 ASP B CA 1
ATOM 10132 C C . ASP B 1 304 ? 3.812 -29.297 10.609 1 96.69 304 ASP B C 1
ATOM 10134 O O . ASP B 1 304 ? 3.848 -28.578 11.617 1 96.69 304 ASP B O 1
ATOM 10138 N N . ALA B 1 305 ? 3.299 -28.969 9.5 1 97.5 305 ALA B N 1
ATOM 10139 C CA . ALA B 1 305 ? 2.949 -27.562 9.273 1 97.5 305 ALA B CA 1
ATOM 10140 C C . ALA B 1 305 ? 1.517 -27.281 9.711 1 97.5 305 ALA B C 1
ATOM 10142 O O . ALA B 1 305 ? 0.568 -27.859 9.172 1 97.5 305 ALA B O 1
ATOM 10143 N N . PHE B 1 306 ? 1.325 -26.406 10.602 1 97.75 306 PHE B N 1
ATOM 10144 C CA . PHE B 1 306 ? 0.014 -25.984 11.078 1 97.75 306 PHE B CA 1
ATOM 10145 C C . PHE B 1 306 ? -0.429 -24.703 10.375 1 97.75 306 PHE B C 1
ATOM 10147 O O . PHE B 1 306 ? 0.355 -23.766 10.234 1 97.75 306 PHE B O 1
ATOM 10154 N N . SER B 1 307 ? -1.708 -24.766 9.93 1 97.56 307 SER B N 1
ATOM 10155 C CA . SER B 1 307 ? -2.266 -23.594 9.258 1 97.56 307 SER B CA 1
ATOM 10156 C C . SER B 1 307 ? -3.664 -23.281 9.781 1 97.56 307 SER B C 1
ATOM 10158 O O . SER B 1 307 ? -4.375 -24.172 10.25 1 97.56 307 SER B O 1
ATOM 10160 N N . GLN B 1 308 ? -4.027 -22.031 9.711 1 98 308 GLN B N 1
ATOM 10161 C CA . GLN B 1 308 ? -5.371 -21.578 10.062 1 98 308 GLN B CA 1
ATOM 10162 C C . GLN B 1 308 ? -5.879 -20.516 9.102 1 98 308 GLN B C 1
ATOM 10164 O O . GLN B 1 308 ? -5.105 -19.672 8.633 1 98 308 GLN B O 1
ATOM 10169 N N . VAL B 1 309 ? -7.211 -20.562 8.812 1 97.88 309 VAL B N 1
ATOM 10170 C CA . VAL B 1 309 ? -7.859 -19.609 7.938 1 97.88 309 VAL B CA 1
ATOM 10171 C C . VAL B 1 309 ? -9.172 -19.141 8.562 1 97.88 309 VAL B C 1
ATOM 10173 O O . VAL B 1 309 ? -9.922 -19.953 9.117 1 97.88 309 VAL B O 1
ATOM 10176 N N . HIS B 1 310 ? -9.438 -17.922 8.586 1 97.38 310 HIS B N 1
ATOM 10177 C CA . HIS B 1 310 ? -10.68 -17.297 9.039 1 97.38 310 HIS B CA 1
ATOM 10178 C C . HIS B 1 310 ? -11.227 -16.328 8 1 97.38 310 HIS B C 1
ATOM 10180 O O . HIS B 1 310 ? -10.508 -15.43 7.543 1 97.38 310 HIS B O 1
ATOM 10186 N N . ASN B 1 311 ? -12.469 -16.516 7.602 1 97.19 311 ASN B N 1
ATOM 10187 C CA . ASN B 1 311 ? -13.141 -15.648 6.641 1 97.19 311 ASN B CA 1
ATOM 10188 C C . ASN B 1 311 ? -14.492 -15.18 7.16 1 97.19 311 ASN B C 1
ATOM 10190 O O . ASN B 1 311 ? -15.312 -15.992 7.594 1 97.19 311 ASN B O 1
ATOM 10194 N N . LEU B 1 312 ? -14.727 -13.953 7.152 1 94.81 312 LEU B N 1
ATOM 10195 C CA . LEU B 1 312 ? -15.984 -13.32 7.543 1 94.81 312 LEU B CA 1
ATOM 10196 C C . LEU B 1 312 ? -16.562 -12.508 6.391 1 94.81 312 LEU B C 1
ATOM 10198 O O . LEU B 1 312 ? -15.891 -11.625 5.848 1 94.81 312 LEU B O 1
ATOM 10202 N N . ILE B 1 313 ? -17.859 -12.812 6.016 1 95.19 313 ILE B N 1
ATOM 10203 C CA . ILE B 1 313 ? -18.516 -12.07 4.953 1 95.19 313 ILE B CA 1
ATOM 10204 C C . ILE B 1 313 ? -19.844 -11.492 5.477 1 95.19 313 ILE B C 1
ATOM 10206 O O . ILE B 1 313 ? -20.656 -12.219 6.047 1 95.19 313 ILE B O 1
ATOM 10210 N N . PHE B 1 314 ? -20.078 -10.281 5.258 1 90.38 314 PHE B N 1
ATOM 10211 C CA . PHE B 1 314 ? -21.344 -9.609 5.512 1 90.38 314 PHE B CA 1
ATOM 10212 C C . PHE B 1 314 ? -22.016 -9.219 4.207 1 90.38 314 PHE B C 1
ATOM 10214 O O . PHE B 1 314 ? -21.391 -8.672 3.307 1 90.38 314 PHE B O 1
ATOM 10221 N N . ARG B 1 315 ? -23.328 -9.469 4.086 1 91.25 315 ARG B N 1
ATOM 10222 C CA . ARG B 1 315 ? -24.156 -9.062 2.959 1 91.25 315 ARG B CA 1
ATOM 10223 C C . ARG B 1 315 ? -25.5 -8.516 3.438 1 91.25 315 ARG B C 1
ATOM 10225 O O . ARG B 1 315 ? -26.078 -9.039 4.395 1 91.25 315 ARG B O 1
ATOM 10232 N N . GLY B 1 316 ? -25.875 -7.457 2.727 1 83.44 316 GLY B N 1
ATOM 10233 C CA . GLY B 1 316 ? -27.172 -6.867 3.035 1 83.44 316 GLY B CA 1
ATOM 10234 C C . GLY B 1 316 ? -27.516 -5.699 2.133 1 83.44 316 GLY B C 1
ATOM 10235 O O . GLY B 1 316 ? -26.672 -5.211 1.379 1 83.44 316 GLY B O 1
ATOM 10236 N N . GLY B 1 317 ? -28.859 -5.43 2.123 1 81.19 317 GLY B N 1
ATOM 10237 C CA . GLY B 1 317 ? -29.266 -4.309 1.293 1 81.19 317 GLY B CA 1
ATOM 10238 C C . GLY B 1 317 ? -30.734 -3.949 1.444 1 81.19 317 GLY B C 1
ATOM 10239 O O . GLY B 1 317 ? -31.484 -4.664 2.107 1 81.19 317 GLY B O 1
ATOM 10240 N N . ASN B 1 318 ? -31.094 -2.787 0.911 1 81.19 318 ASN B N 1
ATOM 10241 C CA . ASN B 1 318 ? -32.5 -2.369 0.764 1 81.19 318 ASN B CA 1
ATOM 10242 C C . ASN B 1 318 ? -32.906 -2.344 -0.701 1 81.19 318 ASN B C 1
ATOM 10244 O O . ASN B 1 318 ? -32.344 -3.047 -1.532 1 81.19 318 ASN B O 1
ATOM 10248 N N . SER B 1 319 ? -33.906 -1.568 -0.971 1 79.06 319 SER B N 1
ATOM 10249 C CA . SER B 1 319 ? -34.469 -1.646 -2.307 1 79.06 319 SER B CA 1
ATOM 10250 C C . SER B 1 319 ? -33.594 -0.972 -3.34 1 79.06 319 SER B C 1
ATOM 10252 O O . SER B 1 319 ? -33.688 -1.261 -4.535 1 79.06 319 SER B O 1
ATOM 10254 N N . THR B 1 320 ? -32.688 -0.097 -2.918 1 83.06 320 THR B N 1
ATOM 10255 C CA . THR B 1 320 ? -31.922 0.648 -3.91 1 83.06 320 THR B CA 1
ATOM 10256 C C . THR B 1 320 ? -30.422 0.433 -3.707 1 83.06 320 THR B C 1
ATOM 10258 O O . THR B 1 320 ? -29.625 0.712 -4.605 1 83.06 320 THR B O 1
ATOM 10261 N N . SER B 1 321 ? -30.109 0.02 -2.496 1 85 321 SER B N 1
ATOM 10262 C CA . SER B 1 321 ? -28.688 -0.122 -2.197 1 85 321 SER B CA 1
ATOM 10263 C C . SER B 1 321 ? -28.391 -1.48 -1.571 1 85 321 SER B C 1
ATOM 10265 O O . SER B 1 321 ? -29.188 -1.997 -0.786 1 85 321 SER B O 1
ATOM 10267 N N . ASN B 1 322 ? -27.297 -2.07 -1.875 1 87.12 322 ASN B N 1
ATOM 10268 C CA . ASN B 1 322 ? -26.812 -3.279 -1.225 1 87.12 322 ASN B CA 1
ATOM 10269 C C . ASN B 1 322 ? -25.281 -3.279 -1.119 1 87.12 322 ASN B C 1
ATOM 10271 O O . ASN B 1 322 ? -24.609 -2.486 -1.782 1 87.12 322 ASN B O 1
ATOM 10275 N N . MET B 1 323 ? -24.797 -4.145 -0.205 1 86.44 323 MET B N 1
ATOM 10276 C CA . MET B 1 323 ? -23.359 -4.125 0.025 1 86.44 323 MET B CA 1
ATOM 10277 C C . MET B 1 323 ? -22.844 -5.504 0.424 1 86.44 323 MET B C 1
ATOM 10279 O O . MET B 1 323 ? -23.609 -6.344 0.896 1 86.44 323 MET B O 1
ATOM 10283 N N . THR B 1 324 ? -21.594 -5.703 0.221 1 92.69 324 THR B N 1
ATOM 10284 C CA . THR B 1 324 ? -20.828 -6.855 0.674 1 92.69 324 THR B CA 1
ATOM 10285 C C . THR B 1 324 ? -19.484 -6.414 1.268 1 92.6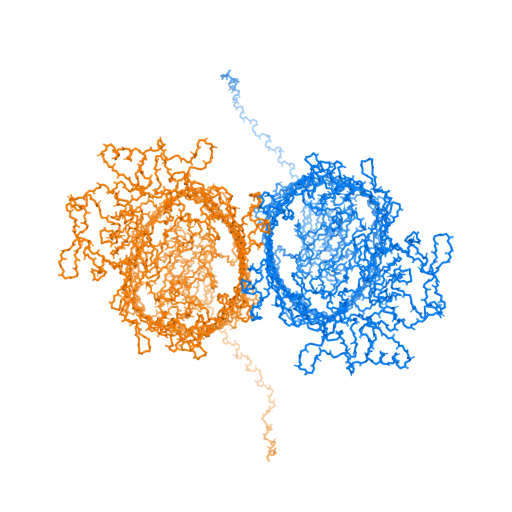9 324 THR B C 1
ATOM 10287 O O . THR B 1 324 ? -18.812 -5.543 0.717 1 92.69 324 THR B O 1
ATOM 10290 N N . ALA B 1 325 ? -19.172 -6.914 2.41 1 90.44 325 ALA B N 1
ATOM 10291 C CA . ALA B 1 325 ? -17.875 -6.723 3.045 1 90.44 325 ALA B CA 1
ATOM 10292 C C . ALA B 1 325 ? -17.281 -8.055 3.504 1 90.44 325 ALA B C 1
ATOM 10294 O O . ALA B 1 325 ? -18 -8.891 4.07 1 90.44 325 ALA B O 1
ATOM 10295 N N . SER B 1 326 ? -16.031 -8.242 3.24 1 95.12 326 SER B N 1
ATOM 10296 C CA . SER B 1 326 ? -15.398 -9.508 3.609 1 95.12 326 SER B CA 1
ATOM 10297 C C . SER B 1 326 ? -14 -9.273 4.188 1 95.12 326 SER B C 1
ATOM 10299 O O . SER B 1 326 ? -13.281 -8.383 3.744 1 95.12 326 SER B O 1
ATOM 10301 N N . LEU B 1 327 ? -13.641 -10.078 5.234 1 93.56 327 LEU B N 1
ATOM 10302 C CA . LEU B 1 327 ? -12.312 -10.133 5.84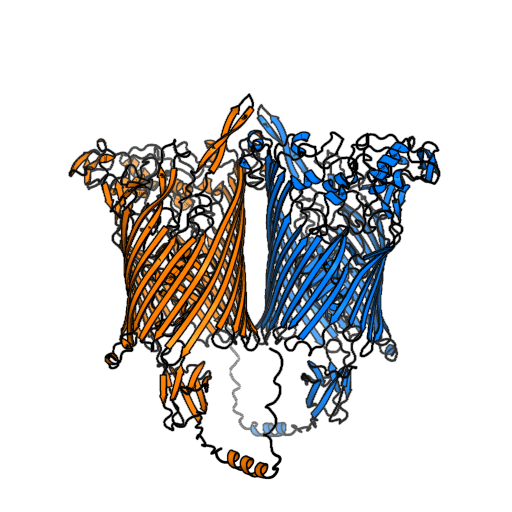4 1 93.56 327 LEU B CA 1
ATOM 10303 C C . LEU B 1 327 ? -11.781 -11.562 5.848 1 93.56 327 LEU B C 1
ATOM 10305 O O . LEU B 1 327 ? -12.469 -12.484 6.297 1 93.56 327 LEU B O 1
ATOM 10309 N N . ASN B 1 328 ? -10.586 -11.688 5.34 1 97.25 328 ASN B N 1
ATOM 10310 C CA . ASN B 1 328 ? -9.953 -13 5.297 1 97.25 328 ASN B CA 1
ATOM 10311 C C . ASN B 1 328 ? -8.555 -12.969 5.918 1 97.25 328 ASN B C 1
ATOM 10313 O O . ASN B 1 328 ? -7.766 -12.062 5.641 1 97.25 328 ASN B O 1
ATOM 10317 N N . TYR B 1 329 ? -8.305 -13.867 6.84 1 96.25 329 TYR B N 1
ATOM 10318 C CA . TYR B 1 329 ? -6.988 -14.07 7.43 1 96.25 329 TYR B CA 1
ATOM 10319 C C . TYR B 1 329 ? -6.488 -15.492 7.172 1 96.25 329 TYR B C 1
ATOM 10321 O O . TYR B 1 329 ? -7.172 -16.469 7.496 1 96.25 329 TYR B O 1
ATOM 10329 N N . ARG B 1 330 ? -5.242 -15.562 6.637 1 97.62 330 ARG B N 1
ATOM 10330 C CA . ARG B 1 330 ? -4.586 -16.844 6.383 1 97.62 330 ARG B CA 1
ATOM 10331 C C . ARG B 1 330 ? -3.195 -16.875 7.008 1 97.62 330 ARG B C 1
ATOM 10333 O O . ARG B 1 330 ? -2.359 -16.016 6.73 1 97.62 330 ARG B O 1
ATOM 10340 N N . ASP B 1 331 ? -2.947 -17.812 7.828 1 97.88 331 ASP B N 1
ATOM 10341 C CA . ASP B 1 331 ? -1.636 -18.141 8.383 1 97.88 331 ASP B CA 1
ATOM 10342 C C . ASP B 1 331 ? -1.235 -19.578 8.039 1 97.88 331 ASP B C 1
ATOM 10344 O O . ASP B 1 331 ? -1.632 -20.516 8.734 1 97.88 331 ASP B O 1
ATOM 10348 N N . ILE B 1 332 ? -0.314 -19.672 7.047 1 97.5 332 ILE B N 1
ATOM 10349 C CA . ILE B 1 332 ? 0.009 -20.969 6.48 1 97.5 332 ILE B CA 1
ATOM 10350 C C . ILE B 1 332 ? 1.482 -21.281 6.727 1 97.5 332 ILE B C 1
ATOM 10352 O O . ILE B 1 332 ? 2.367 -20.656 6.148 1 97.5 332 ILE B O 1
ATOM 10356 N N . GLU B 1 333 ? 1.68 -22.328 7.461 1 96.69 333 GLU B N 1
ATOM 10357 C CA . GLU B 1 333 ? 3.037 -22.828 7.656 1 96.69 333 GLU B CA 1
ATOM 10358 C C . GLU B 1 333 ? 3.43 -23.797 6.555 1 96.69 333 GLU B C 1
ATOM 10360 O O . GLU B 1 333 ? 2.594 -24.562 6.066 1 96.69 333 GLU B O 1
ATOM 10365 N N . GLY B 1 334 ? 4.699 -23.703 6.137 1 96.19 334 GLY B N 1
ATOM 10366 C CA . GLY B 1 334 ? 5.234 -24.719 5.246 1 96.19 334 GLY B CA 1
ATOM 10367 C C . GLY B 1 334 ? 5.867 -25.891 5.98 1 96.19 334 GLY B C 1
ATOM 10368 O O . GLY B 1 334 ? 6.082 -25.812 7.191 1 96.19 334 GLY B O 1
ATOM 10369 N N . ILE B 1 335 ? 6.133 -26.922 5.312 1 96.31 335 ILE B N 1
ATOM 10370 C CA . ILE B 1 335 ? 6.656 -28.125 5.938 1 96.31 335 ILE B CA 1
ATOM 10371 C C . ILE B 1 335 ? 8.141 -27.953 6.254 1 96.31 335 ILE B C 1
ATOM 10373 O O . ILE B 1 335 ? 8.695 -28.641 7.105 1 96.31 335 ILE B O 1
ATOM 10377 N N . PHE B 1 336 ? 8.805 -27.109 5.531 1 96.69 336 PHE B N 1
ATOM 10378 C CA . PHE B 1 336 ? 10.188 -26.781 5.875 1 96.69 336 PHE B CA 1
ATOM 10379 C C . PHE B 1 336 ? 10.242 -25.734 6.973 1 96.69 336 PHE B C 1
ATOM 10381 O O . PHE B 1 336 ? 9.453 -24.781 6.973 1 96.69 336 PHE B O 1
ATOM 10388 N N . GLN B 1 337 ? 11.258 -25.875 7.758 1 96.06 337 GLN B N 1
ATOM 10389 C CA . GLN B 1 337 ? 11.438 -24.891 8.82 1 96.06 337 GLN B CA 1
ATOM 10390 C C . GLN B 1 337 ? 11.617 -23.484 8.258 1 96.06 337 GLN B C 1
ATOM 10392 O O . GLN B 1 337 ? 12.281 -23.312 7.238 1 96.06 337 GLN B O 1
ATOM 10397 N N . LYS B 1 338 ? 10.93 -22.516 8.828 1 95.31 338 LYS B N 1
ATOM 10398 C CA . LYS B 1 338 ? 10.969 -21.094 8.555 1 95.31 338 LYS B CA 1
ATOM 10399 C C . LYS B 1 338 ? 10.242 -20.75 7.254 1 95.31 338 LYS B C 1
ATOM 10401 O O . LYS B 1 338 ? 10.242 -19.609 6.812 1 95.31 338 LYS B O 1
ATOM 10406 N N . SER B 1 339 ? 9.648 -21.75 6.609 1 94.94 339 SER B N 1
ATOM 10407 C CA . SER B 1 339 ? 8.773 -21.453 5.48 1 94.94 339 SER B CA 1
ATOM 10408 C C . SER B 1 339 ? 7.359 -21.125 5.949 1 94.94 339 SER B C 1
ATOM 10410 O O . SER B 1 339 ? 6.809 -21.812 6.805 1 94.94 339 SER B O 1
ATOM 10412 N N . ASP B 1 340 ? 6.793 -20.031 5.461 1 96.44 340 ASP B N 1
ATOM 10413 C CA . ASP B 1 340 ? 5.457 -19.625 5.883 1 96.44 340 ASP B CA 1
ATOM 10414 C C . ASP B 1 340 ? 4.844 -18.641 4.879 1 96.44 340 ASP B C 1
ATOM 10416 O O . ASP B 1 340 ? 5.48 -18.281 3.887 1 96.44 340 ASP B O 1
ATOM 10420 N N . ASN B 1 341 ? 3.574 -18.312 5.047 1 97 341 ASN B N 1
ATOM 10421 C CA . ASN B 1 341 ? 2.82 -17.344 4.258 1 97 341 ASN B CA 1
ATOM 10422 C C . ASN B 1 341 ? 1.646 -16.766 5.051 1 97 341 ASN B C 1
ATOM 10424 O O . ASN B 1 341 ? 0.639 -17.453 5.254 1 97 341 ASN B O 1
ATOM 10428 N N . LYS B 1 342 ? 1.729 -15.602 5.43 1 97.25 342 LYS B N 1
ATOM 10429 C CA . LYS B 1 342 ? 0.646 -14.906 6.121 1 97.25 342 LYS B CA 1
ATOM 10430 C C . LYS B 1 342 ? 0.007 -13.852 5.227 1 97.25 342 LYS B C 1
ATOM 10432 O O . LYS B 1 342 ? 0.708 -13.055 4.598 1 97.25 342 LYS B O 1
ATOM 10437 N N . LYS B 1 343 ? -1.3 -13.859 5.168 1 96.62 343 LYS B N 1
ATOM 10438 C CA . LYS B 1 343 ? -1.973 -12.93 4.27 1 96.62 343 LYS B CA 1
ATOM 10439 C C . LYS B 1 343 ? -3.262 -12.398 4.891 1 96.62 343 LYS B C 1
ATOM 10441 O O . LYS B 1 343 ? -4.02 -13.156 5.5 1 96.62 343 LYS B O 1
ATOM 10446 N N . HIS B 1 344 ? -3.506 -11.156 4.863 1 94.88 344 HIS B N 1
ATOM 10447 C CA . HIS B 1 344 ? -4.754 -10.469 5.172 1 94.88 344 HIS B CA 1
ATOM 10448 C C . HIS B 1 344 ? -5.398 -9.906 3.91 1 94.88 344 HIS B C 1
ATOM 10450 O O . HIS B 1 344 ? -4.727 -9.289 3.086 1 94.88 344 HIS B O 1
ATOM 10456 N N . THR B 1 345 ? -6.676 -10.156 3.701 1 95.5 345 THR B N 1
ATOM 10457 C CA . THR B 1 345 ? -7.402 -9.617 2.559 1 95.5 345 THR B CA 1
ATOM 10458 C C . THR B 1 345 ? -8.719 -8.984 3.006 1 95.5 345 THR B C 1
ATOM 10460 O O . THR B 1 345 ? -9.461 -9.578 3.789 1 95.5 345 THR B O 1
ATOM 10463 N N . ALA B 1 346 ? -9.016 -7.848 2.576 1 93.25 346 ALA B N 1
ATOM 10464 C CA . ALA B 1 346 ? -10.281 -7.148 2.795 1 93.25 346 ALA B CA 1
ATOM 10465 C C . ALA B 1 346 ? -10.938 -6.777 1.47 1 93.25 346 ALA B C 1
ATOM 10467 O O . ALA B 1 346 ? -10.258 -6.395 0.516 1 93.25 346 ALA B O 1
ATOM 10468 N N . ARG B 1 347 ? -12.203 -6.914 1.396 1 94.31 347 ARG B N 1
ATOM 10469 C CA . ARG B 1 347 ? -12.961 -6.586 0.195 1 94.31 347 ARG B CA 1
ATOM 10470 C C . ARG B 1 347 ? -14.281 -5.91 0.551 1 94.31 347 ARG B C 1
ATOM 10472 O O . ARG B 1 347 ? -14.992 -6.359 1.454 1 94.31 347 ARG B O 1
ATOM 10479 N N . VAL B 1 348 ? -14.648 -4.871 -0.143 1 90.56 348 VAL B N 1
ATOM 10480 C CA . VAL B 1 348 ? -15.922 -4.168 -0.002 1 90.56 348 VAL B CA 1
ATOM 10481 C C . VAL B 1 348 ? -16.516 -3.883 -1.382 1 90.56 348 VAL B C 1
ATOM 10483 O O . VAL B 1 348 ? -15.789 -3.518 -2.309 1 90.56 348 VAL B O 1
ATOM 10486 N N . SER B 1 349 ? -17.734 -4.098 -1.525 1 91.94 349 SER B N 1
ATOM 10487 C CA . SER B 1 349 ? -18.484 -3.764 -2.729 1 91.94 349 SER B CA 1
ATOM 10488 C C . SER B 1 349 ? -19.844 -3.143 -2.379 1 91.94 349 SER B C 1
ATOM 10490 O O . SER B 1 349 ? -20.609 -3.717 -1.611 1 91.94 349 SER B O 1
ATOM 10492 N N . VAL B 1 350 ? -20.156 -2.01 -2.971 1 87.69 350 VAL B N 1
ATOM 10493 C CA . VAL B 1 350 ? -21.391 -1.29 -2.721 1 87.69 350 VAL B CA 1
ATOM 10494 C C . VAL B 1 350 ? -22.109 -1.006 -4.043 1 87.69 350 VAL B C 1
ATOM 10496 O O . VAL B 1 350 ? -21.484 -0.512 -4.992 1 87.69 350 VAL B O 1
ATOM 10499 N N . ASN B 1 351 ? -23.375 -1.268 -4.051 1 90.5 351 ASN B N 1
ATOM 10500 C CA . ASN B 1 351 ? -24.234 -0.971 -5.195 1 90.5 351 ASN B CA 1
ATOM 10501 C C . ASN B 1 351 ? -25.359 -0.01 -4.82 1 90.5 351 ASN B C 1
ATOM 10503 O O . ASN B 1 351 ? -25.938 -0.112 -3.736 1 90.5 351 ASN B O 1
ATOM 10507 N N . HIS B 1 352 ? -25.641 0.898 -5.766 1 86.44 352 HIS B N 1
ATOM 10508 C CA . HIS B 1 352 ? -26.719 1.848 -5.547 1 86.44 352 HIS B CA 1
ATOM 10509 C C . HIS B 1 352 ? -27.438 2.168 -6.852 1 86.44 352 HIS B C 1
ATOM 10511 O O . HIS B 1 352 ? -26.812 2.318 -7.895 1 86.44 352 HIS B O 1
ATOM 10517 N N . ALA B 1 353 ? -28.719 2.225 -6.734 1 89.69 353 ALA B N 1
ATOM 10518 C CA . ALA B 1 353 ? -29.547 2.578 -7.883 1 89.69 353 ALA B CA 1
ATOM 10519 C C . ALA B 1 353 ? -30.359 3.84 -7.605 1 89.69 353 ALA B C 1
ATOM 10521 O O . ALA B 1 353 ? -30.844 4.039 -6.488 1 89.69 353 ALA B O 1
ATOM 10522 N N . MET B 1 354 ? -30.391 4.668 -8.625 1 85.5 354 MET B N 1
ATOM 10523 C CA . MET B 1 354 ? -31.156 5.91 -8.531 1 85.5 354 MET B CA 1
ATOM 10524 C C . MET B 1 354 ? -32.031 6.09 -9.75 1 85.5 354 MET B C 1
ATOM 10526 O O . MET B 1 354 ? -31.906 5.363 -10.742 1 85.5 354 MET B O 1
ATOM 10530 N N . PHE B 1 355 ? -33 7.172 -9.695 1 87.12 355 PHE B N 1
ATOM 10531 C CA . PHE B 1 355 ? -33.906 7.543 -10.766 1 87.12 355 PHE B CA 1
ATOM 10532 C C . PHE B 1 355 ? -34.688 6.336 -11.242 1 87.12 355 PHE B C 1
ATOM 10534 O O . PHE B 1 355 ? -34.688 6 -12.43 1 87.12 355 PHE B O 1
ATOM 10541 N N . ASP B 1 356 ? -35.406 5.703 -10.297 1 85.19 356 ASP B N 1
ATOM 10542 C CA . ASP B 1 356 ? -36.188 4.516 -10.555 1 85.19 356 ASP B CA 1
ATOM 10543 C C . ASP B 1 356 ? -35.344 3.385 -11.125 1 85.19 356 ASP B C 1
ATOM 10545 O O . ASP B 1 356 ? -35.719 2.787 -12.141 1 85.19 356 ASP B O 1
ATOM 10549 N N . ASN B 1 357 ? -34.094 3.277 -10.609 1 87.38 357 ASN B N 1
ATOM 10550 C CA . ASN B 1 357 ? -33.156 2.197 -10.898 1 87.38 357 ASN B CA 1
ATOM 10551 C C . ASN B 1 357 ? -32.531 2.334 -12.289 1 87.38 357 ASN B C 1
ATOM 10553 O O . ASN B 1 357 ? -32.062 1.353 -12.867 1 87.38 357 ASN B O 1
ATOM 10557 N N . ARG B 1 358 ? -32.594 3.51 -12.867 1 91.44 358 ARG B N 1
ATOM 10558 C CA . ARG B 1 358 ? -32.062 3.703 -14.203 1 91.44 358 ARG B CA 1
ATOM 10559 C C . ARG B 1 358 ? -30.562 4.012 -14.141 1 91.44 358 ARG B C 1
ATOM 10561 O O . ARG B 1 358 ? -29.812 3.689 -15.062 1 91.44 358 ARG B O 1
ATOM 10568 N N . LEU B 1 359 ? -30.203 4.691 -13.125 1 93.06 359 LEU B N 1
ATOM 10569 C CA . LEU B 1 359 ? -28.781 4.941 -12.898 1 93.06 359 LEU B CA 1
ATOM 10570 C C . LEU B 1 359 ? -28.234 4.043 -11.797 1 93.06 359 LEU B C 1
ATOM 10572 O O . LEU B 1 359 ? -28.703 4.094 -10.664 1 93.06 359 LEU B O 1
ATOM 10576 N N . LYS B 1 360 ? -27.281 3.219 -12.117 1 93.88 360 LYS B N 1
ATOM 10577 C CA . LYS B 1 360 ? -26.688 2.285 -11.164 1 93.88 360 LYS B CA 1
ATOM 10578 C C . LYS B 1 360 ? -25.188 2.545 -11.008 1 93.88 360 LYS B C 1
ATOM 10580 O O . LYS B 1 360 ? -24.484 2.73 -12 1 93.88 360 LYS B O 1
ATOM 10585 N N . ALA B 1 361 ? -24.781 2.609 -9.773 1 91.38 361 ALA B N 1
ATOM 10586 C CA . ALA B 1 361 ? -23.375 2.812 -9.453 1 91.38 361 ALA B CA 1
ATOM 10587 C C . ALA B 1 361 ? -22.828 1.664 -8.609 1 91.38 361 ALA B C 1
ATOM 10589 O O . ALA B 1 361 ? -23.547 1.111 -7.77 1 91.38 361 ALA B O 1
ATOM 10590 N N . ASN B 1 362 ? -21.594 1.26 -8.844 1 92.62 362 ASN B N 1
ATOM 10591 C CA . ASN B 1 362 ? -20.875 0.276 -8.039 1 92.62 362 ASN B CA 1
ATOM 10592 C C . ASN B 1 362 ? -19.5 0.779 -7.641 1 92.62 362 ASN B C 1
ATOM 10594 O O . ASN B 1 362 ? -18.766 1.326 -8.469 1 92.62 362 ASN B O 1
ATOM 10598 N N . VAL B 1 363 ? -19.219 0.672 -6.402 1 89.62 363 VAL B N 1
ATOM 10599 C CA . VAL B 1 363 ? -17.891 0.966 -5.883 1 89.62 363 VAL B CA 1
ATOM 10600 C C . VAL B 1 363 ? -17.312 -0.277 -5.215 1 89.62 363 VAL B C 1
ATOM 10602 O O . VAL B 1 363 ? -17.938 -0.878 -4.348 1 89.62 363 VAL B O 1
ATOM 10605 N N . GLY B 1 364 ? -16.109 -0.674 -5.629 1 92.19 364 GLY B N 1
ATOM 10606 C CA . GLY B 1 364 ? -15.43 -1.823 -5.055 1 92.19 364 GLY B CA 1
ATOM 10607 C C . GLY B 1 364 ? -14 -1.522 -4.629 1 92.19 364 GLY B C 1
ATOM 10608 O O . GLY B 1 364 ? -13.297 -0.768 -5.301 1 92.19 364 GLY B O 1
ATOM 10609 N N . VAL B 1 365 ? -13.609 -2.154 -3.504 1 92.38 365 VAL B N 1
ATOM 10610 C CA . VAL B 1 365 ? -12.242 -2.039 -3.002 1 92.38 365 VAL B CA 1
ATOM 10611 C C . VAL B 1 365 ? -11.734 -3.414 -2.582 1 92.38 365 VAL B C 1
ATOM 10613 O O . VAL B 1 365 ? -12.445 -4.172 -1.914 1 92.38 365 VAL B O 1
ATOM 10616 N N . ILE B 1 366 ? -10.5 -3.717 -2.939 1 95.44 366 ILE B N 1
ATOM 10617 C CA . ILE B 1 366 ? -9.812 -4.91 -2.467 1 95.44 366 ILE B CA 1
ATOM 10618 C C . ILE B 1 366 ? -8.43 -4.531 -1.938 1 95.44 366 ILE B C 1
ATOM 10620 O O . ILE B 1 366 ? -7.645 -3.889 -2.641 1 95.44 366 ILE B O 1
ATOM 10624 N N . LEU B 1 367 ? -8.148 -4.953 -0.729 1 94.19 367 LEU B N 1
ATOM 10625 C CA . LEU B 1 367 ? -6.855 -4.738 -0.081 1 94.19 367 LEU B CA 1
ATOM 10626 C C . LEU B 1 367 ? -6.254 -6.062 0.38 1 94.19 367 LEU B C 1
ATOM 10628 O O . LEU B 1 367 ? -6.973 -6.938 0.87 1 94.19 367 LEU B O 1
ATOM 10632 N N . SER B 1 368 ? -4.953 -6.137 0.227 1 95.94 368 SER B N 1
ATOM 10633 C CA . SER B 1 368 ? -4.305 -7.305 0.816 1 95.94 368 SER B CA 1
ATOM 10634 C C . SER B 1 368 ? -2.881 -6.98 1.258 1 95.94 368 SER B C 1
ATOM 10636 O O . SER B 1 368 ? -2.234 -6.102 0.688 1 95.94 368 SER B O 1
ATOM 10638 N N . GLU B 1 369 ? -2.436 -7.621 2.256 1 95.81 369 GLU B N 1
ATOM 10639 C CA . GLU B 1 369 ? -1.057 -7.617 2.732 1 95.81 369 GLU B CA 1
ATOM 10640 C C . GLU B 1 369 ? -0.554 -9.039 2.979 1 95.81 369 GLU B C 1
ATOM 10642 O O . GLU B 1 369 ? -1.198 -9.812 3.686 1 95.81 369 GLU B O 1
ATOM 10647 N N . GLN B 1 370 ? 0.537 -9.328 2.385 1 97.06 370 GLN B N 1
ATOM 10648 C CA . GLN B 1 370 ? 1.156 -10.648 2.488 1 97.06 370 GLN B CA 1
ATOM 10649 C C . GLN B 1 370 ? 2.578 -10.547 3.035 1 97.06 370 GLN B C 1
ATOM 10651 O O . GLN B 1 370 ? 3.361 -9.703 2.592 1 97.06 370 GLN B O 1
ATOM 10656 N N . THR B 1 371 ? 2.898 -11.383 3.992 1 96.81 371 THR B N 1
ATOM 10657 C CA . THR B 1 371 ? 4.25 -11.477 4.535 1 96.81 371 THR B CA 1
ATOM 10658 C C . THR B 1 371 ? 4.715 -12.93 4.574 1 96.81 371 THR B C 1
ATOM 10660 O O . THR B 1 371 ? 3.943 -13.828 4.922 1 96.81 371 THR B O 1
ATOM 10663 N N . TYR B 1 372 ? 5.934 -13.172 4.207 1 97.38 372 TYR B N 1
ATOM 10664 C CA . TYR B 1 372 ? 6.512 -14.508 4.34 1 97.38 372 TYR B CA 1
ATOM 10665 C C . TYR B 1 372 ? 8.023 -14.43 4.547 1 97.38 372 TYR B C 1
ATOM 10667 O O . TYR B 1 372 ? 8.648 -13.43 4.191 1 97.38 372 TYR B O 1
ATOM 10675 N N . ASN B 1 373 ? 8.547 -15.453 5.121 1 97.12 373 ASN B N 1
ATOM 10676 C CA . ASN B 1 373 ? 9.984 -15.539 5.367 1 97.12 373 ASN B CA 1
ATOM 10677 C C . ASN B 1 373 ? 10.758 -15.836 4.086 1 97.12 373 ASN B C 1
ATOM 10679 O O . ASN B 1 373 ? 10.258 -16.531 3.201 1 97.12 373 ASN B O 1
ATOM 10683 N N . ALA B 1 374 ? 11.992 -15.289 4.062 1 95 374 ALA B N 1
ATOM 10684 C CA . ALA B 1 374 ? 12.859 -15.508 2.902 1 95 374 ALA B CA 1
ATOM 10685 C C . ALA B 1 374 ? 14.086 -16.328 3.279 1 95 374 ALA B C 1
ATOM 10687 O O . ALA B 1 374 ? 14.914 -15.883 4.078 1 95 374 ALA B O 1
ATOM 10688 N N . LEU B 1 375 ? 14.219 -17.453 2.637 1 94.5 375 LEU B N 1
ATOM 10689 C CA . LEU B 1 375 ? 15.414 -18.266 2.803 1 94.5 375 LEU B CA 1
ATOM 10690 C C . LEU B 1 375 ? 16.344 -18.141 1.596 1 94.5 375 LEU B C 1
ATOM 10692 O O . LEU B 1 375 ? 17.375 -18.781 1.534 1 94.5 375 LEU B O 1
ATOM 10696 N N . GLY B 1 376 ? 15.914 -17.344 0.664 1 91.69 376 GLY B N 1
ATOM 10697 C CA . GLY B 1 376 ? 16.672 -16.812 -0.456 1 91.69 376 GLY B CA 1
ATOM 10698 C C . GLY B 1 376 ? 16.375 -15.352 -0.738 1 91.69 376 GLY B C 1
ATOM 10699 O O . GLY B 1 376 ? 15.32 -14.844 -0.369 1 91.69 376 GLY B O 1
ATOM 10700 N N . ASP B 1 377 ? 17.312 -14.703 -1.326 1 90.75 377 ASP B N 1
ATOM 10701 C CA . ASP B 1 377 ? 17.109 -13.289 -1.602 1 90.75 377 ASP B CA 1
ATOM 10702 C C . ASP B 1 377 ? 15.891 -13.07 -2.492 1 90.75 377 ASP B C 1
ATOM 10704 O O . ASP B 1 377 ? 15.93 -13.359 -3.688 1 90.75 377 ASP B O 1
ATOM 10708 N N . GLY B 1 378 ? 14.859 -12.594 -1.936 1 87.06 378 GLY B N 1
ATOM 10709 C CA . GLY B 1 378 ? 13.625 -12.273 -2.641 1 87.06 378 GLY B CA 1
ATOM 10710 C C . GLY B 1 378 ? 12.711 -13.477 -2.814 1 87.06 378 GLY B C 1
ATOM 10711 O O . GLY B 1 378 ? 11.648 -13.367 -3.418 1 87.06 378 GLY B O 1
ATOM 10712 N N . VAL B 1 379 ? 13.125 -14.625 -2.271 1 87.88 379 VAL B N 1
ATOM 10713 C CA . VAL B 1 379 ? 12.312 -15.82 -2.453 1 87.88 379 VAL B CA 1
ATOM 10714 C C . VAL B 1 379 ? 12.039 -16.469 -1.101 1 87.88 379 VAL B C 1
ATOM 10716 O O . VAL B 1 379 ? 12.836 -16.328 -0.168 1 87.88 379 VAL B O 1
ATOM 10719 N N . SER B 1 380 ? 10.93 -17.203 -1.035 1 88.75 380 SER B N 1
ATOM 10720 C CA . SER B 1 380 ? 10.484 -17.812 0.216 1 88.75 380 SER B CA 1
ATOM 10721 C C . SER B 1 380 ? 11.398 -18.969 0.62 1 88.75 380 SER B C 1
ATOM 10723 O O . SER B 1 380 ? 12.016 -18.922 1.684 1 88.75 380 SER B O 1
ATOM 10725 N N . PHE B 1 381 ? 11.484 -20.016 -0.286 1 90.06 381 PHE B N 1
ATOM 10726 C CA . PHE B 1 381 ? 12.273 -21.203 0.036 1 90.06 381 PHE B CA 1
ATOM 10727 C C . PHE B 1 381 ? 13.367 -21.422 -1.001 1 90.06 381 PHE B C 1
ATOM 10729 O O . PHE B 1 381 ? 13.133 -21.25 -2.201 1 90.06 381 PHE B O 1
ATOM 10736 N N . ASN B 1 382 ? 14.516 -21.703 -0.509 1 92.19 382 ASN B N 1
ATOM 10737 C CA . ASN B 1 382 ? 15.648 -22.078 -1.357 1 92.19 382 ASN B CA 1
ATOM 10738 C C . ASN B 1 382 ? 15.727 -23.578 -1.553 1 92.19 382 ASN B C 1
ATOM 10740 O O . ASN B 1 382 ? 16.125 -24.312 -0.64 1 92.19 382 ASN B O 1
ATOM 10744 N N . PRO B 1 383 ? 15.5 -24 -2.729 1 91.75 383 PRO B N 1
ATOM 10745 C CA . PRO B 1 383 ? 15.492 -25.453 -2.982 1 91.75 383 PRO B CA 1
ATOM 10746 C C . PRO B 1 383 ? 16.844 -26.094 -2.748 1 91.75 383 PRO B C 1
ATOM 10748 O O . PRO B 1 383 ? 16.922 -27.312 -2.539 1 91.75 383 PRO B O 1
ATOM 10751 N N . TYR B 1 384 ? 17.859 -25.344 -2.734 1 94.25 384 TYR B N 1
ATOM 10752 C CA . TYR B 1 384 ? 19.188 -25.844 -2.457 1 94.25 384 TYR B CA 1
ATOM 10753 C C . TYR B 1 384 ? 19.266 -26.484 -1.07 1 94.25 384 TYR B C 1
ATOM 10755 O O . TYR B 1 384 ? 20.016 -27.438 -0.851 1 94.25 384 TYR B O 1
ATOM 10763 N N . ILE B 1 385 ? 18.453 -26.078 -0.188 1 96.25 385 ILE B N 1
ATOM 10764 C CA . ILE B 1 385 ? 18.438 -26.578 1.179 1 96.25 385 ILE B CA 1
ATOM 10765 C C . ILE B 1 385 ? 17.953 -28.031 1.178 1 96.25 385 ILE B C 1
ATOM 10767 O O . ILE B 1 385 ? 18.547 -28.891 1.841 1 96.25 385 ILE B O 1
ATOM 10771 N N . TYR B 1 386 ? 16.953 -28.344 0.534 1 95.69 386 TYR B N 1
ATOM 10772 C CA . TYR B 1 386 ? 16.438 -29.703 0.435 1 95.69 386 TYR B CA 1
ATOM 10773 C C . TYR B 1 386 ? 17.453 -30.641 -0.202 1 95.69 386 TYR B C 1
ATOM 10775 O O . TYR B 1 386 ? 17.672 -31.75 0.274 1 95.69 386 TYR B O 1
ATOM 10783 N N . ARG B 1 387 ? 18.062 -30.141 -1.233 1 96.31 387 ARG B N 1
ATOM 10784 C CA . ARG B 1 387 ? 19.109 -30.938 -1.878 1 96.31 387 ARG B CA 1
ATOM 10785 C C . ARG B 1 387 ? 20.188 -31.328 -0.881 1 96.31 387 ARG B C 1
ATOM 10787 O O . ARG B 1 387 ? 20.609 -32.5 -0.847 1 96.31 387 ARG B O 1
ATOM 10794 N N . GLN B 1 388 ? 20.609 -30.359 -0.173 1 97.12 388 GLN B N 1
ATOM 10795 C CA . GLN B 1 388 ? 21.672 -30.609 0.799 1 97.12 388 GLN B CA 1
ATOM 10796 C C . GLN B 1 388 ? 21.25 -31.656 1.813 1 97.12 388 GLN B C 1
ATOM 10798 O O . GLN B 1 388 ? 22.062 -32.469 2.26 1 97.12 388 GLN B O 1
ATOM 10803 N N . ALA B 1 389 ? 20.031 -31.688 2.141 1 97.62 389 ALA B N 1
ATOM 10804 C CA . ALA B 1 389 ? 19.531 -32.656 3.127 1 97.62 389 ALA B CA 1
ATOM 10805 C C . ALA B 1 389 ? 19.547 -34.062 2.564 1 97.62 389 ALA B C 1
ATOM 10807 O O . ALA B 1 389 ? 19.906 -35.031 3.262 1 97.62 389 ALA B O 1
ATOM 10808 N N . ILE B 1 390 ? 19.234 -34.25 1.362 1 96.31 390 ILE B N 1
ATOM 10809 C CA . ILE B 1 390 ? 19.062 -35.594 0.826 1 96.31 390 ILE B CA 1
ATOM 10810 C C . ILE B 1 390 ? 20.422 -36.188 0.445 1 96.31 390 ILE B C 1
ATOM 10812 O O . ILE B 1 390 ? 20.625 -37.406 0.512 1 96.31 390 ILE B O 1
ATOM 10816 N N . ILE B 1 391 ? 21.375 -35.344 0.096 1 96.94 391 ILE B N 1
ATOM 10817 C CA . ILE B 1 391 ? 22.625 -35.875 -0.425 1 96.94 391 ILE B CA 1
ATOM 10818 C C . ILE B 1 391 ? 23.625 -36.031 0.714 1 96.94 391 ILE B C 1
ATOM 10820 O O . ILE B 1 391 ? 24.688 -36.625 0.531 1 96.94 391 ILE B O 1
ATOM 10824 N N . ARG B 1 392 ? 23.297 -35.562 1.83 1 97.75 392 ARG B N 1
ATOM 10825 C CA . ARG B 1 392 ? 24.281 -35.531 2.902 1 97.75 392 ARG B CA 1
ATOM 10826 C C . ARG B 1 392 ? 24.422 -36.906 3.57 1 97.75 392 ARG B C 1
ATOM 10828 O O . ARG B 1 392 ? 23.438 -37.625 3.732 1 97.75 392 ARG B O 1
ATOM 10835 N N . ASN B 1 393 ? 25.672 -37.188 4.027 1 98.19 393 ASN B N 1
ATOM 10836 C CA . ASN B 1 393 ? 25.984 -38.438 4.734 1 98.19 393 ASN B CA 1
ATOM 10837 C C . ASN B 1 393 ? 25.203 -38.531 6.043 1 98.19 393 ASN B C 1
ATOM 10839 O O . ASN B 1 393 ? 25.359 -37.688 6.934 1 98.19 393 ASN B O 1
ATOM 10843 N N . PRO B 1 394 ? 24.391 -39.594 6.199 1 98.38 394 PRO B N 1
ATOM 10844 C CA . PRO B 1 394 ? 23.516 -39.688 7.371 1 98.38 394 PRO B CA 1
ATOM 10845 C C . PRO B 1 394 ? 24.266 -40.062 8.641 1 98.38 394 PRO B C 1
ATOM 10847 O O . PRO B 1 394 ? 23.688 -40.062 9.734 1 98.38 394 PRO B O 1
ATOM 10850 N N . THR B 1 395 ? 25.594 -40.344 8.5 1 98.38 395 THR B N 1
ATOM 10851 C CA . THR B 1 395 ? 26.391 -40.656 9.688 1 98.38 395 THR B CA 1
ATOM 10852 C C . THR B 1 395 ? 27.125 -39.406 10.195 1 98.38 395 THR B C 1
ATOM 10854 O O . THR B 1 395 ? 27.906 -39.5 11.141 1 98.38 395 THR B O 1
ATOM 10857 N N . GLU B 1 396 ? 26.891 -38.281 9.57 1 98.19 396 GLU B N 1
ATOM 10858 C CA . GLU B 1 396 ? 27.469 -37.031 10.031 1 98.19 396 GLU B CA 1
ATOM 10859 C C . GLU B 1 396 ? 26.578 -36.375 11.07 1 98.19 396 GLU B C 1
ATOM 10861 O O . GLU B 1 396 ? 25.344 -36.438 10.977 1 98.19 396 GLU B O 1
ATOM 10866 N N . PRO B 1 397 ? 27.188 -35.719 12.07 1 98 397 PRO B N 1
ATOM 10867 C CA . PRO B 1 397 ? 26.391 -34.938 13.016 1 98 397 PRO B CA 1
ATOM 10868 C C . PRO B 1 397 ? 26 -33.562 12.477 1 98 397 PRO B C 1
ATOM 10870 O O . PRO B 1 397 ? 26.594 -33.094 11.516 1 98 397 PRO B O 1
ATOM 10873 N N . VAL B 1 398 ? 25.016 -33 13.102 1 98.19 398 VAL B N 1
ATOM 10874 C CA . VAL B 1 398 ? 24.562 -31.688 12.688 1 98.19 398 VAL B CA 1
ATOM 10875 C C . VAL B 1 398 ? 25.578 -30.641 13.133 1 98.19 398 VAL B C 1
ATOM 10877 O O . VAL B 1 398 ? 25.844 -29.672 12.406 1 98.19 398 VAL B O 1
ATOM 10880 N N . TYR B 1 399 ? 26.156 -30.891 14.328 1 97.62 399 TYR B N 1
ATOM 10881 C CA . TYR B 1 399 ? 27.094 -29.953 14.945 1 97.62 399 TYR B CA 1
ATOM 10882 C C . TYR B 1 399 ? 28.422 -30.625 15.258 1 97.62 399 TYR B C 1
ATOM 10884 O O . TYR B 1 399 ? 28.469 -31.844 15.461 1 97.62 399 TYR B O 1
ATOM 10892 N N . ASN B 1 400 ? 29.438 -29.719 15.242 1 97.12 400 ASN B N 1
ATOM 10893 C CA . ASN B 1 400 ? 30.688 -30.125 15.867 1 97.12 400 ASN B CA 1
ATOM 10894 C C . ASN B 1 400 ? 30.562 -30.156 17.391 1 97.12 400 ASN B C 1
ATOM 10896 O O . ASN B 1 400 ? 29.562 -29.672 17.953 1 97.12 400 ASN B O 1
ATOM 10900 N N . GLU B 1 401 ? 31.578 -30.781 17.984 1 95.62 401 GLU B N 1
ATOM 10901 C C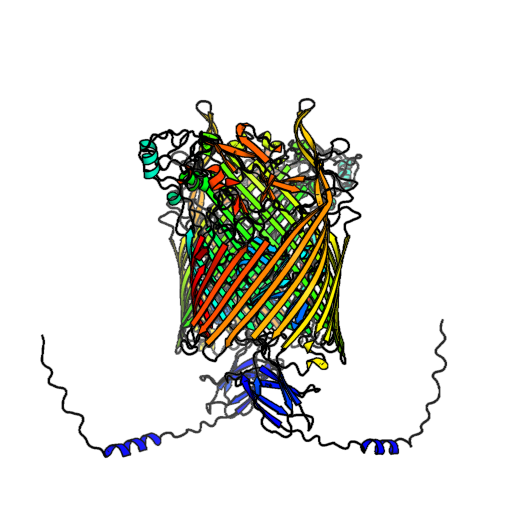A . GLU B 1 401 ? 31.562 -30.875 19.438 1 95.62 401 GLU B CA 1
ATOM 10902 C C . GLU B 1 401 ? 31.578 -29.484 20.078 1 95.62 401 GLU B C 1
ATOM 10904 O O . GLU B 1 401 ? 30.984 -29.281 21.141 1 95.62 401 GLU B O 1
ATOM 10909 N N . ASP B 1 402 ? 32.094 -28.5 19.406 1 95.56 402 ASP B N 1
ATOM 10910 C CA . ASP B 1 402 ? 32.219 -27.156 19.953 1 95.56 402 ASP B CA 1
ATOM 10911 C C . ASP B 1 402 ? 30.969 -26.328 19.672 1 95.56 402 ASP B C 1
ATOM 10913 O O . ASP B 1 402 ? 30.906 -25.156 20.016 1 95.56 402 ASP B O 1
ATOM 10917 N N . GLY B 1 403 ? 30 -26.891 19 1 94.94 403 GLY B N 1
ATOM 10918 C CA . GLY B 1 403 ? 28.719 -26.219 18.781 1 94.94 403 GLY B CA 1
ATOM 10919 C C . GLY B 1 403 ? 28.625 -25.562 17.422 1 94.94 403 GLY B C 1
ATOM 10920 O O . GLY B 1 403 ? 27.562 -25.078 17.047 1 94.94 403 GLY B O 1
ATOM 10921 N N . SER B 1 404 ? 29.75 -25.469 16.75 1 95.88 404 SER B N 1
ATOM 10922 C CA . SER B 1 404 ? 29.719 -24.938 15.383 1 95.88 404 SER B CA 1
ATOM 10923 C C . SER B 1 404 ? 29.109 -25.953 14.414 1 95.88 404 SER B C 1
ATOM 10925 O O . SER B 1 404 ? 28.938 -27.125 14.758 1 95.88 404 SER B O 1
ATOM 10927 N N . TRP B 1 405 ? 28.844 -25.516 13.305 1 97.31 405 TRP B N 1
ATOM 10928 C CA . TRP B 1 405 ? 28.203 -26.375 12.312 1 97.31 405 TRP B CA 1
ATOM 10929 C C . TRP B 1 405 ? 29.203 -27.391 11.75 1 97.31 405 TRP B C 1
ATOM 10931 O O . TRP B 1 405 ? 30.359 -27.047 11.508 1 97.31 405 TRP B O 1
ATOM 10941 N N . TYR B 1 406 ? 28.75 -28.609 11.602 1 97.25 406 TYR B N 1
ATOM 10942 C CA . TYR B 1 406 ? 29.594 -29.625 10.961 1 97.25 406 TYR B CA 1
ATOM 10943 C C . TYR B 1 406 ? 29.625 -29.422 9.445 1 97.25 406 TYR B C 1
ATOM 10945 O O . TYR B 1 406 ? 28.625 -29.641 8.766 1 97.25 406 TYR B O 1
ATOM 10953 N N . GLU B 1 407 ? 30.734 -28.984 8.93 1 96 407 GLU B N 1
ATOM 10954 C CA . GLU B 1 407 ? 30.938 -28.75 7.5 1 96 407 GLU B CA 1
ATOM 10955 C C . GLU B 1 407 ? 32.156 -29.516 6.98 1 96 407 GLU B C 1
ATOM 10957 O O . GLU B 1 407 ? 33.156 -29.672 7.691 1 96 407 GLU B O 1
ATOM 10962 N N . ARG B 1 408 ? 31.953 -29.984 5.801 1 94.19 408 ARG B N 1
ATOM 10963 C CA . ARG B 1 408 ? 33.062 -30.656 5.137 1 94.19 408 ARG B CA 1
ATOM 10964 C C . ARG B 1 408 ? 33.312 -30.062 3.754 1 94.19 408 ARG B C 1
ATOM 10966 O O . ARG B 1 408 ? 32.406 -29.547 3.123 1 94.19 408 ARG B O 1
ATOM 10973 N N . ASP B 1 409 ? 34.562 -30.125 3.342 1 91.06 409 ASP B N 1
ATOM 10974 C CA . ASP B 1 409 ? 34.938 -29.594 2.041 1 91.06 409 ASP B CA 1
ATOM 10975 C C . ASP B 1 409 ? 34.688 -30.594 0.929 1 91.06 409 ASP B C 1
ATOM 10977 O O . ASP B 1 409 ? 35.594 -31.203 0.392 1 91.06 409 ASP B O 1
ATOM 10981 N N . VAL B 1 410 ? 33.531 -30.859 0.705 1 92.75 410 VAL B N 1
ATOM 10982 C CA . VAL B 1 410 ? 33.031 -31.656 -0.416 1 92.75 410 VAL B CA 1
ATOM 10983 C C . VAL B 1 410 ? 32.344 -30.766 -1.43 1 92.75 410 VAL B C 1
ATOM 10985 O O . VAL B 1 410 ? 31.766 -29.734 -1.064 1 92.75 410 VAL B O 1
ATOM 10988 N N . TYR B 1 411 ? 32.469 -31.062 -2.646 1 90.81 411 TYR B N 1
ATOM 10989 C CA . TYR B 1 411 ? 31.906 -30.266 -3.721 1 90.81 411 TYR B CA 1
ATOM 10990 C C . TYR B 1 411 ? 30.406 -30.109 -3.545 1 90.81 411 TYR B C 1
ATOM 10992 O O . TYR B 1 411 ? 29.672 -31.109 -3.432 1 90.81 411 TYR B O 1
ATOM 11000 N N . PHE B 1 412 ? 29.891 -28.812 -3.516 1 91.38 412 PHE B N 1
ATOM 11001 C CA . PHE B 1 412 ? 28.469 -28.484 -3.361 1 91.38 412 PHE B CA 1
ATOM 11002 C C . PHE B 1 412 ? 27.859 -29.281 -2.205 1 91.38 412 PHE B C 1
ATOM 11004 O O . PHE B 1 412 ? 26.844 -29.953 -2.375 1 91.38 412 PHE B O 1
ATOM 11011 N N . TYR B 1 413 ? 28.438 -29.125 -1.113 1 95.56 413 TYR B N 1
ATOM 11012 C CA . TYR B 1 413 ? 28.109 -29.906 0.077 1 95.56 413 TYR B CA 1
ATOM 11013 C C . TYR B 1 413 ? 28.109 -29.031 1.321 1 95.56 413 TYR B C 1
ATOM 11015 O O . TYR B 1 413 ? 29.172 -28.719 1.868 1 95.56 413 TYR B O 1
ATOM 11023 N N . ASP B 1 414 ? 26.875 -28.625 1.69 1 96.44 414 ASP B N 1
ATOM 11024 C CA . ASP B 1 414 ? 26.719 -27.703 2.805 1 96.44 414 ASP B CA 1
ATOM 11025 C C . ASP B 1 414 ? 25.734 -28.234 3.836 1 96.44 414 ASP B C 1
ATOM 11027 O O . ASP B 1 414 ? 24.859 -29.047 3.506 1 96.44 414 ASP B O 1
ATOM 11031 N N . ASN B 1 415 ? 25.906 -27.844 5.113 1 97.94 415 ASN B N 1
ATOM 11032 C CA . ASN B 1 415 ? 24.969 -28.203 6.176 1 97.94 415 ASN B CA 1
ATOM 11033 C C . ASN B 1 415 ? 23.609 -27.547 5.969 1 97.94 415 ASN B C 1
ATOM 11035 O O . ASN B 1 415 ? 23.484 -26.328 6.082 1 97.94 415 ASN B O 1
ATOM 11039 N N . PRO B 1 416 ? 22.562 -28.359 5.719 1 97.44 416 PRO B N 1
ATOM 11040 C CA . PRO B 1 416 ? 21.266 -27.766 5.406 1 97.44 416 PRO B CA 1
ATOM 11041 C C . PRO B 1 416 ? 20.641 -27.047 6.598 1 97.44 416 PRO B C 1
ATOM 11043 O O . PRO B 1 416 ? 19.922 -26.047 6.418 1 97.44 416 PRO B O 1
ATOM 11046 N N . VAL B 1 417 ? 20.828 -27.5 7.77 1 98.19 417 VAL B N 1
ATOM 11047 C CA . VAL B 1 417 ? 20.312 -26.859 8.969 1 98.19 417 VAL B CA 1
ATOM 11048 C C . VAL B 1 417 ? 20.953 -25.484 9.148 1 98.19 417 VAL B C 1
ATOM 11050 O O . VAL B 1 417 ? 20.281 -24.516 9.477 1 98.19 417 VAL B O 1
ATOM 11053 N N . ALA B 1 418 ? 22.25 -25.438 8.898 1 97.44 418 ALA B N 1
ATOM 11054 C CA . ALA B 1 418 ? 22.969 -24.172 8.984 1 97.44 418 ALA B CA 1
ATOM 11055 C C . ALA B 1 418 ? 22.422 -23.156 7.98 1 97.44 418 ALA B C 1
ATOM 11057 O O . ALA B 1 418 ? 22.328 -21.969 8.281 1 97.44 418 ALA B O 1
ATOM 11058 N N . TYR B 1 419 ? 22.141 -23.656 6.855 1 95.25 419 TYR B N 1
ATOM 11059 C CA . TYR B 1 419 ? 21.594 -22.781 5.832 1 95.25 419 TYR B CA 1
ATOM 11060 C C . TYR B 1 419 ? 20.328 -22.109 6.32 1 95.25 419 TYR B C 1
ATOM 11062 O O . TYR B 1 419 ? 20.094 -20.922 6.055 1 95.25 419 TYR B O 1
ATOM 11070 N N . ILE B 1 420 ? 19.469 -22.828 6.973 1 96.81 420 ILE B N 1
ATOM 11071 C CA . ILE B 1 420 ? 18.188 -22.297 7.453 1 96.81 420 ILE B CA 1
ATOM 11072 C C . ILE B 1 420 ? 18.438 -21.344 8.625 1 96.81 420 ILE B C 1
ATOM 11074 O O . ILE B 1 420 ? 17.938 -20.219 8.625 1 96.81 420 ILE B O 1
ATOM 11078 N N . GLU B 1 421 ? 19.234 -21.781 9.555 1 97.12 421 GLU B N 1
ATOM 11079 C CA . GLU B 1 421 ? 19.391 -21.047 10.805 1 97.12 421 GLU B CA 1
ATOM 11080 C C . GLU B 1 421 ? 20.219 -19.781 10.609 1 97.12 421 GLU B C 1
ATOM 11082 O O . GLU B 1 421 ? 20.047 -18.812 11.344 1 97.12 421 GLU B O 1
ATOM 11087 N N . GLU B 1 422 ? 21.141 -19.766 9.594 1 97.62 422 GLU B N 1
ATOM 11088 C CA . GLU B 1 422 ? 22.047 -18.641 9.391 1 97.62 422 GLU B CA 1
ATOM 11089 C C . GLU B 1 422 ? 21.531 -17.703 8.305 1 97.62 422 GLU B C 1
ATOM 11091 O O . GLU B 1 422 ? 22.297 -16.938 7.719 1 97.62 422 GLU B O 1
ATOM 11096 N N . THR B 1 423 ? 20.281 -17.859 7.98 1 97 423 THR B N 1
ATOM 11097 C CA . THR B 1 423 ? 19.609 -16.969 7.035 1 97 423 THR B CA 1
ATOM 11098 C C . THR B 1 423 ? 18.438 -16.25 7.699 1 97 423 THR B C 1
ATOM 11100 O O . THR B 1 423 ? 17.609 -16.891 8.352 1 97 423 THR B O 1
ATOM 11103 N N . ILE B 1 424 ? 18.391 -14.984 7.57 1 97.12 424 ILE B N 1
ATOM 11104 C CA . ILE B 1 424 ? 17.312 -14.148 8.086 1 97.12 424 ILE B CA 1
ATOM 11105 C C . ILE B 1 424 ? 16.734 -13.312 6.949 1 97.12 424 ILE B C 1
ATOM 11107 O O . ILE B 1 424 ? 17.469 -12.688 6.184 1 97.12 424 ILE B O 1
ATOM 11111 N N . GLY B 1 425 ? 15.422 -13.359 6.797 1 96.62 425 GLY B N 1
ATOM 11112 C CA . GLY B 1 425 ? 14.812 -12.547 5.754 1 96.62 425 GLY B CA 1
ATOM 11113 C C . GLY B 1 425 ? 13.305 -12.453 5.867 1 96.62 425 GLY B C 1
ATOM 11114 O O . GLY B 1 425 ? 12.672 -13.297 6.516 1 96.62 425 GLY B O 1
ATOM 11115 N N . GLN B 1 426 ? 12.75 -11.422 5.219 1 96.88 426 GLN B N 1
ATOM 11116 C CA . GLN B 1 426 ? 11.305 -11.227 5.156 1 96.88 426 GLN B CA 1
ATOM 11117 C C . GLN B 1 426 ? 10.906 -10.43 3.92 1 96.88 426 GLN B C 1
ATOM 11119 O O . GLN B 1 426 ? 11.578 -9.469 3.551 1 96.88 426 GLN B O 1
ATOM 11124 N N . ASN B 1 427 ? 9.836 -10.883 3.322 1 97.56 427 ASN B N 1
ATOM 11125 C CA . ASN B 1 427 ? 9.188 -10.148 2.236 1 97.56 427 ASN B CA 1
ATOM 11126 C C . ASN B 1 427 ? 7.777 -9.719 2.613 1 97.56 427 ASN B C 1
ATOM 11128 O O . ASN B 1 427 ? 7.012 -10.5 3.182 1 97.56 427 ASN B O 1
ATOM 11132 N N . ARG B 1 428 ? 7.418 -8.484 2.322 1 96.75 428 ARG B N 1
ATOM 11133 C CA . ARG B 1 428 ? 6.07 -7.969 2.518 1 96.75 428 ARG B CA 1
ATOM 11134 C C . ARG B 1 428 ? 5.512 -7.395 1.219 1 96.75 428 ARG B C 1
ATOM 11136 O O . ARG B 1 428 ? 6.176 -6.605 0.545 1 96.75 428 ARG B O 1
ATOM 11143 N N . TYR B 1 429 ? 4.293 -7.785 0.903 1 96.5 429 TYR B N 1
ATOM 11144 C CA . TYR B 1 429 ? 3.594 -7.301 -0.281 1 96.5 429 TYR B CA 1
ATOM 11145 C C . TYR B 1 429 ? 2.268 -6.652 0.098 1 96.5 429 TYR B C 1
ATOM 11147 O O . TYR B 1 429 ? 1.556 -7.145 0.974 1 96.5 429 TYR B O 1
ATOM 11155 N N . ARG B 1 430 ? 1.938 -5.527 -0.544 1 96.12 430 ARG B N 1
ATOM 11156 C CA . ARG B 1 430 ? 0.647 -4.863 -0.392 1 96.12 430 ARG B CA 1
ATOM 11157 C C . ARG B 1 430 ? -0.008 -4.621 -1.748 1 96.12 430 ARG B C 1
ATOM 11159 O O . ARG B 1 430 ? 0.638 -4.133 -2.678 1 96.12 430 ARG B O 1
ATOM 11166 N N . ASN B 1 431 ? -1.252 -4.992 -1.797 1 96.25 431 ASN B N 1
ATOM 11167 C CA . ASN B 1 431 ? -2.029 -4.785 -3.016 1 96.25 431 ASN B CA 1
ATOM 11168 C C . ASN B 1 431 ? -3.287 -3.965 -2.746 1 96.25 431 ASN B C 1
ATOM 11170 O O . ASN B 1 431 ? -3.949 -4.152 -1.725 1 96.25 431 ASN B O 1
ATOM 11174 N N . THR B 1 432 ? -3.551 -3.045 -3.635 1 93.75 432 THR B N 1
ATOM 11175 C CA . THR B 1 432 ? -4.762 -2.229 -3.598 1 93.75 432 THR B CA 1
ATOM 11176 C C . THR B 1 432 ? -5.453 -2.227 -4.957 1 93.75 432 THR B C 1
ATOM 11178 O O . THR B 1 432 ? -4.797 -2.096 -5.992 1 93.75 432 THR B O 1
ATOM 11181 N N . ARG B 1 433 ? -6.695 -2.387 -4.949 1 94.88 433 ARG B N 1
ATOM 11182 C CA . ARG B 1 433 ? -7.516 -2.252 -6.148 1 94.88 433 ARG B CA 1
ATOM 11183 C C . ARG B 1 433 ? -8.766 -1.421 -5.867 1 94.88 433 ARG B C 1
ATOM 11185 O O . ARG B 1 433 ? -9.469 -1.663 -4.883 1 94.88 433 ARG B O 1
ATOM 11192 N N . PHE B 1 434 ? -9.039 -0.448 -6.68 1 92.31 434 PHE B N 1
ATOM 11193 C CA . PHE B 1 434 ? -10.234 0.383 -6.633 1 92.31 434 PHE B CA 1
ATOM 11194 C C . PHE B 1 434 ? -11.023 0.27 -7.93 1 92.31 434 PHE B C 1
ATOM 11196 O O . PHE B 1 434 ? -10.477 0.478 -9.016 1 92.31 434 PHE B O 1
ATOM 11203 N N . ASP B 1 435 ? -12.258 -0.068 -7.77 1 94.56 435 ASP B N 1
ATOM 11204 C CA . ASP B 1 435 ? -13.172 -0.16 -8.906 1 94.56 435 ASP B CA 1
ATOM 11205 C C . ASP B 1 435 ? -14.312 0.844 -8.781 1 94.56 435 ASP B C 1
ATOM 11207 O O . ASP B 1 435 ? -14.891 0.998 -7.703 1 94.56 435 ASP B O 1
ATOM 11211 N N . PHE B 1 436 ? -14.695 1.523 -9.906 1 92.38 436 PHE B N 1
ATOM 11212 C CA . PHE B 1 436 ? -15.867 2.393 -10 1 92.38 436 PHE B CA 1
ATOM 11213 C C . PHE B 1 436 ? -16.594 2.176 -11.312 1 92.38 436 PHE B C 1
ATOM 11215 O O . PHE B 1 436 ? -15.992 2.225 -12.383 1 92.38 436 PHE B O 1
ATOM 11222 N N . SER B 1 437 ? -17.859 1.906 -11.227 1 95.19 437 SER B N 1
ATOM 11223 C CA . SER B 1 437 ? -18.656 1.765 -12.445 1 95.19 437 SER B CA 1
ATOM 11224 C C . SER B 1 437 ? -19.953 2.541 -12.344 1 95.19 437 SER B C 1
ATOM 11226 O O . SER B 1 437 ? -20.531 2.658 -11.258 1 95.19 437 SER B O 1
ATOM 11228 N N . LEU B 1 438 ? -20.422 3.121 -13.461 1 93.94 438 LEU B N 1
ATOM 11229 C CA . LEU B 1 438 ? -21.688 3.824 -13.641 1 93.94 438 LEU B CA 1
ATOM 11230 C C . LEU B 1 438 ? -22.438 3.307 -14.867 1 93.94 438 LEU B C 1
ATOM 11232 O O . LEU B 1 438 ? -21.844 3.197 -15.953 1 93.94 438 LEU B O 1
ATOM 11236 N N . SER B 1 439 ? -23.656 2.973 -14.68 1 96 439 SER B N 1
ATOM 11237 C CA . SER B 1 439 ? -24.5 2.529 -15.781 1 96 439 SER B CA 1
ATOM 11238 C C . SER B 1 439 ? -25.812 3.305 -15.828 1 96 439 SER B C 1
ATOM 11240 O O . SER B 1 439 ? -26.391 3.607 -14.781 1 96 439 SER B O 1
ATOM 11242 N N . TYR B 1 440 ? -26.266 3.604 -16.984 1 96.12 440 TYR B N 1
ATOM 11243 C CA . TYR B 1 440 ? -27.531 4.316 -17.188 1 96.12 440 TYR B CA 1
ATOM 11244 C C . TYR B 1 440 ? -28.391 3.629 -18.234 1 96.12 440 TYR B C 1
ATOM 11246 O O . TYR B 1 440 ? -27.922 3.355 -19.344 1 96.12 440 TYR B O 1
ATOM 11254 N N . ASP B 1 441 ? -29.594 3.381 -17.891 1 95.75 441 ASP B N 1
ATOM 11255 C CA . ASP B 1 441 ? -30.547 2.793 -18.812 1 95.75 441 ASP B CA 1
ATOM 11256 C C . ASP B 1 441 ? -31.328 3.875 -19.562 1 95.75 441 ASP B C 1
ATOM 11258 O O . ASP B 1 441 ? -32.125 4.605 -18.953 1 95.75 441 ASP B O 1
ATOM 11262 N N . PHE B 1 442 ? -31.078 3.949 -20.828 1 95.12 442 PHE B N 1
ATOM 11263 C CA . PHE B 1 442 ? -31.859 4.828 -21.688 1 95.12 442 PHE B CA 1
ATOM 11264 C C . PHE B 1 442 ? -33.094 4.105 -22.219 1 95.12 442 PHE B C 1
ATOM 11266 O O . PHE B 1 442 ? -33.031 3.363 -23.203 1 95.12 442 PHE B O 1
ATOM 11273 N N . GLY B 1 443 ? -34.156 4.379 -21.609 1 92.5 443 GLY B N 1
ATOM 11274 C CA . GLY B 1 443 ? -35.312 3.588 -21.938 1 92.5 443 GLY B CA 1
ATOM 11275 C C . GLY B 1 443 ? -35.219 2.141 -21.5 1 92.5 443 GLY B C 1
ATOM 11276 O O . GLY B 1 443 ? -34.594 1.842 -20.484 1 92.5 443 GLY B O 1
ATOM 11277 N N . ASP B 1 444 ? -35.844 1.262 -22.156 1 90.56 444 ASP B N 1
ATOM 11278 C CA . ASP B 1 444 ? -35.906 -0.126 -21.703 1 90.56 444 ASP B CA 1
ATOM 11279 C C . ASP B 1 444 ? -34.906 -0.994 -22.484 1 90.56 444 ASP B C 1
ATOM 11281 O O . ASP B 1 444 ? -34.656 -2.143 -22.109 1 90.56 444 ASP B O 1
ATOM 11285 N N . HIS B 1 445 ? -34.219 -0.426 -23.469 1 94.94 445 HIS B N 1
ATOM 11286 C CA . HIS B 1 445 ? -33.531 -1.325 -24.359 1 94.94 445 HIS B CA 1
ATOM 11287 C C . HIS B 1 445 ? -32.031 -0.97 -24.438 1 94.94 445 HIS B C 1
ATOM 11289 O O . HIS B 1 445 ? -31.234 -1.754 -24.938 1 94.94 445 HIS B O 1
ATOM 11295 N N . VAL B 1 446 ? -31.641 0.186 -24.031 1 97.25 446 VAL B N 1
ATOM 11296 C CA . VAL B 1 446 ? -30.266 0.623 -24.203 1 97.25 446 VAL B CA 1
ATOM 11297 C C . VAL B 1 446 ? -29.641 0.923 -22.844 1 97.25 446 VAL B C 1
ATOM 11299 O O . VAL B 1 446 ? -30.203 1.681 -22.047 1 97.25 446 VAL B O 1
ATOM 11302 N N . THR B 1 447 ? -28.5 0.345 -22.594 1 96.94 447 THR B N 1
ATOM 11303 C CA . THR B 1 447 ? -27.734 0.604 -21.375 1 96.94 447 THR B CA 1
ATOM 11304 C C . THR B 1 447 ? -26.328 1.076 -21.703 1 96.94 447 THR B C 1
ATOM 11306 O O . THR B 1 447 ? -25.609 0.435 -22.484 1 96.94 447 THR B O 1
ATOM 11309 N N . VAL B 1 448 ? -25.922 2.189 -21.156 1 97.62 448 VAL B N 1
ATOM 11310 C CA . VAL B 1 448 ? -24.562 2.689 -21.281 1 97.62 448 VAL B CA 1
ATOM 11311 C C . VAL B 1 448 ? -23.812 2.486 -19.953 1 97.62 448 VAL B C 1
ATOM 11313 O O . VAL B 1 448 ? -24.344 2.795 -18.891 1 97.62 448 VAL B O 1
ATOM 11316 N N . LYS B 1 449 ? -22.594 1.938 -20 1 96.94 449 LYS B N 1
ATOM 11317 C CA . LYS B 1 449 ? -21.859 1.646 -18.766 1 96.94 449 LYS B CA 1
ATOM 11318 C C . LYS B 1 449 ? -20.391 2.084 -18.891 1 96.94 449 LYS B C 1
ATOM 11320 O O . LYS B 1 449 ? -19.766 1.896 -19.938 1 96.94 449 LYS B O 1
ATOM 11325 N N . GLY B 1 450 ? -19.906 2.758 -17.906 1 96.88 450 GLY B N 1
ATOM 11326 C CA . GLY B 1 450 ? -18.5 3.062 -17.734 1 96.88 450 GLY B CA 1
ATOM 11327 C C . GLY B 1 450 ? -17.891 2.402 -16.516 1 96.88 450 GLY B C 1
ATOM 11328 O O . GLY B 1 450 ? -18.531 2.312 -15.469 1 96.88 450 GLY B O 1
ATOM 11329 N N . LEU B 1 451 ? -16.641 1.834 -16.672 1 96.94 451 LEU B N 1
ATOM 11330 C CA . LEU B 1 451 ? -15.906 1.195 -15.586 1 96.94 451 LEU B CA 1
ATOM 11331 C C . LEU B 1 451 ? -14.461 1.68 -15.547 1 96.94 451 LEU B C 1
ATOM 11333 O O . LEU B 1 451 ? -13.797 1.755 -16.594 1 96.94 451 LEU B O 1
ATOM 11337 N N . TYR B 1 452 ? -13.992 2.066 -14.422 1 95.94 452 TYR B N 1
ATOM 11338 C CA . TYR B 1 452 ? -12.602 2.438 -14.195 1 95.94 452 TYR B CA 1
ATOM 11339 C C . TYR B 1 452 ? -12.023 1.687 -13 1 95.94 452 TYR B C 1
ATOM 11341 O O . TYR B 1 452 ? -12.664 1.576 -11.961 1 95.94 452 TYR B O 1
ATOM 11349 N N . THR B 1 453 ? -10.82 1.09 -13.195 1 97.06 453 THR B N 1
ATOM 11350 C CA . THR B 1 453 ? -10.109 0.386 -12.133 1 97.06 453 THR B CA 1
ATOM 11351 C C . THR B 1 453 ? -8.672 0.895 -12.016 1 97.06 453 THR B C 1
ATOM 11353 O O . THR B 1 453 ? -7.969 1.016 -13.023 1 97.06 453 THR B O 1
ATOM 11356 N N . ARG B 1 454 ? -8.195 1.159 -10.828 1 95.06 454 ARG B N 1
ATOM 11357 C CA . ARG B 1 454 ? -6.793 1.445 -10.531 1 95.06 454 ARG B CA 1
ATOM 11358 C C . ARG B 1 454 ? -6.211 0.405 -9.586 1 95.06 454 ARG B C 1
ATOM 11360 O O . ARG B 1 454 ? -6.805 0.105 -8.547 1 95.06 454 ARG B O 1
ATOM 11367 N N . LYS B 1 455 ? -5.066 -0.07 -9.945 1 95.94 455 LYS B N 1
ATOM 11368 C CA . LYS B 1 455 ? -4.355 -1.063 -9.141 1 95.94 455 LYS B CA 1
ATOM 11369 C C . LYS B 1 455 ? -3.006 -0.529 -8.68 1 95.94 455 LYS B C 1
ATOM 11371 O O . LYS B 1 455 ? -2.307 0.151 -9.43 1 95.94 455 LYS B O 1
ATOM 11376 N N . GLY B 1 456 ? -2.68 -0.817 -7.43 1 95.12 456 GLY B N 1
ATOM 11377 C CA . GLY B 1 456 ? -1.378 -0.503 -6.863 1 95.12 456 GLY B CA 1
ATOM 11378 C C . GLY B 1 456 ? -0.768 -1.659 -6.094 1 95.12 456 GLY B C 1
ATOM 11379 O O . GLY B 1 456 ? -1.436 -2.279 -5.262 1 95.12 456 GLY B O 1
ATOM 11380 N N . ASN B 1 457 ? 0.483 -1.988 -6.418 1 95.94 457 ASN B N 1
ATOM 11381 C CA . ASN B 1 457 ? 1.237 -3 -5.688 1 95.94 457 ASN B CA 1
ATOM 11382 C C . ASN B 1 457 ? 2.578 -2.457 -5.199 1 95.94 457 ASN B C 1
ATOM 11384 O O . ASN B 1 457 ? 3.277 -1.765 -5.941 1 95.94 457 ASN B O 1
ATOM 11388 N N . SER B 1 458 ? 2.84 -2.672 -3.955 1 96.81 458 SER B N 1
ATOM 11389 C CA . SER B 1 458 ? 4.129 -2.324 -3.371 1 96.81 458 SER B CA 1
ATOM 11390 C C . SER B 1 458 ? 4.719 -3.496 -2.59 1 96.81 458 SER B C 1
ATOM 11392 O O . SER B 1 458 ? 3.982 -4.375 -2.133 1 96.81 458 SER B O 1
ATOM 11394 N N . ASN B 1 459 ? 6.027 -3.49 -2.492 1 96.94 459 ASN B N 1
ATOM 11395 C CA . ASN B 1 459 ? 6.668 -4.484 -1.636 1 96.94 459 ASN B CA 1
ATOM 11396 C C . ASN B 1 459 ? 7.965 -3.947 -1.031 1 96.94 459 ASN B C 1
ATOM 11398 O O . ASN B 1 459 ? 8.477 -2.912 -1.462 1 96.94 459 ASN B O 1
ATOM 11402 N N . ILE B 1 460 ? 8.391 -4.562 0.012 1 97.81 460 ILE B N 1
ATOM 11403 C CA . ILE B 1 460 ? 9.695 -4.34 0.619 1 97.81 460 ILE B CA 1
ATOM 11404 C C . ILE B 1 460 ? 10.297 -5.676 1.062 1 97.81 460 ILE B C 1
ATOM 11406 O O . ILE B 1 460 ? 9.609 -6.492 1.685 1 97.81 460 ILE B O 1
ATOM 11410 N N . ARG B 1 461 ? 11.57 -5.848 0.673 1 98.06 461 ARG B N 1
ATOM 11411 C CA . ARG B 1 461 ? 12.219 -7.129 0.916 1 98.06 461 ARG B CA 1
ATOM 11412 C C . ARG B 1 461 ? 13.539 -6.941 1.665 1 98.06 461 ARG B C 1
ATOM 11414 O O . ARG B 1 461 ? 14.242 -5.949 1.458 1 98.06 461 ARG B O 1
ATOM 11421 N N . GLY B 1 462 ? 13.852 -7.957 2.529 1 98.25 462 GLY B N 1
ATOM 11422 C CA . GLY B 1 462 ? 15.109 -8.023 3.26 1 98.25 462 GLY B CA 1
ATOM 11423 C C . GLY B 1 462 ? 15.664 -9.43 3.373 1 98.25 462 GLY B C 1
ATOM 11424 O O . GLY B 1 462 ? 14.906 -10.391 3.521 1 98.25 462 GLY B O 1
ATOM 11425 N N . PHE B 1 463 ? 17.031 -9.523 3.289 1 97.88 463 PHE B N 1
ATOM 11426 C CA . PHE B 1 463 ? 17.719 -10.797 3.311 1 97.88 463 PHE B CA 1
ATOM 11427 C C . PHE B 1 463 ? 19.125 -10.641 3.891 1 97.88 463 PHE B C 1
ATOM 11429 O O . PHE B 1 463 ? 19.828 -9.68 3.576 1 97.88 463 PHE B O 1
ATOM 11436 N N . TYR B 1 464 ? 19.438 -11.586 4.785 1 98.25 464 TYR B N 1
ATOM 11437 C CA . TYR B 1 464 ? 20.734 -11.523 5.434 1 98.25 464 TYR B CA 1
ATOM 11438 C C . TYR B 1 464 ? 21.297 -12.922 5.66 1 98.25 464 TYR B C 1
ATOM 11440 O O . TYR B 1 464 ? 20.594 -13.812 6.117 1 98.25 464 TYR B O 1
ATOM 11448 N N . GLN B 1 465 ? 22.484 -13.148 5.305 1 98.12 465 GLN B N 1
ATOM 11449 C CA . GLN B 1 465 ? 23.281 -14.312 5.672 1 98.12 465 GLN B CA 1
ATOM 11450 C C . GLN B 1 465 ? 24.344 -13.953 6.715 1 98.12 465 GLN B C 1
ATOM 11452 O O . GLN B 1 465 ? 25.188 -13.094 6.473 1 98.12 465 GLN B O 1
ATOM 11457 N N . THR B 1 466 ? 24.297 -14.695 7.82 1 98.12 466 THR B N 1
ATOM 11458 C CA . THR B 1 466 ? 25.172 -14.336 8.938 1 98.12 466 THR B CA 1
ATOM 11459 C C . THR B 1 466 ? 26.625 -14.656 8.625 1 98.12 466 THR B C 1
ATOM 11461 O O . THR B 1 466 ? 26.922 -15.266 7.594 1 98.12 466 THR B O 1
ATOM 11464 N N . LYS B 1 467 ? 27.484 -14.266 9.477 1 97.12 467 LYS B N 1
ATOM 11465 C CA . LYS B 1 467 ? 28.922 -14.523 9.328 1 97.12 467 LYS B CA 1
ATOM 11466 C C . LYS B 1 467 ? 29.234 -16.016 9.477 1 97.12 467 LYS B C 1
ATOM 11468 O O . LYS B 1 467 ? 30.25 -16.484 8.984 1 97.12 467 LYS B O 1
ATOM 11473 N N . ASP B 1 468 ? 28.312 -16.75 10.125 1 96.94 468 ASP B N 1
ATOM 11474 C CA . ASP B 1 468 ? 28.5 -18.188 10.32 1 96.94 468 ASP B CA 1
ATOM 11475 C C . ASP B 1 468 ? 27.938 -18.984 9.141 1 96.94 468 ASP B C 1
ATOM 11477 O O . ASP B 1 468 ? 28.062 -20.203 9.094 1 96.94 468 ASP B O 1
ATOM 11481 N N . HIS B 1 469 ? 27.359 -18.266 8.234 1 96.62 469 HIS B N 1
ATOM 11482 C CA . HIS B 1 469 ? 26.891 -18.922 7.023 1 96.62 469 HIS B CA 1
ATOM 11483 C C . HIS B 1 469 ? 28.047 -19.453 6.191 1 96.62 469 HIS B C 1
ATOM 11485 O O . HIS B 1 469 ? 29.125 -18.844 6.172 1 96.62 469 HIS B O 1
ATOM 11491 N N . VAL B 1 470 ? 27.828 -20.469 5.465 1 95.44 470 VAL B N 1
ATOM 11492 C CA . VAL B 1 470 ? 28.875 -21.141 4.711 1 95.44 470 VAL B CA 1
ATOM 11493 C C . VAL B 1 470 ? 29.406 -20.219 3.625 1 95.44 470 VAL B C 1
ATOM 11495 O O . VAL B 1 470 ? 30.547 -20.375 3.172 1 95.44 470 VAL B O 1
ATOM 11498 N N . SER B 1 471 ? 28.656 -19.219 3.229 1 94.31 471 SER B N 1
ATOM 11499 C CA . SER B 1 471 ? 29.109 -18.25 2.225 1 94.31 471 SER B CA 1
ATOM 11500 C C . SER B 1 471 ? 30.359 -17.5 2.701 1 94.31 471 SER B C 1
ATOM 11502 O O . SER B 1 471 ? 31.141 -17.016 1.889 1 94.31 471 SER B O 1
ATOM 11504 N N . THR B 1 472 ? 30.516 -17.375 3.979 1 95.19 472 THR B N 1
ATOM 11505 C CA . THR B 1 472 ? 31.703 -16.734 4.535 1 95.19 472 THR B CA 1
ATOM 11506 C C . THR B 1 472 ? 32.938 -17.562 4.262 1 95.19 472 THR B C 1
ATOM 11508 O O . THR B 1 472 ? 33.969 -17.031 3.785 1 95.19 472 THR B O 1
ATOM 11511 N N . THR B 1 473 ? 32.875 -18.828 4.508 1 92.06 473 THR B N 1
ATOM 11512 C CA . THR B 1 473 ? 34.031 -19.703 4.34 1 92.06 473 THR B CA 1
ATOM 11513 C C . THR B 1 473 ? 34.281 -20 2.861 1 92.06 473 THR B C 1
ATOM 11515 O O . THR B 1 473 ? 35.438 -20.094 2.424 1 92.06 473 THR B O 1
ATOM 11518 N N . LYS B 1 474 ? 33.312 -20.094 2.121 1 92.44 474 LYS B N 1
ATOM 11519 C CA . LYS B 1 474 ? 33.438 -20.516 0.732 1 92.44 474 LYS B CA 1
ATOM 11520 C C . LYS B 1 474 ? 33.656 -19.312 -0.192 1 92.44 474 LYS B C 1
ATOM 11522 O O . LYS B 1 474 ? 34.375 -19.406 -1.191 1 92.44 474 LYS B O 1
ATOM 11527 N N . ASN B 1 475 ? 32.969 -18.219 0.09 1 91.38 475 ASN B N 1
ATOM 11528 C CA . ASN B 1 475 ? 32.969 -17.094 -0.837 1 91.38 475 ASN B CA 1
ATOM 11529 C C . ASN B 1 475 ? 33.531 -15.828 -0.177 1 91.38 475 ASN B C 1
ATOM 11531 O O . ASN B 1 475 ? 33.562 -14.766 -0.793 1 91.38 475 ASN B O 1
ATOM 11535 N N . GLY B 1 476 ? 33.875 -15.883 1.052 1 93.5 476 GLY B N 1
ATOM 11536 C CA . GLY B 1 476 ? 34.438 -14.734 1.745 1 93.5 476 GLY B CA 1
ATOM 11537 C C . GLY B 1 476 ? 33.438 -13.617 1.972 1 93.5 476 GLY B C 1
ATOM 11538 O O . GLY B 1 476 ? 33.812 -12.445 1.99 1 93.5 476 GLY B O 1
ATOM 11539 N N . GLN B 1 477 ? 32.219 -13.945 2.119 1 95.31 477 GLN B N 1
ATOM 11540 C CA . GLN B 1 477 ? 31.203 -12.922 2.217 1 95.31 477 GLN B CA 1
ATOM 11541 C C . GLN B 1 477 ? 31.281 -12.18 3.549 1 95.31 477 GLN B C 1
ATOM 11543 O O . GLN B 1 477 ? 31.062 -10.969 3.605 1 95.31 477 GLN B O 1
ATOM 11548 N N . GLU B 1 478 ? 31.5 -12.914 4.738 1 95.69 478 GLU B N 1
ATOM 11549 C CA . GLU B 1 478 ? 31.578 -12.336 6.078 1 95.69 478 GLU B CA 1
ATOM 11550 C C . GLU B 1 478 ? 30.328 -11.523 6.395 1 95.69 478 GLU B C 1
ATOM 11552 O O . GLU B 1 478 ? 30.422 -10.367 6.816 1 95.69 478 GLU B O 1
ATOM 11557 N N . GLY B 1 479 ? 29.219 -12.094 6.094 1 97.25 479 GLY B N 1
ATOM 11558 C CA . GLY B 1 479 ? 27.938 -11.422 6.164 1 97.25 479 GLY B CA 1
ATOM 11559 C C . GLY B 1 479 ? 27.484 -10.867 4.828 1 97.25 479 GLY B C 1
ATOM 11560 O O . GLY B 1 479 ? 28.281 -10.328 4.066 1 97.25 479 GLY B O 1
ATOM 11561 N N . PHE B 1 480 ? 26.25 -11.133 4.461 1 97.88 480 PHE B N 1
ATOM 11562 C CA . PHE B 1 480 ? 25.688 -10.633 3.217 1 97.88 480 PHE B CA 1
ATOM 11563 C C . PHE B 1 480 ? 24.281 -10.094 3.439 1 97.88 480 PHE B C 1
ATOM 11565 O O . PHE B 1 480 ? 23.422 -10.789 3.99 1 97.88 480 PHE B O 1
ATOM 11572 N N . ALA B 1 481 ? 24.031 -8.859 3.008 1 98.44 481 ALA B N 1
ATOM 11573 C CA . ALA B 1 481 ? 22.719 -8.25 3.174 1 98.44 481 ALA B CA 1
ATOM 11574 C C . ALA B 1 481 ? 22.156 -7.773 1.835 1 98.44 481 ALA B C 1
ATOM 11576 O O . ALA B 1 481 ? 22.922 -7.324 0.967 1 98.44 481 ALA B O 1
ATOM 11577 N N . SER B 1 482 ? 20.891 -7.914 1.695 1 98.5 482 SER B N 1
ATOM 11578 C CA . SER B 1 482 ? 20.172 -7.449 0.514 1 98.5 482 SER B CA 1
ATOM 11579 C C . SER B 1 482 ? 18.859 -6.773 0.897 1 98.5 482 SER B C 1
ATOM 11581 O O . SER B 1 482 ? 18.172 -7.234 1.805 1 98.5 482 SER B O 1
ATOM 11583 N N . ARG B 1 483 ? 18.562 -5.641 0.302 1 98.44 483 ARG B N 1
ATOM 11584 C CA . ARG B 1 483 ? 17.266 -4.977 0.35 1 98.44 483 ARG B CA 1
ATOM 11585 C C . ARG B 1 483 ? 16.734 -4.719 -1.056 1 98.44 483 ARG B C 1
ATOM 11587 O O . ARG B 1 483 ? 17.5 -4.441 -1.977 1 98.44 483 ARG B O 1
ATOM 11594 N N . GLY B 1 484 ? 15.422 -4.797 -1.204 1 98.25 484 GLY B N 1
ATOM 11595 C CA . GLY B 1 484 ? 14.797 -4.539 -2.494 1 98.25 484 GLY B CA 1
ATOM 11596 C C . GLY B 1 484 ? 13.359 -4.086 -2.381 1 98.25 484 GLY B C 1
ATOM 11597 O O . GLY B 1 484 ? 12.703 -4.312 -1.358 1 98.25 484 GLY B O 1
ATOM 11598 N N . THR B 1 485 ? 12.922 -3.436 -3.457 1 98.25 485 THR B N 1
ATOM 11599 C CA . THR B 1 485 ? 11.531 -2.994 -3.527 1 98.25 485 THR B CA 1
ATOM 11600 C C . THR B 1 485 ? 11.07 -2.891 -4.977 1 98.25 485 THR B C 1
ATOM 11602 O O . THR B 1 485 ? 11.875 -2.609 -5.871 1 98.25 485 THR B O 1
ATOM 11605 N N . ASP B 1 486 ? 9.828 -3.15 -5.176 1 97.5 486 ASP B N 1
ATOM 11606 C CA . ASP B 1 486 ? 9.141 -2.977 -6.453 1 97.5 486 ASP B CA 1
ATOM 11607 C C . ASP B 1 486 ? 7.816 -2.24 -6.266 1 97.5 486 ASP B C 1
ATOM 11609 O O . ASP B 1 486 ? 7.219 -2.293 -5.188 1 97.5 486 ASP B O 1
ATOM 11613 N N . ASP B 1 487 ? 7.43 -1.533 -7.34 1 97.75 487 ASP B N 1
ATOM 11614 C CA . ASP B 1 487 ? 6.156 -0.821 -7.352 1 97.75 487 ASP B CA 1
ATOM 11615 C C . ASP B 1 487 ? 5.445 -0.993 -8.695 1 97.75 487 ASP B C 1
ATOM 11617 O O . ASP B 1 487 ? 6.086 -1.034 -9.742 1 97.75 487 ASP B O 1
ATOM 11621 N N . TYR B 1 488 ? 4.176 -1.114 -8.625 1 97.44 488 TYR B N 1
ATOM 11622 C CA . TYR B 1 488 ? 3.34 -1.279 -9.805 1 97.44 488 TYR B CA 1
ATOM 11623 C C . TYR B 1 488 ? 2.119 -0.368 -9.742 1 97.44 488 TYR B C 1
ATOM 11625 O O . TYR B 1 488 ? 1.51 -0.209 -8.688 1 97.44 488 TYR B O 1
ATOM 11633 N N . VAL B 1 489 ? 1.815 0.264 -10.859 1 96.62 489 VAL B N 1
ATOM 11634 C CA . VAL B 1 489 ? 0.568 0.996 -11.047 1 96.62 489 VAL B CA 1
ATOM 11635 C C . VAL B 1 489 ? -0.119 0.522 -12.328 1 96.62 489 VAL B C 1
ATOM 11637 O O . VAL B 1 489 ? 0.492 0.505 -13.398 1 96.62 489 VAL B O 1
ATOM 11640 N N . GLY B 1 490 ? -1.361 0.167 -12.242 1 97.31 490 GLY B N 1
ATOM 11641 C CA . GLY B 1 490 ? -2.166 -0.229 -13.383 1 97.31 490 GLY B CA 1
ATOM 11642 C C . GLY B 1 490 ? -3.482 0.518 -13.477 1 97.31 490 GLY B C 1
ATOM 11643 O O . GLY B 1 490 ? -4.18 0.687 -12.469 1 97.31 490 GLY B O 1
ATOM 11644 N N . ASN B 1 491 ? -3.809 0.989 -14.664 1 96.75 491 ASN B N 1
ATOM 11645 C CA . ASN B 1 491 ? -5.09 1.621 -14.953 1 96.75 491 ASN B CA 1
ATOM 11646 C C . ASN B 1 491 ? -5.891 0.817 -15.977 1 96.75 491 ASN B C 1
ATOM 11648 O O . ASN B 1 491 ? -5.336 0.347 -16.969 1 96.75 491 ASN B O 1
ATOM 11652 N N . TYR B 1 492 ? -7.078 0.625 -15.656 1 97.12 492 TYR B N 1
ATOM 11653 C CA . TYR B 1 492 ? -7.988 -0.105 -16.531 1 97.12 492 TYR B CA 1
ATOM 11654 C C . TYR B 1 492 ? -9.297 0.657 -16.719 1 97.12 492 TYR B C 1
ATOM 11656 O O . TYR B 1 492 ? -9.945 1.036 -15.742 1 97.12 492 TYR B O 1
ATOM 11664 N N . GLY B 1 493 ? -9.742 0.921 -17.984 1 97.19 493 GLY B N 1
ATOM 11665 C CA . GLY B 1 493 ? -10.984 1.597 -18.328 1 97.19 493 GLY B CA 1
ATOM 11666 C C . GLY B 1 493 ? -11.797 0.857 -19.359 1 97.19 493 GLY B C 1
ATOM 11667 O O . GLY B 1 493 ? -11.242 0.28 -20.297 1 97.19 493 GLY B O 1
ATOM 11668 N N . GLN B 1 494 ? -13.117 0.875 -19.172 1 97.38 494 GLN B N 1
ATOM 11669 C CA . GLN B 1 494 ? -14.047 0.234 -20.109 1 97.38 494 GLN B CA 1
ATOM 11670 C C . GLN B 1 494 ? -15.289 1.088 -20.312 1 97.38 494 GLN B C 1
ATOM 11672 O O . GLN B 1 494 ? -15.836 1.645 -19.359 1 97.38 494 GLN B O 1
ATOM 11677 N N . PHE B 1 495 ? -15.703 1.267 -21.516 1 97.69 495 PHE B N 1
ATOM 11678 C CA . PHE B 1 495 ? -16.938 1.929 -21.906 1 97.69 495 PHE B CA 1
ATOM 11679 C C . PHE B 1 495 ? -17.766 1.045 -22.828 1 97.69 495 PHE B C 1
ATOM 11681 O O . PHE B 1 495 ? -17.281 0.604 -23.875 1 97.69 495 PHE B O 1
ATOM 11688 N N . THR B 1 496 ? -19.016 0.818 -22.469 1 97.56 496 THR B N 1
ATOM 11689 C CA . THR B 1 496 ? -19.828 -0.062 -23.297 1 97.56 496 THR B CA 1
ATOM 11690 C C . THR B 1 496 ? -21.219 0.533 -23.516 1 97.56 496 THR B C 1
ATOM 11692 O O . THR B 1 496 ? -21.719 1.271 -22.672 1 97.56 496 THR B O 1
ATOM 11695 N N . VAL B 1 497 ? -21.812 0.2 -24.625 1 97.81 497 VAL B N 1
ATOM 11696 C CA . VAL B 1 497 ? -23.219 0.448 -24.969 1 97.81 497 VAL B CA 1
ATOM 11697 C C . VAL B 1 497 ? -23.891 -0.867 -25.344 1 97.81 497 VAL B C 1
ATOM 11699 O O . VAL B 1 497 ? -23.469 -1.546 -26.281 1 97.81 497 VAL B O 1
ATOM 11702 N N . ASP B 1 498 ? -24.922 -1.16 -24.625 1 96.62 498 ASP B N 1
ATOM 11703 C CA . ASP B 1 498 ? -25.641 -2.418 -24.812 1 96.62 498 ASP B CA 1
ATOM 11704 C C . ASP B 1 498 ? -27.062 -2.168 -25.312 1 96.62 498 ASP B C 1
ATOM 11706 O O . ASP B 1 498 ? -27.75 -1.283 -24.797 1 96.62 498 ASP B O 1
ATOM 11710 N N . TYR B 1 499 ? -27.406 -2.926 -26.266 1 96.75 499 TYR B N 1
ATOM 11711 C CA . TYR B 1 499 ? -28.766 -2.945 -26.781 1 96.75 499 TYR B CA 1
ATOM 11712 C C . TYR B 1 499 ? -29.406 -4.32 -26.609 1 96.75 499 TYR B C 1
ATOM 11714 O O . TYR B 1 499 ? -28.797 -5.34 -26.953 1 96.75 499 TYR B O 1
ATOM 11722 N N . ASP B 1 500 ? -30.578 -4.402 -26.047 1 95.06 500 ASP B N 1
ATOM 11723 C CA . ASP B 1 500 ? -31.328 -5.641 -25.844 1 95.06 500 ASP B CA 1
ATOM 11724 C C . ASP B 1 500 ? -32.812 -5.441 -26.188 1 95.06 500 ASP B C 1
ATOM 11726 O O . ASP B 1 500 ? -33.469 -4.578 -25.609 1 95.06 500 ASP B O 1
ATOM 11730 N N . ASN B 1 501 ? -33.281 -6.266 -27.047 1 94.19 501 ASN B N 1
ATOM 11731 C CA . ASN B 1 501 ? -34.688 -6.152 -27.453 1 94.19 501 ASN B CA 1
ATOM 11732 C C . ASN B 1 501 ? -35.25 -7.492 -27.906 1 94.19 501 ASN B C 1
ATOM 11734 O O . ASN B 1 501 ? -34.531 -8.344 -28.422 1 94.19 501 ASN B O 1
ATOM 11738 N N . SER B 1 502 ? -36.5 -7.703 -27.625 1 92.81 502 SER B N 1
ATOM 11739 C CA . SER B 1 502 ? -37.25 -8.875 -28.078 1 92.81 502 SER B CA 1
ATOM 11740 C C . SER B 1 502 ? -38.531 -8.469 -28.781 1 92.81 502 SER B C 1
ATOM 11742 O O . SER B 1 502 ? -39.281 -7.656 -28.266 1 92.81 502 SER B O 1
ATOM 11744 N N . PHE B 1 503 ? -38.781 -9.008 -29.984 1 92.62 503 PHE B N 1
ATOM 11745 C CA . PHE B 1 503 ? -40 -8.727 -30.75 1 92.62 503 PHE B CA 1
ATOM 11746 C C . PHE B 1 503 ? -40.438 -9.953 -31.531 1 92.62 503 PHE B C 1
ATOM 11748 O O . PHE B 1 503 ? -39.688 -10.477 -32.344 1 92.62 503 PHE B O 1
ATOM 11755 N N . GLY B 1 504 ? -41.656 -10.375 -31.375 1 92.62 504 GLY B N 1
ATOM 11756 C CA . GLY B 1 504 ? -42.125 -11.625 -31.938 1 92.62 504 GLY B CA 1
ATOM 11757 C C . GLY B 1 504 ? -41.281 -12.82 -31.516 1 92.62 504 GLY B C 1
ATOM 11758 O O . GLY B 1 504 ? -41.156 -13.078 -30.312 1 92.62 504 GLY B O 1
ATOM 11759 N N . LYS B 1 505 ? -40.719 -13.438 -32.531 1 94.25 505 LYS B N 1
ATOM 11760 C CA . LYS B 1 505 ? -39.906 -14.617 -32.25 1 94.25 505 LYS B CA 1
ATOM 11761 C C . LYS B 1 505 ? -38.438 -14.258 -32.219 1 94.25 505 LYS B C 1
ATOM 11763 O O . LYS B 1 505 ? -37.562 -15.133 -32.062 1 94.25 505 LYS B O 1
ATOM 11768 N N . HIS B 1 506 ? -38.188 -12.953 -32.344 1 96.06 506 HIS B N 1
ATOM 11769 C CA . HIS B 1 506 ? -36.812 -12.5 -32.469 1 96.06 506 HIS B CA 1
ATOM 11770 C C . HIS B 1 506 ? -36.312 -11.906 -31.156 1 96.06 506 HIS B C 1
ATOM 11772 O O . HIS B 1 506 ? -37 -11.109 -30.531 1 96.06 506 HIS B O 1
ATOM 11778 N N . LYS B 1 507 ? -35.188 -12.328 -30.688 1 95.31 507 LYS B N 1
ATOM 11779 C CA . LYS B 1 507 ? -34.438 -11.68 -29.609 1 95.31 507 LYS B CA 1
ATOM 11780 C C . LYS B 1 507 ? -33.062 -11.266 -30.062 1 95.31 507 LYS B C 1
ATOM 11782 O O . LYS B 1 507 ? -32.312 -12.078 -30.609 1 95.31 507 LYS B O 1
ATOM 11787 N N . VAL B 1 508 ? -32.719 -10.008 -29.875 1 96.25 508 VAL B N 1
ATOM 11788 C CA . VAL B 1 508 ? -31.438 -9.477 -30.375 1 96.25 508 VAL B CA 1
ATOM 11789 C C . VAL B 1 508 ? -30.75 -8.688 -29.266 1 96.25 508 VAL B C 1
ATOM 11791 O O . VAL B 1 508 ? -31.391 -7.926 -28.531 1 96.25 508 VAL B O 1
ATOM 11794 N N . THR B 1 509 ? -29.5 -8.992 -29.125 1 95.62 509 THR B N 1
ATOM 11795 C CA . THR B 1 509 ? -28.672 -8.148 -28.266 1 95.62 509 THR B CA 1
ATOM 11796 C C . THR B 1 509 ? -27.469 -7.629 -29.047 1 95.62 509 THR B C 1
ATOM 11798 O O . THR B 1 509 ? -26.953 -8.305 -29.938 1 95.62 509 THR B O 1
ATOM 11801 N N . GLY B 1 510 ? -27.047 -6.359 -28.781 1 96.38 510 GLY B N 1
ATOM 11802 C CA . GLY B 1 510 ? -25.875 -5.723 -29.359 1 96.38 510 GLY B CA 1
ATOM 11803 C C . GLY B 1 510 ? -25.031 -4.992 -28.328 1 96.38 510 GLY B C 1
ATOM 11804 O O . GLY B 1 510 ? -25.562 -4.355 -27.422 1 96.38 510 GLY B O 1
ATOM 11805 N N . LEU B 1 511 ? -23.703 -5.191 -28.5 1 97 511 LEU B N 1
ATOM 11806 C CA . LEU B 1 511 ? -22.766 -4.531 -27.609 1 97 511 LEU B CA 1
ATOM 11807 C C . LEU B 1 511 ? -21.641 -3.863 -28.391 1 97 511 LEU B C 1
ATOM 11809 O O . LEU B 1 511 ? -21.078 -4.461 -29.312 1 97 511 LEU B O 1
ATOM 11813 N N . VAL B 1 512 ? -21.375 -2.611 -28.141 1 97.75 512 VAL B N 1
ATOM 11814 C CA . VAL B 1 512 ? -20.172 -1.914 -28.594 1 97.75 512 VAL B CA 1
ATOM 11815 C C . VAL B 1 512 ? -19.375 -1.406 -27.391 1 97.75 512 VAL B C 1
ATOM 11817 O O . VAL B 1 512 ? -19.969 -0.931 -26.406 1 97.75 512 VAL B O 1
ATOM 11820 N N . GLY B 1 513 ? -18.016 -1.597 -27.469 1 97.56 513 GLY B N 1
ATOM 11821 C CA . GLY B 1 513 ? -17.25 -1.196 -26.297 1 97.56 513 GLY B CA 1
ATOM 11822 C C . GLY B 1 513 ? -15.852 -0.725 -26.625 1 97.56 513 GLY B C 1
ATOM 11823 O O . GLY B 1 513 ? -15.383 -0.904 -27.75 1 97.56 513 GLY B O 1
ATOM 11824 N N . TYR B 1 514 ? -15.266 -0.029 -25.719 1 97.69 514 TYR B N 1
ATOM 11825 C CA . TYR B 1 514 ? -13.891 0.469 -25.703 1 97.69 514 TYR B CA 1
ATOM 11826 C C . TYR B 1 514 ? -13.164 0.048 -24.438 1 97.69 514 TYR B C 1
ATOM 11828 O O . TYR B 1 514 ? -13.734 0.104 -23.344 1 97.69 514 TYR B O 1
ATOM 11836 N N . ASN B 1 515 ? -11.914 -0.469 -24.656 1 96.94 515 ASN B N 1
ATOM 11837 C CA . ASN B 1 515 ? -11.078 -0.871 -23.516 1 96.94 515 ASN B CA 1
ATOM 11838 C C . ASN B 1 515 ? -9.742 -0.137 -23.531 1 96.94 515 ASN B C 1
ATOM 11840 O O . ASN B 1 515 ? -9.133 0.05 -24.578 1 96.94 515 ASN B O 1
ATOM 11844 N N . TYR B 1 516 ? -9.328 0.379 -22.375 1 97.5 516 TYR B N 1
ATOM 11845 C CA . TYR B 1 516 ? -8.031 1.004 -22.156 1 97.5 516 TYR B CA 1
ATOM 11846 C C . TYR B 1 516 ? -7.297 0.365 -20.984 1 97.5 516 TYR B C 1
ATOM 11848 O O . TYR B 1 516 ? -7.855 0.233 -19.906 1 97.5 516 TYR B O 1
ATOM 11856 N N . GLU B 1 517 ? -5.98 0.015 -21.188 1 96.69 517 GLU B N 1
ATOM 11857 C CA . GLU B 1 517 ? -5.168 -0.539 -20.109 1 96.69 517 GLU B CA 1
ATOM 11858 C C . GLU B 1 517 ? -3.717 -0.081 -20.219 1 96.69 517 GLU B C 1
ATOM 11860 O O . GLU B 1 517 ? -3.133 -0.109 -21.312 1 96.69 517 GLU B O 1
ATOM 11865 N N . ASP B 1 518 ? -3.135 0.396 -19.188 1 97.31 518 ASP B N 1
ATOM 11866 C CA . ASP B 1 518 ? -1.698 0.654 -19.125 1 97.31 518 ASP B CA 1
ATOM 11867 C C . ASP B 1 518 ? -1.109 0.154 -17.797 1 97.31 518 ASP B C 1
ATOM 11869 O O . ASP B 1 518 ? -1.806 0.094 -16.781 1 97.31 518 ASP B O 1
ATOM 11873 N N . ASN B 1 519 ? 0.113 -0.256 -17.828 1 96.62 519 ASN B N 1
ATOM 11874 C CA . ASN B 1 519 ? 0.855 -0.809 -16.703 1 96.62 519 ASN B CA 1
ATOM 11875 C C . ASN B 1 519 ? 2.238 -0.175 -16.578 1 96.62 519 ASN B C 1
ATOM 11877 O O . ASN B 1 519 ? 2.93 0.019 -17.578 1 96.62 519 ASN B O 1
ATOM 11881 N N . THR B 1 520 ? 2.598 0.19 -15.352 1 97.56 520 THR B N 1
ATOM 11882 C CA . THR B 1 520 ? 3.932 0.717 -15.086 1 97.56 520 THR B CA 1
ATOM 11883 C C . THR B 1 520 ? 4.582 -0.026 -13.922 1 97.56 520 THR B C 1
ATOM 11885 O O . THR B 1 520 ? 3.99 -0.146 -12.844 1 97.56 520 THR B O 1
ATOM 11888 N N . ASN B 1 521 ? 5.801 -0.491 -14.172 1 97.5 521 ASN B N 1
ATOM 11889 C CA . ASN B 1 521 ? 6.613 -1.149 -13.156 1 97.5 521 ASN B CA 1
ATOM 11890 C C . ASN B 1 521 ? 7.906 -0.383 -12.883 1 97.5 521 ASN B C 1
ATOM 11892 O O . ASN B 1 521 ? 8.523 0.145 -13.812 1 97.5 521 ASN B O 1
ATOM 11896 N N . GLU B 1 522 ? 8.273 -0.282 -11.656 1 98 522 GLU B N 1
ATOM 11897 C CA . GLU B 1 522 ? 9.57 0.274 -11.289 1 98 522 GLU B CA 1
ATOM 11898 C C . GLU B 1 522 ? 10.086 -0.355 -10 1 98 522 GLU B C 1
ATOM 11900 O O . GLU B 1 522 ? 9.336 -1.006 -9.273 1 98 522 GLU B O 1
ATOM 11905 N N . GLY B 1 523 ? 11.352 -0.277 -9.766 1 98 523 GLY B N 1
ATOM 11906 C CA . GLY B 1 523 ? 11.945 -0.825 -8.555 1 98 523 GLY B CA 1
ATOM 11907 C C . GLY B 1 523 ? 13.438 -0.583 -8.461 1 98 523 GLY B C 1
ATOM 11908 O O . GLY B 1 523 ? 14.039 -0.019 -9.375 1 98 523 GLY B O 1
ATOM 11909 N N . PHE B 1 524 ? 14.016 -0.864 -7.297 1 98.5 524 PHE B N 1
ATOM 11910 C CA . PHE B 1 524 ? 15.461 -0.809 -7.102 1 98.5 524 PHE B CA 1
ATOM 11911 C C . PHE B 1 524 ? 15.883 -1.727 -5.961 1 98.5 524 PHE B C 1
ATOM 11913 O O . PHE B 1 524 ? 15.047 -2.232 -5.219 1 98.5 524 PHE B O 1
ATOM 11920 N N . TRP B 1 525 ? 17.109 -2.066 -5.895 1 98.31 525 TRP B N 1
ATOM 11921 C CA . TRP B 1 525 ? 17.688 -2.932 -4.875 1 98.31 525 TRP B CA 1
ATOM 11922 C C . TRP B 1 525 ? 19.125 -2.525 -4.578 1 98.31 525 TRP B C 1
ATOM 11924 O O . TRP B 1 525 ? 19.75 -1.781 -5.348 1 98.31 525 TRP B O 1
ATOM 11934 N N . ALA B 1 526 ? 19.625 -2.953 -3.439 1 98.44 526 ALA B N 1
ATOM 11935 C CA . ALA B 1 526 ? 21.016 -2.756 -3.027 1 98.44 526 ALA B CA 1
ATOM 11936 C C . ALA B 1 526 ? 21.516 -3.934 -2.193 1 98.44 526 ALA B C 1
ATOM 11938 O O . ALA B 1 526 ? 20.75 -4.52 -1.418 1 98.44 526 ALA B O 1
ATOM 11939 N N . THR B 1 527 ? 22.766 -4.336 -2.365 1 98.25 527 THR B N 1
ATOM 11940 C CA . THR B 1 527 ? 23.422 -5.391 -1.598 1 98.25 527 THR B CA 1
ATOM 11941 C C . THR B 1 527 ? 24.781 -4.914 -1.067 1 98.25 527 THR B C 1
ATOM 11943 O O . THR B 1 527 ? 25.406 -4.023 -1.649 1 98.25 527 THR B O 1
ATOM 11946 N N . ASN B 1 528 ? 25.141 -5.441 0.055 1 97.81 528 ASN B N 1
ATOM 11947 C CA . ASN B 1 528 ? 26.453 -5.203 0.646 1 97.81 528 ASN B CA 1
ATOM 11948 C C . ASN B 1 528 ? 26.953 -6.426 1.405 1 97.81 528 ASN B C 1
ATOM 11950 O O . ASN B 1 528 ? 26.234 -7.414 1.549 1 97.81 528 ASN B O 1
ATOM 11954 N N . ARG B 1 529 ? 28.281 -6.457 1.79 1 97.38 529 ARG B N 1
ATOM 11955 C CA . ARG B 1 529 ? 28.906 -7.59 2.465 1 97.38 529 ARG B CA 1
ATOM 11956 C C . ARG B 1 529 ? 30.016 -7.129 3.404 1 97.38 529 ARG B C 1
ATOM 11958 O O . ARG B 1 529 ? 30.25 -5.926 3.545 1 97.38 529 ARG B O 1
ATOM 11965 N N . ARG B 1 530 ? 30.594 -8.117 4.121 1 94.69 530 ARG B N 1
ATOM 11966 C CA . ARG B 1 530 ? 31.688 -7.871 5.059 1 94.69 530 ARG B CA 1
ATOM 11967 C C . ARG B 1 530 ? 31.25 -6.941 6.184 1 94.69 530 ARG B C 1
ATOM 11969 O O . ARG B 1 530 ? 31.875 -5.91 6.426 1 94.69 530 ARG B O 1
ATOM 11976 N N . PHE B 1 531 ? 30.344 -7.375 6.875 1 94.69 531 PHE B N 1
ATOM 11977 C CA . PHE B 1 531 ? 29.797 -6.594 7.98 1 94.69 531 PHE B CA 1
ATOM 11978 C C . PHE B 1 531 ? 30.609 -6.812 9.25 1 94.69 531 PHE B C 1
ATOM 11980 O O . PHE B 1 531 ? 31.109 -7.914 9.492 1 94.69 531 PHE B O 1
ATOM 11987 N N . PRO B 1 532 ? 30.641 -5.836 10.031 1 92.06 532 PRO B N 1
ATOM 11988 C CA . PRO B 1 532 ? 31.406 -6.008 11.266 1 92.06 532 PRO B CA 1
ATOM 11989 C C . PRO B 1 532 ? 30.672 -6.855 12.305 1 92.06 532 PRO B C 1
ATOM 11991 O O . PRO B 1 532 ? 31.297 -7.406 13.211 1 92.06 532 PRO B O 1
ATOM 11994 N N . THR B 1 533 ? 29.328 -6.945 12.234 1 93.81 533 THR B N 1
ATOM 11995 C CA . THR B 1 533 ? 28.5 -7.703 13.164 1 93.81 533 THR B CA 1
ATOM 11996 C C . THR B 1 533 ? 27.25 -8.227 12.469 1 93.81 533 THR B C 1
ATOM 11998 O O . THR B 1 533 ? 26.844 -7.699 11.43 1 93.81 533 THR B O 1
ATOM 12001 N N . ASP B 1 534 ? 26.688 -9.281 13.047 1 96.5 534 ASP B N 1
ATOM 12002 C CA . ASP B 1 534 ? 25.406 -9.789 12.555 1 96.5 534 ASP B CA 1
ATOM 12003 C C . ASP B 1 534 ? 24.234 -9.055 13.203 1 96.5 534 ASP B C 1
ATOM 12005 O O . ASP B 1 534 ? 23.078 -9.25 12.82 1 96.5 534 ASP B O 1
ATOM 12009 N N . GLY B 1 535 ? 24.5 -8.234 14.117 1 94.75 535 GLY B N 1
ATOM 12010 C CA . GLY B 1 535 ? 23.484 -7.676 14.984 1 94.75 535 GLY B CA 1
ATOM 12011 C C . GLY B 1 535 ? 22.469 -6.836 14.234 1 94.75 535 GLY B C 1
ATOM 12012 O O . GLY B 1 535 ? 21.297 -6.77 14.633 1 94.75 535 GLY B O 1
ATOM 12013 N N . PHE B 1 536 ? 22.844 -6.227 13.078 1 94.81 536 PHE B N 1
ATOM 12014 C CA . PHE B 1 536 ? 21.938 -5.344 12.359 1 94.81 536 PHE B CA 1
ATOM 12015 C C . PHE B 1 536 ? 21.219 -6.102 11.242 1 94.81 536 PHE B C 1
ATOM 12017 O O . PHE B 1 536 ? 20.281 -5.582 10.641 1 94.81 536 PHE B O 1
ATOM 12024 N N . THR B 1 537 ? 21.734 -7.23 10.906 1 96.94 537 THR B N 1
ATOM 12025 C CA . THR B 1 537 ? 21.188 -7.996 9.781 1 96.94 537 THR B CA 1
ATOM 12026 C C . THR B 1 537 ? 21.172 -7.152 8.516 1 96.94 537 THR B C 1
ATOM 12028 O O . THR B 1 537 ? 22.203 -6.703 8.039 1 96.94 537 THR B O 1
ATOM 12031 N N . TYR B 1 538 ? 19.984 -7.004 7.914 1 98.19 538 TYR B N 1
ATOM 12032 C CA . TYR B 1 538 ? 19.922 -6.219 6.684 1 98.19 538 TYR B CA 1
ATOM 12033 C C . TYR B 1 538 ? 19.422 -4.805 6.969 1 98.19 538 TYR B C 1
ATOM 12035 O O . TYR B 1 538 ? 19.047 -4.078 6.051 1 98.19 538 TYR B O 1
ATOM 12043 N N . ASN B 1 539 ? 19.438 -4.34 8.172 1 97.75 539 ASN B N 1
ATOM 12044 C CA . ASN B 1 539 ? 18.859 -3.062 8.562 1 97.75 539 ASN B CA 1
ATOM 12045 C C . ASN B 1 539 ? 19.922 -1.996 8.781 1 97.75 539 ASN B C 1
ATOM 12047 O O . ASN B 1 539 ? 19.672 -0.979 9.43 1 97.75 539 ASN B O 1
ATOM 12051 N N . ASN B 1 540 ? 21.109 -2.158 8.32 1 96.56 540 ASN B N 1
ATOM 12052 C CA . ASN B 1 540 ? 22.203 -1.197 8.25 1 96.56 540 ASN B CA 1
ATOM 12053 C C . ASN B 1 540 ? 23.172 -1.527 7.117 1 96.56 540 ASN B C 1
ATOM 12055 O O . ASN B 1 540 ? 24.359 -1.747 7.355 1 96.56 540 ASN B O 1
ATOM 12059 N N . LEU B 1 541 ? 22.75 -1.396 5.969 1 96.56 541 LEU B N 1
ATOM 12060 C CA . LEU B 1 541 ? 23.469 -1.796 4.758 1 96.56 541 LEU B CA 1
ATOM 12061 C C . LEU B 1 541 ? 24.781 -1.041 4.633 1 96.56 541 LEU B C 1
ATOM 12063 O O . LEU B 1 541 ? 25.766 -1.591 4.148 1 96.56 541 LEU B O 1
ATOM 12067 N N . GLY B 1 542 ? 24.75 0.194 5.035 1 93.69 542 GLY B N 1
ATOM 12068 C CA . GLY B 1 542 ? 25.906 1.061 4.848 1 93.69 542 GLY B CA 1
ATOM 12069 C C . GLY B 1 542 ? 27.109 0.66 5.695 1 93.69 542 GLY B C 1
ATOM 12070 O O . GLY B 1 542 ? 28.219 1.106 5.449 1 93.69 542 GLY B O 1
ATOM 12071 N N . SER B 1 543 ? 26.875 -0.208 6.633 1 92.56 543 SER B N 1
ATOM 12072 C CA . SER B 1 543 ? 27.953 -0.584 7.535 1 92.56 543 SER B CA 1
ATOM 12073 C C . SER B 1 543 ? 28.859 -1.639 6.906 1 92.56 543 SER B C 1
ATOM 12075 O O . SER B 1 543 ? 29.953 -1.898 7.398 1 92.56 543 SER B O 1
ATOM 12077 N N . GLY B 1 544 ? 28.422 -2.264 5.824 1 94.06 544 GLY B N 1
ATOM 12078 C CA . GLY B 1 544 ? 29.25 -3.24 5.137 1 94.06 544 GLY B CA 1
ATOM 12079 C C . GLY B 1 544 ? 30.438 -2.621 4.422 1 94.06 544 GLY B C 1
ATOM 12080 O O . GLY B 1 544 ? 30.312 -1.557 3.809 1 94.06 544 GLY B O 1
ATOM 12081 N N . GLN B 1 545 ? 31.5 -3.281 4.434 1 92.5 545 GLN B N 1
ATOM 12082 C CA . GLN B 1 545 ? 32.719 -2.77 3.844 1 92.5 545 GLN B CA 1
ATOM 12083 C C . GLN B 1 545 ? 32.75 -2.967 2.33 1 92.5 545 GLN B C 1
ATOM 12085 O O . GLN B 1 545 ? 33.562 -2.367 1.626 1 92.5 545 GLN B O 1
ATOM 12090 N N . GLY B 1 546 ? 31.844 -3.791 1.821 1 93.44 546 GLY B N 1
ATOM 12091 C CA . GLY B 1 546 ? 31.766 -4.051 0.392 1 93.44 546 GLY B CA 1
ATOM 12092 C C . GLY B 1 546 ? 31.578 -2.793 -0.434 1 93.44 546 GLY B C 1
ATOM 12093 O O . GLY B 1 546 ? 32.062 -2.707 -1.563 1 93.44 546 GLY B O 1
ATOM 12094 N N . LEU B 1 547 ? 30.906 -1.849 0.088 1 90.75 547 LEU B N 1
ATOM 12095 C CA . LEU B 1 547 ? 30.656 -0.598 -0.621 1 90.75 547 LEU B CA 1
ATOM 12096 C C . LEU B 1 547 ? 31.969 0.145 -0.889 1 90.75 547 LEU B C 1
ATOM 12098 O O . LEU B 1 547 ? 32.219 0.543 -2.023 1 90.75 547 LEU B O 1
ATOM 12102 N N . GLN B 1 548 ? 32.719 0.288 0.104 1 87.19 548 GLN B N 1
ATOM 12103 C CA . GLN B 1 548 ? 34 1.019 -0.017 1 87.19 548 GLN B CA 1
ATOM 12104 C C . GLN B 1 548 ? 34.969 0.281 -0.928 1 87.19 548 GLN B C 1
ATOM 12106 O O . GLN B 1 548 ? 35.781 0.906 -1.599 1 87.19 548 GLN B O 1
ATOM 12111 N N . LEU B 1 549 ? 34.812 -1.045 -0.923 1 89.88 549 LEU B N 1
ATOM 12112 C CA . LEU B 1 549 ? 35.75 -1.867 -1.691 1 89.88 549 LEU B CA 1
ATOM 12113 C C . LEU B 1 549 ? 35.25 -2.074 -3.115 1 89.88 549 LEU B C 1
ATOM 12115 O O . LEU B 1 549 ? 35.906 -2.74 -3.92 1 89.88 549 LEU B O 1
ATOM 12119 N N . GLY B 1 550 ? 34.094 -1.508 -3.443 1 89.38 550 GLY B N 1
ATOM 12120 C CA . GLY B 1 550 ? 33.5 -1.686 -4.766 1 89.38 550 GLY B CA 1
ATOM 12121 C C . GLY B 1 550 ? 32.906 -3.061 -4.969 1 89.38 550 GLY B C 1
ATOM 12122 O O . GLY B 1 550 ? 32.781 -3.535 -6.102 1 89.38 550 GLY B O 1
ATOM 12123 N N . GLU B 1 551 ? 32.531 -3.781 -3.891 1 93.19 551 GLU B N 1
ATOM 12124 C CA . GLU B 1 551 ? 32 -5.141 -3.965 1 93.19 551 GLU B CA 1
ATOM 12125 C C . GLU B 1 551 ? 30.5 -5.168 -3.725 1 93.19 551 GLU B C 1
ATOM 12127 O O . GLU B 1 551 ? 29.875 -6.227 -3.791 1 93.19 551 GLU B O 1
ATOM 12132 N N . ALA B 1 552 ? 29.969 -4 -3.434 1 95.75 552 ALA B N 1
ATOM 12133 C CA . ALA B 1 552 ? 28.531 -3.914 -3.223 1 95.75 552 ALA B CA 1
ATOM 12134 C C . ALA B 1 552 ? 27.781 -3.93 -4.551 1 95.75 552 ALA B C 1
ATOM 12136 O O . ALA B 1 552 ? 28.391 -3.895 -5.617 1 95.75 552 ALA B O 1
ATOM 12137 N N . GLY B 1 553 ? 26.484 -4.102 -4.492 1 95.94 553 GLY B N 1
ATOM 12138 C CA . GLY B 1 553 ? 25.641 -4.094 -5.676 1 95.94 553 GLY B CA 1
ATOM 12139 C C . GLY B 1 553 ? 24.438 -3.178 -5.547 1 95.94 553 GLY B C 1
ATOM 12140 O O . GLY B 1 553 ? 23.969 -2.902 -4.438 1 95.94 553 GLY B O 1
ATOM 12141 N N . MET B 1 554 ? 24.047 -2.666 -6.707 1 97.12 554 MET B N 1
ATOM 12142 C CA . MET B 1 554 ? 22.797 -1.911 -6.754 1 97.12 554 MET B CA 1
ATOM 12143 C C . MET B 1 554 ? 22.203 -1.91 -8.164 1 97.12 554 MET B C 1
ATOM 12145 O O . MET B 1 554 ? 22.938 -2.098 -9.141 1 97.12 554 MET B O 1
ATOM 12149 N N . GLY B 1 555 ? 20.906 -1.711 -8.219 1 97.12 555 GLY B N 1
ATOM 12150 C CA . GLY B 1 555 ? 20.203 -1.627 -9.492 1 97.12 555 GLY B CA 1
ATOM 12151 C C . GLY B 1 555 ? 18.828 -0.986 -9.375 1 97.12 555 GLY B C 1
ATOM 12152 O O . GLY B 1 555 ? 18.281 -0.875 -8.273 1 97.12 555 GLY B O 1
ATOM 12153 N N . SER B 1 556 ? 18.359 -0.416 -10.508 1 98.06 556 SER B N 1
ATOM 12154 C CA . SER B 1 556 ? 17 0.105 -10.609 1 98.06 556 SER B CA 1
ATOM 12155 C C . SER B 1 556 ? 16.453 -0.062 -12.023 1 98.06 556 SER B C 1
ATOM 12157 O O . SER B 1 556 ? 17.203 -0.375 -12.953 1 98.06 556 SER B O 1
ATOM 12159 N N . TYR B 1 557 ? 15.156 0.075 -12.164 1 97.5 557 TYR B N 1
ATOM 12160 C CA . TYR B 1 557 ? 14.523 -0.102 -13.461 1 97.5 557 TYR B CA 1
ATOM 12161 C C . TYR B 1 557 ? 13.164 0.588 -13.508 1 97.5 557 TYR B C 1
ATOM 12163 O O . TYR B 1 557 ? 12.578 0.891 -12.461 1 97.5 557 TYR B O 1
ATOM 12171 N N . LYS B 1 558 ? 12.703 0.882 -14.719 1 97 558 LYS B N 1
ATOM 12172 C CA . LYS B 1 558 ? 11.344 1.321 -14.992 1 97 558 LYS B CA 1
ATOM 12173 C C . LYS B 1 558 ? 10.898 0.912 -16.391 1 97 558 LYS B C 1
ATOM 12175 O O . LYS B 1 558 ? 11.68 0.996 -17.344 1 97 558 LYS B O 1
ATOM 12180 N N . ASN B 1 559 ? 9.703 0.424 -16.562 1 96.5 559 ASN B N 1
ATOM 12181 C CA . ASN B 1 559 ? 9.133 0.08 -17.859 1 96.5 559 ASN B CA 1
ATOM 12182 C C . ASN B 1 559 ? 7.609 0.195 -17.844 1 96.5 559 ASN B C 1
ATOM 12184 O O . ASN B 1 559 ? 6.996 0.249 -16.781 1 96.5 559 ASN B O 1
ATOM 12188 N N . SER B 1 560 ? 7.031 0.319 -18.984 1 96.38 560 SER B N 1
ATOM 12189 C CA . SER B 1 560 ? 5.586 0.477 -19.109 1 96.38 560 SER B CA 1
ATOM 12190 C C . SER B 1 560 ? 5.078 -0.128 -20.406 1 96.38 560 SER B C 1
ATOM 12192 O O . SER B 1 560 ? 5.848 -0.333 -21.344 1 96.38 560 SER B O 1
ATOM 12194 N N . ASP B 1 561 ? 3.832 -0.558 -20.453 1 96 561 ASP B N 1
ATOM 12195 C CA . ASP B 1 561 ? 3.148 -1.023 -21.656 1 96 561 ASP B CA 1
ATOM 12196 C C . ASP B 1 561 ? 1.69 -0.566 -21.672 1 96 561 ASP B C 1
ATOM 12198 O O . ASP B 1 561 ? 1.147 -0.17 -20.641 1 96 561 ASP B O 1
ATOM 12202 N N . LYS B 1 562 ? 1.062 -0.575 -22.891 1 96.25 562 LYS B N 1
ATOM 12203 C CA . LYS B 1 562 ? -0.301 -0.091 -23.094 1 96.25 562 LYS B CA 1
ATOM 12204 C C . LYS B 1 562 ? -1.064 -0.982 -24.062 1 96.25 562 LYS B C 1
ATOM 12206 O O . LYS B 1 562 ? -0.502 -1.449 -25.062 1 96.25 562 LYS B O 1
ATOM 12211 N N . LEU B 1 563 ? -2.281 -1.268 -23.75 1 96.31 563 LEU B N 1
ATOM 12212 C CA . LEU B 1 563 ? -3.213 -2.025 -24.578 1 96.31 563 LEU B CA 1
ATOM 12213 C C . LEU B 1 563 ? -4.543 -1.29 -24.703 1 96.31 563 LEU B C 1
ATOM 12215 O O . LEU B 1 563 ? -5.168 -0.947 -23.703 1 96.31 563 LEU B O 1
ATOM 12219 N N . ILE B 1 564 ? -4.996 -1.06 -25.969 1 96.94 564 ILE B N 1
ATOM 12220 C CA . ILE B 1 564 ? -6.262 -0.388 -26.25 1 96.94 564 ILE B CA 1
ATOM 12221 C C . ILE B 1 564 ? -7.09 -1.23 -27.219 1 96.94 564 ILE B C 1
ATOM 12223 O O . ILE B 1 564 ? -6.535 -1.931 -28.078 1 96.94 564 ILE B O 1
ATOM 12227 N N . ALA B 1 565 ? -8.461 -1.171 -27.078 1 97.62 565 ALA B N 1
ATOM 12228 C CA . ALA B 1 565 ? -9.258 -2.021 -27.969 1 97.62 565 ALA B CA 1
ATOM 12229 C C . ALA B 1 565 ? -10.648 -1.431 -28.188 1 97.62 565 ALA B C 1
ATOM 12231 O O . ALA B 1 565 ? -11.18 -0.736 -27.328 1 97.62 565 ALA B O 1
ATOM 12232 N N . PHE B 1 566 ? -11.133 -1.677 -29.328 1 98 566 PHE B N 1
ATOM 12233 C CA . PHE B 1 566 ? -12.539 -1.525 -29.688 1 98 566 PHE B CA 1
ATOM 12234 C C . PHE B 1 566 ? -13.18 -2.883 -29.969 1 98 566 PHE B C 1
ATOM 12236 O O . PHE B 1 566 ? -12.562 -3.754 -30.578 1 98 566 PHE B O 1
ATOM 12243 N N . PHE B 1 567 ? -14.352 -3.092 -29.438 1 97.25 567 PHE B N 1
ATOM 12244 C CA . PHE B 1 567 ? -14.945 -4.406 -29.656 1 97.25 567 PHE B CA 1
ATOM 12245 C C . PHE B 1 567 ? -16.453 -4.293 -29.812 1 97.25 567 PHE B C 1
ATOM 12247 O O . PHE B 1 567 ? -17.062 -3.293 -29.406 1 97.25 567 PHE B O 1
ATOM 12254 N N . SER B 1 568 ? -17.047 -5.309 -30.375 1 97.5 568 SER B N 1
ATOM 12255 C CA . SER B 1 568 ? -18.484 -5.414 -30.578 1 97.5 568 SER B CA 1
ATOM 12256 C C . SER B 1 568 ? -18.938 -6.867 -30.578 1 97.5 568 SER B C 1
ATOM 12258 O O . SER B 1 568 ? -18.156 -7.773 -30.859 1 97.5 568 SER B O 1
ATOM 12260 N N . ARG B 1 569 ? -20.219 -7.094 -30.172 1 97 569 ARG B N 1
ATOM 12261 C CA . ARG B 1 569 ? -20.828 -8.414 -30.156 1 97 569 ARG B CA 1
ATOM 12262 C C . ARG B 1 569 ? -22.312 -8.328 -30.516 1 97 569 ARG B C 1
ATOM 12264 O O . ARG B 1 569 ? -23.016 -7.426 -30.047 1 97 569 ARG B O 1
ATOM 12271 N N . VAL B 1 570 ? -22.766 -9.258 -31.266 1 96.94 570 VAL B N 1
ATOM 12272 C CA . VAL B 1 570 ? -24.172 -9.391 -31.578 1 96.94 570 VAL B CA 1
ATOM 12273 C C . VAL B 1 570 ? -24.641 -10.82 -31.297 1 96.94 570 VAL B C 1
ATOM 12275 O O . VAL B 1 570 ? -23.938 -11.781 -31.641 1 96.94 570 VAL B O 1
ATOM 12278 N N . THR B 1 571 ? -25.703 -10.906 -30.609 1 96.06 571 THR B N 1
ATOM 12279 C CA . THR B 1 571 ? -26.359 -12.203 -30.438 1 96.06 571 THR B CA 1
ATOM 12280 C C . THR B 1 571 ? -27.766 -12.188 -31.016 1 96.06 571 THR B C 1
ATOM 12282 O O . THR B 1 571 ? -28.453 -11.164 -30.969 1 96.06 571 THR B O 1
ATOM 12285 N N . TYR B 1 572 ? -28.172 -13.266 -31.594 1 96.69 572 TYR B N 1
ATOM 12286 C CA . TYR B 1 572 ? -29.484 -13.422 -32.219 1 96.69 572 TYR B CA 1
ATOM 12287 C C . TYR B 1 572 ? -30.094 -14.766 -31.859 1 96.69 572 TYR B C 1
ATOM 12289 O O . TYR B 1 572 ? -29.453 -15.805 -31.984 1 96.69 572 TYR B O 1
ATOM 12297 N N . ASN B 1 573 ? -31.328 -14.734 -31.375 1 97 573 ASN B N 1
ATOM 12298 C CA . ASN B 1 573 ? -32.125 -15.914 -31.062 1 97 573 ASN B CA 1
ATOM 12299 C C . ASN B 1 573 ? -33.469 -15.891 -31.797 1 97 573 ASN B C 1
ATOM 12301 O O . ASN B 1 573 ? -34.281 -14.992 -31.594 1 97 573 ASN B O 1
ATOM 12305 N N . TYR B 1 574 ? -33.656 -16.859 -32.625 1 97.19 574 TYR B N 1
ATOM 12306 C CA . TYR B 1 574 ? -34.938 -16.984 -33.312 1 97.19 574 TYR B CA 1
ATOM 12307 C C . TYR B 1 574 ? -35.781 -18.141 -32.75 1 97.19 574 TYR B C 1
ATOM 12309 O O . TYR B 1 574 ? -35.406 -19.312 -32.938 1 97.19 574 TYR B O 1
ATOM 12317 N N . ASP B 1 575 ? -36.844 -17.828 -32.062 1 95 575 ASP B N 1
ATOM 12318 C CA . ASP B 1 575 ? -37.875 -18.75 -31.578 1 95 575 ASP B CA 1
ATOM 12319 C C . ASP B 1 575 ? -37.281 -19.75 -30.578 1 95 575 ASP B C 1
ATOM 12321 O O . ASP B 1 575 ? -37.688 -20.906 -30.547 1 95 575 ASP B O 1
ATOM 12325 N N . ASP B 1 576 ? -36.188 -19.422 -29.953 1 91.75 576 ASP B N 1
ATOM 12326 C CA . ASP B 1 576 ? -35.5 -20.266 -29 1 91.75 576 ASP B CA 1
ATOM 12327 C C . ASP B 1 576 ? -35 -21.562 -29.656 1 91.75 576 ASP B C 1
ATOM 12329 O O . ASP B 1 576 ? -35 -22.625 -29.031 1 91.75 576 ASP B O 1
ATOM 12333 N N . ARG B 1 577 ? -34.719 -21.531 -30.953 1 94.69 577 ARG B N 1
ATOM 12334 C CA . ARG B 1 577 ? -34.312 -22.688 -31.719 1 94.69 577 ARG B CA 1
ATOM 12335 C C . ARG B 1 577 ? -32.969 -22.453 -32.406 1 94.69 577 ARG B C 1
ATOM 12337 O O . ARG B 1 577 ? -32.062 -23.297 -32.344 1 94.69 577 ARG B O 1
ATOM 12344 N N . TYR B 1 578 ? -32.875 -21.297 -33.062 1 97.44 578 TYR B N 1
ATOM 12345 C CA . TYR B 1 578 ? -31.672 -20.953 -33.812 1 97.44 578 TYR B CA 1
ATOM 12346 C C . TYR B 1 578 ? -30.938 -19.781 -33.125 1 97.44 578 TYR B C 1
ATOM 12348 O O . TYR B 1 578 ? -31.5 -18.703 -32.969 1 97.44 578 TYR B O 1
ATOM 12356 N N . LEU B 1 579 ? -29.781 -20.109 -32.875 1 97.69 579 LEU B N 1
ATOM 12357 C CA . LEU B 1 579 ? -28.984 -19.156 -32.094 1 97.69 579 LEU B CA 1
ATOM 12358 C C . LEU B 1 579 ? -27.75 -18.719 -32.875 1 97.69 579 LEU B C 1
ATOM 12360 O O . LEU B 1 579 ? -27.141 -19.531 -33.562 1 97.69 579 LEU B O 1
ATOM 12364 N N . LEU B 1 580 ? -27.328 -17.438 -32.719 1 97.31 580 LEU B N 1
ATOM 12365 C CA . LEU B 1 580 ? -26.141 -16.875 -33.344 1 97.31 580 LEU B CA 1
ATOM 12366 C C . LEU B 1 580 ? -25.438 -15.898 -32.406 1 97.31 580 LEU B C 1
ATOM 12368 O O . LEU B 1 580 ? -26.094 -15.094 -31.734 1 97.31 580 LEU B O 1
ATOM 12372 N N . MET B 1 581 ? -24.141 -15.977 -32.312 1 96.62 581 MET B N 1
ATOM 12373 C CA . MET B 1 581 ? -23.297 -14.977 -31.672 1 96.62 581 MET B CA 1
ATOM 12374 C C . MET B 1 581 ? -22.125 -14.586 -32.562 1 96.62 581 MET B C 1
ATOM 12376 O O . MET B 1 581 ? -21.453 -15.453 -33.125 1 96.62 581 MET B O 1
ATOM 12380 N N . ALA B 1 582 ? -21.891 -13.328 -32.781 1 97.06 582 ALA B N 1
ATOM 12381 C CA . ALA B 1 582 ? -20.766 -12.797 -33.531 1 97.06 582 ALA B CA 1
ATOM 12382 C C . ALA B 1 582 ? -20.094 -11.656 -32.781 1 97.06 582 ALA B C 1
ATOM 12384 O O . ALA B 1 582 ? -20.766 -10.836 -32.156 1 97.06 582 ALA B O 1
ATOM 12385 N N . SER B 1 583 ? -18.766 -11.688 -32.844 1 96.62 583 SER B N 1
ATOM 12386 C CA . SER B 1 583 ? -18.031 -10.617 -32.188 1 96.62 583 SER B CA 1
ATOM 12387 C C . SER B 1 583 ? -16.797 -10.219 -33 1 96.62 583 SER B C 1
ATOM 12389 O O . SER B 1 583 ? -16.312 -10.992 -33.812 1 96.62 583 SER B O 1
ATOM 12391 N N . LEU B 1 584 ? -16.344 -9.023 -32.781 1 97.62 584 LEU B N 1
ATOM 12392 C CA . LEU B 1 584 ? -15.117 -8.492 -33.375 1 97.62 584 LEU B CA 1
ATOM 12393 C C . LEU B 1 584 ? -14.391 -7.574 -32.406 1 97.62 584 LEU B C 1
ATOM 12395 O O . LEU B 1 584 ? -15.008 -6.699 -31.781 1 97.62 584 LEU B O 1
ATOM 12399 N N . ARG B 1 585 ? -13.109 -7.824 -32.188 1 97.5 585 ARG B N 1
ATOM 12400 C CA . ARG B 1 585 ? -12.273 -6.953 -31.375 1 97.5 585 ARG B CA 1
ATOM 12401 C C . ARG B 1 585 ? -11.07 -6.449 -32.156 1 97.5 585 ARG B C 1
ATOM 12403 O O . ARG B 1 585 ? -10.352 -7.242 -32.781 1 97.5 585 ARG B O 1
ATOM 12410 N N . ARG B 1 586 ? -10.891 -5.164 -32.25 1 97.5 586 ARG B N 1
ATOM 12411 C CA . ARG B 1 586 ? -9.68 -4.523 -32.75 1 97.5 586 ARG B CA 1
ATOM 12412 C C . ARG B 1 586 ? -8.82 -4.016 -31.578 1 97.5 586 ARG B C 1
ATOM 12414 O O . ARG B 1 586 ? -9.258 -3.174 -30.797 1 97.5 586 ARG B O 1
ATOM 12421 N N . GLU B 1 587 ? -7.609 -4.527 -31.547 1 96.81 587 GLU B N 1
ATOM 12422 C CA . GLU B 1 587 ? -6.777 -4.258 -30.375 1 96.81 587 GLU B CA 1
ATOM 12423 C C . GLU B 1 587 ? -5.406 -3.727 -30.781 1 96.81 587 GLU B C 1
ATOM 12425 O O . GLU B 1 587 ? -4.824 -4.188 -31.766 1 96.81 587 GLU B O 1
ATOM 12430 N N . GLY B 1 588 ? -4.969 -2.713 -30 1 96.75 588 GLY B N 1
ATOM 12431 C CA . GLY B 1 588 ? -3.652 -2.135 -30.219 1 96.75 588 GLY B CA 1
ATOM 12432 C C . GLY B 1 588 ? -2.727 -2.316 -29.031 1 96.75 588 GLY B C 1
ATOM 12433 O O . GLY B 1 588 ? -3.145 -2.146 -27.875 1 96.75 588 GLY B O 1
ATOM 12434 N N . SER B 1 589 ? -1.426 -2.723 -29.328 1 95.81 589 SER B N 1
ATOM 12435 C CA . SER B 1 589 ? -0.41 -2.912 -28.297 1 95.81 589 SER B CA 1
ATOM 12436 C C . SER B 1 589 ? 0.821 -2.053 -28.578 1 95.81 589 SER B C 1
ATOM 12438 O O . SER B 1 589 ? 1.229 -1.896 -29.719 1 95.81 589 SER B O 1
ATOM 12440 N N . SER B 1 590 ? 1.419 -1.528 -27.5 1 95.31 590 SER B N 1
ATOM 12441 C CA . SER B 1 590 ? 2.633 -0.729 -27.609 1 95.31 590 SER B CA 1
ATOM 12442 C C . SER B 1 590 ? 3.852 -1.61 -27.875 1 95.31 590 SER B C 1
ATOM 12444 O O . SER B 1 590 ? 4.934 -1.106 -28.172 1 95.31 590 SER B O 1
ATOM 12446 N N . ARG B 1 591 ? 3.816 -2.895 -27.828 1 92.81 591 ARG B N 1
ATOM 12447 C CA . ARG B 1 591 ? 4.965 -3.797 -27.844 1 92.81 591 ARG B CA 1
ATOM 12448 C C . ARG B 1 591 ? 5.379 -4.129 -29.266 1 92.81 591 ARG B C 1
ATOM 12450 O O . ARG B 1 591 ? 6.477 -4.641 -29.5 1 92.81 591 ARG B O 1
ATOM 12457 N N . PHE B 1 592 ? 4.523 -3.814 -30.188 1 94.44 592 PHE B N 1
ATOM 12458 C CA . PHE B 1 592 ? 4.762 -4.262 -31.547 1 94.44 592 PHE B CA 1
ATOM 12459 C C . PHE B 1 592 ? 5.312 -3.125 -32.406 1 94.44 592 PHE B C 1
ATOM 12461 O O . PHE B 1 592 ? 5.398 -1.983 -31.938 1 94.44 592 PHE B O 1
ATOM 12468 N N . GLY B 1 593 ? 5.75 -3.566 -33.594 1 93.69 593 GLY B N 1
ATOM 12469 C CA . GLY B 1 593 ? 6.285 -2.592 -34.531 1 93.69 593 GLY B CA 1
ATOM 12470 C C . GLY B 1 593 ? 5.27 -1.545 -34.969 1 93.69 593 GLY B C 1
ATOM 12471 O O . GLY B 1 593 ? 4.062 -1.786 -34.906 1 93.69 593 GLY B O 1
ATOM 12472 N N . GLU B 1 594 ? 5.723 -0.444 -35.375 1 90.94 594 GLU B N 1
ATOM 12473 C CA . GLU B 1 594 ? 4.914 0.741 -35.625 1 90.94 594 GLU B CA 1
ATOM 12474 C C . GLU B 1 594 ? 3.775 0.426 -36.594 1 90.94 594 GLU B C 1
ATOM 12476 O O . GLU B 1 594 ? 2.658 0.922 -36.438 1 90.94 594 GLU B O 1
ATOM 12481 N N . ASP B 1 595 ? 4.008 -0.446 -37.531 1 91.88 595 ASP B N 1
ATOM 12482 C CA . ASP B 1 595 ? 3 -0.712 -38.562 1 91.88 595 ASP B CA 1
ATOM 12483 C C . ASP B 1 595 ? 2.131 -1.908 -38.188 1 91.88 595 ASP B C 1
ATOM 12485 O O . ASP B 1 595 ? 1.188 -2.254 -38.875 1 91.88 595 ASP B O 1
ATOM 12489 N N . TYR B 1 596 ? 2.418 -2.57 -37.125 1 94 596 TYR B N 1
ATOM 12490 C CA . TYR B 1 596 ? 1.725 -3.803 -36.781 1 94 596 TYR B CA 1
ATOM 12491 C C . TYR B 1 596 ? 1.165 -3.723 -35.344 1 94 596 TYR B C 1
ATOM 12493 O O . TYR B 1 596 ? 0.969 -4.75 -34.688 1 94 596 TYR B O 1
ATOM 12501 N N . LYS B 1 597 ? 0.938 -2.578 -34.906 1 95.19 597 LYS B N 1
ATOM 12502 C CA . LYS B 1 597 ? 0.482 -2.398 -33.531 1 95.19 597 LYS B CA 1
ATOM 12503 C C . LYS B 1 597 ? -0.974 -2.828 -33.375 1 95.19 597 LYS B C 1
ATOM 12505 O O . LYS B 1 597 ? -1.411 -3.168 -32.25 1 95.19 597 LYS B O 1
ATOM 12510 N N . TRP B 1 598 ? -1.747 -2.83 -34.438 1 96.12 598 TRP B N 1
ATOM 12511 C CA . TRP B 1 598 ? -3.176 -3.111 -34.344 1 96.12 598 TRP B CA 1
ATOM 12512 C C . TRP B 1 598 ? -3.506 -4.469 -34.969 1 96.12 598 TRP B C 1
ATOM 12514 O O . TRP B 1 598 ? -2.938 -4.852 -36 1 96.12 598 TRP B O 1
ATOM 12524 N N . GLY B 1 599 ? -4.363 -5.289 -34.312 1 95 599 GLY B N 1
ATOM 12525 C CA . GLY B 1 599 ? -4.867 -6.562 -34.812 1 95 599 GLY B CA 1
ATOM 12526 C C . GLY B 1 599 ? -6.379 -6.676 -34.719 1 95 599 GLY B C 1
ATOM 12527 O O . GLY B 1 599 ? -7.016 -5.98 -33.938 1 95 599 GLY B O 1
ATOM 12528 N N . ASN B 1 600 ? -6.938 -7.508 -35.594 1 96.19 600 ASN B N 1
ATOM 12529 C CA . ASN B 1 600 ? -8.367 -7.816 -35.594 1 96.19 600 ASN B CA 1
ATOM 12530 C C . ASN B 1 600 ? -8.625 -9.258 -35.188 1 96.19 600 ASN B C 1
ATOM 12532 O O . ASN B 1 600 ? -7.961 -10.18 -35.656 1 96.19 600 ASN B O 1
ATOM 12536 N N . PHE B 1 601 ? -9.594 -9.438 -34.406 1 96.69 601 PHE B N 1
ATOM 12537 C CA . PHE B 1 601 ? -9.875 -10.75 -33.844 1 96.69 601 PHE B CA 1
ATOM 12538 C C . PHE B 1 601 ? -11.367 -11.055 -33.875 1 96.69 601 PHE B C 1
ATOM 12540 O O . PHE B 1 601 ? -12.086 -10.805 -32.906 1 96.69 601 PHE B O 1
ATOM 12547 N N . PRO B 1 602 ? -11.836 -11.688 -34.875 1 97.12 602 PRO B N 1
ATOM 12548 C CA . PRO B 1 602 ? -13.25 -12.023 -35 1 97.12 602 PRO B CA 1
ATOM 12549 C C . PRO B 1 602 ? -13.609 -13.359 -34.375 1 97.12 602 PRO B C 1
ATOM 12551 O O . PRO B 1 602 ? -12.742 -14.219 -34.188 1 97.12 602 PRO B O 1
ATOM 12554 N N . GLY B 1 603 ? -14.812 -13.547 -34 1 96.81 603 GLY B N 1
ATOM 12555 C CA . GLY B 1 603 ? -15.406 -14.789 -33.531 1 96.81 603 GLY B CA 1
ATOM 12556 C C . GLY B 1 603 ? -16.859 -14.945 -33.906 1 96.81 603 GLY B C 1
ATOM 12557 O O . GLY B 1 603 ? -17.609 -13.969 -33.938 1 96.81 603 GLY B O 1
ATOM 12558 N N . VAL B 1 604 ? -17.266 -16.172 -34.25 1 97.5 604 VAL B N 1
ATOM 12559 C CA . VAL B 1 604 ? -18.656 -16.453 -34.625 1 97.5 604 VAL B CA 1
ATOM 12560 C C . VAL B 1 604 ? -19.031 -17.844 -34.094 1 97.5 604 VAL B C 1
ATOM 12562 O O . VAL B 1 604 ? -18.203 -18.766 -34.125 1 97.5 604 VAL B O 1
ATOM 12565 N N . SER B 1 605 ? -20.203 -18 -33.625 1 97.25 605 SER B N 1
ATOM 12566 C CA . SER B 1 605 ? -20.734 -19.297 -33.219 1 97.25 605 SER B CA 1
ATOM 12567 C C . SER B 1 605 ? -22.219 -19.406 -33.5 1 97.25 605 SER B C 1
ATOM 12569 O O . SER B 1 605 ? -22.953 -18.422 -33.438 1 97.25 605 SER B O 1
ATOM 12571 N N . VAL B 1 606 ? -22.703 -20.578 -33.844 1 97.69 606 VAL B N 1
ATOM 12572 C CA . VAL B 1 606 ? -24.109 -20.875 -34.125 1 97.69 606 VAL B CA 1
ATOM 12573 C C . VAL B 1 606 ? -24.562 -22.062 -33.312 1 97.69 606 VAL B C 1
ATOM 12575 O O . VAL B 1 606 ? -23.766 -22.938 -32.969 1 97.69 606 VAL B O 1
ATOM 12578 N N . GLY B 1 607 ? -25.781 -22 -32.906 1 97.38 607 GLY B N 1
ATOM 12579 C CA . GLY B 1 607 ? -26.391 -23.078 -32.156 1 97.38 607 GLY B CA 1
ATOM 12580 C C . GLY B 1 607 ? -27.781 -23.438 -32.656 1 97.38 607 GLY B C 1
ATOM 12581 O O . GLY B 1 607 ? -28.516 -22.578 -33.125 1 97.38 607 GLY B O 1
ATOM 12582 N N . TRP B 1 608 ? -28.094 -24.75 -32.562 1 97.94 608 TRP B N 1
ATOM 12583 C CA . TRP B 1 608 ? -29.406 -25.297 -32.938 1 97.94 608 TRP B CA 1
ATOM 12584 C C . TRP B 1 608 ? -29.969 -26.156 -31.812 1 97.94 608 TRP B C 1
ATOM 12586 O O . TRP B 1 608 ? -29.422 -27.219 -31.5 1 97.94 608 TRP B O 1
ATOM 12596 N N . ARG B 1 609 ? -31.016 -25.641 -31.281 1 96.5 609 ARG B N 1
ATOM 12597 C CA . ARG B 1 609 ? -31.719 -26.422 -30.266 1 96.5 609 ARG B CA 1
ATOM 12598 C C . ARG B 1 609 ? -32.719 -27.375 -30.906 1 96.5 609 ARG B C 1
ATOM 12600 O O . ARG B 1 609 ? -33.906 -27.031 -31.047 1 96.5 609 ARG B O 1
ATOM 12607 N N . VAL B 1 610 ? -32.375 -28.531 -31.031 1 95.94 610 VAL B N 1
ATOM 12608 C CA . VAL B 1 610 ? -33.125 -29.531 -31.781 1 95.94 610 VAL B CA 1
ATOM 12609 C C . VAL B 1 610 ? -34.375 -29.922 -31 1 95.94 610 VAL B C 1
ATOM 12611 O O . VAL B 1 610 ? -35.438 -30.203 -31.578 1 95.94 610 VAL B O 1
ATOM 12614 N N . ASN B 1 611 ? -34.25 -29.984 -29.734 1 91.19 611 ASN B N 1
ATOM 12615 C CA . ASN B 1 611 ? -35.375 -30.422 -28.891 1 91.19 611 ASN B CA 1
ATOM 12616 C C . ASN B 1 611 ? -36.531 -29.438 -28.938 1 91.19 611 ASN B C 1
ATOM 12618 O O . ASN B 1 611 ? -37.625 -29.75 -28.5 1 91.19 611 ASN B O 1
ATOM 12622 N N . GLN B 1 612 ? -36.312 -28.266 -29.438 1 90.5 612 GLN B N 1
ATOM 12623 C CA . GLN B 1 612 ? -37.344 -27.25 -29.531 1 90.5 612 GLN B CA 1
ATOM 12624 C C . GLN B 1 612 ? -38.094 -27.328 -30.859 1 90.5 612 GLN B C 1
ATOM 12626 O O . GLN B 1 612 ? -39.062 -26.625 -31.062 1 90.5 612 GLN B O 1
ATOM 12631 N N . GLU B 1 613 ? -37.688 -28.203 -31.703 1 94.25 613 GLU B N 1
ATOM 12632 C CA . GLU B 1 613 ? -38.375 -28.391 -33 1 94.25 613 GLU B CA 1
ATOM 12633 C C . GLU B 1 613 ? -39.688 -29.094 -32.812 1 94.25 613 GLU B C 1
ATOM 12635 O O . GLU B 1 613 ? -39.875 -29.891 -31.891 1 94.25 613 GLU B O 1
ATOM 12640 N N . SER B 1 614 ? -40.5 -28.938 -33.875 1 91.44 614 SER B N 1
ATOM 12641 C CA . SER B 1 614 ? -41.844 -29.531 -33.844 1 91.44 614 SER B CA 1
ATOM 12642 C C . SER B 1 614 ? -41.75 -31.062 -33.906 1 91.44 614 SER B C 1
ATOM 12644 O O . SER B 1 614 ? -42.562 -31.766 -33.281 1 91.44 614 SER B O 1
ATOM 12646 N N . PHE B 1 615 ? -40.844 -31.531 -34.5 1 92.88 615 PHE B N 1
ATOM 12647 C CA . PHE B 1 615 ? -40.75 -32.969 -34.688 1 92.88 615 PHE B CA 1
ATOM 12648 C C . PHE B 1 615 ? -40.219 -33.656 -33.438 1 92.88 615 PHE B C 1
ATOM 12650 O O . PHE B 1 615 ? -40.344 -34.875 -33.25 1 92.88 615 PHE B O 1
ATOM 12657 N N . ALA B 1 616 ? -39.656 -32.875 -32.562 1 91.38 616 ALA B N 1
ATOM 12658 C CA . ALA B 1 616 ? -39.094 -33.438 -31.344 1 91.38 616 ALA B CA 1
ATOM 12659 C C . ALA B 1 616 ? -40.031 -33.25 -30.156 1 91.38 616 ALA B C 1
ATOM 12661 O O . ALA B 1 616 ? -39.688 -33.594 -29.016 1 91.38 616 ALA B O 1
ATOM 12662 N N . GLU B 1 617 ? -41.125 -32.719 -30.375 1 85 617 GLU B N 1
ATOM 12663 C CA . GLU B 1 617 ? -42.062 -32.375 -29.312 1 85 617 GLU B CA 1
ATOM 12664 C C . GLU B 1 617 ? -42.469 -33.594 -28.516 1 85 617 GLU B C 1
ATOM 12666 O O . GLU B 1 617 ? -42.75 -33.5 -27.312 1 85 617 GLU B O 1
ATOM 12671 N N . ASN B 1 618 ? -42.438 -34.781 -29.125 1 86 618 ASN B N 1
ATOM 12672 C CA . ASN B 1 618 ? -42.938 -35.969 -28.453 1 86 618 ASN B CA 1
ATOM 12673 C C . ASN B 1 618 ? -41.781 -36.781 -27.859 1 86 618 ASN B C 1
ATOM 12675 O O . ASN B 1 618 ? -42 -37.906 -27.375 1 86 618 ASN B O 1
ATOM 12679 N N . TRP B 1 619 ? -40.594 -36.25 -27.969 1 90.69 619 TRP B N 1
ATOM 12680 C CA . TRP B 1 619 ? -39.469 -36.938 -27.375 1 90.69 619 TRP B CA 1
ATOM 12681 C C . TRP B 1 619 ? -39.375 -36.656 -25.875 1 90.69 619 TRP B C 1
ATOM 12683 O O . TRP B 1 619 ? -38.438 -36 -25.422 1 90.69 619 TRP B O 1
ATOM 12693 N N . ASP B 1 620 ? -40.188 -37.25 -25.062 1 82.81 620 ASP B N 1
ATOM 12694 C CA . ASP B 1 620 ? -40.312 -36.938 -23.625 1 82.81 620 ASP B CA 1
ATOM 12695 C C . ASP B 1 620 ? -39.062 -37.344 -22.875 1 82.81 620 ASP B C 1
ATOM 12697 O O . ASP B 1 620 ? -38.781 -36.812 -21.797 1 82.81 620 ASP B O 1
ATOM 12701 N N . TRP B 1 621 ? -38.25 -38.219 -23.438 1 85.62 621 TRP B N 1
ATOM 12702 C CA . TRP B 1 621 ? -37.062 -38.719 -22.766 1 85.62 621 TRP B CA 1
ATOM 12703 C C . TRP B 1 621 ? -35.906 -37.719 -22.953 1 85.62 621 TRP B C 1
ATOM 12705 O O . TRP B 1 621 ? -34.906 -37.75 -22.219 1 85.62 621 TRP B O 1
ATOM 12715 N N . LEU B 1 622 ? -36.125 -36.781 -23.844 1 88.75 622 LEU B N 1
ATOM 12716 C CA . LEU B 1 622 ? -35.094 -35.844 -24.203 1 88.75 622 LEU B CA 1
ATOM 12717 C C . LEU B 1 622 ? -35.406 -34.438 -23.641 1 88.75 622 LEU B C 1
ATOM 12719 O O . LEU B 1 622 ? -36.438 -33.844 -24 1 88.75 622 LEU B O 1
ATOM 12723 N N . SER B 1 623 ? -34.594 -34 -22.719 1 86.56 623 SER B N 1
ATOM 12724 C CA . SER B 1 623 ? -34.812 -32.719 -22.094 1 86.56 623 SER B CA 1
ATOM 12725 C C . SER B 1 623 ? -34.062 -31.609 -22.812 1 86.56 623 SER B C 1
ATOM 12727 O O . SER B 1 623 ? -34.469 -30.438 -22.75 1 86.56 623 SER B O 1
ATOM 12729 N N . ASN B 1 624 ? -32.969 -31.938 -23.375 1 91.12 624 ASN B N 1
ATOM 12730 C CA . ASN B 1 624 ? -32.156 -30.953 -24.094 1 91.12 624 ASN B CA 1
ATOM 12731 C C . ASN B 1 624 ? -31.312 -31.609 -25.188 1 91.12 624 ASN B C 1
ATOM 12733 O O . ASN B 1 624 ? -30.797 -32.719 -24.984 1 91.12 624 ASN B O 1
ATOM 12737 N N . LEU B 1 625 ? -31.234 -31.047 -26.266 1 95.19 625 LEU B N 1
ATOM 12738 C CA . LEU B 1 625 ? -30.328 -31.422 -27.359 1 95.19 625 LEU B CA 1
ATOM 12739 C C . LEU B 1 625 ? -29.953 -30.203 -28.188 1 95.19 625 LEU B C 1
ATOM 12741 O O . LEU B 1 625 ? -30.766 -29.703 -28.969 1 95.19 625 LEU B O 1
ATOM 12745 N N . LYS B 1 626 ? -28.781 -29.781 -28.047 1 96.56 626 LYS B N 1
ATOM 12746 C CA . LYS B 1 626 ? -28.312 -28.578 -28.734 1 96.56 626 LYS B CA 1
ATOM 12747 C C . LYS B 1 626 ? -27 -28.859 -29.469 1 96.56 626 LYS B C 1
ATOM 12749 O O . LYS B 1 626 ? -26.031 -29.344 -28.859 1 96.56 626 LYS B O 1
ATOM 12754 N N . LEU B 1 627 ? -27 -28.609 -30.719 1 97.56 627 LEU B N 1
ATOM 12755 C CA . LEU B 1 627 ? -25.781 -28.641 -31.516 1 97.56 627 LEU B CA 1
ATOM 12756 C C . LEU B 1 627 ? -25.188 -27.234 -31.672 1 97.56 627 LEU B C 1
ATOM 12758 O O . LEU B 1 627 ? -25.922 -26.266 -31.906 1 97.56 627 LEU B O 1
ATOM 12762 N N . ARG B 1 628 ? -23.938 -27.141 -31.406 1 96.56 628 ARG B N 1
ATOM 12763 C CA . ARG B 1 628 ? -23.297 -25.844 -31.547 1 96.56 628 ARG B CA 1
ATOM 12764 C C . ARG B 1 628 ? -21.969 -25.953 -32.281 1 96.56 628 ARG B C 1
ATOM 12766 O O . ARG B 1 628 ? -21.266 -26.969 -32.156 1 96.56 628 ARG B O 1
ATOM 12773 N N . THR B 1 629 ? -21.547 -24.984 -33 1 97 629 THR B N 1
ATOM 12774 C CA . THR B 1 629 ? -20.266 -24.875 -33.656 1 97 629 THR B CA 1
ATOM 12775 C C . THR B 1 629 ? -19.766 -23.422 -33.656 1 97 629 THR B C 1
ATOM 12777 O O . THR B 1 629 ? -20.578 -22.5 -33.594 1 97 629 THR B O 1
ATOM 12780 N N . GLY B 1 630 ? -18.453 -23.297 -33.562 1 96.31 630 GLY B N 1
ATOM 12781 C CA . GLY B 1 630 ? -17.891 -21.953 -33.5 1 96.31 630 GLY B CA 1
ATOM 12782 C C . GLY B 1 630 ? -16.5 -21.859 -34.094 1 96.31 630 GLY B C 1
ATOM 12783 O O . GLY B 1 630 ? -15.805 -22.859 -34.219 1 96.31 630 GLY B O 1
ATOM 12784 N N . PHE B 1 631 ? -16.172 -20.656 -34.469 1 97.06 631 PHE B N 1
ATOM 12785 C CA . PHE B 1 631 ? -14.859 -20.297 -34.969 1 97.06 631 PHE B CA 1
ATOM 12786 C C . PHE B 1 631 ? -14.422 -18.938 -34.469 1 97.06 631 PHE B C 1
ATOM 12788 O O . PHE B 1 631 ? -15.234 -18.016 -34.375 1 97.06 631 PHE B O 1
ATOM 12795 N N . GLY B 1 632 ? -13.172 -18.859 -34.094 1 96.31 632 GLY B N 1
ATOM 12796 C CA . GLY B 1 632 ? -12.664 -17.594 -33.625 1 96.31 632 GLY B CA 1
ATOM 12797 C C . GLY B 1 632 ? -11.172 -17.422 -33.844 1 96.31 632 GLY B C 1
ATOM 12798 O O . GLY B 1 632 ? -10.43 -18.422 -33.875 1 96.31 632 GLY B O 1
ATOM 12799 N N . VAL B 1 633 ? -10.75 -16.156 -33.969 1 96.5 633 VAL B N 1
ATOM 12800 C CA . VAL B 1 633 ? -9.336 -15.789 -34.062 1 96.5 633 VAL B CA 1
ATOM 12801 C C . VAL B 1 633 ? -8.961 -14.914 -32.875 1 96.5 633 VAL B C 1
ATOM 12803 O O . VAL B 1 633 ? -9.656 -13.945 -32.562 1 96.5 633 VAL B O 1
ATOM 12806 N N . THR B 1 634 ? -7.934 -15.297 -32.219 1 94.06 634 THR B N 1
ATOM 12807 C CA . THR B 1 634 ? -7.395 -14.492 -31.109 1 94.06 634 THR B CA 1
ATOM 12808 C C . THR B 1 634 ? -5.91 -14.211 -31.328 1 94.06 634 THR B C 1
ATOM 12810 O O . THR B 1 634 ? -5.285 -14.805 -32.219 1 94.06 634 THR B O 1
ATOM 12813 N N . GLY B 1 635 ? -5.445 -13.234 -30.594 1 91 635 GLY B N 1
ATOM 12814 C CA . GLY B 1 635 ? -4.039 -12.875 -30.688 1 91 635 GLY B CA 1
ATOM 12815 C C . GLY B 1 635 ? -3.26 -13.148 -29.406 1 91 635 GLY B C 1
ATOM 12816 O O . GLY B 1 635 ? -3.85 -13.375 -28.359 1 91 635 GLY B O 1
ATOM 12817 N N . ILE B 1 636 ? -1.952 -13.219 -29.562 1 89.12 636 ILE B N 1
ATOM 12818 C CA . ILE B 1 636 ? -1.055 -13.266 -28.422 1 89.12 636 ILE B CA 1
ATOM 12819 C C . ILE B 1 636 ? -0.067 -12.102 -28.484 1 89.12 636 ILE B C 1
ATOM 12821 O O . ILE B 1 636 ? 0.552 -11.867 -29.516 1 89.12 636 ILE B O 1
ATOM 12825 N N . ASN B 1 637 ? 0.037 -11.422 -27.406 1 88.88 637 ASN B N 1
ATOM 12826 C CA . ASN B 1 637 ? 0.939 -10.281 -27.297 1 88.88 637 ASN B CA 1
ATOM 12827 C C . ASN B 1 637 ? 2.393 -10.727 -27.156 1 88.88 637 ASN B C 1
ATOM 12829 O O . ASN B 1 637 ? 2.662 -11.875 -26.812 1 88.88 637 ASN B O 1
ATOM 12833 N N . ALA B 1 638 ? 3.234 -9.766 -27.438 1 84.38 638 ALA B N 1
ATOM 12834 C CA . ALA B 1 638 ? 4.648 -10.07 -27.234 1 84.38 638 ALA B CA 1
ATOM 12835 C C . ALA B 1 638 ? 4.973 -10.25 -25.766 1 84.38 638 ALA B C 1
ATOM 12837 O O . ALA B 1 638 ? 4.418 -9.547 -24.906 1 84.38 638 ALA B O 1
ATOM 12838 N N . GLY B 1 639 ? 5.844 -11.117 -25.469 1 79.88 639 GLY B N 1
ATOM 12839 C CA . GLY B 1 639 ? 6.152 -11.469 -24.094 1 79.88 639 GLY B CA 1
ATOM 12840 C C . GLY B 1 639 ? 6.93 -10.398 -23.359 1 79.88 639 GLY B C 1
ATOM 12841 O O . GLY B 1 639 ? 6.898 -10.336 -22.141 1 79.88 639 GLY B O 1
ATOM 12842 N N . SER B 1 640 ? 7.625 -9.57 -24.062 1 87.19 640 SER B N 1
ATOM 12843 C CA . SER B 1 640 ? 8.438 -8.539 -23.422 1 87.19 640 SER B CA 1
ATOM 12844 C C . SER B 1 640 ? 8.242 -7.184 -24.094 1 87.19 640 SER B C 1
ATOM 12846 O O . SER B 1 640 ? 7.855 -7.113 -25.266 1 87.19 640 SER B O 1
ATOM 12848 N N . ASN B 1 641 ? 8.594 -6.188 -23.344 1 91 641 ASN B N 1
ATOM 12849 C CA . ASN B 1 641 ? 8.484 -4.824 -23.844 1 91 641 ASN B CA 1
ATOM 12850 C C . ASN B 1 641 ? 9.648 -4.477 -24.781 1 91 641 ASN B C 1
ATOM 12852 O O . ASN B 1 641 ? 10.75 -5.012 -24.625 1 91 641 ASN B O 1
ATOM 12856 N N . TYR B 1 642 ? 9.391 -3.678 -25.828 1 92.56 642 TYR B N 1
ATOM 12857 C CA . TYR B 1 642 ? 10.359 -2.928 -26.625 1 92.56 642 TYR B CA 1
ATOM 12858 C C . TYR B 1 642 ? 11.086 -3.842 -27.594 1 92.56 642 TYR B C 1
ATOM 12860 O O . TYR B 1 642 ? 12.156 -3.49 -28.109 1 92.56 642 TYR B O 1
ATOM 12868 N N . GLN B 1 643 ? 10.617 -5.004 -27.828 1 90.12 643 GLN B N 1
ATOM 12869 C CA . GLN B 1 643 ? 11.273 -5.973 -28.703 1 90.12 643 GLN B CA 1
ATOM 12870 C C . GLN B 1 643 ? 11.32 -5.469 -30.156 1 90.12 643 GLN B C 1
ATOM 12872 O O . GLN B 1 643 ? 12.141 -5.926 -30.953 1 90.12 643 GLN B O 1
ATOM 12877 N N . SER B 1 644 ? 10.445 -4.566 -30.547 1 93.19 644 SER B N 1
ATOM 12878 C CA . SER B 1 644 ? 10.406 -4.043 -31.906 1 93.19 644 SER B CA 1
ATOM 12879 C C . SER B 1 644 ? 11.492 -2.996 -32.125 1 93.19 644 SER B C 1
ATOM 12881 O O . SER B 1 644 ? 11.781 -2.621 -33.25 1 93.19 644 SER B O 1
ATOM 12883 N N . LEU B 1 645 ? 12.117 -2.592 -31.094 1 93.38 645 LEU B N 1
ATOM 12884 C CA . LEU B 1 645 ? 13.102 -1.514 -31.156 1 93.38 645 LEU B CA 1
ATOM 12885 C C . LEU B 1 645 ? 14.516 -2.055 -30.969 1 93.38 645 LEU B C 1
ATOM 12887 O O . LEU B 1 645 ? 14.711 -3.092 -30.328 1 93.38 645 LEU B O 1
ATOM 12891 N N . SER B 1 646 ? 15.445 -1.345 -31.578 1 93.25 646 SER B N 1
ATOM 12892 C CA . SER B 1 646 ? 16.844 -1.653 -31.281 1 93.25 646 SER B CA 1
ATOM 12893 C C . SER B 1 646 ? 17.203 -1.241 -29.859 1 93.25 646 SER B C 1
ATOM 12895 O O . SER B 1 646 ? 16.656 -0.275 -29.328 1 93.25 646 SER B O 1
ATOM 12897 N N . GLY B 1 647 ? 18 -2.086 -29.328 1 92.62 647 GLY B N 1
ATOM 12898 C CA . GLY B 1 647 ? 18.422 -1.788 -27.969 1 92.62 647 GLY B CA 1
ATOM 12899 C C . GLY B 1 647 ? 19.922 -1.659 -27.812 1 92.62 647 GLY B C 1
ATOM 12900 O O . GLY B 1 647 ? 20.688 -2.387 -28.469 1 92.62 647 GLY B O 1
ATOM 12901 N N . LEU B 1 648 ? 20.344 -0.671 -27.016 1 92.69 648 LEU B N 1
ATOM 12902 C CA . LEU B 1 648 ? 21.719 -0.524 -26.578 1 92.69 648 LEU B CA 1
ATOM 12903 C C . LEU B 1 648 ? 21.812 -0.586 -25.047 1 92.69 648 LEU B C 1
ATOM 12905 O O . LEU B 1 648 ? 20.859 -0.202 -24.359 1 92.69 648 LEU B O 1
ATOM 12909 N N . THR B 1 649 ? 22.922 -1.188 -24.562 1 89.94 649 THR B N 1
ATOM 12910 C CA . THR B 1 649 ? 23.156 -1.221 -23.125 1 89.94 649 THR B CA 1
ATOM 12911 C C . THR B 1 649 ? 24.625 -0.981 -22.812 1 89.94 649 THR B C 1
ATOM 12913 O O . THR B 1 649 ? 25.484 -1.021 -23.703 1 89.94 649 THR B O 1
ATOM 12916 N N . TYR B 1 650 ? 24.844 -0.579 -21.641 1 87.69 650 TYR B N 1
ATOM 12917 C CA . TYR B 1 650 ? 26.234 -0.387 -21.219 1 87.69 650 TYR B CA 1
ATOM 12918 C C . TYR B 1 650 ? 26.812 -1.669 -20.625 1 87.69 650 TYR B C 1
ATOM 12920 O O . TYR B 1 650 ? 26.203 -2.27 -19.734 1 87.69 650 TYR B O 1
ATOM 12928 N N . GLY B 1 651 ? 27.906 -2.053 -21.156 1 83.88 651 GLY B N 1
ATOM 12929 C CA . GLY B 1 651 ? 28.594 -3.256 -20.719 1 83.88 651 GLY B CA 1
ATOM 12930 C C . GLY B 1 651 ? 29.812 -2.971 -19.859 1 83.88 651 GLY B C 1
ATOM 12931 O O . GLY B 1 651 ? 29.766 -2.107 -18.984 1 83.88 651 GLY B O 1
ATOM 12932 N N . ASP B 1 652 ? 30.953 -3.613 -20.094 1 82.94 652 ASP B N 1
ATOM 12933 C CA . ASP B 1 652 ? 32.156 -3.561 -19.281 1 82.94 652 ASP B CA 1
ATOM 12934 C C . ASP B 1 652 ? 32.938 -2.279 -19.547 1 82.94 652 ASP B C 1
ATOM 12936 O O . ASP B 1 652 ? 32.719 -1.603 -20.547 1 82.94 652 ASP B O 1
ATOM 12940 N N . TYR B 1 653 ? 33.781 -1.988 -18.578 1 84.62 653 TYR B N 1
ATOM 12941 C CA . TYR B 1 653 ? 34.656 -0.837 -18.734 1 84.62 653 TYR B CA 1
ATOM 12942 C C . TYR B 1 653 ? 35.844 -1.166 -19.641 1 84.62 653 TYR B C 1
ATOM 12944 O O . TYR B 1 653 ? 36.312 -2.307 -19.656 1 84.62 653 TYR B O 1
ATOM 12952 N N . PHE B 1 654 ? 36.25 -0.205 -20.469 1 85.88 654 PHE B N 1
ATOM 12953 C CA . PHE B 1 654 ? 37.5 -0.292 -21.25 1 85.88 654 PHE B CA 1
ATOM 12954 C C . PHE B 1 654 ? 38.281 1.002 -21.141 1 85.88 654 PHE B C 1
ATOM 12956 O O . PHE B 1 654 ? 37.75 2.055 -20.812 1 85.88 654 PHE B O 1
ATOM 12963 N N . LEU B 1 655 ? 39.5 0.875 -21.25 1 88.62 655 LEU B N 1
ATOM 12964 C CA . LEU B 1 655 ? 40.375 2.025 -21.156 1 88.62 655 LEU B CA 1
ATOM 12965 C C . LEU B 1 655 ? 40.375 2.826 -22.453 1 88.62 655 LEU B C 1
ATOM 12967 O O . LEU B 1 655 ? 40.625 2.273 -23.516 1 88.62 655 LEU B O 1
ATOM 12971 N N . ASN B 1 656 ? 39.875 4.012 -22.406 1 87.62 656 ASN B N 1
ATOM 12972 C CA . ASN B 1 656 ? 39.906 4.941 -23.531 1 87.62 656 ASN B CA 1
ATOM 12973 C C . ASN B 1 656 ? 40.656 6.23 -23.172 1 87.62 656 ASN B C 1
ATOM 12975 O O . ASN B 1 656 ? 40.188 7 -22.328 1 87.62 656 ASN B O 1
ATOM 12979 N N . ASN B 1 657 ? 41.656 6.496 -23.828 1 89.81 657 ASN B N 1
ATOM 12980 C CA . ASN B 1 657 ? 42.469 7.676 -23.562 1 89.81 657 ASN B CA 1
ATOM 12981 C C . ASN B 1 657 ? 42.75 7.84 -22.078 1 89.81 657 ASN B C 1
ATOM 12983 O O . ASN B 1 657 ? 42.562 8.922 -21.516 1 89.81 657 ASN B O 1
ATOM 12987 N N . GLY B 1 658 ? 43.062 6.738 -21.406 1 83.75 658 GLY B N 1
ATOM 12988 C CA . GLY B 1 658 ? 43.469 6.754 -20.016 1 83.75 658 GLY B CA 1
ATOM 12989 C C . GLY B 1 658 ? 42.281 6.777 -19.047 1 83.75 658 GLY B C 1
ATOM 12990 O O . GLY B 1 658 ? 42.469 6.828 -17.828 1 83.75 658 GLY B O 1
ATOM 12991 N N . GLN B 1 659 ? 41.125 6.828 -19.609 1 81.19 659 GLN B N 1
ATOM 12992 C CA . GLN B 1 659 ? 39.969 6.824 -18.75 1 81.19 659 GLN B CA 1
ATOM 12993 C C . GLN B 1 659 ? 39.125 5.559 -18.969 1 81.19 659 GLN B C 1
ATOM 12995 O O . GLN B 1 659 ? 39 5.074 -20.094 1 81.19 659 GLN B O 1
ATOM 13000 N N . TRP B 1 660 ? 38.75 4.949 -17.859 1 81.69 660 TRP B N 1
ATOM 13001 C CA . TRP B 1 660 ? 37.844 3.807 -17.953 1 81.69 660 TRP B CA 1
ATOM 13002 C C . TRP B 1 660 ? 36.438 4.258 -18.312 1 81.69 660 TRP B C 1
ATOM 13004 O O . TRP B 1 660 ? 35.812 5.047 -17.594 1 81.69 660 TRP B O 1
ATOM 13014 N N . VAL B 1 661 ? 36.062 3.875 -19.453 1 84.62 661 VAL B N 1
ATOM 13015 C CA . VAL B 1 661 ? 34.75 4.23 -19.906 1 84.62 661 VAL B CA 1
ATOM 13016 C C . VAL B 1 661 ? 33.938 2.963 -20.188 1 84.62 661 VAL B C 1
ATOM 13018 O O . VAL B 1 661 ? 34.5 1.914 -20.5 1 84.62 661 VAL B O 1
ATOM 13021 N N . ARG B 1 662 ? 32.656 2.982 -19.922 1 85.5 662 ARG B N 1
ATOM 13022 C CA . ARG B 1 662 ? 31.797 1.832 -20.188 1 85.5 662 ARG B CA 1
ATOM 13023 C C . ARG B 1 662 ? 31.516 1.685 -21.672 1 85.5 662 ARG B C 1
ATOM 13025 O O . ARG B 1 662 ? 31.297 2.678 -22.375 1 85.5 662 ARG B O 1
ATOM 13032 N N . GLN B 1 663 ? 31.562 0.5 -22.078 1 88.44 663 GLN B N 1
ATOM 13033 C CA . GLN B 1 663 ? 31.25 0.224 -23.484 1 88.44 663 GLN B CA 1
ATOM 13034 C C . GLN B 1 663 ? 29.75 0.229 -23.719 1 88.44 663 GLN B C 1
ATOM 13036 O O . GLN B 1 663 ? 28.984 -0.269 -22.906 1 88.44 663 GLN B O 1
ATOM 13041 N N . LEU B 1 664 ? 29.344 0.963 -24.734 1 90.19 664 LEU B N 1
ATOM 13042 C CA . LEU B 1 664 ? 27.969 0.869 -25.234 1 90.19 664 LEU B CA 1
ATOM 13043 C C . LEU B 1 664 ? 27.844 -0.241 -26.281 1 90.19 664 LEU B C 1
ATOM 13045 O O . LEU B 1 664 ? 28.5 -0.201 -27.312 1 90.19 664 LEU B O 1
ATOM 13049 N N . ILE B 1 665 ? 27.047 -1.277 -25.922 1 92 665 ILE B N 1
ATOM 13050 C CA . ILE B 1 665 ? 26.969 -2.449 -26.797 1 92 665 ILE B CA 1
ATOM 13051 C C . ILE B 1 665 ? 25.516 -2.707 -27.188 1 92 665 ILE B C 1
ATOM 13053 O O . ILE B 1 665 ? 24.594 -2.342 -26.453 1 92 665 ILE B O 1
ATOM 13057 N N . PRO B 1 666 ? 25.312 -3.312 -28.422 1 93.25 666 PRO B N 1
ATOM 13058 C CA . PRO B 1 666 ? 23.953 -3.709 -28.781 1 93.25 666 PRO B CA 1
ATOM 13059 C C . PRO B 1 666 ? 23.391 -4.773 -27.844 1 93.25 666 PRO B C 1
ATOM 13061 O O . PRO B 1 666 ? 24.109 -5.68 -27.422 1 93.25 666 PRO B O 1
ATOM 13064 N N . SER B 1 667 ? 22.172 -4.629 -27.531 1 92 667 SER B N 1
ATOM 13065 C CA . SER B 1 667 ? 21.531 -5.598 -26.641 1 92 667 SER B CA 1
ATOM 13066 C C . SER B 1 667 ? 20.297 -6.211 -27.297 1 92 667 SER B C 1
ATOM 13068 O O . SER B 1 667 ? 19.781 -7.223 -26.828 1 92 667 SER B O 1
ATOM 13070 N N . ARG B 1 668 ? 19.812 -5.66 -28.391 1 93.19 668 ARG B N 1
ATOM 13071 C CA . ARG B 1 668 ? 18.609 -6.168 -29.047 1 93.19 668 ARG B CA 1
ATOM 13072 C C . ARG B 1 668 ? 18.531 -5.688 -30.484 1 93.19 668 ARG B C 1
ATOM 13074 O O . ARG B 1 668 ? 18.828 -4.523 -30.781 1 93.19 668 ARG B O 1
ATOM 13081 N N . ASN B 1 669 ? 18.141 -6.586 -31.406 1 94.12 669 ASN B N 1
ATOM 13082 C CA . ASN B 1 669 ? 17.891 -6.203 -32.781 1 94.12 669 ASN B CA 1
ATOM 13083 C C . ASN B 1 669 ? 16.469 -5.652 -32.969 1 94.12 669 ASN B C 1
ATOM 13085 O O . ASN B 1 669 ? 15.531 -6.164 -32.375 1 94.12 669 ASN B O 1
ATOM 13089 N N . ALA B 1 670 ? 16.406 -4.602 -33.688 1 93.31 670 ALA B N 1
ATOM 13090 C CA . ALA B 1 670 ? 15.078 -4.09 -34.031 1 93.31 670 ALA B CA 1
ATOM 13091 C C . ALA B 1 670 ? 14.367 -5.012 -35.031 1 93.31 670 ALA B C 1
ATOM 13093 O O . ALA B 1 670 ? 14.992 -5.57 -35.938 1 93.31 670 ALA B O 1
ATOM 13094 N N . ASN B 1 671 ? 13.148 -5.258 -34.812 1 92.94 671 ASN B N 1
ATOM 13095 C CA . ASN B 1 671 ? 12.258 -5.922 -35.75 1 92.94 671 ASN B CA 1
ATOM 13096 C C . ASN B 1 671 ? 10.969 -5.133 -35.969 1 92.94 671 ASN B C 1
ATOM 13098 O O . ASN B 1 671 ? 9.984 -5.359 -35.25 1 92.94 671 ASN B O 1
ATOM 13102 N N . THR B 1 672 ? 10.953 -4.336 -36.875 1 92.5 672 THR B N 1
ATOM 13103 C CA . THR B 1 672 ? 9.812 -3.461 -37.125 1 92.5 672 THR B CA 1
ATOM 13104 C C . THR B 1 672 ? 8.609 -4.266 -37.625 1 92.5 672 THR B C 1
ATOM 13106 O O . THR B 1 672 ? 7.484 -3.766 -37.625 1 92.5 672 THR B O 1
ATOM 13109 N N . ASN B 1 673 ? 8.852 -5.512 -38 1 91.94 673 ASN B N 1
ATOM 13110 C CA . ASN B 1 673 ? 7.766 -6.355 -38.469 1 91.94 673 ASN B CA 1
ATOM 13111 C C . ASN B 1 673 ? 7.18 -7.223 -37.375 1 91.94 673 ASN B C 1
ATOM 13113 O O . ASN B 1 673 ? 6.352 -8.102 -37.625 1 91.94 673 ASN B O 1
ATOM 13117 N N . LEU B 1 674 ? 7.656 -6.977 -36.219 1 92.88 674 LEU B N 1
ATOM 13118 C CA . LEU B 1 674 ? 7.113 -7.738 -35.094 1 92.88 674 LEU B CA 1
ATOM 13119 C C . LEU B 1 674 ? 5.605 -7.531 -34.969 1 92.88 674 LEU B C 1
ATOM 13121 O O . LEU B 1 674 ? 5.129 -6.395 -34.969 1 92.88 674 LEU B O 1
ATOM 13125 N N . ARG B 1 675 ? 4.918 -8.602 -34.938 1 92.94 675 ARG B N 1
ATOM 13126 C CA . ARG B 1 675 ? 3.463 -8.516 -34.938 1 92.94 675 ARG B CA 1
ATOM 13127 C C . ARG B 1 675 ? 2.846 -9.602 -34.062 1 92.94 675 ARG B C 1
ATOM 13129 O O . ARG B 1 675 ? 3.562 -10.352 -33.406 1 92.94 675 ARG B O 1
ATOM 13136 N N . TRP B 1 676 ? 1.509 -9.641 -34.062 1 92.31 676 TRP B N 1
ATOM 13137 C CA . TRP B 1 676 ? 0.742 -10.547 -33.219 1 92.31 676 TRP B CA 1
ATOM 13138 C C . TRP B 1 676 ? 0.909 -11.992 -33.656 1 92.31 676 TRP B C 1
ATOM 13140 O O . TRP B 1 676 ? 0.961 -12.273 -34.875 1 92.31 676 TRP B O 1
ATOM 13150 N N . GLU B 1 677 ? 1.006 -12.922 -32.594 1 93.38 677 GLU B N 1
ATOM 13151 C CA . GLU B 1 677 ? 0.637 -14.297 -32.906 1 93.38 677 GLU B CA 1
ATOM 13152 C C . GLU B 1 677 ? -0.866 -14.43 -33.125 1 93.38 677 GLU B C 1
ATOM 13154 O O . GLU B 1 677 ? -1.66 -13.773 -32.438 1 93.38 677 GLU B O 1
ATOM 13159 N N . LYS B 1 678 ? -1.218 -15.258 -34.031 1 94 678 LYS B N 1
ATOM 13160 C CA . LYS B 1 678 ? -2.637 -15.438 -34.312 1 94 678 LYS B CA 1
ATOM 13161 C C . LYS B 1 678 ? -3.061 -16.891 -34.094 1 94 678 LYS B C 1
ATOM 13163 O O . LYS B 1 678 ? -2.5 -17.797 -34.719 1 94 678 LYS B O 1
ATOM 13168 N N . LYS B 1 679 ? -4.043 -17.062 -33.312 1 95 679 LYS B N 1
ATOM 13169 C CA . LYS B 1 679 ? -4.582 -18.406 -33.094 1 95 679 LYS B CA 1
ATOM 13170 C C . LYS B 1 679 ? -5.973 -18.547 -33.688 1 95 679 LYS B C 1
ATOM 13172 O O . LYS B 1 679 ? -6.887 -17.797 -33.375 1 95 679 LYS B O 1
ATOM 13177 N N . GLU B 1 680 ? -6.133 -19.469 -34.562 1 96.44 680 GLU B N 1
ATOM 13178 C CA . GLU B 1 680 ? -7.414 -19.859 -35.156 1 96.44 680 GLU B CA 1
ATOM 13179 C C . GLU B 1 680 ? -7.961 -21.125 -34.469 1 96.44 680 GLU B C 1
ATOM 13181 O O . GLU B 1 680 ? -7.266 -22.141 -34.406 1 96.44 680 GLU B O 1
ATOM 13186 N N . GLU B 1 681 ? -9.211 -21.016 -34.062 1 96.81 681 GLU B N 1
ATOM 13187 C CA . GLU B 1 681 ? -9.773 -22.172 -33.375 1 96.81 681 GLU B CA 1
ATOM 13188 C C . GLU B 1 681 ? -11.164 -22.5 -33.875 1 96.81 681 GLU B C 1
ATOM 13190 O O . GLU B 1 681 ? -12.031 -21.625 -34 1 96.81 681 GLU B O 1
ATOM 13195 N N . PHE B 1 682 ? -11.328 -23.75 -34.25 1 97.06 682 PHE B N 1
ATOM 13196 C CA . PHE B 1 682 ? -12.617 -24.328 -34.594 1 97.06 682 PHE B CA 1
ATOM 13197 C C . PHE B 1 682 ? -13.117 -25.234 -33.469 1 97.06 682 PHE B C 1
ATOM 13199 O O . PHE B 1 682 ? -12.336 -25.969 -32.875 1 97.06 682 PHE B O 1
ATOM 13206 N N . ASN B 1 683 ? -14.43 -25.125 -33.188 1 97.69 683 ASN B N 1
ATOM 13207 C CA . ASN B 1 683 ? -15.023 -25.953 -32.156 1 97.69 683 ASN B CA 1
ATOM 13208 C C . ASN B 1 683 ? -16.375 -26.5 -32.594 1 97.69 683 ASN B C 1
ATOM 13210 O O . ASN B 1 683 ? -17.188 -25.797 -33.188 1 97.69 683 ASN B O 1
ATOM 13214 N N . LEU B 1 684 ? -16.609 -27.781 -32.344 1 97.75 684 LEU B N 1
ATOM 13215 C CA . LEU B 1 684 ? -17.891 -28.469 -32.5 1 97.75 684 LEU B CA 1
ATOM 13216 C C . LEU B 1 684 ? -18.344 -29.094 -31.188 1 97.75 684 LEU B C 1
ATOM 13218 O O . LEU B 1 684 ? -17.609 -29.844 -30.562 1 97.75 684 LEU B O 1
ATOM 13222 N N . GLY B 1 685 ? -19.594 -28.75 -30.844 1 97.25 685 GLY B N 1
ATOM 13223 C CA . GLY B 1 685 ? -20.062 -29.203 -29.547 1 97.25 685 GLY B CA 1
ATOM 13224 C C . GLY B 1 685 ? -21.469 -29.766 -29.594 1 97.25 685 GLY B C 1
ATOM 13225 O O . GLY B 1 685 ? -22.281 -29.359 -30.438 1 97.25 685 GLY B O 1
ATOM 13226 N N . LEU B 1 686 ? -21.766 -30.625 -28.672 1 97.38 686 LEU B N 1
ATOM 13227 C CA . LEU B 1 686 ? -23.078 -31.234 -28.453 1 97.38 686 LEU B CA 1
ATOM 13228 C C . LEU B 1 686 ? -23.453 -31.188 -26.969 1 97.38 686 LEU B C 1
ATOM 13230 O O . LEU B 1 686 ? -22.703 -31.688 -26.125 1 97.38 686 LEU B O 1
ATOM 13234 N N . ASP B 1 687 ? -24.547 -30.531 -26.75 1 96.12 687 ASP B N 1
ATOM 13235 C CA . ASP B 1 687 ? -25.125 -30.547 -25.406 1 96.12 687 ASP B CA 1
ATOM 13236 C C . ASP B 1 687 ? -26.375 -31.422 -25.344 1 96.12 687 ASP B C 1
ATOM 13238 O O . ASP B 1 687 ? -27.219 -31.375 -26.234 1 96.12 687 ASP B O 1
ATOM 13242 N N . PHE B 1 688 ? -26.469 -32.188 -24.25 1 95.25 688 PHE B N 1
ATOM 13243 C CA . PHE B 1 688 ? -27.625 -33.094 -24.188 1 95.25 688 PHE B CA 1
ATOM 13244 C C . PHE B 1 688 ? -28.094 -33.25 -22.75 1 95.25 688 PHE B C 1
ATOM 13246 O O . PHE B 1 688 ? -27.359 -32.969 -21.812 1 95.25 688 PHE B O 1
ATOM 13253 N N . GLY B 1 689 ? -29.281 -33.594 -22.609 1 94.25 689 GLY B N 1
ATOM 13254 C CA . GLY B 1 689 ? -29.938 -33.969 -21.359 1 94.25 689 GLY B CA 1
ATOM 13255 C C . GLY B 1 689 ? -31.047 -35 -21.562 1 94.25 689 GLY B C 1
ATOM 13256 O O . GLY B 1 689 ? -31.875 -34.844 -22.453 1 94.25 689 GLY B O 1
ATOM 13257 N N . VAL B 1 690 ? -31 -36.031 -20.688 1 92.81 690 VAL B N 1
ATOM 13258 C CA . VAL B 1 690 ? -32 -37.094 -20.797 1 92.81 690 VAL B CA 1
ATOM 13259 C C . VAL B 1 690 ? -32.594 -37.406 -19.422 1 92.81 690 VAL B C 1
ATOM 13261 O O . VAL B 1 690 ? -32 -37.062 -18.406 1 92.81 690 VAL B O 1
ATOM 13264 N N . LEU B 1 691 ? -33.75 -37.938 -19.375 1 89.56 691 LEU B N 1
ATOM 13265 C CA . LEU B 1 691 ? -34.469 -38.375 -18.156 1 89.56 691 LEU B CA 1
ATOM 13266 C C . LEU B 1 691 ? -34.625 -37.188 -17.203 1 89.56 691 LEU B C 1
ATOM 13268 O O . LEU B 1 691 ? -34.219 -37.25 -16.047 1 89.56 691 LEU B O 1
ATOM 13272 N N . ASP B 1 692 ? -35.125 -36.125 -17.781 1 83 692 ASP B N 1
ATOM 13273 C CA . ASP B 1 692 ? -35.438 -34.906 -17.062 1 83 692 ASP B CA 1
ATOM 13274 C C . ASP B 1 692 ? -34.156 -34.25 -16.5 1 83 692 ASP B C 1
ATOM 13276 O O . ASP B 1 692 ? -34.156 -33.781 -15.367 1 83 692 ASP B O 1
ATOM 13280 N N . GLY B 1 693 ? -33.062 -34.5 -17.25 1 86.44 693 GLY B N 1
ATOM 13281 C CA . GLY B 1 693 ? -31.812 -33.844 -16.891 1 86.44 693 GLY B CA 1
ATOM 13282 C C . GLY B 1 693 ? -31 -34.625 -15.883 1 86.44 693 GLY B C 1
ATOM 13283 O O . GLY B 1 693 ? -29.938 -34.188 -15.438 1 86.44 693 GLY B O 1
ATOM 13284 N N . ARG B 1 694 ? -31.391 -35.781 -15.383 1 90.12 694 ARG B N 1
ATOM 13285 C CA . ARG B 1 694 ? -30.641 -36.594 -14.438 1 90.12 694 ARG B CA 1
ATOM 13286 C C . ARG B 1 694 ? -29.312 -37.031 -15.039 1 90.12 694 ARG B C 1
ATOM 13288 O O . ARG B 1 694 ? -28.359 -37.312 -14.305 1 90.12 694 ARG B O 1
ATOM 13295 N N . ILE B 1 695 ? -29.406 -37.156 -16.312 1 94.31 695 ILE B N 1
ATOM 13296 C CA . ILE B 1 695 ? -28.172 -37.375 -17.062 1 94.31 695 ILE B CA 1
ATOM 13297 C C . ILE B 1 695 ? -27.984 -36.25 -18.078 1 94.31 695 ILE B C 1
ATOM 13299 O O . ILE B 1 695 ? -28.828 -36.031 -18.953 1 94.31 695 ILE B O 1
ATOM 13303 N N . ASN B 1 696 ? -27.031 -35.5 -17.953 1 93.94 696 ASN B N 1
ATOM 13304 C CA . ASN B 1 696 ? -26.734 -34.438 -18.891 1 93.94 696 ASN B CA 1
ATOM 13305 C C . ASN B 1 696 ? -25.234 -34.25 -19.094 1 93.94 696 ASN B C 1
ATOM 13307 O O . ASN B 1 696 ? -24.438 -34.781 -18.312 1 93.94 696 ASN B O 1
ATOM 13311 N N . GLY B 1 697 ? -24.875 -33.625 -20.141 1 94.25 697 GLY B N 1
ATOM 13312 C CA . GLY B 1 697 ? -23.453 -33.469 -20.438 1 94.25 697 GLY B CA 1
ATOM 13313 C C . GLY B 1 697 ? -23.188 -32.75 -21.734 1 94.25 697 GLY B C 1
ATOM 13314 O O . GLY B 1 697 ? -24.094 -32.156 -22.328 1 94.25 697 GLY B O 1
ATOM 13315 N N . SER B 1 698 ? -21.922 -32.656 -21.984 1 95.5 698 SER B N 1
ATOM 13316 C CA . SER B 1 698 ? -21.453 -32.031 -23.203 1 95.5 698 SER B CA 1
ATOM 13317 C C . SER B 1 698 ? -20.266 -32.781 -23.812 1 95.5 698 SER B C 1
ATOM 13319 O O . SER B 1 698 ? -19.453 -33.344 -23.078 1 95.5 698 SER B O 1
ATOM 13321 N N . VAL B 1 699 ? -20.219 -32.75 -25.094 1 97.31 699 VAL B N 1
ATOM 13322 C CA . VAL B 1 699 ? -19.078 -33.281 -25.859 1 97.31 699 VAL B CA 1
ATOM 13323 C C . VAL B 1 699 ? -18.562 -32.219 -26.812 1 97.31 699 VAL B C 1
ATOM 13325 O O . VAL B 1 699 ? -19.344 -31.625 -27.578 1 97.31 699 VAL B O 1
ATOM 13328 N N . ASP B 1 700 ? -17.297 -31.953 -26.766 1 97.81 700 ASP B N 1
ATOM 13329 C CA . ASP B 1 700 ? -16.703 -30.953 -27.641 1 97.81 700 ASP B CA 1
ATOM 13330 C C . ASP B 1 700 ? -15.492 -31.516 -28.391 1 97.81 700 ASP B C 1
ATOM 13332 O O . ASP B 1 700 ? -14.711 -32.281 -27.828 1 97.81 700 ASP B O 1
ATOM 13336 N N . TYR B 1 701 ? -15.406 -31.172 -29.594 1 97.81 701 TYR B N 1
ATOM 13337 C CA . TYR B 1 701 ? -14.211 -31.359 -30.406 1 97.81 701 TYR B CA 1
ATOM 13338 C C . TYR B 1 701 ? -13.617 -30.016 -30.812 1 97.81 701 TYR B C 1
ATOM 13340 O O . TYR B 1 701 ? -14.352 -29.094 -31.203 1 97.81 701 TYR B O 1
ATOM 13348 N N . TYR B 1 702 ? -12.32 -29.875 -30.703 1 97.19 702 TYR B N 1
ATOM 13349 C CA . TYR B 1 702 ? -11.711 -28.609 -31.094 1 97.19 702 TYR B CA 1
ATOM 13350 C C . TYR B 1 702 ? -10.453 -28.844 -31.922 1 97.19 702 TYR B C 1
ATOM 13352 O O . TYR B 1 702 ? -9.82 -29.891 -31.812 1 97.19 702 TYR B O 1
ATOM 13360 N N . ASN B 1 703 ? -10.133 -27.859 -32.719 1 97.12 703 ASN B N 1
ATOM 13361 C CA . ASN B 1 703 ? -8.914 -27.734 -33.531 1 97.12 703 ASN B CA 1
ATOM 13362 C C . ASN B 1 703 ? -8.383 -26.297 -33.5 1 97.12 703 ASN B C 1
ATOM 13364 O O . ASN B 1 703 ? -9.023 -25.391 -34.031 1 97.12 703 ASN B O 1
ATOM 13368 N N . ARG B 1 704 ? -7.207 -26.203 -32.938 1 95.38 704 ARG B N 1
ATOM 13369 C CA . ARG B 1 704 ? -6.602 -24.891 -32.812 1 95.38 704 ARG B CA 1
ATOM 13370 C C . ARG B 1 704 ? -5.242 -24.828 -33.5 1 95.38 704 ARG B C 1
ATOM 13372 O O . ARG B 1 704 ? -4.43 -25.75 -33.344 1 95.38 704 ARG B O 1
ATOM 13379 N N . THR B 1 705 ? -4.984 -23.734 -34.188 1 96.12 705 THR B N 1
ATOM 13380 C CA . THR B 1 705 ? -3.697 -23.5 -34.812 1 96.12 705 THR B CA 1
ATOM 13381 C C . THR B 1 705 ? -3.195 -22.094 -34.562 1 96.12 705 THR B C 1
ATOM 13383 O O . THR B 1 705 ? -3.863 -21.109 -34.906 1 96.12 705 THR B O 1
ATOM 13386 N N . THR B 1 706 ? -2.062 -22.016 -33.938 1 95.19 706 THR B N 1
ATOM 13387 C CA . THR B 1 706 ? -1.402 -20.719 -33.75 1 95.19 706 THR B CA 1
ATOM 13388 C C . THR B 1 706 ? -0.406 -20.453 -34.875 1 95.19 706 THR B C 1
ATOM 13390 O O . THR B 1 706 ? 0.537 -21.219 -35.094 1 95.19 706 THR B O 1
ATOM 13393 N N . LYS B 1 707 ? -0.657 -19.359 -35.5 1 94.81 707 LYS B N 1
ATOM 13394 C CA . LYS B 1 707 ? 0.229 -18.938 -36.594 1 94.81 707 LYS B CA 1
ATOM 13395 C C . LYS B 1 707 ? 1.092 -17.75 -36.156 1 94.81 707 LYS B C 1
ATOM 13397 O O . LYS B 1 707 ? 0.71 -16.984 -35.281 1 94.81 707 LYS B O 1
ATOM 13402 N N . ASP B 1 708 ? 2.291 -17.609 -36.75 1 92.75 708 ASP B N 1
ATOM 13403 C CA . ASP B 1 708 ? 3.229 -16.516 -36.5 1 92.75 708 ASP B CA 1
ATOM 13404 C C . ASP B 1 708 ? 3.678 -16.469 -35.062 1 92.75 708 ASP B C 1
ATOM 13406 O O . ASP B 1 708 ? 3.762 -15.398 -34.438 1 92.75 708 ASP B O 1
ATOM 13410 N N . ALA B 1 709 ? 3.85 -17.625 -34.531 1 92.31 709 ALA B N 1
ATOM 13411 C CA . ALA B 1 709 ? 4.336 -17.688 -33.156 1 92.31 709 ALA B CA 1
ATOM 13412 C C . ALA B 1 709 ? 5.734 -17.078 -33.031 1 92.31 709 ALA B C 1
ATOM 13414 O O . ALA B 1 709 ? 6.574 -17.266 -33.906 1 92.31 709 ALA B O 1
ATOM 13415 N N . LEU B 1 710 ? 5.941 -16.344 -32 1 91.19 710 LEU B N 1
ATOM 13416 C CA . LEU B 1 710 ? 7.207 -15.648 -31.797 1 91.19 710 LEU B CA 1
ATOM 13417 C C . LEU B 1 710 ? 8.266 -16.594 -31.234 1 91.19 710 LEU B C 1
ATOM 13419 O O . LEU B 1 710 ? 7.953 -17.453 -30.406 1 91.19 710 LEU B O 1
ATOM 13423 N N . PHE B 1 711 ? 9.438 -16.359 -31.672 1 89 711 PHE B N 1
ATOM 13424 C CA . PHE B 1 711 ? 10.617 -17.047 -31.141 1 89 711 PHE B CA 1
ATOM 13425 C C . PHE B 1 711 ? 11.867 -16.203 -31.344 1 89 711 PHE B C 1
ATOM 13427 O O . PHE B 1 711 ? 11.867 -15.258 -32.156 1 89 711 PHE B O 1
ATOM 13434 N N . ASN B 1 712 ? 12.844 -16.469 -30.516 1 89.81 712 ASN B N 1
ATOM 13435 C CA . ASN B 1 712 ? 14.141 -15.828 -30.703 1 89.81 712 ASN B CA 1
ATOM 13436 C C . ASN B 1 712 ? 15.039 -16.641 -31.641 1 89.81 712 ASN B C 1
ATOM 13438 O O . ASN B 1 712 ? 15.453 -17.75 -31.297 1 89.81 712 ASN B O 1
ATOM 13442 N N . TYR B 1 713 ? 15.398 -16.078 -32.719 1 89.56 713 TYR B N 1
ATOM 13443 C CA . TYR B 1 713 ? 16.203 -16.766 -33.719 1 89.56 713 TYR B CA 1
ATOM 13444 C C . TYR B 1 713 ? 17.641 -16.266 -33.719 1 89.56 713 TYR B C 1
ATOM 13446 O O . TYR B 1 713 ? 17.891 -15.07 -33.531 1 89.56 713 TYR B O 1
ATOM 13454 N N . SER B 1 714 ? 18.547 -17.219 -33.75 1 89.06 714 SER B N 1
ATOM 13455 C CA . SER B 1 714 ? 19.953 -16.844 -33.906 1 89.06 714 SER B CA 1
ATOM 13456 C C . SER B 1 714 ? 20.203 -16.25 -35.312 1 89.06 714 SER B C 1
ATOM 13458 O O . SER B 1 714 ? 19.781 -16.812 -36.312 1 89.06 714 SER B O 1
ATOM 13460 N N . VAL B 1 715 ? 20.859 -15.148 -35.375 1 89.5 715 VAL B N 1
ATOM 13461 C CA . VAL B 1 715 ? 21.188 -14.484 -36.625 1 89.5 715 VAL B CA 1
ATOM 13462 C C . VAL B 1 715 ? 22.672 -14.117 -36.656 1 89.5 715 VAL B C 1
ATOM 13464 O O . VAL B 1 715 ? 23.297 -13.93 -35.625 1 89.5 715 VAL B O 1
ATOM 13467 N N . PRO B 1 716 ? 23.172 -14.078 -37.781 1 88.81 716 PRO B N 1
ATOM 13468 C CA . PRO B 1 716 ? 24.594 -13.734 -37.875 1 88.81 716 PRO B CA 1
ATOM 13469 C C . PRO B 1 716 ? 24.875 -12.273 -37.531 1 88.81 716 PRO B C 1
ATOM 13471 O O . PRO B 1 716 ? 24.047 -11.398 -37.844 1 88.81 716 PRO B O 1
ATOM 13474 N N . THR B 1 717 ? 25.812 -11.969 -36.938 1 91.31 717 THR B N 1
ATOM 13475 C CA . THR B 1 717 ? 26.359 -10.641 -36.688 1 91.31 717 THR B CA 1
ATOM 13476 C C . THR B 1 717 ? 27.703 -10.461 -37.375 1 91.31 717 THR B C 1
ATOM 13478 O O . THR B 1 717 ? 28.719 -11.031 -36.969 1 91.31 717 THR B O 1
ATOM 13481 N N . PRO B 1 718 ? 27.828 -9.555 -38.5 1 87.38 718 PRO B N 1
ATOM 13482 C CA . PRO B 1 718 ? 26.797 -8.766 -39.188 1 87.38 718 PRO B CA 1
ATOM 13483 C C . PRO B 1 718 ? 25.891 -9.617 -40.062 1 87.38 718 PRO B C 1
ATOM 13485 O O . PRO B 1 718 ? 26.156 -10.805 -40.281 1 87.38 718 PRO B O 1
ATOM 13488 N N . PRO B 1 719 ? 24.828 -9.094 -40.625 1 89.75 719 PRO B N 1
ATOM 13489 C CA . PRO B 1 719 ? 24.469 -7.68 -40.594 1 89.75 719 PRO B CA 1
ATOM 13490 C C . PRO B 1 719 ? 23.688 -7.297 -39.344 1 89.75 719 PRO B C 1
ATOM 13492 O O . PRO B 1 719 ? 23.422 -6.117 -39.125 1 89.75 719 PRO B O 1
ATOM 13495 N N . TYR B 1 720 ? 23.234 -8.227 -38.594 1 92.44 720 TYR B N 1
ATOM 13496 C CA . TYR B 1 720 ? 22.547 -7.879 -37.344 1 92.44 720 TYR B CA 1
ATOM 13497 C C . TYR B 1 720 ? 23.531 -7.41 -36.281 1 92.44 720 TYR B C 1
ATOM 13499 O O . TYR B 1 720 ? 24.719 -7.695 -36.375 1 92.44 720 TYR B O 1
ATOM 13507 N N . PHE B 1 721 ? 23.016 -6.699 -35.375 1 93.25 721 PHE B N 1
ATOM 13508 C CA . PHE B 1 721 ? 23.891 -6.113 -34.375 1 93.25 721 PHE B CA 1
ATOM 13509 C C . PHE B 1 721 ? 23.938 -6.992 -33.125 1 93.25 721 PHE B C 1
ATOM 13511 O O . PHE B 1 721 ? 24.828 -6.844 -32.281 1 93.25 721 PHE B O 1
ATOM 13518 N N . PHE B 1 722 ? 23.031 -7.812 -33 1 92.88 722 PHE B N 1
ATOM 13519 C CA . PHE B 1 722 ? 22.906 -8.727 -31.859 1 92.88 722 PHE B CA 1
ATOM 13520 C C . PHE B 1 722 ? 22.625 -10.148 -32.344 1 92.88 722 PHE B C 1
ATOM 13522 O O . PHE B 1 722 ? 22.016 -10.336 -33.406 1 92.88 722 PHE B O 1
ATOM 13529 N N . GLY B 1 723 ? 23.031 -11.117 -31.594 1 91.19 723 GLY B N 1
ATOM 13530 C CA . GLY B 1 723 ? 23.062 -12.492 -32.062 1 91.19 723 GLY B CA 1
ATOM 13531 C C . GLY B 1 723 ? 21.703 -13.148 -32.125 1 91.19 723 GLY B C 1
ATOM 13532 O O . GLY B 1 723 ? 21.578 -14.289 -32.562 1 91.19 723 GLY B O 1
ATOM 13533 N N . THR B 1 724 ? 20.688 -12.492 -31.609 1 92 724 THR B N 1
ATOM 13534 C CA . THR B 1 724 ? 19.328 -13.047 -31.688 1 92 724 THR B CA 1
ATOM 13535 C C . THR B 1 724 ? 18.328 -11.977 -32.094 1 92 724 THR B C 1
ATOM 13537 O O . THR B 1 724 ? 18.594 -10.781 -31.984 1 92 724 THR B O 1
ATOM 13540 N N . ILE B 1 725 ? 17.25 -12.375 -32.656 1 91.38 725 ILE B N 1
ATOM 13541 C CA . ILE B 1 725 ? 16.156 -11.477 -33.031 1 91.38 725 ILE B CA 1
ATOM 13542 C C . ILE B 1 725 ? 14.812 -12.164 -32.781 1 91.38 725 ILE B C 1
ATOM 13544 O O . ILE B 1 725 ? 14.656 -13.352 -33.031 1 91.38 725 ILE B O 1
ATOM 13548 N N . ALA B 1 726 ? 13.922 -11.461 -32.188 1 90.62 726 ALA B N 1
ATOM 13549 C CA . ALA B 1 726 ? 12.562 -11.969 -32.031 1 90.62 726 ALA B CA 1
ATOM 13550 C C . ALA B 1 726 ? 11.797 -11.867 -33.344 1 90.62 726 ALA B C 1
ATOM 13552 O O . ALA B 1 726 ? 11.727 -10.797 -33.969 1 90.62 726 ALA B O 1
ATOM 13553 N N . ALA B 1 727 ? 11.188 -12.945 -33.812 1 91.25 727 ALA B N 1
ATOM 13554 C CA . ALA B 1 727 ? 10.5 -12.922 -35.094 1 91.25 727 ALA B CA 1
ATOM 13555 C C . ALA B 1 727 ? 9.297 -13.852 -35.094 1 91.25 727 ALA B C 1
ATOM 13557 O O . ALA B 1 727 ? 9.258 -14.836 -34.344 1 91.25 727 ALA B O 1
ATOM 13558 N N . ASN B 1 728 ? 8.312 -13.469 -35.938 1 92.12 728 ASN B N 1
ATOM 13559 C CA . ASN B 1 728 ? 7.102 -14.258 -36.125 1 92.12 728 ASN B CA 1
ATOM 13560 C C . ASN B 1 728 ? 7.305 -15.359 -37.156 1 92.12 728 ASN B C 1
ATOM 13562 O O . ASN B 1 728 ? 7.234 -15.109 -38.375 1 92.12 728 ASN B O 1
ATOM 13566 N N . VAL B 1 729 ? 7.418 -16.641 -36.688 1 89.81 729 VAL B N 1
ATOM 13567 C CA . VAL B 1 729 ? 7.762 -17.641 -37.719 1 89.81 729 VAL B CA 1
ATOM 13568 C C . VAL B 1 729 ? 7.012 -18.938 -37.406 1 89.81 729 VAL B C 1
ATOM 13570 O O . VAL B 1 729 ? 6.402 -19.531 -38.312 1 89.81 729 VAL B O 1
ATOM 13573 N N . ALA B 1 730 ? 6.871 -19.375 -36.219 1 91.69 730 ALA B N 1
ATOM 13574 C CA . ALA B 1 730 ? 6.496 -20.734 -35.875 1 91.69 730 ALA B CA 1
ATOM 13575 C C . ALA B 1 730 ? 4.984 -20.922 -35.938 1 91.69 730 ALA B C 1
ATOM 13577 O O . ALA B 1 730 ? 4.227 -19.953 -35.875 1 91.69 730 ALA B O 1
ATOM 13578 N N . GLN B 1 731 ? 4.664 -22.141 -36.125 1 94.94 731 GLN B N 1
ATOM 13579 C CA . GLN B 1 731 ? 3.264 -22.547 -36.125 1 94.94 731 GLN B CA 1
ATOM 13580 C C . GLN B 1 731 ? 3.045 -23.766 -35.219 1 94.94 731 GLN B C 1
ATOM 13582 O O . GLN B 1 731 ? 3.824 -24.719 -35.25 1 94.94 731 GLN B O 1
ATOM 13587 N N . ILE B 1 732 ? 1.975 -23.719 -34.438 1 95.38 732 ILE B N 1
ATOM 13588 C CA . ILE B 1 732 ? 1.66 -24.766 -33.469 1 95.38 732 ILE B CA 1
ATOM 13589 C C . ILE B 1 732 ? 0.195 -25.172 -33.594 1 95.38 732 ILE B C 1
ATOM 13591 O O . ILE B 1 732 ? -0.678 -24.328 -33.781 1 95.38 732 ILE B O 1
ATOM 13595 N N . LYS B 1 733 ? -0.018 -26.438 -33.438 1 96.75 733 LYS B N 1
ATOM 13596 C CA . LYS B 1 733 ? -1.376 -26.953 -33.562 1 96.75 733 LYS B CA 1
ATOM 13597 C C . LYS B 1 733 ? -1.763 -27.781 -32.344 1 96.75 733 LYS B C 1
ATOM 13599 O O . LYS B 1 733 ? -0.946 -28.547 -31.812 1 96.75 733 LYS B O 1
ATOM 13604 N N . ASN B 1 734 ? -2.977 -27.672 -31.797 1 96.25 734 ASN B N 1
ATOM 13605 C CA . ASN B 1 734 ? -3.598 -28.469 -30.75 1 96.25 734 ASN B CA 1
ATOM 13606 C C . ASN B 1 734 ? -4.969 -28.984 -31.188 1 96.25 734 ASN B C 1
ATOM 13608 O O . ASN B 1 734 ? -5.789 -28.234 -31.703 1 96.25 734 ASN B O 1
ATOM 13612 N N . THR B 1 735 ? -5.234 -30.234 -30.984 1 97.25 735 THR B N 1
ATOM 13613 C CA . THR B 1 735 ? -6.527 -30.844 -31.266 1 97.25 735 THR B CA 1
ATOM 13614 C C . THR B 1 735 ? -6.934 -31.781 -30.125 1 97.25 735 THR B C 1
ATOM 13616 O O . THR B 1 735 ? -6.078 -32.375 -29.484 1 97.25 735 THR B O 1
ATOM 13619 N N . GLY B 1 736 ? -8.242 -31.844 -29.891 1 97.44 736 GLY B N 1
ATOM 13620 C CA . GLY B 1 736 ? -8.656 -32.719 -28.812 1 97.44 736 GLY B CA 1
ATOM 13621 C C . GLY B 1 736 ? -10.164 -32.875 -28.688 1 97.44 736 GLY B C 1
ATOM 13622 O O . GLY B 1 736 ? -10.906 -32.281 -29.484 1 97.44 736 GLY B O 1
ATOM 13623 N N . VAL B 1 737 ? -10.586 -33.75 -27.797 1 98.12 737 VAL B N 1
ATOM 13624 C CA . VAL B 1 737 ? -11.984 -34 -27.469 1 98.12 737 VAL B CA 1
ATOM 13625 C C . VAL B 1 737 ? -12.203 -33.844 -25.969 1 98.12 737 VAL B C 1
ATOM 13627 O O . VAL B 1 737 ? -11.32 -34.156 -25.172 1 98.12 737 VAL B O 1
ATOM 13630 N N . GLU B 1 738 ? -13.375 -33.344 -25.656 1 98.12 738 GLU B N 1
ATOM 13631 C CA . GLU B 1 738 ? -13.758 -33.125 -24.266 1 98.12 738 GLU B CA 1
ATOM 13632 C C . GLU B 1 738 ? -15.125 -33.75 -23.969 1 98.12 738 GLU B C 1
ATOM 13634 O O . GLU B 1 738 ? -16.062 -33.562 -24.75 1 98.12 738 GLU B O 1
ATOM 13639 N N . PHE B 1 739 ? -15.164 -34.438 -22.859 1 97.5 739 PHE B N 1
ATOM 13640 C CA . PHE B 1 739 ? -16.406 -35.031 -22.391 1 97.5 739 PHE B CA 1
ATOM 13641 C C . PHE B 1 739 ? -16.734 -34.594 -20.984 1 97.5 739 PHE B C 1
ATOM 13643 O O . PHE B 1 739 ? -15.883 -34.656 -20.094 1 97.5 739 PHE B O 1
ATOM 13650 N N . LEU B 1 740 ? -17.875 -34.125 -20.812 1 96.81 740 LEU B N 1
ATOM 13651 C CA . LEU B 1 740 ? -18.438 -33.812 -19.5 1 96.81 740 LEU B CA 1
ATOM 13652 C C . LEU B 1 740 ? -19.75 -34.531 -19.297 1 96.81 740 LEU B C 1
ATOM 13654 O O . LEU B 1 740 ? -20.656 -34.469 -20.125 1 96.81 740 LEU B O 1
ATOM 13658 N N . LEU B 1 741 ? -19.891 -35.25 -18.172 1 96.19 741 LEU B N 1
ATOM 13659 C CA . LEU B 1 741 ? -21.094 -36 -17.859 1 96.19 741 LEU B CA 1
ATOM 13660 C C . LEU B 1 741 ? -21.531 -35.781 -16.422 1 96.19 741 LEU B C 1
ATOM 13662 O O . LEU B 1 741 ? -20.719 -35.969 -15.492 1 96.19 741 LEU B O 1
ATOM 13666 N N . ASN B 1 742 ? -22.672 -35.406 -16.281 1 94.88 742 ASN B N 1
ATOM 13667 C CA . ASN B 1 742 ? -23.297 -35.281 -14.969 1 94.88 742 ASN B CA 1
ATOM 13668 C C . ASN B 1 742 ? -24.422 -36.312 -14.797 1 94.88 742 ASN B C 1
ATOM 13670 O O . ASN B 1 742 ? -25.266 -36.438 -15.672 1 94.88 742 ASN B O 1
ATOM 13674 N N . VAL B 1 743 ? -24.406 -36.969 -13.695 1 95.56 743 VAL B N 1
ATOM 13675 C CA . VAL B 1 743 ? -25.406 -38.031 -13.445 1 95.56 743 VAL B CA 1
ATOM 13676 C C . VAL B 1 743 ? -25.953 -37.875 -12.023 1 95.56 743 VAL B C 1
ATOM 13678 O O . VAL B 1 743 ? -25.188 -37.656 -11.078 1 95.56 743 VAL B O 1
ATOM 13681 N N . THR B 1 744 ? -27.203 -37.938 -11.945 1 93.81 744 THR B N 1
ATOM 13682 C CA . THR B 1 744 ? -27.875 -38.031 -10.656 1 93.81 744 THR B CA 1
ATOM 13683 C C . THR B 1 744 ? -28.625 -39.344 -10.516 1 93.81 744 THR B C 1
ATOM 13685 O O . THR B 1 744 ? -29.844 -39.406 -10.75 1 93.81 744 THR B O 1
ATOM 13688 N N . PRO B 1 745 ? -27.969 -40.312 -10.062 1 92.19 745 PRO B N 1
ATOM 13689 C CA . PRO B 1 745 ? -28.578 -41.656 -9.984 1 92.19 745 PRO B CA 1
ATOM 13690 C C . PRO B 1 745 ? -29.734 -41.719 -8.984 1 92.19 745 PRO B C 1
ATOM 13692 O O . PRO B 1 745 ? -30.719 -42.406 -9.219 1 92.19 745 PRO B O 1
ATOM 13695 N N . PHE B 1 746 ? -29.547 -41.062 -7.844 1 91.44 746 PHE B N 1
ATOM 13696 C CA . PHE B 1 746 ? -30.562 -41.062 -6.793 1 91.44 746 PHE B CA 1
ATOM 13697 C C . PHE B 1 746 ? -30.906 -39.656 -6.352 1 91.44 746 PHE B C 1
ATOM 13699 O O . PHE B 1 746 ? -30.031 -38.844 -6.141 1 91.44 746 PHE B O 1
ATOM 13706 N N . GLN B 1 747 ? -32.188 -39.406 -6.25 1 89.62 747 GLN B N 1
ATOM 13707 C CA . GLN B 1 747 ? -32.719 -38.125 -5.723 1 89.62 747 GLN B CA 1
ATOM 13708 C C . GLN B 1 747 ? -34 -38.375 -4.953 1 89.62 747 GLN B C 1
ATOM 13710 O O . GLN B 1 747 ? -35.094 -38.438 -5.547 1 89.62 747 GLN B O 1
ATOM 13715 N N . THR B 1 748 ? -33.812 -38.5 -3.701 1 89 748 THR B N 1
ATOM 13716 C CA . THR B 1 748 ? -34.969 -38.625 -2.814 1 89 748 THR B CA 1
ATOM 13717 C C . THR B 1 748 ? -34.969 -37.531 -1.752 1 89 748 THR B C 1
ATOM 13719 O O . THR B 1 748 ? -34.094 -36.656 -1.745 1 89 748 THR B O 1
ATOM 13722 N N . ASP B 1 749 ? -35.938 -37.594 -0.89 1 82.31 749 ASP B N 1
ATOM 13723 C CA . ASP B 1 749 ? -36.062 -36.562 0.142 1 82.31 749 ASP B CA 1
ATOM 13724 C C . ASP B 1 749 ? -34.906 -36.656 1.124 1 82.31 749 ASP B C 1
ATOM 13726 O O . ASP B 1 749 ? -34.406 -35.625 1.607 1 82.31 749 ASP B O 1
ATOM 13730 N N . ASN B 1 750 ? -34.438 -37.75 1.344 1 90.12 750 ASN B N 1
ATOM 13731 C CA . ASN B 1 750 ? -33.438 -37.906 2.387 1 90.12 750 ASN B CA 1
ATOM 13732 C C . ASN B 1 750 ? -32.094 -38.312 1.806 1 90.12 750 ASN B C 1
ATOM 13734 O O . ASN B 1 750 ? -31.094 -38.375 2.525 1 90.12 750 ASN B O 1
ATOM 13738 N N . PHE B 1 751 ? -32.062 -38.688 0.56 1 93.62 751 PHE B N 1
ATOM 13739 C CA . PHE B 1 751 ? -30.828 -39.156 -0.032 1 93.62 751 PHE B CA 1
ATOM 13740 C C . PHE B 1 751 ? -30.641 -38.625 -1.441 1 93.62 751 PHE B C 1
ATOM 13742 O O . PHE B 1 751 ? -31.547 -38.719 -2.279 1 93.62 751 PHE B O 1
ATOM 13749 N N . GLU B 1 752 ? -29.516 -38 -1.688 1 93.5 752 GLU B N 1
ATOM 13750 C CA . GLU B 1 752 ? -29.156 -37.469 -3.002 1 93.5 752 GLU B CA 1
ATOM 13751 C C . GLU B 1 752 ? -27.719 -37.844 -3.365 1 93.5 752 GLU B C 1
ATOM 13753 O O . GLU B 1 752 ? -26.812 -37.75 -2.533 1 93.5 752 GLU B O 1
ATOM 13758 N N . TRP B 1 753 ? -27.531 -38.406 -4.531 1 96.06 753 TRP B N 1
ATOM 13759 C CA . TRP B 1 753 ? -26.219 -38.688 -5.074 1 96.06 753 TRP B CA 1
ATOM 13760 C C . TRP B 1 753 ? -26.031 -38.062 -6.441 1 96.06 753 TRP B C 1
ATOM 13762 O O . TRP B 1 753 ? -26.781 -38.312 -7.375 1 96.06 753 TRP B O 1
ATOM 13772 N N . THR B 1 754 ? -25.078 -37.125 -6.512 1 94.5 754 THR B N 1
ATOM 13773 C CA . THR B 1 754 ? -24.703 -36.531 -7.781 1 94.5 754 THR B CA 1
ATOM 13774 C C . THR B 1 754 ? -23.266 -36.875 -8.156 1 94.5 754 THR B C 1
ATOM 13776 O O . THR B 1 754 ? -22.391 -36.938 -7.293 1 94.5 754 THR B O 1
ATOM 13779 N N . ALA B 1 755 ? -23.047 -37.125 -9.422 1 95.62 755 ALA B N 1
ATOM 13780 C CA . ALA B 1 755 ? -21.734 -37.5 -9.93 1 95.62 755 ALA B CA 1
ATOM 13781 C C . ALA B 1 755 ? -21.375 -36.688 -11.156 1 95.62 755 ALA B C 1
ATOM 13783 O O . ALA B 1 755 ? -22.219 -36.406 -12.008 1 95.62 755 ALA B O 1
ATOM 13784 N N . ASN B 1 756 ? -20.172 -36.219 -11.172 1 95.62 756 ASN B N 1
ATOM 13785 C CA . ASN B 1 756 ? -19.609 -35.469 -12.281 1 95.62 756 ASN B CA 1
ATOM 13786 C C . ASN B 1 756 ? -18.359 -36.156 -12.836 1 95.62 756 ASN B C 1
ATOM 13788 O O . ASN B 1 756 ? -17.406 -36.438 -12.094 1 95.62 756 ASN B O 1
ATOM 13792 N N . LEU B 1 757 ? -18.375 -36.438 -14.117 1 97.06 757 LEU B N 1
ATOM 13793 C CA . LEU B 1 757 ? -17.25 -37.062 -14.789 1 97.06 757 LEU B CA 1
ATOM 13794 C C . LEU B 1 757 ? -16.719 -36.219 -15.922 1 97.06 757 LEU B C 1
ATOM 13796 O O . LEU B 1 757 ? -17.5 -35.688 -16.734 1 97.06 757 LEU B O 1
ATOM 13800 N N . THR B 1 758 ? -15.43 -36.062 -15.953 1 97.5 758 THR B N 1
ATOM 13801 C CA . THR B 1 758 ? -14.797 -35.344 -17.078 1 97.5 758 THR B CA 1
ATOM 13802 C C . THR B 1 758 ? -13.734 -36.25 -17.719 1 97.5 758 THR B C 1
ATOM 13804 O O . THR B 1 758 ? -13.094 -37.031 -17.047 1 97.5 758 THR B O 1
ATOM 13807 N N . TYR B 1 759 ? -13.602 -36.094 -18.969 1 97.88 759 TYR B N 1
ATOM 13808 C CA . TYR B 1 759 ? -12.555 -36.75 -19.781 1 97.88 759 TYR B CA 1
ATOM 13809 C C . TYR B 1 759 ? -12.133 -35.844 -20.922 1 97.88 759 TYR B C 1
ATOM 13811 O O . TYR B 1 759 ? -12.977 -35.281 -21.625 1 97.88 759 TYR B O 1
ATOM 13819 N N . SER B 1 760 ? -10.867 -35.688 -21.094 1 97.81 760 SER B N 1
ATOM 13820 C CA . SER B 1 760 ? -10.383 -34.812 -22.172 1 97.81 760 SER B CA 1
ATOM 13821 C C . SER B 1 760 ? -9.078 -35.344 -22.75 1 97.81 760 SER B C 1
ATOM 13823 O O . SER B 1 760 ? -8.266 -35.938 -22.047 1 97.81 760 SER B O 1
ATOM 13825 N N . THR B 1 761 ? -8.867 -35.031 -24.016 1 97.62 761 THR B N 1
ATOM 13826 C CA . THR B 1 761 ? -7.641 -35.375 -24.719 1 97.62 761 THR B CA 1
ATOM 13827 C C . THR B 1 761 ? -7.082 -34.156 -25.453 1 97.62 761 THR B C 1
ATOM 13829 O O . THR B 1 761 ? -7.82 -33.219 -25.766 1 97.62 761 THR B O 1
ATOM 13832 N N . ASN B 1 762 ? -5.805 -34.125 -25.656 1 96.25 762 ASN B N 1
ATOM 13833 C CA . ASN B 1 762 ? -5.152 -33.125 -26.453 1 96.25 762 ASN B CA 1
ATOM 13834 C C . ASN B 1 762 ? -3.936 -33.656 -27.188 1 96.25 762 ASN B C 1
ATOM 13836 O O . ASN B 1 762 ? -3.123 -34.375 -26.609 1 96.25 762 ASN B O 1
ATOM 13840 N N . THR B 1 763 ? -3.863 -33.375 -28.422 1 95.75 763 THR B N 1
ATOM 13841 C CA . THR B 1 763 ? -2.693 -33.656 -29.25 1 95.75 763 THR B CA 1
ATOM 13842 C C . THR B 1 763 ? -2.053 -32.375 -29.75 1 95.75 763 THR B C 1
ATOM 13844 O O . THR B 1 763 ? -2.721 -31.531 -30.359 1 95.75 763 THR B O 1
ATOM 13847 N N . ASN B 1 764 ? -0.835 -32.312 -29.5 1 94.75 764 ASN B N 1
ATOM 13848 C CA . ASN B 1 764 ? -0.061 -31.125 -29.859 1 94.75 764 ASN B CA 1
ATOM 13849 C C . ASN B 1 764 ? 0.929 -31.438 -30.984 1 94.75 764 ASN B C 1
ATOM 13851 O O . ASN B 1 764 ? 1.445 -32.562 -31.078 1 94.75 764 ASN B O 1
ATOM 13855 N N . GLU B 1 765 ? 1.169 -30.375 -31.844 1 96.06 765 GLU B N 1
ATOM 13856 C CA . GLU B 1 765 ? 2.135 -30.562 -32.938 1 96.06 765 GLU B CA 1
ATOM 13857 C C . GLU B 1 765 ? 2.779 -29.234 -33.312 1 96.06 765 GLU B C 1
ATOM 13859 O O . GLU B 1 765 ? 2.086 -28.234 -33.5 1 96.06 765 GLU B O 1
ATOM 13864 N N . ILE B 1 766 ? 4.105 -29.297 -33.469 1 96.06 766 ILE B N 1
ATOM 13865 C CA . ILE B 1 766 ? 4.824 -28.188 -34.094 1 96.06 766 ILE B CA 1
ATOM 13866 C C . ILE B 1 766 ? 4.762 -28.312 -35.625 1 96.06 766 ILE B C 1
ATOM 13868 O O . ILE B 1 766 ? 5.43 -29.172 -36.219 1 96.06 766 ILE B O 1
ATOM 13872 N N . MET B 1 767 ? 4.09 -27.375 -36.219 1 95.75 767 MET B N 1
ATOM 13873 C CA . MET B 1 767 ? 3.908 -27.469 -37.656 1 95.75 767 MET B CA 1
ATOM 13874 C C . MET B 1 767 ? 5.121 -26.922 -38.406 1 95.75 767 MET B C 1
ATOM 13876 O O . MET B 1 767 ? 5.543 -27.469 -39.406 1 95.75 767 MET B O 1
ATOM 13880 N N . SER B 1 768 ? 5.648 -25.828 -37.906 1 94.38 768 SER B N 1
ATOM 13881 C CA . SER B 1 768 ? 6.812 -25.203 -38.531 1 94.38 768 SER B CA 1
ATOM 13882 C C . SER B 1 768 ? 7.586 -24.344 -37.562 1 94.38 768 SER B C 1
ATOM 13884 O O . SER B 1 768 ? 7 -23.781 -36.625 1 94.38 768 SER B O 1
ATOM 13886 N N . LEU B 1 769 ? 8.93 -24.281 -37.781 1 94.06 769 LEU B N 1
ATOM 13887 C CA . LEU B 1 769 ? 9.805 -23.453 -36.969 1 94.06 769 LEU B CA 1
ATOM 13888 C C . LEU B 1 769 ? 10.57 -22.453 -37.844 1 94.06 769 LEU B C 1
ATOM 13890 O O . LEU B 1 769 ? 11.359 -21.672 -37.312 1 94.06 769 LEU B O 1
ATOM 13894 N N . SER B 1 770 ? 10.367 -22.547 -39.125 1 91.31 770 SER B N 1
ATOM 13895 C CA . SER B 1 770 ? 11.102 -21.703 -40.031 1 91.31 770 SER B CA 1
ATOM 13896 C C . SER B 1 770 ? 10.18 -21.125 -41.125 1 91.31 770 SER B C 1
ATOM 13898 O O . SER B 1 770 ? 9.094 -21.656 -41.344 1 91.31 770 SER B O 1
ATOM 13900 N N . ASN B 1 771 ? 10.57 -19.984 -41.594 1 87.19 771 ASN B N 1
ATOM 13901 C CA . ASN B 1 771 ? 9.945 -19.422 -42.781 1 87.19 771 ASN B CA 1
ATOM 13902 C C . ASN B 1 771 ? 10.984 -18.875 -43.75 1 87.19 771 ASN B C 1
ATOM 13904 O O . ASN B 1 771 ? 12.172 -19.219 -43.656 1 87.19 771 ASN B O 1
ATOM 13908 N N . ASP B 1 772 ? 10.539 -18.141 -44.75 1 83.69 772 ASP B N 1
ATOM 13909 C CA . ASP B 1 772 ? 11.43 -17.688 -45.812 1 83.69 772 ASP B CA 1
ATOM 13910 C C . ASP B 1 772 ? 12.453 -16.688 -45.25 1 83.69 772 ASP B C 1
ATOM 13912 O O . ASP B 1 772 ? 13.57 -16.609 -45.781 1 83.69 772 ASP B O 1
ATOM 13916 N N . GLU B 1 773 ? 12.156 -16.047 -44.25 1 82.69 773 GLU B N 1
ATOM 13917 C CA . GLU B 1 773 ? 13.008 -14.984 -43.719 1 82.69 773 GLU B CA 1
ATOM 13918 C C . GLU B 1 773 ? 13.914 -15.492 -42.625 1 82.69 773 GLU B C 1
ATOM 13920 O O . GLU B 1 773 ? 15.062 -15.062 -42.5 1 82.69 773 GLU B O 1
ATOM 13925 N N . PHE B 1 774 ? 13.461 -16.297 -41.75 1 86.12 774 PHE B N 1
ATOM 13926 C CA . PHE B 1 774 ? 14.203 -16.797 -40.594 1 86.12 774 PHE B CA 1
ATOM 13927 C C . PHE B 1 774 ? 14.164 -18.328 -40.562 1 86.12 774 PHE B C 1
ATOM 13929 O O . PHE B 1 774 ? 13.086 -18.922 -40.562 1 86.12 774 PHE B O 1
ATOM 13936 N N . GLN B 1 775 ? 15.375 -18.859 -40.531 1 82.62 775 GLN B N 1
ATOM 13937 C CA . GLN B 1 775 ? 15.492 -20.312 -40.531 1 82.62 775 GLN B CA 1
ATOM 13938 C C . GLN B 1 775 ? 16.391 -20.781 -39.406 1 82.62 775 GLN B C 1
ATOM 13940 O O . GLN B 1 775 ? 17.391 -20.141 -39.062 1 82.62 775 GLN B O 1
ATOM 13945 N N . LEU B 1 776 ? 15.922 -21.797 -38.812 1 81.5 776 LEU B N 1
ATOM 13946 C CA . LEU B 1 776 ? 16.828 -22.484 -37.906 1 81.5 776 LEU B CA 1
ATOM 13947 C C . LEU B 1 776 ? 17.828 -23.359 -38.656 1 81.5 776 LEU B C 1
ATOM 13949 O O . LEU B 1 776 ? 17.547 -23.797 -39.781 1 81.5 776 LEU B O 1
ATOM 13953 N N . THR B 1 777 ? 18.938 -23.5 -38.094 1 79.06 777 THR B N 1
ATOM 13954 C CA . THR B 1 777 ? 19.953 -24.391 -38.688 1 79.06 777 THR B CA 1
ATOM 13955 C C . THR B 1 777 ? 19.406 -25.812 -38.844 1 79.06 777 THR B C 1
ATOM 13957 O O . THR B 1 777 ? 19.703 -26.484 -39.812 1 79.06 777 THR B O 1
ATOM 13960 N N . ASN B 1 778 ? 18.641 -26.109 -37.812 1 85.5 778 ASN B N 1
ATOM 13961 C CA . ASN B 1 778 ? 17.984 -27.422 -37.812 1 85.5 778 ASN B CA 1
ATOM 13962 C C . ASN B 1 778 ? 16.469 -27.281 -37.688 1 85.5 778 ASN B C 1
ATOM 13964 O O . ASN B 1 778 ? 15.961 -26.203 -37.375 1 85.5 778 ASN B O 1
ATOM 13968 N N . ASP B 1 779 ? 15.852 -28.375 -38.031 1 90.31 779 ASP B N 1
ATOM 13969 C CA . ASP B 1 779 ? 14.398 -28.375 -37.906 1 90.31 779 ASP B CA 1
ATOM 13970 C C . ASP B 1 779 ? 13.977 -28.594 -36.438 1 90.31 779 ASP B C 1
ATOM 13972 O O . ASP B 1 779 ? 12.852 -29.016 -36.188 1 90.31 779 ASP B O 1
ATOM 13976 N N . PHE B 1 780 ? 14.93 -28.438 -35.625 1 93.94 780 PHE B N 1
ATOM 13977 C CA . PHE B 1 780 ? 14.664 -28.641 -34.188 1 93.94 780 PHE B CA 1
ATOM 13978 C C . PHE B 1 780 ? 15.547 -27.734 -33.344 1 93.94 780 PHE B C 1
ATOM 13980 O O . PHE B 1 780 ? 16.516 -27.156 -33.844 1 93.94 780 PHE B O 1
ATOM 13987 N N . PHE B 1 781 ? 15.156 -27.453 -32.156 1 92.38 781 PHE B N 1
ATOM 13988 C CA . PHE B 1 781 ? 16.016 -26.922 -31.109 1 92.38 781 PHE B CA 1
ATOM 13989 C C . PHE B 1 781 ? 15.805 -27.672 -29.797 1 92.38 781 PHE B C 1
ATOM 13991 O O . PHE B 1 781 ? 14.766 -28.297 -29.594 1 92.38 781 PHE B O 1
ATOM 13998 N N . ASP B 1 782 ? 16.766 -27.672 -28.922 1 94.75 782 ASP B N 1
ATOM 13999 C CA . ASP B 1 782 ? 16.703 -28.406 -27.672 1 94.75 782 ASP B CA 1
ATOM 14000 C C . ASP B 1 782 ? 16.281 -27.5 -26.516 1 94.75 782 ASP B C 1
ATOM 14002 O O . ASP B 1 782 ? 16.484 -26.281 -26.578 1 94.75 782 ASP B O 1
ATOM 14006 N N . GLU B 1 783 ? 15.602 -28.062 -25.641 1 94.56 783 GLU B N 1
ATOM 14007 C CA . GLU B 1 783 ? 15.117 -27.375 -24.453 1 94.56 783 GLU B CA 1
ATOM 14008 C C . GLU B 1 783 ? 15.312 -28.234 -23.203 1 94.56 783 GLU B C 1
ATOM 14010 O O . GLU B 1 783 ? 15.594 -29.422 -23.312 1 94.56 783 GLU B O 1
ATOM 14015 N N . GLY B 1 784 ? 15.125 -27.594 -22.094 1 95.44 784 GLY B N 1
ATOM 14016 C CA . GLY B 1 784 ? 15.359 -28.297 -20.844 1 95.44 784 GLY B CA 1
ATOM 14017 C C . GLY B 1 784 ? 16.828 -28.547 -20.562 1 95.44 784 GLY B C 1
ATOM 14018 O O . GLY B 1 784 ? 17.656 -28.484 -21.484 1 95.44 784 GLY B O 1
ATOM 14019 N N . TYR B 1 785 ? 17.094 -28.859 -19.328 1 96.44 785 TYR B N 1
ATOM 14020 C CA . TYR B 1 785 ? 18.484 -29.047 -18.938 1 96.44 785 TYR B CA 1
ATOM 14021 C C . TYR B 1 785 ? 18.578 -29.906 -17.672 1 96.44 785 TYR B C 1
ATOM 14023 O O . TYR B 1 785 ? 17.797 -29.719 -16.734 1 96.44 785 TYR B O 1
ATOM 14031 N N . THR B 1 786 ? 19.453 -30.797 -17.688 1 96.12 786 THR B N 1
ATOM 14032 C CA . THR B 1 786 ? 19.578 -31.719 -16.562 1 96.12 786 THR B CA 1
ATOM 14033 C C . THR B 1 786 ? 20.312 -31.062 -15.398 1 96.12 786 THR B C 1
ATOM 14035 O O . THR B 1 786 ? 20.125 -31.438 -14.242 1 96.12 786 THR B O 1
ATOM 14038 N N . GLY B 1 787 ? 21.141 -30.094 -15.734 1 93 787 GLY B N 1
ATOM 14039 C CA . GLY B 1 787 ? 22.031 -29.547 -14.727 1 93 787 GLY B CA 1
ATOM 14040 C C . GLY B 1 787 ? 23.297 -30.344 -14.547 1 93 787 GLY B C 1
ATOM 14041 O O . GLY B 1 787 ? 23.484 -31.359 -15.219 1 93 787 GLY B O 1
ATOM 14042 N N . GLU B 1 788 ? 24.156 -29.984 -13.656 1 91 788 GLU B N 1
ATOM 14043 C CA . GLU B 1 788 ? 25.422 -30.688 -13.367 1 91 788 GLU B CA 1
ATOM 14044 C C . GLU B 1 788 ? 25.172 -31.938 -12.547 1 91 788 GLU B C 1
ATOM 14046 O O . GLU B 1 788 ? 24.359 -31.953 -11.633 1 91 788 GLU B O 1
ATOM 14051 N N . PRO B 1 789 ? 26 -32.906 -12.883 1 92.75 789 PRO B N 1
ATOM 14052 C CA . PRO B 1 789 ? 27.172 -33.031 -13.758 1 92.75 789 PRO B CA 1
ATOM 14053 C C . PRO B 1 789 ? 26.812 -33.531 -15.156 1 92.75 789 PRO B C 1
ATOM 14055 O O . PRO B 1 789 ? 27.672 -33.625 -16.031 1 92.75 789 PRO B O 1
ATOM 14058 N N . ILE B 1 790 ? 25.641 -33.969 -15.398 1 94.06 790 ILE B N 1
ATOM 14059 C CA . ILE B 1 790 ? 25.25 -34.562 -16.672 1 94.06 790 ILE B CA 1
ATOM 14060 C C . ILE B 1 790 ? 25.297 -33.5 -17.766 1 94.06 790 ILE B C 1
ATOM 14062 O O . ILE B 1 790 ? 25.922 -33.688 -18.812 1 94.06 790 ILE B O 1
ATOM 14066 N N . GLN B 1 791 ? 24.703 -32.281 -17.531 1 93.69 791 GLN B N 1
ATOM 14067 C CA . GLN B 1 791 ? 24.766 -31.062 -18.328 1 93.69 791 GLN B CA 1
ATOM 14068 C C . GLN B 1 791 ? 24.359 -31.328 -19.766 1 93.69 791 GLN B C 1
ATOM 14070 O O . GLN B 1 791 ? 25.125 -31.062 -20.688 1 93.69 791 GLN B O 1
ATOM 14075 N N . ILE B 1 792 ? 23.203 -31.656 -19.984 1 95.81 792 ILE B N 1
ATOM 14076 C CA . ILE B 1 792 ? 22.688 -31.891 -21.312 1 95.81 792 ILE B CA 1
ATOM 14077 C C . ILE B 1 792 ? 21.219 -31.469 -21.375 1 95.81 792 ILE B C 1
ATOM 14079 O O . ILE B 1 792 ? 20.547 -31.406 -20.359 1 95.81 792 ILE B O 1
ATOM 14083 N N . SER B 1 793 ? 20.719 -31.156 -22.594 1 97.5 793 SER B N 1
ATOM 14084 C CA . SER B 1 793 ? 19.312 -30.844 -22.781 1 97.5 793 SER B CA 1
ATOM 14085 C C . SER B 1 793 ? 18.453 -32.094 -22.656 1 97.5 793 SER B C 1
ATOM 14087 O O . SER B 1 793 ? 18.859 -33.188 -23.062 1 97.5 793 SER B O 1
ATOM 14089 N N . THR B 1 794 ? 17.234 -31.922 -22.172 1 98.19 794 THR B N 1
ATOM 14090 C CA . THR B 1 794 ? 16.391 -33.094 -21.922 1 98.19 794 THR B CA 1
ATOM 14091 C C . THR B 1 794 ? 15.344 -33.25 -23.031 1 98.19 794 THR B C 1
ATOM 14093 O O . THR B 1 794 ? 14.805 -34.344 -23.219 1 98.19 794 THR B O 1
ATOM 14096 N N . HIS B 1 795 ? 15.07 -32.156 -23.672 1 98.19 795 HIS B N 1
ATOM 14097 C CA . HIS B 1 795 ? 13.977 -32.188 -24.641 1 98.19 795 HIS B CA 1
ATOM 14098 C C . HIS B 1 795 ? 14.438 -31.688 -26 1 98.19 795 HIS B C 1
ATOM 14100 O O . HIS B 1 795 ? 15.445 -30.984 -26.109 1 98.19 795 HIS B O 1
ATOM 14106 N N . ARG B 1 796 ? 13.719 -32.094 -27.031 1 96.75 796 ARG B N 1
ATOM 14107 C CA . ARG B 1 796 ? 13.859 -31.578 -28.391 1 96.75 796 ARG B CA 1
ATOM 14108 C C . ARG B 1 796 ? 12.516 -31.125 -28.953 1 96.75 796 ARG B C 1
ATOM 14110 O O . ARG B 1 796 ? 11.547 -31.891 -28.938 1 96.75 796 ARG B O 1
ATOM 14117 N N . VAL B 1 797 ? 12.469 -29.953 -29.328 1 95.56 797 VAL B N 1
ATOM 14118 C CA . VAL B 1 797 ? 11.32 -29.406 -30.047 1 95.56 797 VAL B CA 1
ATOM 14119 C C . VAL B 1 797 ? 11.578 -29.453 -31.547 1 95.56 797 VAL B C 1
ATOM 14121 O O . VAL B 1 797 ? 12.508 -28.828 -32.062 1 95.56 797 VAL B O 1
ATOM 14124 N N . GLN B 1 798 ? 10.688 -30.219 -32.25 1 95.88 798 GLN B N 1
ATOM 14125 C CA . GLN B 1 798 ? 10.969 -30.516 -33.656 1 95.88 798 GLN B CA 1
ATOM 14126 C C . GLN B 1 798 ? 9.711 -30.375 -34.5 1 95.88 798 GLN B C 1
ATOM 14128 O O . GLN B 1 798 ? 8.609 -30.719 -34.062 1 95.88 798 GLN B O 1
ATOM 14133 N N . GLU B 1 799 ? 9.922 -29.891 -35.75 1 95.25 799 GLU B N 1
ATOM 14134 C CA . GLU B 1 799 ? 8.805 -29.812 -36.688 1 95.25 799 GLU B CA 1
ATOM 14135 C C . GLU B 1 799 ? 8.188 -31.172 -36.938 1 95.25 799 GLU B C 1
ATOM 14137 O O . GLU B 1 799 ? 8.898 -32.156 -37.094 1 95.25 799 GLU B O 1
ATOM 14142 N N . GLY B 1 800 ? 6.906 -31.156 -36.812 1 96 800 GLY B N 1
ATOM 14143 C CA . GLY B 1 800 ? 6.164 -32.375 -37.062 1 96 800 GLY B CA 1
ATOM 14144 C C . GLY B 1 800 ? 5.973 -33.219 -35.812 1 96 800 GLY B C 1
ATOM 14145 O O . GLY B 1 800 ? 5.312 -34.25 -35.844 1 96 800 GLY B O 1
ATOM 14146 N N . GLN B 1 801 ? 6.492 -32.812 -34.719 1 96.5 801 GLN B N 1
ATOM 14147 C CA . GLN B 1 801 ? 6.422 -33.562 -33.469 1 96.5 801 GLN B CA 1
ATOM 14148 C C . GLN B 1 801 ? 5.723 -32.75 -32.375 1 96.5 801 GLN B C 1
ATOM 14150 O O . GLN B 1 801 ? 5.633 -31.516 -32.5 1 96.5 801 GLN B O 1
ATOM 14155 N N . PRO B 1 802 ? 5.258 -33.469 -31.391 1 95.94 802 PRO B N 1
ATOM 14156 C CA . PRO B 1 802 ? 4.641 -32.719 -30.297 1 95.94 802 PRO B CA 1
ATOM 14157 C C . PRO B 1 802 ? 5.668 -32.062 -29.359 1 95.94 802 PRO B C 1
ATOM 14159 O O . PRO B 1 802 ? 6.805 -32.531 -29.281 1 95.94 802 PRO B O 1
ATOM 14162 N N . ILE B 1 803 ? 5.27 -31.031 -28.703 1 94.81 803 ILE B N 1
ATOM 14163 C CA . ILE B 1 803 ? 6.051 -30.453 -27.609 1 94.81 803 ILE B CA 1
ATOM 14164 C C . ILE B 1 803 ? 6.145 -31.438 -26.453 1 94.81 803 ILE B C 1
ATOM 14166 O O . ILE B 1 803 ? 5.18 -32.156 -26.156 1 94.81 803 ILE B O 1
ATOM 14170 N N . GLY B 1 804 ? 7.336 -31.469 -25.828 1 96.19 804 GLY B N 1
ATOM 14171 C CA . GLY B 1 804 ? 7.48 -32.25 -24.609 1 96.19 804 GLY B CA 1
ATOM 14172 C C . GLY B 1 804 ? 8.227 -33.562 -24.844 1 96.19 804 GLY B C 1
ATOM 14173 O O . GLY B 1 804 ? 8.406 -34.344 -23.906 1 96.19 804 GLY B O 1
ATOM 14174 N N . ASN B 1 805 ? 8.711 -33.781 -26.062 1 97.81 805 ASN B N 1
ATOM 14175 C CA . ASN B 1 805 ? 9.445 -35 -26.344 1 97.81 805 ASN B CA 1
ATOM 14176 C C . ASN B 1 805 ? 10.773 -35.062 -25.594 1 97.81 805 ASN B C 1
ATOM 14178 O O . ASN B 1 805 ? 11.625 -34.188 -25.781 1 97.81 805 ASN B O 1
ATOM 14182 N N . PHE B 1 806 ? 10.898 -36.125 -24.797 1 98.5 806 PHE B N 1
ATOM 14183 C CA . PHE B 1 806 ? 12.203 -36.406 -24.219 1 98.5 806 PHE B CA 1
ATOM 14184 C C . PHE B 1 806 ? 13.164 -36.906 -25.297 1 98.5 806 PHE B C 1
ATOM 14186 O O . PHE B 1 806 ? 12.828 -37.812 -26.062 1 98.5 806 PHE B O 1
ATOM 14193 N N . TYR B 1 807 ? 14.312 -36.344 -25.344 1 98.38 807 TYR B N 1
ATOM 14194 C CA . TYR B 1 807 ? 15.32 -36.719 -26.328 1 98.38 807 TYR B CA 1
ATOM 14195 C C . TYR B 1 807 ? 16.625 -37.094 -25.656 1 98.38 807 TYR B C 1
ATOM 14197 O O . TYR B 1 807 ? 17.344 -36.25 -25.125 1 98.38 807 TYR B O 1
ATOM 14205 N N . GLY B 1 808 ? 16.922 -38.406 -25.688 1 98.06 808 GLY B N 1
ATOM 14206 C CA . GLY B 1 808 ? 18.094 -38.938 -24.984 1 98.06 808 GLY B CA 1
ATOM 14207 C C . GLY B 1 808 ? 18.516 -40.312 -25.484 1 98.06 808 GLY B C 1
ATOM 14208 O O . GLY B 1 808 ? 18.125 -40.719 -26.578 1 98.06 808 GLY B O 1
ATOM 14209 N N . LEU B 1 809 ? 19.422 -40.969 -24.703 1 98.25 809 LEU B N 1
ATOM 14210 C CA . LEU B 1 809 ? 19.938 -42.281 -25.062 1 98.25 809 LEU B CA 1
ATOM 14211 C C . LEU B 1 809 ? 18.969 -43.375 -24.609 1 98.25 809 LEU B C 1
ATOM 14213 O O . LEU B 1 809 ? 18.5 -43.344 -23.469 1 98.25 809 LEU B O 1
ATOM 14217 N N . LYS B 1 810 ? 18.703 -44.25 -25.5 1 98.5 810 LYS B N 1
ATOM 14218 C CA . LYS B 1 810 ? 17.828 -45.375 -25.172 1 98.5 810 LYS B CA 1
ATOM 14219 C C . LYS B 1 810 ? 18.625 -46.562 -24.594 1 98.5 810 LYS B C 1
ATOM 14221 O O . LYS B 1 810 ? 19.375 -47.188 -25.312 1 98.5 810 LYS B O 1
ATOM 14226 N N . SER B 1 811 ? 18.438 -46.781 -23.344 1 98.38 811 SER B N 1
ATOM 14227 C CA . SER B 1 811 ? 19.078 -47.906 -22.672 1 98.38 811 SER B CA 1
ATOM 14228 C C . SER B 1 811 ? 18.188 -49.156 -22.688 1 98.38 811 SER B C 1
ATOM 14230 O O . SER B 1 811 ? 17 -49.062 -22.344 1 98.38 811 SER B O 1
ATOM 14232 N N . VAL B 1 812 ? 18.75 -50.344 -23.078 1 97.75 812 VAL B N 1
ATOM 14233 C CA . VAL B 1 812 ? 17.938 -51.531 -23.156 1 97.75 812 VAL B CA 1
ATOM 14234 C C . VAL B 1 812 ? 18.547 -52.625 -22.281 1 97.75 812 VAL B C 1
ATOM 14236 O O . VAL B 1 812 ? 17.906 -53.656 -22.031 1 97.75 812 VAL B O 1
ATOM 14239 N N . ASP B 1 813 ? 19.734 -52.438 -21.859 1 97.56 813 ASP B N 1
ATOM 14240 C CA . ASP B 1 813 ? 20.453 -53.438 -21.062 1 97.56 813 ASP B CA 1
ATOM 14241 C C . ASP B 1 813 ? 21.641 -52.781 -20.344 1 97.56 813 ASP B C 1
ATOM 14243 O O . ASP B 1 813 ? 21.812 -51.562 -20.375 1 97.56 813 ASP B O 1
ATOM 14247 N N . ILE B 1 814 ? 22.344 -53.594 -19.594 1 98 814 ILE B N 1
ATOM 14248 C CA . ILE B 1 814 ? 23.578 -53.188 -18.922 1 98 814 ILE B CA 1
ATOM 14249 C C . ILE B 1 814 ? 24.625 -54.281 -19.094 1 98 814 ILE B C 1
ATOM 14251 O O . ILE B 1 814 ? 24.281 -55.469 -19.188 1 98 814 ILE B O 1
ATOM 14255 N N . THR B 1 815 ? 25.891 -53.938 -19.188 1 97.44 815 THR B N 1
ATOM 14256 C CA . THR B 1 815 ? 26.953 -54.906 -19.281 1 97.44 815 THR B CA 1
ATOM 14257 C C . THR B 1 815 ? 27.203 -55.562 -17.922 1 97.44 815 THR B C 1
ATOM 14259 O O . THR B 1 815 ? 26.703 -55.094 -16.906 1 97.44 815 THR B O 1
ATOM 14262 N N . ASP B 1 816 ? 27.969 -56.625 -18.016 1 95.69 816 ASP B N 1
ATOM 14263 C CA . ASP B 1 816 ? 28.266 -57.344 -16.781 1 95.69 816 ASP B CA 1
ATOM 14264 C C . ASP B 1 816 ? 29.094 -56.5 -15.82 1 95.69 816 ASP B C 1
ATOM 14266 O O . ASP B 1 816 ? 29.031 -56.688 -14.609 1 95.69 816 ASP B O 1
ATOM 14270 N N . ASP B 1 817 ? 29.797 -55.531 -16.406 1 95.06 817 ASP B N 1
ATOM 14271 C CA . ASP B 1 817 ? 30.625 -54.656 -15.555 1 95.06 817 ASP B CA 1
ATOM 14272 C C . ASP B 1 817 ? 29.859 -53.406 -15.164 1 95.06 817 ASP B C 1
ATOM 14274 O O . ASP B 1 817 ? 30.438 -52.469 -14.594 1 95.06 817 ASP B O 1
ATOM 14278 N N . GLY B 1 818 ? 28.594 -53.281 -15.516 1 97 818 GLY B N 1
ATOM 14279 C CA . GLY B 1 818 ? 27.734 -52.25 -14.984 1 97 818 GLY B CA 1
ATOM 14280 C C . GLY B 1 818 ? 27.656 -51.031 -15.875 1 97 818 GLY B C 1
ATOM 14281 O O . GLY B 1 818 ? 27.438 -49.906 -15.398 1 97 818 GLY B O 1
ATOM 14282 N N . ILE B 1 819 ? 27.938 -51.125 -17.188 1 98.06 819 ILE B N 1
ATOM 14283 C CA . ILE B 1 819 ? 27.844 -50.031 -18.141 1 98.06 819 ILE B CA 1
ATOM 14284 C C . ILE B 1 819 ? 26.547 -50.125 -18.938 1 98.06 819 ILE B C 1
ATOM 14286 O O . ILE B 1 819 ? 26.203 -51.219 -19.422 1 98.06 819 ILE B O 1
ATOM 14290 N N . TRP B 1 820 ? 25.875 -49.031 -19.094 1 98.19 820 TRP B N 1
ATOM 14291 C CA . TRP B 1 820 ? 24.625 -49.031 -19.859 1 98.19 820 TRP B CA 1
ATOM 14292 C C . TRP B 1 820 ? 24.875 -49.562 -21.281 1 98.19 820 TRP B C 1
ATOM 14294 O O . TRP B 1 820 ? 25.891 -49.25 -21.906 1 98.19 820 TRP B O 1
ATOM 14304 N N . VAL B 1 821 ? 23.922 -50.312 -21.781 1 98.38 821 VAL B N 1
ATOM 14305 C CA . VAL B 1 821 ? 23.906 -50.688 -23.188 1 98.38 821 VAL B CA 1
ATOM 14306 C C . VAL B 1 821 ? 22.875 -49.844 -23.938 1 98.38 821 VAL B C 1
ATOM 14308 O O . VAL B 1 821 ? 21.688 -49.844 -23.594 1 98.38 821 VAL B O 1
ATOM 14311 N N . ILE B 1 822 ? 23.375 -49.125 -24.953 1 98.44 822 ILE B N 1
ATOM 14312 C CA . ILE B 1 822 ? 22.547 -48.156 -25.672 1 98.44 822 ILE B CA 1
ATOM 14313 C C . ILE B 1 822 ? 22.109 -48.75 -27 1 98.44 822 ILE B C 1
ATOM 14315 O O . ILE B 1 822 ? 22.922 -49.312 -27.75 1 98.44 822 ILE B O 1
ATOM 14319 N N . GLU B 1 823 ? 20.812 -48.656 -27.25 1 98.31 823 GLU B N 1
ATOM 14320 C CA . GLU B 1 823 ? 20.297 -48.969 -28.578 1 98.31 823 GLU B CA 1
ATOM 14321 C C . GLU B 1 823 ? 20.312 -47.719 -29.469 1 98.31 823 GLU B C 1
ATOM 14323 O O . GLU B 1 823 ? 19.578 -46.781 -29.219 1 98.31 823 GLU B O 1
ATOM 14328 N N . ARG B 1 824 ? 21.078 -47.75 -30.469 1 96.81 824 ARG B N 1
ATOM 14329 C CA . ARG B 1 824 ? 21.156 -46.625 -31.422 1 96.81 824 ARG B CA 1
ATOM 14330 C C . ARG B 1 824 ? 19.922 -46.594 -32.312 1 96.81 824 ARG B C 1
ATOM 14332 O O . ARG B 1 824 ? 19.156 -47.562 -32.344 1 96.81 824 ARG B O 1
ATOM 14339 N N . PRO B 1 825 ? 19.734 -45.531 -33 1 95.25 825 PRO B N 1
ATOM 14340 C CA . PRO B 1 825 ? 18.578 -45.438 -33.906 1 95.25 825 PRO B CA 1
ATOM 14341 C C . PRO B 1 825 ? 18.578 -46.531 -34.969 1 95.25 825 PRO B C 1
ATOM 14343 O O . PRO B 1 825 ? 17.516 -46.938 -35.438 1 95.25 825 PRO B O 1
ATOM 14346 N N . ASP B 1 826 ? 19.734 -47.094 -35.281 1 94.69 826 ASP B N 1
ATOM 14347 C CA . ASP B 1 826 ? 19.812 -48.125 -36.312 1 94.69 826 ASP B CA 1
ATOM 14348 C C . ASP B 1 826 ? 19.609 -49.531 -35.719 1 94.69 826 ASP B C 1
ATOM 14350 O O . ASP B 1 826 ? 19.641 -50.531 -36.469 1 94.69 826 ASP B O 1
ATOM 14354 N N . GLY B 1 827 ? 19.453 -49.625 -34.469 1 95.12 827 GLY B N 1
ATOM 14355 C CA . GLY B 1 827 ? 19.156 -50.906 -33.812 1 95.12 827 GLY B CA 1
ATOM 14356 C C . GLY B 1 827 ? 20.391 -51.562 -33.219 1 95.12 827 GLY B C 1
ATOM 14357 O O . GLY B 1 827 ? 20.266 -52.562 -32.469 1 95.12 827 GLY B O 1
ATOM 14358 N N . SER B 1 828 ? 21.578 -51.031 -33.531 1 96.94 828 SER B N 1
ATOM 14359 C CA . SER B 1 828 ? 22.797 -51.625 -33 1 96.94 828 SER B CA 1
ATOM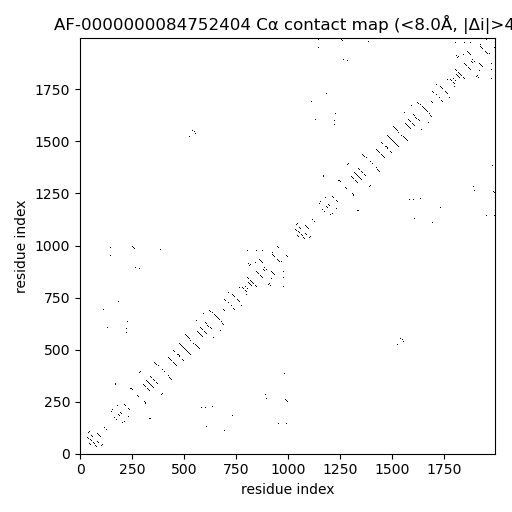 14360 C C . SER B 1 828 ? 22.938 -51.312 -31.5 1 96.94 828 SER B C 1
ATOM 14362 O O . SER B 1 828 ? 22.453 -50.281 -31.016 1 96.94 828 SER B O 1
ATOM 14364 N N . LEU B 1 829 ? 23.547 -52.219 -30.812 1 97.81 829 LEU B N 1
ATOM 14365 C CA . LEU B 1 829 ? 23.766 -52.062 -29.375 1 97.81 829 LEU B CA 1
ATOM 14366 C C . LEU B 1 829 ? 25.219 -51.719 -29.094 1 97.81 829 LEU B C 1
ATOM 14368 O O . LEU B 1 829 ? 26.125 -52.406 -29.609 1 97.81 829 LEU B O 1
ATOM 14372 N N . VAL B 1 830 ? 25.453 -50.656 -28.375 1 97.56 830 VAL B N 1
ATOM 14373 C CA . VAL B 1 830 ? 26.812 -50.281 -27.969 1 97.56 830 VAL B CA 1
ATOM 14374 C C . VAL B 1 830 ? 26.828 -49.938 -26.484 1 97.56 830 VAL B C 1
ATOM 14376 O O . VAL B 1 830 ? 25.812 -49.531 -25.922 1 97.56 830 VAL B O 1
ATOM 14379 N N . PRO B 1 831 ? 27.969 -50.188 -25.812 1 97.44 831 PRO B N 1
ATOM 14380 C CA . PRO B 1 831 ? 28.062 -49.625 -24.469 1 97.44 831 PRO B CA 1
ATOM 14381 C C . PRO B 1 831 ? 27.969 -48.094 -24.438 1 97.44 831 PRO B C 1
ATOM 14383 O O . PRO B 1 831 ? 28.344 -47.438 -25.406 1 97.44 831 PRO B O 1
ATOM 14386 N N . ALA B 1 832 ? 27.469 -47.562 -23.406 1 97.69 832 ALA B N 1
ATOM 14387 C CA . ALA B 1 832 ? 27.25 -46.125 -23.297 1 97.69 832 ALA B CA 1
ATOM 14388 C C . ALA B 1 832 ? 28.547 -45.375 -23.5 1 97.69 832 ALA B C 1
ATOM 14390 O O . ALA B 1 832 ? 28.531 -44.219 -23.953 1 97.69 832 ALA B O 1
ATOM 14391 N N . THR B 1 833 ? 29.672 -45.938 -23.266 1 96.31 833 THR B N 1
ATOM 14392 C CA . THR B 1 833 ? 30.969 -45.281 -23.391 1 96.31 833 THR B CA 1
ATOM 14393 C C . THR B 1 833 ? 31.281 -45 -24.859 1 96.31 833 THR B C 1
ATOM 14395 O O . THR B 1 833 ? 32.125 -44.188 -25.172 1 96.31 833 THR B O 1
ATOM 14398 N N . GLU B 1 834 ? 30.609 -45.688 -25.703 1 95.81 834 GLU B N 1
ATOM 14399 C CA . GLU B 1 834 ? 30.828 -45.5 -27.141 1 95.81 834 GLU B CA 1
ATOM 14400 C C . GLU B 1 834 ? 29.688 -44.75 -27.781 1 95.81 834 GLU B C 1
ATOM 14402 O O . GLU B 1 834 ? 29.719 -44.438 -28.984 1 95.81 834 GLU B O 1
ATOM 14407 N N . ALA B 1 835 ? 28.734 -44.438 -27.016 1 95.75 835 ALA B N 1
ATOM 14408 C CA . ALA B 1 835 ? 27.594 -43.719 -27.547 1 95.75 835 ALA B CA 1
ATOM 14409 C C . ALA B 1 835 ? 27.922 -42.219 -27.672 1 95.75 835 ALA B C 1
ATOM 14411 O O . ALA B 1 835 ? 28.703 -41.688 -26.891 1 95.75 835 ALA B O 1
ATOM 14412 N N . THR B 1 836 ? 27.266 -41.562 -28.641 1 94.31 836 THR B N 1
ATOM 14413 C CA . THR B 1 836 ? 27.438 -40.156 -28.891 1 94.31 836 THR B CA 1
ATOM 14414 C C . THR B 1 836 ? 26.094 -39.406 -28.875 1 94.31 836 THR B C 1
ATOM 14416 O O . THR B 1 836 ? 25.047 -40.062 -28.75 1 94.31 836 THR B O 1
ATOM 14419 N N . ASN B 1 837 ? 26.172 -38.125 -28.953 1 92.88 837 ASN B N 1
ATOM 14420 C CA . ASN B 1 837 ? 24.953 -37.344 -28.969 1 92.88 837 ASN B CA 1
ATOM 14421 C C . ASN B 1 837 ? 24.078 -37.688 -30.172 1 92.88 837 ASN B C 1
ATOM 14423 O O . ASN B 1 837 ? 22.859 -37.469 -30.141 1 92.88 837 ASN B O 1
ATOM 14427 N N . ASP B 1 838 ? 24.672 -38.188 -31.203 1 93.56 838 ASP B N 1
ATOM 14428 C CA . ASP B 1 838 ? 23.938 -38.531 -32.406 1 93.56 838 ASP B CA 1
ATOM 14429 C C . ASP B 1 838 ? 23.094 -39.781 -32.188 1 93.56 838 ASP B C 1
ATOM 14431 O O . ASP B 1 838 ? 22.203 -40.062 -33 1 93.56 838 ASP B O 1
ATOM 14435 N N . ASP B 1 839 ? 23.375 -40.469 -31.094 1 97.12 839 ASP B N 1
ATOM 14436 C CA . ASP B 1 839 ? 22.656 -41.688 -30.812 1 97.12 839 ASP B CA 1
ATOM 14437 C C . ASP B 1 839 ? 21.375 -41.406 -30.031 1 97.12 839 ASP B C 1
ATOM 14439 O O . ASP B 1 839 ? 20.578 -42.344 -29.781 1 97.12 839 ASP B O 1
ATOM 14443 N N . ARG B 1 840 ? 21.141 -40.188 -29.672 1 97.69 840 ARG B N 1
ATOM 14444 C CA . ARG B 1 840 ? 19.938 -39.844 -28.938 1 97.69 840 ARG B CA 1
ATOM 14445 C C . ARG B 1 840 ? 18.688 -40 -29.797 1 97.69 840 ARG B C 1
ATOM 14447 O O . ARG B 1 840 ? 18.766 -39.844 -31.016 1 97.69 840 ARG B O 1
ATOM 14454 N N . GLN B 1 841 ? 17.578 -40.25 -29.188 1 97.25 841 GLN B N 1
ATOM 14455 C CA . GLN B 1 841 ? 16.297 -40.438 -29.859 1 97.25 841 GLN B CA 1
ATOM 14456 C C . GLN B 1 841 ? 15.141 -40.094 -28.922 1 97.25 841 GLN B C 1
ATOM 14458 O O . GLN B 1 841 ? 15.352 -39.812 -27.734 1 97.25 841 GLN B O 1
ATOM 14463 N N . VAL B 1 842 ? 13.953 -40.062 -29.484 1 97.94 842 VAL B N 1
ATOM 14464 C CA . VAL B 1 842 ? 12.773 -39.75 -28.688 1 97.94 842 VAL B CA 1
ATOM 14465 C C . VAL B 1 842 ? 12.484 -40.906 -27.719 1 97.94 842 VAL B C 1
ATOM 14467 O O . VAL B 1 842 ? 12.367 -42.031 -28.156 1 97.94 842 VAL B O 1
ATOM 14470 N N . LEU B 1 843 ? 12.352 -40.594 -26.453 1 98.25 843 LEU B N 1
ATOM 14471 C CA . LEU B 1 843 ? 12.195 -41.625 -25.422 1 98.25 843 LEU B CA 1
ATOM 14472 C C . LEU B 1 843 ? 10.766 -41.625 -24.891 1 98.25 843 LEU B C 1
ATOM 14474 O O . LEU B 1 843 ? 10.367 -42.594 -24.219 1 98.25 843 LEU B O 1
ATOM 14478 N N . GLY B 1 844 ? 10.039 -40.656 -25.141 1 97.5 844 GLY B N 1
ATOM 14479 C CA . GLY B 1 844 ? 8.695 -40.469 -24.625 1 97.5 844 GLY B CA 1
ATOM 14480 C C . GLY B 1 844 ? 8.273 -39 -24.672 1 97.5 844 GLY B C 1
ATOM 14481 O O . GLY B 1 844 ? 8.953 -38.156 -25.266 1 97.5 844 GLY B O 1
ATOM 14482 N N . ASN B 1 845 ? 7.09 -38.719 -24.047 1 97.88 845 ASN B N 1
ATOM 14483 C CA . ASN B 1 845 ? 6.562 -37.344 -24.031 1 97.88 845 ASN B CA 1
ATOM 14484 C C . ASN B 1 845 ? 6.078 -36.938 -22.641 1 97.88 845 ASN B C 1
ATOM 14486 O O . ASN B 1 845 ? 5.418 -37.75 -21.953 1 97.88 845 ASN B O 1
ATOM 14490 N N . GLY B 1 846 ? 6.414 -35.719 -22.266 1 97.06 846 GLY B N 1
ATOM 14491 C CA . GLY B 1 846 ? 6.172 -35.281 -20.906 1 97.06 846 GLY B CA 1
ATOM 14492 C C . GLY B 1 846 ? 4.797 -34.688 -20.703 1 97.06 846 GLY B C 1
ATOM 14493 O O . GLY B 1 846 ? 4.426 -34.312 -19.578 1 97.06 846 GLY B O 1
ATOM 14494 N N . LEU B 1 847 ? 3.975 -34.594 -21.703 1 95.31 847 LEU B N 1
ATOM 14495 C CA . LEU B 1 847 ? 2.631 -34.031 -21.609 1 95.31 847 LEU B CA 1
ATOM 14496 C C . LEU B 1 847 ? 1.579 -35.125 -21.688 1 95.31 847 LEU B C 1
ATOM 14498 O O . LEU B 1 847 ? 1.555 -35.906 -22.641 1 95.31 847 LEU B O 1
ATOM 14502 N N . PRO B 1 848 ? 0.696 -35.094 -20.719 1 95.75 848 PRO B N 1
ATOM 14503 C CA . PRO B 1 848 ? -0.363 -36.125 -20.766 1 95.75 848 PRO B CA 1
ATOM 14504 C C . PRO B 1 848 ? -1.248 -35.969 -22.016 1 95.75 848 PRO B C 1
ATOM 14506 O O . PRO B 1 848 ? -1.574 -34.844 -22.406 1 95.75 848 PRO B O 1
ATOM 14509 N N . LYS B 1 849 ? -1.693 -37.125 -22.5 1 95.88 849 LYS B N 1
ATOM 14510 C CA . LYS B 1 849 ? -2.592 -37.094 -23.656 1 95.88 849 LYS B CA 1
ATOM 14511 C C . LYS B 1 849 ? -4.051 -37 -23.203 1 95.88 849 LYS B C 1
ATOM 14513 O O . LYS B 1 849 ? -4.91 -36.594 -23.984 1 95.88 849 LYS B O 1
ATOM 14518 N N . ALA B 1 850 ? -4.191 -37.469 -21.969 1 96.94 850 ALA B N 1
ATOM 14519 C CA . ALA B 1 850 ? -5.57 -37.469 -21.5 1 96.94 850 ALA B CA 1
ATOM 14520 C C . ALA B 1 850 ? -5.629 -37.125 -20 1 96.94 850 ALA B C 1
ATOM 14522 O O . ALA B 1 850 ? -4.711 -37.469 -19.25 1 96.94 850 ALA B O 1
ATOM 14523 N N . TYR B 1 851 ? -6.676 -36.469 -19.625 1 97.12 851 TYR B N 1
ATOM 14524 C CA . TYR B 1 851 ? -7.039 -36.219 -18.25 1 97.12 851 TYR B CA 1
ATOM 14525 C C . TYR B 1 851 ? -8.445 -36.719 -17.953 1 97.12 851 TYR B C 1
ATOM 14527 O O . TYR B 1 851 ? -9.312 -36.719 -18.828 1 97.12 851 TYR B O 1
ATOM 14535 N N . TYR B 1 852 ? -8.68 -37.188 -16.75 1 97.5 852 TYR B N 1
ATOM 14536 C CA . TYR B 1 852 ? -10.016 -37.625 -16.359 1 97.5 852 TYR B CA 1
ATOM 14537 C C . TYR B 1 852 ? -10.266 -37.312 -14.883 1 97.5 852 TYR B C 1
ATOM 14539 O O . TYR B 1 852 ? -9.32 -37.188 -14.102 1 97.5 852 TYR B O 1
ATOM 14547 N N . SER B 1 853 ? -11.469 -37.188 -14.539 1 97.94 853 SER B N 1
ATOM 14548 C CA . SER B 1 853 ? -11.867 -36.969 -13.156 1 97.94 853 SER B CA 1
ATOM 14549 C C . SER B 1 853 ? -13.234 -37.562 -12.867 1 97.94 853 SER B C 1
ATOM 14551 O O . SER B 1 853 ? -14.023 -37.812 -13.789 1 97.94 853 SER B O 1
ATOM 14553 N N . TRP B 1 854 ? -13.453 -37.875 -11.648 1 97.94 854 TRP B N 1
ATOM 14554 C CA . TRP B 1 854 ? -14.703 -38.406 -11.141 1 97.94 854 TRP B CA 1
ATOM 14555 C C . TRP B 1 854 ? -15.031 -37.844 -9.766 1 97.94 854 TRP B C 1
ATOM 14557 O O . TRP B 1 854 ? -14.414 -38.188 -8.766 1 97.94 854 TRP B O 1
ATOM 14567 N N . ASN B 1 855 ? -16.031 -37.031 -9.742 1 97.12 855 ASN B N 1
ATOM 14568 C CA . ASN B 1 855 ? -16.422 -36.312 -8.516 1 97.12 855 ASN B CA 1
ATOM 14569 C C . ASN B 1 855 ? -17.797 -36.781 -8.039 1 97.12 855 ASN B C 1
ATOM 14571 O O . ASN B 1 855 ? -18.75 -36.781 -8.82 1 97.12 855 ASN B O 1
ATOM 14575 N N . ASN B 1 856 ? -17.891 -37.125 -6.797 1 97.06 856 ASN B N 1
ATOM 14576 C CA . ASN B 1 856 ? -19.141 -37.625 -6.211 1 97.06 856 ASN B CA 1
ATOM 14577 C C . ASN B 1 856 ? -19.547 -36.781 -5 1 97.06 856 ASN B C 1
ATOM 14579 O O . ASN B 1 856 ? -18.703 -36.438 -4.164 1 97.06 856 ASN B O 1
ATOM 14583 N N . THR B 1 857 ? -20.75 -36.469 -4.961 1 96.19 857 THR B N 1
ATOM 14584 C CA . THR B 1 857 ? -21.344 -35.844 -3.795 1 96.19 857 THR B CA 1
ATOM 14585 C C . THR B 1 857 ? -22.578 -36.625 -3.326 1 96.19 857 THR B C 1
ATOM 14587 O O . THR B 1 857 ? -23.516 -36.812 -4.09 1 96.19 857 THR B O 1
ATOM 14590 N N . VAL B 1 858 ? -22.547 -37.031 -2.098 1 97.19 858 VAL B N 1
ATOM 14591 C CA . VAL B 1 858 ? -23.641 -37.781 -1.492 1 97.19 858 VAL B CA 1
ATOM 14592 C C . VAL B 1 858 ? -24.188 -37 -0.287 1 97.19 858 VAL B C 1
ATOM 14594 O O . VAL B 1 858 ? -23.422 -36.562 0.57 1 97.19 858 VAL B O 1
ATOM 14597 N N . ARG B 1 859 ? -25.438 -36.875 -0.327 1 95.75 859 ARG B N 1
ATOM 14598 C CA . ARG B 1 859 ? -26.125 -36.219 0.801 1 95.75 859 ARG B CA 1
ATOM 14599 C C . ARG B 1 859 ? -27.156 -37.188 1.42 1 95.75 859 ARG B C 1
ATOM 14601 O O . ARG B 1 859 ? -27.969 -37.75 0.709 1 95.75 859 ARG B O 1
ATOM 14608 N N . TYR B 1 860 ? -27.078 -37.375 2.633 1 96.56 860 TYR B N 1
ATOM 14609 C CA . TYR B 1 860 ? -28.047 -38.156 3.402 1 96.56 860 TYR B CA 1
ATOM 14610 C C . TYR B 1 860 ? -28.516 -37.375 4.625 1 96.56 860 TYR B C 1
ATOM 14612 O O . TYR B 1 860 ? -27.797 -37.25 5.613 1 96.56 860 TYR B O 1
ATOM 14620 N N . LYS B 1 861 ? -29.688 -36.812 4.59 1 93.5 861 LYS B N 1
ATOM 14621 C CA . LYS B 1 861 ? -30.234 -35.938 5.629 1 93.5 861 LYS B CA 1
ATOM 14622 C C . LYS B 1 861 ? -29.281 -34.781 5.918 1 93.5 861 LYS B C 1
ATOM 14624 O O . LYS B 1 861 ? -28.922 -34.031 5.012 1 93.5 861 LYS B O 1
ATOM 14629 N N . ASN B 1 862 ? -28.719 -34.875 7.168 1 94 862 ASN B N 1
ATOM 14630 C CA . ASN B 1 862 ? -27.875 -33.75 7.551 1 94 862 ASN B CA 1
ATOM 14631 C C . ASN B 1 862 ? -26.406 -34 7.266 1 94 862 ASN B C 1
ATOM 14633 O O . ASN B 1 862 ? -25.547 -33.188 7.543 1 94 862 ASN B O 1
ATOM 14637 N N . TRP B 1 863 ? -26.094 -35.156 6.652 1 97.25 863 TRP B N 1
ATOM 14638 C CA . TRP B 1 863 ? -24.719 -35.5 6.324 1 97.25 863 TRP B CA 1
ATOM 14639 C C . TRP B 1 863 ? -24.438 -35.281 4.84 1 97.25 863 TRP B C 1
ATOM 14641 O O . TRP B 1 863 ? -25.312 -35.5 4 1 97.25 863 TRP B O 1
ATOM 14651 N N . ASP B 1 864 ? -23.297 -34.875 4.547 1 96.19 864 ASP B N 1
ATOM 14652 C CA . ASP B 1 864 ? -22.859 -34.812 3.156 1 96.19 864 ASP B CA 1
ATOM 14653 C C . ASP B 1 864 ? -21.438 -35.375 3.004 1 96.19 864 ASP B C 1
ATOM 14655 O O . ASP B 1 864 ? -20.609 -35.219 3.902 1 96.19 864 ASP B O 1
ATOM 14659 N N . LEU B 1 865 ? -21.141 -36.062 1.958 1 97.75 865 LEU B N 1
ATOM 14660 C CA . LEU B 1 865 ? -19.844 -36.625 1.62 1 97.75 865 LEU B CA 1
ATOM 14661 C C . LEU B 1 865 ? -19.438 -36.25 0.191 1 97.75 865 LEU B C 1
ATOM 14663 O O . LEU B 1 865 ? -20.219 -36.5 -0.745 1 97.75 865 LEU B O 1
ATOM 14667 N N . MET B 1 866 ? -18.328 -35.688 0.071 1 97.56 866 MET B N 1
ATOM 14668 C CA . MET B 1 866 ? -17.781 -35.344 -1.243 1 97.56 866 MET B CA 1
ATOM 14669 C C . MET B 1 866 ? -16.453 -36.094 -1.479 1 97.56 866 MET B C 1
ATOM 14671 O O . MET B 1 866 ? -15.57 -36.062 -0.624 1 97.56 866 MET B O 1
ATOM 14675 N N . VAL B 1 867 ? -16.312 -36.75 -2.59 1 97.62 867 VAL B N 1
ATOM 14676 C CA . VAL B 1 867 ? -15.094 -37.438 -2.986 1 97.62 867 VAL B CA 1
ATOM 14677 C C . VAL B 1 867 ? -14.688 -37 -4.395 1 97.62 867 VAL B C 1
ATOM 14679 O O . VAL B 1 867 ? -15.453 -37.188 -5.348 1 97.62 867 VAL B O 1
ATOM 14682 N N . ASN B 1 868 ? -13.523 -36.531 -4.535 1 97.19 868 ASN B N 1
ATOM 14683 C CA . ASN B 1 868 ? -12.992 -36.094 -5.816 1 97.19 868 ASN B CA 1
ATOM 14684 C C . ASN B 1 868 ? -11.789 -36.938 -6.246 1 97.19 868 ASN B C 1
ATOM 14686 O O . ASN B 1 868 ? -10.781 -36.969 -5.547 1 97.19 868 ASN B O 1
ATOM 14690 N N . LEU B 1 869 ? -11.922 -37.5 -7.371 1 97.62 869 LEU B N 1
ATOM 14691 C CA . LEU B 1 869 ? -10.859 -38.281 -7.988 1 97.62 869 LEU B CA 1
ATOM 14692 C C . LEU B 1 869 ? -10.406 -37.656 -9.297 1 97.62 869 LEU B C 1
ATOM 14694 O O . LEU B 1 869 ? -11.234 -37.156 -10.062 1 97.62 869 LEU B O 1
ATOM 14698 N N . ARG B 1 870 ? -9.078 -37.75 -9.555 1 96.62 870 ARG B N 1
ATOM 14699 C CA . ARG B 1 870 ? -8.547 -37.219 -10.812 1 96.62 870 ARG B CA 1
ATOM 14700 C C . ARG B 1 870 ? -7.328 -38 -11.266 1 96.62 870 ARG B C 1
ATOM 14702 O O . ARG B 1 870 ? -6.66 -38.656 -10.453 1 96.62 870 ARG B O 1
ATOM 14709 N N . GLY B 1 871 ? -7.074 -37.906 -12.57 1 96.69 871 GLY B N 1
ATOM 14710 C CA . GLY B 1 871 ? -5.91 -38.625 -13.086 1 96.69 871 GLY B CA 1
ATOM 14711 C C . GLY B 1 871 ? -5.469 -38.125 -14.453 1 96.69 871 GLY B C 1
ATOM 14712 O O . GLY B 1 871 ? -6.121 -37.25 -15.039 1 96.69 871 GLY B O 1
ATOM 14713 N N . ALA B 1 872 ? -4.332 -38.594 -14.891 1 96.88 872 ALA B N 1
ATOM 14714 C CA . ALA B 1 872 ? -3.742 -38.312 -16.203 1 96.88 872 ALA B CA 1
ATOM 14715 C C . ALA B 1 872 ? -3.17 -39.594 -16.812 1 96.88 872 ALA B C 1
ATOM 14717 O O . ALA B 1 872 ? -2.707 -40.469 -16.078 1 96.88 872 ALA B O 1
ATOM 14718 N N . LEU B 1 873 ? -3.252 -39.656 -18.188 1 97.38 873 LEU B N 1
ATOM 14719 C CA . LEU B 1 873 ? -2.857 -40.906 -18.859 1 97.38 873 LEU B CA 1
ATOM 14720 C C . LEU B 1 873 ? -1.908 -40.625 -20.016 1 97.38 873 LEU B C 1
ATOM 14722 O O . LEU B 1 873 ? -1.943 -39.531 -20.594 1 97.38 873 LEU B O 1
ATOM 14726 N N . ASP B 1 874 ? -1.062 -41.594 -20.266 1 96.81 874 ASP B N 1
ATOM 14727 C CA . ASP B 1 874 ? -0.273 -41.75 -21.484 1 96.81 874 ASP B CA 1
ATOM 14728 C C . ASP B 1 874 ? 0.76 -40.625 -21.609 1 96.81 874 ASP B C 1
ATOM 14730 O O . ASP B 1 874 ? 0.793 -39.906 -22.609 1 96.81 874 ASP B O 1
ATOM 14734 N N . TYR B 1 875 ? 1.625 -40.469 -20.703 1 97.12 875 TYR B N 1
ATOM 14735 C CA . TYR B 1 875 ? 2.766 -39.562 -20.703 1 97.12 875 TYR B CA 1
ATOM 14736 C C . TYR B 1 875 ? 3.916 -40.125 -19.875 1 97.12 875 TYR B C 1
ATOM 14738 O O . TYR B 1 875 ? 3.775 -41.156 -19.234 1 97.12 875 TYR B O 1
ATOM 14746 N N . GLN B 1 876 ? 5.023 -39.469 -19.953 1 98.25 876 GLN B N 1
ATOM 14747 C CA . GLN B 1 876 ? 6.199 -39.938 -19.219 1 98.25 876 GLN B CA 1
ATOM 14748 C C . GLN B 1 876 ? 6.801 -38.844 -18.375 1 98.25 876 GLN B C 1
ATOM 14750 O O . GLN B 1 876 ? 6.5 -37.656 -18.578 1 98.25 876 GLN B O 1
ATOM 14755 N N . ILE B 1 877 ? 7.562 -39.25 -17.375 1 98.31 877 ILE B N 1
ATOM 14756 C CA . ILE B 1 877 ? 8.258 -38.344 -16.453 1 98.31 877 ILE B CA 1
ATOM 14757 C C . ILE B 1 877 ? 9.734 -38.719 -16.406 1 98.31 877 ILE B C 1
ATOM 14759 O O . ILE B 1 877 ? 10.094 -39.875 -16.312 1 98.31 877 ILE B O 1
ATOM 14763 N N . LEU B 1 878 ? 10.555 -37.688 -16.594 1 98.44 878 LEU B N 1
ATOM 14764 C CA . LEU B 1 878 ? 11.977 -37.906 -16.312 1 98.44 878 LEU B CA 1
ATOM 14765 C C . LEU B 1 878 ? 12.25 -37.75 -14.82 1 98.44 878 LEU B C 1
ATOM 14767 O O . LEU B 1 878 ? 12.164 -36.656 -14.273 1 98.44 878 LEU B O 1
ATOM 14771 N N . ASN B 1 879 ? 12.562 -38.812 -14.227 1 98 879 ASN B N 1
ATOM 14772 C CA . ASN B 1 879 ? 12.82 -38.875 -12.789 1 98 879 ASN B CA 1
ATOM 14773 C C . ASN B 1 879 ? 14.234 -38.406 -12.461 1 98 879 ASN B C 1
ATOM 14775 O O . ASN B 1 879 ? 15.156 -39.219 -12.367 1 98 879 ASN B O 1
ATOM 14779 N N . PHE B 1 880 ? 14.375 -37.156 -12.148 1 97.62 880 PHE B N 1
ATOM 14780 C CA . PHE B 1 880 ? 15.68 -36.562 -11.875 1 97.62 880 PHE B CA 1
ATOM 14781 C C . PHE B 1 880 ? 16.312 -37.188 -10.633 1 97.62 880 PHE B C 1
ATOM 14783 O O . PHE B 1 880 ? 17.516 -37.406 -10.586 1 97.62 880 PHE B O 1
ATOM 14790 N N . SER B 1 881 ? 15.531 -37.531 -9.68 1 96.38 881 SER B N 1
ATOM 14791 C CA . SER B 1 881 ? 16.062 -38.094 -8.445 1 96.38 881 SER B CA 1
ATOM 14792 C C . SER B 1 881 ? 16.766 -39.406 -8.703 1 96.38 881 SER B C 1
ATOM 14794 O O . SER B 1 881 ? 17.875 -39.656 -8.227 1 96.38 881 SER B O 1
ATOM 14796 N N . ARG B 1 882 ? 16.156 -40.312 -9.391 1 97.38 882 ARG B N 1
ATOM 14797 C CA . ARG B 1 882 ? 16.781 -41.594 -9.711 1 97.38 882 ARG B CA 1
ATOM 14798 C C . ARG B 1 882 ? 17.953 -41.406 -10.656 1 97.38 882 ARG B C 1
ATOM 14800 O O . ARG B 1 882 ? 19 -42.031 -10.492 1 97.38 882 ARG B O 1
ATOM 14807 N N . MET B 1 883 ? 17.781 -40.469 -11.586 1 97.75 883 MET B N 1
ATOM 14808 C CA . MET B 1 883 ? 18.844 -40.219 -12.547 1 97.75 883 MET B CA 1
ATOM 14809 C C . MET B 1 883 ? 20.125 -39.781 -11.852 1 97.75 883 MET B C 1
ATOM 14811 O O . MET B 1 883 ? 21.219 -40.188 -12.234 1 97.75 883 MET B O 1
ATOM 14815 N N . PHE B 1 884 ? 19.984 -39.031 -10.828 1 97.19 884 PHE B N 1
ATOM 14816 C CA . PHE B 1 884 ? 21.141 -38.438 -10.188 1 97.19 884 PHE B CA 1
ATOM 14817 C C . PHE B 1 884 ? 21.609 -39.281 -9.008 1 97.19 884 PHE B C 1
ATOM 14819 O O . PHE B 1 884 ? 22.797 -39.344 -8.695 1 97.19 884 PHE B O 1
ATOM 14826 N N . TYR B 1 885 ? 20.672 -40 -8.312 1 97.25 885 TYR B N 1
ATOM 14827 C CA . TYR B 1 885 ? 21.062 -40.531 -7.012 1 97.25 885 TYR B CA 1
ATOM 14828 C C . TYR B 1 885 ? 20.938 -42.062 -6.977 1 97.25 885 TYR B C 1
ATOM 14830 O O . TYR B 1 885 ? 21.297 -42.688 -5.984 1 97.25 885 TYR B O 1
ATOM 14838 N N . GLU B 1 886 ? 20.375 -42.625 -8.016 1 97.25 886 GLU B N 1
ATOM 14839 C CA . GLU B 1 886 ? 20.328 -44.094 -8.109 1 97.25 886 GLU B CA 1
ATOM 14840 C C . GLU B 1 886 ? 21.562 -44.656 -8.781 1 97.25 886 GLU B C 1
ATOM 14842 O O . GLU B 1 886 ? 21.469 -45.469 -9.703 1 97.25 886 GLU B O 1
ATOM 14847 N N . ASN B 1 887 ? 22.672 -44.156 -8.414 1 96.06 887 ASN B N 1
ATOM 14848 C CA . ASN B 1 887 ? 24 -44.5 -8.875 1 96.06 887 ASN B CA 1
ATOM 14849 C C . ASN B 1 887 ? 24.984 -44.656 -7.719 1 96.06 887 ASN B C 1
ATOM 14851 O O . ASN B 1 887 ? 25.344 -43.656 -7.082 1 96.06 887 ASN B O 1
ATOM 14855 N N . PRO B 1 888 ? 25.5 -45.875 -7.496 1 94.56 888 PRO B N 1
ATOM 14856 C CA . PRO B 1 888 ? 26.359 -46.094 -6.328 1 94.56 888 PRO B CA 1
ATOM 14857 C C . PRO B 1 888 ? 27.703 -45.406 -6.457 1 94.56 888 PRO B C 1
ATOM 14859 O O . PRO B 1 888 ? 28.438 -45.281 -5.473 1 94.56 888 PRO B O 1
ATOM 14862 N N . THR B 1 889 ? 28.047 -44.906 -7.625 1 92.94 889 THR B N 1
ATOM 14863 C CA . THR B 1 889 ? 29.391 -44.406 -7.871 1 92.94 889 THR B CA 1
ATOM 14864 C C . THR B 1 889 ? 29.484 -42.938 -7.562 1 92.94 889 THR B C 1
ATOM 14866 O O . THR B 1 889 ? 30.562 -42.344 -7.629 1 92.94 889 THR B O 1
ATOM 14869 N N . ILE B 1 890 ? 28.422 -42.25 -7.223 1 95.06 890 ILE B N 1
ATOM 14870 C CA . ILE B 1 890 ? 28.438 -40.812 -7.043 1 95.06 890 ILE B CA 1
ATOM 14871 C C . ILE B 1 890 ? 29.078 -40.469 -5.703 1 95.06 890 ILE B C 1
ATOM 14873 O O . ILE B 1 890 ? 29.297 -41.344 -4.867 1 95.06 890 ILE B O 1
ATOM 14877 N N . SER B 1 891 ? 29.359 -39.156 -5.539 1 94.75 891 SER B N 1
ATOM 14878 C CA . SER B 1 891 ? 30.141 -38.719 -4.391 1 94.75 891 SER B CA 1
ATOM 14879 C C . SER B 1 891 ? 29.25 -38.281 -3.24 1 94.75 891 SER B C 1
ATOM 14881 O O . SER B 1 891 ? 29.688 -37.562 -2.342 1 94.75 891 SER B O 1
ATOM 14883 N N . TYR B 1 892 ? 27.984 -38.625 -3.283 1 97.25 892 TYR B N 1
ATOM 14884 C CA . TYR B 1 892 ? 27.016 -38.188 -2.285 1 97.25 892 TYR B CA 1
ATOM 14885 C C . TYR B 1 892 ? 26.25 -39.406 -1.743 1 97.25 892 TYR B C 1
ATOM 14887 O O . TYR B 1 892 ? 26.531 -40.531 -2.104 1 97.25 892 TYR B O 1
ATOM 14895 N N . ASN B 1 893 ? 25.359 -39.125 -0.753 1 96.62 893 ASN B N 1
ATOM 14896 C CA . ASN B 1 893 ? 24.438 -40.188 -0.375 1 96.62 893 ASN B CA 1
ATOM 14897 C C . ASN B 1 893 ? 23.562 -40.625 -1.555 1 96.62 893 ASN B C 1
ATOM 14899 O O . ASN B 1 893 ? 23.406 -39.875 -2.523 1 96.62 893 ASN B O 1
ATOM 14903 N N . THR B 1 894 ? 23.109 -41.844 -1.462 1 97.19 894 THR B N 1
ATOM 14904 C CA . THR B 1 894 ? 22.391 -42.406 -2.609 1 97.19 894 THR B CA 1
ATOM 14905 C C . THR B 1 894 ? 21.047 -42.969 -2.184 1 97.19 894 THR B C 1
ATOM 14907 O O . THR B 1 894 ? 20.797 -43.156 -0.994 1 97.19 894 THR B O 1
ATOM 14910 N N . LEU B 1 895 ? 20.234 -43.156 -3.146 1 97.62 895 LEU B N 1
ATOM 14911 C CA . LEU B 1 895 ? 19.016 -43.969 -2.938 1 97.62 895 LEU B CA 1
ATOM 14912 C C . LEU B 1 895 ? 19.359 -45.406 -2.582 1 97.62 895 LEU B C 1
ATOM 14914 O O . LEU B 1 895 ? 20.375 -45.938 -3.021 1 97.62 895 LEU B O 1
ATOM 14918 N N . ASP B 1 896 ? 18.531 -46 -1.787 1 96.56 896 ASP B N 1
ATOM 14919 C CA . ASP B 1 896 ? 18.766 -47.406 -1.457 1 96.56 896 ASP B CA 1
ATOM 14920 C C . ASP B 1 896 ? 18.672 -48.281 -2.697 1 96.56 896 ASP B C 1
ATOM 14922 O O . ASP B 1 896 ? 19.328 -49.344 -2.785 1 96.56 896 ASP B O 1
ATOM 14926 N N . SER B 1 897 ? 17.938 -47.844 -3.682 1 96.94 897 SER B N 1
ATOM 14927 C CA . SER B 1 897 ? 17.734 -48.594 -4.914 1 96.94 897 SER B CA 1
ATOM 14928 C C . SER B 1 897 ? 18.969 -48.531 -5.816 1 96.94 897 SER B C 1
ATOM 14930 O O . SER B 1 897 ? 19.031 -49.219 -6.84 1 96.94 897 SER B O 1
ATOM 14932 N N . ALA B 1 898 ? 19.922 -47.75 -5.43 1 97.44 898 ALA B N 1
ATOM 14933 C CA . ALA B 1 898 ? 21.141 -47.625 -6.223 1 97.44 898 ALA B CA 1
ATOM 14934 C C . ALA B 1 898 ? 21.906 -48.938 -6.289 1 97.44 898 ALA B C 1
ATOM 14936 O O . ALA B 1 898 ? 22.734 -49.125 -7.184 1 97.44 898 ALA B O 1
ATOM 14937 N N . TYR B 1 899 ? 21.672 -49.844 -5.414 1 96.81 899 TYR B N 1
ATOM 14938 C CA . TYR B 1 899 ? 22.453 -51.094 -5.289 1 96.81 899 TYR B CA 1
ATOM 14939 C C . TYR B 1 899 ? 21.656 -52.281 -5.832 1 96.81 899 TYR B C 1
ATOM 14941 O O . TYR B 1 899 ? 22.125 -53.406 -5.742 1 96.81 899 TYR B O 1
ATOM 14949 N N . ASP B 1 900 ? 20.547 -51.969 -6.383 1 96.5 900 ASP B N 1
ATOM 14950 C CA . ASP B 1 900 ? 19.75 -53 -7.035 1 96.5 900 ASP B CA 1
ATOM 14951 C C . ASP B 1 900 ? 20.328 -53.375 -8.398 1 96.5 900 ASP B C 1
ATOM 14953 O O . ASP B 1 900 ? 21.016 -52.562 -9.023 1 96.5 900 ASP B O 1
ATOM 14957 N N . MET B 1 901 ? 20.016 -54.562 -8.82 1 96.44 901 MET B N 1
ATOM 14958 C CA . MET B 1 901 ? 20.438 -55 -10.156 1 96.44 901 MET B CA 1
ATOM 14959 C C . MET B 1 901 ? 19.609 -54.281 -11.234 1 96.44 901 MET B C 1
ATOM 14961 O O . MET B 1 901 ? 18.375 -54.281 -11.172 1 96.44 901 MET B O 1
ATOM 14965 N N . VAL B 1 902 ? 20.312 -53.719 -12.102 1 97.56 902 VAL B N 1
ATOM 14966 C CA . VAL B 1 902 ? 19.672 -53.094 -13.25 1 97.56 902 VAL B CA 1
ATOM 14967 C C . VAL B 1 902 ? 19.422 -54.125 -14.336 1 97.56 902 VAL B C 1
ATOM 14969 O O . VAL B 1 902 ? 20.312 -54.938 -14.672 1 97.56 902 VAL B O 1
ATOM 14972 N N . TYR B 1 903 ? 18.266 -54.188 -14.852 1 96.69 903 TYR B N 1
ATOM 14973 C CA . TYR B 1 903 ? 17.844 -55.188 -15.828 1 96.69 903 TYR B CA 1
ATOM 14974 C C . TYR B 1 903 ? 18.094 -56.594 -15.305 1 96.69 903 TYR B C 1
ATOM 14976 O O . TYR B 1 903 ? 18.359 -57.5 -16.078 1 96.69 903 TYR B O 1
ATOM 14984 N N . GLY B 1 904 ? 18.188 -56.719 -14.055 1 95.5 904 GLY B N 1
ATOM 14985 C CA . GLY B 1 904 ? 18.406 -58 -13.43 1 95.5 904 GLY B CA 1
ATOM 14986 C C . GLY B 1 904 ? 19.797 -58.562 -13.68 1 95.5 904 GLY B C 1
ATOM 14987 O O . GLY B 1 904 ? 20.031 -59.75 -13.508 1 95.5 904 GLY B O 1
ATOM 14988 N N . LYS B 1 905 ? 20.719 -57.719 -13.945 1 96.81 905 LYS B N 1
ATOM 14989 C CA . LYS B 1 905 ? 22.016 -58.25 -14.398 1 96.81 905 LYS B CA 1
ATOM 14990 C C . LYS B 1 905 ? 23.141 -57.75 -13.508 1 96.81 905 LYS B C 1
ATOM 14992 O O . LYS B 1 905 ? 23.875 -58.531 -12.914 1 96.81 905 LYS B O 1
ATOM 14997 N N . ALA B 1 906 ? 23.281 -56.438 -13.469 1 96.81 906 ALA B N 1
ATOM 14998 C CA . ALA B 1 906 ? 24.422 -55.906 -12.734 1 96.81 906 ALA B CA 1
ATOM 14999 C C . ALA B 1 906 ? 24.031 -54.625 -11.992 1 96.81 906 ALA B C 1
ATOM 15001 O O . ALA B 1 906 ? 23.031 -53.969 -12.32 1 96.81 906 ALA B O 1
ATOM 15002 N N . VAL B 1 907 ? 24.828 -54.344 -10.992 1 96.5 907 VAL B N 1
ATOM 15003 C CA . VAL B 1 907 ? 24.734 -53.062 -10.336 1 96.5 907 VAL B CA 1
ATOM 15004 C C . VAL B 1 907 ? 25.406 -52 -11.203 1 96.5 907 VAL B C 1
ATOM 15006 O O . VAL B 1 907 ? 26.469 -52.25 -11.781 1 96.5 907 VAL B O 1
ATOM 15009 N N . LEU B 1 908 ? 24.781 -50.875 -11.281 1 97.25 908 LEU B N 1
ATOM 15010 C CA . LEU B 1 908 ? 25.25 -49.812 -12.148 1 97.25 908 LEU B CA 1
ATOM 15011 C C . LEU B 1 908 ? 26.625 -49.344 -11.711 1 97.25 908 LEU B C 1
ATOM 15013 O O . LEU B 1 908 ? 26.859 -49.062 -10.523 1 97.25 908 LEU B O 1
ATOM 15017 N N . GLN B 1 909 ? 27.609 -49.156 -12.648 1 95.5 909 GLN B N 1
ATOM 15018 C CA . GLN B 1 909 ? 28.953 -48.688 -12.391 1 95.5 909 GLN B CA 1
ATOM 15019 C C . GLN B 1 909 ? 29.344 -47.594 -13.398 1 95.5 909 GLN B C 1
ATOM 15021 O O . GLN B 1 909 ? 30.5 -47.156 -13.422 1 95.5 909 GLN B O 1
ATOM 15026 N N . ASP B 1 910 ? 28.406 -47.156 -14.156 1 96.06 910 ASP B N 1
ATOM 15027 C CA . ASP B 1 910 ? 28.609 -46.125 -15.172 1 96.06 910 ASP B CA 1
ATOM 15028 C C . ASP B 1 910 ? 28.516 -44.719 -14.57 1 96.06 910 ASP B C 1
ATOM 15030 O O . ASP B 1 910 ? 28.094 -44.562 -13.414 1 96.06 910 ASP B O 1
ATOM 15034 N N . VAL B 1 911 ? 29.016 -43.719 -15.328 1 95.19 911 VAL B N 1
ATOM 15035 C CA . VAL B 1 911 ? 28.828 -42.344 -14.906 1 95.19 911 VAL B CA 1
ATOM 15036 C C . VAL B 1 911 ? 27.344 -41.969 -14.977 1 95.19 911 VAL B C 1
ATOM 15038 O O . VAL B 1 911 ? 26.547 -42.688 -15.586 1 95.19 911 VAL B O 1
ATOM 15041 N N . GLN B 1 912 ? 26.984 -40.906 -14.312 1 96.19 912 GLN B N 1
ATOM 15042 C CA . GLN B 1 912 ? 25.609 -40.438 -14.406 1 96.19 912 GLN B CA 1
ATOM 15043 C C . GLN B 1 912 ? 25.266 -40.031 -15.836 1 96.19 912 GLN B C 1
ATOM 15045 O O . GLN B 1 912 ? 25.969 -39.25 -16.453 1 96.19 912 GLN B O 1
ATOM 15050 N N . ARG B 1 913 ? 24.172 -40.594 -16.344 1 96.5 913 ARG B N 1
ATOM 15051 C CA . ARG B 1 913 ? 23.75 -40.312 -17.719 1 96.5 913 ARG B CA 1
ATOM 15052 C C . ARG B 1 913 ? 22.234 -40.156 -17.812 1 96.5 913 ARG B C 1
ATOM 15054 O O . ARG B 1 913 ? 21.5 -40.75 -17.047 1 96.5 913 ARG B O 1
ATOM 15061 N N . PHE B 1 914 ? 21.938 -39.375 -18.688 1 97.81 914 PHE B N 1
ATOM 15062 C CA . PHE B 1 914 ? 20.531 -39.312 -19.078 1 97.81 914 PHE B CA 1
ATOM 15063 C C . PHE B 1 914 ? 20.203 -40.406 -20.094 1 97.81 914 PHE B C 1
ATOM 15065 O O . PHE B 1 914 ? 20.594 -40.344 -21.25 1 97.81 914 PHE B O 1
ATOM 15072 N N . VAL B 1 915 ? 19.484 -41.438 -19.625 1 98.12 915 VAL B N 1
ATOM 15073 C CA . VAL B 1 915 ? 19.094 -42.562 -20.469 1 98.12 915 VAL B CA 1
ATOM 15074 C C . VAL B 1 915 ? 17.609 -42.844 -20.266 1 98.12 915 VAL B C 1
ATOM 15076 O O . VAL B 1 915 ? 17 -42.375 -19.297 1 98.12 915 VAL B O 1
ATOM 15079 N N . SER B 1 916 ? 17 -43.656 -21.109 1 98.31 916 SER B N 1
ATOM 15080 C CA . SER B 1 916 ? 15.57 -43.938 -21.125 1 98.31 916 SER B CA 1
ATOM 15081 C C . SER B 1 916 ? 15.133 -44.688 -19.859 1 98.31 916 SER B C 1
ATOM 15083 O O . SER B 1 916 ? 13.953 -44.688 -19.516 1 98.31 916 SER B O 1
ATOM 15085 N N . TYR B 1 917 ? 16.094 -45.312 -19.172 1 98 917 TYR B N 1
ATOM 15086 C CA . TYR B 1 917 ? 15.805 -46.031 -17.938 1 98 917 TYR B CA 1
ATOM 15087 C C . TYR B 1 917 ? 15.117 -45.156 -16.922 1 98 917 TYR B C 1
ATOM 15089 O O . TYR B 1 917 ? 14.289 -45.625 -16.141 1 98 917 TYR B O 1
ATOM 15097 N N . TYR B 1 918 ? 15.391 -43.938 -16.953 1 98.31 918 TYR B N 1
ATOM 15098 C CA . TYR B 1 918 ? 14.883 -43 -15.953 1 98.31 918 TYR B CA 1
ATOM 15099 C C . TYR B 1 918 ? 13.648 -42.281 -16.469 1 98.31 918 TYR B C 1
ATOM 15101 O O . TYR B 1 918 ? 13.094 -41.438 -15.766 1 98.31 918 TYR B O 1
ATOM 15109 N N . VAL B 1 919 ? 13.266 -42.406 -17.703 1 98.56 919 VAL B N 1
ATOM 15110 C CA . VAL B 1 919 ? 12 -41.938 -18.25 1 98.56 919 VAL B CA 1
ATOM 15111 C C . VAL B 1 919 ? 10.891 -42.938 -17.953 1 98.56 919 VAL B C 1
ATOM 15113 O O . VAL B 1 919 ? 10.859 -44.031 -18.531 1 98.56 919 VAL B O 1
ATOM 15116 N N . GLU B 1 920 ? 10 -42.5 -17.062 1 98.38 920 GLU B N 1
ATOM 15117 C CA . GLU B 1 920 ? 9.031 -43.469 -16.516 1 98.38 920 GLU B CA 1
ATOM 15118 C C . GLU B 1 920 ? 7.605 -43.062 -16.906 1 98.38 920 GLU B C 1
ATOM 15120 O O . GLU B 1 920 ? 7.34 -41.906 -17.188 1 98.38 920 GLU B O 1
ATOM 15125 N N . ASP B 1 921 ? 6.75 -44.062 -16.859 1 97.81 921 ASP B N 1
ATOM 15126 C CA . ASP B 1 921 ? 5.34 -43.75 -17.094 1 97.81 921 ASP B CA 1
ATOM 15127 C C . ASP B 1 921 ? 4.766 -42.906 -15.977 1 97.81 921 ASP B C 1
ATOM 15129 O O . ASP B 1 921 ? 5.004 -43.156 -14.797 1 97.81 921 ASP B O 1
ATOM 15133 N N . GLY B 1 922 ? 3.996 -41.906 -16.406 1 97.81 922 GLY B N 1
ATOM 15134 C CA . GLY B 1 922 ? 3.49 -40.969 -15.438 1 97.81 922 GLY B CA 1
ATOM 15135 C C . GLY B 1 922 ? 2.018 -41.156 -15.133 1 97.81 922 GLY B C 1
ATOM 15136 O O . GLY B 1 922 ? 1.434 -40.375 -14.375 1 97.81 922 GLY B O 1
ATOM 15137 N N . ASP B 1 923 ? 1.321 -42.156 -15.57 1 98.06 923 ASP B N 1
ATOM 15138 C CA . ASP B 1 923 ? -0.106 -42.375 -15.352 1 98.06 923 ASP B CA 1
ATOM 15139 C C . ASP B 1 923 ? -0.426 -42.438 -13.859 1 98.06 923 ASP B C 1
ATOM 15141 O O . ASP B 1 923 ? 0.329 -43.031 -13.086 1 98.06 923 ASP B O 1
ATOM 15145 N N . PHE B 1 924 ? -1.564 -41.812 -13.508 1 97.19 924 PHE B N 1
ATOM 15146 C CA . PHE B 1 924 ? -1.919 -41.906 -12.094 1 97.19 924 PHE B CA 1
ATOM 15147 C C . PHE B 1 924 ? -3.414 -41.688 -11.898 1 97.19 924 PHE B C 1
ATOM 15149 O O . PHE B 1 924 ? -4.098 -41.188 -12.805 1 97.19 924 PHE B O 1
ATOM 15156 N N . LEU B 1 925 ? -3.922 -42.125 -10.781 1 97.69 925 LEU B N 1
ATOM 15157 C CA . LEU B 1 925 ? -5.203 -41.75 -10.172 1 97.69 925 LEU B CA 1
ATOM 15158 C C . LEU B 1 925 ? -5.008 -41.25 -8.75 1 97.69 925 LEU B C 1
ATOM 15160 O O . LEU B 1 925 ? -4.398 -41.906 -7.918 1 97.69 925 LEU B O 1
ATOM 15164 N N . LYS B 1 926 ? -5.477 -40.062 -8.539 1 96.44 926 LYS B N 1
ATOM 15165 C CA . LYS B 1 926 ? -5.344 -39.438 -7.234 1 96.44 926 LYS B CA 1
ATOM 15166 C C . LYS B 1 926 ? -6.695 -39.312 -6.531 1 96.44 926 LYS B C 1
ATOM 15168 O O . LYS B 1 926 ? -7.707 -39.031 -7.164 1 96.44 926 LYS B O 1
ATOM 15173 N N . ILE B 1 927 ? -6.699 -39.719 -5.262 1 96.94 927 ILE B N 1
ATOM 15174 C CA . ILE B 1 927 ? -7.777 -39.25 -4.387 1 96.94 927 ILE B CA 1
ATOM 15175 C C . ILE B 1 927 ? -7.469 -37.875 -3.863 1 96.94 927 ILE B C 1
ATOM 15177 O O . ILE B 1 927 ? -6.859 -37.719 -2.805 1 96.94 927 ILE B O 1
ATOM 15181 N N . ASP B 1 928 ? -7.953 -37 -4.52 1 94.19 928 ASP B N 1
ATOM 15182 C CA . ASP B 1 928 ? -7.539 -35.594 -4.355 1 94.19 928 ASP B CA 1
ATOM 15183 C C . ASP B 1 928 ? -8.172 -35 -3.109 1 94.19 928 ASP B C 1
ATOM 15185 O O . ASP B 1 928 ? -7.508 -34.281 -2.363 1 94.19 928 ASP B O 1
ATOM 15189 N N . ASN B 1 929 ? -9.453 -35.156 -2.951 1 96.5 929 ASN B N 1
ATOM 15190 C CA . ASN B 1 929 ? -10.164 -34.531 -1.844 1 96.5 929 ASN B CA 1
ATOM 15191 C C . ASN B 1 929 ? -11.312 -35.406 -1.34 1 96.5 929 ASN B C 1
ATOM 15193 O O . ASN B 1 929 ? -12.055 -35.969 -2.135 1 96.5 929 ASN B O 1
ATOM 15197 N N . VAL B 1 930 ? -11.383 -35.562 -0.095 1 98.06 930 VAL B N 1
ATOM 15198 C CA . VAL B 1 930 ? -12.516 -36.156 0.586 1 98.06 930 VAL B CA 1
ATOM 15199 C C . VAL B 1 930 ? -12.992 -35.25 1.717 1 98.06 930 VAL B C 1
ATOM 15201 O O . VAL B 1 930 ? -12.203 -34.844 2.574 1 98.06 930 VAL B O 1
ATOM 15204 N N . THR B 1 931 ? -14.219 -34.938 1.679 1 98.06 931 THR B N 1
ATOM 15205 C CA . THR B 1 931 ? -14.781 -34.062 2.699 1 98.06 931 THR B CA 1
ATOM 15206 C C . THR B 1 931 ? -16.062 -34.656 3.289 1 98.06 931 THR B C 1
ATOM 15208 O O . THR B 1 931 ? -16.984 -35.031 2.557 1 98.06 931 THR B O 1
ATOM 15211 N N . LEU B 1 932 ? -16.109 -34.781 4.547 1 98.25 932 LEU B N 1
ATOM 15212 C CA . LEU B 1 932 ? -17.281 -35.219 5.293 1 98.25 932 LEU B CA 1
ATOM 15213 C C . LEU B 1 932 ? -17.844 -34.062 6.129 1 98.25 932 LEU B C 1
ATOM 15215 O O . LEU B 1 932 ? -17.125 -33.469 6.922 1 98.25 932 LEU B O 1
ATOM 15219 N N . GLY B 1 933 ? -19.141 -33.812 5.887 1 97.62 933 GLY B N 1
ATOM 15220 C CA . GLY B 1 933 ? -19.75 -32.719 6.605 1 97.62 933 GLY B CA 1
ATOM 15221 C C . GLY B 1 933 ? -21.047 -33.094 7.289 1 97.62 933 GLY B C 1
ATOM 15222 O O . GLY B 1 933 ? -21.719 -34.031 6.883 1 97.62 933 GLY B O 1
ATOM 15223 N N . TYR B 1 934 ? -21.359 -32.344 8.297 1 97.5 934 TYR B N 1
ATOM 15224 C CA . TYR B 1 934 ? -22.625 -32.438 9.023 1 97.5 934 TYR B CA 1
ATOM 15225 C C . TYR B 1 934 ? -23.219 -31.047 9.266 1 97.5 934 TYR B C 1
ATOM 15227 O O . TYR B 1 934 ? -22.578 -30.188 9.867 1 97.5 934 TYR B O 1
ATOM 15235 N N . THR B 1 935 ? -24.406 -30.906 8.812 1 95.88 935 THR B N 1
ATOM 15236 C CA . THR B 1 935 ? -25.125 -29.656 9.031 1 95.88 935 THR B CA 1
ATOM 15237 C C . THR B 1 935 ? -26.141 -29.781 10.156 1 95.88 935 THR B C 1
ATOM 15239 O O . THR B 1 935 ? -27.062 -30.594 10.062 1 95.88 935 THR B O 1
ATOM 15242 N N . LEU B 1 936 ? -26.062 -28.969 11.102 1 94.56 936 LEU B N 1
ATOM 15243 C CA . LEU B 1 936 ? -27.016 -29 12.203 1 94.56 936 LEU B CA 1
ATOM 15244 C C . LEU B 1 936 ? -28.406 -28.625 11.734 1 94.56 936 LEU B C 1
ATOM 15246 O O . LEU B 1 936 ? -28.562 -27.75 10.867 1 94.56 936 LEU B O 1
ATOM 15250 N N . PRO B 1 937 ? -29.406 -29.203 12.344 1 91.56 937 PRO B N 1
ATOM 15251 C CA . PRO B 1 937 ? -30.781 -28.812 11.992 1 91.56 937 PRO B CA 1
ATOM 15252 C C . PRO B 1 937 ? -31.047 -27.328 12.258 1 91.56 937 PRO B C 1
ATOM 15254 O O . PRO B 1 937 ? -30.469 -26.75 13.172 1 91.56 937 PRO B O 1
ATOM 15257 N N . LYS B 1 938 ? -31.844 -26.766 11.445 1 83.19 938 LYS B N 1
ATOM 15258 C CA . LYS B 1 938 ? -32.125 -25.328 11.469 1 83.19 938 LYS B CA 1
ATOM 15259 C C . LYS B 1 938 ? -32.531 -24.875 12.867 1 83.19 938 LYS B C 1
ATOM 15261 O O . LYS B 1 938 ? -32.25 -23.734 13.258 1 83.19 938 LYS B O 1
ATOM 15266 N N . ASP B 1 939 ? -33.188 -25.703 13.695 1 83.75 939 ASP B N 1
ATOM 15267 C CA . ASP B 1 939 ? -33.719 -25.281 14.992 1 83.75 939 ASP B CA 1
ATOM 15268 C C . ASP B 1 939 ? -32.719 -25.562 16.109 1 83.75 939 ASP B C 1
ATOM 15270 O O . ASP B 1 939 ? -32.969 -25.234 17.266 1 83.75 939 ASP B O 1
ATOM 15274 N N . ALA B 1 940 ? -31.609 -26.031 15.695 1 86.44 940 ALA B N 1
ATOM 15275 C CA . ALA B 1 940 ? -30.641 -26.406 16.719 1 86.44 940 ALA B CA 1
ATOM 15276 C C . ALA B 1 940 ? -30.047 -25.156 17.391 1 86.44 940 ALA B C 1
ATOM 15278 O O . ALA B 1 940 ? -29.828 -25.141 18.594 1 86.44 940 ALA B O 1
ATOM 15279 N N . ILE B 1 941 ? -29.781 -24.234 16.562 1 88 941 ILE B N 1
ATOM 15280 C CA . ILE B 1 941 ? -29.281 -22.953 17.062 1 88 941 ILE B CA 1
ATOM 15281 C C . ILE B 1 941 ? -30.219 -21.844 16.609 1 88 941 ILE B C 1
ATOM 15283 O O . ILE B 1 941 ? -30.281 -21.516 15.422 1 88 941 ILE B O 1
ATOM 15287 N N . LYS B 1 942 ? -30.938 -21.188 17.453 1 82.25 942 LYS B N 1
ATOM 15288 C CA . LYS B 1 942 ? -32.031 -20.281 17.156 1 82.25 942 LYS B CA 1
ATOM 15289 C C . LYS B 1 942 ? -31.578 -19.109 16.297 1 82.25 942 LYS B C 1
ATOM 15291 O O . LYS B 1 942 ? -32.312 -18.641 15.43 1 82.25 942 LYS B O 1
ATOM 15296 N N . PHE B 1 943 ? -30.438 -18.578 16.516 1 79.56 943 PHE B N 1
ATOM 15297 C CA . PHE B 1 943 ? -30.047 -17.375 15.789 1 79.56 943 PHE B CA 1
ATOM 15298 C C . PHE B 1 943 ? -29.25 -17.75 14.531 1 79.56 943 PHE B C 1
ATOM 15300 O O . PHE B 1 943 ? -28.906 -16.875 13.734 1 79.56 943 PHE B O 1
ATOM 15307 N N . ALA B 1 944 ? -29.141 -19.031 14.367 1 85.56 944 ALA B N 1
ATOM 15308 C CA . ALA B 1 944 ? -28.312 -19.484 13.242 1 85.56 944 ALA B CA 1
ATOM 15309 C C . ALA B 1 944 ? -29.188 -19.891 12.062 1 85.56 944 ALA B C 1
ATOM 15311 O O . ALA B 1 944 ? -30.234 -20.516 12.242 1 85.56 944 ALA B O 1
ATOM 15312 N N . GLN B 1 945 ? -28.812 -19.391 10.93 1 84.56 945 GLN B N 1
ATOM 15313 C CA . GLN B 1 945 ? -29.453 -19.891 9.719 1 84.56 945 GLN B CA 1
ATOM 15314 C C . GLN B 1 945 ? -28.906 -21.266 9.336 1 84.56 945 GLN B C 1
ATOM 15316 O O . GLN B 1 945 ? -29.641 -22.125 8.867 1 84.56 945 GLN B O 1
ATOM 15321 N N . SER B 1 946 ? -27.641 -21.375 9.461 1 91.5 946 SER B N 1
ATOM 15322 C CA . SER B 1 946 ? -27 -22.641 9.148 1 91.5 946 SER B CA 1
ATOM 15323 C C . SER B 1 946 ? -25.703 -22.828 9.938 1 91.5 946 SER B C 1
ATOM 15325 O O . SER B 1 946 ? -25 -21.859 10.227 1 91.5 946 SER B O 1
ATOM 15327 N N . PHE B 1 947 ? -25.469 -24.016 10.383 1 94.75 947 PHE B N 1
ATOM 15328 C CA . PHE B 1 947 ? -24.234 -24.391 11.047 1 94.75 947 PHE B CA 1
ATOM 15329 C C . PHE B 1 947 ? -23.734 -25.75 10.539 1 94.75 947 PHE B C 1
ATOM 15331 O O . PHE B 1 947 ? -24.375 -26.766 10.781 1 94.75 947 PHE B O 1
ATOM 15338 N N . ARG B 1 948 ? -22.625 -25.75 9.875 1 96.44 948 ARG B N 1
ATOM 15339 C CA . ARG B 1 948 ? -22.047 -26.953 9.297 1 96.44 948 ARG B CA 1
ATOM 15340 C C . ARG B 1 948 ? -20.625 -27.188 9.828 1 96.44 948 ARG B C 1
ATOM 15342 O O . ARG B 1 948 ? -19.812 -26.266 9.883 1 96.44 948 ARG B O 1
ATOM 15349 N N . ILE B 1 949 ? -20.328 -28.391 10.305 1 97.19 949 ILE B N 1
ATOM 15350 C CA . ILE B 1 949 ? -18.984 -28.828 10.672 1 97.19 949 ILE B CA 1
ATOM 15351 C C . ILE B 1 949 ? -18.5 -29.875 9.664 1 97.19 949 ILE B C 1
ATOM 15353 O O . ILE B 1 949 ? -19.266 -30.719 9.211 1 97.19 949 ILE B O 1
ATOM 15357 N N . TYR B 1 950 ? -17.203 -29.75 9.344 1 97.69 950 TYR B N 1
ATOM 15358 C CA . TYR B 1 950 ? -16.75 -30.719 8.352 1 97.69 950 TYR B CA 1
ATOM 15359 C C . TYR B 1 950 ? -15.281 -31.078 8.562 1 97.69 950 TYR B C 1
ATOM 15361 O O . TYR B 1 950 ? -14.539 -30.328 9.211 1 97.69 950 TYR B O 1
ATOM 15369 N N . ALA B 1 951 ? -14.844 -32.188 8.047 1 98.25 951 ALA B N 1
ATOM 15370 C CA . ALA B 1 951 ? -13.469 -32.688 7.93 1 98.25 951 ALA B CA 1
ATOM 15371 C C . ALA B 1 951 ? -13.109 -32.938 6.477 1 98.25 951 ALA B C 1
ATOM 15373 O O . ALA B 1 951 ? -13.93 -33.469 5.715 1 98.25 951 ALA B O 1
ATOM 15374 N N . SER B 1 952 ? -11.914 -32.5 6.113 1 97.81 952 SER B N 1
ATOM 15375 C CA . SER B 1 952 ? -11.508 -32.656 4.719 1 97.81 952 SER B CA 1
ATOM 15376 C C . SER B 1 952 ? -10.055 -33.125 4.617 1 97.81 952 SER B C 1
ATOM 15378 O O . SER B 1 952 ? -9.227 -32.781 5.453 1 97.81 952 SER B O 1
ATOM 15380 N N . GLY B 1 953 ? -9.758 -33.938 3.633 1 97.25 953 GLY B N 1
ATOM 15381 C CA . GLY B 1 953 ? -8.414 -34.344 3.264 1 97.25 953 GLY B CA 1
ATOM 15382 C C . GLY B 1 953 ? -8.047 -34 1.837 1 97.25 953 GLY B C 1
ATOM 15383 O O . GLY B 1 953 ? -8.859 -34.156 0.921 1 97.25 953 GLY B O 1
ATOM 15384 N N . LEU B 1 954 ? -6.875 -33.406 1.718 1 95.81 954 LEU B N 1
ATOM 15385 C CA . LEU B 1 954 ? -6.367 -33.031 0.402 1 95.81 954 LEU B CA 1
ATOM 15386 C C . LEU B 1 954 ? -5.113 -33.844 0.054 1 95.81 954 LEU B C 1
ATOM 15388 O O . LEU B 1 954 ? -4.199 -33.938 0.873 1 95.81 954 LEU B O 1
ATOM 15392 N N . ASN B 1 955 ? -5.047 -34.281 -1.211 1 94.75 955 ASN B N 1
ATOM 15393 C CA . ASN B 1 955 ? -3.934 -35.094 -1.69 1 94.75 955 ASN B CA 1
ATOM 15394 C C . ASN B 1 955 ? -3.707 -36.312 -0.804 1 94.75 955 ASN B C 1
ATOM 15396 O O . ASN B 1 955 ? -2.604 -36.531 -0.3 1 94.75 955 ASN B O 1
ATOM 15400 N N . LEU B 1 956 ? -4.711 -37.156 -0.728 1 95.75 956 LEU B N 1
ATOM 15401 C CA . LEU B 1 956 ? -4.758 -38.219 0.274 1 95.75 956 LEU B CA 1
ATOM 15402 C C . LEU B 1 956 ? -3.953 -39.438 -0.179 1 95.75 956 LEU B C 1
ATOM 15404 O O . LEU B 1 956 ? -3.211 -40.031 0.611 1 95.75 956 LEU B O 1
ATOM 15408 N N . ALA B 1 957 ? -4.25 -39.781 -1.454 1 95.62 957 ALA B N 1
ATOM 15409 C CA . ALA B 1 957 ? -3.557 -40.969 -1.976 1 95.62 957 ALA B CA 1
ATOM 15410 C C . ALA B 1 957 ? -3.391 -40.875 -3.49 1 95.62 957 ALA B C 1
ATOM 15412 O O . ALA B 1 957 ? -4.203 -40.25 -4.176 1 95.62 957 ALA B O 1
ATOM 15413 N N . THR B 1 958 ? -2.357 -41.531 -3.957 1 96.5 958 THR B N 1
ATOM 15414 C CA . THR B 1 958 ? -2.07 -41.562 -5.387 1 96.5 958 THR B CA 1
ATOM 15415 C C . THR B 1 958 ? -1.768 -43 -5.832 1 96.5 958 THR B C 1
ATOM 15417 O O . THR B 1 958 ? -0.875 -43.656 -5.285 1 96.5 958 THR B O 1
ATOM 15420 N N . ILE B 1 959 ? -2.504 -43.5 -6.742 1 97.75 959 ILE B N 1
ATOM 15421 C CA . ILE B 1 959 ? -2.23 -44.781 -7.387 1 97.75 959 ILE B CA 1
ATOM 15422 C C . ILE B 1 959 ? -1.445 -44.531 -8.672 1 97.75 959 ILE B C 1
ATOM 15424 O O . ILE B 1 959 ? -1.96 -43.938 -9.625 1 97.75 959 ILE B O 1
ATOM 15428 N N . THR B 1 960 ? -0.276 -45 -8.773 1 97.75 960 THR B N 1
ATOM 15429 C CA . THR B 1 960 ? 0.595 -44.75 -9.914 1 97.75 960 THR B CA 1
ATOM 15430 C C . THR B 1 960 ? 1.722 -45.781 -9.977 1 97.75 960 THR B C 1
ATOM 15432 O O . THR B 1 960 ? 2.012 -46.438 -8.984 1 97.75 960 THR B O 1
ATOM 15435 N N . GLY B 1 961 ? 2.275 -46 -11.141 1 96.62 961 GLY B N 1
ATOM 15436 C CA . GLY B 1 961 ? 3.477 -46.812 -11.312 1 96.62 961 GLY B CA 1
ATOM 15437 C C . GLY B 1 961 ? 4.75 -45.969 -11.273 1 96.62 961 GLY B C 1
ATOM 15438 O O . GLY B 1 961 ? 5.852 -46.531 -11.375 1 96.62 961 GLY B O 1
ATOM 15439 N N . TYR B 1 962 ? 4.672 -44.688 -11.188 1 97.38 962 TYR B N 1
ATOM 15440 C CA . TYR B 1 962 ? 5.824 -43.812 -11.133 1 97.38 962 TYR B CA 1
ATOM 15441 C C . TYR B 1 962 ? 6.605 -44 -9.836 1 97.38 962 TYR B C 1
ATOM 15443 O O . TYR B 1 962 ? 6.016 -44.062 -8.758 1 97.38 962 TYR B O 1
ATOM 15451 N N . LYS B 1 963 ? 7.863 -44.031 -9.938 1 96.31 963 LYS B N 1
ATOM 15452 C CA . LYS B 1 963 ? 8.695 -44.406 -8.797 1 96.31 963 LYS B CA 1
ATOM 15453 C C . LYS B 1 963 ? 9.133 -43.156 -8.008 1 96.31 963 LYS B C 1
ATOM 15455 O O . LYS B 1 963 ? 9.711 -43.281 -6.926 1 96.31 963 LYS B O 1
ATOM 15460 N N . GLY B 1 964 ? 8.891 -42 -8.547 1 94.5 964 GLY B N 1
ATOM 15461 C CA . GLY B 1 964 ? 9.227 -40.781 -7.82 1 94.5 964 GLY B CA 1
ATOM 15462 C C . GLY B 1 964 ? 8.203 -40.438 -6.762 1 94.5 964 GLY B C 1
ATOM 15463 O O . GLY B 1 964 ? 7.406 -41.281 -6.344 1 94.5 964 GLY B O 1
ATOM 15464 N N . ILE B 1 965 ? 8.305 -39.219 -6.258 1 91.88 965 ILE B N 1
ATOM 15465 C CA . ILE B 1 965 ? 7.496 -38.812 -5.109 1 91.88 965 ILE B CA 1
ATOM 15466 C C . ILE B 1 965 ? 6.062 -38.562 -5.555 1 91.88 965 ILE B C 1
ATOM 15468 O O . ILE B 1 965 ? 5.113 -38.844 -4.82 1 91.88 965 ILE B O 1
ATOM 15472 N N . ASP B 1 966 ? 5.859 -37.906 -6.695 1 94.75 966 ASP B N 1
ATOM 15473 C CA . ASP B 1 966 ? 4.543 -37.5 -7.18 1 94.75 966 ASP B CA 1
ATOM 15474 C C . ASP B 1 966 ? 4.535 -37.344 -8.703 1 94.75 966 ASP B C 1
ATOM 15476 O O . ASP B 1 966 ? 5.336 -36.625 -9.266 1 94.75 966 ASP B O 1
ATOM 15480 N N . PRO B 1 967 ? 3.66 -38 -9.312 1 95.75 967 PRO B N 1
ATOM 15481 C CA . PRO B 1 967 ? 3.623 -37.938 -10.773 1 95.75 967 PRO B CA 1
ATOM 15482 C C . PRO B 1 967 ? 3.057 -36.594 -11.273 1 95.75 967 PRO B C 1
ATOM 15484 O O . PRO B 1 967 ? 3.135 -36.281 -12.469 1 95.75 967 PRO B O 1
ATOM 15487 N N . GLU B 1 968 ? 2.518 -35.844 -10.422 1 93.19 968 GLU B N 1
ATOM 15488 C CA . GLU B 1 968 ? 2.084 -34.5 -10.797 1 93.19 968 GLU B CA 1
ATOM 15489 C C . GLU B 1 968 ? 3.26 -33.531 -10.844 1 93.19 968 GLU B C 1
ATOM 15491 O O . GLU B 1 968 ? 3.533 -32.812 -9.867 1 93.19 968 GLU B O 1
ATOM 15496 N N . VAL B 1 969 ? 3.855 -33.438 -12.008 1 93.75 969 VAL B N 1
ATOM 15497 C CA . VAL B 1 969 ? 5.062 -32.656 -12.211 1 93.75 969 VAL B CA 1
ATOM 15498 C C . VAL B 1 969 ? 4.758 -31.453 -13.125 1 93.75 969 VAL B C 1
ATOM 15500 O O . VAL B 1 969 ? 3.6 -31.219 -13.469 1 93.75 969 VAL B O 1
ATOM 15503 N N . ASN B 1 970 ? 5.762 -30.672 -13.391 1 91.25 970 ASN B N 1
ATOM 15504 C CA . ASN B 1 970 ? 5.594 -29.484 -14.227 1 91.25 970 ASN B CA 1
ATOM 15505 C C . ASN B 1 970 ? 5.02 -29.844 -15.594 1 91.25 970 ASN B C 1
ATOM 15507 O O . ASN B 1 970 ? 5.496 -30.781 -16.25 1 91.25 970 ASN B O 1
ATOM 15511 N N . ARG B 1 971 ? 4.035 -29.109 -15.977 1 89.12 971 ARG B N 1
ATOM 15512 C CA . ARG B 1 971 ? 3.385 -29.375 -17.25 1 89.12 971 ARG B CA 1
ATOM 15513 C C . ARG B 1 971 ? 3.469 -28.172 -18.172 1 89.12 971 ARG B C 1
ATOM 15515 O O . ARG B 1 971 ? 2.943 -28.188 -19.297 1 89.12 971 ARG B O 1
ATOM 15522 N N . ASN B 1 972 ? 4.121 -27.172 -17.75 1 86.5 972 ASN B N 1
ATOM 15523 C CA . ASN B 1 972 ? 4.184 -25.938 -18.531 1 86.5 972 ASN B CA 1
ATOM 15524 C C . ASN B 1 972 ? 5.508 -25.812 -19.281 1 86.5 972 ASN B C 1
ATOM 15526 O O . ASN B 1 972 ? 6.48 -26.5 -18.953 1 86.5 972 ASN B O 1
ATOM 15530 N N . GLY B 1 973 ? 5.477 -25.031 -20.266 1 87.75 973 GLY B N 1
ATOM 15531 C CA . GLY B 1 973 ? 6.691 -24.703 -21 1 87.75 973 GLY B CA 1
ATOM 15532 C C . GLY B 1 973 ? 7.031 -25.703 -22.078 1 87.75 973 GLY B C 1
ATOM 15533 O O . GLY B 1 973 ? 6.148 -26.406 -22.578 1 87.75 973 GLY B O 1
ATOM 15534 N N . LEU B 1 974 ? 8.312 -25.672 -22.453 1 93 974 LEU B N 1
ATOM 15535 C CA . LEU B 1 974 ? 8.773 -26.484 -23.578 1 93 974 LEU B CA 1
ATOM 15536 C C . LEU B 1 974 ? 9.492 -27.734 -23.078 1 93 974 LEU B C 1
ATOM 15538 O O . LEU B 1 974 ? 9.906 -28.578 -23.875 1 93 974 LEU B O 1
ATOM 15542 N N . SER B 1 975 ? 9.586 -27.828 -21.797 1 95.44 975 SER B N 1
ATOM 15543 C CA . SER B 1 975 ? 10.234 -29 -21.219 1 95.44 975 SER B CA 1
ATOM 15544 C C . SER B 1 975 ? 9.375 -29.609 -20.125 1 95.44 975 SER B C 1
ATOM 15546 O O . SER B 1 975 ? 9.852 -29.844 -19 1 95.44 975 SER B O 1
ATOM 15548 N N . PRO B 1 976 ? 8.219 -29.922 -20.406 1 94.5 976 PRO B N 1
ATOM 15549 C CA . PRO B 1 976 ? 7.348 -30.547 -19.406 1 94.5 976 PRO B CA 1
ATOM 15550 C C . PRO B 1 976 ? 7.789 -31.953 -19.016 1 94.5 976 PRO B C 1
ATOM 15552 O O . PRO B 1 976 ? 8.5 -32.594 -19.781 1 94.5 976 PRO B O 1
ATOM 15555 N N . GLY B 1 977 ? 7.375 -32.375 -17.828 1 95.94 977 GLY B N 1
ATOM 15556 C CA . GLY B 1 977 ? 7.602 -33.75 -17.406 1 95.94 977 GLY B CA 1
ATOM 15557 C C . GLY B 1 977 ? 8.875 -33.906 -16.594 1 95.94 977 GLY B C 1
ATOM 15558 O O . GLY B 1 977 ? 9.125 -34.969 -16.047 1 95.94 977 GLY B O 1
ATOM 15559 N N . ASN B 1 978 ? 9.68 -32.906 -16.547 1 96.81 978 ASN B N 1
ATOM 15560 C CA . ASN B 1 978 ? 10.852 -32.969 -15.688 1 96.81 978 ASN B CA 1
ATOM 15561 C C . ASN B 1 978 ? 10.461 -32.906 -14.211 1 96.81 978 ASN B C 1
ATOM 15563 O O . ASN B 1 978 ? 9.844 -31.938 -13.766 1 96.81 978 ASN B O 1
ATOM 15567 N N . ASP B 1 979 ? 10.773 -33.938 -13.562 1 95.94 979 ASP B N 1
ATOM 15568 C CA . ASP B 1 979 ? 10.586 -33.938 -12.117 1 95.94 979 ASP B CA 1
ATOM 15569 C C . ASP B 1 979 ? 11.875 -33.531 -11.398 1 95.94 979 ASP B C 1
ATOM 15571 O O . ASP B 1 979 ? 12.609 -34.406 -10.906 1 95.94 979 ASP B O 1
ATOM 15575 N N . GLU B 1 980 ? 12.016 -32.312 -11.203 1 93.5 980 GLU B N 1
ATOM 15576 C CA . GLU B 1 980 ? 13.266 -31.766 -10.688 1 93.5 980 GLU B CA 1
ATOM 15577 C C . GLU B 1 980 ? 13.586 -32.312 -9.297 1 93.5 980 GLU B C 1
ATOM 15579 O O . GLU B 1 980 ? 12.688 -32.469 -8.469 1 93.5 980 GLU B O 1
ATOM 15584 N N . ARG B 1 981 ? 14.828 -32.531 -9.086 1 92.5 981 ARG B N 1
ATOM 15585 C CA . ARG B 1 981 ? 15.266 -33.25 -7.891 1 92.5 981 ARG B CA 1
ATOM 15586 C C . ARG B 1 981 ? 15.211 -32.344 -6.66 1 92.5 981 ARG B C 1
ATOM 15588 O O . ARG B 1 981 ? 15.188 -32.844 -5.527 1 92.5 981 ARG B O 1
ATOM 15595 N N . ASP B 1 982 ? 15.211 -31 -6.785 1 92 982 ASP B N 1
ATOM 15596 C CA . ASP B 1 982 ? 15.273 -30.109 -5.641 1 92 982 ASP B CA 1
ATOM 15597 C C . ASP B 1 982 ? 13.914 -29.469 -5.359 1 92 982 ASP B C 1
ATOM 15599 O O . ASP B 1 982 ? 13.812 -28.562 -4.535 1 92 982 ASP B O 1
ATOM 15603 N N . LYS B 1 983 ? 12.977 -29.906 -5.973 1 89.81 983 LYS B N 1
ATOM 15604 C CA . LYS B 1 983 ? 11.672 -29.25 -5.867 1 89.81 983 LYS B CA 1
ATOM 15605 C C . LYS B 1 983 ? 11.094 -29.422 -4.465 1 89.81 983 LYS B C 1
ATOM 15607 O O . LYS B 1 983 ? 11.328 -30.422 -3.799 1 89.81 983 LYS B O 1
ATOM 15612 N N . TYR B 1 984 ? 10.328 -28.438 -3.988 1 92.94 984 TYR B N 1
ATOM 15613 C CA . TYR B 1 984 ? 9.57 -28.562 -2.75 1 92.94 984 TYR B CA 1
ATOM 15614 C C . TYR B 1 984 ? 8.586 -29.719 -2.82 1 92.94 984 TYR B C 1
ATOM 15616 O O . TYR B 1 984 ? 7.734 -29.766 -3.713 1 92.94 984 TYR B O 1
ATOM 15624 N N . PRO B 1 985 ? 8.648 -30.641 -1.947 1 93.5 985 PRO B N 1
ATOM 15625 C CA . PRO B 1 985 ? 7.812 -31.844 -2.055 1 93.5 985 PRO B CA 1
ATOM 15626 C C . PRO B 1 985 ? 6.324 -31.531 -1.913 1 93.5 985 PRO B C 1
ATOM 15628 O O . PRO B 1 985 ? 5.953 -30.531 -1.284 1 93.5 985 PRO B O 1
ATOM 15631 N N . SER B 1 986 ? 5.57 -32.406 -2.506 1 93.25 986 SER B N 1
ATOM 15632 C CA . SER B 1 986 ? 4.121 -32.312 -2.361 1 93.25 986 SER B CA 1
ATOM 15633 C C . SER B 1 986 ? 3.682 -32.625 -0.934 1 93.25 986 SER B C 1
ATOM 15635 O O . SER B 1 986 ? 4.352 -33.344 -0.218 1 93.25 986 SER B O 1
ATOM 15637 N N . THR B 1 987 ? 2.559 -32.031 -0.587 1 95.44 987 THR B N 1
ATOM 15638 C CA . THR B 1 987 ? 2.102 -32.188 0.791 1 95.44 987 THR B CA 1
ATOM 15639 C C . THR B 1 987 ? 0.73 -32.875 0.835 1 95.44 987 THR B C 1
ATOM 15641 O O . THR B 1 987 ? 0.004 -32.875 -0.161 1 95.44 987 THR B O 1
ATOM 15644 N N . ARG B 1 988 ? 0.465 -33.531 1.908 1 96.44 988 ARG B N 1
ATOM 15645 C CA . ARG B 1 988 ? -0.854 -34 2.303 1 96.44 988 ARG B CA 1
ATOM 15646 C C . ARG B 1 988 ? -1.418 -33.188 3.455 1 96.44 988 ARG B C 1
ATOM 15648 O O . ARG B 1 988 ? -0.715 -32.906 4.43 1 96.44 988 ARG B O 1
ATOM 15655 N N . THR B 1 989 ? -2.678 -32.812 3.299 1 97.31 989 THR B N 1
ATOM 15656 C CA . THR B 1 989 ? -3.229 -31.891 4.277 1 97.31 989 THR B CA 1
ATOM 15657 C C . THR B 1 989 ? -4.543 -32.406 4.844 1 97.31 989 THR B C 1
ATOM 15659 O O . THR B 1 989 ? -5.398 -32.906 4.102 1 97.31 989 THR B O 1
ATOM 15662 N N . PHE B 1 990 ? -4.73 -32.344 6.125 1 98.25 990 PHE B N 1
ATOM 15663 C CA . PHE B 1 990 ? -5.977 -32.625 6.828 1 98.25 990 PHE B CA 1
ATOM 15664 C C . PHE B 1 990 ? -6.555 -31.359 7.453 1 98.25 990 PHE B C 1
ATOM 15666 O O . PHE B 1 990 ? -5.828 -30.578 8.078 1 98.25 990 PHE B O 1
ATOM 15673 N N . THR B 1 991 ? -7.871 -31.203 7.258 1 98.31 991 THR B N 1
ATOM 15674 C CA . THR B 1 991 ? -8.5 -29.953 7.676 1 98.31 991 THR B CA 1
ATOM 15675 C C . THR B 1 991 ? -9.742 -30.219 8.508 1 98.31 991 THR B C 1
ATOM 15677 O O . THR B 1 991 ? -10.516 -31.125 8.203 1 98.31 991 THR B O 1
ATOM 15680 N N . LEU B 1 992 ? -9.93 -29.469 9.562 1 98.31 992 LEU B N 1
ATOM 15681 C CA . LEU B 1 992 ? -11.18 -29.359 10.32 1 98.31 992 LEU B CA 1
ATOM 15682 C C . LEU B 1 992 ? -11.75 -27.953 10.219 1 98.31 992 LEU B C 1
ATOM 15684 O O . LEU B 1 992 ? -11.062 -26.969 10.492 1 98.31 992 LEU B O 1
ATOM 15688 N N . GLY B 1 993 ? -13.078 -27.938 9.742 1 97.75 993 GLY B N 1
ATOM 15689 C CA . GLY B 1 993 ? -13.602 -26.609 9.492 1 97.75 993 GLY B CA 1
ATOM 15690 C C . GLY B 1 993 ? -15.039 -26.438 9.945 1 97.75 993 GLY B C 1
ATOM 15691 O O . GLY B 1 993 ? -15.719 -27.422 10.258 1 97.75 993 GLY B O 1
ATOM 15692 N N . ILE B 1 994 ? -15.469 -25.156 10 1 96.88 994 ILE B N 1
ATOM 15693 C CA . ILE B 1 994 ? -16.812 -24.734 10.383 1 96.88 994 ILE B CA 1
ATOM 15694 C C . ILE B 1 994 ? -17.328 -23.703 9.391 1 96.88 994 ILE B C 1
ATOM 15696 O O . ILE B 1 994 ? -16.594 -22.812 8.969 1 96.88 994 ILE B O 1
ATOM 15700 N N . ASN B 1 995 ? -18.594 -23.906 8.969 1 95.81 995 ASN B N 1
ATOM 15701 C CA . ASN B 1 995 ? -19.375 -22.891 8.258 1 95.81 995 ASN B CA 1
ATOM 15702 C C . ASN B 1 995 ? -20.578 -22.438 9.078 1 95.81 995 ASN B C 1
ATOM 15704 O O . ASN B 1 995 ? -21.484 -23.219 9.359 1 95.81 995 ASN B O 1
ATOM 15708 N N . PHE B 1 996 ? -20.547 -21.188 9.352 1 94.94 996 PHE B N 1
ATOM 15709 C CA . PHE B 1 996 ? -21.594 -20.656 10.227 1 94.94 996 PHE B CA 1
ATOM 15710 C C . PHE B 1 996 ? -22.234 -19.422 9.594 1 94.94 996 PHE B C 1
ATOM 15712 O O . PHE B 1 996 ? -21.547 -18.453 9.258 1 94.94 996 PHE B O 1
ATOM 15719 N N . THR B 1 997 ? -23.547 -19.484 9.367 1 91.88 997 THR B N 1
ATOM 15720 C CA . THR B 1 997 ? -24.297 -18.344 8.828 1 91.88 997 THR B CA 1
ATOM 15721 C C . THR B 1 997 ? -25.359 -17.891 9.812 1 91.88 997 THR B C 1
ATOM 15723 O O . THR B 1 997 ? -26.094 -18.703 10.367 1 91.88 997 THR B O 1
ATOM 15726 N N . PHE B 1 998 ? -25.625 -16.703 9.938 1 87.75 998 PHE B N 1
ATOM 15727 C CA . PHE B 1 998 ? -26.625 -16.188 10.867 1 87.75 998 PHE B CA 1
ATOM 15728 C C . PHE B 1 998 ? -27.031 -14.781 10.477 1 87.75 998 PHE B C 1
ATOM 15730 O O . PHE B 1 998 ? -26.297 -14.07 9.781 1 87.75 998 PHE B O 1
#

Radius of gyration: 42.0 Å; Cα contacts (8 Å, |Δi|>4): 5621; chains: 2; bounding box: 122×118×112 Å

Sequence (1996 aa):
MKLASFLFKECLGTNRLKKQIVLSLLCVFMAQAGFSQQTVTGSITDEQGIPIAGVSVLEKNTTNGTASDFDGNYEITTSQSDAVLVFSYLGFLSQEIPVQGKSTINVVLKEDLQQLSEVVVIGYGTQKRADVTSSVATVKSEDFVQGNVKDAAQLIQGKVAGLSVSAPSGDPTEGTQINLRGTSSILGGTNPLVLVDGVPGSLNTVAPEDIESIDVLKDGSATAIYGTRGTNGVIIITTKKGTNDMKSTIEYNGYASLSTIANRMNFLDAGELRQKFEEGYTFNGANLQDFGANTDWVDQITRDAFSQVHNLIFRGGNSTSNMTASLNYRDIEGIFQKSDNKKHTARVSVNHAMFDNRLKANVGVILSEQTYNALGDGVSFNPYIYRQAIIRNPTEPVYNEDGSWYERDVYFYDNPVAYIEETIGQNRYRNTRFDFSLSYDFGDHVTVKGLYTRKGNSNIRGFYQTKDHVSTTKNGQEGFASRGTDDYVGNYGQFTVDYDNSFGKHKVTGLVGYNYEDNTNEGFWATNRRFPTDGFTYNNLGSGQGLQLGEAGMGSYKNSDKLIAFFSRVTYNYDDRYLLMASLRREGSSRFGEDYKWGNFPGVSVGWRVNQESFAENWDWLSNLKLRTGFGVTGINAGSNYQSLSGLTYGDYFLNNGQWVRQLIPSRNANTNLRWEKKEEFNLGLDFGVLDGRINGSVDYYNRTTKDALFNYSVPTPPYFFGTIAANVAQIKNTGVEFLLNVTPFQTDNFEWTANLTYSTNTNEIMSLSNDEFQLTNDFFDEGYTGEPIQISTHRVQEGQPIGNFYGLKSVDITDDGIWVIERPDGSLVPATEATNDDRQVLGNGLPKAYYSWNNTVRYKNWDLMVNLRGALDYQILNFSRMFYENPTISYNTLDSAYDMVYGKAVLQDVQRFVSYYVEDGDFLKIDNVTLGYTLPKDAIKFAQSFRIYASGLNLATITGYKGIDPEVNRNGLSPGNDERDKYPSTRTFTLGINFTFMKLASFLFKECLGTNRLKKQIVLSLLCVFMAQAGFSQQTVTGSITDEQGIPIAGVSVLEKNTTNGTASDFDGNYEITTSQSDAVLVFSYLGFLSQEIPVQGKSTINVVLKEDLQQLSEVVVIGYGTQKRADVTSSVATVKSEDFVQGNVKDAAQLIQGKVAGLSVSAPSGDPTEGTQINLRGTSSILGGTNPLVLVDGVPGSLNTVAPEDIESIDVLKDGSATAIYGTRGTNGVIIITTKKGTNDMKSTIEYNGYASLSTIANRMNFLDAGELRQKFEEGYTFNGANLQDFGANTDWVDQITRDAFSQVHNLIFRGGNSTSNMTASLNYRDIEGIFQKSDNKKHTARVSVNHAMFDNRLKANVGVILSEQTYNALGDGVSFNPYIYRQAIIRNPTEPVYNEDGSWYERDVYFYDNPVAYIEETIGQNRYRNTRFDFSLSYDFGDHVTVKGLYTRKGNSNIRGFYQTKDHVSTTKNGQEGFASRGTDDYVGNYGQFTVDYDNSFGKHKVTGLVGYNYEDNTNEGFWATNRRFPTDGFTYNNLGSGQGLQLGEAGMGSYKNSDKLIAFFSRVTYNYDDRYLLMASLRREGSSRFGEDYKWGNFPGVSVGWRVNQESFAENWDWLSNLKLRTGFGVTGINAGSNYQSLSGLTYGDYFLNNGQWVRQLIPSRNANTNLRWEKKEEFNLGLDFGVLDGRINGSVDYYNRTTKDALFNYSVPTPPYFFGTIAANVAQIKNTGVEFLLNVTPFQTDNFEWTANLTYSTNTNEIMSLSNDEFQLTNDFFDEGYTGEPIQISTHRVQEGQPIGNFYGLKSVDITDDGIWVIERPDGSLVPATEATNDDRQVLGNGLPKAYYSWNNTVRYKNWDLMVNLRGALDYQILNFSRMFYENPTISYNTLDSAYDMVYGKAVLQDVQRFVSYYVEDGDFLKIDNVTLGYTLPKDAIKFAQSFRIYASGLNLATITGYKGIDPEVNRNGLSPGNDERDKYPSTRTFTLGINFTF

Nearest PDB structures (foldseek):
  8a9y-assembly1_I  TM=8.670E-01  e=3.673E-69  Bacteroides thetaiotaomicron VPI-5482
  6zm1-assembly1_B  TM=8.809E-01  e=6.365E-67  Bacteroides thetaiotaomicron VPI-5482
  5fq7-assembly1_D  TM=8.382E-01  e=1.042E-56  Bacteroides thetaiotaomicron
  6z8i-assembly1_B  TM=8.397E-01  e=1.381E-54  Bacteroides thetaiotaomicron VPI-5482
  2w78-assembly2_B  TM=6.734E-01  e=3.762E-23  Pseudomonas aeruginosa PAO1

Foldseek 3Di:
DPDDPPDPDDDPDDPPPPPPPVVPPVPPPPPPPPQPWAKAKEFEEAPLRQGDWFWWKDFPPDPFIDTAHPRRIDIGTDRHQFTWIWTDDQQWDIDIHTCNVPRYDYYHTYGQLVSQQDWDDFQVGIDRNLQDQADKDKDFQVQFFDDDAQFQVNRCAFPDFQKHWFDFFLFNVDHIDIAGQDAAFFQFDQDAFEAEVNHTDDRHQDDNVFFGMKMKGHFFQRQLQVFQRCPRTYIYTYGDAADAQDDKKKWKWKWKKKWDFQFDFFFDWLVRLVVCVVVPDAFFFQSRDQPAATAQLLVLFFATKMKIKIKMKIWDHHHFKIKIKMWIWIWTGGGTPQRIKTKIKIKMKMWGADPVRQKIKMKIKMKMKMKGWPLDFVHRDDLLLVVLSRFHNRSDDQADPVRAGDDDPGPSHDRSSLSRVQKGKMKMKMKMKIKIKMWGDDPDWKIKMKIKMKIKMKMKIKMKGALSRVCCVPVVFSMKIKIKMKMKIKIKIKIKMKGWDDDDQKTKIKMKMKIKMKMKMKMKMKMAGQAPHCVCTRPCRVRGCCVVVVNIDMDMDMDMKIKIKIKMKMWMGGNSFKIKIKMKMWMAIQQAAPVARIDMKIKIKMKGWPCSDPVNVPVQFWDTKMKMKMKIKHWHDRRDHPLQHWDWDWDAWDADPNDTDTDIATDHFHHNHGHIWMKIKIKIKIWTAGPSRQKTWMKMKMKMKIFQHWDWAADDPVVTRDRTHITRAWMKMKIKMKIWIKHWPDDDPFKTKIKIKIKMFMDMFTAADGDPVGDDPAQKDFACFLDPPQTDGQGIDGHGHGFFFGKFWAFDDADLVAFTWTQFPVRDTDTPVPDDSNRIDGLWGQAFGMKMKMWMWMGGHQKIKIWIKIKTAGGKAQDSLCLVALDSHDSTTHRPNVQPDDVNRHRHPDDRYDYSVRIGGLIKMWRAKMKMKGKDDCVPDVVWNIKMKMKMKGRNDMGDPRPDGHSSWANDHRHHRYDHPSHNGHMIMIMIMMMTMD/DDDDPDDDDDDDDDDDDVVPPVVPPVPPPPPPPPQPWAKAKEFEAAPFRQGDWFWWKDFPPDPFIDTAHPRRIDIGTDRHQFTWIWTDDQQWDIDIHTCNVPRYDYYHTYGQLVRQQDWDDFQVGIDGNLQDQADKDKDFQVQFFDDDAQFQVNRCAFPDFQKHWFDFFLFNVDHIDIAGQDAAFFQFDQDAFEAEVNHTDDRHQDDNVFFGMKMKGHFFQRQLQVFARCPRTYIYTYGDAADAQDDKKKWKWKWKKKWDFQFDFFFDWLVRLVVCVVVPDAFFFQSRDQPAATAQLLVLFFATKMKIKIKMKIWDHHHFKIKIKMWIWIWTGGGTPQRTKTKIKIKMKMWGADPVRQKIKMKIKMKMKMKGWPLDFVHRDDLLLVVLSRFHNRSDDQADPVRAGDDDPGDSHDRSSLSRVQKGKMKMKMKMKIKIKMWGDDPDWKIKMKIKMKIKMKMKIKMKGALSRCCCVPVVFSMKIKIKMKMKIKIKIKIKMKGWDDDDQKTKIKMKMKIKMKMKMKMKMKMAGQAPHCVCTRPCRVRGCCVVVVNIDMDMDMDMKIKIKIKMKMWMGGNSFKIKIKMKMWMAIQAAAPVARIDMKIKIKIKGWPCSDPVNVPVQFWDTKMKMKMKIKHWHDRRDHPLQHWDWDWDAWDADPNDTDTDIATDHFHHNHGHIWMKIKIKIKIWTAGPSRQKTWMKMKMKMKIFQHWDWAADDPVVTRDRTHITRAWMKMKIKMKIKIKHWPDDDPFKTKIKIKIKMFMDMFTAADGDPVGDDPDQKDFACFLDPPQTDGQGIDGHGHGFFFGKFWAFDDADLVAFTWTQFPVRDTDTPVPDDSNRIDGLWGQAFGMKMKMWMWMGGHQKIKIWIKIKTAGGKAQDSQCLVALDSHDSTTHRPNVQPDDVNRHRHPDDRYDYSVRIGGLIKMWRAKMKMKGKDDCVPDVVWNTKMKMKMKGRNDMGDPRPDGHSSWANDHRHHRYDRPSHNGHMIMIMIMMMTMD

Secondary structure (DSSP, 8-state):
---TTTT---------STTSTHHHHTTTT--------EEEEEEEEETTS-B-TT-EEEETTSS-EEE--TTSEEEEEESSTT-EEEEE-TTB--EEEE-TT-SB--EEEPB-TT-TT-EEEETTEEEEGGG--S-EEEEEGGGS--SS-SSHHHHTTTTSTTEEEE-----TT---EEEESS---SSS--PPEEEETTEE--TTSS-GGGEEEEEEE-SHHHHGGGGGGGTT-EEEEEE----TTPPPEEEEEEEEEEEEES----B--HHHHHHHHHTT----GGGSS--S----HHHHHB-PEEEEEEEEEEEEE-SSEEEEEEEEEEEEE-SBTT-EEEEEEEEEEEEEEETTTTEEEEEEEEEEEEEEE-SBTTBS--HHHHHHHHHS-TTS-SB-TTSSB-----TT---HHHHHHTEEEEEEEEEEEEEEEEEEEETTTEEEEEEEEEEEEEEEEEEEE-TTSHHHHHH--SSEEEEEEEEEEEEEEEEEEEEEEEETTEEEEEEEEEEEEEEEEEEEEEEEE--S-STTTTS-GGG-TTTTTT--EEEEEEEEEEEEEEEEEEEEEETTTEEEEEEEEEEEETTS-GGG-EEEEEEEEEEEEGGGSGGGTT-TTEEEEEEEEEEEEEEE--SSTTTTS-EEEEEEEEEETTEEEEEEEEEE---TT---EEEEEEEEEEEEEETTTTEEEEEEEEEEEEEEEEEEEE--TTTSSSSEEEEEEEEEEEEEEEEEEEEEEEE-SSEEEEEEEEEEE-EEEEEES--SS---SSSEEEE----TTT----EEEETTS-TTEEEEB-EEEE-TTSPEEEE-TTS-EEEGGG--GGG-EEEEESS-SEEEEEEEEEEETTEEEEEEEEEEES-EEEEHHHHHHS-TTSSS--BGGGGSEETTTEE--SPP--BGGGEEE--EEEEEEEEEEEEPPTTTSTT-SEEEEEEEEEEEEEEES--SS-S----SSSSTTEE-TTSPPPEEEEEEEEEEE-/---------S------GGGTHHHHGGGTT--------PEEEEEEEETTS-B-TT-EEEETTSS-EEE--TTSEEEEE-SSTT-EEEEE-TTB--EEEE-TT-SB--EEEPB-TT-TT-EEEETTEEEEGGG--S-EEEEEGGGS--SS-SSHHHHTTTTSTTEEEE-----TT---EEEESS---SSS--PPEEEETTEE--TTSS-GGGEEEEEEE-SHHHHGGGGGGGTT-EEEEEE----TTPPPEEEEEEEEEEEEES----B--HHHHHHHHHTT----GGGSS--S----HHHHHB-PEEEEEEEEEEEEE-SSEEEEEEEEEEEEE-SBTT-EEEEEEEEEEEEEEETTTTEEEEEEEEEEEEEEE-SBTTBS--HHHHHHHHHS-TTS-SB-TTSSB-----TT---HHHHHHTEEEEEEEEEEEEEEEEEEEETTTEEEEEEEEEEEEEEEEEEEE-TTSHHHHHH--SSEEEEEEEEEEEEEEEEEEEEEEEETTEEEEEEEEEEEEEEEEEEEEEEEE--S-STTTTS-GGG-TTTTTT--EEEEEEEEEEEEEEEEEEEEEETTTEEEEEEEEEEEETTS-GGG-EEEEEEEEEEEEGGGSGGGTT-TTEEEEEEEEEEEEEEE--SSTTTTS-EEEEEEEEEETTEEEEEEEEEE---TT---EEEEEEEEEEEEEETTTTEEEEEEEEEEEEEEEEEEEE--TTTSSSSEEEEEEEEEEEEEEEEEEEEEEEE-SSEEEEEEEEEEE-EEEEEES--SS---SSSEEEE----TTT----EEEETTS-TTEEEEB-EEEE-TTSPEEEE-TTS-EEEGGG--GGG-EEEEESS-SEEEEEEEEEEETTEEEEEEEEEEES-EEEEHHHHHHS-TTSSS--BGGGGSEETTTEE--SPP--BGGGEEE--EEEEEEEEEEEEPPTTTSTT-SEEEEEEEEEEEEEEES--SS-S----SSSSTTEE-TTSPPPEEEEEEEEEEE-

InterPro domains:
  IPR000531 TonB-dependent receptor-like, beta-barrel [PF00593] (395-868)
  IPR008969 Carboxypeptidase-like, regulatory domain superfamily [SSF49464] (38-119)
  IPR012910 TonB-dependent receptor, plug domain [PF07715] (130-234)
  IPR023996 TonB-dependent outer membrane protein, SusC/RagA [TIGR04056] (38-998)
  IPR023997 TonB-dependent outer membrane protein SusC/RagA, conserved site [TIGR04057] (210-240)
  IPR036942 TonB-dependent receptor-like, beta-barrel domain superfamily [G3DSA:2.40.170.20] (315-898)
  IPR037066 TonB-dependent receptor, plug domain superfamily [G3DSA:2.170.130.10] (111-245)
  IPR039426 TonB-dependent receptor-like [PS52016] (128-998)

Organism: Allomuricauda ruestringensis (strain DSM 13258 / CIP 107369 / LMG 19739 / B1) (NCBI:txid886377)

=== Feature glossary ===
The record interleaves many kinds of information about one protein. Here is each kind framed as the question it answers.

Q: What does the local fold look like, residue by residue?
A: A 3Di character summarizes, for each residue, the relative orientation of the Cα frame of its nearest spatial neighbor. Because it encodes fold topology rather than chemistry, 3Di alignments detect remote structural similarity that sequence alignment misses.

Q: Which residues are in helices, strands, or loops?
A: Secondary structure is the local, repeating backbone conformation. DSSP classifies it into eight states by reading the hydrogen-bond network: three helix types (H, G, I), two β types (E, B), two non-regular types (T, S), and unstructured coil (-).

Q: How big and how compact is the whole molecule?
A: Three whole-structure scalars: the radius of gyration (RMS distance of Cα from centroid, in Å), the count of Cα–Cα contacts (pairs closer than 8 Å and separated by more than four residues in sequence — i.e. tertiary, not local, contacts), and the bounding-box dimensions. Together they distinguish compact globular folds from extended fibres or disordered chains.

Q: How confident is the AlphaFold model at each residue?
A: For AlphaFold models, the B-factor field carries pLDDT — the model's own estimate of local accuracy on a 0–100 scale. Regions with pLDDT<50 should be treated as essentially unmodeled; they often correspond to intrinsically disordered segments.

Q: What family and function is it annotated with?
A: Functional annotations link the protein to curated databases. InterPro entries identify conserved domains and families by matching the sequence against member-database signatures (Pfam, PROSITE, CDD, …). Gene Ontology (GO) terms describe molecular function, biological process, and cellular component in a controlled vocabulary. CATH places the structure in a hierarchical fold classification (Class/Architecture/Topology/Homologous-superfamily). The organism is the source species.

Q: What known structures does this most resemble?
A: Nearest PDB neighbors are the top structural matches found by Foldseek when searching this structure against the entire Protein Data Bank. Each hit reports a TM-score (0 to 1; >0.5 almost always implies the same fold) and an E-value. These are *structural* homologs — they may share no detectable sequence similarity.

Q: Which residues are buried vs exposed?
A: Solvent-accessible surface area (SASA) is the area in Å² traced out by the centre of a 1.4 Å probe sphere (a water molecule) rolled over the protein's van der Waals surface (Shrake–Rupley / Lee–Richards construction). Buried residues have near-zero SASA; fully exposed residues can exceed 200 Å². The total SASA scales roughly with the number of surface residues.

Q: What are the backbone torsion angles?
A: φ (phi) and ψ (psi) are the two rotatable backbone dihedrals per residue: φ is the C(i-1)–N–Cα–C torsion, ψ is the N–Cα–C–N(i+1) torsion, both in degrees on (−180°, 180°]. α-helical residues cluster near (−60°, −45°); β-strand residues near (−120°, +130°). A Ramachandran plot is simply a scatter of (φ, ψ) for every residue.

Q: Are the domains correctly placed relative to each other?
A: Predicted aligned error is AlphaFold's pairwise confidence. Unlike pLDDT (per-residue), PAE is per-residue-pair and captures whether two parts of the structure are correctly placed relative to each other. Units are ångströms of expected positional error.

Q: What if only a Cα trace is available?
A: P-SEA three-state annotation labels each residue as helix, strand, or coil based purely on the geometry of the Cα trace. It serves as a fallback when the full backbone (and thus DSSP) is unavailable.

Q: What is the amino-acid chain?
A: This is the polypeptide sequence — one letter per residue, N-terminus first. Length ranges from a few dozen residues for small domains to over a thousand for large multi-domain proteins.

Q: What do the rendered images show?
A: The six renders are orthographic views along the three Cartesian axes in both directions. Representation (cartoon, sticks, or surface) and color scheme (sequence-rainbow or by-chain) vary across proteins so the training set covers all the common visualization conventions.

Q: What do the diagnostic plots show?
A: Plot images: a contact map (which residues are close in 3D, as an N×N binary image), a Ramachandran scatter (backbone torsion angles, revealing secondary-structure composition at a glance), and — for AlphaFold structures — a PAE heatmap (pairwise prediction confidence).

Q: How mobile is each atom in the crystal?
A: B-factor (Debye–Waller factor) reflects atomic displacement in the crystal lattice. It is an experimental observable (units Å²), not a prediction; low values mean the atom is pinned down, high values mean it moves or is heterogeneous across the crystal.

Q: Where is each backbone atom in 3D?
A: The mmCIF table is the protein's shape written out atom by atom. For each backbone N, Cα, C, and carbonyl O, it records an (x, y, z) coordinate triple in Å plus the residue type, chain letter, and residue number.